Protein AF-0000000071088207 (afdb_homodimer)

InterPro domains:
  IPR022894 Oligoribonuclease [PTHR11046] (243-1006)

Nearest PDB structures (foldseek):
  3urg-assembly1_A  TM=5.800E-01  e=2.072E-01  Nostoc sp. PCC 7120 = FACHB-418
  7ogt-assembly1_B  TM=7.908E-02  e=3.214E+00  Saccharomyces cerevisiae S288C
  7zr1-assembly1_D  TM=7.537E-02  e=1.266E+00  Thermochaetoides thermophila
  7ogt-assembly1_B  TM=9.532E-02  e=8.567E+00  Saccharomyces cerevisiae S288C

Secondary structure (DSSP, 8-state):
-----------HHHHHHT--GGGGTS---S-BSS-BHHHHHHHHHHSSS--HHHHHHHHHHHB-TTTSSTTS-HHHHHHHHHHHHHHHHHHHHH-GGGHHHHHTSB----------------HHHHHHHHHHHHHHHHHHTTTTTTS-SSSGGGHHHHHHHHHHHHHHHHHHHHHHHHHHHHHHHHHHHHHHHHHHHHHHHHHHHHHHHHHHHHHHHHHHHHHHHHHHHHHHHHHHHHHHHHHHHHHHHHHHHHHHHHHHHHHHHHHHHHHHHHHHHHHHHHHHHHHHHHHHHHHHHHHHHHHHHHHHHHHHHHHHHHHHHHHHHHHHHHHHHHS-SEE--EETTEE-HHHHHHHHHHHTTS---GGGHHHHHHHHIIIIIS-EES----HHHHHHHHHHHHHHHHHHHHHHHHHH--TTSS--EEEEEEEEEETTEEEEEEEEE-TTS-EEEEEEEEES--SHHHHHHHHHHHHHHHHHHHS-S-HHHHHHHHHHHHHTEEEEEE---THHHHHHHHHHHHHHHHHHHHSTTGGGS-HHHHHHHH--EEEE-THHHHHHHHHHHHHHHHHHHHHHEEE---TT--SSS-HHHHHHHHHHHHHSTTS-TTT--HHHHHHHHHHTT---------TTSTTHHHHHHHHHHHTHHHHHHHHHHSSS--HHHHHHHHHHT-HHHHHHHHHHHHHIIIIIHHHHHHHHH-SSGGGGHHHHHHHHHHHHHHHH--HHHHTT--S-TTS-----HHHHHHTSPPS-HHHHHHHHHHHHHHHHHHHHHHHHHTGGGSTTSTTTS--HHHHHHTTT--S--HHHHHHHHHHHHHHHH-TT--HHHHHHHHHHHHH-HHHHHHTS-HHHHHHHHHHHHHTHHHHHHHHHHHHHHHHHHHHHHHHHHHHHHHHHHHHHHHHHHHHHHHHHTTTSPPPTTTHHHHHHHS-HHHHHHHHHHHHHHHHHTS---S-GGGG-SEETTEEPPHHHHHHHHHHHHHHH---GGGGGGGSS-SSPEEPPHHHHHHHHHHHHHHHHHHHHHHHHHHHHHHGGGGHHHHHH-GGGGTT-EEEEEEE-TTS-EEEEEEEEEEEEE--SSGGG-EEEEEETTEEEEEEEE-HHHHHHHT-EEE-/-----------HHHHHHT--HHHHHS---S-BSS-BHHHHHHHHHHSSS--HHHHHHHHHHHB-TTSGGGGS-HHHHHHHHHHHHHHHHHHHHH-GGGHHHHHHSB----------------HHHHHHHHHHHHHHHHHHHHHHHHHSSSSSHHHHHHHHHHHHHHHHHHHHHHHHHHHHHHHHHHHHHHHHHHHHHHHHHHHHHHHHHHHHHHHHHHHHHHHHHHHHHHHHHHHHHHHHHHHHHHHHHHHHHHHHHHHHHHHHHHHHHHHHHHHHHHHHHHHHHHHHHHHHHHHHHHHHHHHHHHHHHHHHHHHHHHHHHHHHHHHHHHHHHHSSSEE--EETTEE-HHHHHHHHHHHTTT---GGGHHHHHHHHIIIIIS-EES----HHHHHHHHHHHHHHHHHHHHHHHHHH--TTSS--EEEEEEEEEETTEEEEEEEEE-TTS-EEEEEEEEES--SHHHHHHHHHHHHHHHHHHHS-S-HHHHHHHHHHHHHTEEEEEE---THHHHHHHHHHHHHHHHHHHHSTTGGGS-HHHHHHHH--EEEE-THHHHHHHHHHHHHHHHHHHHHHEEE---TT--SSS-HHHHHHHHHHHHHSTTS-TTT--HHHHHHHHHHTT---------TT-TTHHHHHHHHHHHTHHHHHHHHHHSSS--HHHHHHHHHHT-HHHHHHHHHHHHHIIIIIHHHHHHHHH-SSGGGGHHHHHHHHHHHHHHHH--HHHHTT--S-TTS-----HHHHHHTSPPS-HHHHHHHHHHHHHHHHHHHHHHHHHTGGGSTTSTTTS--HHHHHHTTT--S--HHHHHHHHHHHHHHHH-TT--HHHHHHHHHHHHH-HHHHHHTS-HHHHHHHHHHHHHHHHHHHHHHHHHHHHHHHHHHHHHHHHHHHHHHHHHHHHHHHHHHHHHHHHTTSPPPTTTHHHHHHHS-HHHHHHHHHHHHHHHHHTS---S-GGGG-SEETTEEPPHHHHHHHHHHHHHHS---GGGGGGGSS-SSPEEPPHHHHHHHHHHHHHHHHHHHHHHHHHHHHHHGGGGHHHHHH-GGGGTT-EEEEEEE-TTS-EEEEEEEEEEEEE--SSGGG-EEEEEETTEEEEEEEE-HHHHHHHT-EEE-

Radius of gyration: 50.56 Å; Cα contacts (8 Å, |Δi|>4): 2812; chains: 2; bounding box: 175×125×113 Å

Organism: Strongylocentrotus purpuratus (NCBI:txid7668)

pLDDT: mean 75.13, std 19.47, range [22.84, 97.69]

Sequence (2246 aa):
MSGDGGEISLGPFADAVGVTHGDLTNPVAGRLTTIKCGLVFEIIDNIPTHNAQETADLLLRLAHPDSIIHTSKPLSLRLKIAKAVRERAKLRKNKKAALPNFFNTEFVPPVAPPLQIPAKRTYEELHVENNEIKQKLAQLEEEQKKVETEYPDVVRESNRLQQELADVVIKHRNTLTTHAKDINKLMKEKAKLQSAYELKSNKLDEVNMKVDTLKGKSQAKSEKINSLKKQVKRDSECKGKKVKKIHDLEQNKKEMEQQVAQKDECIERTKELMEEAKSERRAALKDLSQIKRRAKESQCNLIATNEAKIKELKNTIEQNDVHVRELEQLNVLLEGDVIHTFEGGRFINEMRETIMVLLTECNVSMPKVGNVITTVCKNLLGKLPDKLPSHGTLHRILNEAKFVAQTQIMEYMEEGGDPSNLQGNTLHSDATTKFHRHYQGFQVTLPDKEQISIGLVEVGAGDAETYLDAFKRAISDIAEAVCSDQSTEQEKKIAALVTSVKNTMGDQGPTNPQFNKYVQSFREELLPHVVSNWDSLSTAAQKEIGDMGNYFCKMHLFVNFATEADKVLKINEADVIAAGKNQFAFGTESGAARLIRTSAKALTQRGCDMSGMAANWMTYLEEQNIKNHLISYRANRFNVLFYSAAATYYHRRHIFDFISTLPDPNNLLKAVQYDVQQTIYLAQIRALGIIDKVITGPFWRLVERTDNILQLNNPLAIMQNKLKSWANDASPILNKEVLFENIEIHKDVMYEALFAESEDTDFTTYTQVALEMVLTGMLLILERQAKDQLEGGKFFAPSANLLKSAQNVPTTNNVSERDFAVLDVLVRLKPAASCHSFETYILWLHNKPSAWLDQMTKEEKNKLLDMARCRYTSIRQQYLRKKDKLKQQHRQALHAKQEKKEKQEQRSRVTKVAATEGVFAYGGVWTLDSYEDKISELQPAKRKAAIYAQLKYHKRVLDSKGNPQLFQKSTHGTEHSEGTLTDNLKTLLELNNITAADVEGARDQTNLQYHTNEKITTNVRSSKSERMKKISEQRNQIKAKQQQTLLPELLLDPASLVGKKCKQKCREEDGSVEWFTGSVTAISRFKQNVISTEFDMVYDDFPEDTWTFPLLMDLKKGDLIILMSGDGGEISLGPFADAVGVTHGDLTNPVAGRLTTIKCGLVFEIIDNIPTHNAQETADLLLRLAHPDSIIHTSKPLSLRLKIAKAVRERAKLRKNKKAALPNFFNTEFVPPVAPPLQIPAKRTYEELHVENNEIKQKLAQLEEEQKKVETEYPDVVRESNRLQQELADVVIKHRNTLTTHAKDINKLMKEKAKLQSAYELKSNKLDEVNMKVDTLKGKSQAKSEKINSLKKQVKRDSECKGKKVKKIHDLEQNKKEMEQQVAQKDECIERTKELMEEAKSERRAALKDLSQIKRRAKESQCNLIATNEAKIKELKNTIEQNDVHVRELEQLNVLLEGDVIHTFEGGRFINEMRETIMVLLTECNVSMPKVGNVITTVCKNLLGKLPDKLPSHGTLHRILNEAKFVAQTQIMEYMEEGGDPSNLQGNTLHSDATTKFHRHYQGFQVTLPDKEQISIGLVEVGAGDAETYLDAFKRAISDIAEAVCSDQSTEQEKKIAALVTSVKNTMGDQGPTNPQFNKYVQSFREELLPHVVSNWDSLSTAAQKEIGDMGNYFCKMHLFVNFATEADKVLKINEADVIAAGKNQFAFGTESGAARLIRTSAKALTQRGCDMSGMAANWMTYLEEQNIKNHLISYRANRFNVLFYSAAATYYHRRHIFDFISTLPDPNNLLKAVQYDVQQTIYLAQIRALGIIDKVITGPFWRLVERTDNILQLNNPLAIMQNKLKSWANDASPILNKEVLFENIEIHKDVMYEALFAESEDTDFTTYTQVALEMVLTGMLLILERQAKDQLEGGKFFAPSANLLKSAQNVPTTNNVSERDFAVLDVLVRLKPAASCHSFETYILWLHNKPSAWLDQMTKEEKNKLLDMARCRYTSIRQQYLRKKDKLKQQHRQALHAKQEKKEKQEQRSRVTKVAATEGVFAYGGVWTLDSYEDKISELQPAKRKAAIYAQLKYHKRVLDSKGNPQLFQKSTHGTEHSEGTLTDNLKTLLELNNITAADVEGARDQTNLQYHTNEKITTNVRSSKSERMKKISEQRNQIKAKQQQTLLPELLLDPASLVGKKCKQKCREEDGSVEWFTGSVTAISRFKQNVISTEFDMVYDDFPEDTWTFPLLMDLKKGDLIIL

Solvent-accessible surface area (backbone atoms only — not comparable to full-atom values): 118031 Å² total; per-residue (Å²): 134,82,78,73,76,67,81,62,76,55,40,74,49,24,59,72,72,68,50,50,64,68,41,77,79,57,69,62,64,57,79,42,90,73,48,33,41,35,36,57,48,31,48,43,73,67,38,92,71,74,48,49,60,63,46,37,54,48,48,57,34,37,31,34,78,86,66,50,55,80,56,27,51,69,65,53,42,24,46,50,48,49,49,50,52,48,48,49,52,50,29,61,72,77,39,56,84,55,42,64,61,49,29,66,35,72,55,74,56,60,66,52,68,85,72,84,66,84,75,82,75,52,71,64,61,52,46,54,49,50,49,50,51,49,50,48,57,49,54,54,48,27,65,27,55,54,43,17,82,89,85,26,42,48,61,41,61,56,60,62,56,53,62,57,45,56,57,50,48,53,52,36,46,50,46,45,50,49,42,46,51,51,43,49,50,46,45,51,47,36,47,50,43,45,53,44,35,50,51,46,45,53,46,32,53,52,45,48,54,49,34,53,56,48,49,55,55,29,53,58,44,47,56,52,28,54,56,49,49,56,53,36,52,56,50,51,61,55,50,52,56,51,52,52,49,40,51,52,49,51,51,47,44,52,50,45,51,49,47,46,53,48,47,47,50,47,48,53,47,47,49,54,49,46,55,51,49,50,57,50,50,59,58,53,52,64,51,53,62,60,50,58,60,59,50,56,66,50,51,62,58,44,57,62,48,44,56,55,46,47,51,52,46,50,49,47,42,50,51,44,47,52,45,38,49,48,44,47,49,45,38,53,65,71,52,40,59,45,42,85,35,63,56,94,94,34,67,37,67,42,50,52,53,36,52,40,43,37,46,31,66,41,53,34,51,77,87,34,47,55,56,50,54,41,43,48,33,34,48,72,65,64,23,37,62,69,56,73,78,50,75,70,53,51,56,52,46,48,54,23,42,36,47,53,43,34,49,52,47,52,53,57,49,55,75,33,16,52,53,86,45,67,46,26,22,27,37,33,49,47,71,50,71,57,66,67,39,38,36,41,40,36,31,36,25,31,56,89,56,49,64,37,58,71,42,52,42,81,46,71,62,87,46,34,69,50,50,50,51,50,50,52,46,46,46,45,53,36,25,53,69,64,40,70,94,52,68,68,60,30,53,52,46,38,33,43,54,51,36,10,46,36,30,37,36,26,58,85,50,84,42,42,64,54,31,52,51,50,51,46,54,52,30,56,70,32,41,63,77,64,43,83,65,51,88,75,48,53,70,68,55,50,46,62,58,54,54,63,50,81,45,62,31,52,59,56,52,44,41,50,39,52,57,40,35,41,55,44,45,38,53,50,44,60,40,38,44,64,46,56,48,70,79,54,59,82,82,88,66,21,68,39,59,42,38,40,46,47,42,16,32,31,51,19,59,79,25,43,68,86,76,30,45,19,51,62,46,52,51,58,32,52,75,70,73,44,83,85,69,69,52,63,75,47,86,84,43,50,60,45,66,28,48,38,17,26,31,47,52,58,37,40,65,58,52,46,53,53,57,70,45,46,54,82,65,53,56,65,50,47,31,36,49,49,41,66,70,34,64,69,33,48,18,39,22,38,30,38,17,48,40,22,54,42,44,56,47,43,51,49,55,48,54,71,68,42,67,28,44,70,72,45,25,60,60,50,44,51,48,52,53,48,32,56,51,29,30,75,47,36,64,53,53,71,70,68,51,72,74,54,91,89,51,82,64,80,81,47,74,44,48,52,54,64,63,48,88,67,90,50,62,66,52,52,50,47,18,40,53,44,36,16,49,32,32,44,42,38,44,44,51,46,54,65,74,41,36,45,37,24,90,72,18,83,50,41,77,60,49,74,65,52,50,52,38,38,51,42,35,56,36,53,55,58,68,56,52,51,51,48,54,51,46,54,52,43,48,71,76,40,67,86,60,52,66,69,57,50,32,34,37,51,32,34,55,63,53,38,50,67,66,59,54,66,75,45,52,72,65,58,44,51,49,52,54,50,50,22,61,66,43,36,64,59,54,52,51,52,51,55,52,51,53,52,50,45,51,49,42,44,51,50,51,51,48,50,42,36,48,49,27,54,50,47,51,50,48,48,48,50,48,37,52,50,28,51,52,46,20,50,75,63,76,40,87,73,48,86,84,44,41,64,60,54,51,68,71,42,59,80,86,50,38,51,58,46,51,48,24,46,33,44,26,33,54,68,66,64,59,53,64,65,65,73,72,54,53,49,63,44,58,85,84,30,65,57,51,63,65,54,50,48,49,29,46,48,49,41,44,53,56,57,55,58,62,83,69,75,74,64,75,50,56,84,52,86,61,72,36,64,46,54,70,66,54,26,52,50,39,46,49,51,52,49,51,52,48,50,49,49,40,54,50,48,48,51,42,48,51,5,54,44,51,40,75,48,47,69,60,40,61,77,42,58,70,70,53,46,72,36,38,31,35,35,61,41,70,45,94,85,27,50,77,45,74,43,51,26,34,27,71,39,76,70,43,87,40,94,56,55,50,62,21,25,29,28,34,33,32,71,91,42,70,92,47,79,43,79,44,38,54,54,44,29,26,73,73,33,36,29,34,82,101,136,82,80,75,78,69,80,64,75,53,42,74,50,25,59,73,72,69,49,49,62,66,41,75,78,51,78,56,72,49,76,42,90,73,48,33,40,36,36,56,48,34,48,38,74,68,38,93,72,70,46,49,62,61,44,40,52,48,47,57,45,35,33,32,75,89,50,61,55,74,65,27,49,71,63,55,44,26,49,50,49,48,50,49,52,49,48,49,53,49,28,62,72,77,39,57,82,54,43,65,60,50,27,66,36,74,58,77,54,63,71,62,73,83,72,80,59,78,75,74,66,43,72,61,52,45,44,44,46,49,44,44,52,48,43,49,51,50,49,52,55,56,56,43,38,64,69,32,48,110,42,76,63,60,17,48,52,58,49,47,53,52,46,48,45,47,46,49,51,47,48,38,48,45,47,51,47,48,44,49,46,43,44,43,45,49,44,43,45,38,42,46,46,40,44,46,34,40,47,48,42,42,44,30,45,48,47,44,43,47,30,47,48,41,45,45,48,31,49,49,30,45,50,47,36,52,50,39,49,54,48,39,54,52,49,51,62,51,48,56,59,50,51,56,52,42,53,56,52,49,55,53,46,55,56,50,48,53,52,49,50,54,54,46,50,55,53,48,52,56,48,50,57,51,48,51,57,51,50,55,55,52,51,56,53,50,55,58,52,54,59,60,49,57,67,47,52,65,62,38,53,63,53,39,53,53,44,44,49,48,47,47,46,46,45,47,40,46,49,45,43,47,46,36,44,43,48,44,38,37,44,44,46,66,60,32,53,49,44,87,35,64,55,96,95,36,68,36,65,44,50,52,52,37,52,40,42,38,48,31,65,44,52,33,52,78,88,36,48,54,54,50,55,40,43,50,35,33,48,72,66,59,19,34,61,71,57,74,77,50,74,69,52,51,54,51,45,49,55,22,42,36,47,53,43,34,47,51,48,51,52,55,48,55,73,32,16,53,53,87,46,68,47,24,22,27,38,33,50,47,72,50,72,57,66,66,40,38,36,40,39,37,30,35,24,33,57,88,56,49,63,37,57,71,43,53,43,80,46,72,62,88,46,35,68,51,49,49,52,50,50,53,46,47,48,44,51,37,27,53,71,64,39,69,96,52,71,67,62,32,52,52,46,38,33,42,55,51,36,9,45,37,30,37,37,27,57,84,50,84,39,42,62,54,30,51,50,50,52,46,54,53,31,54,70,33,39,63,78,66,44,81,65,53,87,76,47,52,71,67,55,52,47,62,58,53,55,62,49,80,46,63,31,53,60,54,53,44,40,50,39,50,56,41,34,40,56,44,46,39,53,51,45,60,40,38,45,64,44,54,50,69,80,54,60,82,83,90,66,22,68,40,57,42,40,42,46,45,41,16,30,30,49,19,61,79,26,41,68,87,74,30,46,20,52,62,47,51,52,57,32,52,76,70,73,45,82,85,68,71,52,63,75,48,85,83,43,51,60,45,68,29,49,37,18,26,30,46,54,58,39,39,64,56,52,46,54,53,58,69,44,46,52,81,65,52,56,65,50,46,32,35,50,49,42,66,68,33,63,68,32,48,18,40,23,40,30,37,17,48,40,22,56,43,45,57,47,42,50,51,55,50,51,70,69,44,68,28,43,71,73,45,24,61,61,51,45,52,48,52,53,49,31,56,52,29,31,74,48,35,63,53,55,71,69,69,52,71,74,54,91,89,50,81,66,80,80,48,73,45,47,54,55,64,64,48,87,68,90,50,61,66,53,52,51,48,19,42,52,42,36,17,50,32,32,43,45,40,44,44,50,46,52,66,74,41,38,44,36,23,92,74,18,83,52,40,78,60,49,74,67,52,51,53,39,39,51,42,34,57,36,54,55,58,69,56,53,51,51,48,54,51,46,54,53,44,48,70,76,40,68,85,59,53,66,69,56,51,31,36,39,49,36,33,54,63,53,39,49,68,65,59,53,69,75,46,53,73,65,59,44,50,51,52,54,51,49,22,62,67,44,35,64,58,52,52,51,51,50,55,53,50,52,52,51,45,52,49,43,44,52,50,50,51,50,50,43,36,49,46,27,53,49,47,52,48,49,48,48,51,48,39,50,50,27,50,52,44,20,50,76,62,76,42,88,74,47,84,85,46,41,65,60,54,50,67,71,40,58,79,87,49,36,50,60,45,51,50,24,46,34,45,28,34,56,67,66,63,58,55,62,64,66,71,73,53,52,51,61,44,57,87,86,28,65,58,52,61,64,56,50,49,50,28,46,49,51,41,42,53,56,60,53,62,62,82,69,76,75,62,74,47,58,84,52,87,59,73,37,64,48,54,71,67,54,27,52,50,40,46,50,50,52,49,50,53,48,50,48,48,39,52,51,48,48,51,40,47,52,6,54,43,50,40,75,48,47,69,62,39,63,77,42,58,72,69,53,46,71,37,38,31,36,36,60,41,70,46,96,86,27,50,77,45,75,46,51,26,34,26,72,38,76,69,43,87,40,93,56,56,53,63,23,26,28,29,32,31,32,72,91,42,70,90,47,82,42,77,43,39,54,55,44,29,28,72,73,32,36,29,34,82,101

Foldseek 3Di:
DPPPPPQDALDDQCVVQVNTLVCLVVPAAADDAWAFLLVLVSSLVSDPPNQLLSSLVNVVRNYHPPDAPPQAPSVQSSVLNVVSVVVLVVCVPPPVPCNVVRRGHTSRRDRPDPPPPPDPDDPVNVVVVVVVVVVVVVVLCPCCVPQVPVDYNPVSVVVVVVVVVVVVVVNVVVVVVVVCVVVVVVVVVVVVVVVVVVVVVVVVVVVVVVVVVVVVVVVVVVVVCVVVVVVVVVVVVVVVVVVCVVVVVVVVVVVVVVVVVVVVVVVVVVVVVVVVVVVVVVVVVVVVVVCVVVVVVCPVVVVVVVVVVVVVVVVVVVVVVVVCVVVVVVCVVVVVLEDEQDDPNGGALVNLLLLQCCVFQVVHDLVCSQVVVQVCCCPVVVHGYPDDDDSVVSVLSLLLLLLLLLQVVLVQQLVQFDLLDLAFKEKEWDWDADPNWIKIWIKIQGSVLAIFTQWIDTFQDDALVRNLVVVLVSLLLSLDSVDPDDPVSSLLSSLSNLSRHAEYEEAPPPRVVVNVVVSLVVNLVSCPSHDPPLVVDDPVSSCSSSHHHYYYAPLVLLQQLLVLLFVLLQLLCVLWFDFFDLQLDDDDTHLLQRLLQLCLQAADPPHDPVQHDNVLLCVLCVVVPHDQQADHDDSPPSNNSLSSLLRCLLCLVVLLVSLVPDDPHDSSSLSNNLSSPALLSSLLSLLSNLCCQAPVVQVVVVQVPDQFQLVCLVLLQLLLVVLVVCLVPVVVSLVVDHSDPPTDGDCDSSVCSSNPDDPDPVSVVSNSLSNSSSSLSSSLSSCVRCVQSYPLHVSVDDDPSRCSHRRSPGNRSVLVVVLVVQVVVCCVVPVPDDSSSSGSSSNCNRVVSVVVLVPDDPVVNSVSSVSSSVCSVVSVVVVVVSVVVSVVSNVVVVVVVVVVVVVVVVVLVVLLVVLQVLQVVQPGADALVCLVVSLVVDDPVCSLSNLLSNLSNCVRPVVQDDDPVLNDQDDLPAGDDSVSSVVSSNVSNVRRVDDPPPVPPRNDDSYTHTDDPVSSVVSSVVSSVVSVVVSVVSSLLSSLVSCLVCLVVCLVPVCVQAFFKKWFFDQDNNRDTDTFIWHFHAFPACDPRNQQGWTWIATPVHNPDIDIGSVSVCSNVSGMHTD/DPPPPPQDALDDQCVVQVNGLVCLVVPDAAGDAWAFLLVLVSSLVSDPPSQLLSSLVSVVRHHHPPDQPVQAPSVQSSVLNVVSVVVLVVCVPPPVPCNVVRRGDTSGGDHPPPPVPVCPQDPVNVVVVVVVVVVVVVVVLVVVLPPPPCHRPVSVVSVVVVVVVVVVVVVVVVCVVVVVVVCVVCVVVCVVVVVVCCVVVVVVVVVVVVVVVVVCVVVVVVVVVVVVVVVVVVVVVVVVVVVVVVVVVVVVVVVVVVVVVVVVVVVVVVVVVVVVVVVVVVVVVVVVVVVVVPVCPPVCPPCVVVVVVVVVVVVVVVVVVCVVCCVVCCVCVLVPQEDEQQDPNGGALVNLLLLQCCVFQVVHDLVCSQVVVQVCCCVVRVHGYPDDDDSVVSVLSLLLLLLLLLQVVLVQQLVQFDLLDLAFKEKEWDWDADPNWIKIWIKIQGSVLAIFTQWIDTFQDDALVRNLVVVLVSLLLSLDSVDPDDPVSSLLSSLSNLSRHAEYEEAPPPRVVVNVVVSLVVNLVSVPSHDPPLVVDDPVSSCSSSHHHYYYAPLVLLQQLLVLLFVLLQLLCVLWFDFFDLQLDDDDTHLLQRLLQLCLQAADPPHDPVQHDNVLLCVLCVVVPHDQQADHDDSPPSNNSLSSLLRCLLCLVVLLVSLVPDDPHDSSSLSNNLSSPALLSSLLSLLSNLCCQAPVVQVVVVQVPDQFQLVCLVLLQLLLVVLVVCLVPVVVSLVVDHSDPPTDGDCDSSVCSSNPDDPDPVSVVSNSLSNSSSSLSSSLSSCVRCVQSYPLHVSVDDDPSVCSHRRSPGNRSVLVVVLVVQVVVCCVVPVPDDSSSSGSSSNCNRVVSVVVLVVDDPVVNSVSSVSSSVCSVVSVVVVVVSVVVSVVSNVVVVVVVVVVVVVVVVVLVVLLVVLQVLQVVQPGAAALVCLVVSLVPDDPVCSLSNLLSNLSNCVRPVVQDDDPVLNDQADLPAGADSVSSVVSSNVSNVRRVDDPPPVPPRPDDSYGHTDDPVSSVVSSVVSSVVSVVVSVVSSLLSSLVSCLVCLVVCLVPVCVQAFFKKWFWDQDNNRDTDTFIWHFHAFPACDPRNQFGWTWIATPVHNPDIDIGSVSVCSNVSGMHTD

Structure (mmCIF, N/CA/C/O backbone):
data_AF-0000000071088207-model_v1
#
loop_
_entity.id
_entity.type
_entity.pdbx_description
1 polymer 'Uncharacterized protein'
#
loop_
_atom_site.group_PDB
_atom_site.id
_atom_site.type_symbol
_atom_site.label_atom_id
_atom_site.label_alt_id
_atom_site.label_comp_id
_atom_site.label_asym_id
_atom_site.label_entity_id
_atom_site.label_seq_id
_atom_site.pdbx_PDB_ins_code
_atom_site.Cartn_x
_atom_site.Cartn_y
_atom_site.Cartn_z
_atom_site.occupancy
_atom_site.B_iso_or_equiv
_atom_site.auth_seq_id
_atom_site.auth_comp_id
_atom_site.auth_asym_id
_atom_site.auth_atom_id
_atom_site.pdbx_PDB_model_num
ATOM 1 N N . MET A 1 1 ? -75.875 59.375 32.75 1 23.14 1 MET A N 1
ATOM 2 C CA . MET A 1 1 ? -74.938 59.719 31.703 1 23.14 1 MET A CA 1
ATOM 3 C C . MET A 1 1 ? -74.312 58.5 31.047 1 23.14 1 MET A C 1
ATOM 5 O O . MET A 1 1 ? -73.688 57.688 31.703 1 23.14 1 MET A O 1
ATOM 9 N N . SER A 1 2 ? -75.062 57.812 30.188 1 23.55 2 SER A N 1
ATOM 10 C CA . SER A 1 2 ? -75.188 56.5 29.578 1 23.55 2 SER A CA 1
ATOM 11 C C . SER A 1 2 ? -74.062 56.188 28.609 1 23.55 2 SER A C 1
ATOM 13 O O . SER A 1 2 ? -73.812 56.938 27.656 1 23.55 2 SER A O 1
ATOM 15 N N . GLY A 1 3 ? -72.938 55.875 29.094 1 25.69 3 GLY A N 1
ATOM 16 C CA . GLY A 1 3 ? -71.625 55.844 28.547 1 25.69 3 GLY A CA 1
ATOM 17 C C . GLY A 1 3 ? -71.5 54.969 27.312 1 25.69 3 GLY A C 1
ATOM 18 O O . GLY A 1 3 ? -71.75 53.75 27.391 1 25.69 3 GLY A O 1
ATOM 19 N N . ASP A 1 4 ? -72.062 55.406 26.172 1 27.88 4 ASP A N 1
ATOM 20 C CA . ASP A 1 4 ? -72.188 54.844 24.828 1 27.88 4 ASP A CA 1
ATOM 21 C C . ASP A 1 4 ? -70.938 54.188 24.359 1 27.88 4 ASP A C 1
ATOM 23 O O . ASP A 1 4 ? -69.875 54.844 24.297 1 27.88 4 ASP A O 1
ATOM 27 N N . GLY A 1 5 ? -70.625 53.094 24.812 1 31.81 5 GLY A N 1
ATOM 28 C CA . GLY A 1 5 ? -69.438 52.25 24.625 1 31.81 5 GLY A CA 1
ATOM 29 C C . GLY A 1 5 ? -69.062 52.062 23.172 1 31.81 5 GLY A C 1
ATOM 30 O O . GLY A 1 5 ? -69.75 51.375 22.422 1 31.81 5 GLY A O 1
ATOM 31 N N . GLY A 1 6 ? -68.812 53.156 22.484 1 33.78 6 GLY A N 1
ATOM 32 C CA . GLY A 1 6 ? -68.5 53.344 21.078 1 33.78 6 GLY A CA 1
ATOM 33 C C . GLY A 1 6 ? -67.688 52.219 20.516 1 33.78 6 GLY A C 1
ATOM 34 O O . GLY A 1 6 ? -66.812 51.688 21.188 1 33.78 6 GLY A O 1
ATOM 35 N N . GLU A 1 7 ? -68.312 51.438 19.703 1 42.81 7 GLU A N 1
ATOM 36 C CA . GLU A 1 7 ? -67.75 50.312 18.969 1 42.81 7 GLU A CA 1
ATOM 37 C C . GLU A 1 7 ? -66.438 50.656 18.312 1 42.81 7 GLU A C 1
ATOM 39 O O . GLU A 1 7 ? -66.312 51.625 17.547 1 42.81 7 GLU A O 1
ATOM 44 N N . ILE A 1 8 ? -65.438 50.625 18.922 1 50.41 8 ILE A N 1
ATOM 45 C CA . ILE A 1 8 ? -64.062 51.031 18.594 1 50.41 8 ILE A CA 1
ATOM 46 C C . ILE A 1 8 ? -63.656 50.469 17.234 1 50.41 8 ILE A C 1
ATOM 48 O O . ILE A 1 8 ? -63.75 49.281 17 1 50.41 8 ILE A O 1
ATOM 52 N N . SER A 1 9 ? -63.625 51.188 16.172 1 57 9 SER A N 1
ATOM 53 C CA . SER A 1 9 ? -63.312 50.969 14.766 1 57 9 SER A CA 1
ATOM 54 C C . SER A 1 9 ? -61.938 50.344 14.594 1 57 9 SER A C 1
ATOM 56 O O . SER A 1 9 ? -60.969 50.75 15.273 1 57 9 SER A O 1
ATOM 58 N N . LEU A 1 10 ? -61.719 49.25 13.984 1 68.38 10 LEU A N 1
ATOM 59 C CA . LEU A 1 10 ? -60.469 48.594 13.781 1 68.38 10 LEU A CA 1
ATOM 60 C C . LEU A 1 10 ? -59.562 49.375 12.812 1 68.38 10 LEU A C 1
ATOM 62 O O . LEU A 1 10 ? -58.344 49.312 12.898 1 68.38 10 LEU A O 1
ATOM 66 N N . GLY A 1 11 ? -60.188 50.094 11.898 1 71.75 11 GLY A N 1
ATOM 67 C CA . GLY A 1 11 ? -59.562 50.906 10.859 1 71.75 11 GLY A CA 1
ATOM 68 C C . GLY A 1 11 ? -60.469 51.125 9.656 1 71.75 11 GLY A C 1
ATOM 69 O O . GLY A 1 11 ? -61.594 50.625 9.617 1 71.75 11 GLY A O 1
ATOM 70 N N . PRO A 1 12 ? -60.125 51.812 8.766 1 78.38 12 PRO A N 1
ATOM 71 C CA . PRO A 1 12 ? -61 52.188 7.656 1 78.38 12 PRO A CA 1
ATOM 72 C C . PRO A 1 12 ? -61.375 51 6.773 1 78.38 12 PRO A C 1
ATOM 74 O O . PRO A 1 12 ? -62.469 50.938 6.223 1 78.38 12 PRO A O 1
ATOM 77 N N . PHE A 1 13 ? -60.562 50.031 6.629 1 77.31 13 PHE A N 1
ATOM 78 C CA . PHE A 1 13 ? -60.844 48.875 5.758 1 77.31 13 PHE A CA 1
ATOM 79 C C . PHE A 1 13 ? -61.812 47.906 6.426 1 77.31 13 PHE A C 1
ATOM 81 O O . PHE A 1 13 ? -62.688 47.344 5.766 1 77.31 13 PHE A O 1
ATOM 88 N N . ALA A 1 14 ? -61.656 47.781 7.664 1 73 14 ALA A N 1
ATOM 89 C CA . ALA A 1 14 ? -62.594 46.938 8.43 1 73 14 ALA A CA 1
ATOM 90 C C . ALA A 1 14 ? -63.969 47.531 8.469 1 73 14 ALA A C 1
ATOM 92 O O . ALA A 1 14 ? -65 46.844 8.336 1 73 14 ALA A O 1
ATOM 93 N N . ASP A 1 15 ? -63.938 48.812 8.602 1 74.25 15 ASP A N 1
ATOM 94 C CA . ASP A 1 15 ? -65.188 49.531 8.617 1 74.25 15 ASP A CA 1
ATOM 95 C C . ASP A 1 15 ? -65.938 49.375 7.281 1 74.25 15 ASP A C 1
ATOM 97 O O . ASP A 1 15 ? -67.125 49.25 7.25 1 74.25 15 ASP A O 1
ATOM 101 N N . ALA A 1 16 ? -65.062 49.219 6.152 1 74.44 16 ALA A N 1
ATOM 102 C CA . ALA A 1 16 ? -65.625 49.125 4.816 1 74.44 16 ALA A CA 1
ATOM 103 C C . ALA A 1 16 ? -66.312 47.781 4.586 1 74.44 16 ALA A C 1
ATOM 105 O O . ALA A 1 16 ? -67.25 47.656 3.826 1 74.44 16 ALA A O 1
ATOM 106 N N . VAL A 1 17 ? -65.75 46.812 5.305 1 71.19 17 VAL A N 1
ATOM 107 C CA . VAL A 1 17 ? -66.312 45.469 5.062 1 71.19 17 VAL A CA 1
ATOM 108 C C . VAL A 1 17 ? -67.188 45.031 6.266 1 71.19 17 VAL A C 1
ATOM 110 O O . VAL A 1 17 ? -67.75 43.969 6.254 1 71.19 17 VAL A O 1
ATOM 113 N N . GLY A 1 18 ? -67.312 45.906 7.273 1 67.44 18 GLY A N 1
ATOM 114 C CA . GLY A 1 18 ? -68.188 45.719 8.422 1 67.44 18 GLY A CA 1
ATOM 115 C C . GLY A 1 18 ? -67.625 44.781 9.469 1 67.44 18 GLY A C 1
ATOM 116 O O . GLY A 1 18 ? -68.375 44.094 10.172 1 67.44 18 GLY A O 1
ATOM 117 N N . VAL A 1 19 ? -66.25 44.625 9.516 1 66.88 19 VAL A N 1
ATOM 118 C CA . VAL A 1 19 ? -65.562 43.812 10.539 1 66.88 19 VAL A CA 1
ATOM 119 C C . VAL A 1 19 ? -65.312 44.656 11.773 1 66.88 19 VAL A C 1
ATOM 121 O O . VAL A 1 19 ? -64.625 45.688 11.68 1 66.88 19 VAL A O 1
ATOM 124 N N . THR A 1 20 ? -65.875 44.312 12.922 1 67.25 20 THR A N 1
ATOM 125 C CA . THR A 1 20 ? -65.75 45.094 14.148 1 67.25 20 THR A CA 1
ATOM 126 C C . THR A 1 20 ? -64.812 44.406 15.148 1 67.25 20 THR A C 1
ATOM 128 O O . THR A 1 20 ? -64.438 43.25 14.938 1 67.25 20 THR A O 1
ATOM 131 N N . HIS A 1 21 ? -64.25 44.938 16.297 1 65.31 21 HIS A N 1
ATOM 132 C CA . HIS A 1 21 ? -63.438 44.375 17.359 1 65.31 21 HIS A CA 1
ATOM 133 C C . HIS A 1 21 ? -64.125 43.156 17.969 1 65.31 21 HIS A C 1
ATOM 135 O O . HIS A 1 21 ? -63.438 42.219 18.391 1 65.31 21 HIS A O 1
ATOM 141 N N . GLY A 1 22 ? -65.375 43.062 18.125 1 60.81 22 GLY A N 1
ATOM 142 C CA . GLY A 1 22 ? -66.188 41.938 18.641 1 60.81 22 GLY A CA 1
ATOM 143 C C . GLY A 1 22 ? -66.062 40.688 17.766 1 60.81 22 GLY A C 1
ATOM 144 O O . GLY A 1 22 ? -66.062 39.562 18.266 1 60.81 22 GLY A O 1
ATOM 145 N N . ASP A 1 23 ? -65.812 40.906 16.484 1 57.41 23 ASP A N 1
ATOM 146 C CA . ASP A 1 23 ? -65.75 39.781 15.547 1 57.41 23 ASP A CA 1
ATOM 147 C C . ASP A 1 23 ? -64.438 39.062 15.648 1 57.41 23 ASP A C 1
ATOM 149 O O . ASP A 1 23 ? -64.312 37.906 15.188 1 57.41 23 ASP A O 1
ATOM 153 N N . LEU A 1 24 ? -63.469 39.688 16.125 1 57.31 24 LEU A N 1
ATOM 154 C CA . LEU A 1 24 ? -62.156 39.094 16.312 1 57.31 24 LEU A CA 1
ATOM 155 C C . LEU A 1 24 ? -62.188 38.031 17.406 1 57.31 24 LEU A C 1
ATOM 157 O O . LEU A 1 24 ? -61.375 37.125 17.406 1 57.31 24 LEU A O 1
ATOM 161 N N . THR A 1 25 ? -63 38.125 18.453 1 55.81 25 THR A N 1
ATOM 162 C CA . THR A 1 25 ? -63.125 37.219 19.594 1 55.81 25 THR A CA 1
ATOM 163 C C . THR A 1 25 ? -64.188 36.156 19.328 1 55.81 25 THR A C 1
ATOM 165 O O . THR A 1 25 ? -64.125 35.031 19.812 1 55.81 25 THR A O 1
ATOM 168 N N . ASN A 1 26 ? -65.438 36.438 18.719 1 44.91 26 ASN A N 1
ATOM 169 C CA . ASN A 1 26 ? -66.5 35.531 18.406 1 44.91 26 ASN A CA 1
ATOM 170 C C . ASN A 1 26 ? -66.812 35.469 16.906 1 44.91 26 ASN A C 1
ATOM 172 O O . ASN A 1 26 ? -67.438 36.344 16.344 1 44.91 26 ASN A O 1
ATOM 176 N N . PRO A 1 27 ? -66 34.594 16.062 1 43.34 27 PRO A N 1
ATOM 177 C CA . PRO A 1 27 ? -65.812 34.656 14.609 1 43.34 27 PRO A CA 1
ATOM 178 C C . PRO A 1 27 ? -67.062 34.375 13.836 1 43.34 27 PRO A C 1
ATOM 180 O O . PRO A 1 27 ? -67.75 33.375 14.102 1 43.34 27 PRO A O 1
ATOM 183 N N . VAL A 1 28 ? -67.812 35.312 13.438 1 39.84 28 VAL A N 1
ATOM 184 C CA . VAL A 1 28 ? -69.062 35.156 12.625 1 39.84 28 VAL A CA 1
ATOM 185 C C . VAL A 1 28 ? -68.625 34.562 11.266 1 39.84 28 VAL A C 1
ATOM 187 O O . VAL A 1 28 ? -67.562 34.844 10.734 1 39.84 28 VAL A O 1
ATOM 190 N N . ALA A 1 29 ? -69.312 33.594 10.672 1 40.22 29 ALA A N 1
ATOM 191 C CA . ALA A 1 29 ? -69.188 32.656 9.586 1 40.22 29 ALA A CA 1
ATOM 192 C C . ALA A 1 29 ? -68.75 33.312 8.297 1 40.22 29 ALA A C 1
ATOM 194 O O . ALA A 1 29 ? -67.812 32.875 7.656 1 40.22 29 ALA A O 1
ATOM 195 N N . GLY A 1 30 ? -69.562 33.969 7.348 1 41.41 30 GLY A N 1
ATOM 196 C CA . GLY A 1 30 ? -69.812 33.938 5.91 1 41.41 30 GLY A CA 1
ATOM 197 C C . GLY A 1 30 ? -68.875 34.844 5.133 1 41.41 30 GLY A C 1
ATOM 198 O O . GLY A 1 30 ? -68.438 34.531 4.016 1 41.41 30 GLY A O 1
ATOM 199 N N . ARG A 1 31 ? -68.562 36.219 5.105 1 51.69 31 ARG A N 1
ATOM 200 C CA . ARG A 1 31 ? -69.188 37.281 4.301 1 51.69 31 ARG A CA 1
ATOM 201 C C . ARG A 1 31 ? -68.188 37.844 3.293 1 51.69 31 ARG A C 1
ATOM 203 O O . ARG A 1 31 ? -68.562 38.719 2.488 1 51.69 31 ARG A O 1
ATOM 210 N N . LEU A 1 32 ? -66.875 37.625 3.588 1 54.97 32 LEU A N 1
ATOM 211 C CA . LEU A 1 32 ? -66.125 38.594 2.795 1 54.97 32 LEU A CA 1
ATOM 212 C C . LEU A 1 32 ? -65.625 38 1.48 1 54.97 32 LEU A C 1
ATOM 214 O O . LEU A 1 32 ? -65.062 36.906 1.47 1 54.97 32 LEU A O 1
ATOM 218 N N . THR A 1 33 ? -66.062 38.281 0.249 1 59.06 33 THR A N 1
ATOM 219 C CA . THR A 1 33 ? -65.75 37.812 -1.095 1 59.06 33 THR A CA 1
ATOM 220 C C . THR A 1 33 ? -64.375 38.281 -1.552 1 59.06 33 THR A C 1
ATOM 222 O O . THR A 1 33 ? -63.719 37.594 -2.303 1 59.06 33 THR A O 1
ATOM 225 N N . THR A 1 34 ? -64.125 39.5 -1.169 1 64.69 34 THR A N 1
ATOM 226 C CA . THR A 1 34 ? -62.844 40.094 -1.547 1 64.69 34 THR A CA 1
ATOM 227 C C . THR A 1 34 ? -62.125 40.656 -0.322 1 64.69 34 THR A C 1
ATOM 229 O O . THR A 1 34 ? -62.719 41.344 0.504 1 64.69 34 THR A O 1
ATOM 232 N N . ILE A 1 35 ? -60.906 40.219 0.013 1 67.25 35 ILE A N 1
ATOM 233 C CA . ILE A 1 35 ? -60.094 40.688 1.151 1 67.25 35 ILE A CA 1
ATOM 234 C C . ILE A 1 35 ? -58.969 41.594 0.662 1 67.25 35 ILE A C 1
ATOM 236 O O . ILE A 1 35 ? -58.188 41.219 -0.213 1 67.25 35 ILE A O 1
ATOM 240 N N . LYS A 1 36 ? -58.938 42.719 1.047 1 73.12 36 LYS A N 1
ATOM 241 C CA . LYS A 1 36 ? -57.875 43.656 0.694 1 73.12 36 LYS A CA 1
ATOM 242 C C . LYS A 1 36 ? -56.719 43.562 1.692 1 73.12 36 LYS A C 1
ATOM 244 O O . LYS A 1 36 ? -56.906 43.219 2.859 1 73.12 36 LYS A O 1
ATOM 249 N N . CYS A 1 37 ? -55.531 43.875 1.324 1 75.69 37 CYS A N 1
ATOM 250 C CA . CYS A 1 37 ? -54.375 43.812 2.186 1 75.69 37 CYS A CA 1
ATOM 251 C C . CYS A 1 37 ? -54.531 44.719 3.391 1 75.69 37 CYS A C 1
ATOM 253 O O . CYS A 1 37 ? -54.062 44.406 4.492 1 75.69 37 CYS A O 1
ATOM 255 N N . GLY A 1 38 ? -55.188 45.812 3.215 1 76.88 38 GLY A N 1
ATOM 256 C CA . GLY A 1 38 ? -55.438 46.781 4.285 1 76.88 38 GLY A CA 1
ATOM 257 C C . GLY A 1 38 ? -56.219 46.188 5.453 1 76.88 38 GLY A C 1
ATOM 258 O O . GLY A 1 38 ? -55.906 46.469 6.609 1 76.88 38 GLY A O 1
ATOM 259 N N . LEU A 1 39 ? -57.188 45.344 5.117 1 76 39 LEU A N 1
ATOM 260 C CA . LEU A 1 39 ? -58 44.688 6.152 1 76 39 LEU A CA 1
ATOM 261 C C . LEU A 1 39 ? -57.125 43.719 6.957 1 76 39 LEU A C 1
ATOM 263 O O . LEU A 1 39 ? -57.25 43.656 8.188 1 76 39 LEU A O 1
ATOM 267 N N . VAL A 1 40 ? -56.281 43.031 6.332 1 74.88 40 VAL A N 1
ATOM 268 C CA . VAL A 1 40 ? -55.375 42.062 6.965 1 74.88 40 VAL A CA 1
ATOM 269 C C . VAL A 1 40 ? -54.5 42.781 8 1 74.88 40 VAL A C 1
ATOM 271 O O . VAL A 1 40 ? -54.344 42.281 9.117 1 74.88 40 VAL A O 1
ATOM 274 N N . PHE A 1 41 ? -54.094 43.969 7.617 1 75.69 41 PHE A N 1
ATOM 275 C CA . PHE A 1 41 ? -53.188 44.688 8.508 1 75.69 41 PHE A CA 1
ATOM 276 C C . PHE A 1 41 ? -53.969 45.312 9.656 1 75.69 41 PHE A C 1
ATOM 278 O O . PHE A 1 41 ? -53.469 45.406 10.773 1 75.69 41 PHE A O 1
ATOM 285 N N . GLU A 1 42 ? -55.219 45.719 9.375 1 75.94 42 GLU A N 1
ATOM 286 C CA . GLU A 1 42 ? -56.031 46.281 10.438 1 75.94 42 GLU A CA 1
ATOM 287 C C . GLU A 1 42 ? -56.375 45.219 11.477 1 75.94 42 GLU A C 1
ATOM 289 O O . GLU A 1 42 ? -56.469 45.5 12.672 1 75.94 42 GLU A O 1
ATOM 294 N N . ILE A 1 43 ? -56.438 44.031 10.992 1 72.75 43 ILE A N 1
ATOM 295 C CA . ILE A 1 43 ? -56.688 42.906 11.898 1 72.75 43 ILE A CA 1
ATOM 296 C C . ILE A 1 43 ? -55.406 42.625 12.727 1 72.75 43 ILE A C 1
ATOM 298 O O . ILE A 1 43 ? -55.5 42.469 13.945 1 72.75 43 ILE A O 1
ATOM 302 N N . ILE A 1 44 ? -54.25 42.594 12.078 1 71.31 44 ILE A N 1
ATOM 303 C CA . ILE A 1 44 ? -53 42.312 12.742 1 71.31 44 ILE A CA 1
ATOM 304 C C . ILE A 1 44 ? -52.719 43.375 13.797 1 71.31 44 ILE A C 1
ATOM 306 O O . ILE A 1 44 ? -52.25 43.062 14.898 1 71.31 44 ILE A O 1
ATOM 310 N N . ASP A 1 45 ? -52.969 44.562 13.523 1 70.25 45 ASP A N 1
ATOM 311 C CA . ASP A 1 45 ? -52.625 45.688 14.391 1 70.25 45 ASP A CA 1
ATOM 312 C C . ASP A 1 45 ? -53.562 45.75 15.594 1 70.25 45 ASP A C 1
ATOM 314 O O . ASP A 1 45 ? -53.219 46.344 16.625 1 70.25 45 ASP A O 1
ATOM 318 N N . ASN A 1 46 ? -54.75 45.156 15.531 1 65.56 46 ASN A N 1
ATOM 319 C CA . ASN A 1 46 ? -55.719 45.312 16.609 1 65.56 46 ASN A CA 1
ATOM 320 C C . ASN A 1 46 ? -55.906 44 17.359 1 65.56 46 ASN A C 1
ATOM 322 O O . ASN A 1 46 ? -56.719 43.938 18.281 1 65.56 46 ASN A O 1
ATOM 326 N N . ILE A 1 47 ? -55.219 42.906 16.828 1 62.22 47 ILE A N 1
ATOM 327 C CA . ILE A 1 47 ? -55.25 41.656 17.609 1 62.22 47 ILE A CA 1
ATOM 328 C C . ILE A 1 47 ? -54.156 41.688 18.656 1 62.22 47 ILE A C 1
ATOM 330 O O . ILE A 1 47 ? -53.031 42.125 18.391 1 62.22 47 ILE A O 1
ATOM 334 N N . PRO A 1 48 ? -54.344 41.594 19.906 1 57.06 48 PRO A N 1
ATOM 335 C CA . PRO A 1 48 ? -53.344 41.688 20.969 1 57.06 48 PRO A CA 1
ATOM 336 C C . PRO A 1 48 ? -52.062 40.938 20.641 1 57.06 48 PRO A C 1
ATOM 338 O O . PRO A 1 48 ? -50.969 41.344 21 1 57.06 48 PRO A O 1
ATOM 341 N N . THR A 1 49 ? -52.156 39.562 20.109 1 55.16 49 THR A N 1
ATOM 342 C CA . THR A 1 49 ? -50.969 38.781 19.812 1 55.16 49 THR A CA 1
ATOM 343 C C . THR A 1 49 ? -50.625 38.906 18.344 1 55.16 49 THR A C 1
ATOM 345 O O . THR A 1 49 ? -51.438 38.688 17.469 1 55.16 49 THR A O 1
ATOM 348 N N . HIS A 1 50 ? -49.844 39.688 17.766 1 54.44 50 HIS A N 1
ATOM 349 C CA . HIS A 1 50 ? -49.406 40.031 16.422 1 54.44 50 HIS A CA 1
ATOM 350 C C . HIS A 1 50 ? -48.875 38.812 15.688 1 54.44 50 HIS A C 1
ATOM 352 O O . HIS A 1 50 ? -47.906 38.875 14.938 1 54.44 50 HIS A O 1
ATOM 358 N N . ASN A 1 51 ? -49.375 37.625 15.898 1 57.69 51 ASN A N 1
ATOM 359 C CA . ASN A 1 51 ? -48.906 36.375 15.336 1 57.69 51 ASN A CA 1
ATOM 360 C C . ASN A 1 51 ? -49.656 36.031 14.047 1 57.69 51 ASN A C 1
ATOM 362 O O . ASN A 1 51 ? -50.875 36.25 13.945 1 57.69 51 ASN A O 1
ATOM 366 N N . ALA A 1 52 ? -49.031 35.781 12.945 1 63.97 52 ALA A N 1
ATOM 367 C CA . ALA A 1 52 ? -49.531 35.469 11.602 1 63.97 52 ALA A CA 1
ATOM 368 C C . ALA A 1 52 ? -50.531 34.312 11.633 1 63.97 52 ALA A C 1
ATOM 370 O O . ALA A 1 52 ? -51.469 34.281 10.82 1 63.97 52 ALA A O 1
ATOM 371 N N . GLN A 1 53 ? -50.406 33.469 12.531 1 65.31 53 GLN A N 1
ATOM 372 C CA . GLN A 1 53 ? -51.281 32.312 12.633 1 65.31 53 GLN A CA 1
ATOM 373 C C . GLN A 1 53 ? -52.688 32.75 13.039 1 65.31 53 GLN A C 1
ATOM 375 O O . GLN A 1 53 ? -53.688 32.344 12.43 1 65.31 53 GLN A O 1
ATOM 380 N N . GLU A 1 54 ? -52.688 33.5 14.023 1 67.5 54 GLU A N 1
ATOM 381 C CA . GLU A 1 54 ? -53.969 33.938 14.539 1 67.5 54 GLU A CA 1
ATOM 382 C C . GLU A 1 54 ? -54.719 34.812 13.539 1 67.5 54 GLU A C 1
ATOM 384 O O . GLU A 1 54 ? -55.938 34.688 13.383 1 67.5 54 GLU A O 1
ATOM 389 N N . THR A 1 55 ? -53.938 35.5 12.828 1 70.25 55 THR A N 1
ATOM 390 C CA . THR A 1 55 ? -54.531 36.344 11.789 1 70.25 55 THR A CA 1
ATOM 391 C C . THR A 1 55 ? -55.094 35.5 10.656 1 70.25 55 THR A C 1
ATOM 393 O O . THR A 1 55 ? -56.188 35.781 10.156 1 70.25 55 THR A O 1
ATOM 396 N N . ALA A 1 56 ? -54.344 34.531 10.344 1 65.25 56 ALA A N 1
ATOM 397 C CA . ALA A 1 56 ? -54.781 33.594 9.305 1 65.25 56 ALA A CA 1
ATOM 398 C C . ALA A 1 56 ? -56.094 32.906 9.719 1 65.25 56 ALA A C 1
ATOM 400 O O . ALA A 1 56 ? -57 32.781 8.914 1 65.25 56 ALA A O 1
ATOM 401 N N . ASP A 1 57 ? -56.062 32.531 10.875 1 65.12 57 ASP A N 1
ATOM 402 C CA . ASP A 1 57 ? -57.25 31.828 11.383 1 65.12 57 ASP A CA 1
ATOM 403 C C . ASP A 1 57 ? -58.469 32.719 11.352 1 65.12 57 ASP A C 1
ATOM 405 O O . ASP A 1 57 ? -59.562 32.281 10.992 1 65.12 57 ASP A O 1
ATOM 409 N N . LEU A 1 58 ? -58.156 33.875 11.68 1 64.31 58 LEU A N 1
ATOM 410 C CA . LEU A 1 58 ? -59.281 34.812 11.734 1 64.31 58 LEU A CA 1
ATOM 411 C C . LEU A 1 58 ? -59.75 35.188 10.328 1 64.31 58 LEU A C 1
ATOM 413 O O . LEU A 1 58 ? -60.969 35.281 10.086 1 64.31 58 LEU A O 1
ATOM 417 N N . LEU A 1 59 ? -58.812 35.344 9.469 1 67.12 59 LEU A N 1
ATOM 418 C CA . LEU A 1 59 ? -59.156 35.656 8.086 1 67.12 59 LEU A CA 1
ATOM 419 C C . LEU A 1 59 ? -59.969 34.531 7.457 1 67.12 59 LEU A C 1
ATOM 421 O O . LEU A 1 59 ? -60.906 34.781 6.707 1 67.12 59 LEU A O 1
ATOM 425 N N . LEU A 1 60 ? -59.531 33.312 7.766 1 61.94 60 LEU A N 1
ATOM 426 C CA . LEU A 1 60 ? -60.25 32.125 7.266 1 61.94 60 LEU A CA 1
ATOM 427 C C . LEU A 1 60 ? -61.656 32.094 7.789 1 61.94 60 LEU A C 1
ATOM 429 O O . LEU A 1 60 ? -62.594 31.656 7.082 1 61.94 60 LEU A O 1
ATOM 433 N N . ARG A 1 61 ? -61.719 32.562 8.867 1 62.78 61 ARG A N 1
ATOM 434 C CA . ARG A 1 61 ? -63.062 32.562 9.484 1 62.78 61 ARG A CA 1
ATOM 435 C C . ARG A 1 61 ? -63.938 33.656 8.867 1 62.78 61 ARG A C 1
ATOM 437 O O . ARG A 1 61 ? -65.125 33.5 8.781 1 62.78 61 ARG A O 1
ATOM 444 N N . LEU A 1 62 ? -63.219 34.594 8.531 1 61.31 62 LEU A N 1
ATOM 445 C CA . LEU A 1 62 ? -63.969 35.75 7.988 1 61.31 62 LEU A CA 1
ATOM 446 C C . LEU A 1 62 ? -64.312 35.5 6.52 1 61.31 62 LEU A C 1
ATOM 448 O O . LEU A 1 62 ? -65.25 36.094 6.004 1 61.31 62 LEU A O 1
ATOM 452 N N . ALA A 1 63 ? -63.438 34.625 5.789 1 57.47 63 ALA A N 1
ATOM 453 C CA . ALA A 1 63 ? -63.594 34.438 4.348 1 57.47 63 ALA A CA 1
ATOM 454 C C . ALA A 1 63 ? -64.75 33.469 4.039 1 57.47 63 ALA A C 1
ATOM 456 O O . ALA A 1 63 ? -65 32.562 4.809 1 57.47 63 ALA A O 1
ATOM 457 N N . HIS A 1 64 ? -65.438 33.594 2.945 1 49.22 64 HIS A N 1
ATOM 458 C CA . HIS A 1 64 ? -66.562 32.812 2.529 1 49.22 64 HIS A CA 1
ATOM 459 C C . HIS A 1 64 ? -66.125 31.375 2.174 1 49.22 64 HIS A C 1
ATOM 461 O O . HIS A 1 64 ? -65.125 31.172 1.575 1 49.22 64 HIS A O 1
ATOM 467 N N . PRO A 1 65 ? -66.812 30.234 2.582 1 44.41 65 PRO A N 1
ATOM 468 C CA . PRO A 1 65 ? -66.5 28.797 2.438 1 44.41 65 PRO A CA 1
ATOM 469 C C . PRO A 1 65 ? -66.062 28.438 1.018 1 44.41 65 PRO A C 1
ATOM 471 O O . PRO A 1 65 ? -65.188 27.562 0.833 1 44.41 65 PRO A O 1
ATOM 474 N N . ASP A 1 66 ? -66.75 28.672 -0.062 1 40.69 66 ASP A N 1
ATOM 475 C CA . ASP A 1 66 ? -66.562 28.234 -1.442 1 40.69 66 ASP A CA 1
ATOM 476 C C . ASP A 1 66 ? -65.312 28.781 -2.061 1 40.69 66 ASP A C 1
ATOM 478 O O . ASP A 1 66 ? -64.812 28.297 -3.1 1 40.69 66 ASP A O 1
ATOM 482 N N . SER A 1 67 ? -64.875 29.859 -1.774 1 36.78 67 SER A N 1
ATOM 483 C CA . SER A 1 67 ? -63.938 30.578 -2.604 1 36.78 67 SER A CA 1
ATOM 484 C C . SER A 1 67 ? -62.5 30.141 -2.309 1 36.78 67 SER A C 1
ATOM 486 O O . SER A 1 67 ? -61.75 29.766 -3.219 1 36.78 67 SER A O 1
ATOM 488 N N . ILE A 1 68 ? -61.75 31.031 -1.772 1 38.84 68 ILE A N 1
ATOM 489 C CA . ILE A 1 68 ? -60.312 31.172 -1.814 1 38.84 68 ILE A CA 1
ATOM 490 C C . ILE A 1 68 ? -59.656 30.047 -1.012 1 38.84 68 ILE A C 1
ATOM 492 O O . ILE A 1 68 ? -58.625 29.484 -1.439 1 38.84 68 ILE A O 1
ATOM 496 N N . ILE A 1 69 ? -59.969 29.781 0.169 1 40.06 69 ILE A N 1
ATOM 497 C CA . ILE A 1 69 ? -59.219 29.359 1.332 1 40.06 69 ILE A CA 1
ATOM 498 C C . ILE A 1 69 ? -59.25 27.844 1.45 1 40.06 69 ILE A C 1
ATOM 500 O O . ILE A 1 69 ? -58.469 27.25 2.191 1 40.06 69 ILE A O 1
ATOM 504 N N . HIS A 1 70 ? -60.406 27.141 1.104 1 38.75 70 HIS A N 1
ATOM 505 C CA . HIS A 1 70 ? -60.531 25.719 1.36 1 38.75 70 HIS A CA 1
ATOM 506 C C . HIS A 1 70 ? -59.344 24.938 0.815 1 38.75 70 HIS A C 1
ATOM 508 O O . HIS A 1 70 ? -59.125 23.781 1.197 1 38.75 70 HIS A O 1
ATOM 514 N N . THR A 1 71 ? -58.969 25.453 -0.203 1 42.69 71 THR A N 1
ATOM 515 C CA . THR A 1 71 ? -57.875 24.781 -0.9 1 42.69 71 THR A CA 1
ATOM 516 C C . THR A 1 71 ? -56.531 25.266 -0.382 1 42.69 71 THR A C 1
ATOM 518 O O . THR A 1 71 ? -55.469 24.75 -0.799 1 42.69 71 THR A O 1
ATOM 521 N N . SER A 1 72 ? -56.5 26.344 0.412 1 43 72 SER A N 1
ATOM 522 C CA . SER A 1 72 ? -55.219 26.906 0.758 1 43 72 SER A CA 1
ATOM 523 C C . SER A 1 72 ? -54.719 26.375 2.096 1 43 72 SER A C 1
ATOM 525 O O . SER A 1 72 ? -55.469 26.328 3.07 1 43 72 SER A O 1
ATOM 527 N N . LYS A 1 73 ? -53.75 25.703 2.227 1 49.25 73 LYS A N 1
ATOM 528 C CA . LYS A 1 73 ? -53.156 25.203 3.455 1 49.25 73 LYS A CA 1
ATOM 529 C C . LYS A 1 73 ? -52.875 26.328 4.445 1 49.25 73 LYS A C 1
ATOM 531 O O . LYS A 1 73 ? -52.438 27.406 4.055 1 49.25 73 LYS A O 1
ATOM 536 N N . PRO A 1 74 ? -53.5 26.234 5.539 1 56.44 74 PRO A N 1
ATOM 537 C CA . PRO A 1 74 ? -53.281 27.266 6.566 1 56.44 74 PRO A CA 1
ATOM 538 C C . PRO A 1 74 ? -51.844 27.781 6.555 1 56.44 74 PRO A C 1
ATOM 540 O O . PRO A 1 74 ? -51.625 28.984 6.75 1 56.44 74 PRO A O 1
ATOM 543 N N . LEU A 1 75 ? -51.062 26.891 6.176 1 61.56 75 LEU A N 1
ATOM 544 C CA . LEU A 1 75 ? -49.656 27.297 6.16 1 61.56 75 LEU A CA 1
ATOM 545 C C . LEU A 1 75 ? -49.375 28.281 5.02 1 61.56 75 LEU A C 1
ATOM 547 O O . LEU A 1 75 ? -48.688 29.266 5.207 1 61.56 75 LEU A O 1
ATOM 551 N N . SER A 1 76 ? -50.094 27.953 3.963 1 62.09 76 SER A N 1
ATOM 552 C CA . SER A 1 76 ? -49.875 28.812 2.799 1 62.09 76 SER A CA 1
ATOM 553 C C . SER A 1 76 ? -50.469 30.203 3.027 1 62.09 76 SER A C 1
ATOM 555 O O . SER A 1 76 ? -49.906 31.203 2.592 1 62.09 76 SER A O 1
ATOM 557 N N . LEU A 1 77 ? -51.469 30.234 3.711 1 64.88 77 LEU A N 1
ATOM 558 C CA . LEU A 1 77 ? -52.094 31.516 4.035 1 64.88 77 LEU A CA 1
ATOM 559 C C . LEU A 1 77 ? -51.25 32.312 5.027 1 64.88 77 LEU A C 1
ATOM 561 O O . LEU A 1 77 ? -51.062 33.5 4.871 1 64.88 77 LEU A O 1
ATOM 565 N N . ARG A 1 78 ? -50.719 31.672 5.93 1 69.31 78 ARG A N 1
ATOM 566 C CA . ARG A 1 78 ? -49.844 32.312 6.914 1 69.31 78 ARG A CA 1
ATOM 567 C C . ARG A 1 78 ? -48.594 32.906 6.25 1 69.31 78 ARG A C 1
ATOM 569 O O . ARG A 1 78 ? -48.188 34 6.594 1 69.31 78 ARG A O 1
ATOM 576 N N . LEU A 1 79 ? -48.281 32.156 5.266 1 69.19 79 LEU A N 1
ATOM 577 C CA . LEU A 1 79 ? -47.094 32.625 4.551 1 69.19 79 LEU A CA 1
ATOM 578 C C . LEU A 1 79 ? -47.406 33.844 3.701 1 69.19 79 LEU A C 1
ATOM 580 O O . LEU A 1 79 ? -46.594 34.781 3.621 1 69.19 79 LEU A O 1
ATOM 584 N N . LYS A 1 80 ? -48.438 33.75 3.242 1 71.94 80 LYS A N 1
ATOM 585 C CA . LYS A 1 80 ? -48.844 34.875 2.42 1 71.94 80 LYS A CA 1
ATOM 586 C C . LYS A 1 80 ? -49.094 36.125 3.281 1 71.94 80 LYS A C 1
ATOM 588 O O . LYS A 1 80 ? -48.719 37.219 2.895 1 71.94 80 LYS A O 1
ATOM 593 N N . ILE A 1 81 ? -49.594 35.875 4.371 1 73.12 81 ILE A N 1
ATOM 594 C CA . ILE A 1 81 ? -49.812 36.969 5.316 1 73.12 81 ILE A CA 1
ATOM 595 C C . ILE A 1 81 ? -48.438 37.5 5.777 1 73.12 81 ILE A C 1
ATOM 597 O O . ILE A 1 81 ? -48.25 38.719 5.816 1 73.12 81 ILE A O 1
ATOM 601 N N . ALA A 1 82 ? -47.562 36.594 6.047 1 71.81 82 ALA A N 1
ATOM 602 C CA . ALA A 1 82 ? -46.219 37 6.473 1 71.81 82 ALA A CA 1
ATOM 603 C C . ALA A 1 82 ? -45.5 37.781 5.371 1 71.81 82 ALA A C 1
ATOM 605 O O . ALA A 1 82 ? -44.812 38.75 5.641 1 71.81 82 ALA A O 1
ATOM 606 N N . LYS A 1 83 ? -45.75 37.344 4.184 1 73.81 83 LYS A N 1
ATOM 607 C CA . LYS A 1 83 ? -45.188 38.062 3.043 1 73.81 83 LYS A CA 1
ATOM 608 C C . LYS A 1 83 ? -45.781 39.469 2.918 1 73.81 83 LYS A C 1
ATOM 610 O O . LYS A 1 83 ? -45.094 40.438 2.648 1 73.81 83 LYS A O 1
ATOM 615 N N . ALA A 1 84 ? -47 39.5 3.121 1 73.94 84 ALA A N 1
ATOM 616 C CA . ALA A 1 84 ? -47.688 40.781 3.039 1 73.94 84 ALA A CA 1
ATOM 617 C C . ALA A 1 84 ? -47.219 41.719 4.16 1 73.94 84 ALA A C 1
ATOM 619 O O . ALA A 1 84 ? -47.031 42.906 3.941 1 73.94 84 ALA A O 1
ATOM 620 N N . VAL A 1 85 ? -46.969 41.188 5.273 1 73.06 85 VAL A N 1
ATOM 621 C CA . VAL A 1 85 ? -46.469 41.969 6.41 1 73.06 85 VAL A CA 1
ATOM 622 C C . VAL A 1 85 ? -45.062 42.469 6.113 1 73.06 85 VAL A C 1
ATOM 624 O O . VAL A 1 85 ? -44.75 43.625 6.387 1 73.06 85 VAL A O 1
ATOM 627 N N . ARG A 1 86 ? -44.312 41.719 5.453 1 72.56 86 ARG A N 1
ATOM 628 C CA . ARG A 1 86 ? -42.969 42.125 5.047 1 72.56 86 ARG A CA 1
ATOM 629 C C . ARG A 1 86 ? -43.031 43.219 3.971 1 72.56 86 ARG A C 1
ATOM 631 O O . ARG A 1 86 ? -42.25 44.188 4.008 1 72.56 86 ARG A O 1
ATOM 638 N N . GLU A 1 87 ? -43.875 42.938 3.24 1 74.56 87 GLU A N 1
ATOM 639 C CA . GLU A 1 87 ? -44 43.938 2.184 1 74.56 87 GLU A CA 1
ATOM 640 C C . GLU A 1 87 ? -44.5 45.281 2.742 1 74.56 87 GLU A C 1
ATOM 642 O O . GLU A 1 87 ? -44.031 46.344 2.332 1 74.56 87 GLU A O 1
ATOM 647 N N . ARG A 1 88 ? -45.375 45.188 3.654 1 74.5 88 ARG A N 1
ATOM 648 C CA . ARG A 1 88 ? -45.781 46.406 4.348 1 74.5 88 ARG A CA 1
ATOM 649 C C . ARG A 1 88 ? -44.625 47.094 5.043 1 74.5 88 ARG A C 1
ATOM 651 O O . ARG A 1 88 ? -44.469 48.312 4.961 1 74.5 88 ARG A O 1
ATOM 658 N N . ALA A 1 89 ? -43.781 46.344 5.648 1 71.06 89 ALA A N 1
ATOM 659 C CA . ALA A 1 89 ? -42.625 46.906 6.359 1 71.06 89 ALA A CA 1
ATOM 660 C C . ALA A 1 89 ? -41.625 47.531 5.391 1 71.06 89 ALA A C 1
ATOM 662 O O . ALA A 1 89 ? -41.094 48.594 5.656 1 71.06 89 ALA A O 1
ATOM 663 N N . LYS A 1 90 ? -41.469 46.906 4.297 1 68.19 90 LYS A N 1
ATOM 664 C CA . LYS A 1 90 ? -40.562 47.406 3.26 1 68.19 90 LYS A CA 1
ATOM 665 C C . LYS A 1 90 ? -41.125 48.719 2.678 1 68.19 90 LYS A C 1
ATOM 667 O O . LYS A 1 90 ? -40.375 49.688 2.494 1 68.19 90 LYS A O 1
ATOM 672 N N . LEU A 1 91 ? -42.312 48.656 2.496 1 69.75 91 LEU A N 1
ATOM 673 C CA . LEU A 1 91 ? -42.906 49.844 1.894 1 69.75 91 LEU A CA 1
ATOM 674 C C . LEU A 1 91 ? -42.969 50.969 2.906 1 69.75 91 LEU A C 1
ATOM 676 O O . LEU A 1 91 ? -42.812 52.156 2.543 1 69.75 91 LEU A O 1
ATOM 680 N N . ARG A 1 92 ? -43.125 50.625 4.059 1 66.44 92 ARG A N 1
ATOM 681 C CA . ARG A 1 92 ? -43.125 51.656 5.098 1 66.44 92 ARG A CA 1
ATOM 682 C C . ARG A 1 92 ? -41.781 52.344 5.176 1 66.44 92 ARG A C 1
ATOM 684 O O . ARG A 1 92 ? -41.688 53.562 5.418 1 66.44 92 ARG A O 1
ATOM 691 N N . LYS A 1 93 ? -40.75 51.625 4.941 1 59 93 LYS A N 1
ATOM 692 C CA . LYS A 1 93 ? -39.406 52.188 5.043 1 59 93 LYS A CA 1
ATOM 693 C C . LYS A 1 93 ? -39.031 52.969 3.785 1 59 93 LYS A C 1
ATOM 695 O O . LYS A 1 93 ? -38.469 54.062 3.867 1 59 93 LYS A O 1
ATOM 700 N N . ASN A 1 94 ? -39.219 52.344 2.605 1 58.19 94 ASN A N 1
ATOM 701 C CA . ASN A 1 94 ? -38.656 52.938 1.41 1 58.19 94 ASN A CA 1
ATOM 702 C C . ASN A 1 94 ? -39.688 53.75 0.629 1 58.19 94 ASN A C 1
ATOM 704 O O . ASN A 1 94 ? -39.312 54.625 -0.152 1 58.19 94 ASN A O 1
ATOM 708 N N . LYS A 1 95 ? -41.062 53.438 0.575 1 57.69 95 LYS A N 1
ATOM 709 C CA . LYS A 1 95 ? -42 54.125 -0.314 1 57.69 95 LYS A CA 1
ATOM 710 C C . LYS A 1 95 ? -43.344 54.312 0.351 1 57.69 95 LYS A C 1
ATOM 712 O O . LYS A 1 95 ? -44.312 53.625 0.004 1 57.69 95 LYS A O 1
ATOM 717 N N . LYS A 1 96 ? -43.438 55.062 1.107 1 61.03 96 LYS A N 1
ATOM 718 C CA . LYS A 1 96 ? -44.594 55.344 1.94 1 61.03 96 LYS A CA 1
ATOM 719 C C . LYS A 1 96 ? -45.812 55.719 1.086 1 61.03 96 LYS A C 1
ATOM 721 O O . LYS A 1 96 ? -46.938 55.375 1.444 1 61.03 96 LYS A O 1
ATOM 726 N N . ALA A 1 97 ? -45.406 56.438 -0.062 1 63.91 97 ALA A N 1
ATOM 727 C CA . ALA A 1 97 ? -46.5 56.938 -0.907 1 63.91 97 ALA A CA 1
ATOM 728 C C . ALA A 1 97 ? -47.281 55.812 -1.536 1 63.91 97 ALA A C 1
ATOM 730 O O . ALA A 1 97 ? -48.469 55.969 -1.83 1 63.91 97 ALA A O 1
ATOM 731 N N . ALA A 1 98 ? -46.719 54.625 -1.716 1 66.31 98 ALA A N 1
ATOM 732 C CA . ALA A 1 98 ? -47.375 53.531 -2.408 1 66.31 98 ALA A CA 1
ATOM 733 C C . ALA A 1 98 ? -48.188 52.688 -1.433 1 66.31 98 ALA A C 1
ATOM 735 O O . ALA A 1 98 ? -48.875 51.719 -1.841 1 66.31 98 ALA A O 1
ATOM 736 N N . LEU A 1 99 ? -48.156 52.938 -0.26 1 69.44 99 LEU A N 1
ATOM 737 C CA . LEU A 1 99 ? -48.781 52.125 0.809 1 69.44 99 LEU A CA 1
ATOM 738 C C . LEU A 1 99 ? -50.281 52.125 0.681 1 69.44 99 LEU A C 1
ATOM 740 O O . LEU A 1 99 ? -50.906 51.062 0.799 1 69.44 99 LEU A O 1
ATOM 744 N N . PRO A 1 100 ? -50.781 53.25 0.396 1 73.56 100 PRO A N 1
ATOM 745 C CA . PRO A 1 100 ? -52.25 53.25 0.287 1 73.56 100 PRO A CA 1
ATOM 746 C C . PRO A 1 100 ? -52.75 52.375 -0.856 1 73.56 100 PRO A C 1
ATOM 748 O O . PRO A 1 100 ? -53.781 51.688 -0.718 1 73.56 100 PRO A O 1
ATOM 751 N N . ASN A 1 101 ? -52.062 52.438 -1.911 1 73.25 101 ASN A N 1
ATOM 752 C CA . ASN A 1 101 ? -52.406 51.562 -3.045 1 73.25 101 ASN A CA 1
ATOM 753 C C . ASN A 1 101 ? -52.25 50.094 -2.705 1 73.25 101 ASN A C 1
ATOM 755 O O . ASN A 1 101 ? -53.062 49.281 -3.129 1 73.25 101 ASN A O 1
ATOM 759 N N . PHE A 1 102 ? -51.344 49.719 -1.946 1 76.06 102 PHE A N 1
ATOM 760 C CA . PHE A 1 102 ? -51.125 48.375 -1.506 1 76.06 102 PHE A CA 1
ATOM 761 C C . PHE A 1 102 ? -52.219 47.906 -0.561 1 76.06 102 PHE A C 1
ATOM 763 O O . PHE A 1 102 ? -52.688 46.781 -0.651 1 76.06 102 PHE A O 1
ATOM 770 N N . PHE A 1 103 ? -52.531 48.781 0.193 1 76.75 103 PHE A N 1
ATOM 771 C CA . PHE A 1 103 ? -53.625 48.438 1.123 1 76.75 103 PHE A CA 1
ATOM 772 C C . PHE A 1 103 ? -54.906 48.125 0.373 1 76.75 103 PHE A C 1
ATOM 774 O O . PHE A 1 103 ? -55.688 47.281 0.821 1 76.75 103 PHE A O 1
ATOM 781 N N . ASN A 1 104 ? -55.031 48.656 -0.792 1 75.06 104 ASN A N 1
ATOM 782 C CA . ASN A 1 104 ? -56.219 48.5 -1.583 1 75.06 104 ASN A CA 1
ATOM 783 C C . ASN A 1 104 ? -56.125 47.344 -2.553 1 75.06 104 ASN A C 1
ATOM 785 O O . ASN A 1 104 ? -57.094 47 -3.236 1 75.06 104 ASN A O 1
ATOM 789 N N . THR A 1 105 ? -55 46.781 -2.627 1 74.56 105 THR A N 1
ATOM 790 C CA . THR A 1 105 ? -54.812 45.594 -3.484 1 74.56 105 THR A CA 1
ATOM 791 C C . THR A 1 105 ? -55.5 44.375 -2.889 1 74.56 105 THR A C 1
ATOM 793 O O . THR A 1 105 ? -55.562 44.219 -1.667 1 74.56 105 THR A O 1
ATOM 796 N N . GLU A 1 106 ? -55.969 43.5 -3.699 1 72.31 106 GLU A N 1
ATOM 797 C CA . GLU A 1 106 ? -56.719 42.312 -3.289 1 72.31 106 GLU A CA 1
ATOM 798 C C . GLU A 1 106 ? -55.781 41.25 -2.715 1 72.31 106 GLU A C 1
ATOM 800 O O . GLU A 1 106 ? -54.719 40.969 -3.281 1 72.31 106 GLU A O 1
ATOM 805 N N . PHE A 1 107 ? -55.969 40.844 -1.59 1 64.88 107 PHE A N 1
ATOM 806 C CA . PHE A 1 107 ? -55.25 39.719 -0.979 1 64.88 107 PHE A CA 1
ATOM 807 C C . PHE A 1 107 ? -55.844 38.406 -1.451 1 64.88 107 PHE A C 1
ATOM 809 O O . PHE A 1 107 ? -56.938 38 -1.046 1 64.88 107 PHE A O 1
ATOM 816 N N . VAL A 1 108 ? -55.188 37.75 -2.641 1 64 108 VAL A N 1
ATOM 817 C CA . VAL A 1 108 ? -55.656 36.531 -3.232 1 64 108 VAL A CA 1
ATOM 818 C C . VAL A 1 108 ? -55.094 35.312 -2.479 1 64 108 VAL A C 1
ATOM 820 O O . VAL A 1 108 ? -53.875 35.125 -2.451 1 64 108 V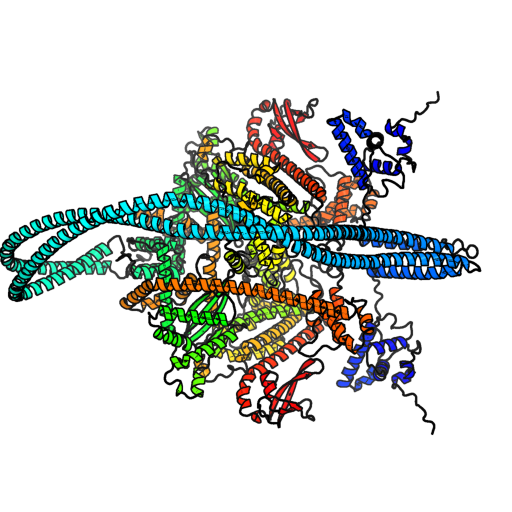AL A O 1
ATOM 823 N N . PRO A 1 109 ? -55.594 34.656 -1.787 1 54.62 109 PRO A N 1
ATOM 824 C CA . PRO A 1 109 ? -55.062 33.5 -1.076 1 54.62 109 PRO A CA 1
ATOM 825 C C . PRO A 1 109 ? -54.531 32.438 -2.02 1 54.62 109 PRO A C 1
ATOM 827 O O . PRO A 1 109 ? -54.969 32.312 -3.16 1 54.62 109 PRO A O 1
ATOM 830 N N . PRO A 1 110 ? -53.25 31.797 -1.896 1 48.06 110 PRO A N 1
ATOM 831 C CA . PRO A 1 110 ? -52.688 30.828 -2.84 1 48.06 110 PRO A CA 1
ATOM 832 C C . PRO A 1 110 ? -53.656 29.688 -3.146 1 48.06 110 PRO A C 1
ATOM 834 O O . PRO A 1 110 ? -54.312 29.156 -2.238 1 48.06 110 PRO A O 1
ATOM 837 N N . VAL A 1 111 ? -54.062 29.453 -4.359 1 41.84 111 VAL A N 1
ATOM 838 C CA . VAL A 1 111 ? -54.938 28.375 -4.828 1 41.84 111 VAL A CA 1
ATOM 839 C C . VAL A 1 111 ? -54.094 27.109 -5.02 1 41.84 111 VAL A C 1
ATOM 841 O O . VAL A 1 111 ? -53.094 27.109 -5.707 1 41.84 111 VAL A O 1
ATOM 844 N N . ALA A 1 112 ? -53.938 26.234 -4.121 1 35.72 112 ALA A N 1
ATOM 845 C CA . ALA A 1 112 ? -53.281 24.953 -4.328 1 35.72 112 ALA A CA 1
ATOM 846 C C . ALA A 1 112 ? -53.781 24.266 -5.594 1 35.72 112 ALA A C 1
ATOM 848 O O . ALA A 1 112 ? -55 24.219 -5.828 1 35.72 112 ALA A O 1
ATOM 849 N N . PRO A 1 113 ? -53 24.25 -6.785 1 32.88 113 PRO A N 1
ATOM 850 C CA . PRO A 1 113 ? -53.719 23.344 -7.703 1 32.88 113 PRO A CA 1
ATOM 851 C C . PRO A 1 113 ? -54.156 22.047 -7.027 1 32.88 113 PRO A C 1
ATOM 853 O O . PRO A 1 113 ? -53.625 21.656 -6 1 32.88 113 PRO A O 1
ATOM 856 N N . PRO A 1 114 ? -55.156 21.344 -7.398 1 27.64 114 PRO A N 1
ATOM 857 C CA . PRO A 1 114 ? -55.531 20.094 -6.746 1 27.64 114 PRO A CA 1
ATOM 858 C C . PRO A 1 114 ? -54.375 19.094 -6.637 1 27.64 114 PRO A C 1
ATOM 860 O O . PRO A 1 114 ? -53.812 18.703 -7.652 1 27.64 114 PRO A O 1
ATOM 863 N N . LEU A 1 115 ? -53.469 19.312 -5.789 1 25.73 115 LEU A N 1
ATOM 864 C CA . LEU A 1 115 ? -52.375 18.344 -5.594 1 25.73 115 LEU A CA 1
ATOM 865 C C . LEU A 1 115 ? -52.938 16.922 -5.52 1 25.73 115 LEU A C 1
ATOM 867 O O . LEU A 1 115 ? -53.719 16.609 -4.637 1 25.73 115 LEU A O 1
ATOM 871 N N . GLN A 1 116 ? -53.031 16.188 -6.617 1 26.5 116 GLN A N 1
ATOM 872 C CA . GLN A 1 116 ? -53.375 14.766 -6.516 1 26.5 116 GLN A CA 1
ATOM 873 C C . GLN A 1 116 ? -52.281 14 -5.762 1 26.5 116 GLN A C 1
ATOM 875 O O . GLN A 1 116 ? -51.281 13.594 -6.352 1 26.5 116 GLN A O 1
ATOM 880 N N . ILE A 1 117 ? -51.719 14.445 -4.648 1 24.09 117 ILE A N 1
ATOM 881 C CA . ILE A 1 117 ? -50.688 13.82 -3.814 1 24.09 117 ILE A CA 1
ATOM 882 C C . ILE A 1 117 ? -51.219 12.523 -3.219 1 24.09 117 ILE A C 1
ATOM 884 O O . ILE A 1 117 ? -52.219 12.539 -2.467 1 24.09 117 ILE A O 1
ATOM 888 N N . PRO A 1 118 ? -51 11.289 -3.805 1 26.17 118 PRO A N 1
ATOM 889 C CA . PRO A 1 118 ? -51.406 10.094 -3.076 1 26.17 118 PRO A CA 1
ATOM 890 C C . PRO A 1 118 ? -50.719 9.938 -1.731 1 26.17 118 PRO A C 1
ATOM 892 O O . PRO A 1 118 ? -49.469 10.008 -1.662 1 26.17 118 PRO A O 1
ATOM 895 N N . ALA A 1 119 ? -51.188 10.336 -0.677 1 26.33 119 ALA A N 1
ATOM 896 C CA . ALA A 1 119 ? -50.75 10.539 0.701 1 26.33 119 ALA A CA 1
ATOM 897 C C . ALA A 1 119 ? -50.188 9.242 1.302 1 26.33 119 ALA A C 1
ATOM 899 O O . ALA A 1 119 ? -50.906 8.234 1.354 1 26.33 119 ALA A O 1
ATOM 900 N N . LYS A 1 120 ? -48.969 8.93 1.263 1 31.17 120 LYS A N 1
ATOM 901 C CA . LYS A 1 120 ? -48.281 7.746 1.78 1 31.17 120 LYS A CA 1
ATOM 902 C C . LYS A 1 120 ? -48.531 7.574 3.275 1 31.17 120 LYS A C 1
ATOM 904 O O . LYS A 1 120 ? -48.156 8.438 4.078 1 31.17 120 LYS A O 1
ATOM 909 N N . ARG A 1 121 ? -49.688 6.941 3.768 1 31.27 121 ARG A N 1
ATOM 910 C CA . ARG A 1 121 ? -50.156 6.77 5.133 1 31.27 121 ARG A CA 1
ATOM 911 C C . ARG A 1 121 ? -49.062 6.16 6.023 1 31.27 121 ARG A C 1
ATOM 913 O O . ARG A 1 121 ? -48.406 5.195 5.633 1 31.27 121 ARG A O 1
ATOM 920 N N . THR A 1 122 ? -48.625 6.879 6.852 1 28.48 122 THR A N 1
ATOM 921 C CA . THR A 1 122 ? -47.656 6.352 7.801 1 28.48 122 THR A CA 1
ATOM 922 C C . THR A 1 122 ? -48.281 5.336 8.734 1 28.48 122 THR A C 1
ATOM 924 O O . THR A 1 122 ? -49.531 5.301 8.867 1 28.48 122 THR A O 1
ATOM 927 N N . TYR A 1 123 ? -47.812 4.359 9.25 1 29.08 123 TYR A N 1
ATOM 928 C CA . TYR A 1 123 ? -48.281 3.24 10.047 1 29.08 123 TYR A CA 1
ATOM 929 C C . TYR A 1 123 ? -49.125 3.727 11.227 1 29.08 123 TYR A C 1
ATOM 931 O O . TYR A 1 123 ? -50.219 3.201 11.484 1 29.08 123 TYR A O 1
ATOM 939 N N . GLU A 1 124 ? -48.688 4.684 11.836 1 31.8 124 GLU A N 1
ATOM 940 C CA . GLU A 1 124 ? -49.312 5.141 13.078 1 31.8 124 GLU A CA 1
ATOM 941 C C . GLU A 1 124 ? -50.656 5.785 12.82 1 31.8 124 GLU A C 1
ATOM 943 O O . GLU A 1 124 ? -51.625 5.516 13.539 1 31.8 124 GLU A O 1
ATOM 948 N N . GLU A 1 125 ? -50.625 6.516 11.75 1 33.25 125 GLU A N 1
ATOM 949 C CA . GLU A 1 125 ? -51.844 7.277 11.484 1 33.25 125 GLU A CA 1
ATOM 950 C C . GLU A 1 125 ? -52.969 6.367 10.984 1 33.25 125 GLU A C 1
ATOM 952 O O . GLU A 1 125 ? -54.125 6.543 11.359 1 33.25 125 GLU A O 1
ATOM 957 N N . LEU A 1 126 ? -52.469 5.27 10.242 1 32.25 126 LEU A N 1
ATOM 958 C CA . LEU A 1 126 ? -53.406 4.246 9.836 1 32.25 126 LEU A CA 1
ATOM 959 C C . LEU A 1 126 ? -53.938 3.49 11.047 1 32.25 126 LEU A C 1
ATOM 961 O O . LEU A 1 126 ? -55.125 3.16 11.102 1 32.25 126 LEU A O 1
ATOM 965 N N . HIS A 1 127 ? -53.188 3.52 12.031 1 37.97 127 HIS A N 1
ATOM 966 C CA . HIS A 1 127 ? -53.5 2.84 13.281 1 37.97 127 HIS A CA 1
ATOM 967 C C . HIS A 1 127 ? -54.562 3.609 14.07 1 37.97 127 HIS A C 1
ATOM 969 O O . HIS A 1 127 ? -55.5 3.02 14.578 1 37.97 127 HIS A O 1
ATOM 975 N N . VAL A 1 128 ? -54.25 4.805 14.312 1 39.94 128 VAL A N 1
ATOM 976 C CA . VAL A 1 128 ? -55.188 5.625 15.07 1 39.94 128 VAL A CA 1
ATOM 977 C C . VAL A 1 128 ? -56.531 5.711 14.328 1 39.94 128 VAL A C 1
ATOM 979 O O . VAL A 1 128 ? -57.594 5.566 14.93 1 39.94 128 VAL A O 1
ATOM 982 N N . GLU A 1 129 ? -56.344 5.828 12.945 1 36.53 129 GLU A N 1
ATOM 983 C CA . GLU A 1 129 ? -57.562 5.867 12.125 1 36.53 129 GLU A CA 1
ATOM 984 C C . GLU A 1 129 ? -58.344 4.562 12.227 1 36.53 129 GLU A C 1
ATOM 986 O O . GLU A 1 129 ? -59.562 4.574 12.352 1 36.53 129 GLU A O 1
ATOM 991 N N . ASN A 1 130 ? -57.562 3.557 12.32 1 36.91 130 ASN A N 1
ATOM 992 C CA . ASN A 1 130 ? -58.188 2.246 12.516 1 36.91 130 ASN A CA 1
ATOM 993 C C . ASN A 1 130 ? -58.906 2.16 13.859 1 36.91 130 ASN A C 1
ATOM 995 O O . ASN A 1 130 ? -60 1.621 13.93 1 36.91 130 ASN A O 1
ATOM 999 N N . ASN A 1 131 ? -58.375 2.756 14.844 1 42.06 131 ASN A N 1
ATOM 1000 C CA . ASN A 1 131 ? -58.969 2.773 16.172 1 42.06 131 ASN A CA 1
ATOM 1001 C C . ASN A 1 131 ? -60.281 3.561 16.172 1 42.06 131 ASN A C 1
ATOM 1003 O O . ASN A 1 131 ? -61.281 3.131 16.781 1 42.06 131 ASN A O 1
ATOM 1007 N N . GLU A 1 132 ? -60.156 4.641 15.586 1 41.69 132 GLU A N 1
ATOM 1008 C CA . GLU A 1 132 ? -61.312 5.531 15.625 1 41.69 132 GLU A CA 1
ATOM 1009 C C . GLU A 1 132 ? -62.469 4.984 14.773 1 41.69 132 GLU A C 1
ATOM 1011 O O . GLU A 1 132 ? -63.625 5.043 15.18 1 41.69 132 GLU A O 1
ATOM 1016 N N . ILE A 1 133 ? -62.031 4.363 13.656 1 39.22 133 ILE A N 1
ATOM 1017 C CA . ILE A 1 133 ? -63.031 3.711 12.828 1 39.22 133 ILE A CA 1
ATOM 1018 C C . ILE A 1 133 ? -63.719 2.598 13.617 1 39.22 133 ILE A C 1
ATOM 1020 O O . ILE A 1 133 ? -64.938 2.438 13.555 1 39.22 133 ILE A O 1
ATOM 1024 N N . LYS A 1 134 ? -63.031 2.117 14.5 1 44.62 134 LYS A N 1
ATOM 1025 C CA . LYS A 1 134 ? -63.562 1.112 15.414 1 44.62 134 LYS A CA 1
ATOM 1026 C C . LYS A 1 134 ? -64.562 1.724 16.375 1 44.62 134 LYS A C 1
ATOM 1028 O O . LYS A 1 134 ? -65.625 1.126 16.625 1 44.62 134 LYS A O 1
ATOM 1033 N N . GLN A 1 135 ? -64.188 2.799 16.875 1 45.97 135 GLN A N 1
ATOM 1034 C CA . GLN A 1 135 ? -65.062 3.4 17.859 1 45.97 135 GLN A CA 1
ATOM 1035 C C . GLN A 1 135 ? -66.375 3.852 17.219 1 45.97 135 GLN A C 1
ATOM 1037 O O . GLN A 1 135 ? -67.5 3.629 17.766 1 45.97 135 GLN A O 1
ATOM 1042 N N . LYS A 1 136 ? -66.125 4.414 16 1 41.53 136 LYS A N 1
ATOM 1043 C CA . LYS A 1 136 ? -67.312 4.906 15.305 1 41.53 136 LYS A CA 1
ATOM 1044 C C . LYS A 1 136 ? -68.188 3.754 14.836 1 41.53 136 LYS A C 1
ATOM 1046 O O . LYS A 1 136 ? -69.438 3.842 14.898 1 41.53 136 LYS A O 1
ATOM 1051 N N . LEU A 1 137 ? -67.5 2.691 14.492 1 37.12 137 LEU A N 1
ATOM 1052 C CA . LEU A 1 137 ? -68.25 1.458 14.219 1 37.12 137 LEU A CA 1
ATOM 1053 C C . LEU A 1 137 ? -69.062 1.04 15.438 1 37.12 137 LEU A C 1
ATOM 1055 O O . LEU A 1 137 ? -70.25 0.644 15.297 1 37.12 137 LEU A O 1
ATOM 1059 N N . ALA A 1 138 ? -68.562 1.421 16.484 1 45.28 138 ALA A N 1
ATOM 1060 C CA . ALA A 1 138 ? -69.312 1.137 17.719 1 45.28 138 ALA A CA 1
ATOM 1061 C C . ALA A 1 138 ? -70.5 2.047 17.875 1 45.28 138 ALA A C 1
ATOM 1063 O O . ALA A 1 138 ? -71.625 1.591 18.266 1 45.28 138 ALA A O 1
ATOM 1064 N N . GLN A 1 139 ? -70.25 3.236 17.672 1 41.72 139 GLN A N 1
ATOM 1065 C CA . GLN A 1 139 ? -71.312 4.172 17.969 1 41.72 139 GLN A CA 1
ATOM 1066 C C . GLN A 1 139 ? -72.438 4.078 16.922 1 41.72 139 GLN A C 1
ATOM 1068 O O . GLN A 1 139 ? -73.625 4.211 17.25 1 41.72 139 GLN A O 1
ATOM 1073 N N . LEU A 1 140 ? -71.812 3.865 15.703 1 38.16 140 LEU A N 1
ATOM 1074 C CA . LEU A 1 140 ? -72.875 3.764 14.703 1 38.16 140 LEU A CA 1
ATOM 1075 C C . LEU A 1 140 ? -73.875 2.676 15.086 1 38.16 140 LEU A C 1
ATOM 1077 O O . LEU A 1 140 ? -75.062 2.789 14.781 1 38.16 140 LEU A O 1
ATOM 1081 N N . GLU A 1 141 ? -73.188 1.916 15.812 1 38.03 141 GLU A N 1
ATOM 1082 C CA . GLU A 1 141 ? -74 0.933 16.469 1 38.03 141 GLU A CA 1
ATOM 1083 C C . GLU A 1 141 ? -75.062 1.611 17.359 1 38.03 141 GLU A C 1
ATOM 1085 O O . GLU A 1 141 ? -74.688 2.434 18.203 1 38.03 141 GLU A O 1
ATOM 1090 N N . GLU A 1 142 ? -75.875 2.365 16.578 1 35.66 142 GLU A N 1
ATOM 1091 C CA . GLU A 1 142 ? -77.25 2.613 16.844 1 35.66 142 GLU A CA 1
ATOM 1092 C C . GLU A 1 142 ? -77.562 2.555 18.344 1 35.66 142 GLU A C 1
ATOM 1094 O O . GLU A 1 142 ? -77.312 1.54 19 1 35.66 142 GLU A O 1
ATOM 1099 N N . GLU A 1 143 ? -77.5 3.506 18.875 1 34.41 143 GLU A N 1
ATOM 1100 C CA . GLU A 1 143 ? -78.688 4.324 18.672 1 34.41 143 GLU A CA 1
ATOM 1101 C C . GLU A 1 143 ? -79.562 3.729 17.594 1 34.41 143 GLU A C 1
ATOM 1103 O O . GLU A 1 143 ? -80.812 3.986 17.562 1 34.41 143 GLU A O 1
ATOM 1108 N N . GLN A 1 144 ? -78.875 3.068 16.484 1 30.97 144 GLN A N 1
ATOM 1109 C CA . GLN A 1 144 ? -79.5 2.055 15.664 1 30.97 144 GLN A CA 1
ATOM 1110 C C . GLN A 1 144 ? -80.375 1.14 16.516 1 30.97 144 GLN A C 1
ATOM 1112 O O . GLN A 1 144 ? -81.25 0.429 16 1 30.97 144 GLN A O 1
ATOM 1117 N N . LYS A 1 145 ? -80.125 1.181 17.734 1 36.31 145 LYS A N 1
ATOM 1118 C CA . LYS A 1 145 ? -81 0.941 18.875 1 36.31 145 LYS A CA 1
ATOM 1119 C C . LYS A 1 145 ? -82.188 1.942 18.891 1 36.31 145 LYS A C 1
ATOM 1121 O O . LYS A 1 145 ? -83.25 1.669 19.469 1 36.31 145 LYS A O 1
ATOM 1126 N N . LYS A 1 146 ? -81.75 3.191 18.797 1 31.31 146 LYS A N 1
ATOM 1127 C CA . LYS A 1 146 ? -83 3.842 19.188 1 31.31 146 LYS A CA 1
ATOM 1128 C C . LYS A 1 146 ? -84.188 3.051 18.703 1 31.31 146 LYS A C 1
ATOM 1130 O O . LYS A 1 146 ? -85.125 2.771 19.484 1 31.31 146 LYS A O 1
ATOM 1135 N N . VAL A 1 147 ? -84.688 3.596 17.547 1 28.38 147 VAL A N 1
ATOM 1136 C CA . VAL A 1 147 ? -85.688 3.836 16.531 1 28.38 147 VAL A CA 1
ATOM 1137 C C . VAL A 1 147 ? -86 2.531 15.812 1 28.38 147 VAL A C 1
ATOM 1139 O O . VAL A 1 147 ? -86.875 2.496 14.945 1 28.38 147 VAL A O 1
ATOM 1142 N N . GLU A 1 148 ? -85.688 1.344 16.016 1 30.7 148 GLU A N 1
ATOM 1143 C CA . GLU A 1 148 ? -87 0.647 16.031 1 30.7 148 GLU A CA 1
ATOM 1144 C C . GLU A 1 148 ? -87.938 1.283 17.016 1 30.7 148 GLU A C 1
ATOM 1146 O O . GLU A 1 148 ? -87.688 1.369 18.219 1 30.7 148 GLU A O 1
ATOM 1151 N N . THR A 1 149 ? -88.062 2.469 17.656 1 32.41 149 THR A N 1
ATOM 1152 C CA . THR A 1 149 ? -88.938 2.092 18.766 1 32.41 149 THR A CA 1
ATOM 1153 C C . THR A 1 149 ? -89.625 0.761 18.484 1 32.41 149 THR A C 1
ATOM 1155 O O . THR A 1 149 ? -89.688 -0.104 19.359 1 32.41 149 THR A O 1
ATOM 1158 N N . GLU A 1 150 ? -90.625 0.876 17.438 1 33.31 150 GLU A N 1
ATOM 1159 C CA . GLU A 1 150 ? -91.562 -0.095 16.844 1 33.31 150 GLU A CA 1
ATOM 1160 C C . GLU A 1 150 ? -90.812 -0.985 15.836 1 33.31 150 GLU A C 1
ATOM 1162 O O . GLU A 1 150 ? -91.062 -2.195 15.789 1 33.31 150 GLU A O 1
ATOM 1167 N N . TYR A 1 151 ? -90.375 -0.646 14.242 1 27.98 151 TYR A N 1
ATOM 1168 C CA . TYR A 1 151 ? -89.312 -1.478 13.625 1 27.98 151 TYR A CA 1
ATOM 1169 C C . TYR A 1 151 ? -88 -0.755 13.594 1 27.98 151 TYR A C 1
ATOM 1171 O O . TYR A 1 151 ? -87.312 -0.709 12.555 1 27.98 151 TYR A O 1
ATOM 1179 N N . PRO A 1 152 ? -87.625 0.409 14.406 1 31.06 152 PRO A N 1
ATOM 1180 C CA . PRO A 1 152 ? -86.812 1.603 14.414 1 31.06 152 PRO A CA 1
ATOM 1181 C C . PRO A 1 152 ? -85.375 1.316 13.945 1 31.06 152 PRO A C 1
ATOM 1183 O O . PRO A 1 152 ? -84.562 2.248 13.695 1 31.06 152 PRO A O 1
ATOM 1186 N N . ASP A 1 153 ? -84.938 0.211 13.992 1 30.34 153 ASP A N 1
ATOM 1187 C CA . ASP A 1 153 ? -83.5 -0.212 14.016 1 30.34 153 ASP A CA 1
ATOM 1188 C C . ASP A 1 153 ? -82.875 -0.004 12.664 1 30.34 153 ASP A C 1
ATOM 1190 O O . ASP A 1 153 ? -81.625 -0.028 12.555 1 30.34 153 ASP A O 1
ATOM 1194 N N . VAL A 1 154 ? -83.625 0.276 11.469 1 32.78 154 VAL A N 1
ATOM 1195 C CA . VAL A 1 154 ? -83.125 0.241 10.086 1 32.78 154 VAL A CA 1
ATOM 1196 C C . VAL A 1 154 ? -82.375 1.524 9.766 1 32.78 154 VAL A C 1
ATOM 1198 O O . VAL A 1 154 ? -81.438 1.515 8.953 1 32.78 154 VAL A O 1
ATOM 1201 N N . VAL A 1 155 ? -82.688 2.637 10.328 1 32.34 155 VAL A N 1
ATOM 1202 C CA . VAL A 1 155 ? -82.188 3.951 9.93 1 32.34 155 VAL A CA 1
ATOM 1203 C C . VAL A 1 155 ? -80.688 4.027 10.156 1 32.34 155 VAL A C 1
ATOM 1205 O O . VAL A 1 155 ? -80 4.605 9.344 1 32.34 155 VAL A O 1
ATOM 1208 N N . ARG A 1 156 ? -80.312 3.48 11.219 1 36.16 156 ARG A N 1
ATOM 1209 C CA . ARG A 1 156 ? -78.938 3.766 11.625 1 36.16 156 ARG A CA 1
ATOM 1210 C C . ARG A 1 156 ? -77.938 3.242 10.594 1 36.16 156 ARG A C 1
ATOM 1212 O O . ARG A 1 156 ? -76.875 3.826 10.398 1 36.16 156 ARG A O 1
ATOM 1219 N N . GLU A 1 157 ? -78.438 2.209 9.828 1 33.72 157 GLU A N 1
ATOM 1220 C CA . GLU A 1 157 ? -77.562 1.54 8.852 1 33.72 157 GLU A CA 1
ATOM 1221 C C . GLU A 1 157 ? -77.312 2.428 7.633 1 33.72 157 GLU A C 1
ATOM 1223 O O . GLU A 1 157 ? -76.25 2.459 7.09 1 33.72 157 GLU A O 1
ATOM 1228 N N . SER A 1 158 ? -78.25 3.342 7.25 1 33.12 158 SER A N 1
ATOM 1229 C CA . SER A 1 158 ? -78.188 4.094 6.004 1 33.12 158 SER A CA 1
ATOM 1230 C C . SER A 1 158 ? -77.125 5.172 6.094 1 33.12 158 SER A C 1
ATOM 1232 O O . SER A 1 158 ? -76.375 5.387 5.145 1 33.12 158 SER A O 1
ATOM 1234 N N . ASN A 1 159 ? -77.062 5.781 7.215 1 34.22 159 ASN A N 1
ATOM 1235 C CA . ASN A 1 159 ? -76.188 6.938 7.301 1 34.22 159 ASN A CA 1
ATOM 1236 C C . ASN A 1 159 ? -74.688 6.539 7.172 1 34.22 159 ASN A C 1
ATOM 1238 O O . ASN A 1 159 ? -73.875 7.25 6.543 1 34.22 159 ASN A O 1
ATOM 1242 N N . ARG A 1 160 ? -74.375 5.395 7.637 1 40.56 160 ARG A N 1
ATOM 1243 C CA . ARG A 1 160 ? -73 4.941 7.609 1 40.56 160 ARG A CA 1
ATOM 1244 C C . ARG A 1 160 ? -72.5 4.711 6.18 1 40.56 160 ARG A C 1
ATOM 1246 O O . ARG A 1 160 ? -71.375 5.105 5.816 1 40.56 160 ARG A O 1
ATOM 1253 N N . LEU A 1 161 ? -73.438 4.289 5.188 1 39 161 LEU A N 1
ATOM 1254 C CA . LEU A 1 161 ? -73.125 4.023 3.785 1 39 161 LEU A CA 1
ATOM 1255 C C . LEU A 1 161 ? -72.938 5.32 3.02 1 39 161 LEU A C 1
ATOM 1257 O O . LEU A 1 161 ? -72.062 5.391 2.131 1 39 161 LEU A O 1
ATOM 1261 N N . GLN A 1 162 ? -73.438 6.375 3.42 1 40.56 162 GLN A N 1
ATOM 1262 C CA . GLN A 1 162 ? -73.312 7.645 2.719 1 40.56 162 GLN A CA 1
ATOM 1263 C C . GLN A 1 162 ? -71.938 8.234 2.896 1 40.56 162 GLN A C 1
ATOM 1265 O O . GLN A 1 162 ? -71.375 8.805 1.961 1 40.56 162 GLN A O 1
ATOM 1270 N N . GLN A 1 163 ? -71.375 8.031 4.051 1 43.72 163 GLN A N 1
ATOM 1271 C CA . GLN A 1 163 ? -70.062 8.602 4.281 1 43.72 163 GLN A CA 1
ATOM 1272 C C . GLN A 1 163 ? -69 7.832 3.52 1 43.72 163 GLN A C 1
ATOM 1274 O O . GLN A 1 163 ? -68 8.422 3.057 1 43.72 163 GLN A O 1
ATOM 1279 N N . GLU A 1 164 ? -69.188 6.551 3.066 1 43.81 164 GLU A N 1
ATOM 1280 C CA . GLU A 1 164 ? -68.375 5.734 2.176 1 43.81 164 GLU A CA 1
ATOM 1281 C C . GLU A 1 164 ? -68.25 6.379 0.799 1 43.81 164 GLU A C 1
ATOM 1283 O O . GLU A 1 164 ? -67.125 6.41 0.223 1 43.81 164 GLU A O 1
ATOM 1288 N N . LEU A 1 165 ? -69.375 6.812 0.266 1 39.94 165 LEU A N 1
ATOM 1289 C CA . LEU A 1 165 ? -69.562 7.281 -1.102 1 39.94 165 LEU A CA 1
ATOM 1290 C C . LEU A 1 165 ? -68.812 8.609 -1.328 1 39.94 165 LEU A C 1
ATOM 1292 O O . LEU A 1 165 ? -68.188 8.789 -2.354 1 39.94 165 LEU A O 1
ATOM 1296 N N . ALA A 1 166 ? -68.938 9.484 -0.414 1 41.19 166 ALA A N 1
ATOM 1297 C CA . ALA A 1 166 ? -68.312 10.789 -0.628 1 41.19 166 ALA A CA 1
ATOM 1298 C C . ALA A 1 166 ? -66.812 10.641 -0.776 1 41.19 166 ALA A C 1
ATOM 1300 O O . ALA A 1 166 ? -66.188 11.266 -1.65 1 41.19 166 ALA A O 1
ATOM 1301 N N . ASP A 1 167 ? -66.375 9.75 -0.053 1 42.91 167 ASP A N 1
ATOM 1302 C CA . ASP A 1 167 ? -64.875 9.648 -0.045 1 42.91 167 ASP A CA 1
ATOM 1303 C C . ASP A 1 167 ? -64.375 8.953 -1.305 1 42.91 167 ASP A C 1
ATOM 1305 O O . ASP A 1 167 ? -63.375 9.375 -1.896 1 42.91 167 ASP A O 1
ATOM 1309 N N . VAL A 1 168 ? -65.125 8.07 -1.951 1 41.84 168 VAL A N 1
ATOM 1310 C CA . VAL A 1 168 ? -64.812 7.402 -3.205 1 41.84 168 VAL A CA 1
ATOM 1311 C C . VAL A 1 168 ? -65.062 8.352 -4.379 1 41.84 168 VAL A C 1
ATOM 1313 O O . VAL A 1 168 ? -64.25 8.375 -5.328 1 41.84 168 VAL A O 1
ATOM 1316 N N . VAL A 1 169 ? -66 9.148 -4.289 1 43.09 169 VAL A N 1
ATOM 1317 C CA . VAL A 1 169 ? -66.312 10.078 -5.371 1 43.09 169 VAL A CA 1
ATOM 1318 C C . VAL A 1 169 ? -65.188 11.133 -5.473 1 43.09 169 VAL A C 1
ATOM 1320 O O . VAL A 1 169 ? -64.75 11.469 -6.57 1 43.09 169 VAL A O 1
ATOM 1323 N N . ILE A 1 170 ? -64.75 11.57 -4.332 1 43.22 170 ILE A N 1
ATOM 1324 C CA . ILE A 1 170 ? -63.719 12.594 -4.379 1 43.22 170 ILE A CA 1
ATOM 1325 C C . ILE A 1 170 ? -62.438 11.992 -4.914 1 43.22 170 ILE A C 1
ATOM 1327 O O . ILE A 1 170 ? -61.75 12.586 -5.758 1 43.22 170 ILE A O 1
ATOM 1331 N N . LYS A 1 171 ? -62.188 10.797 -4.641 1 44.78 171 LYS A N 1
ATOM 1332 C CA . LYS A 1 171 ? -61 10.117 -5.18 1 44.78 171 LYS A CA 1
ATOM 1333 C C . LYS A 1 171 ? -61.188 9.812 -6.664 1 44.78 171 LYS A C 1
ATOM 1335 O O . LYS A 1 171 ? -60.25 9.969 -7.453 1 44.78 171 LYS A O 1
ATOM 1340 N N . HIS A 1 172 ? -62.312 9.438 -7.082 1 42.66 172 HIS A N 1
ATOM 1341 C CA . HIS A 1 172 ? -62.656 9.211 -8.492 1 42.66 172 HIS A CA 1
ATOM 1342 C C . HIS A 1 172 ? -62.625 10.523 -9.273 1 42.66 172 HIS A C 1
ATOM 1344 O O . HIS A 1 172 ? -62.094 10.586 -10.375 1 42.66 172 HIS A O 1
ATOM 1350 N N . ARG A 1 173 ? -63.156 11.516 -8.688 1 40.5 173 ARG A N 1
ATOM 1351 C CA . ARG A 1 173 ? -63.156 12.812 -9.352 1 40.5 173 ARG A CA 1
ATOM 1352 C C . ARG A 1 173 ? -61.719 13.32 -9.508 1 40.5 173 ARG A C 1
ATOM 1354 O O . ARG A 1 173 ? -61.375 13.906 -10.539 1 40.5 173 ARG A O 1
ATOM 1361 N N . ASN A 1 174 ? -61 12.961 -8.398 1 43.34 174 ASN A N 1
ATOM 1362 C CA . ASN A 1 174 ? -59.625 13.406 -8.516 1 43.34 174 ASN A CA 1
ATOM 1363 C C . ASN A 1 174 ? -58.844 12.594 -9.562 1 43.34 174 ASN A C 1
ATOM 1365 O O . ASN A 1 174 ? -58.031 13.141 -10.312 1 43.34 174 ASN A O 1
ATOM 1369 N N . THR A 1 175 ? -59.188 11.328 -9.766 1 43.69 175 THR A N 1
ATOM 1370 C CA . THR A 1 175 ? -58.688 10.484 -10.844 1 43.69 175 THR A CA 1
ATOM 1371 C C . THR A 1 175 ? -59.219 10.953 -12.188 1 43.69 175 THR A C 1
ATOM 1373 O O . THR A 1 175 ? -58.5 11.023 -13.172 1 43.69 175 THR A O 1
ATOM 1376 N N . LEU A 1 176 ? -60.438 11.195 -12.18 1 42.53 176 LEU A N 1
ATOM 1377 C CA . LEU A 1 176 ? -61.031 11.656 -13.422 1 42.53 176 LEU A CA 1
ATOM 1378 C C . LEU A 1 176 ? -60.469 13.016 -13.828 1 42.53 176 LEU A C 1
ATOM 1380 O O . LEU A 1 176 ? -60.219 13.25 -15.016 1 42.53 176 LEU A O 1
ATOM 1384 N N . THR A 1 177 ? -60.344 13.82 -12.859 1 41.88 177 THR A N 1
ATOM 1385 C CA . THR A 1 177 ? -59.75 15.117 -13.172 1 41.88 177 THR A CA 1
ATOM 1386 C C . THR A 1 177 ? -58.281 14.961 -13.586 1 41.88 177 THR A C 1
ATOM 1388 O O . THR A 1 177 ? -57.812 15.602 -14.531 1 41.88 177 THR A O 1
ATOM 1391 N N . THR A 1 178 ? -57.625 14.016 -12.898 1 44.75 178 THR A N 1
ATOM 1392 C CA . THR A 1 178 ? -56.281 13.789 -13.367 1 44.75 178 THR A CA 1
ATOM 1393 C C . THR A 1 178 ? -56.281 13.094 -14.719 1 44.75 178 THR A C 1
ATOM 1395 O O . THR A 1 178 ? -55.5 13.422 -15.602 1 44.75 178 THR A O 1
ATOM 1398 N N . HIS A 1 179 ? -57.156 12.297 -14.883 1 42.44 179 HIS A N 1
ATOM 1399 C CA . HIS A 1 179 ? -57.344 11.602 -16.156 1 42.44 179 HIS A CA 1
ATOM 1400 C C . HIS A 1 179 ? -57.781 12.562 -17.25 1 42.44 179 HIS A C 1
ATOM 1402 O O . HIS A 1 179 ? -57.25 12.516 -18.375 1 42.44 179 HIS A O 1
ATOM 1408 N N . ALA A 1 180 ? -58.75 13.211 -17.016 1 44.5 180 ALA A N 1
ATOM 1409 C CA . ALA A 1 180 ? -59.219 14.18 -18 1 44.5 180 ALA A CA 1
ATOM 1410 C C . ALA A 1 180 ? -58.125 15.195 -18.328 1 44.5 180 ALA A C 1
ATOM 1412 O O . ALA A 1 180 ? -57.969 15.586 -19.484 1 44.5 180 ALA A O 1
ATOM 1413 N N . LYS A 1 181 ? -57.469 15.531 -17.266 1 45.53 181 LYS A N 1
ATOM 1414 C CA . LYS A 1 181 ? -56.344 16.453 -17.5 1 45.53 181 LYS A CA 1
ATOM 1415 C C . LYS A 1 181 ? -55.25 15.789 -18.312 1 45.53 181 LYS A C 1
ATOM 1417 O O . LYS A 1 181 ? -54.688 16.422 -19.219 1 45.53 181 LYS A O 1
ATOM 1422 N N . ASP A 1 182 ? -55.062 14.461 -18.156 1 45.56 182 ASP A N 1
ATOM 1423 C CA . ASP A 1 182 ? -54.094 13.742 -18.969 1 45.56 182 ASP A CA 1
ATOM 1424 C C . ASP A 1 182 ? -54.656 13.508 -20.375 1 45.56 182 ASP A C 1
ATOM 1426 O O . ASP A 1 182 ? -53.938 13.695 -21.375 1 45.56 182 ASP A O 1
ATOM 1430 N N . ILE A 1 183 ? -55.844 13.18 -20.516 1 46.53 183 ILE A N 1
ATOM 1431 C CA . ILE A 1 183 ? -56.469 12.953 -21.812 1 46.53 183 ILE A CA 1
ATOM 1432 C C . ILE A 1 183 ? -56.594 14.273 -22.562 1 46.53 183 ILE A C 1
ATOM 1434 O O . ILE A 1 183 ? -56.312 14.359 -23.766 1 46.53 183 ILE A O 1
ATOM 1438 N N . ASN A 1 184 ? -57.125 15.227 -21.875 1 45.91 184 ASN A N 1
ATOM 1439 C CA . ASN A 1 184 ? -57.25 16.531 -22.516 1 45.91 184 ASN A CA 1
ATOM 1440 C C . ASN A 1 184 ? -55.875 17.062 -22.969 1 45.91 184 ASN A C 1
ATOM 1442 O O . ASN A 1 184 ? -55.781 17.625 -24.062 1 45.91 184 ASN A O 1
ATOM 1446 N N . LYS A 1 185 ? -54.906 16.781 -22.125 1 49.41 185 LYS A N 1
ATOM 1447 C CA . LYS A 1 185 ? -53.562 17.172 -22.547 1 49.41 185 LYS A CA 1
ATOM 1448 C C . LYS A 1 185 ? -53.125 16.375 -23.766 1 49.41 185 LYS A C 1
ATOM 1450 O O . LYS A 1 185 ? -52.594 16.938 -24.719 1 49.41 185 LYS A O 1
ATOM 1455 N N . LEU A 1 186 ? -53.438 15.164 -23.828 1 49.41 186 LEU A N 1
ATOM 1456 C CA . LEU A 1 186 ? -53.094 14.312 -24.953 1 49.41 186 LEU A CA 1
ATOM 1457 C C . LEU A 1 186 ? -53.969 14.609 -26.156 1 49.41 186 LEU A C 1
ATOM 1459 O O . LEU A 1 186 ? -53.5 14.609 -27.297 1 49.41 186 LEU A O 1
ATOM 1463 N N . MET A 1 187 ? -55.094 14.828 -25.938 1 51.97 187 MET A N 1
ATOM 1464 C CA . MET A 1 187 ? -55.969 15.195 -27.031 1 51.97 187 MET A CA 1
ATOM 1465 C C . MET A 1 187 ? -55.594 16.562 -27.609 1 51.97 187 MET A C 1
ATOM 1467 O O . MET A 1 187 ? -55.656 16.766 -28.812 1 51.97 187 MET A O 1
ATOM 1471 N N . LYS A 1 188 ? -55.438 17.531 -26.641 1 50.53 188 LYS A N 1
ATOM 1472 C CA . LYS A 1 188 ? -54.938 18.812 -27.125 1 50.53 188 LYS A CA 1
ATOM 1473 C C . LYS A 1 188 ? -53.625 18.625 -27.859 1 50.53 188 LYS A C 1
ATOM 1475 O O . LYS A 1 188 ? -53.375 19.25 -28.891 1 50.53 188 LYS A O 1
ATOM 1480 N N . GLU A 1 189 ? -52.812 17.672 -27.375 1 51.66 189 GLU A N 1
ATOM 1481 C CA . GLU A 1 189 ? -51.562 17.375 -28.078 1 51.66 189 GLU A CA 1
ATOM 1482 C C . GLU A 1 189 ? -51.844 16.641 -29.391 1 51.66 189 GLU A C 1
ATOM 1484 O O . GLU A 1 189 ? -51.188 16.922 -30.406 1 51.66 189 GLU A O 1
ATOM 1489 N N . LYS A 1 190 ? -52.688 15.773 -29.359 1 50 190 LYS A N 1
ATOM 1490 C CA . LYS A 1 190 ? -53.094 15.117 -30.578 1 50 190 LYS A CA 1
ATOM 1491 C C . LYS A 1 190 ? -53.75 16.109 -31.562 1 50 190 LYS A C 1
ATOM 1493 O O . LYS A 1 190 ? -53.438 16.078 -32.75 1 50 190 LYS A O 1
ATOM 1498 N N . ALA A 1 191 ? -54.656 16.859 -31.047 1 54.69 191 ALA A N 1
ATOM 1499 C CA . ALA A 1 191 ? -55.25 17.859 -31.906 1 54.69 191 ALA A CA 1
ATOM 1500 C C . ALA A 1 191 ? -54.219 18.844 -32.438 1 54.69 191 ALA A C 1
ATOM 1502 O O . ALA A 1 191 ? -54.25 19.234 -33.594 1 54.69 191 ALA A O 1
ATOM 1503 N N . LYS A 1 192 ? -53.344 19.281 -31.438 1 53.34 192 LYS A N 1
ATOM 1504 C CA . LYS A 1 192 ? -52.25 20.125 -31.906 1 53.34 192 LYS A CA 1
ATOM 1505 C C . LYS A 1 192 ? -51.375 19.406 -32.938 1 53.34 192 LYS A C 1
ATOM 1507 O O . LYS A 1 192 ? -50.969 19.984 -33.938 1 53.34 192 LYS A O 1
ATOM 1512 N N . LEU A 1 193 ? -51.219 18.109 -32.75 1 51.59 193 LEU A N 1
ATOM 1513 C CA . LEU A 1 193 ? -50.469 17.297 -33.719 1 51.59 193 LEU A CA 1
ATOM 1514 C C . LEU A 1 193 ? -51.281 17.078 -34.969 1 51.59 193 LEU A C 1
ATOM 1516 O O . LEU A 1 193 ? -50.719 17.078 -36.062 1 51.59 193 LEU A O 1
ATOM 1520 N N . GLN A 1 194 ? -52.438 16.891 -34.781 1 55.31 194 GLN A N 1
ATOM 1521 C CA . GLN A 1 194 ? -53.312 16.75 -35.969 1 55.31 194 GLN A CA 1
ATOM 1522 C C . GLN A 1 194 ? -53.375 18.031 -36.75 1 55.31 194 GLN A C 1
ATOM 1524 O O . GLN A 1 194 ? -53.281 18.016 -38 1 55.31 194 GLN A O 1
ATOM 1529 N N . SER A 1 195 ? -53.75 19.125 -36 1 55.94 195 SER A N 1
ATOM 1530 C CA . SER A 1 195 ? -53.656 20.406 -36.688 1 55.94 195 SER A CA 1
ATOM 1531 C C . SER A 1 195 ? -52.281 20.641 -37.281 1 55.94 195 SER A C 1
ATOM 1533 O O . SER A 1 195 ? -52.125 21.141 -38.375 1 55.94 195 SER A O 1
ATOM 1535 N N . ALA A 1 196 ? -51.25 20.188 -36.438 1 52.25 196 ALA A N 1
ATOM 1536 C CA . ALA A 1 196 ? -49.875 20.328 -36.969 1 52.25 196 ALA A CA 1
ATOM 1537 C C . ALA A 1 196 ? -49.656 19.391 -38.156 1 52.25 196 ALA A C 1
ATOM 1539 O O . ALA A 1 196 ? -48.969 19.75 -39.125 1 52.25 196 ALA A O 1
ATOM 1540 N N . TYR A 1 197 ? -50.188 18.234 -38.094 1 50.62 197 TYR A N 1
ATOM 1541 C CA . TYR A 1 197 ? -50.156 17.281 -39.188 1 50.62 197 TYR A CA 1
ATOM 1542 C C . TYR A 1 197 ? -50.844 17.844 -40.438 1 50.62 197 TYR A C 1
ATOM 1544 O O . TYR A 1 197 ? -50.312 17.75 -41.531 1 50.62 197 TYR A O 1
ATOM 1552 N N . GLU A 1 198 ? -52.062 18.312 -40.188 1 58.16 198 GLU A N 1
ATOM 1553 C CA . GLU A 1 198 ? -52.781 18.875 -41.344 1 58.16 198 GLU A CA 1
ATOM 1554 C C . GLU A 1 198 ? -52.062 20.109 -41.906 1 58.16 198 GLU A C 1
ATOM 1556 O O . GLU A 1 198 ? -51.969 20.266 -43.125 1 58.16 198 GLU A O 1
ATOM 1561 N N . LEU A 1 199 ? -51.594 21 -40.875 1 53.66 199 LEU A N 1
ATOM 1562 C CA . LEU A 1 199 ? -50.812 22.156 -41.344 1 53.66 199 LEU A CA 1
ATOM 1563 C C . LEU A 1 199 ? -49.562 21.703 -42.062 1 53.66 199 LEU A C 1
ATOM 1565 O O . LEU A 1 199 ? -49.219 22.25 -43.094 1 53.66 199 LEU A O 1
ATOM 1569 N N . LYS A 1 200 ? -48.875 20.578 -41.562 1 49.16 200 LYS A N 1
ATOM 1570 C CA . LYS A 1 200 ? -47.656 20.078 -42.25 1 49.16 200 LYS A CA 1
ATOM 1571 C C . LYS A 1 200 ? -48.031 19.328 -43.531 1 49.16 200 LYS A C 1
ATOM 1573 O O . LYS A 1 200 ? -47.312 19.422 -44.531 1 49.16 200 LYS A O 1
ATOM 1578 N N . SER A 1 201 ? -49.188 18.719 -43.531 1 55.81 201 SER A N 1
ATOM 1579 C CA . SER A 1 201 ? -49.625 18.078 -44.781 1 55.81 201 SER A CA 1
ATOM 1580 C C . SER A 1 201 ? -49.938 19.109 -45.844 1 55.81 201 SER A C 1
ATOM 1582 O O . SER A 1 201 ? -49.562 18.922 -47 1 55.81 201 SER A O 1
ATOM 1584 N N . ASN A 1 202 ? -50.75 20.109 -45.406 1 57.5 202 ASN A N 1
ATOM 1585 C CA . ASN A 1 202 ? -51 21.203 -46.344 1 57.5 202 ASN A CA 1
ATOM 1586 C C . ASN A 1 202 ? -49.688 21.875 -46.75 1 57.5 202 ASN A C 1
ATOM 1588 O O . ASN A 1 202 ? -49.5 22.188 -47.938 1 57.5 202 ASN A O 1
ATOM 1592 N N . LYS A 1 203 ? -48.75 22.047 -45.656 1 54.72 203 LYS A N 1
ATOM 1593 C CA . LYS A 1 203 ? -47.469 22.656 -46 1 54.72 203 LYS A CA 1
ATOM 1594 C C . LYS A 1 203 ? -46.625 21.719 -46.875 1 54.72 203 LYS A C 1
ATOM 1596 O O . LYS A 1 203 ? -45.875 22.172 -47.75 1 54.72 203 LYS A O 1
ATOM 1601 N N . LEU A 1 204 ? -46.781 20.406 -46.719 1 50.53 204 LEU A N 1
ATOM 1602 C CA . LEU A 1 204 ? -46.156 19.422 -47.594 1 50.53 204 LEU A CA 1
ATOM 1603 C C . LEU A 1 204 ? -46.656 19.562 -49.031 1 50.53 204 LEU A C 1
ATOM 1605 O O . LEU A 1 204 ? -45.875 19.5 -49.969 1 50.53 204 LEU A O 1
ATOM 1609 N N . ASP A 1 205 ? -48 19.688 -49.156 1 58.88 205 ASP A N 1
ATOM 1610 C CA . ASP A 1 205 ? -48.531 19.891 -50.5 1 58.88 205 ASP A CA 1
ATOM 1611 C C . ASP A 1 205 ? -48 21.188 -51.125 1 58.88 205 ASP A C 1
ATOM 1613 O O . ASP A 1 205 ? -47.625 21.219 -52.312 1 58.88 205 ASP A O 1
ATOM 1617 N N . GLU A 1 206 ? -47.969 22.266 -50.219 1 55.09 206 GLU A N 1
ATOM 1618 C CA . GLU A 1 206 ? -47.438 23.531 -50.688 1 55.09 206 GLU A CA 1
ATOM 1619 C C . GLU A 1 206 ? -45.938 23.406 -51.031 1 55.09 206 GLU A C 1
ATOM 1621 O O . GLU A 1 206 ? -45.5 23.922 -52.062 1 55.09 206 GLU A O 1
ATOM 1626 N N . VAL A 1 207 ? -45.188 22.562 -50.094 1 54.22 207 VAL A N 1
ATOM 1627 C CA . VAL A 1 207 ? -43.75 22.469 -50.344 1 54.22 207 VAL A CA 1
ATOM 1628 C C . VAL A 1 207 ? -43.5 21.5 -51.5 1 54.22 207 VAL A C 1
ATOM 1630 O O . VAL A 1 207 ? -42.594 21.719 -52.312 1 54.22 207 VAL A O 1
ATOM 1633 N N . ASN A 1 208 ? -44.344 20.625 -51.75 1 57.53 208 ASN A N 1
ATOM 1634 C CA . ASN A 1 208 ? -44.25 19.766 -52.938 1 57.53 208 ASN A CA 1
ATOM 1635 C C . ASN A 1 208 ? -44.406 20.562 -54.219 1 57.53 208 ASN A C 1
ATOM 1637 O O . ASN A 1 208 ? -43.719 20.312 -55.188 1 57.53 208 ASN A O 1
ATOM 1641 N N . MET A 1 209 ? -45.438 21.531 -54.188 1 58.06 209 MET A N 1
ATOM 1642 C CA . MET A 1 209 ? -45.594 22.406 -55.344 1 58.06 209 MET A CA 1
ATOM 1643 C C . MET A 1 209 ? -44.344 23.25 -55.562 1 58.06 209 MET A C 1
ATOM 1645 O O . MET A 1 209 ? -43.906 23.469 -56.688 1 58.06 209 MET A O 1
ATOM 1649 N N . LYS A 1 210 ? -43.781 23.797 -54.344 1 54.5 210 LYS A N 1
ATOM 1650 C CA . LYS A 1 210 ? -42.562 24.609 -54.406 1 54.5 210 LYS A CA 1
ATOM 1651 C C . LYS A 1 210 ? -41.375 23.75 -54.812 1 54.5 210 LYS A C 1
ATOM 1653 O O . LYS A 1 210 ? -40.469 24.219 -55.5 1 54.5 210 LYS A O 1
ATOM 1658 N N . VAL A 1 211 ? -41.312 22.406 -54.5 1 50.22 211 VAL A N 1
ATOM 1659 C CA . VAL A 1 211 ? -40.281 21.469 -54.938 1 50.22 211 VAL A CA 1
ATOM 1660 C C . VAL A 1 211 ? -40.344 21.328 -56.438 1 50.22 211 VAL A C 1
ATOM 1662 O O . VAL A 1 211 ? -39.281 21.344 -57.125 1 50.22 211 VAL A O 1
ATOM 1665 N N . ASP A 1 212 ? -41.625 21.312 -56.969 1 58.28 212 ASP A N 1
ATOM 1666 C CA . ASP A 1 212 ? -41.75 21.172 -58.438 1 58.28 212 ASP A CA 1
ATOM 1667 C C . ASP A 1 212 ? -41.219 22.406 -59.156 1 58.28 212 ASP A C 1
ATOM 1669 O O . ASP A 1 212 ? -40.531 22.297 -60.156 1 58.28 212 ASP A O 1
ATOM 1673 N N . THR A 1 213 ? -41.594 23.625 -58.562 1 55.78 213 THR A N 1
ATOM 1674 C CA . THR A 1 213 ? -41.125 24.859 -59.188 1 55.78 213 THR A CA 1
ATOM 1675 C C . THR A 1 213 ? -39.625 24.984 -59.031 1 55.78 213 THR A C 1
ATOM 1677 O O . THR A 1 213 ? -38.938 25.391 -59.969 1 55.78 213 THR A O 1
ATOM 1680 N N . LEU A 1 214 ? -39.031 24.562 -57.75 1 50.41 214 LEU A N 1
ATOM 1681 C CA . LEU A 1 214 ? -37.594 24.734 -57.531 1 50.41 214 LEU A CA 1
ATOM 1682 C C . LEU A 1 214 ? -36.812 23.672 -58.281 1 50.41 214 LEU A C 1
ATOM 1684 O O . LEU A 1 214 ? -35.688 23.922 -58.75 1 50.41 214 LEU A O 1
ATOM 1688 N N . LYS A 1 215 ? -37.375 22.484 -58.656 1 52.59 215 LYS A N 1
ATOM 1689 C CA . LYS A 1 215 ? -36.812 21.484 -59.562 1 52.59 215 LYS A CA 1
ATOM 1690 C C . LYS A 1 215 ? -36.562 22.078 -60.938 1 52.59 215 LYS A C 1
ATOM 1692 O O . LYS A 1 215 ? -35.531 21.828 -61.562 1 52.59 215 LYS A O 1
ATOM 1697 N N . GLY A 1 216 ? -37.594 22.859 -61.406 1 53.41 216 GLY A N 1
ATOM 1698 C CA . GLY A 1 216 ? -37.438 23.484 -62.688 1 53.41 216 GLY A CA 1
ATOM 1699 C C . GLY A 1 216 ? -36.281 24.453 -62.75 1 53.41 216 GLY A C 1
ATOM 1700 O O . GLY A 1 216 ? -35.469 24.438 -63.688 1 53.41 216 GLY A O 1
ATOM 1701 N N . LYS A 1 217 ? -36.188 25.359 -61.656 1 52.91 217 LYS A N 1
ATOM 1702 C CA . LYS A 1 217 ? -35.125 26.375 -61.656 1 52.91 217 LYS A CA 1
ATOM 1703 C C . LYS A 1 217 ? -33.75 25.734 -61.406 1 52.91 217 LYS A C 1
ATOM 1705 O O . LYS A 1 217 ? -32.75 26.172 -61.969 1 52.91 217 LYS A O 1
ATOM 1710 N N . SER A 1 218 ? -33.625 24.609 -60.594 1 46.69 218 SER A N 1
ATOM 1711 C CA . SER A 1 218 ? -32.375 23.906 -60.375 1 46.69 218 SER A CA 1
ATOM 1712 C C . SER A 1 218 ? -31.891 23.188 -61.625 1 46.69 218 SER A C 1
ATOM 1714 O O . SER A 1 218 ? -30.688 23.078 -61.844 1 46.69 218 SER A O 1
ATOM 1716 N N . GLN A 1 219 ? -32.844 22.703 -62.5 1 56.66 219 GLN A N 1
ATOM 1717 C CA . GLN A 1 219 ? -32.438 22.109 -63.781 1 56.66 219 GLN A CA 1
ATOM 1718 C C . GLN A 1 219 ? -31.766 23.141 -64.688 1 56.66 219 GLN A C 1
ATOM 1720 O O . GLN A 1 219 ? -30.766 22.844 -65.312 1 56.66 219 GLN A O 1
ATOM 1725 N N . ALA A 1 220 ? -32.344 24.391 -64.688 1 57.19 220 ALA A N 1
ATOM 1726 C CA . ALA A 1 220 ? -31.766 25.422 -65.562 1 57.19 220 ALA A CA 1
ATOM 1727 C C . ALA A 1 220 ? -30.391 25.859 -65.062 1 57.19 220 ALA A C 1
ATOM 1729 O O . ALA A 1 220 ? -29.469 26.062 -65.875 1 57.19 220 ALA A O 1
ATOM 1730 N N . LYS A 1 221 ? -30.172 25.984 -63.656 1 51.94 221 LYS A N 1
ATOM 1731 C CA . LYS A 1 221 ? -28.891 26.453 -63.125 1 51.94 221 LYS A CA 1
ATOM 1732 C C . LYS A 1 221 ? -27.844 25.359 -63.156 1 51.94 221 LYS A C 1
ATOM 1734 O O . LYS A 1 221 ? -26.641 25.625 -63.312 1 51.94 221 LYS A O 1
ATOM 1739 N N . SER A 1 222 ? -28.219 24.016 -63.25 1 53.62 222 SER A N 1
ATOM 1740 C CA . SER A 1 222 ? -27.328 22.875 -63.469 1 53.62 222 SER A CA 1
ATOM 1741 C C . SER A 1 222 ? -26.688 22.938 -64.875 1 53.62 222 SER A C 1
ATOM 1743 O O . SER A 1 222 ? -25.516 22.594 -65 1 53.62 222 SER A O 1
ATOM 1745 N N . GLU A 1 223 ? -27.562 23.297 -65.812 1 58.81 223 GLU A N 1
ATOM 1746 C CA . GLU A 1 223 ? -27.031 23.406 -67.188 1 58.81 223 GLU A CA 1
ATOM 1747 C C . GLU A 1 223 ? -25.969 24.484 -67.25 1 58.81 223 GLU A C 1
ATOM 1749 O O . GLU A 1 223 ? -24.938 24.281 -67.938 1 58.81 223 GLU A O 1
ATOM 1754 N N . LYS A 1 224 ? -26.156 25.578 -66.5 1 51.53 224 LYS A N 1
ATOM 1755 C CA . LYS A 1 224 ? -25.203 26.688 -66.562 1 51.53 224 LYS A CA 1
ATOM 1756 C C . LYS A 1 224 ? -23.953 26.359 -65.75 1 51.53 224 LYS A C 1
ATOM 1758 O O . LYS A 1 224 ? -22.844 26.734 -66.125 1 51.53 224 LYS A O 1
ATOM 1763 N N . ILE A 1 225 ? -24.094 25.625 -64.625 1 48.78 225 ILE A N 1
ATOM 1764 C CA . ILE A 1 225 ? -22.938 25.172 -63.844 1 48.78 225 ILE A CA 1
ATOM 1765 C C . ILE A 1 225 ? -22.125 24.188 -64.688 1 48.78 225 ILE A C 1
ATOM 1767 O O . ILE A 1 225 ? -20.891 24.25 -64.75 1 48.78 225 ILE A O 1
ATOM 1771 N N . ASN A 1 226 ? -22.859 23.234 -65.5 1 53.62 226 ASN A N 1
ATOM 1772 C CA . ASN A 1 226 ? -22.141 22.312 -66.375 1 53.62 226 ASN A CA 1
ATOM 1773 C C . ASN A 1 226 ? -21.219 23.047 -67.312 1 53.62 226 ASN A C 1
ATOM 1775 O O . ASN A 1 226 ? -20.094 22.625 -67.562 1 53.62 226 ASN A O 1
ATOM 1779 N N . SER A 1 227 ? -21.797 24.125 -67.938 1 56.5 227 SER A N 1
ATOM 1780 C CA . SER A 1 227 ? -21.031 24.844 -68.938 1 56.5 227 SER A CA 1
ATOM 1781 C C . SER A 1 227 ? -19.859 25.578 -68.312 1 56.5 227 SER A C 1
ATOM 1783 O O . SER A 1 227 ? -18.75 25.578 -68.875 1 56.5 227 SER A O 1
ATOM 1785 N N . LEU A 1 228 ? -20.031 26.25 -67.062 1 49.66 228 LEU A N 1
ATOM 1786 C CA . LEU A 1 228 ? -18.969 27.062 -66.438 1 49.66 228 LEU A CA 1
ATOM 1787 C C . LEU A 1 228 ? -17.922 26.172 -65.812 1 49.66 228 LEU A C 1
ATOM 1789 O O . LEU A 1 228 ? -16.734 26.516 -65.812 1 49.66 228 LEU A O 1
ATOM 1793 N N . LYS A 1 229 ? -18.219 24.922 -65.312 1 48.69 229 LYS A N 1
ATOM 1794 C CA . LYS A 1 229 ? -17.281 23.906 -64.812 1 48.69 229 LYS A CA 1
ATOM 1795 C C . LYS A 1 229 ? -16.344 23.453 -65.938 1 48.69 229 LYS A C 1
ATOM 1797 O O . LYS A 1 229 ? -15.164 23.203 -65.75 1 48.69 229 LYS A O 1
ATOM 1802 N N . LYS A 1 230 ? -16.953 23.219 -67.188 1 55.44 230 LYS A N 1
ATOM 1803 C CA . LYS A 1 230 ? -16.078 22.875 -68.312 1 55.44 230 LYS A CA 1
ATOM 1804 C C . LYS A 1 230 ? -14.992 23.922 -68.5 1 55.44 230 LYS A C 1
ATOM 1806 O O . LYS A 1 230 ? -13.836 23.578 -68.75 1 55.44 230 LYS A O 1
ATOM 1811 N N . GLN A 1 231 ? -15.422 25.25 -68.312 1 54.22 231 GLN A N 1
ATOM 1812 C CA . GLN A 1 231 ? -14.484 26.328 -68.625 1 54.22 231 GLN A CA 1
ATOM 1813 C C . GLN A 1 231 ? -13.461 26.484 -67.5 1 54.22 231 GLN A C 1
ATOM 1815 O O . GLN A 1 231 ? -12.273 26.703 -67.75 1 54.22 231 GLN A O 1
ATOM 1820 N N . VAL A 1 232 ? -13.859 26.391 -66.188 1 48.06 232 VAL A N 1
ATOM 1821 C CA . VAL A 1 232 ? -12.93 26.594 -65.062 1 48.06 232 VAL A CA 1
ATOM 1822 C C . VAL A 1 232 ? -11.977 25.406 -64.938 1 48.06 232 VAL A C 1
ATOM 1824 O O . VAL A 1 232 ? -10.789 25.578 -64.688 1 48.06 232 VAL A O 1
ATOM 1827 N N . LYS A 1 233 ? -12.367 24.062 -65.25 1 51.12 233 LYS A N 1
ATOM 1828 C CA . LYS A 1 233 ? -11.516 22.875 -65.312 1 51.12 233 LYS A CA 1
ATOM 1829 C C . LYS A 1 233 ? -10.367 23.109 -66.312 1 51.12 233 LYS A C 1
ATOM 1831 O O . LYS A 1 233 ? -9.227 22.734 -66 1 51.12 233 LYS A O 1
ATOM 1836 N N . ARG A 1 234 ? -10.75 23.609 -67.5 1 53.5 234 ARG A N 1
ATOM 1837 C CA . ARG A 1 234 ? -9.727 23.859 -68.5 1 53.5 234 ARG A CA 1
ATOM 1838 C C . ARG A 1 234 ? -8.703 24.875 -68 1 53.5 234 ARG A C 1
ATOM 1840 O O . ARG A 1 234 ? -7.5 24.703 -68.25 1 53.5 234 ARG A O 1
ATOM 1847 N N . ASP A 1 235 ? -9.211 25.922 -67.312 1 48.53 235 ASP A N 1
ATOM 1848 C CA . ASP A 1 235 ? -8.312 27.016 -66.938 1 48.53 235 ASP A CA 1
ATOM 1849 C C . ASP A 1 235 ? -7.418 26.625 -65.812 1 48.53 235 ASP A C 1
ATOM 1851 O O . ASP A 1 235 ? -6.25 27.016 -65.75 1 48.53 235 ASP A O 1
ATOM 1855 N N . SER A 1 236 ? -7.949 25.859 -64.812 1 44.25 236 SER A N 1
ATOM 1856 C CA . SER A 1 236 ? -7.176 25.484 -63.625 1 44.25 236 SER A CA 1
ATOM 1857 C C . SER A 1 236 ? -6.137 24.422 -63.969 1 44.25 236 SER A C 1
ATOM 1859 O O . SER A 1 236 ? -5.074 24.344 -63.344 1 44.25 236 SER A O 1
ATOM 1861 N N . GLU A 1 237 ? -6.445 23.375 -64.875 1 50.75 237 GLU A N 1
ATOM 1862 C CA . GLU A 1 237 ? -5.457 22.422 -65.375 1 50.75 237 GLU A CA 1
ATOM 1863 C C . GLU A 1 237 ? -4.254 23.141 -66 1 50.75 237 GLU A C 1
ATOM 1865 O O . GLU A 1 237 ? -3.109 22.719 -65.812 1 50.75 237 GLU A O 1
ATOM 1870 N N . CYS A 1 238 ? -4.504 24.281 -66.75 1 46.06 238 CYS A N 1
ATOM 1871 C CA . CYS A 1 238 ? -3.449 25.047 -67.438 1 46.06 238 CYS A CA 1
ATOM 1872 C C . CYS A 1 238 ? -2.623 25.812 -66.375 1 46.06 238 CYS A C 1
ATOM 1874 O O . CYS A 1 238 ? -1.403 25.938 -66.562 1 46.06 238 CYS A O 1
ATOM 1876 N N . LYS A 1 239 ? -3.271 26.391 -65.25 1 46.62 239 LYS A N 1
ATOM 1877 C CA . LYS A 1 239 ? -2.588 27.188 -64.25 1 46.62 239 LYS A CA 1
ATOM 1878 C C . LYS A 1 239 ? -1.646 26.328 -63.406 1 46.62 239 LYS A C 1
ATOM 1880 O O . LYS A 1 239 ? -0.569 26.781 -63 1 46.62 239 LYS A O 1
ATOM 1885 N N . GLY A 1 240 ? -2.055 25.062 -63.062 1 44.06 240 GLY A N 1
ATOM 1886 C CA . GLY A 1 240 ? -1.199 24.109 -62.375 1 44.06 240 GLY A CA 1
ATOM 1887 C C . GLY A 1 240 ? 0.115 23.859 -63.094 1 44.06 240 GLY A C 1
ATOM 1888 O O . GLY A 1 240 ? 1.167 23.766 -62.469 1 44.06 240 GLY A O 1
ATOM 1889 N N . LYS A 1 241 ? 0.031 23.625 -64.375 1 50.97 241 LYS A N 1
ATOM 1890 C CA . LYS A 1 241 ? 1.221 23.312 -65.188 1 50.97 241 LYS A CA 1
ATOM 1891 C C . LYS A 1 241 ? 2.199 24.484 -65.188 1 50.97 241 LYS A C 1
ATOM 1893 O O . LYS A 1 241 ? 3.412 24.297 -65.062 1 50.97 241 LYS A O 1
ATOM 1898 N N . LYS A 1 242 ? 1.655 25.703 -65.25 1 49.53 242 LYS A N 1
ATOM 1899 C CA . LYS A 1 242 ? 2.527 26.859 -65.438 1 49.53 242 LYS A CA 1
ATOM 1900 C C . LYS A 1 242 ? 3.191 27.281 -64.125 1 49.53 242 LYS A C 1
ATOM 1902 O O . LYS A 1 242 ? 4.344 27.703 -64.125 1 49.53 242 LYS A O 1
ATOM 1907 N N . VAL A 1 243 ? 2.414 27.25 -62.938 1 49.34 243 VAL A N 1
ATOM 1908 C CA . VAL A 1 243 ? 3.004 27.594 -61.625 1 49.34 243 VAL A CA 1
ATOM 1909 C C . VAL A 1 243 ? 4.07 26.562 -61.25 1 49.34 243 VAL A C 1
ATOM 1911 O O . VAL A 1 243 ? 5.137 26.922 -60.75 1 49.34 243 VAL A O 1
ATOM 1914 N N . LYS A 1 244 ? 3.787 25.188 -61.531 1 48.62 244 LYS A N 1
ATOM 1915 C CA . LYS A 1 244 ? 4.797 24.156 -61.312 1 48.62 244 LYS A CA 1
ATOM 1916 C C . LYS A 1 244 ? 6.051 24.422 -62.125 1 48.62 244 LYS A C 1
ATOM 1918 O O . LYS A 1 244 ? 7.168 24.266 -61.656 1 48.62 244 LYS A O 1
ATOM 1923 N N . LYS A 1 245 ? 5.848 24.859 -63.344 1 54.19 245 LYS A N 1
ATOM 1924 C CA . LYS A 1 245 ? 6.973 25.188 -64.25 1 54.19 245 LYS A CA 1
ATOM 1925 C C . LYS A 1 245 ? 7.73 26.406 -63.719 1 54.19 245 LYS A C 1
ATOM 1927 O O . LYS A 1 245 ? 8.961 26.453 -63.781 1 54.19 245 LYS A O 1
ATOM 1932 N N . ILE A 1 246 ? 6.961 27.438 -63.156 1 52.19 246 ILE A N 1
ATOM 1933 C CA . ILE A 1 246 ? 7.586 28.625 -62.594 1 52.19 246 ILE A CA 1
ATOM 1934 C C . ILE A 1 246 ? 8.398 28.25 -61.375 1 52.19 246 ILE A C 1
ATOM 1936 O O . ILE A 1 246 ? 9.539 28.688 -61.188 1 52.19 246 ILE A O 1
ATOM 1940 N N . HIS A 1 247 ? 7.672 27.391 -60.438 1 49.94 247 HIS A N 1
ATOM 1941 C CA . HIS A 1 247 ? 8.375 26.969 -59.219 1 49.94 247 HIS A CA 1
ATOM 1942 C C . HIS A 1 247 ? 9.617 26.156 -59.562 1 49.94 247 HIS A C 1
ATOM 1944 O O . HIS A 1 247 ? 10.672 26.328 -58.969 1 49.94 247 HIS A O 1
ATOM 1950 N N . ASP A 1 248 ? 9.422 25.188 -60.594 1 53.44 248 ASP A N 1
ATOM 1951 C CA . ASP A 1 248 ? 10.547 24.375 -61.062 1 53.44 248 ASP A CA 1
ATOM 1952 C C . ASP A 1 248 ? 11.68 25.25 -61.594 1 53.44 248 ASP A C 1
ATOM 1954 O O . ASP A 1 248 ? 12.852 25.016 -61.281 1 53.44 248 ASP A O 1
ATOM 1958 N N . LEU A 1 249 ? 11.297 26.297 -62.312 1 54.72 249 LEU A N 1
ATOM 1959 C CA . LEU A 1 249 ? 12.297 27.141 -62.969 1 54.72 249 LEU A CA 1
ATOM 1960 C C . LEU A 1 249 ? 12.961 28.062 -61.969 1 54.72 249 LEU A C 1
ATOM 1962 O O . LEU A 1 249 ? 14.156 28.344 -62.062 1 54.72 249 LEU A O 1
ATOM 1966 N N . GLU A 1 250 ? 12.195 28.547 -60.938 1 56.75 250 GLU A N 1
ATOM 1967 C CA . GLU A 1 250 ? 12.75 29.406 -59.875 1 56.75 250 GLU A CA 1
ATOM 1968 C C . GLU A 1 250 ? 13.688 28.625 -58.969 1 56.75 250 GLU A C 1
ATOM 1970 O O . GLU A 1 250 ? 14.734 29.141 -58.562 1 56.75 250 GLU A O 1
ATOM 1975 N N . GLN A 1 251 ? 13.219 27.344 -58.594 1 51.72 251 GLN A N 1
ATOM 1976 C CA . GLN A 1 251 ? 14.094 26.484 -57.812 1 51.72 251 GLN A CA 1
ATOM 1977 C C . GLN A 1 251 ? 15.359 26.141 -58.594 1 51.72 251 GLN A C 1
ATOM 1979 O O . GLN A 1 251 ? 16.453 26.094 -58 1 51.72 251 GLN A O 1
ATOM 1984 N N . ASN A 1 252 ? 15.172 25.875 -59.844 1 55.47 252 ASN A N 1
ATOM 1985 C CA . ASN A 1 252 ? 16.312 25.594 -60.719 1 55.47 252 ASN A CA 1
ATOM 1986 C C . ASN A 1 252 ? 17.266 26.797 -60.781 1 55.47 252 ASN A C 1
ATOM 1988 O O . ASN A 1 252 ? 18.484 26.609 -60.812 1 55.47 252 ASN A O 1
ATOM 1992 N N . LYS A 1 253 ? 16.703 28.016 -60.844 1 54.75 253 LYS A N 1
ATOM 1993 C CA . LYS A 1 253 ? 17.5 29.234 -60.875 1 54.75 253 LYS A CA 1
ATOM 1994 C C . LYS A 1 253 ? 18.328 29.391 -59.594 1 54.75 253 LYS A C 1
ATOM 1996 O O . LYS A 1 253 ? 19.516 29.719 -59.656 1 54.75 253 LYS A O 1
ATOM 2001 N N . LYS A 1 254 ? 17.547 29.234 -58.438 1 54 254 LYS A N 1
ATOM 2002 C CA . LYS A 1 254 ? 18.234 29.359 -57.156 1 54 254 LYS A CA 1
ATOM 2003 C C . LYS A 1 254 ? 19.344 28.312 -57 1 54 254 LYS A C 1
ATOM 2005 O O . LYS A 1 254 ? 20.422 28.609 -56.5 1 54 254 LYS A O 1
ATOM 2010 N N . GLU A 1 255 ? 18.984 27.062 -57.469 1 52.34 255 GLU A N 1
ATOM 2011 C CA . GLU A 1 255 ? 19.938 25.969 -57.406 1 52.34 255 GLU A CA 1
ATOM 2012 C C . GLU A 1 255 ? 21.141 26.234 -58.312 1 52.34 255 GLU A C 1
ATOM 2014 O O . GLU A 1 255 ? 22.281 25.953 -57.938 1 52.34 255 GLU A O 1
ATOM 2019 N N . MET A 1 256 ? 20.828 26.781 -59.438 1 54.31 256 MET A N 1
ATOM 2020 C CA . MET A 1 256 ? 21.891 27.062 -60.375 1 54.31 256 MET A CA 1
ATOM 2021 C C . MET A 1 256 ? 22.766 28.219 -59.906 1 54.31 256 MET A C 1
ATOM 2023 O O . MET A 1 256 ? 23.984 28.219 -60.094 1 54.31 256 MET A O 1
ATOM 2027 N N . GLU A 1 257 ? 22.094 29.234 -59.344 1 59.75 257 GLU A N 1
ATOM 2028 C CA . GLU A 1 257 ? 22.812 30.359 -58.719 1 59.75 257 GLU A CA 1
ATOM 2029 C C . GLU A 1 257 ? 23.719 29.875 -57.594 1 59.75 257 GLU A C 1
ATOM 2031 O O . GLU A 1 257 ? 24.844 30.344 -57.469 1 59.75 257 GLU A O 1
ATOM 2036 N N . GLN A 1 258 ? 23.047 28.953 -56.781 1 52.41 258 GLN A N 1
ATOM 2037 C CA . GLN A 1 258 ? 23.859 28.375 -55.719 1 52.41 258 GLN A CA 1
ATOM 2038 C C . GLN A 1 258 ? 25 27.547 -56.281 1 52.41 258 GLN A C 1
ATOM 2040 O O . GLN A 1 258 ? 26.109 27.547 -55.719 1 52.41 258 GLN A O 1
ATOM 2045 N N . GLN A 1 259 ? 24.734 26.828 -57.375 1 55.56 259 GLN A N 1
ATOM 2046 C CA . GLN A 1 259 ? 25.766 26.062 -58.062 1 55.56 259 GLN A CA 1
ATOM 2047 C C . GLN A 1 259 ? 26.875 26.953 -58.594 1 55.56 259 GLN A C 1
ATOM 2049 O O . GLN A 1 259 ? 28.047 26.609 -58.5 1 55.56 259 GLN A O 1
ATOM 2054 N N . VAL A 1 260 ? 26.5 28.094 -59.156 1 56.41 260 VAL A N 1
ATOM 2055 C CA . VAL A 1 260 ? 27.453 29.062 -59.688 1 56.41 260 VAL A CA 1
ATOM 2056 C C . VAL A 1 260 ? 28.328 29.578 -58.562 1 56.41 260 VAL A C 1
ATOM 2058 O O . VAL A 1 260 ? 29.562 29.656 -58.688 1 56.41 260 VAL A O 1
ATOM 2061 N N . ALA A 1 261 ? 27.594 30.031 -57.438 1 54.28 261 ALA A N 1
ATOM 2062 C CA . ALA A 1 261 ? 28.328 30.562 -56.281 1 54.28 261 ALA A CA 1
ATOM 2063 C C . ALA A 1 261 ? 29.266 29.5 -55.719 1 54.28 261 ALA A C 1
ATOM 2065 O O . ALA A 1 261 ? 30.391 29.797 -55.312 1 54.28 261 ALA A O 1
ATOM 2066 N N . GLN A 1 262 ? 28.703 28.203 -55.688 1 50.84 262 GLN A N 1
ATOM 2067 C CA . GLN A 1 262 ? 29.5 27.094 -55.188 1 50.84 262 GLN A CA 1
ATOM 2068 C C . GLN A 1 262 ? 30.688 26.812 -56.094 1 50.84 262 GLN A C 1
ATOM 2070 O O . GLN A 1 262 ? 31.797 26.531 -55.625 1 50.84 262 GLN A O 1
ATOM 2075 N N . LYS A 1 263 ? 30.453 26.891 -57.312 1 52.97 263 LYS A N 1
ATOM 2076 C CA . LYS A 1 263 ? 31.516 26.594 -58.281 1 52.97 263 LYS A CA 1
ATOM 2077 C C . LYS A 1 263 ? 32.562 27.719 -58.312 1 52.97 263 LYS A C 1
ATOM 2079 O O . LYS A 1 263 ? 33.75 27.469 -58.531 1 52.97 263 LYS A O 1
ATOM 2084 N N . ASP A 1 264 ? 32.031 28.938 -58.125 1 56.75 264 ASP A N 1
ATOM 2085 C CA . ASP A 1 264 ? 32.938 30.062 -57.969 1 56.75 264 ASP A CA 1
ATOM 2086 C C . ASP A 1 264 ? 33.812 29.906 -56.75 1 56.75 264 ASP A C 1
ATOM 2088 O O . ASP A 1 264 ? 35.031 30.188 -56.812 1 56.75 264 ASP A O 1
ATOM 2092 N N . GLU A 1 265 ? 33.062 29.547 -55.625 1 49.12 265 GLU A N 1
ATOM 2093 C CA . GLU A 1 265 ? 33.812 29.281 -54.406 1 49.12 265 GLU A CA 1
ATOM 2094 C C . GLU A 1 265 ? 34.781 28.094 -54.594 1 49.12 265 GLU A C 1
ATOM 2096 O O . GLU A 1 265 ? 35.906 28.109 -54.094 1 49.12 265 GLU A O 1
ATOM 2101 N N . CYS A 1 266 ? 34.312 27.094 -55.406 1 48 266 CYS A N 1
ATOM 2102 C CA . CYS A 1 266 ? 35.156 25.953 -55.781 1 48 266 CYS A CA 1
ATOM 2103 C C . CYS A 1 266 ? 36.344 26.391 -56.594 1 48 266 CYS A C 1
ATOM 2105 O O . CYS A 1 266 ? 37.469 25.891 -56.406 1 48 266 CYS A O 1
ATOM 2107 N N . ILE A 1 267 ? 36.094 27.328 -57.5 1 51.97 267 ILE A N 1
ATOM 2108 C CA . ILE A 1 267 ? 37.156 27.844 -58.344 1 51.97 267 ILE A CA 1
ATOM 2109 C C . ILE A 1 267 ? 38.156 28.594 -57.5 1 51.97 267 ILE A C 1
ATOM 2111 O O . ILE A 1 267 ? 39.375 28.406 -57.656 1 51.97 267 ILE A O 1
ATOM 2115 N N . GLU A 1 268 ? 37.625 29.547 -56.625 1 52.12 268 GLU A N 1
ATOM 2116 C CA . GLU A 1 268 ? 38.531 30.328 -55.75 1 52.12 268 GLU A CA 1
ATOM 2117 C C . GLU A 1 268 ? 39.281 29.406 -54.812 1 52.12 268 GLU A C 1
ATOM 2119 O O . GLU A 1 268 ? 40.5 29.609 -54.594 1 52.12 268 GLU A O 1
ATOM 2124 N N . ARG A 1 269 ? 38.594 28.422 -54.312 1 45.22 269 ARG A N 1
ATOM 2125 C CA . ARG A 1 269 ? 39.25 27.484 -53.438 1 45.22 269 ARG A CA 1
ATOM 2126 C C . ARG A 1 269 ? 40.25 26.625 -54.188 1 45.22 269 ARG A C 1
ATOM 2128 O O . ARG A 1 269 ? 41.344 26.344 -53.688 1 45.22 269 ARG A O 1
ATOM 2135 N N . THR A 1 270 ? 39.906 26.281 -55.375 1 45.72 270 THR A N 1
ATOM 2136 C CA . THR A 1 270 ? 40.812 25.5 -56.188 1 45.72 270 THR A CA 1
ATOM 2137 C C . THR A 1 270 ? 42.062 26.312 -56.531 1 45.72 270 THR A C 1
ATOM 2139 O O . THR A 1 270 ? 43.188 25.781 -56.531 1 45.72 270 THR A O 1
ATOM 2142 N N . LYS A 1 271 ? 41.844 27.609 -56.75 1 51.88 271 LYS A N 1
ATOM 2143 C CA . LYS A 1 271 ? 42.969 28.516 -56.969 1 51.88 271 LYS A CA 1
ATOM 2144 C C . LYS A 1 271 ? 43.906 28.578 -55.75 1 51.88 271 LYS A C 1
ATOM 2146 O O . LYS A 1 271 ? 45.125 28.594 -55.875 1 51.88 271 LYS A O 1
ATOM 2151 N N . GLU A 1 272 ? 43.219 28.797 -54.562 1 46.72 272 GLU A N 1
ATOM 2152 C CA . GLU A 1 272 ? 43.969 28.844 -53.312 1 46.72 272 GLU A CA 1
ATOM 2153 C C . GLU A 1 272 ? 44.688 27.516 -53.062 1 46.72 272 GLU A C 1
ATOM 2155 O O . GLU A 1 272 ? 45.812 27.5 -52.594 1 46.72 272 GLU A O 1
ATOM 2160 N N . LEU A 1 273 ? 44 26.359 -53.531 1 47.53 273 LEU A N 1
ATOM 2161 C CA . LEU A 1 273 ? 44.594 25.031 -53.438 1 47.53 273 LEU A CA 1
ATOM 2162 C C . LEU A 1 273 ? 45.812 24.922 -54.375 1 47.53 273 LEU A C 1
ATOM 2164 O O . LEU A 1 273 ? 46.781 24.281 -54 1 47.53 273 LEU A O 1
ATOM 2168 N N . MET A 1 274 ? 45.719 25.562 -55.469 1 47.41 274 MET A N 1
ATOM 2169 C CA . MET A 1 274 ? 46.781 25.562 -56.438 1 47.41 274 MET A CA 1
ATOM 2170 C C . MET A 1 274 ? 48 26.312 -55.906 1 47.41 274 MET A C 1
ATOM 2172 O O . MET A 1 274 ? 49.125 25.859 -56.094 1 47.41 274 MET A O 1
ATOM 2176 N N . GLU A 1 275 ? 47.719 27.562 -55.375 1 49.62 275 GLU A N 1
ATOM 2177 C CA . GLU A 1 275 ? 48.812 28.375 -54.844 1 49.62 275 GLU A CA 1
ATOM 2178 C C . GLU A 1 275 ? 49.5 27.672 -53.688 1 49.62 275 GLU A C 1
ATOM 2180 O O . GLU A 1 275 ? 50.719 27.75 -53.562 1 49.62 275 GLU A O 1
ATOM 2185 N N . GLU A 1 276 ? 48.625 26.984 -52.906 1 45.12 276 GLU A N 1
ATOM 2186 C CA . GLU A 1 276 ? 49.219 26.219 -51.812 1 45.12 276 GLU A CA 1
ATOM 2187 C C . GLU A 1 276 ? 50 25 -52.312 1 45.12 276 GLU A C 1
ATOM 2189 O O . GLU A 1 276 ? 51.062 24.688 -51.781 1 45.12 276 GLU A O 1
ATOM 2194 N N . ALA A 1 277 ? 49.562 24.422 -53.438 1 42.53 277 ALA A N 1
ATOM 2195 C CA . ALA A 1 277 ? 50.219 23.266 -54.062 1 42.53 277 ALA A CA 1
ATOM 2196 C C . ALA A 1 277 ? 51.594 23.656 -54.625 1 42.53 277 ALA A C 1
ATOM 2198 O O . ALA A 1 277 ? 52.531 22.875 -54.5 1 42.53 277 ALA A O 1
ATOM 2199 N N . LYS A 1 278 ? 51.656 24.859 -55.125 1 51.44 278 LYS A N 1
ATOM 2200 C CA . LYS A 1 278 ? 52.906 25.375 -55.688 1 51.44 278 LYS A CA 1
ATOM 2201 C C . LYS A 1 278 ? 53.938 25.609 -54.594 1 51.44 278 LYS A C 1
ATOM 2203 O O . LYS A 1 278 ? 55.125 25.281 -54.75 1 51.44 278 LYS A O 1
ATOM 2208 N N . SER A 1 279 ? 53.531 26.266 -53.469 1 44.81 279 SER A N 1
ATOM 2209 C CA . SER A 1 279 ? 54.406 26.562 -52.344 1 44.81 279 SER A CA 1
ATOM 2210 C C . SER A 1 279 ? 54.906 25.297 -51.688 1 44.81 279 SER A C 1
ATOM 2212 O O . SER A 1 279 ? 56.062 25.219 -51.25 1 44.81 279 SER A O 1
ATOM 2214 N N . GLU A 1 280 ? 54.062 24.219 -51.844 1 44.97 280 GLU A N 1
ATOM 2215 C CA . GLU A 1 280 ? 54.531 22.922 -51.312 1 44.97 280 GLU A CA 1
ATOM 2216 C C . GLU A 1 280 ? 55.562 22.281 -52.25 1 44.97 280 GLU A C 1
ATOM 2218 O O . GLU A 1 280 ? 56.469 21.609 -51.781 1 44.97 280 GLU A O 1
ATOM 2223 N N . ARG A 1 281 ? 55.5 22.547 -53.438 1 43.47 281 ARG A N 1
ATOM 2224 C CA . ARG A 1 281 ? 56.438 21.984 -54.375 1 43.47 281 ARG A CA 1
ATOM 2225 C C . ARG A 1 281 ? 57.844 22.531 -54.156 1 43.47 281 ARG A C 1
ATOM 2227 O O . ARG A 1 281 ? 58.812 21.766 -54.156 1 43.47 281 ARG A O 1
ATOM 2234 N N . ARG A 1 282 ? 57.906 23.922 -53.969 1 46.19 282 ARG A N 1
ATOM 2235 C CA . ARG A 1 282 ? 59.188 24.594 -53.75 1 46.19 282 ARG A CA 1
ATOM 2236 C C . ARG A 1 282 ? 59.844 24.078 -52.469 1 46.19 282 ARG A C 1
ATOM 2238 O O . ARG A 1 282 ? 61.062 23.844 -52.469 1 46.19 282 ARG A O 1
ATOM 2245 N N . ALA A 1 283 ? 59.094 23.875 -51.406 1 42.56 283 ALA A N 1
ATOM 2246 C CA . ALA A 1 283 ? 59.688 23.469 -50.156 1 42.56 283 ALA A CA 1
ATOM 2247 C C . ALA A 1 283 ? 60.125 22 -50.188 1 42.56 283 ALA A C 1
ATOM 2249 O O . ALA A 1 283 ? 61.094 21.625 -49.562 1 42.56 283 ALA A O 1
ATOM 2250 N N . ALA A 1 284 ? 59.594 21.172 -51.125 1 40.69 284 ALA A N 1
ATOM 2251 C CA . ALA A 1 284 ? 59.875 19.766 -51.375 1 40.69 284 ALA A CA 1
ATOM 2252 C C . ALA A 1 284 ? 61.281 19.594 -51.969 1 40.69 284 ALA A C 1
ATOM 2254 O O . ALA A 1 284 ? 62 18.641 -51.625 1 40.69 284 ALA A O 1
ATOM 2255 N N . LEU A 1 285 ? 61.625 20.516 -52.844 1 47.31 285 LEU A N 1
ATOM 2256 C CA . LEU A 1 285 ? 62.875 20.406 -53.562 1 47.31 285 LEU A CA 1
ATOM 2257 C C . LEU A 1 285 ? 64.062 20.734 -52.656 1 47.31 285 LEU A C 1
ATOM 2259 O O . LEU A 1 285 ? 65.125 20.062 -52.75 1 47.31 285 LEU A O 1
ATOM 2263 N N . LYS A 1 286 ? 64 21.828 -51.844 1 43.62 286 LYS A N 1
ATOM 2264 C CA . LYS A 1 286 ? 65.062 22.25 -50.906 1 43.62 286 LYS A CA 1
ATOM 2265 C C . LYS A 1 286 ? 65.312 21.172 -49.875 1 43.62 286 LYS A C 1
ATOM 2267 O O . LYS A 1 286 ? 66.5 20.938 -49.531 1 43.62 286 LYS A O 1
ATOM 2272 N N . ASP A 1 287 ? 64.312 20.359 -49.562 1 40.41 287 ASP A N 1
ATOM 2273 C CA . ASP A 1 287 ? 64.625 19.25 -48.656 1 40.41 287 ASP A CA 1
ATOM 2274 C C . ASP A 1 287 ? 65.375 18.156 -49.406 1 40.41 287 ASP A C 1
ATOM 2276 O O . ASP A 1 287 ? 66.25 17.5 -48.844 1 40.41 287 ASP A O 1
ATOM 2280 N N . LEU A 1 288 ? 65.312 18.047 -50.656 1 38.84 288 LEU A N 1
ATOM 2281 C CA . LEU A 1 288 ? 65.938 16.969 -51.406 1 38.84 288 LEU A CA 1
ATOM 2282 C C . LEU A 1 288 ? 67.5 17.078 -51.344 1 38.84 288 LEU A C 1
ATOM 2284 O O . LEU A 1 288 ? 68.188 16.078 -51.156 1 38.84 288 LEU A O 1
ATOM 2288 N N . SER A 1 289 ? 68.062 18.328 -51.562 1 45.25 289 SER A N 1
ATOM 2289 C CA . SER A 1 289 ? 69.5 18.516 -51.594 1 45.25 289 SER A CA 1
ATOM 2290 C C . SER A 1 289 ? 70.125 18.219 -50.219 1 45.25 289 SER A C 1
ATOM 2292 O O . SER A 1 289 ? 71.188 17.578 -50.156 1 45.25 289 SER A O 1
ATOM 2294 N N . GLN A 1 290 ? 69.562 18.766 -49.156 1 40.69 290 GLN A N 1
ATOM 2295 C CA . GLN A 1 290 ? 70.188 18.703 -47.812 1 40.69 290 GLN A CA 1
ATOM 2296 C C . GLN A 1 290 ? 70.125 17.281 -47.25 1 40.69 290 GLN A C 1
ATOM 2298 O O . GLN A 1 290 ? 70.938 16.906 -46.406 1 40.69 290 GLN A O 1
ATOM 2303 N N . ILE A 1 291 ? 69.25 16.406 -47.875 1 39.81 291 ILE A N 1
ATOM 2304 C CA . ILE A 1 291 ? 69.125 15 -47.531 1 39.81 291 ILE A CA 1
ATOM 2305 C C . ILE A 1 291 ? 70.312 14.234 -48.031 1 39.81 291 ILE A C 1
ATOM 2307 O O . ILE A 1 291 ? 70.875 13.359 -47.344 1 39.81 291 ILE A O 1
ATOM 2311 N N . LYS A 1 292 ? 70.938 14.594 -49.062 1 44.78 292 LYS A N 1
ATOM 2312 C CA . LYS A 1 292 ? 72.062 13.859 -49.688 1 44.78 292 LYS A CA 1
ATOM 2313 C C . LYS A 1 292 ? 73.312 13.953 -48.844 1 44.78 292 LYS A C 1
ATOM 2315 O O . LYS A 1 292 ? 74 12.945 -48.625 1 44.78 292 LYS A O 1
ATOM 2320 N N . ARG A 1 293 ? 73.688 15.25 -48.438 1 45.72 293 ARG A N 1
ATOM 2321 C CA . ARG A 1 293 ? 74.875 15.477 -47.719 1 45.72 293 ARG A CA 1
ATOM 2322 C C . ARG A 1 293 ? 74.812 14.836 -46.312 1 45.72 293 ARG A C 1
ATOM 2324 O O . ARG A 1 293 ? 75.812 14.172 -45.906 1 45.72 293 ARG A O 1
ATOM 2331 N N . ARG A 1 294 ? 73.75 15.219 -45.688 1 40.44 294 ARG A N 1
ATOM 2332 C CA . ARG A 1 294 ? 73.75 14.766 -44.312 1 40.44 294 ARG A CA 1
ATOM 2333 C C . ARG A 1 294 ? 73.625 13.242 -44.219 1 40.44 294 ARG A C 1
ATOM 2335 O O . ARG A 1 294 ? 73.938 12.648 -43.188 1 40.44 294 ARG A O 1
ATOM 2342 N N . ALA A 1 295 ? 73.375 12.578 -45.281 1 39.88 295 ALA A N 1
ATOM 2343 C CA . ALA A 1 295 ? 73.188 11.148 -45.531 1 39.88 295 ALA A CA 1
ATOM 2344 C C . ALA A 1 295 ? 74.562 10.414 -45.375 1 39.88 295 ALA A C 1
ATOM 2346 O O . ALA A 1 295 ? 74.562 9.328 -44.781 1 39.88 295 ALA A O 1
ATOM 2347 N N . LYS A 1 296 ? 75.688 10.984 -45.938 1 48.19 296 LYS A N 1
ATOM 2348 C CA . LYS A 1 296 ? 77 10.359 -45.969 1 48.19 296 LYS A CA 1
ATOM 2349 C C . LYS A 1 296 ? 77.625 10.328 -44.594 1 48.19 296 LYS A C 1
ATOM 2351 O O . LYS A 1 296 ? 78.188 9.305 -44.188 1 48.19 296 LYS A O 1
ATOM 2356 N N . GLU A 1 297 ? 77.875 11.539 -44.031 1 43.72 297 GLU A N 1
ATOM 2357 C CA . GLU A 1 297 ? 78.562 11.711 -42.781 1 43.72 297 GLU A CA 1
ATOM 2358 C C . GLU A 1 297 ? 77.812 11.008 -41.625 1 43.72 297 GLU A C 1
ATOM 2360 O O . GLU A 1 297 ? 78.438 10.453 -40.719 1 43.72 297 GLU A O 1
ATOM 2365 N N . SER A 1 298 ? 76.438 10.898 -41.938 1 38.5 298 SER A N 1
ATOM 2366 C CA . SER A 1 298 ? 75.625 10.18 -40.938 1 38.5 298 SER A CA 1
ATOM 2367 C C . SER A 1 298 ? 75.875 8.68 -41 1 38.5 298 SER A C 1
ATOM 2369 O O . SER A 1 298 ? 75.688 7.977 -40 1 38.5 298 SER A O 1
ATOM 2371 N N . GLN A 1 299 ? 76.5 8.203 -41.938 1 42.12 299 GLN A N 1
ATOM 2372 C CA . GLN A 1 299 ? 76.688 6.77 -42.156 1 42.12 299 GLN A CA 1
ATOM 2373 C C . GLN A 1 299 ? 77.812 6.219 -41.281 1 42.12 299 GLN A C 1
ATOM 2375 O O . GLN A 1 299 ? 77.688 5.16 -40.656 1 42.12 299 GLN A O 1
ATOM 2380 N N . CYS A 1 300 ? 79.062 6.82 -41.438 1 45.38 300 CYS A N 1
ATOM 2381 C CA . CYS A 1 300 ? 80.312 6.422 -40.75 1 45.38 300 CYS A CA 1
ATOM 2382 C C . CYS A 1 300 ? 80.125 6.52 -39.219 1 45.38 300 CYS A C 1
ATOM 2384 O O . CYS A 1 300 ? 80.5 5.617 -38.5 1 45.38 300 CYS A O 1
ATOM 2386 N N . ASN A 1 301 ? 79.812 7.707 -38.906 1 41.97 301 ASN A N 1
ATOM 2387 C CA . ASN A 1 301 ? 79.812 7.988 -37.469 1 41.97 301 ASN A CA 1
ATOM 2388 C C . ASN A 1 301 ? 78.688 7.203 -36.75 1 41.97 301 ASN A C 1
ATOM 2390 O O . ASN A 1 301 ? 78.688 7.039 -35.531 1 41.97 301 ASN A O 1
ATOM 2394 N N . LEU A 1 302 ? 77.688 6.527 -37.5 1 41.41 302 LEU A N 1
ATOM 2395 C CA . LEU A 1 302 ? 76.562 5.719 -37.125 1 41.41 302 LEU A CA 1
ATOM 2396 C C . LEU A 1 302 ? 77 4.336 -36.656 1 41.41 302 LEU A C 1
ATOM 2398 O O . LEU A 1 302 ? 76.438 3.807 -35.688 1 41.41 302 LEU A O 1
ATOM 2402 N N . ILE A 1 303 ? 77.875 3.758 -37.25 1 46.78 303 ILE A N 1
ATOM 2403 C CA . ILE A 1 303 ? 78.438 2.441 -36.906 1 46.78 303 ILE A CA 1
ATOM 2404 C C . ILE A 1 303 ? 79.188 2.518 -35.594 1 46.78 303 ILE A C 1
ATOM 2406 O O . ILE A 1 303 ? 79 1.674 -34.719 1 46.78 303 ILE A O 1
ATOM 2410 N N . ALA A 1 304 ? 80.25 3.5 -35.5 1 51.72 304 ALA A N 1
ATOM 2411 C CA . ALA A 1 304 ? 81.062 3.65 -34.312 1 51.72 304 ALA A CA 1
ATOM 2412 C C . ALA A 1 304 ? 80.188 4.031 -33.094 1 51.72 304 ALA A C 1
ATOM 2414 O O . ALA A 1 304 ? 80.375 3.525 -32 1 51.72 304 ALA A O 1
ATOM 2415 N N . THR A 1 305 ? 79.25 5 -33.312 1 47.41 305 THR A N 1
ATOM 2416 C CA . THR A 1 305 ? 78.438 5.469 -32.219 1 47.41 305 THR A CA 1
ATOM 2417 C C . THR A 1 305 ? 77.375 4.426 -31.875 1 47.41 305 THR A C 1
ATOM 2419 O O . THR A 1 305 ? 76.938 4.32 -30.719 1 47.41 305 THR A O 1
ATOM 2422 N N . ASN A 1 306 ? 76.938 3.518 -32.656 1 49.12 306 ASN A N 1
ATOM 2423 C CA . ASN A 1 306 ? 76 2.395 -32.406 1 49.12 306 ASN A CA 1
ATOM 2424 C C . ASN A 1 306 ? 76.625 1.363 -31.484 1 49.12 306 ASN A C 1
ATOM 2426 O O . ASN A 1 306 ? 75.938 0.827 -30.609 1 49.12 306 ASN A O 1
ATOM 2430 N N . GLU A 1 307 ? 77.812 1.071 -31.734 1 56.88 307 GLU A N 1
ATOM 2431 C CA . GLU A 1 307 ? 78.562 0.137 -30.875 1 56.88 307 GLU A CA 1
ATOM 2432 C C . GLU A 1 307 ? 78.75 0.706 -29.469 1 56.88 307 GLU A C 1
ATOM 2434 O O . GLU A 1 307 ? 78.625 -0.015 -28.484 1 56.88 307 GLU A O 1
ATOM 2439 N N . ALA A 1 308 ? 79.188 1.995 -29.469 1 55.69 308 ALA A N 1
ATOM 2440 C CA . ALA A 1 308 ? 79.312 2.619 -28.141 1 55.69 308 ALA A CA 1
ATOM 2441 C C . ALA A 1 308 ? 77.938 2.766 -27.516 1 55.69 308 ALA A C 1
ATOM 2443 O O . ALA A 1 308 ? 77.75 2.582 -26.312 1 55.69 308 ALA A O 1
ATOM 2444 N N . LYS A 1 309 ? 76.75 3.074 -28.297 1 51.28 309 LYS A N 1
ATOM 2445 C CA . LYS A 1 309 ? 75.375 3.199 -27.828 1 51.28 309 LYS A CA 1
ATOM 2446 C C . LYS A 1 309 ? 74.812 1.836 -27.484 1 51.28 309 LYS A C 1
ATOM 2448 O O . LYS A 1 309 ? 74.062 1.708 -26.516 1 51.28 309 LYS A O 1
ATOM 2453 N N . ILE A 1 310 ? 75.125 0.766 -28.062 1 53.75 310 ILE A N 1
ATOM 2454 C CA . ILE A 1 310 ? 74.75 -0.59 -27.688 1 53.75 310 ILE A CA 1
ATOM 2455 C C . ILE A 1 310 ? 75.375 -0.927 -26.328 1 53.75 310 ILE A C 1
ATOM 2457 O O . ILE A 1 310 ? 74.688 -1.494 -25.469 1 53.75 310 ILE A O 1
ATOM 2461 N N . LYS A 1 311 ? 76.688 -0.525 -26.156 1 61.53 311 LYS A N 1
ATOM 2462 C CA . LYS A 1 311 ? 77.25 -0.743 -24.828 1 61.53 311 LYS A CA 1
ATOM 2463 C C . LYS A 1 311 ? 76.625 0.126 -23.781 1 61.53 311 LYS A C 1
ATOM 2465 O O . LYS A 1 311 ? 76.312 -0.337 -22.672 1 61.53 311 LYS A O 1
ATOM 2470 N N . GLU A 1 312 ? 76.438 1.387 -24.078 1 56.38 312 GLU A N 1
ATOM 2471 C CA . GLU A 1 312 ? 75.688 2.256 -23.156 1 56.38 312 GLU A CA 1
ATOM 2472 C C . GLU A 1 312 ? 74.25 1.813 -23 1 56.38 312 GLU A C 1
ATOM 2474 O O . GLU A 1 312 ? 73.688 1.833 -21.891 1 56.38 312 GLU A O 1
ATOM 2479 N N . LEU A 1 313 ? 73.5 1.299 -24.047 1 54.5 313 LEU A N 1
ATOM 2480 C CA . LEU A 1 313 ? 72.125 0.795 -23.953 1 54.5 313 LEU A CA 1
ATOM 2481 C C . LEU A 1 313 ? 72.125 -0.539 -23.203 1 54.5 313 LEU A C 1
ATOM 2483 O O . LEU A 1 313 ? 71.188 -0.788 -22.406 1 54.5 313 LEU A O 1
ATOM 2487 N N . LYS A 1 314 ? 73.062 -1.313 -23.344 1 61.28 314 LYS A N 1
ATOM 2488 C CA . LYS A 1 314 ? 73.125 -2.531 -22.547 1 61.28 314 LYS A CA 1
ATOM 2489 C C . LYS A 1 314 ? 73.375 -2.205 -21.078 1 61.28 314 LYS A C 1
ATOM 2491 O O . LYS A 1 314 ? 72.812 -2.842 -20.188 1 61.28 314 LYS A O 1
ATOM 2496 N N . ASN A 1 315 ? 74.312 -1.196 -20.859 1 57.94 315 ASN A N 1
ATOM 2497 C CA . ASN A 1 315 ? 74.438 -0.763 -19.484 1 57.94 315 ASN A CA 1
ATOM 2498 C C . ASN A 1 315 ? 73.125 -0.125 -18.969 1 57.94 315 ASN A C 1
ATOM 2500 O O . ASN A 1 315 ? 72.75 -0.351 -17.828 1 57.94 315 ASN A O 1
ATOM 2504 N N . THR A 1 316 ? 72.438 0.719 -19.719 1 53.53 316 THR A N 1
ATOM 2505 C CA . THR A 1 316 ? 71.188 1.29 -19.297 1 53.53 316 THR A CA 1
ATOM 2506 C C . THR A 1 316 ? 70.062 0.208 -19.219 1 53.53 316 THR A C 1
ATOM 2508 O O . THR A 1 316 ? 69.25 0.236 -18.312 1 53.53 316 THR A O 1
ATOM 2511 N N . ILE A 1 317 ? 70.062 -0.798 -20.062 1 54.41 317 ILE A N 1
ATOM 2512 C CA . ILE A 1 317 ? 69.188 -1.936 -19.906 1 54.41 317 ILE A CA 1
ATOM 2513 C C . ILE A 1 317 ? 69.5 -2.67 -18.609 1 54.41 317 ILE A C 1
ATOM 2515 O O . ILE A 1 317 ? 68.625 -3.045 -17.844 1 54.41 317 ILE A O 1
ATOM 2519 N N . GLU A 1 318 ? 70.812 -2.844 -18.281 1 60.12 318 GLU A N 1
ATOM 2520 C CA . GLU A 1 318 ? 71.125 -3.467 -17.016 1 60.12 318 GLU A CA 1
ATOM 2521 C C . GLU A 1 318 ? 70.75 -2.572 -15.836 1 60.12 318 GLU A C 1
ATOM 2523 O O . GLU A 1 318 ? 70.25 -3.053 -14.82 1 60.12 318 GLU A O 1
ATOM 2528 N N . GLN A 1 319 ? 71 -1.264 -15.906 1 55.34 319 GLN A N 1
ATOM 2529 C CA . GLN A 1 319 ? 70.5 -0.396 -14.836 1 55.34 319 GLN A CA 1
ATOM 2530 C C . GLN A 1 319 ? 69 -0.304 -14.836 1 55.34 319 GLN A C 1
ATOM 2532 O O . GLN A 1 319 ? 68.375 -0.294 -13.773 1 55.34 319 GLN A O 1
ATOM 2537 N N . ASN A 1 320 ? 68.312 -0.187 -15.977 1 51.38 320 ASN A N 1
ATOM 2538 C CA . ASN A 1 320 ? 66.812 -0.228 -16 1 51.38 320 ASN A CA 1
ATOM 2539 C C . ASN A 1 320 ? 66.312 -1.606 -15.617 1 51.38 320 ASN A C 1
ATOM 2541 O O . ASN A 1 320 ? 65.25 -1.717 -14.945 1 51.38 320 ASN A O 1
ATOM 2545 N N . ASP A 1 321 ? 66.938 -2.621 -15.891 1 53.81 321 ASP A N 1
ATOM 2546 C CA . ASP A 1 321 ? 66.562 -3.938 -15.391 1 53.81 321 ASP A CA 1
ATOM 2547 C C . ASP A 1 321 ? 66.75 -4.016 -13.875 1 53.81 321 ASP A C 1
ATOM 2549 O O . ASP A 1 321 ? 65.875 -4.578 -13.18 1 53.81 321 ASP A O 1
ATOM 2553 N N . VAL A 1 322 ? 67.875 -3.48 -13.297 1 54.34 322 VAL A N 1
ATOM 2554 C CA . VAL A 1 322 ? 67.938 -3.391 -11.844 1 54.34 322 VAL A CA 1
ATOM 2555 C C . VAL A 1 322 ? 66.812 -2.422 -11.359 1 54.34 322 VAL A C 1
ATOM 2557 O O . VAL A 1 322 ? 66.125 -2.703 -10.391 1 54.34 322 VAL A O 1
ATOM 2560 N N . HIS A 1 323 ? 66.625 -1.271 -12.047 1 52.41 323 HIS A N 1
ATOM 2561 C CA . HIS A 1 323 ? 65.5 -0.376 -11.648 1 52.41 323 HIS A CA 1
ATOM 2562 C C . HIS A 1 323 ? 64.188 -0.976 -11.984 1 52.41 323 HIS A C 1
ATOM 2564 O O . HIS A 1 323 ? 63.219 -0.874 -11.195 1 52.41 323 HIS A O 1
ATOM 2570 N N . VAL A 1 324 ? 63.844 -1.627 -13.07 1 48.22 324 VAL A N 1
ATOM 2571 C CA . VAL A 1 324 ? 62.656 -2.412 -13.289 1 48.22 324 VAL A CA 1
ATOM 2572 C C . VAL A 1 324 ? 62.562 -3.533 -12.258 1 48.22 324 VAL A C 1
ATOM 2574 O O . VAL A 1 324 ? 61.5 -3.777 -11.688 1 48.22 324 VAL A O 1
ATOM 2577 N N . ARG A 1 325 ? 63.531 -4.27 -11.938 1 51.09 325 ARG A N 1
ATOM 2578 C CA . ARG A 1 325 ? 63.469 -5.227 -10.836 1 51.09 325 ARG A CA 1
ATOM 2579 C C . ARG A 1 325 ? 63.281 -4.52 -9.5 1 51.09 325 ARG A C 1
ATOM 2581 O O . ARG A 1 325 ? 62.5 -4.977 -8.664 1 51.09 325 ARG A O 1
ATOM 2588 N N . GLU A 1 326 ? 63.938 -3.402 -9.211 1 46.22 326 GLU A N 1
ATOM 2589 C CA . GLU A 1 326 ? 63.594 -2.674 -7.992 1 46.22 326 GLU A CA 1
ATOM 2590 C C . GLU A 1 326 ? 62.219 -2.066 -8.07 1 46.22 326 GLU A C 1
ATOM 2592 O O . GLU A 1 326 ? 61.438 -2.123 -7.102 1 46.22 326 GLU A O 1
ATOM 2597 N N . LEU A 1 327 ? 61.719 -1.419 -9.172 1 45.69 327 LEU A N 1
ATOM 2598 C CA . LEU A 1 327 ? 60.344 -0.944 -9.281 1 45.69 327 LEU A CA 1
ATOM 2599 C C . LEU A 1 327 ? 59.406 -2.107 -9.492 1 45.69 327 LEU A C 1
ATOM 2601 O O . LEU A 1 327 ? 58.281 -2.098 -8.969 1 45.69 327 LEU A O 1
ATOM 2605 N N . GLU A 1 328 ? 59.594 -3.129 -10.141 1 46.56 328 GLU A N 1
ATOM 2606 C CA . GLU A 1 328 ? 58.844 -4.391 -10.078 1 46.56 328 GLU A CA 1
ATOM 2607 C C . GLU A 1 328 ? 58.906 -4.992 -8.68 1 46.56 328 GLU A C 1
ATOM 2609 O O . GLU A 1 328 ? 57.906 -5.512 -8.188 1 46.56 328 GLU A O 1
ATOM 2614 N N . GLN A 1 329 ? 59.969 -4.953 -7.957 1 45 329 GLN A N 1
ATOM 2615 C CA . GLN A 1 329 ? 59.938 -5.301 -6.539 1 45 329 GLN A CA 1
ATOM 2616 C C . GLN A 1 329 ? 59.188 -4.246 -5.73 1 45 329 GLN A C 1
ATOM 2618 O O . GLN A 1 329 ? 58.438 -4.578 -4.805 1 45 329 GLN A O 1
ATOM 2623 N N . LEU A 1 330 ? 59.375 -2.879 -5.918 1 41.75 330 LEU A N 1
ATOM 2624 C CA . LEU A 1 330 ? 58.469 -1.929 -5.297 1 41.75 330 LEU A CA 1
ATOM 2625 C C . LEU A 1 330 ? 57.062 -2.057 -5.895 1 41.75 330 LEU A C 1
ATOM 2627 O O . LEU A 1 330 ? 56.062 -1.966 -5.176 1 41.75 330 LEU A O 1
ATOM 2631 N N . ASN A 1 331 ? 56.688 -2.104 -7.16 1 41.44 331 ASN A N 1
ATOM 2632 C CA . ASN A 1 331 ? 55.406 -2.451 -7.777 1 41.44 331 ASN A CA 1
ATOM 2633 C C . ASN A 1 331 ? 54.938 -3.834 -7.344 1 41.44 331 ASN A C 1
ATOM 2635 O O . ASN A 1 331 ? 53.719 -4.043 -7.125 1 41.44 331 ASN A O 1
ATOM 2639 N N . VAL A 1 332 ? 55.594 -4.863 -7.375 1 44.72 332 VAL A N 1
ATOM 2640 C CA . VAL A 1 332 ? 55.25 -6.082 -6.641 1 44.72 332 VAL A CA 1
ATOM 2641 C C . VAL A 1 332 ? 55 -5.746 -5.172 1 44.72 332 VAL A C 1
ATOM 2643 O O . VAL A 1 332 ? 54.094 -6.297 -4.555 1 44.72 332 VAL A O 1
ATOM 2646 N N . LEU A 1 333 ? 55.75 -4.91 -4.465 1 38.81 333 LEU A N 1
ATOM 2647 C CA . LEU A 1 333 ? 55.469 -4.438 -3.115 1 38.81 333 LEU A CA 1
ATOM 2648 C C . LEU A 1 333 ? 54.281 -3.479 -3.113 1 38.81 333 LEU A C 1
ATOM 2650 O O . LEU A 1 333 ? 53.469 -3.471 -2.174 1 38.81 333 LEU A O 1
ATOM 2654 N N . LEU A 1 334 ? 54.094 -2.422 -4.012 1 42.44 334 LEU A N 1
ATOM 2655 C CA . LEU A 1 334 ? 52.906 -1.623 -4.211 1 42.44 334 LEU A CA 1
ATOM 2656 C C . LEU A 1 334 ? 51.844 -2.416 -4.965 1 42.44 334 LEU A C 1
ATOM 2658 O O . LEU A 1 334 ? 50.656 -2.064 -4.934 1 42.44 334 LEU A O 1
ATOM 2662 N N . GLU A 1 335 ? 51.906 -3.209 -5.941 1 45.91 335 GLU A N 1
ATOM 2663 C CA . GLU A 1 335 ? 51.125 -4.215 -6.648 1 45.91 335 GLU A CA 1
ATOM 2664 C C . GLU A 1 335 ? 50.594 -5.277 -5.684 1 45.91 335 GLU A C 1
ATOM 2666 O O . GLU A 1 335 ? 50.062 -6.305 -6.113 1 45.91 335 GLU A O 1
ATOM 2671 N N . GLY A 1 336 ? 50.969 -5.344 -4.684 1 48.53 336 GLY A N 1
ATOM 2672 C CA . GLY A 1 336 ? 50.406 -6.34 -3.781 1 48.53 336 GLY A CA 1
ATOM 2673 C C . GLY A 1 336 ? 48.906 -6.539 -3.965 1 48.53 336 GLY A C 1
ATOM 2674 O O . GLY A 1 336 ? 48.188 -5.586 -4.242 1 48.53 336 GLY A O 1
ATOM 2675 N N . ASP A 1 337 ? 48.562 -7.664 -4.602 1 61.38 337 ASP A N 1
ATOM 2676 C CA . ASP A 1 337 ? 47.281 -8.18 -5.012 1 61.38 337 ASP A CA 1
ATOM 2677 C C . ASP A 1 337 ? 46.219 -7.957 -3.92 1 61.38 337 ASP A C 1
ATOM 2679 O O . ASP A 1 337 ? 45.062 -8.305 -4.094 1 61.38 337 ASP A O 1
ATOM 2683 N N . VAL A 1 338 ? 46.812 -7.363 -2.93 1 79.06 338 VAL A N 1
ATOM 2684 C CA . VAL A 1 338 ? 45.844 -7.281 -1.823 1 79.06 338 VAL A CA 1
ATOM 2685 C C . VAL A 1 338 ? 45.812 -5.855 -1.286 1 79.06 338 VAL A C 1
ATOM 2687 O O . VAL A 1 338 ? 46.844 -5.188 -1.191 1 79.06 338 VAL A O 1
ATOM 2690 N N . ILE A 1 339 ? 44.844 -5.047 -1.295 1 83.56 339 ILE A N 1
ATOM 2691 C CA . ILE A 1 339 ? 44.594 -3.775 -0.623 1 83.56 339 ILE A CA 1
ATOM 2692 C C . ILE A 1 339 ? 44.531 -3.998 0.886 1 83.56 339 ILE A C 1
ATOM 2694 O O . ILE A 1 339 ? 43.75 -4.828 1.354 1 83.56 339 ILE A O 1
ATOM 2698 N N . HIS A 1 340 ? 45.406 -3.268 1.547 1 84.19 340 HIS A N 1
ATOM 2699 C CA . HIS A 1 340 ? 45.406 -3.414 2.998 1 84.19 340 HIS A CA 1
ATOM 2700 C C . HIS A 1 340 ? 44.281 -2.637 3.633 1 84.19 340 HIS A C 1
ATOM 2702 O O . HIS A 1 340 ? 44.25 -1.404 3.576 1 84.19 340 HIS A O 1
ATOM 2708 N N . THR A 1 341 ? 43.344 -3.322 4.164 1 90.12 341 THR A N 1
ATOM 2709 C CA . THR A 1 341 ? 42.188 -2.701 4.766 1 90.12 341 THR A CA 1
ATOM 2710 C C . THR A 1 341 ? 42.188 -2.873 6.281 1 90.12 341 THR A C 1
ATOM 2712 O O . THR A 1 341 ? 41.438 -2.217 6.992 1 90.12 341 THR A O 1
ATOM 2715 N N . PHE A 1 342 ? 43.062 -3.775 6.855 1 87.69 342 PHE A N 1
ATOM 2716 C CA . PHE A 1 342 ? 43.094 -4.129 8.266 1 87.69 342 PHE A CA 1
ATOM 2717 C C . PHE A 1 342 ? 44.531 -4.07 8.805 1 87.69 342 PHE A C 1
ATOM 2719 O O . PHE A 1 342 ? 45.406 -4.738 8.281 1 87.69 342 PHE A O 1
ATOM 2726 N N . GLU A 1 343 ? 44.75 -3.135 9.734 1 81.94 343 GLU A N 1
ATOM 2727 C CA . GLU A 1 343 ? 46.062 -2.963 10.328 1 81.94 343 GLU A CA 1
ATOM 2728 C C . GLU A 1 343 ? 45.969 -2.838 11.852 1 81.94 343 GLU A C 1
ATOM 2730 O O . GLU A 1 343 ? 45.125 -2.123 12.367 1 81.94 343 GLU A O 1
ATOM 2735 N N . GLY A 1 344 ? 46.812 -3.488 12.625 1 77.88 344 GLY A N 1
ATOM 2736 C CA . GLY A 1 344 ? 46.875 -3.357 14.07 1 77.88 344 GLY A CA 1
ATOM 2737 C C . GLY A 1 344 ? 45.656 -3.885 14.773 1 77.88 344 GLY A C 1
ATOM 2738 O O . GLY A 1 344 ? 45.188 -3.312 15.766 1 77.88 344 GLY A O 1
ATOM 2739 N N . GLY A 1 345 ? 44.906 -4.812 14.203 1 79.06 345 GLY A N 1
ATOM 2740 C CA . GLY A 1 345 ? 43.719 -5.422 14.82 1 79.06 345 GLY A CA 1
ATOM 2741 C C . GLY A 1 345 ? 42.438 -4.66 14.547 1 79.06 345 GLY A C 1
ATOM 2742 O O . GLY A 1 345 ? 41.406 -4.93 15.164 1 79.06 345 GLY A O 1
ATOM 2743 N N . ARG A 1 346 ? 42.656 -3.668 13.797 1 87 346 ARG A N 1
ATOM 2744 C CA . ARG A 1 346 ? 41.469 -2.889 13.461 1 87 346 ARG A CA 1
ATOM 2745 C C . ARG A 1 346 ? 41.469 -2.5 11.984 1 87 346 ARG A C 1
ATOM 2747 O O . ARG A 1 346 ? 42.531 -2.506 11.336 1 87 346 ARG A O 1
ATOM 2754 N N . PHE A 1 347 ? 40.312 -2.186 11.508 1 92.94 347 PHE A N 1
ATOM 2755 C CA . PHE A 1 347 ? 40.219 -1.684 10.141 1 92.94 347 PHE A CA 1
ATOM 2756 C C . PHE A 1 347 ? 40.75 -0.261 10.039 1 92.94 347 PHE A C 1
ATOM 2758 O O . PHE A 1 347 ? 40.531 0.55 10.945 1 92.94 347 PHE A O 1
ATOM 2765 N N . ILE A 1 348 ? 41.375 0.084 8.984 1 90.56 348 ILE A N 1
ATOM 2766 C CA . ILE A 1 348 ? 41.969 1.402 8.789 1 90.56 348 ILE A CA 1
ATOM 2767 C C . ILE A 1 348 ? 40.875 2.447 8.633 1 90.56 348 ILE A C 1
ATOM 2769 O O . ILE A 1 348 ? 39.719 2.109 8.328 1 90.56 348 ILE A O 1
ATOM 2773 N N . ASN A 1 349 ? 41.188 3.721 8.867 1 93.06 349 ASN A N 1
ATOM 2774 C CA . ASN A 1 349 ? 40.219 4.805 8.875 1 93.06 349 ASN A CA 1
ATOM 2775 C C . ASN A 1 349 ? 39.625 5.043 7.488 1 93.06 349 ASN A C 1
ATOM 2777 O O . ASN A 1 349 ? 38.469 5.414 7.355 1 93.06 349 ASN A O 1
ATOM 2781 N N . GLU A 1 350 ? 40.406 4.734 6.445 1 92.5 350 GLU A N 1
ATOM 2782 C CA . GLU A 1 350 ? 39.906 4.879 5.082 1 92.5 350 GLU A CA 1
ATOM 2783 C C . GLU A 1 350 ? 38.781 3.879 4.797 1 92.5 350 GLU A C 1
ATOM 2785 O O . GLU A 1 350 ? 37.812 4.203 4.109 1 92.5 350 GLU A O 1
ATOM 2790 N N . MET A 1 351 ? 38.969 2.713 5.348 1 94.06 351 MET A N 1
ATOM 2791 C CA . MET A 1 351 ? 37.938 1.689 5.203 1 94.06 351 MET A CA 1
ATOM 2792 C C . MET A 1 351 ? 36.688 2.064 5.988 1 94.06 351 MET A C 1
ATOM 2794 O O . MET A 1 351 ? 35.562 1.886 5.504 1 94.06 351 MET A O 1
ATOM 2798 N N . ARG A 1 352 ? 36.844 2.629 7.172 1 94.81 352 ARG A N 1
ATOM 2799 C CA . ARG A 1 352 ? 35.719 3.043 8 1 94.81 352 ARG A CA 1
ATOM 2800 C C . ARG A 1 352 ? 34.938 4.148 7.324 1 94.81 352 ARG A C 1
ATOM 2802 O O . ARG A 1 352 ? 33.688 4.086 7.27 1 94.81 352 ARG A O 1
ATOM 2809 N N . GLU A 1 353 ? 35.656 5.098 6.832 1 95.5 353 GLU A N 1
ATOM 2810 C CA . GLU A 1 353 ? 35 6.188 6.117 1 95.5 353 GLU A CA 1
ATOM 2811 C C . GLU A 1 353 ? 34.219 5.672 4.902 1 95.5 353 GLU A C 1
ATOM 2813 O O . GLU A 1 353 ? 33.094 6.102 4.637 1 95.5 353 GLU A O 1
ATOM 2818 N N . THR A 1 354 ? 34.875 4.715 4.184 1 95.94 354 THR A N 1
ATOM 2819 C CA . THR A 1 354 ? 34.219 4.125 3.008 1 95.94 354 THR A CA 1
ATOM 2820 C C . THR A 1 354 ? 32.906 3.443 3.387 1 95.94 354 THR A C 1
ATOM 2822 O O . THR A 1 354 ? 31.891 3.631 2.721 1 95.94 354 THR A O 1
ATOM 2825 N N . ILE A 1 355 ? 32.938 2.695 4.445 1 96.44 355 ILE A N 1
ATOM 2826 C CA . ILE A 1 355 ? 31.766 1.948 4.891 1 96.44 355 ILE A CA 1
ATOM 2827 C C . ILE A 1 355 ? 30.656 2.918 5.316 1 96.44 355 ILE A C 1
ATOM 2829 O O . ILE A 1 355 ? 29.484 2.713 5.004 1 96.44 355 ILE A O 1
ATOM 2833 N N . MET A 1 356 ? 31.016 4.047 5.996 1 96.75 356 MET A N 1
ATOM 2834 C CA . MET A 1 356 ? 30.031 5.039 6.438 1 96.75 356 MET A CA 1
ATOM 2835 C C . MET A 1 356 ? 29.297 5.645 5.246 1 96.75 356 MET A C 1
ATOM 2837 O O . MET A 1 356 ? 28.078 5.754 5.258 1 96.75 356 MET A O 1
ATOM 2841 N N . VAL A 1 357 ? 30.031 5.938 4.27 1 96.88 357 VAL A N 1
ATOM 2842 C CA . VAL A 1 357 ? 29.469 6.594 3.096 1 96.88 357 VAL A CA 1
ATOM 2843 C C . VAL A 1 357 ? 28.609 5.598 2.305 1 96.88 357 VAL A C 1
ATOM 2845 O O . VAL A 1 357 ? 27.516 5.934 1.846 1 96.88 357 VAL A O 1
ATOM 2848 N N . LEU A 1 358 ? 29.078 4.363 2.143 1 96.31 358 LEU A N 1
ATOM 2849 C CA . LEU A 1 358 ? 28.359 3.348 1.378 1 96.31 358 LEU A CA 1
ATOM 2850 C C . LEU A 1 358 ? 27.031 3.027 2.027 1 96.31 358 LEU A C 1
ATOM 2852 O O . LEU A 1 358 ? 26 2.945 1.344 1 96.31 358 LEU A O 1
ATOM 2856 N N . LEU A 1 359 ? 26.953 2.898 3.297 1 94.94 359 LEU A N 1
ATOM 2857 C CA . LEU A 1 359 ? 25.75 2.518 4.012 1 94.94 359 LEU A CA 1
ATOM 2858 C C . LEU A 1 359 ? 24.719 3.65 3.996 1 94.94 359 LEU A C 1
ATOM 2860 O O . LEU A 1 359 ? 23.516 3.404 3.9 1 94.94 359 LEU A O 1
ATOM 2864 N N . THR A 1 360 ? 25.141 4.852 4.102 1 95.25 360 THR A N 1
ATOM 2865 C CA . THR A 1 360 ? 24.234 5.949 4.375 1 95.25 360 THR A CA 1
ATOM 2866 C C . THR A 1 360 ? 23.969 6.762 3.109 1 95.25 360 THR A C 1
ATOM 2868 O O . THR A 1 360 ? 22.938 6.582 2.453 1 95.25 360 THR A O 1
ATOM 2871 N N . GLU A 1 361 ? 24.953 7.457 2.588 1 94.06 361 GLU A N 1
ATOM 2872 C CA . GLU A 1 361 ? 24.766 8.359 1.456 1 94.06 361 GLU A CA 1
ATOM 2873 C C . GLU A 1 361 ? 24.531 7.586 0.164 1 94.06 361 GLU A C 1
ATOM 2875 O O . GLU A 1 361 ? 23.797 8.047 -0.716 1 94.06 361 GLU A O 1
ATOM 2880 N N . CYS A 1 362 ? 25.156 6.391 0.059 1 93.75 362 CYS A N 1
ATOM 2881 C CA . CYS A 1 362 ? 24.969 5.59 -1.146 1 93.75 362 CYS A CA 1
ATOM 2882 C C . CYS A 1 362 ? 23.844 4.574 -0.962 1 93.75 362 CYS A C 1
ATOM 2884 O O . CYS A 1 362 ? 23.406 3.943 -1.927 1 93.75 362 CYS A O 1
ATOM 2886 N N . ASN A 1 363 ? 23.375 4.395 0.18 1 89.44 363 ASN A N 1
ATOM 2887 C CA . ASN A 1 363 ? 22.25 3.531 0.515 1 89.44 363 ASN A CA 1
ATOM 2888 C C . ASN A 1 363 ? 22.516 2.082 0.111 1 89.44 363 ASN A C 1
ATOM 2890 O O . ASN A 1 363 ? 21.656 1.434 -0.486 1 89.44 363 ASN A O 1
ATOM 2894 N N . VAL A 1 364 ? 23.719 1.567 0.323 1 93.56 364 VAL A N 1
ATOM 2895 C CA . VAL A 1 364 ? 24.047 0.165 0.095 1 93.56 364 VAL A CA 1
ATOM 2896 C C . VAL A 1 364 ? 23.625 -0.67 1.299 1 93.56 364 VAL A C 1
ATOM 2898 O O . VAL A 1 364 ? 23.828 -0.27 2.447 1 93.56 364 VAL A O 1
ATOM 2901 N N . SER A 1 365 ? 22.984 -1.8 0.997 1 90.25 365 SER A N 1
ATOM 2902 C CA . SER A 1 365 ? 22.562 -2.672 2.088 1 90.25 365 SER A CA 1
ATOM 2903 C C . SER A 1 365 ? 23.766 -3.26 2.82 1 90.25 365 SER A C 1
ATOM 2905 O O . SER A 1 365 ? 24.812 -3.512 2.211 1 90.25 365 SER A O 1
ATOM 2907 N N . MET A 1 366 ? 23.656 -3.574 4.109 1 91.38 366 MET A N 1
ATOM 2908 C CA . MET A 1 366 ? 24.75 -4 4.973 1 91.38 366 MET A CA 1
ATOM 2909 C C . MET A 1 366 ? 25.375 -5.297 4.465 1 91.38 366 MET A C 1
ATOM 2911 O O . MET A 1 366 ? 26.594 -5.402 4.348 1 91.38 366 MET A O 1
ATOM 2915 N N . PRO A 1 367 ? 24.531 -6.23 4.055 1 89.5 367 PRO A N 1
ATOM 2916 C CA . PRO A 1 367 ? 25.156 -7.48 3.613 1 89.5 367 PRO A CA 1
ATOM 2917 C C . PRO A 1 367 ? 25.875 -7.344 2.277 1 89.5 367 PRO A C 1
ATOM 2919 O O . PRO A 1 367 ? 26.719 -8.188 1.934 1 89.5 367 PRO A O 1
ATOM 2922 N N . LYS A 1 368 ? 25.656 -6.281 1.533 1 93.31 368 LYS A N 1
ATOM 2923 C CA . LYS A 1 368 ? 26.219 -6.148 0.188 1 93.31 368 LYS A CA 1
ATOM 2924 C C . LYS A 1 368 ? 27.453 -5.25 0.187 1 93.31 368 LYS A C 1
ATOM 2926 O O . LYS A 1 368 ? 28.125 -5.121 -0.834 1 93.31 368 LYS A O 1
ATOM 2931 N N . VAL A 1 369 ? 27.75 -4.656 1.312 1 95.12 369 VAL A N 1
ATOM 2932 C CA . VAL A 1 369 ? 28.875 -3.721 1.385 1 95.12 369 VAL A CA 1
ATOM 2933 C C . VAL A 1 369 ? 30.172 -4.426 0.975 1 95.12 369 VAL A C 1
ATOM 2935 O O . VAL A 1 369 ? 30.938 -3.896 0.178 1 95.12 369 VAL A O 1
ATOM 2938 N N . GLY A 1 370 ? 30.375 -5.652 1.537 1 92.62 370 GLY A N 1
ATOM 2939 C CA . GLY A 1 370 ? 31.562 -6.41 1.171 1 92.62 370 GLY A CA 1
ATOM 2940 C C . GLY A 1 370 ? 31.641 -6.715 -0.313 1 92.62 370 GLY A C 1
ATOM 2941 O O . GLY A 1 370 ? 32.719 -6.59 -0.921 1 92.62 370 GLY A O 1
ATOM 2942 N N . ASN A 1 371 ? 30.531 -7.016 -0.926 1 93.19 371 ASN A N 1
ATOM 2943 C CA . ASN A 1 371 ? 30.469 -7.332 -2.35 1 93.19 371 ASN A CA 1
ATOM 2944 C C . ASN A 1 371 ? 30.766 -6.105 -3.209 1 93.19 371 ASN A C 1
ATOM 2946 O O . ASN A 1 371 ? 31.406 -6.215 -4.254 1 93.19 371 ASN A O 1
ATOM 2950 N N . VAL A 1 372 ? 30.297 -4.98 -2.764 1 95.69 372 VAL A N 1
ATOM 2951 C CA . VAL A 1 372 ? 30.5 -3.74 -3.502 1 95.69 372 VAL A CA 1
ATOM 2952 C C . VAL A 1 372 ? 32 -3.393 -3.527 1 95.69 372 VAL A C 1
ATOM 2954 O O . VAL A 1 372 ? 32.562 -3.105 -4.59 1 95.69 372 VAL A O 1
ATOM 2957 N N . ILE A 1 373 ? 32.625 -3.465 -2.383 1 94.12 373 ILE A N 1
ATOM 2958 C CA . ILE A 1 373 ? 34.031 -3.113 -2.264 1 94.12 373 ILE A CA 1
ATOM 2959 C C . ILE A 1 373 ? 34.875 -4.094 -3.078 1 94.12 373 ILE A C 1
ATOM 2961 O O . ILE A 1 373 ? 35.75 -3.68 -3.83 1 94.12 373 ILE A O 1
ATOM 2965 N N . THR A 1 374 ? 34.531 -5.383 -2.98 1 92.38 374 THR A N 1
ATOM 2966 C CA . THR A 1 374 ? 35.281 -6.414 -3.697 1 92.38 374 THR A CA 1
ATOM 2967 C C . THR A 1 374 ? 35.125 -6.234 -5.207 1 92.38 374 THR A C 1
ATOM 2969 O O . THR A 1 374 ? 36.094 -6.348 -5.949 1 92.38 374 THR A O 1
ATOM 2972 N N . THR A 1 375 ? 33.938 -5.93 -5.664 1 93.25 375 THR A N 1
ATOM 2973 C CA . THR A 1 375 ? 33.656 -5.801 -7.09 1 93.25 375 THR A CA 1
ATOM 2974 C C . THR A 1 375 ? 34.406 -4.617 -7.684 1 93.25 375 THR A C 1
ATOM 2976 O O . THR A 1 375 ? 35.031 -4.734 -8.75 1 93.25 375 THR A O 1
ATOM 2979 N N . VAL A 1 376 ? 34.375 -3.51 -7.008 1 92.38 376 VAL A N 1
ATOM 2980 C CA . VAL A 1 376 ? 35.031 -2.309 -7.523 1 92.38 376 VAL A CA 1
ATOM 2981 C C . VAL A 1 376 ? 36.531 -2.498 -7.512 1 92.38 376 VAL A C 1
ATOM 2983 O O . VAL A 1 376 ? 37.219 -2.193 -8.492 1 92.38 376 VAL A O 1
ATOM 2986 N N . CYS A 1 377 ? 37.094 -3.041 -6.434 1 90.19 377 CYS A N 1
ATOM 2987 C CA . CYS A 1 377 ? 38.531 -3.227 -6.309 1 90.19 377 CYS A CA 1
ATOM 2988 C C . CYS A 1 377 ? 39.031 -4.293 -7.277 1 90.19 377 CYS A C 1
ATOM 2990 O O . CYS A 1 377 ? 40.062 -4.105 -7.938 1 90.19 377 CYS A O 1
ATOM 2992 N N . LYS A 1 378 ? 38.281 -5.348 -7.379 1 87.31 378 LYS A N 1
ATOM 2993 C CA . LYS A 1 378 ? 38.688 -6.457 -8.242 1 87.31 378 LYS A CA 1
ATOM 2994 C C . LYS A 1 378 ? 38.625 -6.047 -9.711 1 87.31 378 LYS A C 1
ATOM 2996 O O . LYS A 1 378 ? 39.594 -6.254 -10.445 1 87.31 378 LYS A O 1
ATOM 3001 N N . ASN A 1 379 ? 37.562 -5.465 -10.148 1 87.81 379 ASN A N 1
ATOM 3002 C CA . ASN A 1 379 ? 37.344 -5.203 -11.57 1 87.81 379 ASN A CA 1
ATOM 3003 C C . ASN A 1 379 ? 38.156 -3.986 -12.039 1 87.81 379 ASN A C 1
ATOM 3005 O O . ASN A 1 379 ? 38.719 -3.99 -13.133 1 87.81 379 ASN A O 1
ATOM 3009 N N . LEU A 1 380 ? 38.156 -2.959 -11.234 1 85.88 380 LEU A N 1
ATOM 3010 C CA . LEU A 1 380 ? 38.75 -1.714 -11.711 1 85.88 380 LEU A CA 1
ATOM 3011 C C . LEU A 1 380 ? 40.219 -1.639 -11.359 1 85.88 380 LEU A C 1
ATOM 3013 O O . LEU A 1 380 ? 41 -1.006 -12.07 1 85.88 380 LEU A O 1
ATOM 3017 N N . LEU A 1 381 ? 40.594 -2.348 -10.234 1 80.75 381 LEU A N 1
ATOM 3018 C CA . LEU A 1 381 ? 42 -2.229 -9.797 1 80.75 381 LEU A CA 1
ATOM 3019 C C . LEU A 1 381 ? 42.719 -3.568 -9.906 1 80.75 381 LEU A C 1
ATOM 3021 O O . LEU A 1 381 ? 43.938 -3.617 -9.883 1 80.75 381 LEU A O 1
ATOM 3025 N N . GLY A 1 382 ? 41.969 -4.633 -10.148 1 79.62 382 GLY A N 1
ATOM 3026 C CA . GLY A 1 382 ? 42.594 -5.953 -10.203 1 79.62 382 GLY A CA 1
ATOM 3027 C C . GLY A 1 382 ? 43.125 -6.418 -8.867 1 79.62 382 GLY A C 1
ATOM 3028 O O . GLY A 1 382 ? 44.062 -7.23 -8.82 1 79.62 382 GLY A O 1
ATOM 3029 N N . LYS A 1 383 ? 42.688 -5.688 -7.727 1 84.56 383 LYS A N 1
ATOM 3030 C CA . LYS A 1 383 ? 43.156 -6.012 -6.375 1 84.56 383 LYS A CA 1
ATOM 3031 C C . LYS A 1 383 ? 42 -6.461 -5.496 1 84.56 383 LYS A C 1
ATOM 3033 O O . LYS A 1 383 ? 40.844 -6.121 -5.766 1 84.56 383 LYS A O 1
ATOM 3038 N N . LEU A 1 384 ? 42.312 -7.34 -4.594 1 87.62 384 LEU A N 1
ATOM 3039 C CA . LEU A 1 384 ? 41.312 -7.797 -3.629 1 87.62 384 LEU A CA 1
ATOM 3040 C C . LEU A 1 384 ? 41.656 -7.297 -2.227 1 87.62 384 LEU A C 1
ATOM 3042 O O . LEU A 1 384 ? 42.844 -7.207 -1.856 1 87.62 384 LEU A O 1
ATOM 3046 N N . PRO A 1 385 ? 40.656 -6.891 -1.513 1 88.12 385 PRO A N 1
ATOM 3047 C CA . PRO A 1 385 ? 40.906 -6.508 -0.121 1 88.12 385 PRO A CA 1
ATOM 3048 C C . PRO A 1 385 ? 41.344 -7.684 0.742 1 88.12 385 PRO A C 1
ATOM 3050 O O . PRO A 1 385 ? 40.938 -8.82 0.513 1 88.12 385 PRO A O 1
ATOM 3053 N N . ASP A 1 386 ? 42.188 -7.461 1.64 1 85.06 386 ASP A N 1
ATOM 3054 C CA . ASP A 1 386 ? 42.719 -8.516 2.494 1 85.06 386 ASP A CA 1
ATOM 3055 C C . ASP A 1 386 ? 41.656 -9.055 3.438 1 85.06 386 ASP A C 1
ATOM 3057 O O . ASP A 1 386 ? 41.531 -10.266 3.639 1 85.06 386 ASP A O 1
ATOM 3061 N N . LYS A 1 387 ? 40.969 -8.07 4.02 1 89.38 387 LYS A N 1
ATOM 3062 C CA . LYS A 1 387 ? 39.875 -8.453 4.938 1 89.38 387 LYS A CA 1
ATOM 3063 C C . LYS A 1 387 ? 38.656 -7.582 4.73 1 89.38 387 LYS A C 1
ATOM 3065 O O . LYS A 1 387 ? 38.781 -6.383 4.465 1 89.38 387 LYS A O 1
ATOM 3070 N N . LEU A 1 388 ? 37.531 -8.25 4.777 1 92.19 388 LEU A N 1
ATOM 3071 C CA . LEU A 1 388 ? 36.25 -7.555 4.684 1 92.19 388 LEU A CA 1
ATOM 3072 C C . LEU A 1 388 ? 35.531 -7.547 6.031 1 92.19 388 LEU A C 1
ATOM 3074 O O . LEU A 1 388 ? 35.719 -8.461 6.84 1 92.19 388 LEU A O 1
ATOM 3078 N N . PRO A 1 389 ? 34.812 -6.473 6.312 1 91.38 389 PRO A N 1
ATOM 3079 C CA . PRO A 1 389 ? 34.125 -6.379 7.605 1 91.38 389 PRO A CA 1
ATOM 3080 C C . PRO A 1 389 ? 32.969 -7.359 7.734 1 91.38 389 PRO A C 1
ATOM 3082 O O . PRO A 1 389 ? 32.312 -7.664 6.742 1 91.38 389 PRO A O 1
ATOM 3085 N N . SER A 1 390 ? 32.781 -7.855 8.961 1 90.19 390 SER A N 1
ATOM 3086 C CA . SER A 1 390 ? 31.625 -8.703 9.273 1 90.19 390 SER A CA 1
ATOM 3087 C C . SER A 1 390 ? 30.359 -7.875 9.492 1 90.19 390 SER A C 1
ATOM 3089 O O . SER A 1 390 ? 30.422 -6.648 9.562 1 90.19 390 SER A O 1
ATOM 3091 N N . HIS A 1 391 ? 29.297 -8.578 9.578 1 91.25 391 HIS A N 1
ATOM 3092 C CA . HIS A 1 391 ? 28.016 -7.91 9.805 1 91.25 391 HIS A CA 1
ATOM 3093 C C . HIS A 1 391 ? 28.016 -7.145 11.117 1 91.25 391 HIS A C 1
ATOM 3095 O O . HIS A 1 391 ? 27.5 -6.027 11.195 1 91.25 391 HIS A O 1
ATOM 3101 N N . GLY A 1 392 ? 28.578 -7.684 12.117 1 88.5 392 GLY A N 1
ATOM 3102 C CA . GLY A 1 392 ? 28.672 -7.023 13.406 1 88.5 392 GLY A CA 1
ATOM 3103 C C . GLY A 1 392 ? 29.516 -5.77 13.375 1 88.5 392 GLY A C 1
ATOM 3104 O O . GLY A 1 392 ? 29.172 -4.758 13.992 1 88.5 392 GLY A O 1
ATOM 3105 N N . THR A 1 393 ? 30.594 -5.824 12.625 1 91.44 393 THR A N 1
ATOM 3106 C CA . THR A 1 393 ? 31.484 -4.68 12.508 1 91.44 393 THR A CA 1
ATOM 3107 C C . THR A 1 393 ? 30.812 -3.547 11.734 1 91.44 393 THR A C 1
ATOM 3109 O O . THR A 1 393 ? 31.016 -2.373 12.047 1 91.44 393 THR A O 1
ATOM 3112 N N . LEU A 1 394 ? 30.062 -3.924 10.742 1 94.75 394 LEU A N 1
ATOM 3113 C CA . LEU A 1 394 ? 29.344 -2.924 9.961 1 94.75 394 LEU A CA 1
ATOM 3114 C C . LEU A 1 394 ? 28.359 -2.154 10.828 1 94.75 394 LEU A C 1
ATOM 3116 O O . LEU A 1 394 ? 28.219 -0.939 10.68 1 94.75 394 LEU A O 1
ATOM 3120 N N . HIS A 1 395 ? 27.734 -2.854 11.75 1 91.38 395 HIS A N 1
ATOM 3121 C CA . HIS A 1 395 ? 26.812 -2.217 12.68 1 91.38 395 HIS A CA 1
ATOM 3122 C C . HIS A 1 395 ? 27.547 -1.245 13.602 1 91.38 395 HIS A C 1
ATOM 3124 O O . HIS A 1 395 ? 27.031 -0.168 13.906 1 91.38 395 HIS A O 1
ATOM 3130 N N . ARG A 1 396 ? 28.641 -1.635 14 1 91 396 ARG A N 1
ATOM 3131 C CA . ARG A 1 396 ? 29.453 -0.784 14.867 1 91 396 ARG A CA 1
ATOM 3132 C C . ARG A 1 396 ? 29.875 0.491 14.141 1 91 396 ARG A C 1
ATOM 3134 O O . ARG A 1 396 ? 29.781 1.586 14.703 1 91 396 ARG A O 1
ATOM 3141 N N . ILE A 1 397 ? 30.266 0.333 12.945 1 94.62 397 ILE A N 1
ATOM 3142 C CA . ILE A 1 397 ? 30.75 1.476 12.172 1 94.62 397 ILE A CA 1
ATOM 3143 C C . ILE A 1 397 ? 29.594 2.432 11.898 1 94.62 397 ILE A C 1
ATOM 3145 O O . ILE A 1 397 ? 29.781 3.652 11.883 1 94.62 397 ILE A O 1
ATOM 3149 N N . LEU A 1 398 ? 28.422 1.914 11.75 1 94.31 398 LEU A N 1
ATOM 3150 C CA . LEU A 1 398 ? 27.266 2.771 11.578 1 94.31 398 LEU A CA 1
ATOM 3151 C C . LEU A 1 398 ? 27.031 3.643 12.805 1 94.31 398 LEU A C 1
ATOM 3153 O O . LEU A 1 398 ? 26.641 4.805 12.688 1 94.31 398 LEU A O 1
ATOM 3157 N N . ASN A 1 399 ? 27.297 3.115 13.93 1 91.12 399 ASN A N 1
ATOM 3158 C CA . ASN A 1 399 ? 27.188 3.889 15.164 1 91.12 399 ASN A CA 1
ATOM 3159 C C . ASN A 1 399 ? 28.297 4.941 15.258 1 91.12 399 ASN A C 1
ATOM 3161 O O . ASN A 1 399 ? 28.062 6.027 15.797 1 91.12 399 ASN A O 1
ATOM 3165 N N . GLU A 1 400 ? 29.453 4.547 14.75 1 94 400 GLU A N 1
ATOM 3166 C CA . GLU A 1 400 ? 30.531 5.52 14.672 1 94 400 GLU A CA 1
ATOM 3167 C C . GLU A 1 400 ? 30.156 6.688 13.766 1 94 400 GLU A C 1
ATOM 3169 O O . GLU A 1 400 ? 30.547 7.832 14.023 1 94 400 GLU A O 1
ATOM 3174 N N . ALA A 1 401 ? 29.406 6.332 12.727 1 95.69 401 ALA A N 1
ATOM 3175 C CA . ALA A 1 401 ? 28.969 7.348 11.773 1 95.69 401 ALA A CA 1
ATOM 3176 C C . ALA A 1 401 ? 28.078 8.383 12.445 1 95.69 401 ALA A C 1
ATOM 3178 O O . ALA A 1 401 ? 28.047 9.547 12.047 1 95.69 401 ALA A O 1
ATOM 3179 N N . LYS A 1 402 ? 27.359 8.008 13.422 1 93.38 402 LYS A N 1
ATOM 3180 C CA . LYS A 1 402 ? 26.5 8.945 14.148 1 93.38 402 LYS A CA 1
ATOM 3181 C C . LYS A 1 402 ? 27.328 10.023 14.844 1 93.38 402 LYS A C 1
ATOM 3183 O O . LYS A 1 402 ? 26.969 11.203 14.82 1 93.38 402 LYS A O 1
ATOM 3188 N N . PHE A 1 403 ? 28.406 9.586 15.422 1 93.25 403 PHE A N 1
ATOM 3189 C CA . PHE A 1 403 ? 29.312 10.516 16.094 1 93.25 403 PHE A CA 1
ATOM 3190 C C . PHE A 1 403 ? 29.828 11.562 15.117 1 93.25 403 PHE A C 1
ATOM 3192 O O . PHE A 1 403 ? 29.891 12.75 15.438 1 93.25 403 PHE A O 1
ATOM 3199 N N . VAL A 1 404 ? 30.172 11.086 13.961 1 95 404 VAL A N 1
ATOM 3200 C CA . VAL A 1 404 ? 30.703 11.992 12.945 1 95 404 VAL A CA 1
ATOM 3201 C C . VAL A 1 404 ? 29.641 13.023 12.578 1 95 404 VAL A C 1
ATOM 3203 O O . VAL A 1 404 ? 29.938 14.219 12.477 1 95 404 VAL A O 1
ATOM 3206 N N . ALA A 1 405 ? 28.469 12.594 12.383 1 95.88 405 ALA A N 1
ATOM 3207 C CA . ALA A 1 405 ? 27.375 13.492 12.023 1 95.88 405 ALA A CA 1
ATOM 3208 C C . ALA A 1 405 ? 27.094 14.492 13.148 1 95.88 405 ALA A C 1
ATOM 3210 O O . ALA A 1 405 ? 26.828 15.672 12.883 1 95.88 405 ALA A O 1
ATOM 3211 N N . GLN A 1 406 ? 27.125 14.055 14.352 1 93.75 406 GLN A N 1
ATOM 3212 C CA . GLN A 1 406 ? 26.875 14.914 15.5 1 93.75 406 GLN A CA 1
ATOM 3213 C C . GLN A 1 406 ? 27.938 16 15.633 1 93.75 406 GLN A C 1
ATOM 3215 O O . GLN A 1 406 ? 27.625 17.141 15.992 1 93.75 406 GLN A O 1
ATOM 3220 N N . THR A 1 407 ? 29.188 15.641 15.383 1 93.5 407 THR A N 1
ATOM 3221 C CA . THR A 1 407 ? 30.266 16.625 15.43 1 93.5 407 THR A CA 1
ATOM 3222 C C . THR A 1 407 ? 30.078 17.688 14.359 1 93.5 407 THR A C 1
ATOM 3224 O O . THR A 1 407 ? 30.328 18.875 14.609 1 93.5 407 THR A O 1
ATOM 3227 N N . GLN A 1 408 ? 29.672 17.25 13.195 1 94.75 408 GLN A N 1
ATOM 3228 C CA . GLN A 1 408 ? 29.359 18.188 12.125 1 94.75 408 GLN A CA 1
ATOM 3229 C C . GLN A 1 408 ? 28.25 19.156 12.539 1 94.75 408 GLN A C 1
ATOM 3231 O O . GLN A 1 408 ? 28.359 20.359 12.289 1 94.75 408 GLN A O 1
ATOM 3236 N N . ILE A 1 409 ? 27.188 18.672 13.148 1 95.75 409 ILE A N 1
ATOM 3237 C CA . ILE A 1 409 ? 26.031 19.469 13.57 1 95.75 409 ILE A CA 1
ATOM 3238 C C . ILE A 1 409 ? 26.469 20.516 14.586 1 95.75 409 ILE A C 1
ATOM 3240 O O . ILE A 1 409 ? 26.047 21.672 14.516 1 95.75 409 ILE A O 1
ATOM 3244 N N . MET A 1 410 ? 27.281 20.109 15.484 1 93.5 410 MET A N 1
ATOM 3245 C CA . MET A 1 410 ? 27.766 21.031 16.5 1 93.5 410 MET A CA 1
ATOM 3246 C C . MET A 1 410 ? 28.531 22.188 15.875 1 93.5 410 MET A C 1
ATOM 3248 O O . MET A 1 410 ? 28.297 23.344 16.219 1 93.5 410 MET A O 1
ATOM 3252 N N . GLU A 1 411 ? 29.344 21.844 14.969 1 91.5 411 GLU A N 1
ATOM 3253 C CA . GLU A 1 411 ? 30.141 22.875 14.305 1 91.5 411 GLU A CA 1
ATOM 3254 C C . GLU A 1 411 ? 29.234 23.828 13.508 1 91.5 411 GLU A C 1
ATOM 3256 O O . GLU A 1 411 ? 29.406 25.047 13.578 1 91.5 411 GLU A O 1
ATOM 3261 N N . TYR A 1 412 ? 28.312 23.328 12.781 1 93.25 412 TYR A N 1
ATOM 3262 C CA . TYR A 1 412 ? 27.422 24.125 11.945 1 93.25 412 TYR A CA 1
ATOM 3263 C C . TYR A 1 412 ? 26.531 25.031 12.797 1 93.25 412 TYR A C 1
ATOM 3265 O O . TYR A 1 412 ? 26.312 26.188 12.453 1 93.25 412 TYR A O 1
ATOM 3273 N N . MET A 1 413 ? 26.016 24.547 13.883 1 92.5 413 MET A N 1
ATOM 3274 C CA . MET A 1 413 ? 25.109 25.312 14.734 1 92.5 413 MET A CA 1
ATOM 3275 C C . MET A 1 413 ? 25.875 26.406 15.484 1 92.5 413 MET A C 1
ATOM 3277 O O . MET A 1 413 ? 25.344 27.5 15.703 1 92.5 413 MET A O 1
ATOM 3281 N N . GLU A 1 414 ? 27.078 26.094 15.844 1 87.31 414 GLU A N 1
ATOM 3282 C CA . GLU A 1 414 ? 27.891 27.078 16.562 1 87.31 414 GLU A CA 1
ATOM 3283 C C . GLU A 1 414 ? 28.312 28.219 15.641 1 87.31 414 GLU A C 1
ATOM 3285 O O . GLU A 1 414 ? 28.391 29.375 16.078 1 87.31 414 GLU A O 1
ATOM 3290 N N . GLU A 1 415 ? 28.625 27.875 14.492 1 81.56 415 GLU A N 1
ATOM 3291 C CA . GLU A 1 415 ? 29 28.906 13.531 1 81.56 415 GLU A CA 1
ATOM 3292 C C . GLU A 1 415 ? 27.844 29.844 13.242 1 81.56 415 GLU A C 1
ATOM 3294 O O . GLU A 1 415 ? 28.047 31.031 12.961 1 81.56 415 GLU A O 1
ATOM 3299 N N . GLY A 1 416 ? 26.734 29.438 13.266 1 66.31 416 GLY A N 1
ATOM 3300 C CA . GLY A 1 416 ? 25.547 30.188 12.914 1 66.31 416 GLY A CA 1
ATOM 3301 C C . GLY A 1 416 ? 25.016 31.031 14.062 1 66.31 416 GLY A C 1
ATOM 3302 O O . GLY A 1 416 ? 24.172 31.906 13.859 1 66.31 416 GLY A O 1
ATOM 3303 N N . GLY A 1 417 ? 25.594 30.766 15.398 1 70.06 417 GLY A N 1
ATOM 3304 C CA . GLY A 1 417 ? 24.641 31.469 16.234 1 70.06 417 GLY A CA 1
ATOM 3305 C C . GLY A 1 417 ? 25.266 32.125 17.453 1 70.06 417 GLY A C 1
ATOM 3306 O O . GLY A 1 417 ? 25.625 31.422 18.406 1 70.06 417 GLY A O 1
ATOM 3307 N N . ASP A 1 418 ? 25.828 33.219 17.266 1 77.5 418 ASP A N 1
ATOM 3308 C CA . ASP A 1 418 ? 26 34.125 18.422 1 77.5 418 ASP A CA 1
ATOM 3309 C C . ASP A 1 418 ? 24.656 34.719 18.859 1 77.5 418 ASP A C 1
ATOM 3311 O O . ASP A 1 418 ? 23.984 35.375 18.062 1 77.5 418 ASP A O 1
ATOM 3315 N N . PRO A 1 419 ? 24.281 34.375 20.109 1 81.62 419 PRO A N 1
ATOM 3316 C CA . PRO A 1 419 ? 22.953 34.812 20.562 1 81.62 419 PRO A CA 1
ATOM 3317 C C . PRO A 1 419 ? 22.812 36.344 20.516 1 81.62 419 PRO A C 1
ATOM 3319 O O . PRO A 1 419 ? 21.703 36.844 20.5 1 81.62 419 PRO A O 1
ATOM 3322 N N . SER A 1 420 ? 23.938 37.031 20.453 1 78.81 420 SER A N 1
ATOM 3323 C CA . SER A 1 420 ? 23.891 38.5 20.438 1 78.81 420 SER A CA 1
ATOM 3324 C C . SER A 1 420 ? 23.578 39 19.047 1 78.81 420 SER A C 1
ATOM 3326 O O . SER A 1 420 ? 23.141 40.156 18.891 1 78.81 420 SER A O 1
ATOM 3328 N N . ASN A 1 421 ? 23.766 38.188 18.078 1 82.69 421 ASN A N 1
ATOM 3329 C CA . ASN A 1 421 ? 23.422 38.562 16.719 1 82.69 421 ASN A CA 1
ATOM 3330 C C . ASN A 1 421 ? 21.922 38.469 16.469 1 82.69 421 ASN A C 1
ATOM 3332 O O . ASN A 1 421 ? 21.219 37.688 17.141 1 82.69 421 ASN A O 1
ATOM 3336 N N . LEU A 1 422 ? 21.469 39.281 15.648 1 82.69 422 LEU A N 1
ATOM 3337 C CA . LEU A 1 422 ? 20.047 39.312 15.328 1 82.69 422 LEU A CA 1
ATOM 3338 C C . LEU A 1 422 ? 19.641 38.031 14.562 1 82.69 422 LEU A C 1
ATOM 3340 O O . LEU A 1 422 ? 18.547 37.531 14.742 1 82.69 422 LEU A O 1
ATOM 3344 N N . GLN A 1 423 ? 20.625 37.656 13.75 1 87 423 GLN A N 1
ATOM 3345 C CA . GLN A 1 423 ? 20.344 36.438 12.969 1 87 423 GLN A CA 1
ATOM 3346 C C . GLN A 1 423 ? 20.797 35.188 13.703 1 87 423 GLN A C 1
ATOM 3348 O O . GLN A 1 423 ? 21.875 35.188 14.32 1 87 423 GLN A O 1
ATOM 3353 N N . GLY A 1 424 ? 19.922 34.188 13.789 1 90.94 424 GLY A N 1
ATOM 3354 C CA . GLY A 1 424 ? 20.266 32.906 14.422 1 90.94 424 GLY A CA 1
ATOM 3355 C C . GLY A 1 424 ? 19.641 31.719 13.719 1 90.94 424 GLY A C 1
ATOM 3356 O O . GLY A 1 424 ? 19.219 31.828 12.57 1 90.94 424 GLY A O 1
ATOM 3357 N N . ASN A 1 425 ? 19.734 30.609 14.391 1 94.44 425 ASN A N 1
ATOM 3358 C CA . ASN A 1 425 ? 19.203 29.375 13.82 1 94.44 425 ASN A CA 1
ATOM 3359 C C . ASN A 1 425 ? 17.688 29.297 13.984 1 94.44 425 ASN A C 1
ATOM 3361 O O . ASN A 1 425 ? 17.125 29.859 14.922 1 94.44 425 ASN A O 1
ATOM 3365 N N . THR A 1 426 ? 17.062 28.672 13.008 1 95.5 426 THR A N 1
ATOM 3366 C CA . THR A 1 426 ? 15.625 28.391 13.094 1 95.5 426 THR A CA 1
ATOM 3367 C C . THR A 1 426 ? 15.391 26.906 13.391 1 95.5 426 THR A C 1
ATOM 3369 O O . THR A 1 426 ? 15.773 26.047 12.602 1 95.5 426 THR A O 1
ATOM 3372 N N . LEU A 1 427 ? 14.711 26.625 14.453 1 96.38 427 LEU A N 1
ATOM 3373 C CA . LEU A 1 427 ? 14.445 25.25 14.875 1 96.38 427 LEU A CA 1
ATOM 3374 C C . LEU A 1 427 ? 13.148 24.734 14.25 1 96.38 427 LEU A C 1
ATOM 3376 O O . LEU A 1 427 ? 12.102 25.375 14.375 1 96.38 427 LEU A O 1
ATOM 3380 N N . HIS A 1 428 ? 13.289 23.656 13.57 1 96.69 428 HIS A N 1
ATOM 3381 C CA . HIS A 1 428 ? 12.133 22.969 13.023 1 96.69 428 HIS A CA 1
ATOM 3382 C C . HIS A 1 428 ? 11.758 21.766 13.883 1 96.69 428 HIS A C 1
ATOM 3384 O O . HIS A 1 428 ? 12.633 21.062 14.398 1 96.69 428 HIS A O 1
ATOM 3390 N N . SER A 1 429 ? 10.469 21.516 14.07 1 93.75 429 SER A N 1
ATOM 3391 C CA . SER A 1 429 ? 10.016 20.359 14.836 1 93.75 429 SER A CA 1
ATOM 3392 C C . SER A 1 429 ? 8.727 19.797 14.266 1 93.75 429 SER A C 1
ATOM 3394 O O . SER A 1 429 ? 7.871 20.547 13.781 1 93.75 429 SER A O 1
ATOM 3396 N N . ASP A 1 430 ? 8.688 18.562 14.195 1 92.56 430 ASP A N 1
ATOM 3397 C CA . ASP A 1 430 ? 7.48 17.844 13.789 1 92.56 430 ASP A CA 1
ATOM 3398 C C . ASP A 1 430 ? 7.492 16.406 14.32 1 92.56 430 ASP A C 1
ATOM 3400 O O . ASP A 1 430 ? 8.547 15.891 14.711 1 92.56 430 ASP A O 1
ATOM 3404 N N . ALA A 1 431 ? 6.289 15.898 14.516 1 91.94 431 ALA A N 1
ATOM 3405 C CA . ALA A 1 431 ? 6.18 14.539 15.039 1 91.94 431 ALA A CA 1
ATOM 3406 C C . ALA A 1 431 ? 5.293 13.672 14.148 1 91.94 431 ALA A C 1
ATOM 3408 O O . ALA A 1 431 ? 4.461 14.195 13.398 1 91.94 431 ALA A O 1
ATOM 3409 N N . THR A 1 432 ? 5.598 12.422 14.125 1 88.06 432 THR A N 1
ATOM 3410 C CA . THR A 1 432 ? 4.785 11.477 13.359 1 88.06 432 THR A CA 1
ATOM 3411 C C . THR A 1 432 ? 4.723 10.125 14.062 1 88.06 432 THR A C 1
ATOM 3413 O O . THR A 1 432 ? 5.543 9.836 14.938 1 88.06 432 THR A O 1
ATOM 3416 N N . THR A 1 433 ? 3.684 9.453 13.852 1 86.44 433 THR A N 1
ATOM 3417 C CA . THR A 1 433 ? 3.539 8.086 14.344 1 86.44 433 THR A CA 1
ATOM 3418 C C . THR A 1 433 ? 3.537 7.094 13.188 1 86.44 433 THR A C 1
ATOM 3420 O O . THR A 1 433 ? 2.736 7.215 12.258 1 86.44 433 THR A O 1
ATOM 3423 N N . LYS A 1 434 ? 4.488 6.223 13.188 1 84.88 434 LYS A N 1
ATOM 3424 C CA . LYS A 1 434 ? 4.59 5.188 12.164 1 84.88 434 LYS A CA 1
ATOM 3425 C C . LYS A 1 434 ? 4.719 3.801 12.789 1 84.88 434 LYS A C 1
ATOM 3427 O O . LYS A 1 434 ? 5.512 3.604 13.711 1 84.88 434 LYS A O 1
ATOM 3432 N N . PHE A 1 435 ? 3.932 2.809 12.352 1 82.19 435 PHE A N 1
ATOM 3433 C CA . PHE A 1 435 ? 3.953 1.429 12.82 1 82.19 435 PHE A CA 1
ATOM 3434 C C . PHE A 1 435 ? 3.854 1.37 14.344 1 82.19 435 PHE A C 1
ATOM 3436 O O . PHE A 1 435 ? 4.617 0.655 14.992 1 82.19 435 PHE A O 1
ATOM 3443 N N . HIS A 1 436 ? 3.076 2.303 14.898 1 84 436 HIS A N 1
ATOM 3444 C CA . HIS A 1 436 ? 2.682 2.342 16.297 1 84 436 HIS A CA 1
ATOM 3445 C C . HIS A 1 436 ? 3.809 2.879 17.172 1 84 436 HIS A C 1
ATOM 3447 O O . HIS A 1 436 ? 3.812 2.668 18.391 1 84 436 HIS A O 1
ATOM 3453 N N . ARG A 1 437 ? 4.805 3.496 16.562 1 84.5 437 ARG A N 1
ATOM 3454 C CA . ARG A 1 437 ? 5.867 4.203 17.281 1 84.5 437 ARG A CA 1
ATOM 3455 C C . ARG A 1 437 ? 5.824 5.695 16.984 1 84.5 437 ARG A C 1
ATOM 3457 O O . ARG A 1 437 ? 5.566 6.105 15.844 1 84.5 437 ARG A O 1
ATOM 3464 N N . HIS A 1 438 ? 5.953 6.414 17.969 1 89.56 438 HIS A N 1
ATOM 3465 C CA . HIS A 1 438 ? 5.895 7.863 17.844 1 89.56 438 HIS A CA 1
ATOM 3466 C C . HIS A 1 438 ? 7.289 8.469 17.75 1 89.56 438 HIS A C 1
ATOM 3468 O O . HIS A 1 438 ? 8.141 8.203 18.609 1 89.56 438 HIS A O 1
ATOM 3474 N N . TYR A 1 439 ? 7.539 9.219 16.656 1 92.81 439 TYR A N 1
ATOM 3475 C CA . TYR A 1 439 ? 8.852 9.812 16.406 1 92.81 439 TYR A CA 1
ATOM 3476 C C . TYR A 1 439 ? 8.773 11.336 16.422 1 92.81 439 TYR A C 1
ATOM 3478 O O . TYR A 1 439 ? 7.809 11.914 15.914 1 92.81 439 TYR A O 1
ATOM 3486 N N . GLN A 1 440 ? 9.727 11.953 17.047 1 94.12 440 GLN A N 1
ATOM 3487 C CA . GLN A 1 440 ? 9.898 13.398 17 1 94.12 440 GLN A CA 1
ATOM 3488 C C . GLN A 1 440 ? 11.195 13.773 16.297 1 94.12 440 GLN A C 1
ATOM 3490 O O . GLN A 1 440 ? 12.266 13.25 16.625 1 94.12 440 GLN A O 1
ATOM 3495 N N . GLY A 1 441 ? 11.039 14.562 15.234 1 94.19 441 GLY A N 1
ATOM 3496 C CA . GLY A 1 441 ? 12.203 15.023 14.5 1 94.19 441 GLY A CA 1
ATOM 3497 C C . GLY A 1 441 ? 12.531 16.484 14.75 1 94.19 441 GLY A C 1
ATOM 3498 O O . GLY A 1 441 ? 11.633 17.297 14.953 1 94.19 441 GLY A O 1
ATOM 3499 N N . PHE A 1 442 ? 13.859 16.797 14.742 1 96.81 442 PHE A N 1
ATOM 3500 C CA . PHE A 1 442 ? 14.344 18.156 14.883 1 96.81 442 PHE A CA 1
ATOM 3501 C C . PHE A 1 442 ? 15.312 18.516 13.758 1 96.81 442 PHE A C 1
ATOM 3503 O O . PHE A 1 442 ? 16.188 17.703 13.406 1 96.81 442 PHE A O 1
ATOM 3510 N N . GLN A 1 443 ? 15.133 19.641 13.172 1 97.12 443 GLN A N 1
ATOM 3511 C CA . GLN A 1 443 ? 16 20.188 12.141 1 97.12 443 GLN A CA 1
ATOM 3512 C C . GLN A 1 443 ? 16.312 21.656 12.398 1 97.12 443 GLN A C 1
ATOM 3514 O O . GLN A 1 443 ? 15.656 22.297 13.219 1 97.12 443 GLN A O 1
ATOM 3519 N N . VAL A 1 444 ? 17.297 22.156 11.734 1 96.19 444 VAL A N 1
ATOM 3520 C CA . VAL A 1 444 ? 17.672 23.562 11.898 1 96.19 444 VAL A CA 1
ATOM 3521 C C . VAL A 1 444 ? 18 24.172 10.531 1 96.19 444 VAL A C 1
ATOM 3523 O O . VAL A 1 444 ? 18.578 23.516 9.68 1 96.19 444 VAL A O 1
ATOM 3526 N N . THR A 1 445 ? 17.484 25.312 10.328 1 95.81 445 THR A N 1
ATOM 3527 C CA . THR A 1 445 ? 17.938 26.156 9.227 1 95.81 445 THR A CA 1
ATOM 3528 C C . THR A 1 445 ? 19 27.141 9.695 1 95.81 445 THR A C 1
ATOM 3530 O O . THR A 1 445 ? 18.75 27.938 10.602 1 95.81 445 THR A O 1
ATOM 3533 N N . LEU A 1 446 ? 20.141 27.094 9.102 1 94.69 446 LEU A N 1
ATOM 3534 C CA . LEU A 1 446 ? 21.266 27.938 9.469 1 94.69 446 LEU A CA 1
ATOM 3535 C C . LEU A 1 446 ? 21.125 29.344 8.883 1 94.69 446 LEU A C 1
ATOM 3537 O O . LEU A 1 446 ? 20.25 29.578 8.039 1 94.69 446 LEU A O 1
ATOM 3541 N N . PRO A 1 447 ? 21.922 30.297 9.359 1 91.88 447 PRO A N 1
ATOM 3542 C CA . PRO A 1 447 ? 21.828 31.672 8.867 1 91.88 447 PRO A CA 1
ATOM 3543 C C . PRO A 1 447 ? 22.094 31.766 7.363 1 91.88 447 PRO A C 1
ATOM 3545 O O . PRO A 1 447 ? 21.578 32.688 6.703 1 91.88 447 PRO A O 1
ATOM 3548 N N . ASP A 1 448 ? 22.828 30.828 6.738 1 88.81 448 ASP A N 1
ATOM 3549 C CA . ASP A 1 448 ? 23.094 30.812 5.301 1 88.81 448 ASP A CA 1
ATOM 3550 C C . ASP A 1 448 ? 21.969 30.109 4.543 1 88.81 448 ASP A C 1
ATOM 3552 O O . ASP A 1 448 ? 22.078 29.891 3.334 1 88.81 448 ASP A O 1
ATOM 3556 N N . LYS A 1 449 ? 20.922 29.672 5.246 1 91 449 LYS A N 1
ATOM 3557 C CA . LYS A 1 449 ? 19.703 29.109 4.699 1 91 449 LYS A CA 1
ATOM 3558 C C . LYS A 1 449 ? 19.859 27.625 4.402 1 91 449 LYS A C 1
ATOM 3560 O O . LYS A 1 449 ? 18.953 26.984 3.846 1 91 449 LYS A O 1
ATOM 3565 N N . GLU A 1 450 ? 20.969 27.094 4.785 1 92.12 450 GLU A N 1
ATOM 3566 C CA . GLU A 1 450 ? 21.141 25.641 4.676 1 92.12 450 GLU A CA 1
ATOM 3567 C C . GLU A 1 450 ? 20.375 24.922 5.766 1 92.12 450 GLU A C 1
ATOM 3569 O O . GLU A 1 450 ? 20.328 25.359 6.914 1 92.12 450 GLU A O 1
ATOM 3574 N N . GLN A 1 451 ? 19.781 23.922 5.375 1 95 451 GLN A N 1
ATOM 3575 C CA . GLN A 1 451 ? 18.984 23.141 6.316 1 95 451 GLN A CA 1
ATOM 3576 C C . GLN A 1 451 ? 19.672 21.844 6.695 1 95 451 GLN A C 1
ATOM 3578 O O . GLN A 1 451 ? 20.188 21.125 5.832 1 95 451 GLN A O 1
ATOM 3583 N N . ILE A 1 452 ? 19.703 21.531 7.965 1 95.75 452 ILE A N 1
ATOM 3584 C CA . ILE A 1 452 ? 20.328 20.297 8.43 1 95.75 452 ILE A CA 1
ATOM 3585 C C . ILE A 1 452 ? 19.422 19.594 9.438 1 95.75 452 ILE A C 1
ATOM 3587 O O . ILE A 1 452 ? 18.578 20.234 10.086 1 95.75 452 ILE A O 1
ATOM 3591 N N . SER A 1 453 ? 19.562 18.312 9.539 1 96.69 453 SER A N 1
ATOM 3592 C CA . SER A 1 453 ? 18.844 17.516 10.523 1 96.69 453 SER A CA 1
ATOM 3593 C C . SER A 1 453 ? 19.656 17.344 11.805 1 96.69 453 SER A C 1
ATOM 3595 O O . SER A 1 453 ? 20.875 17.156 11.75 1 96.69 453 SER A O 1
ATOM 3597 N N . ILE A 1 454 ? 19.031 17.453 12.93 1 94.94 454 ILE A N 1
ATOM 3598 C CA . ILE A 1 454 ? 19.734 17.406 14.203 1 94.94 454 ILE A CA 1
ATOM 3599 C C . ILE A 1 454 ? 19.469 16.062 14.875 1 94.94 454 ILE A C 1
ATOM 3601 O O . ILE A 1 454 ? 20.328 15.539 15.602 1 94.94 454 ILE A O 1
ATOM 3605 N N . GLY A 1 455 ? 18.172 15.617 14.656 1 91.88 455 GLY A N 1
ATOM 3606 C CA . GLY A 1 455 ? 17.938 14.344 15.32 1 91.88 455 GLY A CA 1
ATOM 3607 C C . GLY A 1 455 ? 16.531 13.812 15.094 1 91.88 455 GLY A C 1
ATOM 3608 O O . GLY A 1 455 ? 15.641 14.555 14.688 1 91.88 455 GLY A O 1
ATOM 3609 N N . LEU A 1 456 ? 16.406 12.555 15.281 1 93.31 456 LEU A N 1
ATOM 3610 C CA . LEU A 1 456 ? 15.156 11.805 15.297 1 93.31 456 LEU A CA 1
ATOM 3611 C C . LEU A 1 456 ? 15.047 10.953 16.562 1 93.31 456 LEU A C 1
ATOM 3613 O O . LEU A 1 456 ? 15.898 10.094 16.797 1 93.31 456 LEU A O 1
ATOM 3617 N N . VAL A 1 457 ? 14.016 11.211 17.344 1 91.62 457 VAL A N 1
ATOM 3618 C CA . VAL A 1 457 ? 13.906 10.547 18.641 1 91.62 457 VAL A CA 1
ATOM 3619 C C . VAL A 1 457 ? 12.555 9.852 18.75 1 91.62 457 VAL A C 1
ATOM 3621 O O . VAL A 1 457 ? 11.523 10.406 18.344 1 91.62 457 VAL A O 1
ATOM 3624 N N . GLU A 1 458 ? 12.594 8.641 19.203 1 91.25 458 GLU A N 1
ATOM 3625 C CA . GLU A 1 458 ? 11.344 7.961 19.547 1 91.25 458 GLU A CA 1
ATOM 3626 C C . GLU A 1 458 ? 10.82 8.414 20.906 1 91.25 458 GLU A C 1
ATOM 3628 O O . GLU A 1 458 ? 11.57 8.5 21.875 1 91.25 458 GLU A O 1
ATOM 3633 N N . VAL A 1 459 ? 9.555 8.812 20.906 1 90.5 459 VAL A N 1
ATOM 3634 C CA . VAL A 1 459 ? 8.992 9.352 22.156 1 90.5 459 VAL A CA 1
ATOM 3635 C C . VAL A 1 459 ? 7.785 8.523 22.578 1 90.5 459 VAL A C 1
ATOM 3637 O O . VAL A 1 459 ? 7.188 7.82 21.75 1 90.5 459 VAL A O 1
ATOM 3640 N N . GLY A 1 460 ? 7.488 8.586 23.844 1 80.88 460 GLY A N 1
ATOM 3641 C CA . GLY A 1 460 ? 6.402 7.801 24.406 1 80.88 460 GLY A CA 1
ATOM 3642 C C . GLY A 1 460 ? 5.055 8.492 24.312 1 80.88 460 GLY A C 1
ATOM 3643 O O . GLY A 1 460 ? 4.008 7.836 24.375 1 80.88 460 GLY A O 1
ATOM 3644 N N . ALA A 1 461 ? 5.117 9.852 24.266 1 81.19 461 ALA A N 1
ATOM 3645 C CA . ALA A 1 461 ? 3.861 10.594 24.203 1 81.19 461 ALA A CA 1
ATOM 3646 C C . ALA A 1 461 ? 3.975 11.797 23.281 1 81.19 461 ALA A C 1
ATOM 3648 O O . ALA A 1 461 ? 5.078 12.18 22.875 1 81.19 461 ALA A O 1
ATOM 3649 N N . GLY A 1 462 ? 2.803 12.375 22.969 1 82.06 462 GLY A N 1
ATOM 3650 C CA . GLY A 1 462 ? 2.793 13.508 22.062 1 82.06 462 GLY A CA 1
ATOM 3651 C C . GLY A 1 462 ? 2.512 14.828 22.75 1 82.06 462 GLY A C 1
ATOM 3652 O O . GLY A 1 462 ? 1.89 15.719 22.156 1 82.06 462 GLY A O 1
ATOM 3653 N N . ASP A 1 463 ? 2.963 14.969 24 1 85.94 463 ASP A N 1
ATOM 3654 C CA . ASP A 1 463 ? 2.723 16.219 24.719 1 85.94 463 ASP A CA 1
ATOM 3655 C C . ASP A 1 463 ? 3.932 17.156 24.609 1 85.94 463 ASP A C 1
ATOM 3657 O O . ASP A 1 463 ? 5.016 16.719 24.219 1 85.94 463 ASP A O 1
ATOM 3661 N N . ALA A 1 464 ? 3.68 18.422 24.953 1 91.94 464 ALA A N 1
ATOM 3662 C CA . ALA A 1 464 ? 4.703 19.453 24.797 1 91.94 464 ALA A CA 1
ATOM 3663 C C . ALA A 1 464 ? 5.895 19.172 25.719 1 91.94 464 ALA A C 1
ATOM 3665 O O . ALA A 1 464 ? 7.043 19.453 25.344 1 91.94 464 ALA A O 1
ATOM 3666 N N . GLU A 1 465 ? 5.652 18.656 26.906 1 90.06 465 GLU A N 1
ATOM 3667 C CA . GLU A 1 465 ? 6.738 18.391 27.844 1 90.06 465 GLU A CA 1
ATOM 3668 C C . GLU A 1 465 ? 7.648 17.281 27.328 1 90.06 465 GLU A C 1
ATOM 3670 O O . GLU A 1 465 ? 8.875 17.359 27.469 1 90.06 465 GLU A O 1
ATOM 3675 N N . THR A 1 466 ? 7.027 16.312 26.719 1 90.31 466 THR A N 1
ATOM 3676 C CA . THR A 1 466 ? 7.793 15.211 26.141 1 90.31 466 THR A CA 1
ATOM 3677 C C . THR A 1 466 ? 8.648 15.703 24.969 1 90.31 466 THR A C 1
ATOM 3679 O O . THR A 1 466 ? 9.781 15.258 24.797 1 90.31 466 THR A O 1
ATOM 3682 N N . TYR A 1 467 ? 8.102 16.625 24.234 1 93.31 467 TYR A N 1
ATOM 3683 C CA . TYR A 1 467 ? 8.844 17.156 23.094 1 93.31 467 TYR A CA 1
ATOM 3684 C C . TYR A 1 467 ? 10.031 17.984 23.562 1 93.31 467 TYR A C 1
ATOM 3686 O O . TYR A 1 467 ? 11.102 17.969 22.953 1 93.31 467 TYR A O 1
ATOM 3694 N N . LEU A 1 468 ? 9.797 18.719 24.625 1 94.62 468 LEU A N 1
ATOM 3695 C CA . LEU A 1 468 ? 10.906 19.5 25.172 1 94.62 468 LEU A CA 1
ATOM 3696 C C . LEU A 1 468 ? 12.008 18.578 25.688 1 94.62 468 LEU A C 1
ATOM 3698 O O . LEU A 1 468 ? 13.195 18.828 25.453 1 94.62 468 LEU A O 1
ATOM 3702 N N . ASP A 1 469 ? 11.57 17.562 26.328 1 91.19 469 ASP A N 1
ATOM 3703 C CA . ASP A 1 469 ? 12.547 16.594 26.828 1 91.19 469 ASP A CA 1
ATOM 3704 C C . ASP A 1 469 ? 13.32 15.953 25.672 1 91.19 469 ASP A C 1
ATOM 3706 O O . ASP A 1 469 ? 14.516 15.68 25.797 1 91.19 469 ASP A O 1
ATOM 3710 N N . ALA A 1 470 ? 12.602 15.648 24.688 1 92.56 470 ALA A N 1
ATOM 3711 C CA . ALA A 1 470 ? 13.242 15.078 23.516 1 92.56 470 ALA A CA 1
ATOM 3712 C C . ALA A 1 470 ? 14.25 16.047 22.906 1 92.56 470 ALA A C 1
ATOM 3714 O O . ALA A 1 470 ? 15.32 15.641 22.453 1 92.56 470 ALA A O 1
ATOM 3715 N N . PHE A 1 471 ? 13.938 17.375 22.844 1 94.75 471 PHE A N 1
ATOM 3716 C CA . PHE A 1 471 ? 14.836 18.391 22.328 1 94.75 471 PHE A CA 1
ATOM 3717 C C . PHE A 1 471 ? 16.078 18.5 23.203 1 94.75 471 PHE A C 1
ATOM 3719 O O . PHE A 1 471 ? 17.203 18.531 22.688 1 94.75 471 PHE A O 1
ATOM 3726 N N . LYS A 1 472 ? 15.859 18.531 24.484 1 93.12 472 LYS A N 1
ATOM 3727 C CA . LYS A 1 472 ? 16.969 18.578 25.422 1 93.12 472 LYS A CA 1
ATOM 3728 C C . LYS A 1 472 ? 17.906 17.391 25.25 1 93.12 472 LYS A C 1
ATOM 3730 O O . LYS A 1 472 ? 19.125 17.531 25.25 1 93.12 472 LYS A O 1
ATOM 3735 N N . ARG A 1 473 ? 17.312 16.297 25.031 1 89.62 473 ARG A N 1
ATOM 3736 C CA . ARG A 1 473 ? 18.078 15.07 24.859 1 89.62 473 ARG A CA 1
ATOM 3737 C C . ARG A 1 473 ? 18.891 15.109 23.562 1 89.62 473 ARG A C 1
ATOM 3739 O O . ARG A 1 473 ? 20.047 14.688 23.531 1 89.62 473 ARG A O 1
ATOM 3746 N N . ALA A 1 474 ? 18.234 15.555 22.516 1 91.44 474 ALA A N 1
ATOM 3747 C CA . ALA A 1 474 ? 18.906 15.625 21.234 1 91.44 474 ALA A CA 1
ATOM 3748 C C . ALA A 1 474 ? 20.141 16.531 21.312 1 91.44 474 ALA A C 1
ATOM 3750 O O . ALA A 1 474 ? 21.203 16.188 20.812 1 91.44 474 ALA A O 1
ATOM 3751 N N . ILE A 1 475 ? 19.953 17.625 21.969 1 93.62 475 ILE A N 1
ATOM 3752 C CA . ILE A 1 475 ? 21.047 18.594 22.094 1 93.62 475 ILE A CA 1
ATOM 3753 C C . ILE A 1 475 ? 22.109 18.047 23.047 1 93.62 475 ILE A C 1
ATOM 3755 O O . ILE A 1 475 ? 23.312 18.172 22.781 1 93.62 475 ILE A O 1
ATOM 3759 N N . SER A 1 476 ? 21.688 17.453 24.125 1 89.25 476 SER A N 1
ATOM 3760 C CA . SER A 1 476 ? 22.625 16.875 25.078 1 89.25 476 SER A CA 1
ATOM 3761 C C . SER A 1 476 ? 23.438 15.75 24.453 1 89.25 476 SER A C 1
ATOM 3763 O O . SER A 1 476 ? 24.625 15.578 24.766 1 89.25 476 SER A O 1
ATOM 3765 N N . ASP A 1 477 ? 22.797 14.969 23.609 1 87.31 477 ASP A N 1
ATOM 3766 C CA . ASP A 1 477 ? 23.484 13.891 22.922 1 87.31 477 ASP A CA 1
ATOM 3767 C C . ASP A 1 477 ? 24.609 14.43 22.047 1 87.31 477 ASP A C 1
ATOM 3769 O O . ASP A 1 477 ? 25.688 13.828 21.969 1 87.31 477 ASP A O 1
ATOM 3773 N N . ILE A 1 478 ? 24.359 15.516 21.422 1 89.62 478 ILE A N 1
ATOM 3774 C CA . ILE A 1 478 ? 25.344 16.125 20.531 1 89.62 478 ILE A CA 1
ATOM 3775 C C . ILE A 1 478 ? 26.5 16.672 21.359 1 89.62 478 ILE A C 1
ATOM 3777 O O . ILE A 1 478 ? 27.672 16.453 21.031 1 89.62 478 ILE A O 1
ATOM 3781 N N . ALA A 1 479 ? 26.156 17.328 22.453 1 88.06 479 ALA A N 1
ATOM 3782 C CA . ALA A 1 479 ? 27.172 17.922 23.297 1 88.06 479 ALA A CA 1
ATOM 3783 C C . ALA A 1 479 ? 28.016 16.859 23.984 1 88.06 479 ALA A C 1
ATOM 3785 O O . ALA A 1 479 ? 29.234 16.984 24.094 1 88.06 479 ALA A O 1
ATOM 3786 N N . GLU A 1 480 ? 27.391 15.812 24.406 1 82.88 480 GLU A N 1
ATOM 3787 C CA . GLU A 1 480 ? 28.094 14.734 25.109 1 82.88 480 GLU A CA 1
ATOM 3788 C C . GLU A 1 480 ? 29.016 13.969 24.172 1 82.88 480 GLU A C 1
ATOM 3790 O O . GLU A 1 480 ? 30.062 13.469 24.578 1 82.88 480 GLU A O 1
ATOM 3795 N N . ALA A 1 481 ? 28.562 13.836 22.984 1 80.69 481 ALA A N 1
ATOM 3796 C CA . ALA A 1 481 ? 29.375 13.086 22.016 1 80.69 481 ALA A CA 1
ATOM 3797 C C . ALA A 1 481 ? 30.672 13.812 21.703 1 80.69 481 ALA A C 1
ATOM 3799 O O . ALA A 1 481 ? 31.734 13.188 21.594 1 80.69 481 ALA A O 1
ATOM 3800 N N . VAL A 1 482 ? 30.625 15.125 21.656 1 78.06 482 VAL A N 1
ATOM 3801 C CA . VAL A 1 482 ? 31.781 15.883 21.172 1 78.06 482 VAL A CA 1
ATOM 3802 C C . VAL A 1 482 ? 32.688 16.25 22.344 1 78.06 482 VAL A C 1
ATOM 3804 O O . VAL A 1 482 ? 33.906 16.234 22.219 1 78.06 482 VAL A O 1
ATOM 3807 N N . CYS A 1 483 ? 31.984 16.625 23.453 1 77.19 483 CYS A N 1
ATOM 3808 C CA . CYS A 1 483 ? 32.781 17.125 24.562 1 77.19 483 CYS A CA 1
ATOM 3809 C C . CYS A 1 483 ? 33.125 16.016 25.547 1 77.19 483 CYS A C 1
ATOM 3811 O O . CYS A 1 483 ? 32.281 15.172 25.844 1 77.19 483 CYS A O 1
ATOM 3813 N N . SER A 1 484 ? 34.375 15.617 25.531 1 63.72 484 SER A N 1
ATOM 3814 C CA . SER A 1 484 ? 34.875 14.586 26.438 1 63.72 484 SER A CA 1
ATOM 3815 C C . SER A 1 484 ? 34.344 14.781 27.844 1 63.72 484 SER A C 1
ATOM 3817 O O . SER A 1 484 ? 33.625 15.734 28.109 1 63.72 484 SER A O 1
ATOM 3819 N N . ASP A 1 485 ? 35.125 14.367 28.969 1 58.66 485 ASP A N 1
ATOM 3820 C CA . ASP A 1 485 ? 34.969 13.961 30.359 1 58.66 485 ASP A CA 1
ATOM 3821 C C . ASP A 1 485 ? 34.469 15.133 31.219 1 58.66 485 ASP A C 1
ATOM 3823 O O . ASP A 1 485 ? 34.094 14.938 32.375 1 58.66 485 ASP A O 1
ATOM 3827 N N . GLN A 1 486 ? 34.625 16.484 30.766 1 63.25 486 GLN A N 1
ATOM 3828 C CA . GLN A 1 486 ? 34.406 17.453 31.844 1 63.25 486 GLN A CA 1
ATOM 3829 C C . GLN A 1 486 ? 33 18.031 31.797 1 63.25 486 GLN A C 1
ATOM 3831 O O . GLN A 1 486 ? 32.562 18.5 30.75 1 63.25 486 GLN A O 1
ATOM 3836 N N . SER A 1 487 ? 32.125 17.844 32.656 1 71.62 487 SER A N 1
ATOM 3837 C CA . SER A 1 487 ? 30.734 18.234 32.906 1 71.62 487 SER A CA 1
ATOM 3838 C C . SER A 1 487 ? 30.516 19.719 32.625 1 71.62 487 SER A C 1
ATOM 3840 O O . SER A 1 487 ? 29.516 20.109 32.031 1 71.62 487 SER A O 1
ATOM 3842 N N . THR A 1 488 ? 31.547 20.562 32.906 1 78.81 488 THR A N 1
ATOM 3843 C CA . THR A 1 488 ? 31.375 22 32.75 1 78.81 488 THR A CA 1
ATOM 3844 C C . THR A 1 488 ? 31.391 22.422 31.297 1 78.81 488 THR A C 1
ATOM 3846 O O . THR A 1 488 ? 30.641 23.297 30.891 1 78.81 488 THR A O 1
ATOM 3849 N N . GLU A 1 489 ? 32.156 21.797 30.516 1 81.19 489 GLU A N 1
ATOM 3850 C CA . GLU A 1 489 ? 32.25 22.125 29.094 1 81.19 489 GLU A CA 1
ATOM 3851 C C . GLU A 1 489 ? 31 21.672 28.359 1 81.19 489 GLU A C 1
ATOM 3853 O O . GLU A 1 489 ? 30.531 22.344 27.422 1 81.19 489 GLU A O 1
ATOM 3858 N N . GLN A 1 490 ? 30.453 20.609 28.797 1 86.06 490 GLN A N 1
ATOM 3859 C CA . GLN A 1 490 ? 29.234 20.094 28.188 1 86.06 490 GLN A CA 1
ATOM 3860 C C . GLN A 1 490 ? 28.062 21.047 28.391 1 86.06 490 GLN A C 1
ATOM 3862 O O . GLN A 1 490 ? 27.281 21.297 27.469 1 86.06 490 GLN A O 1
ATOM 3867 N N . GLU A 1 491 ? 28 21.609 29.547 1 86.75 491 GLU A N 1
ATOM 3868 C CA . GLU A 1 491 ? 26.922 22.531 29.875 1 86.75 491 GLU A CA 1
ATOM 3869 C C . GLU A 1 491 ? 27.031 23.828 29.078 1 86.75 491 GLU A C 1
ATOM 3871 O O . GLU A 1 491 ? 26.031 24.391 28.641 1 86.75 491 GLU A O 1
ATOM 3876 N N . LYS A 1 492 ? 28.219 24.219 28.891 1 86.5 492 LYS A N 1
ATOM 3877 C CA . LYS A 1 492 ? 28.453 25.438 28.109 1 86.5 492 LYS A CA 1
ATOM 3878 C C . LYS A 1 492 ? 28.062 25.219 26.641 1 86.5 492 LYS A C 1
ATOM 3880 O O . LYS A 1 492 ? 27.5 26.109 26.016 1 86.5 492 LYS A O 1
ATOM 3885 N N . LYS A 1 493 ? 28.375 24.047 26.156 1 89.12 493 LYS A N 1
ATOM 3886 C CA . LYS A 1 493 ? 28.047 23.75 24.766 1 89.12 493 LYS A CA 1
ATOM 3887 C C . LYS A 1 493 ? 26.547 23.594 24.578 1 89.12 493 LYS A C 1
ATOM 3889 O O . LYS A 1 493 ? 26 23.984 23.547 1 89.12 493 LYS A O 1
ATOM 3894 N N . ILE A 1 494 ? 25.953 22.969 25.547 1 92 494 ILE A N 1
ATOM 3895 C CA . ILE A 1 494 ? 24.5 22.844 25.5 1 92 494 ILE A CA 1
ATOM 3896 C C . ILE A 1 494 ? 23.859 24.219 25.469 1 92 494 ILE A C 1
ATOM 3898 O O . ILE A 1 494 ? 22.969 24.484 24.656 1 92 494 ILE A O 1
ATOM 3902 N N . ALA A 1 495 ? 24.359 25.094 26.312 1 91.62 495 ALA A N 1
ATOM 3903 C CA . ALA A 1 495 ? 23.828 26.453 26.391 1 91.62 495 ALA A CA 1
ATOM 3904 C C . ALA A 1 495 ? 24.062 27.203 25.078 1 91.62 495 ALA A C 1
ATOM 3906 O O . ALA A 1 495 ? 23.188 27.922 24.609 1 91.62 495 ALA A O 1
ATOM 3907 N N . ALA A 1 496 ? 25.156 26.969 24.5 1 91.19 496 ALA A N 1
ATOM 3908 C CA . ALA A 1 496 ? 25.5 27.641 23.25 1 91.19 496 ALA A CA 1
ATOM 3909 C C . ALA A 1 496 ? 24.578 27.188 22.125 1 91.19 496 ALA A C 1
ATOM 3911 O O . ALA A 1 496 ? 24.156 27.984 21.297 1 91.19 496 ALA A O 1
ATOM 3912 N N . LEU A 1 497 ? 24.312 25.906 22.078 1 92.94 497 LEU A N 1
ATOM 3913 C CA . LEU A 1 497 ? 23.484 25.344 21.031 1 92.94 497 LEU A CA 1
ATOM 3914 C C . LEU A 1 497 ? 22.047 25.797 21.156 1 92.94 497 LEU A C 1
ATOM 3916 O O . LEU A 1 497 ? 21.422 26.203 20.172 1 92.94 497 LEU A O 1
ATOM 3920 N N . VAL A 1 498 ? 21.547 25.781 22.344 1 94 498 VAL A N 1
ATOM 3921 C CA . VAL A 1 498 ? 20.156 26.141 22.578 1 94 498 VAL A CA 1
ATOM 3922 C C . VAL A 1 498 ? 19.953 27.641 22.328 1 94 498 VAL A C 1
ATOM 3924 O O . VAL A 1 498 ? 18.953 28.047 21.719 1 94 498 VAL A O 1
ATOM 3927 N N . THR A 1 499 ? 20.906 28.469 22.766 1 92.81 499 THR A N 1
ATOM 3928 C CA . THR A 1 499 ? 20.766 29.922 22.656 1 92.81 499 THR A CA 1
ATOM 3929 C C . THR A 1 499 ? 21 30.375 21.219 1 92.81 499 THR A C 1
ATOM 3931 O O . THR A 1 499 ? 20.641 31.5 20.859 1 92.81 499 THR A O 1
ATOM 3934 N N . SER A 1 500 ? 21.531 29.5 20.422 1 92.69 500 SER A N 1
ATOM 3935 C CA . SER A 1 500 ? 21.703 29.844 19.016 1 92.69 500 SER A CA 1
ATOM 3936 C C . SER A 1 500 ? 20.375 29.859 18.266 1 92.69 500 SER A C 1
ATOM 3938 O O . SER A 1 500 ? 20.266 30.438 17.188 1 92.69 500 SER A O 1
ATOM 3940 N N . VAL A 1 501 ? 19.375 29.281 18.844 1 93.44 501 VAL A N 1
ATOM 3941 C CA . VAL A 1 501 ? 18.047 29.219 18.234 1 93.44 501 VAL A CA 1
ATOM 3942 C C . VAL A 1 501 ? 17.297 30.516 18.5 1 93.44 501 VAL A C 1
ATOM 3944 O O . VAL A 1 501 ? 17.094 30.891 19.641 1 93.44 501 VAL A O 1
ATOM 3947 N N . LYS A 1 502 ? 16.891 31.156 17.422 1 93.5 502 LYS A N 1
ATOM 3948 C CA . LYS A 1 502 ? 16.203 32.438 17.578 1 93.5 502 LYS A CA 1
ATOM 3949 C C . LYS A 1 502 ? 14.781 32.375 17.047 1 93.5 502 LYS A C 1
ATOM 3951 O O . LYS A 1 502 ? 13.945 33.219 17.375 1 93.5 502 LYS A O 1
ATOM 3956 N N . ASN A 1 503 ? 14.555 31.406 16.203 1 94.56 503 ASN A N 1
ATOM 3957 C CA . ASN A 1 503 ? 13.234 31.234 15.617 1 94.56 503 ASN A CA 1
ATOM 3958 C C . ASN A 1 503 ? 12.797 29.766 15.641 1 94.56 503 ASN A C 1
ATOM 3960 O O . ASN A 1 503 ? 13.625 28.875 15.773 1 94.56 503 ASN A O 1
ATOM 3964 N N . THR A 1 504 ? 11.5 29.562 15.57 1 95.44 504 THR A N 1
ATOM 3965 C CA . THR A 1 504 ? 10.961 28.203 15.469 1 95.44 504 THR A CA 1
ATOM 3966 C C . THR A 1 504 ? 9.992 28.109 14.289 1 95.44 504 THR A C 1
ATOM 3968 O O . THR A 1 504 ? 9.406 29.109 13.867 1 95.44 504 THR A O 1
ATOM 3971 N N . MET A 1 505 ? 9.93 26.984 13.703 1 95.12 505 MET A N 1
ATOM 3972 C CA . MET A 1 505 ? 9.016 26.688 12.609 1 95.12 505 MET A CA 1
ATOM 3973 C C . MET A 1 505 ? 8.359 25.328 12.82 1 95.12 505 MET A C 1
ATOM 3975 O O . MET A 1 505 ? 9.047 24.312 13 1 95.12 505 MET A O 1
ATOM 3979 N N . GLY A 1 506 ? 7.051 25.234 12.945 1 91.25 506 GLY A N 1
ATOM 3980 C CA . GLY A 1 506 ? 6.293 24 13.109 1 91.25 506 GLY A CA 1
ATOM 3981 C C . GLY A 1 506 ? 4.863 24.109 12.617 1 91.25 506 GLY A C 1
ATOM 3982 O O . GLY A 1 506 ? 4.535 25.016 11.844 1 91.25 506 GLY A O 1
ATOM 3983 N N . ASP A 1 507 ? 4.137 23.188 12.938 1 88.19 507 ASP A N 1
ATOM 3984 C CA . ASP A 1 507 ? 2.719 23.25 12.602 1 88.19 507 ASP A CA 1
ATOM 3985 C C . ASP A 1 507 ? 1.914 23.906 13.719 1 88.19 507 ASP A C 1
ATOM 3987 O O . ASP A 1 507 ? 2.451 24.203 14.789 1 88.19 507 ASP A O 1
ATOM 3991 N N . GLN A 1 508 ? 0.721 24.234 13.469 1 86.12 508 GLN A N 1
ATOM 3992 C CA . GLN A 1 508 ? -0.093 24.938 14.453 1 86.12 508 GLN A CA 1
ATOM 3993 C C . GLN A 1 508 ? -0.926 23.969 15.281 1 86.12 508 GLN A C 1
ATOM 3995 O O . GLN A 1 508 ? -2.004 24.312 15.766 1 86.12 508 GLN A O 1
ATOM 4000 N N . GLY A 1 509 ? -0.43 22.766 15.336 1 82 509 GLY A N 1
ATOM 4001 C CA . GLY A 1 509 ? -1.113 21.844 16.234 1 82 509 GLY A CA 1
ATOM 4002 C C . GLY A 1 509 ? -1.121 22.297 17.672 1 82 509 GLY A C 1
ATOM 4003 O O . GLY A 1 509 ? -0.272 23.094 18.078 1 82 509 GLY A O 1
ATOM 4004 N N . PRO A 1 510 ? -1.989 21.875 18.453 1 82.06 510 PRO A N 1
ATOM 4005 C CA . PRO A 1 510 ? -2.158 22.375 19.812 1 82.06 510 PRO A CA 1
ATOM 4006 C C . PRO A 1 510 ? -0.908 22.188 20.672 1 82.06 510 PRO A C 1
ATOM 4008 O O . PRO A 1 510 ? -0.65 22.969 21.578 1 82.06 510 PRO A O 1
ATOM 4011 N N . THR A 1 511 ? -0.102 21.281 20.328 1 89.06 511 THR A N 1
ATOM 4012 C CA . THR A 1 511 ? 1.066 20.969 21.141 1 89.06 511 THR A CA 1
ATOM 4013 C C . THR A 1 511 ? 2.236 21.891 20.797 1 89.06 511 THR A C 1
ATOM 4015 O O . THR A 1 511 ? 3.072 22.188 21.641 1 89.06 511 THR A O 1
ATOM 4018 N N . ASN A 1 512 ? 2.268 22.406 19.641 1 90.12 512 ASN A N 1
ATOM 4019 C CA . ASN A 1 512 ? 3.449 23.094 19.141 1 90.12 512 ASN A CA 1
ATOM 4020 C C . ASN A 1 512 ? 3.576 24.5 19.75 1 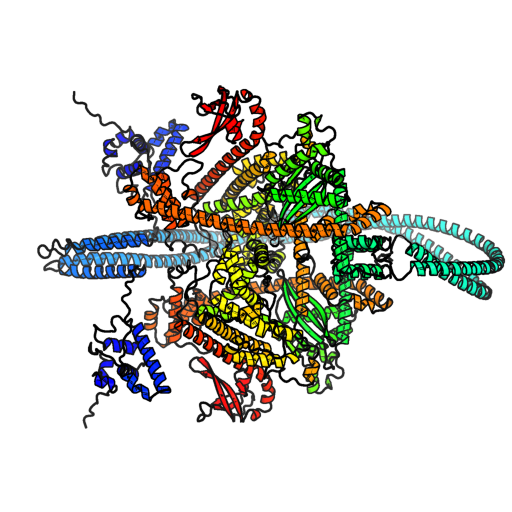90.12 512 ASN A C 1
ATOM 4022 O O . ASN A 1 512 ? 4.672 24.922 20.109 1 90.12 512 ASN A O 1
ATOM 4026 N N . PRO A 1 513 ? 2.449 25.25 19.906 1 87.88 513 PRO A N 1
ATOM 4027 C CA . PRO A 1 513 ? 2.592 26.562 20.562 1 87.88 513 PRO A CA 1
ATOM 4028 C C . PRO A 1 513 ? 3.105 26.453 21.984 1 87.88 513 PRO A C 1
ATOM 4030 O O . PRO A 1 513 ? 3.914 27.281 22.422 1 87.88 513 PRO A O 1
ATOM 4033 N N . GLN A 1 514 ? 2.648 25.438 22.656 1 91.06 514 GLN A N 1
ATOM 4034 C CA . GLN A 1 514 ? 3.133 25.219 24.016 1 91.06 514 GLN A CA 1
ATOM 4035 C C . GLN A 1 514 ? 4.594 24.781 24.016 1 91.06 514 GLN A C 1
ATOM 4037 O O . GLN A 1 514 ? 5.375 25.203 24.875 1 91.06 514 GLN A O 1
ATOM 4042 N N . PHE A 1 515 ? 4.902 24.016 23.141 1 94.44 515 PHE A N 1
ATOM 4043 C CA . PHE A 1 515 ? 6.289 23.594 22.984 1 94.44 515 PHE A CA 1
ATOM 4044 C C . PHE A 1 515 ? 7.195 24.797 22.734 1 94.44 515 PHE A C 1
ATOM 4046 O O . PHE A 1 515 ? 8.266 24.906 23.328 1 94.44 515 PHE A O 1
ATOM 4053 N N . ASN A 1 516 ? 6.777 25.688 21.891 1 93.62 516 ASN A N 1
ATOM 4054 C CA . ASN A 1 516 ? 7.566 26.875 21.578 1 93.62 516 ASN A CA 1
ATOM 4055 C C . ASN A 1 516 ? 7.77 27.75 22.812 1 93.62 516 ASN A C 1
ATOM 4057 O O . ASN A 1 516 ? 8.844 28.312 23 1 93.62 516 ASN A O 1
ATOM 4061 N N . LYS A 1 517 ? 6.758 27.781 23.656 1 91.19 517 LYS A N 1
ATOM 4062 C CA . LYS A 1 517 ? 6.883 28.547 24.891 1 91.19 517 LYS A CA 1
ATOM 4063 C C . LYS A 1 517 ? 7.91 27.922 25.828 1 91.19 517 LYS A C 1
ATOM 4065 O O . LYS A 1 517 ? 8.688 28.625 26.469 1 91.19 517 LYS A O 1
ATOM 4070 N N . TYR A 1 518 ? 7.891 26.656 25.812 1 94 518 TYR A N 1
ATOM 4071 C CA . TYR A 1 518 ? 8.844 25.938 26.656 1 94 518 TYR A CA 1
ATOM 4072 C C . TYR A 1 518 ? 10.266 26.125 26.156 1 94 518 TYR A C 1
ATOM 4074 O O . TYR A 1 518 ? 11.195 26.281 26.938 1 94 518 TYR A O 1
ATOM 4082 N N . VAL A 1 519 ? 10.438 26.094 24.891 1 94.94 519 VAL A N 1
ATOM 4083 C CA . VAL A 1 519 ? 11.758 26.266 24.312 1 94.94 519 VAL A CA 1
ATOM 4084 C C . VAL A 1 519 ? 12.273 27.688 24.609 1 94.94 519 VAL A C 1
ATOM 4086 O O . VAL A 1 519 ? 13.453 27.875 24.906 1 94.94 519 VAL A O 1
ATOM 4089 N N . GLN A 1 520 ? 11.336 28.609 24.484 1 93 520 GLN A N 1
ATOM 4090 C CA . GLN A 1 520 ? 11.695 29.984 24.766 1 93 520 GLN A CA 1
ATOM 4091 C C . GLN A 1 520 ? 12.109 30.156 26.234 1 93 520 GLN A C 1
ATOM 4093 O O . GLN A 1 520 ? 13.109 30.797 26.531 1 93 520 GLN A O 1
ATOM 4098 N N . SER A 1 521 ? 11.352 29.562 27.109 1 92.25 521 SER A N 1
ATOM 4099 C CA . SER A 1 521 ? 11.688 29.625 28.531 1 92.25 521 SER A CA 1
ATOM 4100 C C . SER A 1 521 ? 13.023 28.953 28.828 1 92.25 521 SER A C 1
ATOM 4102 O O . SER A 1 521 ? 13.797 29.438 29.656 1 92.25 521 SER A O 1
ATOM 4104 N N . PHE A 1 522 ? 13.227 27.906 28.188 1 93.38 522 PHE A N 1
ATOM 4105 C CA . PHE A 1 522 ? 14.469 27.172 28.359 1 93.38 522 PHE A CA 1
ATOM 4106 C C . PHE A 1 522 ? 15.656 27.969 27.844 1 93.38 522 PHE A C 1
ATOM 4108 O O . PHE A 1 522 ? 16.719 28.016 28.484 1 93.38 522 PHE A O 1
ATOM 4115 N N . ARG A 1 523 ? 15.477 28.531 26.734 1 93.81 523 ARG A N 1
ATOM 4116 C CA . ARG A 1 523 ? 16.516 29.375 26.156 1 93.81 523 ARG A CA 1
ATOM 4117 C C . ARG A 1 523 ? 16.828 30.547 27.078 1 93.81 523 ARG A C 1
ATOM 4119 O O . ARG A 1 523 ? 18 30.875 27.281 1 93.81 523 ARG A O 1
ATOM 4126 N N . GLU A 1 524 ? 15.859 31.219 27.656 1 90.81 524 GLU A N 1
ATOM 4127 C CA . GLU A 1 524 ? 16.031 32.375 28.547 1 90.81 524 GLU A CA 1
ATOM 4128 C C . GLU A 1 524 ? 16.812 32 29.797 1 90.81 524 GLU A C 1
ATOM 4130 O O . GLU A 1 524 ? 17.609 32.781 30.312 1 90.81 524 GLU A O 1
ATOM 4135 N N . GLU A 1 525 ? 16.594 30.797 30.203 1 90.94 525 GLU A N 1
ATOM 4136 C CA . GLU A 1 525 ? 17.297 30.312 31.391 1 90.94 525 GLU A CA 1
ATOM 4137 C C . GLU A 1 525 ? 18.781 30.125 31.109 1 90.94 525 GLU A C 1
ATOM 4139 O O . GLU A 1 525 ? 19.609 30.203 32.031 1 90.94 525 GLU A O 1
ATOM 4144 N N . LEU A 1 526 ? 19.125 29.922 29.891 1 92.38 526 LEU A N 1
ATOM 4145 C CA . LEU A 1 526 ? 20.5 29.562 29.562 1 92.38 526 LEU A CA 1
ATOM 4146 C C . LEU A 1 526 ? 21.25 30.766 29.016 1 92.38 526 LEU A C 1
ATOM 4148 O O . LEU A 1 526 ? 22.484 30.734 28.922 1 92.38 526 LEU A O 1
ATOM 4152 N N . LEU A 1 527 ? 20.625 31.891 28.703 1 91.5 527 LEU A N 1
ATOM 4153 C CA . LEU A 1 527 ? 21.234 33.062 28.047 1 91.5 527 LEU A CA 1
ATOM 4154 C C . LEU A 1 527 ? 22.312 33.656 28.938 1 91.5 527 LEU A C 1
ATOM 4156 O O . LEU A 1 527 ? 23.375 34.062 28.453 1 91.5 527 LEU A O 1
ATOM 4160 N N . PRO A 1 528 ? 22.125 33.656 30.312 1 88.31 528 PRO A N 1
ATOM 4161 C CA . PRO A 1 528 ? 23.156 34.25 31.156 1 88.31 528 PRO A CA 1
ATOM 4162 C C . PRO A 1 528 ? 24.469 33.469 31.141 1 88.31 528 PRO A C 1
ATOM 4164 O O . PRO A 1 528 ? 25.531 34.031 31.438 1 88.31 528 PRO A O 1
ATOM 4167 N N . HIS A 1 529 ? 24.406 32.25 30.703 1 86.88 529 HIS A N 1
ATOM 4168 C CA . HIS A 1 529 ? 25.594 31.406 30.719 1 86.88 529 HIS A CA 1
ATOM 4169 C C . HIS A 1 529 ? 26.422 31.625 29.469 1 86.88 529 HIS A C 1
ATOM 4171 O O . HIS A 1 529 ? 27.609 31.266 29.438 1 86.88 529 HIS A O 1
ATOM 4177 N N . VAL A 1 530 ? 25.891 32.188 28.453 1 87.12 530 VAL A N 1
ATOM 4178 C CA . VAL A 1 530 ? 26.594 32.281 27.172 1 87.12 530 VAL A CA 1
ATOM 4179 C C . VAL A 1 530 ? 26.938 33.75 26.891 1 87.12 530 VAL A C 1
ATOM 4181 O O . VAL A 1 530 ? 28.016 34.031 26.375 1 87.12 530 VAL A O 1
ATOM 4184 N N . VAL A 1 531 ? 26.016 34.656 27.188 1 86.31 531 VAL A N 1
ATOM 4185 C CA . VAL A 1 531 ? 26.234 36.062 26.906 1 86.31 531 VAL A CA 1
ATOM 4186 C C . VAL A 1 531 ? 27.031 36.719 28.047 1 86.31 531 VAL A C 1
ATOM 4188 O O . VAL A 1 531 ? 26.656 36.625 29.219 1 86.31 531 VAL A O 1
ATOM 4191 N N . SER A 1 532 ? 28.156 37.312 27.625 1 80.25 532 SER A N 1
ATOM 4192 C CA . SER A 1 532 ? 29.016 37.969 28.594 1 80.25 532 SER A CA 1
ATOM 4193 C C . SER A 1 532 ? 28.328 39.219 29.172 1 80.25 532 SER A C 1
ATOM 4195 O O . SER A 1 532 ? 27.672 39.969 28.453 1 80.25 532 SER A O 1
ATOM 4197 N N . ASN A 1 533 ? 28.375 39.531 30.438 1 81.38 533 ASN A N 1
ATOM 4198 C CA . ASN A 1 533 ? 27.859 40.719 31.109 1 81.38 533 ASN A CA 1
ATOM 4199 C C . ASN A 1 533 ? 26.344 40.812 31.016 1 81.38 533 ASN A C 1
ATOM 4201 O O . ASN A 1 533 ? 25.797 41.875 30.734 1 81.38 533 ASN A O 1
ATOM 4205 N N . TRP A 1 534 ? 25.641 39.625 31.047 1 86.31 534 TRP A N 1
ATOM 4206 C CA . TRP A 1 534 ? 24.188 39.562 30.938 1 86.31 534 TRP A CA 1
ATOM 4207 C C . TRP A 1 534 ? 23.516 40.438 31.969 1 86.31 534 TRP A C 1
ATOM 4209 O O . TRP A 1 534 ? 22.562 41.156 31.656 1 86.31 534 TRP A O 1
ATOM 4219 N N . ASP A 1 535 ? 24.078 40.531 33.219 1 82.56 535 ASP A N 1
ATOM 4220 C CA . ASP A 1 535 ? 23.469 41.281 34.344 1 82.56 535 ASP A CA 1
ATOM 4221 C C . ASP A 1 535 ? 23.609 42.781 34.156 1 82.56 535 ASP A C 1
ATOM 4223 O O . ASP A 1 535 ? 22.828 43.562 34.719 1 82.56 535 ASP A O 1
ATOM 4227 N N . SER A 1 536 ? 24.609 43.188 33.344 1 85.56 536 SER A N 1
ATOM 4228 C CA . SER A 1 536 ? 24.828 44.594 33.156 1 85.56 536 SER A CA 1
ATOM 4229 C C . SER A 1 536 ? 24 45.156 31.984 1 85.56 536 SER A C 1
ATOM 4231 O O . SER A 1 536 ? 23.922 46.344 31.797 1 85.56 536 SER A O 1
ATOM 4233 N N . LEU A 1 537 ? 23.391 44.281 31.234 1 86.56 537 LEU A N 1
ATOM 4234 C CA . LEU A 1 537 ? 22.594 44.719 30.094 1 86.56 537 LEU A CA 1
ATOM 4235 C C . LEU A 1 537 ? 21.266 45.344 30.562 1 86.56 537 LEU A C 1
ATOM 4237 O O . LEU A 1 537 ? 20.75 44.969 31.609 1 86.56 537 LEU A O 1
ATOM 4241 N N . SER A 1 538 ? 20.781 46.3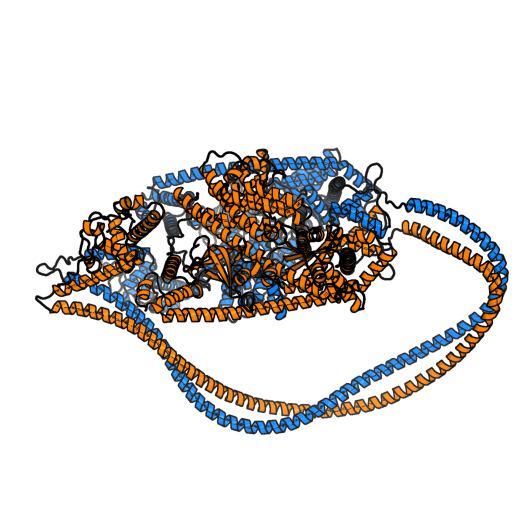44 29.875 1 84.69 538 SER A N 1
ATOM 4242 C CA . SER A 1 538 ? 19.484 46.969 30.172 1 84.69 538 SER A CA 1
ATOM 4243 C C . SER A 1 538 ? 18.359 45.938 30 1 84.69 538 SER A C 1
ATOM 4245 O O . SER A 1 538 ? 18.516 44.938 29.281 1 84.69 538 SER A O 1
ATOM 4247 N N . THR A 1 539 ? 17.375 46.062 30.688 1 83.94 539 THR A N 1
ATOM 4248 C CA . THR A 1 539 ? 16.203 45.188 30.625 1 83.94 539 THR A CA 1
ATOM 4249 C C . THR A 1 539 ? 15.664 45.125 29.203 1 83.94 539 THR A C 1
ATOM 4251 O O . THR A 1 539 ? 15.203 44.062 28.766 1 83.94 539 THR A O 1
ATOM 4254 N N . ALA A 1 540 ? 15.734 46.219 28.531 1 81.19 540 ALA A N 1
ATOM 4255 C CA . ALA A 1 540 ? 15.258 46.25 27.156 1 81.19 540 ALA A CA 1
ATOM 4256 C C . ALA A 1 540 ? 16.156 45.406 26.234 1 81.19 540 ALA A C 1
ATOM 4258 O O . ALA A 1 540 ? 15.664 44.719 25.344 1 81.19 540 ALA A O 1
ATOM 4259 N N . ALA A 1 541 ? 17.312 45.469 26.547 1 82.75 541 ALA A N 1
ATOM 4260 C CA . ALA A 1 541 ? 18.281 44.719 25.75 1 82.75 541 ALA A CA 1
ATOM 4261 C C . ALA A 1 541 ? 18.156 43.219 26.016 1 82.75 541 ALA A C 1
ATOM 4263 O O . ALA A 1 541 ? 18.281 42.406 25.109 1 82.75 541 ALA A O 1
ATOM 4264 N N . GLN A 1 542 ? 17.922 42.875 27.266 1 86.94 542 GLN A N 1
ATOM 4265 C CA . GLN A 1 542 ? 17.734 41.5 27.625 1 86.94 542 GLN A CA 1
ATOM 4266 C C . GLN A 1 542 ? 16.5 40.906 26.953 1 86.94 542 GLN A C 1
ATOM 4268 O O . GLN A 1 542 ? 16.516 39.75 26.5 1 86.94 542 GLN A O 1
ATOM 4273 N N . LYS A 1 543 ? 15.562 41.688 26.875 1 83.62 543 LYS A N 1
ATOM 4274 C CA . LYS A 1 543 ? 14.32 41.25 26.266 1 83.62 543 LYS A CA 1
ATOM 4275 C C . LYS A 1 543 ? 14.477 41.062 24.766 1 83.62 543 LYS A C 1
ATOM 4277 O O . LYS A 1 543 ? 13.938 40.125 24.172 1 83.62 543 LYS A O 1
ATOM 4282 N N . GLU A 1 544 ? 15.164 41.906 24.219 1 82.12 544 GLU A N 1
ATOM 4283 C CA . GLU A 1 544 ? 15.391 41.812 22.766 1 82.12 544 GLU A CA 1
ATOM 4284 C C . GLU A 1 544 ? 16.188 40.562 22.406 1 82.12 544 GLU A C 1
ATOM 4286 O O . GLU A 1 544 ? 15.898 39.906 21.422 1 82.12 544 GLU A O 1
ATOM 4291 N N . ILE A 1 545 ? 17.078 40.25 23.234 1 85.06 545 ILE A N 1
ATOM 4292 C CA . ILE A 1 545 ? 17.906 39.062 22.984 1 85.06 545 ILE A CA 1
ATOM 4293 C C . ILE A 1 545 ? 17.109 37.781 23.312 1 85.06 545 ILE A C 1
ATOM 4295 O O . ILE A 1 545 ? 17.281 36.75 22.656 1 85.06 545 ILE A O 1
ATOM 4299 N N . GLY A 1 546 ? 16.281 37.906 24.203 1 84.5 546 GLY A N 1
ATOM 4300 C CA . GLY A 1 546 ? 15.516 36.781 24.672 1 84.5 546 GLY A CA 1
ATOM 4301 C C . GLY A 1 546 ? 14.305 36.469 23.797 1 84.5 546 GLY A C 1
ATOM 4302 O O . GLY A 1 546 ? 13.82 35.344 23.781 1 84.5 546 GLY A O 1
ATOM 4303 N N . ASP A 1 547 ? 13.883 37.406 23.047 1 85.62 547 ASP A N 1
ATOM 4304 C CA . ASP A 1 547 ? 12.68 37.219 22.234 1 85.62 547 ASP A CA 1
ATOM 4305 C C . ASP A 1 547 ? 12.938 36.25 21.094 1 85.62 547 ASP A C 1
ATOM 4307 O O . ASP A 1 547 ? 14.008 36.281 20.484 1 85.62 547 ASP A O 1
ATOM 4311 N N . MET A 1 548 ? 11.977 35.312 20.891 1 90.06 548 MET A N 1
ATOM 4312 C CA . MET A 1 548 ? 12.047 34.312 19.828 1 90.06 548 MET A CA 1
ATOM 4313 C C . MET A 1 548 ? 10.867 34.469 18.875 1 90.06 548 MET A C 1
ATOM 4315 O O . MET A 1 548 ? 9.742 34.688 19.297 1 90.06 548 MET A O 1
ATOM 4319 N N . GLY A 1 549 ? 11.164 34.375 17.578 1 90.69 549 GLY A N 1
ATOM 4320 C CA . GLY A 1 549 ? 10.102 34.375 16.594 1 90.69 549 GLY A CA 1
ATOM 4321 C C . GLY A 1 549 ? 9.484 33 16.391 1 90.69 549 GLY A C 1
ATOM 4322 O O . GLY A 1 549 ? 10.188 32.062 16.062 1 90.69 549 GLY A O 1
ATOM 4323 N N . ASN A 1 550 ? 8.211 32.906 16.688 1 92.56 550 ASN A N 1
ATOM 4324 C CA . ASN A 1 550 ? 7.488 31.656 16.484 1 92.56 550 ASN A CA 1
ATOM 4325 C C . ASN A 1 550 ? 6.656 31.688 15.203 1 92.56 550 ASN A C 1
ATOM 4327 O O . ASN A 1 550 ? 5.625 32.375 15.148 1 92.56 550 ASN A O 1
ATOM 4331 N N . TYR A 1 551 ? 7.098 30.938 14.234 1 94.5 551 TYR A N 1
ATOM 4332 C CA . TYR A 1 551 ? 6.43 30.938 12.938 1 94.5 551 TYR A CA 1
ATOM 4333 C C . TYR A 1 551 ? 5.805 29.562 12.656 1 94.5 551 TYR A C 1
ATOM 4335 O O . TYR A 1 551 ? 6.172 28.578 13.289 1 94.5 551 TYR A O 1
ATOM 4343 N N . PHE A 1 552 ? 4.84 29.578 11.773 1 93.88 552 PHE A N 1
ATOM 4344 C CA . PHE A 1 552 ? 4.141 28.328 11.461 1 93.88 552 PHE A CA 1
ATOM 4345 C C . PHE A 1 552 ? 4.125 28.078 9.953 1 93.88 552 PHE A C 1
ATOM 4347 O O . PHE A 1 552 ? 3.988 29.016 9.164 1 93.88 552 PHE A O 1
ATOM 4354 N N . CYS A 1 553 ? 4.18 26.844 9.617 1 93.62 553 CYS A N 1
ATOM 4355 C CA . CYS A 1 553 ? 4.324 26.359 8.242 1 93.62 553 CYS A CA 1
ATOM 4356 C C . CYS A 1 553 ? 3.102 26.719 7.41 1 93.62 553 CYS A C 1
ATOM 4358 O O . CYS A 1 553 ? 1.968 26.469 7.816 1 93.62 553 CYS A O 1
ATOM 4360 N N . LYS A 1 554 ? 3.354 27.219 6.242 1 93.19 554 LYS A N 1
ATOM 4361 C CA . LYS A 1 554 ? 2.262 27.656 5.379 1 93.19 554 LYS A CA 1
ATOM 4362 C C . LYS A 1 554 ? 1.741 26.5 4.523 1 93.19 554 LYS A C 1
ATOM 4364 O O . LYS A 1 554 ? 0.664 26.594 3.932 1 93.19 554 LYS A O 1
ATOM 4369 N N . MET A 1 555 ? 2.365 25.422 4.469 1 90.25 555 MET A N 1
ATOM 4370 C CA . MET A 1 555 ? 1.859 24.234 3.787 1 90.25 555 MET A CA 1
ATOM 4371 C C . MET A 1 555 ? 0.597 23.719 4.465 1 90.25 555 MET A C 1
ATOM 4373 O O . MET A 1 555 ? -0.287 23.172 3.803 1 90.25 555 MET A O 1
ATOM 4377 N N . HIS A 1 556 ? 0.487 23.859 5.715 1 90 556 HIS A N 1
ATOM 4378 C CA . HIS A 1 556 ? -0.643 23.359 6.484 1 90 556 HIS A CA 1
ATOM 4379 C C . HIS A 1 556 ? -1.911 24.141 6.191 1 90 556 HIS A C 1
ATOM 4381 O O . HIS A 1 556 ? -3.021 23.656 6.422 1 90 556 HIS A O 1
ATOM 4387 N N . LEU A 1 557 ? -1.723 25.297 5.684 1 91.88 557 LEU A N 1
ATOM 4388 C CA . LEU A 1 557 ? -2.889 26.047 5.227 1 91.88 557 LEU A CA 1
ATOM 4389 C C . LEU A 1 557 ? -3.621 25.297 4.125 1 91.88 557 LEU A C 1
ATOM 4391 O O . LEU A 1 557 ? -4.855 25.234 4.121 1 91.88 557 LEU A O 1
ATOM 4395 N N . PHE A 1 558 ? -2.91 24.703 3.252 1 90.69 558 PHE A N 1
ATOM 4396 C CA . PHE A 1 558 ? -3.492 23.969 2.127 1 90.69 558 PHE A CA 1
ATOM 4397 C C . PHE A 1 558 ? -4.254 22.75 2.611 1 90.69 558 PHE A C 1
ATOM 4399 O O . PHE A 1 558 ? -5.359 22.469 2.146 1 90.69 558 PHE A O 1
ATOM 4406 N N . VAL A 1 559 ? -3.672 22.047 3.523 1 89.12 559 VAL A N 1
ATOM 4407 C CA . VAL A 1 559 ? -4.281 20.844 4.055 1 89.12 559 VAL A CA 1
ATOM 4408 C C . VAL A 1 559 ? -5.59 21.188 4.766 1 89.12 559 VAL A C 1
ATOM 4410 O O . VAL A 1 559 ? -6.594 20.5 4.598 1 89.12 559 VAL A O 1
ATOM 4413 N N . ASN A 1 560 ? -5.535 22.266 5.488 1 91.06 560 ASN A N 1
ATOM 4414 C CA . ASN A 1 560 ? -6.723 22.672 6.238 1 91.06 560 ASN A CA 1
ATOM 4415 C C . ASN A 1 560 ? -7.789 23.266 5.32 1 91.06 560 ASN A C 1
ATOM 4417 O O . ASN A 1 560 ? -8.984 23.141 5.598 1 91.06 560 ASN A O 1
ATOM 4421 N N . PHE A 1 561 ? -7.332 23.875 4.242 1 94.5 561 PHE A N 1
ATOM 4422 C CA . PHE A 1 561 ? -8.281 24.328 3.23 1 94.5 561 PHE A CA 1
ATOM 4423 C C . PHE A 1 561 ? -9.086 23.141 2.689 1 94.5 561 PHE A C 1
ATOM 4425 O O . PHE A 1 561 ? -10.305 23.234 2.549 1 94.5 561 PHE A O 1
ATOM 4432 N N . ALA A 1 562 ? -8.422 22.078 2.404 1 92.88 562 ALA A N 1
ATOM 4433 C CA . ALA A 1 562 ? -9.062 20.906 1.821 1 92.88 562 ALA A CA 1
ATOM 4434 C C . ALA A 1 562 ? -10.047 20.266 2.799 1 92.88 562 ALA A C 1
ATOM 4436 O O . ALA A 1 562 ? -11.156 19.875 2.414 1 92.88 562 ALA A O 1
ATOM 4437 N N . THR A 1 563 ? -9.664 20.125 4.035 1 90.94 563 THR A N 1
ATOM 4438 C CA . THR A 1 563 ? -10.531 19.531 5.051 1 90.94 563 THR A CA 1
ATOM 4439 C C . THR A 1 563 ? -11.781 20.391 5.258 1 90.94 563 THR A C 1
ATOM 4441 O O . THR A 1 563 ? -12.883 19.859 5.367 1 90.94 563 THR A O 1
ATOM 4444 N N . GLU A 1 564 ? -11.562 21.688 5.312 1 92.19 564 GLU A N 1
ATOM 4445 C CA . GLU A 1 564 ? -12.695 22.594 5.492 1 92.19 564 GLU A CA 1
ATOM 4446 C C . GLU A 1 564 ? -13.602 22.578 4.27 1 92.19 564 GLU A C 1
ATOM 4448 O O . GLU A 1 564 ? -14.828 22.656 4.398 1 92.19 564 GLU A O 1
ATOM 4453 N N . ALA A 1 565 ? -13.008 22.516 3.145 1 94.44 565 ALA A N 1
ATOM 4454 C CA . ALA A 1 565 ? -13.805 22.453 1.92 1 94.44 565 ALA A CA 1
ATOM 4455 C C . ALA A 1 565 ? -14.711 21.234 1.914 1 94.44 565 ALA A C 1
ATOM 4457 O O . ALA A 1 565 ? -15.883 21.328 1.523 1 94.44 565 ALA A O 1
ATOM 4458 N N . ASP A 1 566 ? -14.258 20.141 2.295 1 93.19 566 ASP A N 1
ATOM 4459 C CA . ASP A 1 566 ? -15.047 18.906 2.342 1 93.19 566 ASP A CA 1
ATOM 4460 C C . ASP A 1 566 ? -16.219 19.047 3.312 1 93.19 566 ASP A C 1
ATOM 4462 O O . ASP A 1 566 ? -17.344 18.625 3.008 1 93.19 566 ASP A O 1
ATOM 4466 N N . LYS A 1 567 ? -15.992 19.641 4.465 1 89.88 567 LYS A N 1
ATOM 4467 C CA . LYS A 1 567 ? -17.047 19.859 5.457 1 89.88 567 LYS A CA 1
ATOM 4468 C C . LYS A 1 567 ? -18.141 20.766 4.914 1 89.88 567 LYS A C 1
ATOM 4470 O O . LYS A 1 567 ? -19.328 20.484 5.09 1 89.88 567 LYS A O 1
ATOM 4475 N N . VAL A 1 568 ? -17.688 21.828 4.297 1 92.88 568 VAL A N 1
ATOM 4476 C CA . VAL A 1 568 ? -18.609 22.812 3.773 1 92.88 568 VAL A CA 1
ATOM 4477 C C . VAL A 1 568 ? -19.438 22.203 2.641 1 92.88 568 VAL A C 1
ATOM 4479 O O . VAL A 1 568 ? -20.625 22.484 2.51 1 92.88 568 VAL A O 1
ATOM 4482 N N . LEU A 1 569 ? -18.828 21.406 1.851 1 94.69 569 LEU A N 1
ATOM 4483 C CA . LEU A 1 569 ? -19.531 20.781 0.737 1 94.69 569 LEU A CA 1
ATOM 4484 C C . LEU A 1 569 ? -20.578 19.781 1.242 1 94.69 569 LEU A C 1
ATOM 4486 O O . LEU A 1 569 ? -21.625 19.609 0.625 1 94.69 569 LEU A O 1
ATOM 4490 N N . LYS A 1 570 ? -20.281 19.141 2.295 1 90.19 570 LYS A N 1
ATOM 4491 C CA . LYS A 1 570 ? -21.266 18.25 2.898 1 90.19 570 LYS A CA 1
ATOM 4492 C C . LYS A 1 570 ? -22.531 19.031 3.307 1 90.19 570 LYS A C 1
ATOM 4494 O O . LYS A 1 570 ? -23.641 18.547 3.113 1 90.19 570 LYS A O 1
ATOM 4499 N N . ILE A 1 571 ? -22.297 20.172 3.826 1 87.56 571 ILE A N 1
ATOM 4500 C CA . ILE A 1 571 ? -23.406 21.031 4.219 1 87.56 571 ILE A CA 1
ATOM 4501 C C . ILE A 1 571 ? -24.172 21.5 2.975 1 87.56 571 ILE A C 1
ATOM 4503 O O . ILE A 1 571 ? -25.391 21.484 2.959 1 87.56 571 ILE A O 1
ATOM 4507 N N . ASN A 1 572 ? -23.422 21.875 1.986 1 90.81 572 ASN A N 1
ATOM 4508 C CA . ASN A 1 572 ? -24.016 22.297 0.728 1 90.81 572 ASN A CA 1
ATOM 4509 C C . ASN A 1 572 ? -24.875 21.188 0.117 1 90.81 572 ASN A C 1
ATOM 4511 O O . ASN A 1 572 ? -25.922 21.453 -0.471 1 90.81 572 ASN A O 1
ATOM 4515 N N . GLU A 1 573 ? -24.375 20.016 0.192 1 90.88 573 GLU A N 1
ATOM 4516 C CA . GLU A 1 573 ? -25.125 18.875 -0.337 1 90.88 573 GLU A CA 1
ATOM 4517 C C . GLU A 1 573 ? -26.438 18.672 0.414 1 90.88 573 GLU A C 1
ATOM 4519 O O . GLU A 1 573 ? -27.469 18.359 -0.194 1 90.88 573 GLU A O 1
ATOM 4524 N N . ALA A 1 574 ? -26.359 18.828 1.696 1 83.31 574 ALA A N 1
ATOM 4525 C CA . ALA A 1 574 ? -27.562 18.688 2.508 1 83.31 574 ALA A CA 1
ATOM 4526 C C . ALA A 1 574 ? -28.594 19.766 2.158 1 83.31 574 ALA A C 1
ATOM 4528 O O . ALA A 1 574 ? -29.797 19.531 2.254 1 83.31 574 ALA A O 1
ATOM 4529 N N . ASP A 1 575 ? -28.125 20.938 1.696 1 84.81 575 ASP A N 1
ATOM 4530 C CA . ASP A 1 575 ? -28.984 22.062 1.325 1 84.81 575 ASP A CA 1
ATOM 4531 C C . ASP A 1 575 ? -29.656 21.812 -0.027 1 84.81 575 ASP A C 1
ATOM 4533 O O . ASP A 1 575 ? -30.75 22.312 -0.281 1 84.81 575 ASP A O 1
ATOM 4537 N N . VAL A 1 576 ? -29.016 21.047 -0.85 1 86.94 576 VAL A N 1
ATOM 4538 C CA . VAL A 1 576 ? -29.469 20.922 -2.23 1 86.94 576 VAL A CA 1
ATOM 4539 C C . VAL A 1 576 ? -30.172 19.578 -2.426 1 86.94 576 VAL A C 1
ATOM 4541 O O . VAL A 1 576 ? -31.172 19.5 -3.148 1 86.94 576 VAL A O 1
ATOM 4544 N N . ILE A 1 577 ? -29.641 18.547 -1.795 1 86.19 577 ILE A N 1
ATOM 4545 C CA . ILE A 1 577 ? -30.141 17.203 -2.01 1 86.19 577 ILE A CA 1
ATOM 4546 C C . ILE A 1 577 ? -31.312 16.938 -1.064 1 86.19 577 ILE A C 1
ATOM 4548 O O . ILE A 1 577 ? -31.188 17.109 0.149 1 86.19 577 ILE A O 1
ATOM 4552 N N . ALA A 1 578 ? -32.375 16.469 -1.619 1 72.81 578 ALA A N 1
ATOM 4553 C CA . ALA A 1 578 ? -33.594 16.141 -0.831 1 72.81 578 ALA A CA 1
ATOM 4554 C C . ALA A 1 578 ? -33.562 14.68 -0.402 1 72.81 578 ALA A C 1
ATOM 4556 O O . ALA A 1 578 ? -33.875 14.367 0.752 1 72.81 578 ALA A O 1
ATOM 4557 N N . ALA A 1 579 ? -33.312 13.82 -1.365 1 74.5 579 ALA A N 1
ATOM 4558 C CA . ALA A 1 579 ? -33.312 12.391 -1.068 1 74.5 579 ALA A CA 1
ATOM 4559 C C . ALA A 1 579 ? -32.406 11.625 -2.023 1 74.5 579 ALA A C 1
ATOM 4561 O O . ALA A 1 579 ? -32.094 12.109 -3.115 1 74.5 579 ALA A O 1
ATOM 4562 N N . GLY A 1 580 ? -31.875 10.602 -1.581 1 75.31 580 GLY A N 1
ATOM 4563 C CA . GLY A 1 580 ? -31.047 9.742 -2.414 1 75.31 580 GLY A CA 1
ATOM 4564 C C . GLY A 1 580 ? -29.609 9.625 -1.924 1 75.31 580 GLY A C 1
ATOM 4565 O O . GLY A 1 580 ? -29.094 10.547 -1.29 1 75.31 580 GLY A O 1
ATOM 4566 N N . LYS A 1 581 ? -29.094 8.43 -2.018 1 78.31 581 LYS A N 1
ATOM 4567 C CA . LYS A 1 581 ? -27.688 8.211 -1.668 1 78.31 581 LYS A CA 1
ATOM 4568 C C . LYS A 1 581 ? -27.047 7.164 -2.578 1 78.31 581 LYS A C 1
ATOM 4570 O O . LYS A 1 581 ? -27.75 6.328 -3.156 1 78.31 581 LYS A O 1
ATOM 4575 N N . ASN A 1 582 ? -25.844 7.402 -2.873 1 82.75 582 ASN A N 1
ATOM 4576 C CA . ASN A 1 582 ? -25.094 6.383 -3.594 1 82.75 582 ASN A CA 1
ATOM 4577 C C . ASN A 1 582 ? -25.031 5.074 -2.809 1 82.75 582 ASN A C 1
ATOM 4579 O O . ASN A 1 582 ? -24.328 4.988 -1.796 1 82.75 582 ASN A O 1
ATOM 4583 N N . GLN A 1 583 ? -25.672 4.043 -3.281 1 74.75 583 GLN A N 1
ATOM 4584 C CA . GLN A 1 583 ? -25.797 2.773 -2.57 1 74.75 583 GLN A CA 1
ATOM 4585 C C . GLN A 1 583 ? -24.469 2.016 -2.566 1 74.75 583 GLN A C 1
ATOM 4587 O O . GLN A 1 583 ? -24.266 1.136 -1.73 1 74.75 583 GLN A O 1
ATOM 4592 N N . PHE A 1 584 ? -23.641 2.42 -3.467 1 78.56 584 PHE A N 1
ATOM 4593 C CA . PHE A 1 584 ? -22.391 1.687 -3.604 1 78.56 584 PHE A CA 1
ATOM 4594 C C . PHE A 1 584 ? -21.266 2.385 -2.844 1 78.56 584 PHE A C 1
ATOM 4596 O O . PHE A 1 584 ? -20.141 1.9 -2.816 1 78.56 584 PHE A O 1
ATOM 4603 N N . ALA A 1 585 ? -21.672 3.504 -2.277 1 75.94 585 ALA A N 1
ATOM 4604 C CA . ALA A 1 585 ? -20.641 4.367 -1.721 1 75.94 585 ALA A CA 1
ATOM 4605 C C . ALA A 1 585 ? -20.266 3.932 -0.308 1 75.94 585 ALA A C 1
ATOM 4607 O O . ALA A 1 585 ? -21.094 3.393 0.426 1 75.94 585 ALA A O 1
ATOM 4608 N N . PHE A 1 586 ? -18.875 3.98 -0.132 1 71.69 586 PHE A N 1
ATOM 4609 C CA . PHE A 1 586 ? -18.312 3.785 1.203 1 71.69 586 PHE A CA 1
ATOM 4610 C C . PHE A 1 586 ? -17.609 5.043 1.686 1 71.69 586 PHE A C 1
ATOM 4612 O O . PHE A 1 586 ? -17.109 5.828 0.878 1 71.69 586 PHE A O 1
ATOM 4619 N N . GLY A 1 587 ? -17.891 5.574 2.887 1 69.94 587 GLY A N 1
ATOM 4620 C CA . GLY A 1 587 ? -17.156 6.688 3.48 1 69.94 587 GLY A CA 1
ATOM 4621 C C . GLY A 1 587 ? -18.078 7.781 4.008 1 69.94 587 GLY A C 1
ATOM 4622 O O . GLY A 1 587 ? -19.266 7.797 3.707 1 69.94 587 GLY A O 1
ATOM 4623 N N . THR A 1 588 ? -17.453 8.664 4.77 1 78.56 588 THR A N 1
ATOM 4624 C CA . THR A 1 588 ? -18.203 9.734 5.41 1 78.56 588 THR A CA 1
ATOM 4625 C C . THR A 1 588 ? -17.875 11.078 4.762 1 78.56 588 THR A C 1
ATOM 4627 O O . THR A 1 588 ? -18.344 12.125 5.219 1 78.56 588 THR A O 1
ATOM 4630 N N . GLU A 1 589 ? -17.219 11.164 3.666 1 89.31 589 GLU A N 1
ATOM 4631 C CA . GLU A 1 589 ? -16.859 12.391 2.969 1 89.31 589 GLU A CA 1
ATOM 4632 C C . GLU A 1 589 ? -18 12.898 2.094 1 89.31 589 GLU A C 1
ATOM 4634 O O . GLU A 1 589 ? -19.031 12.242 1.978 1 89.31 589 GLU A O 1
ATOM 4639 N N . SER A 1 590 ? -17.859 14.125 1.622 1 92.19 590 SER A N 1
ATOM 4640 C CA . SER A 1 590 ? -18.844 14.672 0.698 1 92.19 590 SER A CA 1
ATOM 4641 C C . SER A 1 590 ? -18.891 13.875 -0.604 1 92.19 590 SER A C 1
ATOM 4643 O O . SER A 1 590 ? -17.922 13.172 -0.938 1 92.19 590 SER A O 1
ATOM 4645 N N . GLY A 1 591 ? -20.016 13.914 -1.257 1 92.81 591 GLY A N 1
ATOM 4646 C CA . GLY A 1 591 ? -20.141 13.219 -2.529 1 92.81 591 GLY A CA 1
ATOM 4647 C C . GLY A 1 591 ? -19.109 13.641 -3.545 1 92.81 591 GLY A C 1
ATOM 4648 O O . GLY A 1 591 ? -18.609 12.82 -4.32 1 92.81 591 GLY A O 1
ATOM 4649 N N . ALA A 1 592 ? -18.766 14.938 -3.496 1 94.94 592 ALA A N 1
ATOM 4650 C CA . ALA A 1 592 ? -17.734 15.453 -4.402 1 94.94 592 ALA A CA 1
ATOM 4651 C C . ALA A 1 592 ? -16.375 14.867 -4.074 1 94.94 592 ALA A C 1
ATOM 4653 O O . ALA A 1 592 ? -15.656 14.414 -4.973 1 94.94 592 ALA A O 1
ATOM 4654 N N . ALA A 1 593 ? -16 14.906 -2.83 1 94.06 593 ALA A N 1
ATOM 4655 C CA . ALA A 1 593 ? -14.719 14.359 -2.4 1 94.06 593 ALA A CA 1
ATOM 4656 C C . ALA A 1 593 ? -14.656 12.852 -2.643 1 94.06 593 ALA A C 1
ATOM 4658 O O . ALA A 1 593 ? -13.602 12.312 -2.992 1 94.06 593 ALA A O 1
ATOM 4659 N N . ARG A 1 594 ? -15.75 12.211 -2.443 1 93.69 594 ARG A N 1
ATOM 4660 C CA . ARG A 1 594 ? -15.82 10.773 -2.689 1 93.69 594 ARG A CA 1
ATOM 4661 C C . ARG A 1 594 ? -15.594 10.461 -4.164 1 93.69 594 ARG A C 1
ATOM 4663 O O . ARG A 1 594 ? -14.859 9.523 -4.496 1 93.69 594 ARG A O 1
ATOM 4670 N N . LEU A 1 595 ? -16.297 11.242 -5 1 95.44 595 LEU A N 1
ATOM 4671 C CA . LEU A 1 595 ? -16.125 11.031 -6.434 1 95.44 595 LEU A CA 1
ATOM 4672 C C . LEU A 1 595 ? -14.656 11.164 -6.836 1 95.44 595 LEU A C 1
ATOM 4674 O O . LEU A 1 595 ? -14.156 10.359 -7.629 1 95.44 595 LEU A O 1
ATOM 4678 N N . ILE A 1 596 ? -13.992 12.094 -6.277 1 95.25 596 ILE A N 1
ATOM 4679 C CA . ILE A 1 596 ? -12.586 12.336 -6.578 1 95.25 596 ILE A CA 1
ATOM 4680 C C . ILE A 1 596 ? -11.742 11.156 -6.102 1 95.25 596 ILE A C 1
ATOM 4682 O O . ILE A 1 596 ? -10.922 10.625 -6.855 1 95.25 596 ILE A O 1
ATOM 4686 N N . ARG A 1 597 ? -11.891 10.789 -4.914 1 92.81 597 ARG A N 1
ATOM 4687 C CA . ARG A 1 597 ? -11.109 9.719 -4.301 1 92.81 597 ARG A CA 1
ATOM 4688 C C . ARG A 1 597 ? -11.359 8.383 -4.996 1 92.81 597 ARG A C 1
ATOM 4690 O O . ARG A 1 597 ? -10.422 7.645 -5.293 1 92.81 597 ARG A O 1
ATOM 4697 N N . THR A 1 598 ? -12.672 8.062 -5.258 1 94.06 598 THR A N 1
ATOM 4698 C CA . THR A 1 598 ? -13.016 6.77 -5.844 1 94.06 598 THR A CA 1
ATOM 4699 C C . THR A 1 598 ? -12.594 6.711 -7.309 1 94.06 598 THR A C 1
ATOM 4701 O O . THR A 1 598 ? -12.227 5.648 -7.812 1 94.06 598 THR A O 1
ATOM 4704 N N . SER A 1 599 ?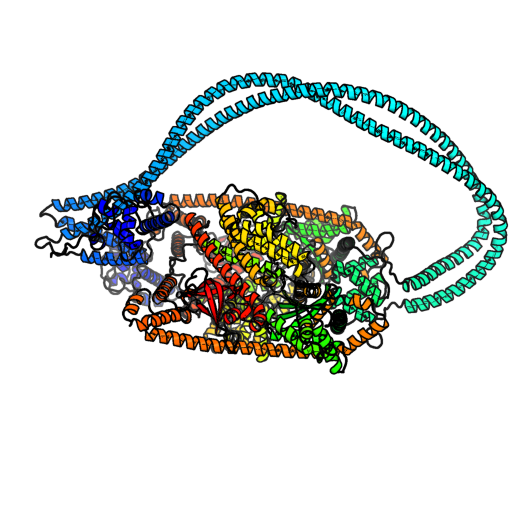 -12.648 7.84 -7.957 1 94.88 599 SER A N 1
ATOM 4705 C CA . SER A 1 599 ? -12.164 7.867 -9.328 1 94.88 599 SER A CA 1
ATOM 4706 C C . SER A 1 599 ? -10.664 7.582 -9.391 1 94.88 599 SER A C 1
ATOM 4708 O O . SER A 1 599 ? -10.203 6.844 -10.266 1 94.88 599 SER A O 1
ATOM 4710 N N . ALA A 1 600 ? -10 8.227 -8.492 1 93.44 600 ALA A N 1
ATOM 4711 C CA . ALA A 1 600 ? -8.555 7.98 -8.438 1 93.44 600 ALA A CA 1
ATOM 4712 C C . ALA A 1 600 ? -8.258 6.531 -8.07 1 93.44 600 ALA A C 1
ATOM 4714 O O . ALA A 1 600 ? -7.324 5.926 -8.602 1 93.44 600 ALA A O 1
ATOM 4715 N N . LYS A 1 601 ? -9.023 5.996 -7.18 1 91.81 601 LYS A N 1
ATOM 4716 C CA . LYS A 1 601 ? -8.859 4.613 -6.742 1 91.81 601 LYS A CA 1
ATOM 4717 C C . LYS A 1 601 ? -9.156 3.639 -7.879 1 91.81 601 LYS A C 1
ATOM 4719 O O . LYS A 1 601 ? -8.508 2.596 -7.992 1 91.81 601 LYS A O 1
ATOM 4724 N N . ALA A 1 602 ? -10.047 3.957 -8.766 1 93.94 602 ALA A N 1
ATOM 4725 C CA . ALA A 1 602 ? -10.523 3.061 -9.812 1 93.94 602 ALA A CA 1
ATOM 4726 C C . ALA A 1 602 ? -9.656 3.17 -11.062 1 93.94 602 ALA A C 1
ATOM 4728 O O . ALA A 1 602 ? -9.477 2.189 -11.789 1 93.94 602 ALA A O 1
ATOM 4729 N N . LEU A 1 603 ? -9.078 4.367 -11.273 1 94.62 603 LEU A N 1
ATOM 4730 C CA . LEU A 1 603 ? -8.633 4.602 -12.641 1 94.62 603 LEU A CA 1
ATOM 4731 C C . LEU A 1 603 ? -7.164 5.016 -12.672 1 94.62 603 LEU A C 1
ATOM 4733 O O . LEU A 1 603 ? -6.668 5.488 -13.695 1 94.62 603 LEU A O 1
ATOM 4737 N N . THR A 1 604 ? -6.535 4.891 -11.594 1 91.19 604 THR A N 1
ATOM 4738 C CA . THR A 1 604 ? -5.109 5.199 -11.578 1 91.19 604 THR A CA 1
ATOM 4739 C C . THR A 1 604 ? -4.289 3.947 -11.289 1 91.19 604 THR A C 1
ATOM 4741 O O . THR A 1 604 ? -4.812 2.961 -10.773 1 91.19 604 THR A O 1
ATOM 4744 N N . GLN A 1 605 ? -3.025 3.988 -11.625 1 82.56 605 GLN A N 1
ATOM 4745 C CA . GLN A 1 605 ? -2.154 2.818 -11.547 1 82.56 605 GLN A CA 1
ATOM 4746 C C . GLN A 1 605 ? -1.899 2.418 -10.102 1 82.56 605 GLN A C 1
ATOM 4748 O O . GLN A 1 605 ? -1.7 1.238 -9.805 1 82.56 605 GLN A O 1
ATOM 4753 N N . ARG A 1 606 ? -1.939 3.32 -9.203 1 78.44 606 ARG A N 1
ATOM 4754 C CA . ARG A 1 606 ? -1.699 2.994 -7.801 1 78.44 606 ARG A CA 1
ATOM 4755 C C . ARG A 1 606 ? -3.012 2.895 -7.031 1 78.44 606 ARG A C 1
ATOM 4757 O O . ARG A 1 606 ? -3.021 2.961 -5.801 1 78.44 606 ARG A O 1
ATOM 4764 N N . GLY A 1 607 ? -4.008 2.82 -7.848 1 79.69 607 GLY A N 1
ATOM 4765 C CA . GLY A 1 607 ? -5.309 2.617 -7.23 1 79.69 607 GLY A CA 1
ATOM 4766 C C . GLY A 1 607 ? -5.535 1.188 -6.777 1 79.69 607 GLY A C 1
ATOM 4767 O O . GLY A 1 607 ? -4.578 0.441 -6.559 1 79.69 607 GLY A O 1
ATOM 4768 N N . CYS A 1 608 ? -6.719 0.773 -6.566 1 81.62 608 CYS A N 1
ATOM 4769 C CA . CYS A 1 608 ? -7.074 -0.546 -6.059 1 81.62 608 CYS A CA 1
ATOM 4770 C C . CYS A 1 608 ? -6.805 -1.624 -7.102 1 81.62 608 CYS A C 1
ATOM 4772 O O . CYS A 1 608 ? -7.375 -1.593 -8.195 1 81.62 608 CYS A O 1
ATOM 4774 N N . ASP A 1 609 ? -5.984 -2.525 -6.766 1 75.88 609 ASP A N 1
ATOM 4775 C CA . ASP A 1 609 ? -5.605 -3.586 -7.691 1 75.88 609 ASP A CA 1
ATOM 4776 C C . ASP A 1 609 ? -6.766 -4.551 -7.926 1 75.88 609 ASP A C 1
ATOM 4778 O O . ASP A 1 609 ? -6.879 -5.145 -9 1 75.88 609 ASP A O 1
ATOM 4782 N N . MET A 1 610 ? -7.598 -4.645 -6.941 1 76.88 610 MET A N 1
ATOM 4783 C CA . MET A 1 610 ? -8.648 -5.66 -6.988 1 76.88 610 MET A CA 1
ATOM 4784 C C . MET A 1 610 ? -9.836 -5.176 -7.812 1 76.88 610 MET A C 1
ATOM 4786 O O . MET A 1 610 ? -10.391 -5.93 -8.609 1 76.88 610 MET A O 1
ATOM 4790 N N . SER A 1 611 ? -10.125 -3.885 -7.625 1 84 611 SER A N 1
ATOM 4791 C CA . SER A 1 611 ? -11.367 -3.398 -8.227 1 84 611 SER A CA 1
ATOM 4792 C C . SER A 1 611 ? -11.086 -2.33 -9.281 1 84 611 SER A C 1
ATOM 4794 O O . SER A 1 611 ? -11.992 -1.934 -10.023 1 84 611 SER A O 1
ATOM 4796 N N . GLY A 1 612 ? -9.836 -1.904 -9.367 1 88.19 612 GLY A N 1
ATOM 4797 C CA . GLY A 1 612 ? -9.523 -0.828 -10.289 1 88.19 612 GLY A CA 1
ATOM 4798 C C . GLY A 1 612 ? -9.281 -1.312 -11.711 1 88.19 612 GLY A C 1
ATOM 4799 O O . GLY A 1 612 ? -9.109 -2.51 -11.938 1 88.19 612 GLY A O 1
ATOM 4800 N N . MET A 1 613 ? -9.398 -0.362 -12.695 1 90.19 613 MET A N 1
ATOM 4801 C CA . MET A 1 613 ? -9.203 -0.665 -14.109 1 90.19 613 MET A CA 1
ATOM 4802 C C . MET A 1 613 ? -8.312 0.378 -14.773 1 90.19 613 MET A C 1
ATOM 4804 O O . MET A 1 613 ? -8.648 0.911 -15.828 1 90.19 613 MET A O 1
ATOM 4808 N N . ALA A 1 614 ? -7.188 0.643 -14.125 1 89.56 614 ALA A N 1
ATOM 4809 C CA . ALA A 1 614 ? -6.301 1.708 -14.594 1 89.56 614 ALA A CA 1
ATOM 4810 C C . ALA A 1 614 ? -5.723 1.384 -15.969 1 89.56 614 ALA A C 1
ATOM 4812 O O . ALA A 1 614 ? -5.625 2.262 -16.828 1 89.56 614 ALA A O 1
ATOM 4813 N N . ALA A 1 615 ? -5.367 0.149 -16.188 1 85.56 615 ALA A N 1
ATOM 4814 C CA . ALA A 1 615 ? -4.758 -0.233 -17.453 1 85.56 615 ALA A CA 1
ATOM 4815 C C . ALA A 1 615 ? -5.75 -0.088 -18.609 1 85.56 615 ALA A C 1
ATOM 4817 O O . ALA A 1 615 ? -5.402 0.419 -19.672 1 85.56 615 ALA A O 1
ATOM 4818 N N . ASN A 1 616 ? -6.941 -0.557 -18.438 1 87.25 616 ASN A N 1
ATOM 4819 C CA . ASN A 1 616 ? -7.988 -0.423 -19.453 1 87.25 616 ASN A CA 1
ATOM 4820 C C . ASN A 1 616 ? -8.336 1.04 -19.703 1 87.25 616 ASN A C 1
ATOM 4822 O O . ASN A 1 616 ? -8.594 1.435 -20.844 1 87.25 616 ASN A O 1
ATOM 4826 N N . TRP A 1 617 ? -8.312 1.808 -18.609 1 92.56 617 TRP A N 1
ATOM 4827 C CA . TRP A 1 617 ? -8.609 3.234 -18.703 1 92.56 617 TRP A CA 1
ATOM 4828 C C . TRP A 1 617 ? -7.555 3.955 -19.547 1 92.56 617 TRP A C 1
ATOM 4830 O O . TRP A 1 617 ? -7.891 4.746 -20.422 1 92.56 617 TRP A O 1
ATOM 4840 N N . MET A 1 618 ? -6.328 3.639 -19.359 1 91 618 MET A N 1
ATOM 4841 C CA . MET A 1 618 ? -5.238 4.266 -20.109 1 91 618 MET A CA 1
ATOM 4842 C C . MET A 1 618 ? -5.309 3.9 -21.594 1 91 618 MET A C 1
ATOM 4844 O O . MET A 1 618 ? -5.078 4.746 -22.453 1 91 618 MET A O 1
ATOM 4848 N N . THR A 1 619 ? -5.645 2.672 -21.828 1 88.19 619 THR A N 1
ATOM 4849 C CA . THR A 1 619 ? -5.797 2.225 -23.219 1 88.19 619 THR A CA 1
ATOM 4850 C C . THR A 1 619 ? -6.953 2.953 -23.891 1 88.19 619 THR A C 1
ATOM 4852 O O . THR A 1 619 ? -6.84 3.361 -25.047 1 88.19 619 THR A O 1
ATOM 4855 N N . TYR A 1 620 ? -8.078 3.117 -23.25 1 91.25 620 TYR A N 1
ATOM 4856 C CA . TYR A 1 620 ? -9.258 3.814 -23.75 1 91.25 620 TYR A CA 1
ATOM 4857 C C . TYR A 1 620 ? -8.93 5.262 -24.094 1 91.25 620 TYR A C 1
ATOM 4859 O O . TYR A 1 620 ? -9.336 5.758 -25.156 1 91.25 620 TYR A O 1
ATOM 4867 N N . LEU A 1 621 ? -8.148 5.914 -23.203 1 94.12 621 LEU A N 1
ATOM 4868 C CA . LEU A 1 621 ? -7.801 7.312 -23.438 1 94.12 621 LEU A CA 1
ATOM 4869 C C . LEU A 1 621 ? -6.805 7.445 -24.578 1 94.12 621 LEU A C 1
ATOM 4871 O O . LEU A 1 621 ? -6.887 8.383 -25.375 1 94.12 621 LEU A O 1
ATOM 4875 N N . GLU A 1 622 ? -5.852 6.531 -24.641 1 89.75 622 GLU A N 1
ATOM 4876 C CA . GLU A 1 622 ? -4.844 6.562 -25.688 1 89.75 622 GLU A CA 1
ATOM 4877 C C . GLU A 1 622 ? -5.48 6.418 -27.062 1 89.75 622 GLU A C 1
ATOM 4879 O O . GLU A 1 622 ? -5.016 7.016 -28.031 1 89.75 622 GLU A O 1
ATOM 4884 N N . GLU A 1 623 ? -6.484 5.645 -27.188 1 87.88 623 GLU A N 1
ATOM 4885 C CA . GLU A 1 623 ? -7.203 5.465 -28.453 1 87.88 623 GLU A CA 1
ATOM 4886 C C . GLU A 1 623 ? -7.848 6.77 -28.906 1 87.88 623 GLU A C 1
ATOM 4888 O O . GLU A 1 623 ? -7.988 7.008 -30.109 1 87.88 623 GLU A O 1
ATOM 4893 N N . GLN A 1 624 ? -8.219 7.609 -27.969 1 90.44 624 GLN A N 1
ATOM 4894 C CA . GLN A 1 624 ? -8.836 8.898 -28.281 1 90.44 624 GLN A CA 1
ATOM 4895 C C . GLN A 1 624 ? -7.797 10.016 -28.297 1 90.44 624 GLN A C 1
ATOM 4897 O O . GLN A 1 624 ? -8.141 11.188 -28.469 1 90.44 624 GLN A O 1
ATOM 4902 N N . ASN A 1 625 ? -6.535 9.695 -28.062 1 90.31 625 ASN A N 1
ATOM 4903 C CA . ASN A 1 625 ? -5.43 10.648 -28.031 1 90.31 625 ASN A CA 1
ATOM 4904 C C . ASN A 1 625 ? -5.613 11.688 -26.922 1 90.31 625 ASN A C 1
ATOM 4906 O O . ASN A 1 625 ? -5.461 12.883 -27.172 1 90.31 625 ASN A O 1
ATOM 4910 N N . ILE A 1 626 ? -6.109 11.227 -25.859 1 93.88 626 ILE A N 1
ATOM 4911 C CA . ILE A 1 626 ? -6.285 12.086 -24.688 1 93.88 626 ILE A CA 1
ATOM 4912 C C . ILE A 1 626 ? -5.297 11.68 -23.609 1 93.88 626 ILE A C 1
ATOM 4914 O O . ILE A 1 626 ? -5.098 10.492 -23.344 1 93.88 626 ILE A O 1
ATOM 4918 N N . LYS A 1 627 ? -4.688 12.578 -23 1 93.25 627 LYS A N 1
ATOM 4919 C CA . LYS A 1 627 ? -3.738 12.32 -21.922 1 93.25 627 LYS A CA 1
ATOM 4920 C C . LYS A 1 627 ? -4.461 12.141 -20.578 1 93.25 627 LYS A C 1
ATOM 4922 O O . LYS A 1 627 ? -5.434 12.844 -20.297 1 93.25 627 LYS A O 1
ATOM 4927 N N . ASN A 1 628 ? -4.008 11.148 -19.797 1 93.25 628 ASN A N 1
ATOM 4928 C CA . ASN A 1 628 ? -4.578 10.93 -18.469 1 93.25 628 ASN A CA 1
ATOM 4929 C C . ASN A 1 628 ? -4.055 11.945 -17.453 1 93.25 628 ASN A C 1
ATOM 4931 O O . ASN A 1 628 ? -2.848 12.023 -17.219 1 93.25 628 ASN A O 1
ATOM 4935 N N . HIS A 1 629 ? -4.938 12.695 -16.859 1 94.5 629 HIS A N 1
ATOM 4936 C CA . HIS A 1 629 ? -4.523 13.719 -15.906 1 94.5 629 HIS A CA 1
ATOM 4937 C C . HIS A 1 629 ? -4.832 13.305 -14.477 1 94.5 629 HIS A C 1
ATOM 4939 O O . HIS A 1 629 ? -4.496 14.023 -13.531 1 94.5 629 HIS A O 1
ATOM 4945 N N . LEU A 1 630 ? -5.488 12.148 -14.297 1 94.06 630 LEU A N 1
ATOM 4946 C CA . LEU A 1 630 ? -5.801 11.672 -12.953 1 94.06 630 LEU A CA 1
ATOM 4947 C C . LEU A 1 630 ? -4.539 11.219 -12.227 1 94.06 630 LEU A C 1
ATOM 4949 O O . LEU A 1 630 ? -3.645 10.633 -12.836 1 94.06 630 LEU A O 1
ATOM 4953 N N . ILE A 1 631 ? -4.441 11.555 -10.961 1 89.75 631 ILE A N 1
ATOM 4954 C CA . ILE A 1 631 ? -3.305 11.141 -10.148 1 89.75 631 ILE A CA 1
ATOM 4955 C C . ILE A 1 631 ? -3.795 10.305 -8.969 1 89.75 631 ILE A C 1
ATOM 4957 O O . ILE A 1 631 ? -4.977 10.352 -8.609 1 89.75 631 ILE A O 1
ATOM 4961 N N . SER A 1 632 ? -2.92 9.547 -8.445 1 87.38 632 SER A N 1
ATOM 4962 C CA . SER A 1 632 ? -3.271 8.75 -7.277 1 87.38 632 SER A CA 1
ATOM 4963 C C . SER A 1 632 ? -3.588 9.633 -6.078 1 87.38 632 SER A C 1
ATOM 4965 O O . SER A 1 632 ? -2.906 10.633 -5.84 1 87.38 632 SER A O 1
ATOM 4967 N N . TYR A 1 633 ? -4.641 9.242 -5.414 1 84.81 633 TYR A N 1
ATOM 4968 C CA . TYR A 1 633 ? -5.09 10.047 -4.285 1 84.81 633 TYR A CA 1
ATOM 4969 C C . TYR A 1 633 ? -4.379 9.641 -3.002 1 84.81 633 TYR A C 1
ATOM 4971 O O . TYR A 1 633 ? -4.734 8.633 -2.385 1 84.81 633 TYR A O 1
ATOM 4979 N N . ARG A 1 634 ? -3.367 10.289 -2.719 1 70.81 634 ARG A N 1
ATOM 4980 C CA . ARG A 1 634 ? -2.646 10.086 -1.467 1 70.81 634 ARG A CA 1
ATOM 4981 C C . ARG A 1 634 ? -2.877 11.25 -0.507 1 70.81 634 ARG A C 1
ATOM 4983 O O . ARG A 1 634 ? -2.514 12.391 -0.807 1 70.81 634 ARG A O 1
ATOM 4990 N N . ALA A 1 635 ? -3.439 10.945 0.489 1 55.06 635 ALA A N 1
ATOM 4991 C CA . ALA A 1 635 ? -3.9 11.953 1.438 1 55.06 635 ALA A CA 1
ATOM 4992 C C . ALA A 1 635 ? -2.748 12.844 1.891 1 55.06 635 ALA A C 1
ATOM 4994 O O . ALA A 1 635 ? -2.967 13.984 2.309 1 55.06 635 ALA A O 1
ATOM 4995 N N . ASN A 1 636 ? -1.588 12.344 1.717 1 51.41 636 ASN A N 1
ATOM 4996 C CA . ASN A 1 636 ? -0.483 13.109 2.279 1 51.41 636 ASN A CA 1
ATOM 4997 C C . ASN A 1 636 ? -0.1 14.281 1.378 1 51.41 636 ASN A C 1
ATOM 4999 O O . ASN A 1 636 ? 0.624 15.188 1.801 1 51.41 636 ASN A O 1
ATOM 5003 N N . ARG A 1 637 ? -0.751 14.273 0.305 1 61.12 637 ARG A N 1
ATOM 5004 C CA . ARG A 1 637 ? -0.391 15.383 -0.579 1 61.12 637 ARG A CA 1
ATOM 5005 C C . ARG A 1 637 ? -1.291 16.594 -0.342 1 61.12 637 ARG A C 1
ATOM 5007 O O . ARG A 1 637 ? -2.514 16.484 -0.467 1 61.12 637 ARG A O 1
ATOM 5014 N N . PHE A 1 638 ? -0.826 17.609 0.011 1 67.75 638 PHE A N 1
ATOM 5015 C CA . PHE A 1 638 ? -1.527 18.781 0.534 1 67.75 638 PHE A CA 1
ATOM 5016 C C . PHE A 1 638 ? -2.5 19.328 -0.5 1 67.75 638 PHE A C 1
ATOM 5018 O O . PHE A 1 638 ? -3.545 19.875 -0.145 1 67.75 638 PHE A O 1
ATOM 5025 N N . ASN A 1 639 ? -2.232 19.234 -1.715 1 76.88 639 ASN A N 1
ATOM 5026 C CA . ASN A 1 639 ? -3.105 19.859 -2.699 1 76.88 639 ASN A CA 1
ATOM 5027 C C . ASN A 1 639 ? -3.775 18.828 -3.6 1 76.88 639 ASN A C 1
ATOM 5029 O O . ASN A 1 639 ? -4.223 19.156 -4.699 1 76.88 639 ASN A O 1
ATOM 5033 N N . VAL A 1 640 ? -3.973 17.719 -3.143 1 87.56 640 VAL A N 1
ATOM 5034 C CA . VAL A 1 640 ? -4.41 16.625 -4.004 1 87.56 640 VAL A CA 1
ATOM 5035 C C . VAL A 1 640 ? -5.906 16.75 -4.277 1 87.56 640 VAL A C 1
ATOM 5037 O O . VAL A 1 640 ? -6.371 16.453 -5.379 1 87.56 640 VAL A O 1
ATOM 5040 N N . LEU A 1 641 ? -6.59 17.266 -3.338 1 92.25 641 LEU A N 1
ATOM 5041 C CA . LEU A 1 641 ? -8.039 17.359 -3.504 1 92.25 641 LEU A CA 1
ATOM 5042 C C . LEU A 1 641 ? -8.391 18.312 -4.637 1 92.25 641 LEU A C 1
ATOM 5044 O O . LEU A 1 641 ? -9.203 17.984 -5.504 1 92.25 641 LEU A O 1
ATOM 5048 N N . PHE A 1 642 ? -7.781 19.484 -4.688 1 95.75 642 PHE A N 1
ATOM 5049 C CA . PHE A 1 642 ? -8.133 20.531 -5.637 1 95.75 642 PHE A CA 1
ATOM 5050 C C . PHE A 1 642 ? -7.645 20.172 -7.039 1 95.75 642 PHE A C 1
ATOM 5052 O O . PHE A 1 642 ? -8.383 20.312 -8.016 1 95.75 642 PHE A O 1
ATOM 5059 N N . TYR A 1 643 ? -6.473 19.703 -7.086 1 94.44 643 TYR A N 1
ATOM 5060 C CA . TYR A 1 643 ? -5.965 19.297 -8.391 1 94.44 643 TYR A CA 1
ATOM 5061 C C . TYR A 1 643 ? -6.793 18.141 -8.961 1 94.44 643 TYR A C 1
ATOM 5063 O O . TYR A 1 643 ? -7.16 18.156 -10.141 1 94.44 643 TYR A O 1
ATOM 5071 N N . SER A 1 644 ? -7 17.141 -8.133 1 95.5 644 SER A N 1
ATOM 5072 C CA . SER A 1 644 ? -7.742 15.977 -8.586 1 95.5 644 SER A CA 1
ATOM 5073 C C . SER A 1 644 ? -9.164 16.344 -8.984 1 95.5 644 SER A C 1
ATOM 5075 O O . SER A 1 644 ? -9.773 15.68 -9.828 1 95.5 644 SER A O 1
ATOM 5077 N N . ALA A 1 645 ? -9.656 17.375 -8.336 1 97.25 645 ALA A N 1
ATOM 5078 C CA . ALA A 1 645 ? -10.984 17.844 -8.719 1 97.25 645 ALA A CA 1
ATOM 5079 C C . ALA A 1 645 ? -10.984 18.375 -10.148 1 97.25 645 ALA A C 1
ATOM 5081 O O . ALA A 1 645 ? -11.891 18.062 -10.93 1 97.25 645 ALA A O 1
ATOM 5082 N N . ALA A 1 646 ? -10 19.141 -10.484 1 96.88 646 ALA A N 1
ATOM 5083 C CA . ALA A 1 646 ? -9.875 19.656 -11.844 1 96.88 646 ALA A CA 1
ATOM 5084 C C . ALA A 1 646 ? -9.719 18.531 -12.859 1 96.88 646 ALA A C 1
ATOM 5086 O O . ALA A 1 646 ? -10.344 18.547 -13.914 1 96.88 646 ALA A O 1
ATOM 5087 N N . ALA A 1 647 ? -8.945 17.594 -12.523 1 96.88 647 ALA A N 1
ATOM 5088 C CA . ALA A 1 647 ? -8.695 16.453 -13.414 1 96.88 647 ALA A CA 1
ATOM 5089 C C . ALA A 1 647 ? -9.961 15.625 -13.602 1 96.88 647 ALA A C 1
ATOM 5091 O O . ALA A 1 647 ? -10.281 15.227 -14.727 1 96.88 647 ALA A O 1
ATOM 5092 N N . THR A 1 648 ? -10.602 15.32 -12.508 1 97.5 648 THR A N 1
ATOM 5093 C CA . THR A 1 648 ? -11.82 14.516 -12.578 1 97.5 648 THR A CA 1
ATOM 5094 C C . THR A 1 648 ? -12.891 15.234 -13.391 1 97.5 648 THR A C 1
ATOM 5096 O O . THR A 1 648 ? -13.633 14.602 -14.148 1 97.5 648 THR A O 1
ATOM 5099 N N . TYR A 1 649 ? -13.008 16.531 -13.188 1 97.44 649 TYR A N 1
ATOM 5100 C CA . TYR A 1 649 ? -13.984 17.297 -13.953 1 97.44 649 TYR A CA 1
ATOM 5101 C C . TYR A 1 649 ? -13.68 17.234 -15.445 1 97.44 649 TYR A C 1
ATOM 5103 O O . TYR A 1 649 ? -14.594 17.078 -16.266 1 97.44 649 TYR A O 1
ATOM 5111 N N . TYR A 1 650 ? -12.469 17.406 -15.789 1 97.06 650 TYR A N 1
ATOM 5112 C CA . TYR A 1 650 ? -12.062 17.328 -17.188 1 97.06 650 TYR A CA 1
ATOM 5113 C C . TYR A 1 650 ? -12.438 15.984 -17.781 1 97.06 650 TYR A C 1
ATOM 5115 O O . TYR A 1 650 ? -12.906 15.914 -18.922 1 97.06 650 TYR A O 1
ATOM 5123 N N . HIS A 1 651 ? -12.266 14.922 -17.016 1 97.31 651 HIS A N 1
ATOM 5124 C CA . HIS A 1 651 ? -12.469 13.57 -17.531 1 97.31 651 HIS A CA 1
ATOM 5125 C C . HIS A 1 651 ? -13.883 13.078 -17.25 1 97.31 651 HIS A C 1
ATOM 5127 O O . HIS A 1 651 ? -14.18 11.891 -17.422 1 97.31 651 HIS A O 1
ATOM 5133 N N . ARG A 1 652 ? -14.789 13.898 -16.797 1 95.75 652 ARG A N 1
ATOM 5134 C CA . ARG A 1 652 ? -16.109 13.477 -16.328 1 95.75 652 ARG A CA 1
ATOM 5135 C C . ARG A 1 652 ? -16.844 12.68 -17.391 1 95.75 652 ARG A C 1
ATOM 5137 O O . ARG A 1 652 ? -17.438 11.641 -17.109 1 95.75 652 ARG A O 1
ATOM 5144 N N . ARG A 1 653 ? -16.797 13.125 -18.625 1 92.06 653 ARG A N 1
ATOM 5145 C CA . ARG A 1 653 ? -17.5 12.445 -19.703 1 92.06 653 ARG A CA 1
ATOM 5146 C C . ARG A 1 653 ? -16.781 11.164 -20.109 1 92.06 653 ARG A C 1
ATOM 5148 O O . ARG A 1 653 ? -17.422 10.156 -20.406 1 92.06 653 ARG A O 1
ATOM 5155 N N . HIS A 1 654 ? -15.484 11.297 -20.094 1 95.44 654 HIS A N 1
ATOM 5156 C CA . HIS A 1 654 ? -14.68 10.125 -20.438 1 95.44 654 HIS A CA 1
ATOM 5157 C C . HIS A 1 654 ? -14.93 8.984 -19.453 1 95.44 654 HIS A C 1
ATOM 5159 O O . HIS A 1 654 ? -15 7.82 -19.859 1 95.44 654 HIS A O 1
ATOM 5165 N N . ILE A 1 655 ? -15.008 9.328 -18.156 1 96.69 655 ILE A N 1
ATOM 5166 C CA . ILE A 1 655 ? -15.203 8.336 -17.094 1 96.69 655 ILE A CA 1
ATOM 5167 C C . ILE A 1 655 ? -16.562 7.66 -17.266 1 96.69 655 ILE A C 1
ATOM 5169 O O . ILE A 1 655 ? -16.656 6.434 -17.203 1 96.69 655 ILE A O 1
ATOM 5173 N N . PHE A 1 656 ? -17.562 8.477 -17.5 1 92.62 656 PHE A N 1
ATOM 5174 C CA . PHE A 1 656 ? -18.906 7.934 -17.656 1 92.62 656 PHE A CA 1
ATOM 5175 C C . PHE A 1 656 ? -18.969 7.004 -18.859 1 92.62 656 PHE A C 1
ATOM 5177 O O . PHE A 1 656 ? -19.484 5.891 -18.766 1 92.62 656 PHE A O 1
ATOM 5184 N N . ASP A 1 657 ? -18.391 7.391 -19.969 1 90.25 657 ASP A N 1
ATOM 5185 C CA . ASP A 1 657 ? -18.422 6.605 -21.188 1 90.25 657 ASP A CA 1
ATOM 5186 C C . ASP A 1 657 ? -17.625 5.312 -21.047 1 90.25 657 ASP A C 1
ATOM 5188 O O . ASP A 1 657 ? -18.062 4.25 -21.5 1 90.25 657 ASP A O 1
ATOM 5192 N N . PHE A 1 658 ? -16.547 5.414 -20.406 1 91.94 658 PHE A N 1
ATOM 5193 C CA . PHE A 1 658 ? -15.68 4.254 -20.234 1 91.94 658 PHE A CA 1
ATOM 5194 C C . PHE A 1 658 ? -16.375 3.186 -19.391 1 91.94 658 PHE A C 1
ATOM 5196 O O . PHE A 1 658 ? -16.406 2.016 -19.781 1 91.94 658 PHE A O 1
ATOM 5203 N N . ILE A 1 659 ? -16.906 3.572 -18.25 1 92 659 ILE A N 1
ATOM 5204 C CA . ILE A 1 659 ? -17.516 2.609 -17.328 1 92 659 ILE A CA 1
ATOM 5205 C C . ILE A 1 659 ? -18.766 2.012 -17.969 1 92 659 ILE A C 1
ATOM 5207 O O . ILE A 1 659 ? -19.062 0.829 -17.781 1 92 659 ILE A O 1
ATOM 5211 N N . SER A 1 660 ? -19.438 2.824 -18.766 1 84.5 660 SER A N 1
ATOM 5212 C CA . SER A 1 660 ? -20.656 2.361 -19.422 1 84.5 660 SER A CA 1
ATOM 5213 C C . SER A 1 660 ? -20.344 1.301 -20.469 1 84.5 660 SER A C 1
ATOM 5215 O O . SER A 1 660 ? -21.219 0.52 -20.844 1 84.5 660 SER A O 1
ATOM 5217 N N . THR A 1 661 ? -19.141 1.269 -20.938 1 82.06 661 THR A N 1
ATOM 5218 C CA . THR A 1 661 ? -18.734 0.32 -21.969 1 82.06 661 THR A CA 1
ATOM 5219 C C . THR A 1 661 ? -18.297 -1.004 -21.359 1 82.06 661 THR A C 1
ATOM 5221 O O . THR A 1 661 ? -18.203 -2.016 -22.062 1 82.06 661 THR A O 1
ATOM 5224 N N . LEU A 1 662 ? -18.109 -1.061 -20.047 1 85.5 662 LEU A N 1
ATOM 5225 C CA . LEU A 1 662 ? -17.578 -2.254 -19.406 1 85.5 662 LEU A CA 1
ATOM 5226 C C . LEU A 1 662 ? -18.719 -3.215 -19.047 1 85.5 662 LEU A C 1
ATOM 5228 O O . LEU A 1 662 ? -19.797 -2.785 -18.625 1 85.5 662 LEU A O 1
ATOM 5232 N N . PRO A 1 663 ? -18.375 -4.453 -19.234 1 79.25 663 PRO A N 1
ATOM 5233 C CA . PRO A 1 663 ? -19.375 -5.438 -18.812 1 79.25 663 PRO A CA 1
ATOM 5234 C C . PRO A 1 663 ? -19.391 -5.645 -17.297 1 79.25 663 PRO A C 1
ATOM 5236 O O . PRO A 1 663 ? -18.344 -5.75 -16.672 1 79.25 663 PRO A O 1
ATOM 5239 N N . ASP A 1 664 ? -20.422 -5.645 -16.625 1 76.75 664 ASP A N 1
ATOM 5240 C CA . ASP A 1 664 ? -20.656 -5.973 -15.227 1 76.75 664 ASP A CA 1
ATOM 5241 C C . ASP A 1 664 ? -19.672 -5.23 -14.32 1 76.75 664 ASP A C 1
ATOM 5243 O O . ASP A 1 664 ? -18.859 -5.855 -13.641 1 76.75 664 ASP A O 1
ATOM 5247 N N . PRO A 1 665 ? -19.672 -3.967 -14.32 1 85 665 PRO A N 1
ATOM 5248 C CA . PRO A 1 665 ? -18.75 -3.217 -13.453 1 85 665 PRO A CA 1
ATOM 5249 C C . PRO A 1 665 ? -18.891 -3.594 -11.977 1 85 665 PRO A C 1
ATOM 5251 O O . PRO A 1 665 ? -19.984 -3.951 -11.531 1 85 665 PRO A O 1
ATOM 5254 N N . ASN A 1 666 ? -17.766 -3.596 -11.266 1 87.12 666 ASN A N 1
ATOM 5255 C CA . ASN A 1 666 ? -17.797 -3.881 -9.836 1 87.12 666 ASN A CA 1
ATOM 5256 C C . ASN A 1 666 ? -18.391 -2.727 -9.039 1 87.12 666 ASN A C 1
ATOM 5258 O O . ASN A 1 666 ? -18.797 -1.711 -9.617 1 87.12 666 ASN A O 1
ATOM 5262 N N . ASN A 1 667 ? -18.516 -2.811 -7.77 1 85.69 667 ASN A N 1
ATOM 5263 C CA . ASN A 1 667 ? -19.172 -1.825 -6.926 1 85.69 667 ASN A CA 1
ATOM 5264 C C . ASN A 1 667 ? -18.438 -0.49 -6.93 1 85.69 667 ASN A C 1
ATOM 5266 O O . ASN A 1 667 ? -19.062 0.571 -6.871 1 85.69 667 ASN A O 1
ATOM 5270 N N . LEU A 1 668 ? -17.109 -0.543 -7.023 1 91.19 668 LEU A N 1
ATOM 5271 C CA . LEU A 1 668 ? -16.328 0.691 -7.066 1 91.19 668 LEU A CA 1
ATOM 5272 C C . LEU A 1 668 ? -16.641 1.481 -8.336 1 91.19 668 LEU A C 1
ATOM 5274 O O . LEU A 1 668 ? -16.859 2.691 -8.273 1 91.19 668 LEU A O 1
ATOM 5278 N N . LEU A 1 669 ? -16.703 0.756 -9.43 1 93 669 LEU A N 1
ATOM 5279 C CA . LEU A 1 669 ? -16.969 1.408 -10.703 1 93 669 LEU A CA 1
ATOM 5280 C C . LEU A 1 669 ? -18.406 1.906 -10.773 1 93 669 LEU A C 1
ATOM 5282 O O . LEU A 1 669 ? -18.672 2.979 -11.32 1 93 669 LEU A O 1
ATOM 5286 N N . LYS A 1 670 ? -19.281 1.153 -10.141 1 89.75 670 LYS A N 1
ATOM 5287 C CA . LYS A 1 670 ? -20.672 1.591 -10.094 1 89.75 670 LYS A CA 1
ATOM 5288 C C . LYS A 1 670 ? -20.828 2.854 -9.25 1 89.75 670 LYS A C 1
ATOM 5290 O O . LYS A 1 670 ? -21.609 3.738 -9.586 1 89.75 670 LYS A O 1
ATOM 5295 N N . ALA A 1 671 ? -20.078 2.879 -8.18 1 91.31 671 ALA A N 1
ATOM 5296 C CA . ALA A 1 671 ? -20.094 4.055 -7.316 1 91.31 671 ALA A CA 1
ATOM 5297 C C . ALA A 1 671 ? -19.609 5.297 -8.062 1 91.31 671 ALA A C 1
ATOM 5299 O O . ALA A 1 671 ? -20.203 6.371 -7.941 1 91.31 671 ALA A O 1
ATOM 5300 N N . VAL A 1 672 ? -18.531 5.125 -8.844 1 94.69 672 VAL A N 1
ATOM 5301 C CA . VAL A 1 672 ? -17.984 6.234 -9.617 1 94.69 672 VAL A CA 1
ATOM 5302 C C . VAL A 1 672 ? -18.984 6.648 -10.703 1 94.69 672 VAL A C 1
ATOM 5304 O O . VAL A 1 672 ? -19.203 7.84 -10.922 1 94.69 672 VAL A O 1
ATOM 5307 N N . GLN A 1 673 ? -19.562 5.652 -11.328 1 91.69 673 GLN A N 1
ATOM 5308 C CA . GLN A 1 673 ? -20.516 5.926 -12.398 1 91.69 673 GLN A CA 1
ATOM 5309 C C . GLN A 1 673 ? -21.734 6.68 -11.867 1 91.69 673 GLN A C 1
ATOM 5311 O O . GLN A 1 673 ? -22.234 7.605 -12.523 1 91.69 673 GLN A O 1
ATOM 5316 N N . TYR A 1 674 ? -22.141 6.309 -10.703 1 91.75 674 TYR A N 1
ATOM 5317 C CA . TYR A 1 674 ? -23.281 6.977 -10.086 1 91.75 674 TYR A CA 1
ATOM 5318 C C . TYR A 1 674 ? -22.938 8.422 -9.75 1 91.75 674 TYR A C 1
ATOM 5320 O O . TYR A 1 674 ? -23.703 9.336 -10.07 1 91.75 674 TYR A O 1
ATOM 5328 N N . ASP A 1 675 ? -21.875 8.648 -9.164 1 93.75 675 ASP A N 1
ATOM 5329 C CA . ASP A 1 675 ? -21.516 9.977 -8.672 1 93.75 675 ASP A CA 1
ATOM 5330 C C . ASP A 1 675 ? -21.219 10.93 -9.828 1 93.75 675 ASP A C 1
ATOM 5332 O O . ASP A 1 675 ? -21.531 12.117 -9.75 1 93.75 675 ASP A O 1
ATOM 5336 N N . VAL A 1 676 ? -20.641 10.453 -10.867 1 94.12 676 VAL A N 1
ATOM 5337 C CA . VAL A 1 676 ? -20.203 11.305 -11.969 1 94.12 676 VAL A CA 1
ATOM 5338 C C . VAL A 1 676 ? -21.422 11.805 -12.75 1 94.12 676 VAL A C 1
ATOM 5340 O O . VAL A 1 676 ? -21.344 12.812 -13.453 1 94.12 676 VAL A O 1
ATOM 5343 N N . GLN A 1 677 ? -22.531 11.219 -12.516 1 90.81 677 GLN A N 1
ATOM 5344 C CA . GLN A 1 677 ? -23.75 11.602 -13.234 1 90.81 677 GLN A CA 1
ATOM 5345 C C . GLN A 1 677 ? -24.547 12.641 -12.453 1 90.81 677 GLN A C 1
ATOM 5347 O O . GLN A 1 677 ? -25.469 13.258 -13 1 90.81 677 GLN A O 1
ATOM 5352 N N . GLN A 1 678 ? -24.109 12.898 -11.258 1 90.5 678 GLN A N 1
ATOM 5353 C CA . GLN A 1 678 ? -24.859 13.828 -10.414 1 90.5 678 GLN A CA 1
ATOM 5354 C C . GLN A 1 678 ? -24.422 15.266 -10.664 1 90.5 678 GLN A C 1
ATOM 5356 O O . GLN A 1 678 ? -23.234 15.586 -10.547 1 90.5 678 GLN A O 1
ATOM 5361 N N . THR A 1 679 ? -25.328 16.141 -10.914 1 89.5 679 THR A N 1
ATOM 5362 C CA . THR A 1 679 ? -25.047 17.516 -11.281 1 89.5 679 THR A CA 1
ATOM 5363 C C . THR A 1 679 ? -24.422 18.266 -10.109 1 89.5 679 THR A C 1
ATOM 5365 O O . THR A 1 679 ? -23.5 19.078 -10.297 1 89.5 679 THR A O 1
ATOM 5368 N N . ILE A 1 680 ? -24.922 18.016 -8.922 1 92.06 680 ILE A N 1
ATOM 5369 C CA . ILE A 1 680 ? -24.422 18.75 -7.762 1 92.06 680 ILE A CA 1
ATOM 5370 C C . ILE A 1 680 ? -22.953 18.391 -7.516 1 92.06 680 ILE A C 1
ATOM 5372 O O . ILE A 1 680 ? -22.156 19.25 -7.18 1 92.06 680 ILE A O 1
ATOM 5376 N N . TYR A 1 681 ? -22.656 17.109 -7.652 1 95.81 681 TYR A N 1
ATOM 5377 C CA . TYR A 1 681 ? -21.266 16.703 -7.43 1 95.81 681 TYR A CA 1
ATOM 5378 C C . TYR A 1 681 ? -20.344 17.281 -8.484 1 95.81 681 TYR A C 1
ATOM 5380 O O . TYR A 1 681 ? -19.219 17.688 -8.18 1 95.81 681 TYR A O 1
ATOM 5388 N N . LEU A 1 682 ? -20.844 17.391 -9.656 1 95.88 682 LEU A N 1
ATOM 5389 C CA . LEU A 1 682 ? -20.047 17.953 -10.734 1 95.88 682 LEU A CA 1
ATOM 5390 C C . LEU A 1 682 ? -19.828 19.453 -10.539 1 95.88 682 LEU A C 1
ATOM 5392 O O . LEU A 1 682 ? -18.75 19.969 -10.82 1 95.88 682 LEU A O 1
ATOM 5396 N N . ALA A 1 683 ? -20.859 20.078 -10.086 1 95.12 683 ALA A N 1
ATOM 5397 C CA . ALA A 1 683 ? -20.734 21.516 -9.805 1 95.12 683 ALA A CA 1
ATOM 5398 C C . ALA A 1 683 ? -19.719 21.766 -8.703 1 95.12 683 ALA A C 1
ATOM 5400 O O . ALA A 1 683 ? -18.922 22.719 -8.781 1 95.12 683 ALA A O 1
ATOM 5401 N N . GLN A 1 684 ? -19.812 20.922 -7.758 1 97.31 684 GLN A N 1
ATOM 5402 C CA . GLN A 1 684 ? -18.891 21.062 -6.633 1 97.31 684 GLN A CA 1
ATOM 5403 C C . GLN A 1 684 ? -17.469 20.766 -7.051 1 97.31 684 GLN A C 1
ATOM 5405 O O . GLN A 1 684 ? -16.531 21.453 -6.621 1 97.31 684 GLN A O 1
ATOM 5410 N N . ILE A 1 685 ? -17.266 19.797 -7.859 1 97.69 685 ILE A N 1
ATOM 5411 C CA . ILE A 1 685 ? -15.938 19.453 -8.359 1 97.69 685 ILE A CA 1
ATOM 5412 C C . ILE A 1 685 ? -15.414 20.562 -9.258 1 97.69 685 ILE A C 1
ATOM 5414 O O . ILE A 1 685 ? -14.219 20.859 -9.266 1 97.69 685 ILE A O 1
ATOM 5418 N N . ARG A 1 686 ? -16.281 21.125 -10.008 1 97.31 686 ARG A N 1
ATOM 5419 C CA . ARG A 1 686 ? -15.891 22.266 -10.82 1 97.31 686 ARG A CA 1
ATOM 5420 C C . ARG A 1 686 ? -15.406 23.422 -9.953 1 97.31 686 ARG A C 1
ATOM 5422 O O . ARG A 1 686 ? -14.391 24.047 -10.258 1 97.31 686 ARG A O 1
ATOM 5429 N N . ALA A 1 687 ? -16.125 23.641 -8.914 1 97.38 687 ALA A N 1
ATOM 5430 C CA . ALA A 1 687 ? -15.742 24.703 -7.98 1 97.38 687 ALA A CA 1
ATOM 5431 C C . ALA A 1 687 ? -14.359 24.438 -7.395 1 97.38 687 ALA A C 1
ATOM 5433 O O . ALA A 1 687 ? -13.516 25.344 -7.359 1 97.38 687 ALA A O 1
ATOM 5434 N N . LEU A 1 688 ? -14.125 23.219 -6.957 1 97.69 688 LEU A N 1
ATOM 5435 C CA . LEU A 1 688 ? -12.836 22.844 -6.383 1 97.69 688 LEU A CA 1
ATOM 5436 C C . LEU A 1 688 ? -11.727 22.969 -7.422 1 97.69 688 LEU A C 1
ATOM 5438 O O . LEU A 1 688 ? -10.609 23.391 -7.098 1 97.69 688 LEU A O 1
ATOM 5442 N N . GLY A 1 689 ? -12.055 22.594 -8.617 1 97.06 689 GLY A N 1
ATOM 5443 C CA . GLY A 1 689 ? -11.078 22.719 -9.695 1 97.06 689 GLY A CA 1
ATOM 5444 C C . GLY A 1 689 ? -10.695 24.156 -9.984 1 97.06 689 GLY A C 1
ATOM 5445 O O . GLY A 1 689 ? -9.531 24.453 -10.242 1 97.06 689 GLY A O 1
ATOM 5446 N N . ILE A 1 690 ? -11.648 25.016 -9.969 1 96.88 690 ILE A N 1
ATOM 5447 C CA . ILE A 1 690 ? -11.398 26.422 -10.188 1 96.88 690 ILE A CA 1
ATOM 5448 C C . ILE A 1 690 ? -10.5 26.969 -9.086 1 96.88 690 ILE A C 1
ATOM 5450 O O . ILE A 1 690 ? -9.586 27.766 -9.352 1 96.88 690 ILE A O 1
ATOM 5454 N N . ILE A 1 691 ? -10.742 26.5 -7.898 1 96.81 691 ILE A N 1
ATOM 5455 C CA . ILE A 1 691 ? -9.945 26.922 -6.758 1 96.81 691 ILE A CA 1
ATOM 5456 C C . ILE A 1 691 ? -8.492 26.469 -6.949 1 96.81 691 ILE A C 1
ATOM 5458 O O . ILE A 1 691 ? -7.562 27.188 -6.582 1 96.81 691 ILE A O 1
ATOM 5462 N N . ASP A 1 692 ? -8.242 25.328 -7.496 1 95.75 692 ASP A N 1
ATOM 5463 C CA . ASP A 1 692 ? -6.895 24.844 -7.781 1 95.75 692 ASP A CA 1
ATOM 5464 C C . ASP A 1 692 ? -6.16 25.812 -8.719 1 95.75 692 ASP A C 1
ATOM 5466 O O . ASP A 1 692 ? -5 26.156 -8.477 1 95.75 692 ASP A O 1
ATOM 5470 N N . LYS A 1 693 ? -6.852 26.281 -9.711 1 95.38 693 LYS A N 1
ATOM 5471 C CA . LYS A 1 693 ? -6.215 27.062 -10.766 1 95.38 693 LYS A CA 1
ATOM 5472 C C . LYS A 1 693 ? -6.055 28.516 -10.352 1 95.38 693 LYS A C 1
ATOM 5474 O O . LYS A 1 693 ? -5.098 29.188 -10.758 1 95.38 693 LYS A O 1
ATOM 5479 N N . VAL A 1 694 ? -6.922 28.969 -9.5 1 95.44 694 VAL A N 1
ATOM 5480 C CA . VAL A 1 694 ? -6.961 30.406 -9.25 1 95.44 694 VAL A CA 1
ATOM 5481 C C . VAL A 1 694 ? -6.352 30.703 -7.883 1 95.44 694 VAL A C 1
ATOM 5483 O O . VAL A 1 694 ? -5.758 31.766 -7.684 1 95.44 694 VAL A O 1
ATOM 5486 N N . ILE A 1 695 ? -6.457 29.797 -6.98 1 95.69 695 ILE A N 1
ATOM 5487 C CA . ILE A 1 695 ? -6.082 30.156 -5.617 1 95.69 695 ILE A CA 1
ATOM 5488 C C . ILE A 1 695 ? -4.934 29.266 -5.148 1 95.69 695 ILE A C 1
ATOM 5490 O O . ILE A 1 695 ? -3.791 29.703 -5.047 1 95.69 695 ILE A O 1
ATOM 5494 N N . THR A 1 696 ? -5.168 27.906 -4.992 1 94.38 696 THR A N 1
ATOM 5495 C CA . THR A 1 696 ? -4.203 27.047 -4.332 1 94.38 696 THR A CA 1
ATOM 5496 C C . THR A 1 696 ? -2.977 26.828 -5.211 1 94.38 696 THR A C 1
ATOM 5498 O O . THR A 1 696 ? -1.848 26.797 -4.715 1 94.38 696 THR A O 1
ATOM 5501 N N . GLY A 1 697 ? -3.143 26.703 -6.531 1 92.94 697 GLY A N 1
ATOM 5502 C CA . GLY A 1 697 ? -2.012 26.562 -7.43 1 92.94 697 GLY A CA 1
ATOM 5503 C C . GLY A 1 697 ? -1.069 27.75 -7.41 1 92.94 697 GLY A C 1
ATOM 5504 O O . GLY A 1 697 ? 0.111 27.609 -7.086 1 92.94 697 GLY A O 1
ATOM 5505 N N . PRO A 1 698 ? -1.592 28.891 -7.68 1 93.5 698 PRO A N 1
ATOM 5506 C CA . PRO A 1 698 ? -0.763 30.094 -7.664 1 93.5 698 PRO A CA 1
ATOM 5507 C C . PRO A 1 698 ? -0.171 30.391 -6.289 1 93.5 698 PRO A C 1
ATOM 5509 O O . PRO A 1 698 ? 0.982 30.812 -6.188 1 93.5 698 PRO A O 1
ATOM 5512 N N . PHE A 1 699 ? -0.887 30.219 -5.238 1 93.62 699 PHE A N 1
ATOM 5513 C CA . PHE A 1 699 ? -0.387 30.484 -3.893 1 93.62 699 PHE A CA 1
ATOM 5514 C C . PHE A 1 699 ? 0.761 29.531 -3.553 1 93.62 699 PHE A C 1
ATOM 5516 O O . PHE A 1 699 ? 1.747 29.953 -2.938 1 93.62 699 PHE A O 1
ATOM 5523 N N . TRP A 1 700 ? 0.627 28.297 -3.973 1 92.69 700 TRP A N 1
ATOM 5524 C CA . TRP A 1 700 ? 1.704 27.344 -3.727 1 92.69 700 TRP A CA 1
ATOM 5525 C C . TRP A 1 700 ? 2.98 27.766 -4.449 1 92.69 700 TRP A C 1
ATOM 5527 O O . TRP A 1 700 ? 4.078 27.656 -3.895 1 92.69 700 TRP A O 1
ATOM 5537 N N . ARG A 1 701 ? 2.918 28.25 -5.656 1 92.12 701 ARG A N 1
ATOM 5538 C CA . ARG A 1 701 ? 4.082 28.734 -6.398 1 92.12 701 ARG A CA 1
ATOM 5539 C C . ARG A 1 701 ? 4.719 29.938 -5.711 1 92.12 701 ARG A C 1
ATOM 5541 O O . ARG A 1 701 ? 5.941 30.078 -5.707 1 92.12 701 ARG A O 1
ATOM 5548 N N . LEU A 1 702 ? 3.861 30.703 -5.129 1 93.38 702 LEU A N 1
ATOM 5549 C CA . LEU A 1 702 ? 4.355 31.859 -4.391 1 93.38 702 LEU A CA 1
ATOM 5550 C C . LEU A 1 702 ? 5.098 31.422 -3.129 1 93.38 702 LEU A C 1
ATOM 5552 O O . LEU A 1 702 ? 6.156 31.969 -2.807 1 93.38 702 LEU A O 1
ATOM 5556 N N . VAL A 1 703 ? 4.562 30.469 -2.432 1 93.19 703 VAL A N 1
ATOM 5557 C CA . VAL A 1 703 ? 5.168 29.953 -1.204 1 93.19 703 VAL A CA 1
ATOM 5558 C C . VAL A 1 703 ? 6.523 29.328 -1.517 1 93.19 703 VAL A C 1
ATOM 5560 O O . VAL A 1 703 ? 7.477 29.484 -0.746 1 93.19 703 VAL A O 1
ATOM 5563 N N . GLU A 1 704 ? 6.641 28.688 -2.648 1 89.5 704 GLU A N 1
ATOM 5564 C CA . GLU A 1 704 ? 7.879 28.016 -3.037 1 89.5 704 GLU A CA 1
ATOM 5565 C C . GLU A 1 704 ? 8.93 29.016 -3.494 1 89.5 704 GLU A C 1
ATOM 5567 O O . GLU A 1 704 ? 10.133 28.797 -3.293 1 89.5 704 GLU A O 1
ATOM 5572 N N . ARG A 1 705 ? 8.531 30.109 -4.027 1 89.31 705 ARG A N 1
ATOM 5573 C CA . ARG A 1 705 ? 9.453 31.078 -4.617 1 89.31 705 ARG A CA 1
ATOM 5574 C C . ARG A 1 705 ? 9.93 32.094 -3.576 1 89.31 705 ARG A C 1
ATOM 5576 O O . ARG A 1 705 ? 11 32.688 -3.723 1 89.31 705 ARG A O 1
ATOM 5583 N N . THR A 1 706 ? 9.172 32.219 -2.582 1 91.44 706 THR A N 1
ATOM 5584 C CA . THR A 1 706 ? 9.484 33.219 -1.582 1 91.44 706 THR A CA 1
ATOM 5585 C C . THR A 1 706 ? 10.586 32.719 -0.644 1 91.44 706 THR A C 1
ATOM 5587 O O . THR A 1 706 ? 10.578 31.578 -0.229 1 91.44 706 THR A O 1
ATOM 5590 N N . ASP A 1 707 ? 11.5 33.625 -0.38 1 86.19 707 ASP A N 1
ATOM 5591 C CA . ASP A 1 707 ? 12.711 33.25 0.35 1 86.19 707 ASP A CA 1
ATOM 5592 C C . ASP A 1 707 ? 12.469 33.281 1.858 1 86.19 707 ASP A C 1
ATOM 5594 O O . ASP A 1 707 ? 13.18 32.594 2.615 1 86.19 707 ASP A O 1
ATOM 5598 N N . ASN A 1 708 ? 11.625 34.25 2.287 1 91.31 708 ASN A N 1
ATOM 5599 C CA . ASN A 1 708 ? 11.398 34.438 3.717 1 91.31 708 ASN A CA 1
ATOM 5600 C C . ASN A 1 708 ? 9.914 34.438 4.051 1 91.31 708 ASN A C 1
ATOM 5602 O O . ASN A 1 708 ? 9.094 34.906 3.248 1 91.31 708 ASN A O 1
ATOM 5606 N N . ILE A 1 709 ? 9.562 34 5.211 1 95 709 ILE A N 1
ATOM 5607 C CA . ILE A 1 709 ? 8.172 33.781 5.609 1 95 709 ILE A CA 1
ATOM 5608 C C . ILE A 1 709 ? 7.457 35.125 5.727 1 95 709 ILE A C 1
ATOM 5610 O O . ILE A 1 709 ? 6.254 35.219 5.484 1 95 709 ILE A O 1
ATOM 5614 N N . LEU A 1 710 ? 8.156 36.219 6.109 1 94.88 710 LEU A N 1
ATOM 5615 C CA . LEU A 1 710 ? 7.516 37.5 6.344 1 94.88 710 LEU A CA 1
ATOM 5616 C C . LEU A 1 710 ? 7.23 38.219 5.027 1 94.88 710 LEU A C 1
ATOM 5618 O O . LEU A 1 710 ? 6.426 39.156 4.98 1 94.88 710 LEU A O 1
ATOM 5622 N N . GLN A 1 711 ? 7.844 37.781 3.98 1 93.12 711 GLN A N 1
ATOM 5623 C CA . GLN A 1 711 ? 7.566 38.344 2.658 1 93.12 711 GLN A CA 1
ATOM 5624 C C . GLN A 1 711 ? 6.191 37.906 2.158 1 93.12 711 GLN A C 1
ATOM 5626 O O . GLN A 1 711 ? 5.656 38.469 1.211 1 93.12 711 GLN A O 1
ATOM 5631 N N . LEU A 1 712 ? 5.605 36.938 2.809 1 94.62 712 LEU A N 1
ATOM 5632 C CA . LEU A 1 712 ? 4.297 36.438 2.408 1 94.62 712 LEU A CA 1
ATOM 5633 C C . LEU A 1 712 ? 3.18 37.281 3.014 1 94.62 712 LEU A C 1
ATOM 5635 O O . LEU A 1 712 ? 2.002 37.062 2.717 1 94.62 712 LEU A O 1
ATOM 5639 N N . ASN A 1 713 ? 3.504 38.25 3.854 1 94.12 713 ASN A N 1
ATOM 5640 C CA . ASN A 1 713 ? 2.482 39.031 4.527 1 94.12 713 ASN A CA 1
ATOM 5641 C C . ASN A 1 713 ? 1.577 39.75 3.529 1 94.12 713 ASN A C 1
ATOM 5643 O O . ASN A 1 713 ? 0.352 39.719 3.662 1 94.12 713 ASN A O 1
ATOM 5647 N N . ASN A 1 714 ? 2.164 40.281 2.531 1 91.94 714 ASN A N 1
ATOM 5648 C CA . ASN A 1 714 ? 1.373 41 1.533 1 91.94 714 ASN A CA 1
ATOM 5649 C C . ASN A 1 714 ? 0.5 40.062 0.723 1 91.94 714 ASN A C 1
ATOM 5651 O O . ASN A 1 714 ? -0.703 40.281 0.578 1 91.94 714 ASN A O 1
ATOM 5655 N N . PRO A 1 715 ? 1.061 39 0.205 1 94.25 715 PRO A N 1
ATOM 5656 C CA . PRO A 1 715 ? 0.209 38.031 -0.502 1 94.25 715 PRO A CA 1
ATOM 5657 C C . PRO A 1 715 ? -0.924 37.5 0.37 1 94.25 715 PRO A C 1
ATOM 5659 O O . PRO A 1 715 ? -2.029 37.281 -0.124 1 94.25 715 PRO A O 1
ATOM 5662 N N . LEU A 1 716 ? -0.678 37.312 1.607 1 96.06 716 LEU A N 1
ATOM 5663 C CA . LEU A 1 716 ? -1.711 36.812 2.51 1 96.06 716 LEU A CA 1
ATOM 5664 C C . LEU A 1 716 ? -2.809 37.844 2.703 1 96.06 716 LEU A C 1
ATOM 5666 O O . LEU A 1 716 ? -3.992 37.5 2.766 1 96.06 716 LEU A O 1
ATOM 5670 N N . ALA A 1 717 ? -2.443 39.062 2.764 1 94.06 717 ALA A N 1
ATOM 5671 C CA . ALA A 1 717 ? -3.416 40.156 2.891 1 94.06 717 ALA A CA 1
ATOM 5672 C C . ALA A 1 717 ? -4.262 40.281 1.628 1 94.06 717 ALA A C 1
ATOM 5674 O O . ALA A 1 717 ? -5.473 40.5 1.704 1 94.06 717 ALA A O 1
ATOM 5675 N N . ILE A 1 718 ? -3.623 40.156 0.516 1 94.75 718 ILE A N 1
ATOM 5676 C CA . ILE A 1 718 ? -4.344 40.188 -0.753 1 94.75 718 ILE A CA 1
ATOM 5677 C C . ILE A 1 718 ? -5.344 39.031 -0.817 1 94.75 718 ILE A C 1
ATOM 5679 O O . ILE A 1 718 ? -6.488 39.219 -1.235 1 94.75 718 ILE A O 1
ATOM 5683 N N . MET A 1 719 ? -4.891 37.875 -0.423 1 96.12 719 MET A N 1
ATOM 5684 C CA . MET A 1 719 ? -5.762 36.719 -0.423 1 96.12 719 MET A CA 1
ATOM 5685 C C . MET A 1 719 ? -6.945 36.906 0.515 1 96.12 719 MET A C 1
ATOM 5687 O O . MET A 1 719 ? -8.078 36.562 0.176 1 96.12 719 MET A O 1
ATOM 5691 N N . GLN A 1 720 ? -6.672 37.469 1.683 1 93.31 720 GLN A N 1
ATOM 5692 C CA . GLN A 1 720 ? -7.738 37.75 2.637 1 93.31 720 GLN A CA 1
ATOM 5693 C C . GLN A 1 720 ? -8.805 38.656 2.027 1 93.31 720 GLN A C 1
ATOM 5695 O O . GLN A 1 720 ? -10 38.344 2.119 1 93.31 720 GLN A O 1
ATOM 5700 N N . ASN A 1 721 ? -8.375 39.656 1.374 1 93.12 721 ASN A N 1
ATOM 5701 C CA . ASN A 1 721 ? -9.297 40.625 0.792 1 93.12 721 ASN A CA 1
ATOM 5702 C C . ASN A 1 721 ? -10.07 40.031 -0.381 1 93.12 721 ASN A C 1
ATOM 5704 O O . ASN A 1 721 ? -11.273 40.25 -0.51 1 93.12 721 ASN A O 1
ATOM 5708 N N . LYS A 1 722 ? -9.445 39.312 -1.15 1 94.81 722 LYS A N 1
ATOM 5709 C CA . LYS A 1 722 ? -10.102 38.719 -2.305 1 94.81 722 LYS A CA 1
ATOM 5710 C C . LYS A 1 722 ? -11.078 37.625 -1.872 1 94.81 722 LYS A C 1
ATOM 5712 O O . LYS A 1 722 ? -12.164 37.469 -2.439 1 94.81 722 LYS A O 1
ATOM 5717 N N . LEU A 1 723 ? -10.633 36.812 -0.914 1 95.19 723 LEU A N 1
ATOM 5718 C CA . LEU A 1 723 ? -11.523 35.75 -0.42 1 95.19 723 LEU A CA 1
ATOM 5719 C C . LEU A 1 723 ? -12.773 36.375 0.206 1 95.19 723 LEU A C 1
ATOM 5721 O O . LEU A 1 723 ? -13.867 35.812 0.069 1 95.19 723 LEU A O 1
ATOM 5725 N N . LYS A 1 724 ? -12.609 37.5 0.859 1 90 724 LYS A N 1
ATOM 5726 C CA . LYS A 1 724 ? -13.75 38.188 1.446 1 90 724 LYS A CA 1
ATOM 5727 C C . LYS A 1 724 ? -14.727 38.656 0.368 1 90 724 LYS A C 1
ATOM 5729 O O . LYS A 1 724 ? -15.938 38.5 0.5 1 90 724 LYS A O 1
ATOM 5734 N N . SER A 1 725 ? -14.156 39.188 -0.632 1 92.31 725 SER A N 1
ATOM 5735 C CA . SER A 1 725 ? -14.984 39.688 -1.734 1 92.31 725 SER A CA 1
ATOM 5736 C C . SER A 1 725 ? -15.648 38.531 -2.477 1 92.31 725 SER A C 1
ATOM 5738 O O . SER A 1 725 ? -16.844 38.562 -2.768 1 92.31 725 SER A O 1
ATOM 5740 N N . TRP A 1 726 ? -14.93 37.469 -2.717 1 94.38 726 TRP A N 1
ATOM 5741 C CA . TRP A 1 726 ? -15.414 36.344 -3.504 1 94.38 726 TRP A CA 1
ATOM 5742 C C . TRP A 1 726 ? -16.391 35.5 -2.695 1 94.38 726 TRP A C 1
ATOM 5744 O O . TRP A 1 726 ? -17.266 34.844 -3.262 1 94.38 726 TRP A O 1
ATOM 5754 N N . ALA A 1 727 ? -16.203 35.438 -1.339 1 91.25 727 ALA A N 1
ATOM 5755 C CA . ALA A 1 727 ? -17.141 34.719 -0.478 1 91.25 727 ALA A CA 1
ATOM 5756 C C . ALA A 1 727 ? -18.531 35.312 -0.555 1 91.25 727 ALA A C 1
ATOM 5758 O O . ALA A 1 727 ? -19.531 34.594 -0.439 1 91.25 727 ALA A O 1
ATOM 5759 N N . ASN A 1 728 ? -18.562 36.625 -0.835 1 86.19 728 ASN A N 1
ATOM 5760 C CA . ASN A 1 728 ? -19.844 37.312 -0.979 1 86.19 728 ASN A CA 1
ATOM 5761 C C . ASN A 1 728 ? -20.422 37.125 -2.381 1 86.19 728 ASN A C 1
ATOM 5763 O O . ASN A 1 728 ? -21.625 36.938 -2.543 1 86.19 728 ASN A O 1
ATOM 5767 N N . ASP A 1 729 ? -19.594 37.25 -3.359 1 89.56 729 ASP A N 1
ATOM 5768 C CA . ASP A 1 729 ? -19.969 37.094 -4.758 1 89.56 729 ASP A CA 1
ATOM 5769 C C . ASP A 1 729 ? -18.844 36.469 -5.57 1 89.56 729 ASP A C 1
ATOM 5771 O O . ASP A 1 729 ? -17.828 37.125 -5.82 1 89.56 729 ASP A O 1
ATOM 5775 N N . ALA A 1 730 ? -19.141 35.312 -6.008 1 92.94 730 ALA A N 1
ATOM 5776 C CA . ALA A 1 730 ? -18.078 34.562 -6.691 1 92.94 730 ALA A CA 1
ATOM 5777 C C . ALA A 1 730 ? -18.156 34.781 -8.203 1 92.94 730 ALA A C 1
ATOM 5779 O O . ALA A 1 730 ? -17.391 34.156 -8.961 1 92.94 730 ALA A O 1
ATOM 5780 N N . SER A 1 731 ? -18.953 35.562 -8.742 1 90 731 SER A N 1
ATOM 5781 C CA . SER A 1 731 ? -19.156 35.781 -10.18 1 90 731 SER A CA 1
ATOM 5782 C C . SER A 1 731 ? -17.859 36.25 -10.844 1 90 731 SER A C 1
ATOM 5784 O O . SER A 1 731 ? -17.547 35.844 -11.969 1 90 731 SER A O 1
ATOM 5786 N N . PRO A 1 732 ? -17.109 37.062 -10.133 1 92.62 732 PRO A N 1
ATOM 5787 C CA . PRO A 1 732 ? -15.867 37.5 -10.773 1 92.62 732 PRO A CA 1
ATOM 5788 C C . PRO A 1 732 ? -14.883 36.375 -11.031 1 92.62 732 PRO A C 1
ATOM 5790 O O . PRO A 1 732 ? -14.164 36.375 -12.031 1 92.62 732 PRO A O 1
ATOM 5793 N N . ILE A 1 733 ? -14.844 35.438 -10.164 1 94 733 ILE A N 1
ATOM 5794 C CA . ILE A 1 733 ? -13.938 34.312 -10.328 1 94 733 ILE A CA 1
ATOM 5795 C C . ILE A 1 733 ? -14.352 33.469 -11.555 1 94 733 ILE A C 1
ATOM 5797 O O . ILE A 1 733 ? -13.5 33 -12.297 1 94 733 ILE A O 1
ATOM 5801 N N . LEU A 1 734 ? -15.617 33.344 -11.688 1 91.69 734 LEU A N 1
ATOM 5802 C CA . LEU A 1 734 ? -16.156 32.594 -12.82 1 91.69 734 LEU A CA 1
ATOM 5803 C C . LEU A 1 734 ? -15.859 33.312 -14.133 1 91.69 734 LEU A C 1
ATOM 5805 O O . LEU A 1 734 ? -15.766 32.688 -15.188 1 91.69 734 LEU A O 1
ATOM 5809 N N . ASN A 1 735 ? -15.727 34.688 -13.969 1 88.69 735 ASN A N 1
ATOM 5810 C CA . ASN A 1 735 ? -15.375 35.469 -15.133 1 88.69 735 ASN A CA 1
ATOM 5811 C C . ASN A 1 735 ? -13.867 35.625 -15.281 1 88.69 735 ASN A C 1
ATOM 5813 O O . ASN A 1 735 ? -13.383 36.656 -15.789 1 88.69 735 ASN A O 1
ATOM 5817 N N . LYS A 1 736 ? -13.047 34.812 -14.648 1 90.38 736 LYS A N 1
ATOM 5818 C CA . LYS A 1 736 ? -11.617 34.625 -14.852 1 90.38 736 LYS A CA 1
ATOM 5819 C C . LYS A 1 736 ? -10.805 35.688 -14.141 1 90.38 736 LYS A C 1
ATOM 5821 O O . LYS A 1 736 ? -9.758 36.125 -14.633 1 90.38 736 LYS A O 1
ATOM 5826 N N . GLU A 1 737 ? -11.367 36.156 -13.055 1 91.19 737 GLU A N 1
ATOM 5827 C CA . GLU A 1 737 ? -10.562 37.031 -12.203 1 91.19 737 GLU A CA 1
ATOM 5828 C C . GLU A 1 737 ? -9.445 36.25 -11.523 1 91.19 737 GLU A C 1
ATOM 5830 O O . GLU A 1 737 ? -9.633 35.094 -11.133 1 91.19 737 GLU A O 1
ATOM 5835 N N . VAL A 1 738 ? -8.32 36.906 -11.375 1 91.69 738 VAL A N 1
ATOM 5836 C CA . VAL A 1 738 ? -7.168 36.219 -10.812 1 91.69 738 VAL A CA 1
ATOM 5837 C C . VAL A 1 738 ? -6.898 36.719 -9.398 1 91.69 738 VAL A C 1
ATOM 5839 O O . VAL A 1 738 ? -7.297 37.812 -9.039 1 91.69 738 VAL A O 1
ATOM 5842 N N . LEU A 1 739 ? -6.297 35.875 -8.586 1 93.69 739 LEU A N 1
ATOM 5843 C CA . LEU A 1 739 ? -5.98 36.219 -7.199 1 93.69 739 LEU A CA 1
ATOM 5844 C C . LEU A 1 739 ? -4.738 37.094 -7.121 1 93.69 739 LEU A C 1
ATOM 5846 O O . LEU A 1 739 ? -4.758 38.156 -6.488 1 93.69 739 LEU A O 1
ATOM 5850 N N . PHE A 1 740 ? -3.615 36.562 -7.711 1 93 740 PHE A N 1
ATOM 5851 C CA . PHE A 1 740 ? -2.355 37.312 -7.73 1 93 740 PHE A CA 1
ATOM 5852 C C . PHE A 1 740 ? -2.027 37.781 -9.141 1 93 740 PHE A C 1
ATOM 5854 O O . PHE A 1 740 ? -1.886 36.969 -10.055 1 93 740 PHE A O 1
ATOM 5861 N N . GLU A 1 741 ? -1.83 39 -9.359 1 85.44 741 GLU A N 1
ATOM 5862 C CA . GLU A 1 741 ? -1.576 39.562 -10.68 1 85.44 741 GLU A CA 1
ATOM 5863 C C . GLU A 1 741 ? -0.194 39.188 -11.188 1 85.44 741 GLU A C 1
ATOM 5865 O O . GLU A 1 741 ? -0.001 39 -12.398 1 85.44 741 GLU A O 1
ATOM 5870 N N . ASN A 1 742 ? 0.705 38.906 -10.344 1 84.06 742 ASN A N 1
ATOM 5871 C CA . ASN A 1 742 ? 2.094 38.688 -10.734 1 84.06 742 ASN A CA 1
ATOM 5872 C C . ASN A 1 742 ? 2.412 37.188 -10.867 1 84.06 742 ASN A C 1
ATOM 5874 O O . ASN A 1 742 ? 3.561 36.844 -11.117 1 84.06 742 ASN A O 1
ATOM 5878 N N . ILE A 1 743 ? 1.447 36.375 -10.656 1 89.25 743 ILE A N 1
ATOM 5879 C CA . ILE A 1 743 ? 1.71 34.969 -10.734 1 89.25 743 ILE A CA 1
ATOM 5880 C C . ILE A 1 743 ? 0.957 34.344 -11.922 1 89.25 743 ILE A C 1
ATOM 5882 O O . ILE A 1 743 ? -0.24 34.594 -12.094 1 89.25 743 ILE A O 1
ATOM 5886 N N . GLU A 1 744 ? 1.678 33.594 -12.719 1 84 744 GLU A N 1
ATOM 5887 C CA . GLU A 1 744 ? 1.123 33.031 -13.938 1 84 744 GLU A CA 1
ATOM 5888 C C . GLU A 1 744 ? 0.206 31.844 -13.617 1 84 744 GLU A C 1
ATOM 5890 O O . GLU A 1 744 ? 0.532 31 -12.766 1 84 744 GLU A O 1
ATOM 5895 N N . ILE A 1 745 ? -0.987 31.922 -14.141 1 88.5 745 ILE A N 1
ATOM 5896 C CA . ILE A 1 745 ? -1.934 30.812 -14.055 1 88.5 745 ILE A CA 1
ATOM 5897 C C . ILE A 1 745 ? -1.689 29.844 -15.211 1 88.5 745 ILE A C 1
ATOM 5899 O O . ILE A 1 745 ? -1.524 30.25 -16.359 1 88.5 745 ILE A O 1
ATOM 5903 N N . HIS A 1 746 ? -1.574 28.578 -14.922 1 87.69 746 HIS A N 1
ATOM 5904 C CA . HIS A 1 746 ? -1.387 27.547 -15.93 1 87.69 746 HIS A CA 1
ATOM 5905 C C . HIS A 1 746 ? -2.678 27.281 -16.703 1 87.69 746 HIS A C 1
ATOM 5907 O O . HIS A 1 746 ? -3.592 26.641 -16.188 1 87.69 746 HIS A O 1
ATOM 5913 N N . LYS A 1 747 ? -2.723 27.734 -17.859 1 90.19 747 LYS A N 1
ATOM 5914 C CA . LYS A 1 747 ? -3.908 27.547 -18.688 1 90.19 747 LYS A CA 1
ATOM 5915 C C . LYS A 1 747 ? -3.793 26.281 -19.531 1 90.19 747 LYS A C 1
ATOM 5917 O O . LYS A 1 747 ? -3.594 26.344 -20.75 1 90.19 747 LYS A O 1
ATOM 5922 N N . ASP A 1 748 ? -4.027 25.172 -18.938 1 92.56 748 ASP A N 1
ATOM 5923 C CA . ASP A 1 748 ? -3.98 23.875 -19.625 1 92.56 748 ASP A CA 1
ATOM 5924 C C . ASP A 1 748 ? -5.375 23.438 -20.047 1 92.56 748 ASP A C 1
ATOM 5926 O O . ASP A 1 748 ? -6.32 24.219 -20.031 1 92.56 748 ASP A O 1
ATOM 5930 N N . VAL A 1 749 ? -5.527 22.234 -20.453 1 93.5 749 VAL A N 1
ATOM 5931 C CA . VAL A 1 749 ? -6.781 21.688 -20.969 1 93.5 749 VAL A CA 1
ATOM 5932 C C . VAL A 1 749 ? -7.824 21.656 -19.859 1 93.5 749 VAL A C 1
ATOM 5934 O O . VAL A 1 749 ? -9.023 21.734 -20.125 1 93.5 749 VAL A O 1
ATOM 5937 N N . MET A 1 750 ? -7.387 21.469 -18.672 1 95.38 750 MET A N 1
ATOM 5938 C CA . MET A 1 750 ? -8.305 21.438 -17.531 1 95.38 750 MET A CA 1
ATOM 5939 C C . MET A 1 750 ? -8.875 22.828 -17.25 1 95.38 750 MET A C 1
ATOM 5941 O O . MET A 1 750 ? -10.062 22.953 -16.938 1 95.38 750 MET A O 1
ATOM 5945 N N . TYR A 1 751 ? -7.961 23.828 -17.375 1 95.88 751 TYR A N 1
ATOM 5946 C CA . TYR A 1 751 ? -8.398 25.203 -17.188 1 95.88 751 TYR A CA 1
ATOM 5947 C C . TYR A 1 751 ? -9.492 25.562 -18.188 1 95.88 751 TYR A C 1
ATOM 5949 O O . TYR A 1 751 ? -10.508 26.172 -17.812 1 95.88 751 TYR A O 1
ATOM 5957 N N . GLU A 1 752 ? -9.305 25.125 -19.406 1 93.62 752 GLU A N 1
ATOM 5958 C CA . GLU A 1 752 ? -10.273 25.422 -20.453 1 93.62 752 GLU A CA 1
ATOM 5959 C C . GLU A 1 752 ? -11.609 24.734 -20.172 1 93.62 752 GLU A C 1
ATOM 5961 O O . GLU A 1 752 ? -12.672 25.328 -20.406 1 93.62 752 GLU A O 1
ATOM 5966 N N . ALA A 1 753 ? -11.539 23.594 -19.641 1 95 753 ALA A N 1
ATOM 5967 C CA . ALA A 1 753 ? -12.758 22.844 -19.344 1 95 753 ALA A CA 1
ATOM 5968 C C . ALA A 1 753 ? -13.508 23.484 -18.172 1 95 753 ALA A C 1
ATOM 5970 O O . ALA A 1 753 ? -14.742 23.531 -18.172 1 95 753 ALA A O 1
ATOM 5971 N N . LEU A 1 754 ? -12.875 23.938 -17.188 1 96.12 754 LEU A N 1
ATOM 5972 C CA . LEU A 1 754 ? -13.461 24.5 -15.977 1 96.12 754 LEU A CA 1
ATOM 5973 C C . LEU A 1 754 ? -14.18 25.812 -16.266 1 96.12 754 LEU A C 1
ATOM 5975 O O . LEU A 1 754 ? -15.203 26.109 -15.656 1 96.12 754 LEU A O 1
ATOM 5979 N N . PHE A 1 755 ? -13.625 26.562 -17.203 1 94.25 755 PHE A N 1
ATOM 5980 C CA . PHE A 1 755 ? -14.148 27.906 -17.453 1 94.25 755 PHE A CA 1
ATOM 5981 C C . PHE A 1 755 ? -14.961 27.938 -18.734 1 94.25 755 PHE A C 1
ATOM 5983 O O . PHE A 1 755 ? -15.352 29.016 -19.188 1 94.25 755 PHE A O 1
ATOM 5990 N N . ALA A 1 756 ? -15.211 26.781 -19.234 1 91.31 756 ALA A N 1
ATOM 5991 C CA . ALA A 1 756 ? -16.062 26.703 -20.422 1 91.31 756 ALA A CA 1
ATOM 5992 C C . ALA A 1 756 ? -17.5 27.141 -20.094 1 91.31 756 ALA A C 1
ATOM 5994 O O . ALA A 1 756 ? -18.016 26.828 -19.016 1 91.31 756 ALA A O 1
ATOM 5995 N N . GLU A 1 757 ? -18.109 27.844 -20.969 1 83.12 757 GLU A N 1
ATOM 5996 C CA . GLU A 1 757 ? -19.469 28.328 -20.766 1 83.12 757 GLU A CA 1
ATOM 5997 C C . GLU A 1 757 ? -20.484 27.172 -20.844 1 83.12 757 GLU A C 1
ATOM 5999 O O . GLU A 1 757 ? -20.344 26.281 -21.672 1 83.12 757 GLU A O 1
ATOM 6004 N N . SER A 1 758 ? -21.172 27.062 -19.766 1 80.12 758 SER A N 1
ATOM 6005 C CA . SER A 1 758 ? -22.203 26.031 -19.75 1 80.12 758 SER A CA 1
ATOM 6006 C C . SER A 1 758 ? -23.578 26.625 -20.062 1 80.12 758 SER A C 1
ATOM 6008 O O . SER A 1 758 ? -23.891 27.734 -19.641 1 80.12 758 SER A O 1
ATOM 6010 N N . GLU A 1 759 ? -24.312 25.984 -20.906 1 71.38 759 GLU A N 1
ATOM 6011 C CA . GLU A 1 759 ? -25.656 26.406 -21.25 1 71.38 759 GLU A CA 1
ATOM 6012 C C . GLU A 1 759 ? -26.641 26.125 -20.109 1 71.38 759 GLU A C 1
ATOM 6014 O O . GLU A 1 759 ? -27.703 26.734 -20.031 1 71.38 759 GLU A O 1
ATOM 6019 N N . ASP A 1 760 ? -26.203 25.281 -19.172 1 80.25 760 ASP A N 1
ATOM 6020 C CA . ASP A 1 760 ? -27.047 24.922 -18.047 1 80.25 760 ASP A CA 1
ATOM 6021 C C . ASP A 1 760 ? -26.938 25.953 -16.922 1 80.25 760 ASP A C 1
ATOM 6023 O O . ASP A 1 760 ? -25.969 25.938 -16.156 1 80.25 760 ASP A O 1
ATOM 6027 N N . THR A 1 761 ? -27.859 26.812 -16.781 1 79.12 761 THR A N 1
ATOM 6028 C CA . THR A 1 761 ? -27.844 27.906 -15.805 1 79.12 761 THR A CA 1
ATOM 6029 C C . THR A 1 761 ? -27.859 27.359 -14.383 1 79.12 761 THR A C 1
ATOM 6031 O O . THR A 1 761 ? -27.25 27.922 -13.484 1 79.12 761 THR A O 1
ATOM 6034 N N . ASP A 1 762 ? -28.578 26.234 -14.148 1 80.12 762 ASP A N 1
ATOM 6035 C CA . ASP A 1 762 ? -28.609 25.625 -12.82 1 80.12 762 ASP A CA 1
ATOM 6036 C C . ASP A 1 762 ? -27.234 25.109 -12.414 1 80.12 762 ASP A C 1
ATOM 6038 O O . ASP A 1 762 ? -26.812 25.281 -11.266 1 80.12 762 ASP A O 1
ATOM 6042 N N . PHE A 1 763 ? -26.625 24.625 -13.383 1 89.62 763 PHE A N 1
ATOM 6043 C CA . PHE A 1 763 ? -25.281 24.094 -13.141 1 89.62 763 PHE A CA 1
ATOM 6044 C C . PHE A 1 763 ? -24.312 25.203 -12.758 1 89.62 763 PHE A C 1
ATOM 6046 O O . PHE A 1 763 ? -23.531 25.062 -11.82 1 89.62 763 PHE A O 1
ATOM 6053 N N . THR A 1 764 ? -24.438 26.297 -13.367 1 89.12 764 THR A N 1
ATOM 6054 C CA . THR A 1 764 ? -23.578 27.438 -13.094 1 89.12 764 THR A CA 1
ATOM 6055 C C . THR A 1 764 ? -23.922 28.047 -11.734 1 89.12 764 THR A C 1
ATOM 6057 O O . THR A 1 764 ? -23.016 28.469 -11 1 89.12 764 THR A O 1
ATOM 6060 N N . THR A 1 765 ? -25.156 28.031 -11.469 1 84.81 765 THR A N 1
ATOM 6061 C CA . THR A 1 765 ? -25.578 28.578 -10.18 1 84.81 765 THR A CA 1
ATOM 6062 C C . THR A 1 765 ? -25.094 27.688 -9.039 1 84.81 765 THR A C 1
ATOM 6064 O O . THR A 1 765 ? -24.625 28.188 -8.016 1 84.81 765 THR A O 1
ATOM 6067 N N . TYR A 1 766 ? -25.219 26.375 -9.234 1 90.06 766 TYR A N 1
ATOM 6068 C CA . TYR A 1 766 ? -24.734 25.453 -8.211 1 90.06 766 TYR A CA 1
ATOM 6069 C C . TYR A 1 766 ? -23.219 25.625 -8.008 1 90.06 766 TYR A C 1
ATOM 6071 O O . TYR A 1 766 ? -22.734 25.516 -6.883 1 90.06 766 TYR A O 1
ATOM 6079 N N . THR A 1 767 ? -22.5 25.859 -9.055 1 94.38 767 THR A N 1
ATOM 6080 C CA . THR A 1 767 ? -21.047 26.047 -8.977 1 94.38 767 THR A CA 1
ATOM 6081 C C . THR A 1 767 ? -20.719 27.328 -8.211 1 94.38 767 THR A C 1
ATOM 6083 O O . THR A 1 767 ? -19.812 27.328 -7.371 1 94.38 767 THR A O 1
ATOM 6086 N N . GLN A 1 768 ? -21.453 28.344 -8.516 1 91.69 768 GLN A N 1
ATOM 6087 C CA . GLN A 1 768 ? -21.219 29.625 -7.855 1 91.69 768 GLN A CA 1
ATOM 6088 C C . GLN A 1 768 ? -21.484 29.516 -6.355 1 91.69 768 GLN A C 1
ATOM 6090 O O . GLN A 1 768 ? -20.703 30.031 -5.547 1 91.69 768 GLN A O 1
ATOM 6095 N N . VAL A 1 769 ? -22.562 28.891 -6.039 1 89.38 769 VAL A N 1
ATOM 6096 C CA . VAL A 1 769 ? -22.922 28.734 -4.633 1 89.38 769 VAL A CA 1
ATOM 6097 C C . VAL A 1 769 ? -21.859 27.906 -3.918 1 89.38 769 VAL A C 1
ATOM 6099 O O . VAL A 1 769 ? -21.453 28.234 -2.803 1 89.38 769 VAL A O 1
ATOM 6102 N N . ALA A 1 770 ? -21.469 26.828 -4.535 1 94.5 770 ALA A N 1
ATOM 6103 C CA . ALA A 1 770 ? -20.422 25.984 -3.955 1 94.5 770 ALA A CA 1
ATOM 6104 C C . ALA A 1 770 ? -19.125 26.766 -3.752 1 94.5 770 ALA A C 1
ATOM 6106 O O . ALA A 1 770 ? -18.469 26.625 -2.723 1 94.5 770 ALA A O 1
ATOM 6107 N N . LEU A 1 771 ? -18.797 27.562 -4.684 1 95.44 771 LEU A N 1
ATOM 6108 C CA . LEU A 1 771 ? -17.609 28.406 -4.602 1 95.44 771 LEU A CA 1
ATOM 6109 C C . LEU A 1 771 ? -17.703 29.359 -3.424 1 95.44 771 LEU A C 1
ATOM 6111 O O . LEU A 1 771 ? -16.766 29.484 -2.631 1 95.44 771 LEU A O 1
ATOM 6115 N N . GLU A 1 772 ? -18.766 30.016 -3.363 1 92.44 772 GLU A N 1
ATOM 6116 C CA . GLU A 1 772 ? -18.953 31 -2.303 1 92.44 772 GLU A CA 1
ATOM 6117 C C . GLU A 1 772 ? -18.875 30.359 -0.925 1 92.44 772 GLU A C 1
ATOM 6119 O O . GLU A 1 772 ? -18.25 30.891 -0.012 1 92.44 772 GLU A O 1
ATOM 6124 N N . MET A 1 773 ? -19.422 29.219 -0.822 1 91.38 773 MET A N 1
ATOM 6125 C CA . MET A 1 773 ? -19.422 28.516 0.462 1 91.38 773 MET A CA 1
ATOM 6126 C C . MET A 1 773 ? -18.031 28.031 0.822 1 91.38 773 MET A C 1
ATOM 6128 O O . MET A 1 773 ? -17.578 28.203 1.962 1 91.38 773 MET A O 1
ATOM 6132 N N . VAL A 1 774 ? -17.344 27.438 -0.115 1 95.5 774 VAL A N 1
ATOM 6133 C CA . VAL A 1 774 ? -16 26.938 0.136 1 95.5 774 VAL A CA 1
ATOM 6134 C C . VAL A 1 774 ? -15.055 28.094 0.437 1 95.5 774 VAL A C 1
ATOM 6136 O O . VAL A 1 774 ? -14.211 28 1.327 1 95.5 774 VAL A O 1
ATOM 6139 N N . LEU A 1 775 ? -15.227 29.188 -0.298 1 95.5 775 LEU A N 1
ATOM 6140 C CA . LEU A 1 775 ? -14.375 30.344 -0.092 1 95.5 775 LEU A CA 1
ATOM 6141 C C . LEU A 1 775 ? -14.602 30.953 1.287 1 95.5 775 LEU A C 1
ATOM 6143 O O . LEU A 1 775 ? -13.672 31.484 1.904 1 95.5 775 LEU A O 1
ATOM 6147 N N . THR A 1 776 ? -15.805 30.891 1.725 1 91 776 THR A N 1
ATOM 6148 C CA . THR A 1 776 ? -16.094 31.344 3.082 1 91 776 THR A CA 1
ATOM 6149 C C . THR A 1 776 ? -15.359 30.484 4.105 1 91 776 THR A C 1
ATOM 6151 O O . THR A 1 776 ? -14.797 31 5.07 1 91 776 THR A O 1
ATOM 6154 N N . GLY A 1 777 ? -15.406 29.172 3.867 1 90.62 777 GLY A N 1
ATOM 6155 C CA . GLY A 1 777 ? -14.656 28.297 4.738 1 90.62 777 GLY A CA 1
ATOM 6156 C C . GLY A 1 777 ? -13.164 28.547 4.699 1 90.62 777 GLY A C 1
ATOM 6157 O O . GLY A 1 777 ? -12.492 28.5 5.73 1 90.62 777 GLY A O 1
ATOM 6158 N N . MET A 1 778 ? -12.617 28.797 3.547 1 94.62 778 MET A N 1
ATOM 6159 C CA . MET A 1 778 ? -11.195 29.062 3.367 1 94.62 778 MET A CA 1
ATOM 6160 C C . MET A 1 778 ? -10.781 30.359 4.066 1 94.62 778 MET A C 1
ATOM 6162 O O . MET A 1 778 ? -9.695 30.438 4.641 1 94.62 778 MET A O 1
ATOM 6166 N N . LEU A 1 779 ? -11.641 31.344 3.949 1 92.19 779 LEU A N 1
ATOM 6167 C CA . LEU A 1 779 ? -11.375 32.625 4.609 1 92.19 779 LEU A CA 1
ATOM 6168 C C . LEU A 1 779 ? -11.25 32.438 6.117 1 92.19 779 LEU A C 1
ATOM 6170 O O . LEU A 1 779 ? -10.352 33 6.746 1 92.19 779 LEU A O 1
ATOM 6174 N N . LEU A 1 780 ? -12.078 31.609 6.648 1 87.25 780 LEU A N 1
ATOM 6175 C CA . LEU A 1 780 ? -12.031 31.328 8.078 1 87.25 780 LEU A CA 1
ATOM 6176 C C . LEU A 1 780 ? -10.703 30.688 8.461 1 87.25 780 LEU A C 1
ATOM 6178 O O . LEU A 1 780 ? -10.086 31.078 9.461 1 87.25 780 LEU A O 1
ATOM 6182 N N . ILE A 1 781 ? -10.273 29.75 7.699 1 91.25 781 ILE A N 1
ATOM 6183 C CA . ILE A 1 781 ? -9.023 29.047 7.984 1 91.25 781 ILE A CA 1
ATOM 6184 C C . ILE A 1 781 ? -7.848 30.016 7.844 1 91.25 781 ILE A C 1
ATOM 6186 O O . ILE A 1 781 ? -6.922 29.984 8.656 1 91.25 781 ILE A O 1
ATOM 6190 N N . LEU A 1 782 ? -7.91 30.828 6.82 1 93.56 782 LEU A N 1
ATOM 6191 C CA . LEU A 1 782 ? -6.828 31.781 6.59 1 93.56 782 LEU A CA 1
ATOM 6192 C C . LEU A 1 782 ? -6.688 32.75 7.77 1 93.56 782 LEU A C 1
ATOM 6194 O O . LEU A 1 782 ? -5.586 32.969 8.273 1 93.56 782 LEU A O 1
ATOM 6198 N N . GLU A 1 783 ? -7.715 33.281 8.234 1 88.62 783 GLU A N 1
ATOM 6199 C CA . GLU A 1 783 ? -7.699 34.281 9.305 1 88.62 783 GLU A CA 1
ATOM 6200 C C . GLU A 1 783 ? -7.297 33.625 10.633 1 88.62 783 GLU A C 1
ATOM 6202 O O . GLU A 1 783 ? -6.691 34.281 11.484 1 88.62 783 GLU A O 1
ATOM 6207 N N . ARG A 1 784 ? -7.605 32.375 10.758 1 86.12 784 ARG A N 1
ATOM 6208 C CA . ARG A 1 784 ? -7.246 31.688 11.992 1 86.12 784 ARG A CA 1
ATOM 6209 C C . ARG A 1 784 ? -5.773 31.281 11.984 1 86.12 784 ARG A C 1
ATOM 6211 O O . ARG A 1 784 ? -5.078 31.453 12.992 1 86.12 784 ARG A O 1
ATOM 6218 N N . GLN A 1 785 ? -5.34 30.844 10.898 1 90.31 785 GLN A N 1
ATOM 6219 C CA . GLN A 1 785 ? -4.02 30.234 10.859 1 90.31 785 GLN A CA 1
ATOM 6220 C C . GLN A 1 785 ? -2.947 31.266 10.492 1 90.31 785 GLN A C 1
ATOM 6222 O O . GLN A 1 785 ? -1.769 31.062 10.805 1 90.31 785 GLN A O 1
ATOM 6227 N N . ALA A 1 786 ? -3.316 32.312 9.805 1 91.81 786 ALA A N 1
ATOM 6228 C CA . ALA A 1 786 ? -2.359 33.375 9.461 1 91.81 786 ALA A CA 1
ATOM 6229 C C . ALA A 1 786 ? -2.654 34.656 10.242 1 91.81 786 ALA A C 1
ATOM 6231 O O . ALA A 1 786 ? -2.355 35.75 9.766 1 91.81 786 ALA A O 1
ATOM 6232 N N . LYS A 1 787 ? -3.17 34.531 11.391 1 87.25 787 LYS A N 1
ATOM 6233 C CA . LYS A 1 787 ? -3.602 35.656 12.18 1 87.25 787 LYS A CA 1
ATOM 6234 C C . LYS A 1 787 ? -2.43 36.594 12.477 1 87.25 787 LYS A C 1
ATOM 6236 O O . LYS A 1 787 ? -2.588 37.812 12.469 1 87.25 787 LYS A O 1
ATOM 6241 N N . ASP A 1 788 ? -1.237 36.062 12.695 1 88.62 788 ASP A N 1
ATOM 6242 C CA . ASP A 1 788 ? -0.077 36.844 13.102 1 88.62 788 ASP A CA 1
ATOM 6243 C C . ASP A 1 788 ? 0.505 37.625 11.922 1 88.62 788 ASP A C 1
ATOM 6245 O O . ASP A 1 788 ? 1.167 38.656 12.117 1 88.62 788 ASP A O 1
ATOM 6249 N N . GLN A 1 789 ? 0.223 37.219 10.719 1 92 789 GLN A N 1
ATOM 6250 C CA . GLN A 1 789 ? 0.817 37.844 9.539 1 92 789 GLN A CA 1
ATOM 6251 C C . GLN A 1 789 ? -0.203 38.688 8.789 1 92 789 GLN A C 1
ATOM 6253 O O . GLN A 1 789 ? 0.098 39.219 7.723 1 92 789 GLN A O 1
ATOM 6258 N N . LEU A 1 790 ? -1.358 38.719 9.328 1 90.75 790 LEU A N 1
ATOM 6259 C CA . LEU A 1 790 ? -2.4 39.562 8.758 1 90.75 790 LEU A CA 1
ATOM 6260 C C . LEU A 1 790 ? -2.531 40.875 9.539 1 90.75 790 LEU A C 1
ATOM 6262 O O . LEU A 1 790 ? -1.867 41.062 10.562 1 90.75 790 LEU A O 1
ATOM 6266 N N . GLU A 1 791 ? -3.344 41.75 9.008 1 82.69 791 GLU A N 1
ATOM 6267 C CA . GLU A 1 791 ? -3.488 43.062 9.617 1 82.69 791 GLU A CA 1
ATOM 6268 C C . GLU A 1 791 ? -3.869 42.969 11.094 1 82.69 791 GLU A C 1
ATOM 6270 O O . GLU A 1 791 ? -4.789 42.219 11.445 1 82.69 791 GLU A O 1
ATOM 6275 N N . GLY A 1 792 ? -3.068 43.594 11.906 1 74.31 792 GLY A N 1
ATOM 6276 C CA . GLY A 1 792 ? -3.314 43.562 13.336 1 74.31 792 GLY A CA 1
ATOM 6277 C C . GLY A 1 792 ? -2.473 42.531 14.055 1 74.31 792 GLY A C 1
ATOM 6278 O O . GLY A 1 792 ? -2.416 42.5 15.289 1 74.31 792 GLY A O 1
ATOM 6279 N N . GLY A 1 793 ? -1.815 41.688 13.273 1 82.38 793 GLY A N 1
ATOM 6280 C CA . GLY A 1 793 ? -1.002 40.656 13.867 1 82.38 793 GLY A CA 1
ATOM 6281 C C . GLY A 1 793 ? 0.388 41.125 14.25 1 82.38 793 GLY A C 1
ATOM 6282 O O . GLY A 1 793 ? 0.824 42.188 13.844 1 82.38 793 GLY A O 1
ATOM 6283 N N . LYS A 1 794 ? 1.044 40.25 14.992 1 81.44 794 LYS A N 1
ATOM 6284 C CA . LYS A 1 794 ? 2.357 40.562 15.547 1 81.44 794 LYS A CA 1
ATOM 6285 C C . LYS A 1 794 ? 3.398 40.719 14.445 1 81.44 794 LYS A C 1
ATOM 6287 O O . LYS A 1 794 ? 4.363 41.469 14.594 1 81.44 794 LYS A O 1
ATOM 6292 N N . PHE A 1 795 ? 3.211 40.062 13.312 1 90.19 795 PHE A N 1
ATOM 6293 C CA . PHE A 1 795 ? 4.25 40.031 12.289 1 90.19 795 PHE A CA 1
ATOM 6294 C C . PHE A 1 795 ? 3.814 40.781 11.047 1 90.19 795 PHE A C 1
ATOM 6296 O O . PHE A 1 795 ? 4.496 40.75 10.023 1 90.19 795 PHE A O 1
ATOM 6303 N N . PHE A 1 796 ? 2.682 41.406 11.047 1 87.69 796 PHE A N 1
ATOM 6304 C CA . PHE A 1 796 ? 2.137 42.031 9.844 1 87.69 796 PHE A CA 1
ATOM 6305 C C . PHE A 1 796 ? 2.992 43.25 9.422 1 87.69 796 PHE A C 1
ATOM 6307 O O . PHE A 1 796 ? 3.328 43.375 8.242 1 87.69 796 PHE A O 1
ATOM 6314 N N . ALA A 1 797 ? 3.365 44.156 10.32 1 84.62 797 ALA A N 1
ATOM 6315 C CA . ALA A 1 797 ? 4.258 45.281 10.078 1 84.62 797 ALA A CA 1
ATOM 6316 C C . ALA A 1 797 ? 5.555 45.125 10.867 1 84.62 797 ALA A C 1
ATOM 6318 O O . ALA A 1 797 ? 5.758 45.844 11.867 1 84.62 797 ALA A O 1
ATOM 6319 N N . PRO A 1 798 ? 6.359 44.312 10.25 1 87.38 798 PRO A N 1
ATOM 6320 C CA . PRO A 1 798 ? 7.559 44 11.023 1 87.38 798 PRO A CA 1
ATOM 6321 C C . PRO A 1 798 ? 8.562 45.156 11.07 1 87.38 798 PRO A C 1
ATOM 6323 O O . PRO A 1 798 ? 8.719 45.875 10.086 1 87.38 798 PRO A O 1
ATOM 6326 N N . SER A 1 799 ? 9.172 45.281 12.219 1 84 799 SER A N 1
ATOM 6327 C CA . SER A 1 799 ? 10.273 46.219 12.367 1 84 799 SER A CA 1
ATOM 6328 C C . SER A 1 799 ? 11.5 45.75 11.594 1 84 799 SER A C 1
ATOM 6330 O O . SER A 1 799 ? 11.562 44.625 11.141 1 84 799 SER A O 1
ATOM 6332 N N . ALA A 1 800 ? 12.438 46.656 11.391 1 86.44 800 ALA A N 1
ATOM 6333 C CA . ALA A 1 800 ? 13.656 46.344 10.664 1 86.44 800 ALA A CA 1
ATOM 6334 C C . ALA A 1 800 ? 14.43 45.219 11.367 1 86.44 800 ALA A C 1
ATOM 6336 O O . ALA A 1 800 ? 15.016 44.344 10.711 1 86.44 800 ALA A O 1
ATOM 6337 N N . ASN A 1 801 ? 14.328 45.25 12.648 1 84.62 801 ASN A N 1
ATOM 6338 C CA . ASN A 1 801 ? 15.023 44.219 13.422 1 84.62 801 ASN A CA 1
ATOM 6339 C C . ASN A 1 801 ? 14.359 42.844 13.266 1 84.62 801 ASN A C 1
ATOM 6341 O O . ASN A 1 801 ? 15.039 41.844 13.18 1 84.62 801 ASN A O 1
ATOM 6345 N N . LEU A 1 802 ? 13.109 42.906 13.203 1 88.69 802 LEU A N 1
ATOM 6346 C CA . LEU A 1 802 ? 12.367 41.656 13.055 1 88.69 802 LEU A CA 1
ATOM 6347 C C . LEU A 1 802 ? 12.586 41.062 11.664 1 88.69 802 LEU A C 1
ATOM 6349 O O . LEU A 1 802 ? 12.672 39.844 11.516 1 88.69 802 LEU A O 1
ATOM 6353 N N . LEU A 1 803 ? 12.68 41.906 10.703 1 90.31 803 LEU A N 1
ATOM 6354 C CA . LEU A 1 803 ? 12.914 41.438 9.336 1 90.31 803 LEU A CA 1
ATOM 6355 C C . LEU A 1 803 ? 14.281 40.812 9.203 1 90.31 803 LEU A C 1
ATOM 6357 O O . LEU A 1 803 ? 14.43 39.781 8.508 1 90.31 803 LEU A O 1
ATOM 6361 N N . LYS A 1 804 ? 15.195 41.344 9.906 1 88.38 804 LYS A N 1
ATOM 6362 C CA . LYS A 1 804 ? 16.547 40.781 9.867 1 88.38 804 LYS A CA 1
ATOM 6363 C C . LYS A 1 804 ? 16.609 39.469 10.625 1 88.38 804 LYS A C 1
ATOM 6365 O O . LYS A 1 804 ? 17.281 38.531 10.188 1 88.38 804 LYS A O 1
ATOM 6370 N N . SER A 1 805 ? 15.922 39.438 11.68 1 89.75 805 SER A N 1
ATOM 6371 C CA . SER A 1 805 ? 15.93 38.219 12.492 1 89.75 805 SER A CA 1
ATOM 6372 C C . SER A 1 805 ? 15.227 37.062 11.766 1 89.75 805 SER A C 1
ATOM 6374 O O . SER A 1 805 ? 15.555 35.906 11.977 1 89.75 805 SER A O 1
ATOM 6376 N N . ALA A 1 806 ? 14.297 37.375 10.891 1 92.31 806 ALA A N 1
ATOM 6377 C CA . ALA A 1 806 ? 13.492 36.375 10.227 1 92.31 806 ALA A CA 1
ATOM 6378 C C . ALA A 1 806 ? 13.984 36.094 8.812 1 92.31 806 ALA A C 1
ATOM 6380 O O . ALA A 1 806 ? 13.328 35.406 8.031 1 92.31 806 ALA A O 1
ATOM 6381 N N . GLN A 1 807 ? 15.109 36.531 8.484 1 90.81 807 GLN A N 1
ATOM 6382 C CA . GLN A 1 807 ? 15.609 36.469 7.109 1 90.81 807 GLN A CA 1
ATOM 6383 C C . GLN A 1 807 ? 15.836 35.031 6.672 1 90.81 807 GLN A C 1
ATOM 6385 O O . GLN A 1 807 ? 15.633 34.688 5.504 1 90.81 807 GLN A O 1
ATOM 6390 N N . ASN A 1 808 ? 16.234 34.188 7.586 1 91.75 808 ASN A N 1
ATOM 6391 C CA . ASN A 1 808 ? 16.547 32.812 7.211 1 91.75 808 ASN A CA 1
ATOM 6392 C C . ASN A 1 808 ? 15.398 31.875 7.574 1 91.75 808 ASN A C 1
ATOM 6394 O O . ASN A 1 808 ? 15.57 30.641 7.539 1 91.75 808 ASN A O 1
ATOM 6398 N N . VAL A 1 809 ? 14.242 32.406 7.941 1 95.44 809 VAL A N 1
ATOM 6399 C CA . VAL A 1 809 ? 13.094 31.562 8.25 1 95.44 809 VAL A CA 1
ATOM 6400 C C . VAL A 1 809 ? 12.383 31.172 6.957 1 95.44 809 VAL A C 1
ATOM 6402 O O . VAL A 1 809 ? 11.867 32.031 6.234 1 95.44 809 VAL A O 1
ATOM 6405 N N . PRO A 1 810 ? 12.359 29.859 6.695 1 95.31 810 PRO A N 1
ATOM 6406 C CA . PRO A 1 810 ? 11.688 29.438 5.465 1 95.31 810 PRO A CA 1
ATOM 6407 C C . PRO A 1 810 ? 10.172 29.594 5.539 1 95.31 810 PRO A C 1
ATOM 6409 O O . PRO A 1 810 ? 9.633 29.891 6.605 1 95.31 810 PRO A O 1
ATOM 6412 N N . THR A 1 811 ? 9.562 29.328 4.441 1 94.75 811 THR A N 1
ATOM 6413 C CA . THR A 1 811 ? 8.117 29.5 4.355 1 94.75 811 THR A CA 1
ATOM 6414 C C . THR A 1 811 ? 7.391 28.234 4.785 1 94.75 811 THR A C 1
ATOM 6416 O O . THR A 1 811 ? 6.211 28.281 5.148 1 94.75 811 THR A O 1
ATOM 6419 N N . THR A 1 812 ? 8.164 27.141 4.684 1 92.75 812 THR A N 1
ATOM 6420 C CA . THR A 1 812 ? 7.535 25.859 4.984 1 92.75 812 THR A CA 1
ATOM 6421 C C . THR A 1 812 ? 8.422 25.016 5.898 1 92.75 812 THR A C 1
ATOM 6423 O O . THR A 1 812 ? 9.602 25.328 6.09 1 92.75 812 THR A O 1
ATOM 6426 N N . ASN A 1 813 ? 7.805 24 6.508 1 92.81 813 ASN A N 1
ATOM 6427 C CA . ASN A 1 813 ? 8.508 23 7.305 1 92.81 813 ASN A CA 1
ATOM 6428 C C . ASN A 1 813 ? 8.766 21.719 6.508 1 92.81 813 ASN A C 1
ATOM 6430 O O . ASN A 1 813 ? 8.594 20.625 7.023 1 92.81 813 ASN A O 1
ATOM 6434 N N . ASN A 1 814 ? 9.133 21.859 5.266 1 89.25 814 ASN A N 1
ATOM 6435 C CA . ASN A 1 814 ? 9.32 20.75 4.344 1 89.25 814 ASN A CA 1
ATOM 6436 C C . ASN A 1 814 ? 10.5 19.875 4.758 1 89.25 814 ASN A C 1
ATOM 6438 O O . ASN A 1 814 ? 10.547 18.688 4.426 1 89.25 814 ASN A O 1
ATOM 6442 N N . VAL A 1 815 ? 11.43 20.453 5.512 1 92.88 815 VAL A N 1
ATOM 6443 C CA . VAL A 1 815 ? 12.625 19.719 5.91 1 92.88 815 VAL A CA 1
ATOM 6444 C C . VAL A 1 815 ? 12.227 18.547 6.812 1 92.88 815 VAL A C 1
ATOM 6446 O O . VAL A 1 815 ? 12.758 17.438 6.684 1 92.88 815 VAL A O 1
ATOM 6449 N N . SER A 1 816 ? 11.297 18.781 7.699 1 92.31 816 SER A N 1
ATOM 6450 C CA . SER A 1 816 ? 10.828 17.719 8.578 1 92.31 816 SER A CA 1
ATOM 6451 C C . SER A 1 816 ? 10.062 16.656 7.797 1 92.31 816 SER A C 1
ATOM 6453 O O . SER A 1 816 ? 10.18 15.469 8.078 1 92.31 816 SER A O 1
ATOM 6455 N N . GLU A 1 817 ? 9.32 17.094 6.883 1 88.31 817 GLU A N 1
ATOM 6456 C CA . GLU A 1 817 ? 8.562 16.172 6.059 1 88.31 817 GLU A CA 1
ATOM 6457 C C . GLU A 1 817 ? 9.484 15.289 5.223 1 88.31 817 GLU A C 1
ATOM 6459 O O . GLU A 1 817 ? 9.18 14.117 4.973 1 88.31 817 GLU A O 1
ATOM 6464 N N . ARG A 1 818 ? 10.523 15.852 4.766 1 90.19 818 ARG A N 1
ATOM 6465 C CA . ARG A 1 818 ? 11.516 15.094 4.012 1 90.19 818 ARG A CA 1
ATOM 6466 C C . ARG A 1 818 ? 12.125 13.984 4.863 1 90.19 818 ARG A C 1
ATOM 6468 O O . ARG A 1 818 ? 12.297 12.859 4.395 1 90.19 818 ARG A O 1
ATOM 6475 N N . ASP A 1 819 ? 12.43 14.336 6.059 1 94.12 819 ASP A N 1
ATOM 6476 C CA . ASP A 1 819 ? 12.992 13.344 6.961 1 94.12 819 ASP A CA 1
ATOM 6477 C C . ASP A 1 819 ? 11.992 12.219 7.23 1 94.12 819 ASP A C 1
ATOM 6479 O O . ASP A 1 819 ? 12.375 11.047 7.312 1 94.12 819 ASP A O 1
ATOM 6483 N N . PHE A 1 820 ? 10.773 12.555 7.344 1 91.81 820 PHE A N 1
ATOM 6484 C CA . PHE A 1 820 ? 9.766 11.539 7.609 1 91.81 820 PHE A CA 1
ATOM 6485 C C . PHE A 1 820 ? 9.531 10.664 6.379 1 91.81 820 PHE A C 1
ATOM 6487 O O . PHE A 1 820 ? 9.227 9.477 6.5 1 91.81 820 PHE A O 1
ATOM 6494 N N . ALA A 1 821 ? 9.648 11.32 5.242 1 89.31 821 ALA A N 1
ATOM 6495 C CA . ALA A 1 821 ? 9.547 10.523 4.02 1 89.31 821 ALA A CA 1
ATOM 6496 C C . ALA A 1 821 ? 10.648 9.461 3.963 1 89.31 821 ALA A C 1
ATOM 6498 O O . ALA A 1 821 ? 10.398 8.32 3.568 1 89.31 821 ALA A O 1
ATOM 6499 N N . VAL A 1 822 ? 11.844 9.859 4.34 1 92.75 822 VAL A N 1
ATOM 6500 C CA . VAL A 1 822 ? 12.953 8.914 4.379 1 92.75 822 VAL A CA 1
ATOM 6501 C C . VAL A 1 822 ? 12.695 7.848 5.441 1 92.75 822 VAL A C 1
ATOM 6503 O O . VAL A 1 822 ? 12.961 6.664 5.219 1 92.75 822 VAL A O 1
ATOM 6506 N N . LEU A 1 823 ? 12.195 8.312 6.574 1 93.69 823 LEU A N 1
ATOM 6507 C CA . LEU A 1 823 ? 11.875 7.375 7.648 1 93.69 823 LEU A CA 1
ATOM 6508 C C . LEU A 1 823 ? 10.875 6.328 7.176 1 93.69 823 LEU A C 1
ATOM 6510 O O . LEU A 1 823 ? 11.016 5.141 7.488 1 93.69 823 LEU A O 1
ATOM 6514 N N . ASP A 1 824 ? 9.938 6.738 6.426 1 88.75 824 ASP A N 1
ATOM 6515 C CA . ASP A 1 824 ? 8.922 5.824 5.918 1 88.75 824 ASP A CA 1
ATOM 6516 C C . ASP A 1 824 ? 9.547 4.734 5.051 1 88.75 824 ASP A C 1
ATOM 6518 O O . ASP A 1 824 ? 9.18 3.561 5.156 1 88.75 824 ASP A O 1
ATOM 6522 N N . VAL A 1 825 ? 10.422 5.094 4.238 1 87.75 825 VAL A N 1
ATOM 6523 C CA . VAL A 1 825 ? 11.094 4.148 3.355 1 87.75 825 VAL A CA 1
ATOM 6524 C C . VAL A 1 825 ? 11.977 3.205 4.176 1 87.75 825 VAL A C 1
ATOM 6526 O O . VAL A 1 825 ? 11.984 1.994 3.943 1 87.75 825 VAL A O 1
ATOM 6529 N N . LEU A 1 826 ? 12.641 3.777 5.152 1 91.06 826 LEU A N 1
ATOM 6530 C CA . LEU A 1 826 ? 13.57 2.992 5.957 1 91.06 826 LEU A CA 1
ATOM 6531 C C . LEU A 1 826 ? 12.82 1.964 6.801 1 91.06 826 LEU A C 1
ATOM 6533 O O . LEU A 1 826 ? 13.242 0.808 6.895 1 91.06 826 LEU A O 1
ATOM 6537 N N . VAL A 1 827 ? 11.75 2.381 7.402 1 88.5 827 VAL A N 1
ATOM 6538 C CA . VAL A 1 827 ? 10.992 1.485 8.266 1 88.5 827 VAL A CA 1
ATOM 6539 C C . VAL A 1 827 ? 10.414 0.335 7.445 1 88.5 827 VAL A C 1
ATOM 6541 O O . VAL A 1 827 ? 10.32 -0.795 7.93 1 88.5 827 VAL A O 1
ATOM 6544 N N . ARG A 1 828 ? 10.078 0.541 6.242 1 82.44 828 ARG A N 1
ATOM 6545 C CA . ARG A 1 828 ? 9.516 -0.486 5.375 1 82.44 828 ARG A CA 1
ATOM 6546 C C . ARG A 1 828 ? 10.594 -1.448 4.887 1 82.44 828 ARG A C 1
ATOM 6548 O O . ARG A 1 828 ? 10.359 -2.656 4.797 1 82.44 828 ARG A O 1
ATOM 6555 N N . LEU A 1 829 ? 11.742 -0.912 4.574 1 82.25 829 LEU A N 1
ATOM 6556 C CA . LEU A 1 829 ? 12.812 -1.716 4 1 82.25 829 LEU A CA 1
ATOM 6557 C C . LEU A 1 829 ? 13.578 -2.461 5.094 1 82.25 829 LEU A C 1
ATOM 6559 O O . LEU A 1 829 ? 14.062 -3.57 4.867 1 82.25 829 LEU A O 1
ATOM 6563 N N . LYS A 1 830 ? 13.688 -1.728 6.238 1 86.44 830 LYS A N 1
ATOM 6564 C CA . LYS A 1 830 ? 14.445 -2.291 7.355 1 86.44 830 LYS A CA 1
ATOM 6565 C C . LYS A 1 830 ? 13.609 -2.293 8.633 1 86.44 830 LYS A C 1
ATOM 6567 O O . LYS A 1 830 ? 13.961 -1.63 9.609 1 86.44 830 LYS A O 1
ATOM 6572 N N . PRO A 1 831 ? 12.703 -3.141 8.719 1 79.81 831 PRO A N 1
ATOM 6573 C CA . PRO A 1 831 ? 11.773 -3.1 9.859 1 79.81 831 PRO A CA 1
ATOM 6574 C C . PRO A 1 831 ? 12.445 -3.484 11.172 1 79.81 831 PRO A C 1
ATOM 6576 O O . PRO A 1 831 ? 11.977 -3.09 12.25 1 79.81 831 PRO A O 1
ATOM 6579 N N . ALA A 1 832 ? 13.562 -4.203 11.133 1 81.44 832 ALA A N 1
ATOM 6580 C CA . ALA A 1 832 ? 14.211 -4.684 12.352 1 81.44 832 ALA A CA 1
ATOM 6581 C C . ALA A 1 832 ? 15.25 -3.688 12.844 1 81.44 832 ALA A C 1
ATOM 6583 O O . ALA A 1 832 ? 15.812 -3.855 13.938 1 81.44 832 ALA A O 1
ATOM 6584 N N . ALA A 1 833 ? 15.414 -2.645 12.086 1 87.38 833 ALA A N 1
ATOM 6585 C CA . ALA A 1 833 ? 16.438 -1.666 12.469 1 87.38 833 ALA A CA 1
ATOM 6586 C C . ALA A 1 833 ? 15.945 -0.799 13.625 1 87.38 833 ALA A C 1
ATOM 6588 O O . ALA A 1 833 ? 14.742 -0.613 13.805 1 87.38 833 ALA A O 1
ATOM 6589 N N . SER A 1 834 ? 16.891 -0.334 14.422 1 88 834 SER A N 1
ATOM 6590 C CA . SER A 1 834 ? 16.578 0.514 15.57 1 88 834 SER A CA 1
ATOM 6591 C C . SER A 1 834 ? 16.391 1.967 15.148 1 88 834 SER A C 1
ATOM 6593 O O . SER A 1 834 ? 16.828 2.365 14.062 1 88 834 SER A O 1
ATOM 6595 N N . CYS A 1 835 ? 15.758 2.742 16.047 1 89.25 835 CYS A N 1
ATOM 6596 C CA . CYS A 1 835 ? 15.578 4.172 15.805 1 89.25 835 CYS A CA 1
ATOM 6597 C C . CYS A 1 835 ? 16.922 4.879 15.703 1 89.25 835 CYS A C 1
ATOM 6599 O O . CYS A 1 835 ? 17.078 5.832 14.93 1 89.25 835 CYS A O 1
ATOM 6601 N N . HIS A 1 836 ? 17.875 4.309 16.438 1 89.75 836 HIS A N 1
ATOM 6602 C CA . HIS A 1 836 ? 19.234 4.855 16.406 1 89.75 836 HIS A CA 1
ATOM 6603 C C . HIS A 1 836 ? 19.844 4.742 15.023 1 89.75 836 HIS A C 1
ATOM 6605 O O . HIS A 1 836 ? 20.484 5.68 14.539 1 89.75 836 HIS A O 1
ATOM 6611 N N . SER A 1 837 ? 19.609 3.633 14.391 1 92.44 837 SER A N 1
ATOM 6612 C CA . SER A 1 837 ? 20.109 3.428 13.031 1 92.44 837 SER A CA 1
ATOM 6613 C C . SER A 1 837 ? 19.391 4.344 12.039 1 92.44 837 SER A C 1
ATOM 6615 O O . SER A 1 837 ? 20.016 4.93 11.164 1 92.44 837 SER A O 1
ATOM 6617 N N . PHE A 1 838 ? 18.094 4.535 12.227 1 94.44 838 PHE A N 1
ATOM 6618 C CA . PHE A 1 838 ? 17.328 5.406 11.336 1 94.44 838 PHE A CA 1
ATOM 6619 C C . PHE A 1 838 ? 17.812 6.844 11.438 1 94.44 838 PHE A C 1
ATOM 6621 O O . PHE A 1 838 ? 17.938 7.531 10.422 1 94.44 838 PHE A O 1
ATOM 6628 N N . GLU A 1 839 ? 18.016 7.223 12.641 1 94.62 839 GLU A N 1
ATOM 6629 C CA . GLU A 1 839 ? 18.516 8.57 12.867 1 94.62 839 GLU A CA 1
ATOM 6630 C C . GLU A 1 839 ? 19.844 8.805 12.133 1 94.62 839 GLU A C 1
ATOM 6632 O O . GLU A 1 839 ? 20.016 9.836 11.477 1 94.62 839 GLU A O 1
ATOM 6637 N N . THR A 1 840 ? 20.75 7.828 12.242 1 95.25 840 THR A N 1
ATOM 6638 C CA . THR A 1 840 ? 22.047 7.949 11.602 1 95.25 840 THR A CA 1
ATOM 6639 C C . THR A 1 840 ? 21.906 8.047 10.086 1 95.25 840 THR A C 1
ATOM 6641 O O . THR A 1 840 ? 22.562 8.875 9.445 1 95.25 840 THR A O 1
ATOM 6644 N N . TYR A 1 841 ? 21.031 7.223 9.5 1 96.12 841 TYR A N 1
ATOM 6645 C CA . TYR A 1 841 ? 20.781 7.262 8.062 1 96.12 841 TYR A CA 1
ATOM 6646 C C . TYR A 1 841 ? 20.281 8.633 7.641 1 96.12 841 TYR A C 1
ATOM 6648 O O . TYR A 1 841 ? 20.75 9.195 6.648 1 96.12 841 TYR A O 1
ATOM 6656 N N . ILE A 1 842 ? 19.422 9.188 8.383 1 96.38 842 ILE A N 1
ATOM 6657 C CA . ILE A 1 842 ? 18.797 10.453 8.031 1 96.38 842 ILE A CA 1
ATOM 6658 C C . ILE A 1 842 ? 19.812 11.594 8.148 1 96.38 842 ILE A C 1
ATOM 6660 O O . ILE A 1 842 ? 19.891 12.445 7.262 1 96.38 842 ILE A O 1
ATOM 6664 N N . LEU A 1 843 ? 20.609 11.586 9.195 1 97.25 843 LEU A N 1
ATOM 6665 C CA . LEU A 1 843 ? 21.609 12.625 9.398 1 97.25 843 LEU A CA 1
ATOM 6666 C C . LEU A 1 843 ? 22.609 12.641 8.25 1 97.25 843 LEU A C 1
ATOM 6668 O O . LEU A 1 843 ? 22.953 13.703 7.734 1 97.25 843 LEU A O 1
ATOM 6672 N N . TRP A 1 844 ? 23.047 11.477 7.871 1 97.31 844 TRP A N 1
ATOM 6673 C CA . TRP A 1 844 ? 24.062 11.383 6.836 1 97.31 844 TRP A CA 1
ATOM 6674 C C . TRP A 1 844 ? 23.484 11.68 5.461 1 97.31 844 TRP A C 1
ATOM 6676 O O . TRP A 1 844 ? 24.141 12.281 4.613 1 97.31 844 TRP A O 1
ATOM 6686 N N . LEU A 1 845 ? 22.297 11.289 5.223 1 94.75 845 LEU A N 1
ATOM 6687 C CA . LEU A 1 845 ? 21.656 11.508 3.926 1 94.75 845 LEU A CA 1
ATOM 6688 C C . LEU A 1 845 ? 21.391 12.984 3.697 1 94.75 845 LEU A C 1
ATOM 6690 O O . LEU A 1 845 ? 21.562 13.492 2.588 1 94.75 845 LEU A O 1
ATOM 6694 N N . HIS A 1 846 ? 21.031 13.633 4.711 1 94.62 846 HIS A N 1
ATOM 6695 C CA . HIS A 1 846 ? 20.594 15.016 4.543 1 94.62 846 HIS A CA 1
ATOM 6696 C C . HIS A 1 846 ? 21.75 15.984 4.742 1 94.62 846 HIS A C 1
ATOM 6698 O O . HIS A 1 846 ? 21.859 16.984 4.023 1 94.62 846 HIS A O 1
ATOM 6704 N N . ASN A 1 847 ? 22.594 15.734 5.828 1 96.06 847 ASN A N 1
ATOM 6705 C CA . ASN A 1 847 ? 23.656 16.672 6.168 1 96.06 847 ASN A CA 1
ATOM 6706 C C . ASN A 1 847 ? 24.891 16.453 5.32 1 96.06 847 ASN A C 1
ATOM 6708 O O . ASN A 1 847 ? 25.766 17.312 5.25 1 96.06 847 ASN A O 1
ATOM 6712 N N . LYS A 1 848 ? 25.125 15.297 4.746 1 94.38 848 LYS A N 1
ATOM 6713 C CA . LYS A 1 848 ? 26.25 14.93 3.883 1 94.38 848 LYS A CA 1
ATOM 6714 C C . LYS A 1 848 ? 27.578 15.164 4.586 1 94.38 848 LYS A C 1
ATOM 6716 O O . LYS A 1 848 ? 28.422 15.906 4.09 1 94.38 848 LYS A O 1
ATOM 6721 N N . PRO A 1 849 ? 27.781 14.438 5.664 1 96.06 849 PRO A N 1
ATOM 6722 C CA . PRO A 1 849 ? 29.047 14.586 6.406 1 96.06 849 PRO A CA 1
ATOM 6723 C C . PRO A 1 849 ? 30.266 14.219 5.57 1 96.06 849 PRO A C 1
ATOM 6725 O O . PRO A 1 849 ? 31.375 14.672 5.855 1 96.06 849 PRO A O 1
ATOM 6728 N N . SER A 1 850 ? 30.125 13.414 4.512 1 94.38 850 SER A N 1
ATOM 6729 C CA . SER A 1 850 ? 31.25 13.039 3.664 1 94.38 850 SER A CA 1
ATOM 6730 C C . SER A 1 850 ? 31.891 14.266 3.023 1 94.38 850 SER A C 1
ATOM 6732 O O . SER A 1 850 ? 33.125 14.367 2.949 1 94.38 850 SER A O 1
ATOM 6734 N N . ALA A 1 851 ? 31.125 15.188 2.541 1 92.31 851 ALA A N 1
ATOM 6735 C CA . ALA A 1 851 ? 31.625 16.422 1.95 1 92.31 851 ALA A CA 1
ATOM 6736 C C . ALA A 1 851 ? 32.344 17.281 2.994 1 92.31 851 ALA A C 1
ATOM 6738 O O . ALA A 1 851 ? 33.344 17.938 2.689 1 92.31 851 ALA A O 1
ATOM 6739 N N . TRP A 1 852 ? 31.797 17.297 4.195 1 94.31 852 TRP A N 1
ATOM 6740 C CA . TRP A 1 852 ? 32.375 18.016 5.32 1 94.31 852 TRP A CA 1
ATOM 6741 C C . TRP A 1 852 ? 33.719 17.406 5.699 1 94.31 852 TRP A C 1
ATOM 6743 O O . TRP A 1 852 ? 34.688 18.125 5.961 1 94.31 852 TRP A O 1
ATOM 6753 N N . LEU A 1 853 ? 33.875 16.062 5.715 1 94.44 853 LEU A N 1
ATOM 6754 C CA . LEU A 1 853 ? 35.125 15.367 6.02 1 94.44 853 LEU A CA 1
ATOM 6755 C C . LEU A 1 853 ? 36.188 15.656 4.965 1 94.44 853 LEU A C 1
ATOM 6757 O O . LEU A 1 853 ? 37.375 15.719 5.277 1 94.44 853 LEU A O 1
ATOM 6761 N N . ASP A 1 854 ? 35.781 15.859 3.717 1 90.5 854 ASP A N 1
ATOM 6762 C CA . ASP A 1 854 ? 36.688 16.078 2.6 1 90.5 854 ASP A CA 1
ATOM 6763 C C . ASP A 1 854 ? 37.375 17.438 2.719 1 90.5 854 ASP A C 1
ATOM 6765 O O . ASP A 1 854 ? 38.438 17.656 2.145 1 90.5 854 ASP A O 1
ATOM 6769 N N . GLN A 1 855 ? 36.781 18.328 3.504 1 90.5 855 GLN A N 1
ATOM 6770 C CA . GLN A 1 855 ? 37.344 19.672 3.682 1 90.5 855 GLN A CA 1
ATOM 6771 C C . GLN A 1 855 ? 38.438 19.672 4.773 1 90.5 855 GLN A C 1
ATOM 6773 O O . GLN A 1 855 ? 39.219 20.609 4.867 1 90.5 855 GLN A O 1
ATOM 6778 N N . MET A 1 856 ? 38.5 18.609 5.488 1 91.94 856 MET A N 1
ATOM 6779 C CA . MET A 1 856 ? 39.469 18.5 6.59 1 91.94 856 MET A CA 1
ATOM 6780 C C . MET A 1 856 ? 40.781 17.953 6.105 1 91.94 856 MET A C 1
ATOM 6782 O O . MET A 1 856 ? 40.875 17.312 5.059 1 91.94 856 MET A O 1
ATOM 6786 N N . THR A 1 857 ? 41.812 18.219 6.93 1 89.38 857 THR A N 1
ATOM 6787 C CA . THR A 1 857 ? 43.125 17.641 6.66 1 89.38 857 THR A CA 1
ATOM 6788 C C . THR A 1 857 ? 43.156 16.172 7.047 1 89.38 857 THR A C 1
ATOM 6790 O O . THR A 1 857 ? 42.281 15.703 7.809 1 89.38 857 THR A O 1
ATOM 6793 N N . LYS A 1 858 ? 44.062 15.414 6.484 1 89.12 858 LYS A N 1
ATOM 6794 C CA . LYS A 1 858 ? 44.156 13.977 6.742 1 89.12 858 LYS A CA 1
ATOM 6795 C C . LYS A 1 858 ? 44.375 13.703 8.227 1 89.12 858 LYS A C 1
ATOM 6797 O O . LYS A 1 858 ? 43.812 12.75 8.773 1 89.12 858 LYS A O 1
ATOM 6802 N N . GLU A 1 859 ? 45.062 14.531 8.867 1 87.75 859 GLU A N 1
ATOM 6803 C CA . GLU A 1 859 ? 45.344 14.352 10.281 1 87.75 859 GLU A CA 1
ATOM 6804 C C . GLU A 1 859 ? 44.125 14.609 11.133 1 87.75 859 GLU A C 1
ATOM 6806 O O . GLU A 1 859 ? 43.812 13.844 12.047 1 87.75 859 GLU A O 1
ATOM 6811 N N . GLU A 1 860 ? 43.438 15.688 10.766 1 91.56 860 GLU A N 1
ATOM 6812 C CA . GLU A 1 860 ? 42.219 16.016 11.5 1 91.56 860 GLU A CA 1
ATOM 6813 C C . GLU A 1 860 ? 41.156 14.938 11.312 1 91.56 860 GLU A C 1
ATOM 6815 O O . GLU A 1 860 ? 40.438 14.594 12.25 1 91.56 860 GLU A O 1
ATOM 6820 N N . LYS A 1 861 ? 41.125 14.5 10.156 1 92.12 861 LYS A N 1
ATOM 6821 C CA . LYS A 1 861 ? 40.188 13.453 9.82 1 92.12 861 LYS A CA 1
ATOM 6822 C C . LYS A 1 861 ? 40.469 12.172 10.594 1 92.12 861 LYS A C 1
ATOM 6824 O O . LYS A 1 861 ? 39.531 11.547 11.125 1 92.12 861 LYS A O 1
ATOM 6829 N N . ASN A 1 862 ? 41.656 11.758 10.625 1 91.88 862 ASN A N 1
ATOM 6830 C CA . ASN A 1 862 ? 42.062 10.547 11.336 1 91.88 862 ASN A CA 1
ATOM 6831 C C . ASN A 1 862 ? 41.781 10.672 12.836 1 91.88 862 ASN A C 1
ATOM 6833 O O . ASN A 1 862 ? 41.375 9.719 13.484 1 91.88 862 ASN A O 1
ATOM 6837 N N . LYS A 1 863 ? 42 11.875 13.273 1 91.44 863 LYS A N 1
ATOM 6838 C CA . LYS A 1 863 ? 41.75 12.109 14.695 1 91.44 863 LYS A CA 1
ATOM 6839 C C . LYS A 1 863 ? 40.25 11.977 15 1 91.44 863 LYS A C 1
ATOM 6841 O O . LYS A 1 863 ? 39.875 11.375 16.016 1 91.44 863 LYS A O 1
ATOM 6846 N N . LEU A 1 864 ? 39.5 12.539 14.164 1 93.31 864 LEU A N 1
ATOM 6847 C CA . LEU A 1 864 ? 38.031 12.5 14.344 1 93.31 864 LEU A CA 1
ATOM 6848 C C . LEU A 1 864 ? 37.531 11.07 14.266 1 93.31 864 LEU A C 1
ATOM 6850 O O . LEU A 1 864 ? 36.719 10.656 15.086 1 93.31 864 LEU A O 1
ATOM 6854 N N . LEU A 1 865 ? 38 10.242 13.32 1 94.25 865 LEU A N 1
ATOM 6855 C CA . LEU A 1 865 ? 37.531 8.875 13.125 1 94.25 865 LEU A CA 1
ATOM 6856 C C . LEU A 1 865 ? 38.031 7.969 14.25 1 94.25 865 LEU A C 1
ATOM 6858 O O . LEU A 1 865 ? 37.312 7.027 14.641 1 94.25 865 LEU A O 1
ATOM 6862 N N . ASP A 1 866 ? 39.188 8.32 14.727 1 90.56 866 ASP A N 1
ATOM 6863 C CA . ASP A 1 866 ? 39.656 7.574 15.891 1 90.56 866 ASP A CA 1
ATOM 6864 C C . ASP A 1 866 ? 38.812 7.867 17.125 1 90.56 866 ASP A C 1
ATOM 6866 O O . ASP A 1 866 ? 38.531 6.965 17.906 1 90.56 866 ASP A O 1
ATOM 6870 N N . MET A 1 867 ? 38.469 9.125 17.25 1 90 867 MET A N 1
ATOM 6871 C CA . MET A 1 867 ? 37.594 9.492 18.359 1 90 867 MET A CA 1
ATOM 6872 C C . MET A 1 867 ? 36.219 8.797 18.234 1 90 867 MET A C 1
ATOM 6874 O O . MET A 1 867 ? 35.656 8.383 19.25 1 90 867 MET A O 1
ATOM 6878 N N . ALA A 1 868 ? 35.719 8.711 17.031 1 92.44 868 ALA A N 1
ATOM 6879 C CA . ALA A 1 868 ? 34.438 8.047 16.797 1 92.44 868 ALA A CA 1
ATOM 6880 C C . ALA A 1 868 ? 34.5 6.578 17.203 1 92.44 868 ALA A C 1
ATOM 6882 O O . ALA A 1 868 ? 33.562 6.051 17.781 1 92.44 868 ALA A O 1
ATOM 6883 N N . ARG A 1 869 ? 35.562 5.914 16.922 1 89.94 869 ARG A N 1
ATOM 6884 C CA . ARG A 1 869 ? 35.75 4.512 17.281 1 89.94 869 ARG A CA 1
ATOM 6885 C C . ARG A 1 869 ? 35.812 4.332 18.797 1 89.94 869 ARG A C 1
ATOM 6887 O O . ARG A 1 869 ? 35.219 3.406 19.328 1 89.94 869 ARG A O 1
ATOM 6894 N N . CYS A 1 870 ? 36.438 5.258 19.422 1 86.5 870 CYS A N 1
ATOM 6895 C CA . CYS A 1 870 ? 36.625 5.145 20.859 1 86.5 870 CYS A CA 1
ATOM 6896 C C . CYS A 1 870 ? 35.344 5.453 21.609 1 86.5 870 CYS A C 1
ATOM 6898 O O . CYS A 1 870 ? 35.062 4.867 22.656 1 86.5 870 CYS A O 1
ATOM 6900 N N . ARG A 1 871 ? 34.531 6.273 21.094 1 86.75 871 ARG A N 1
ATOM 6901 C CA . ARG A 1 871 ? 33.344 6.742 21.766 1 86.75 871 ARG A CA 1
ATOM 6902 C C . ARG A 1 871 ? 32.156 5.816 21.5 1 86.75 871 ARG A C 1
ATOM 6904 O O . ARG A 1 871 ? 31.078 6.004 22.062 1 86.75 871 ARG A O 1
ATOM 6911 N N . TYR A 1 872 ? 32.375 4.832 20.734 1 85 872 TYR A N 1
ATOM 6912 C CA . TYR A 1 872 ? 31.281 3.928 20.344 1 85 872 TYR A CA 1
ATOM 6913 C C . TYR A 1 872 ? 30.641 3.299 21.578 1 85 872 TYR A C 1
ATOM 6915 O O . TYR A 1 872 ? 29.422 3.23 21.688 1 85 872 TYR A O 1
ATOM 6923 N N . THR A 1 873 ? 31.375 2.842 22.469 1 82 873 THR A N 1
ATOM 6924 C CA . THR A 1 873 ? 30.859 2.139 23.641 1 82 873 THR A CA 1
ATOM 6925 C C . THR A 1 873 ? 29.969 3.062 24.484 1 82 873 THR A C 1
ATOM 6927 O O . THR A 1 873 ? 28.938 2.643 24.984 1 82 873 THR A O 1
ATOM 6930 N N . SER A 1 874 ? 30.422 4.285 24.547 1 79.94 874 SER A N 1
ATOM 6931 C CA . SER A 1 874 ? 29.625 5.254 25.297 1 79.94 874 SER A CA 1
ATOM 6932 C C . SER A 1 874 ? 28.312 5.555 24.609 1 79.94 874 SER A C 1
ATOM 6934 O O . SER A 1 874 ? 27.266 5.676 25.25 1 79.94 874 SER A O 1
ATOM 6936 N N . ILE A 1 875 ? 28.344 5.625 23.344 1 79.88 875 ILE A N 1
ATOM 6937 C CA . ILE A 1 875 ? 27.156 5.926 22.562 1 79.88 875 ILE A CA 1
ATOM 6938 C C . ILE A 1 875 ? 26.172 4.766 22.656 1 79.88 875 ILE A C 1
ATOM 6940 O O . ILE A 1 875 ? 24.953 4.98 22.781 1 79.88 875 ILE A O 1
ATOM 6944 N N . ARG A 1 876 ? 26.656 3.578 22.625 1 82.81 876 ARG A N 1
ATOM 6945 C CA . ARG A 1 876 ? 25.797 2.395 22.703 1 82.81 876 ARG A CA 1
ATOM 6946 C C . ARG A 1 876 ? 25.141 2.291 24.078 1 82.81 876 ARG A C 1
ATOM 6948 O O . ARG A 1 876 ? 23.953 1.958 24.172 1 82.81 876 ARG A O 1
ATOM 6955 N N . GLN A 1 877 ? 25.875 2.584 25.078 1 83.31 877 GLN A N 1
ATOM 6956 C CA . GLN A 1 877 ? 25.312 2.525 26.422 1 83.31 877 GLN A CA 1
ATOM 6957 C C . GLN A 1 877 ? 24.234 3.578 26.625 1 83.31 877 GLN A C 1
ATOM 6959 O O . GLN A 1 877 ? 23.219 3.316 27.266 1 83.31 877 GLN A O 1
ATOM 6964 N N . GLN A 1 878 ? 24.484 4.684 26.078 1 82.31 878 GLN A N 1
ATOM 6965 C CA . GLN A 1 878 ? 23.484 5.738 26.156 1 82.31 878 GLN A CA 1
ATOM 6966 C C . GLN A 1 878 ? 22.203 5.328 25.438 1 82.31 878 GLN A C 1
ATOM 6968 O O . GLN A 1 878 ? 21.094 5.613 25.922 1 82.31 878 GLN A O 1
ATOM 6973 N N . TYR A 1 879 ? 22.359 4.688 24.359 1 83.75 879 TYR A N 1
ATOM 6974 C CA . TYR A 1 879 ? 21.188 4.23 23.594 1 83.75 879 TYR A CA 1
ATOM 6975 C C . TYR A 1 879 ? 20.391 3.209 24.391 1 83.75 879 TYR A C 1
ATOM 6977 O O . TYR A 1 879 ? 19.156 3.258 24.422 1 83.75 879 TYR A O 1
ATOM 6985 N N . LEU A 1 880 ? 21.047 2.291 25.047 1 86.31 880 LEU A N 1
ATOM 6986 C CA . LEU A 1 880 ? 20.375 1.251 25.812 1 86.31 880 LEU A CA 1
ATOM 6987 C C . LEU A 1 880 ? 19.625 1.851 27 1 86.31 880 LEU A C 1
ATOM 6989 O O . LEU A 1 880 ? 18.516 1.415 27.328 1 86.31 880 LEU A O 1
ATOM 6993 N N . ARG A 1 881 ? 20.203 2.889 27.562 1 85.31 881 ARG A N 1
ATOM 6994 C CA . ARG A 1 881 ? 19.531 3.572 28.672 1 85.31 881 ARG A CA 1
ATOM 6995 C C . ARG A 1 881 ? 18.281 4.277 28.188 1 85.31 881 ARG A C 1
ATOM 6997 O O . ARG A 1 881 ? 17.25 4.254 28.875 1 85.31 881 ARG A O 1
ATOM 7004 N N . LYS A 1 882 ? 18.375 4.852 27.078 1 85.69 882 LYS A N 1
ATOM 7005 C CA . LYS A 1 882 ? 17.219 5.551 26.516 1 85.69 882 LYS A CA 1
ATOM 7006 C C . LYS A 1 882 ? 16.109 4.574 26.141 1 85.69 882 LYS A C 1
ATOM 7008 O O . LYS A 1 882 ? 14.93 4.895 26.281 1 85.69 882 LYS A O 1
ATOM 7013 N N . LYS A 1 883 ? 16.516 3.457 25.672 1 85.5 883 LYS A N 1
ATOM 7014 C CA . LYS A 1 883 ? 15.539 2.432 25.328 1 85.5 883 LYS A CA 1
ATOM 7015 C C . LYS A 1 883 ? 14.789 1.948 26.562 1 85.5 883 LYS A C 1
ATOM 7017 O O . LYS A 1 883 ? 13.578 1.724 26.5 1 85.5 883 LYS A O 1
ATOM 7022 N N . ASP A 1 884 ? 15.453 1.865 27.625 1 87.12 884 ASP A N 1
ATOM 7023 C CA . ASP A 1 884 ? 14.828 1.423 28.875 1 87.12 884 ASP A CA 1
ATOM 7024 C C . ASP A 1 884 ? 13.883 2.486 29.422 1 87.12 884 ASP A C 1
ATOM 7026 O O . ASP A 1 884 ? 12.812 2.162 29.938 1 87.12 884 ASP A O 1
ATOM 7030 N N . LYS A 1 885 ? 14.328 3.703 29.281 1 86.06 885 LYS A N 1
ATOM 7031 C CA . LYS A 1 885 ? 13.461 4.793 29.719 1 86.06 885 LYS A CA 1
ATOM 7032 C C . LYS A 1 885 ? 12.188 4.848 28.875 1 86.06 885 LYS A C 1
ATOM 7034 O O . LYS A 1 885 ? 11.109 5.141 29.391 1 86.06 885 LYS A O 1
ATOM 7039 N N . LEU A 1 886 ? 12.297 4.625 27.656 1 87.31 886 LEU A N 1
ATOM 7040 C CA . LEU A 1 886 ? 11.148 4.613 26.75 1 87.31 886 LEU A CA 1
ATOM 7041 C C . LEU A 1 886 ? 10.18 3.504 27.141 1 87.31 886 LEU A C 1
ATOM 7043 O O . LEU A 1 886 ? 8.961 3.703 27.109 1 87.31 886 LEU A O 1
ATOM 7047 N N . LYS A 1 887 ? 10.727 2.375 27.516 1 85.56 887 LYS A N 1
ATOM 7048 C CA . LYS A 1 887 ? 9.883 1.268 27.953 1 85.56 887 LYS A CA 1
ATOM 7049 C C . LYS A 1 887 ? 9.102 1.637 29.203 1 85.56 887 LYS A C 1
ATOM 7051 O O . LYS A 1 887 ? 7.922 1.295 29.344 1 85.56 887 LYS A O 1
ATOM 7056 N N . GLN A 1 888 ? 9.773 2.344 30 1 85.38 888 GLN A N 1
ATOM 7057 C CA . GLN A 1 888 ? 9.125 2.771 31.234 1 85.38 888 GLN A CA 1
ATOM 7058 C C . GLN A 1 888 ? 8.031 3.797 30.953 1 85.38 888 GLN A C 1
ATOM 7060 O O . GLN A 1 888 ? 6.965 3.766 31.562 1 85.38 888 GLN A O 1
ATOM 7065 N N . GLN A 1 889 ? 8.305 4.621 30.031 1 84.75 889 GLN A N 1
ATOM 7066 C CA . GLN A 1 889 ? 7.305 5.617 29.656 1 84.75 889 GLN A CA 1
ATOM 7067 C C . GLN A 1 889 ? 6.07 4.957 29.047 1 84.75 889 GLN A C 1
ATOM 7069 O O . GLN A 1 889 ? 4.941 5.383 29.312 1 84.75 889 GLN A O 1
ATOM 7074 N N . HIS A 1 890 ? 6.293 3.961 28.328 1 84.88 890 HIS A N 1
ATOM 7075 C CA . HIS A 1 890 ? 5.176 3.23 27.734 1 84.88 890 HIS A CA 1
ATOM 7076 C C . HIS A 1 890 ? 4.344 2.537 28.812 1 84.88 890 HIS A C 1
ATOM 7078 O O . HIS A 1 890 ? 3.115 2.504 28.734 1 84.88 890 HIS A O 1
ATOM 7084 N N . ARG A 1 891 ? 5.023 2.057 29.797 1 85.06 891 ARG A N 1
ATOM 7085 C CA . ARG A 1 891 ? 4.344 1.393 30.906 1 85.06 891 ARG A CA 1
ATOM 7086 C C . ARG A 1 891 ? 3.502 2.383 31.703 1 85.06 891 ARG A C 1
ATOM 7088 O O . ARG A 1 891 ? 2.352 2.096 32.031 1 85.06 891 ARG A O 1
ATOM 7095 N N . GLN A 1 892 ? 4.105 3.5 31.875 1 83.88 892 GLN A N 1
ATOM 7096 C CA . GLN A 1 892 ? 3.396 4.531 32.625 1 83.88 892 GLN A CA 1
ATOM 7097 C C . GLN A 1 892 ? 2.201 5.062 31.844 1 83.88 892 GLN A C 1
ATOM 7099 O O . GLN A 1 892 ? 1.135 5.305 32.406 1 83.88 892 GLN A O 1
ATOM 7104 N N . ALA A 1 893 ? 2.352 5.219 30.594 1 82.31 893 ALA A N 1
ATOM 7105 C CA . ALA A 1 893 ? 1.264 5.699 29.734 1 82.31 893 ALA A CA 1
ATOM 7106 C C . ALA A 1 893 ? 0.118 4.691 29.703 1 82.31 893 ALA A C 1
ATOM 7108 O O . ALA A 1 893 ? -1.054 5.078 29.688 1 82.31 893 ALA A O 1
ATOM 7109 N N . LEU A 1 894 ? 0.506 3.453 29.672 1 82.56 894 LEU A N 1
ATOM 7110 C CA . LEU A 1 894 ? -0.513 2.41 29.672 1 82.56 894 LEU A CA 1
ATOM 7111 C C . LEU A 1 894 ? -1.273 2.391 30.984 1 82.56 894 LEU A C 1
ATOM 7113 O O . LEU A 1 894 ? -2.5 2.27 31 1 82.56 894 LEU A O 1
ATOM 7117 N N . HIS A 1 895 ? -0.576 2.576 32.031 1 83.62 895 HIS A N 1
ATOM 7118 C CA . HIS A 1 895 ? -1.215 2.609 33.344 1 83.62 895 HIS A CA 1
ATOM 7119 C C . HIS A 1 895 ? -2.113 3.834 33.5 1 83.62 895 HIS A C 1
ATOM 7121 O O . HIS A 1 895 ? -3.193 3.75 34.094 1 83.62 895 HIS A O 1
ATOM 7127 N N . ALA A 1 896 ? -1.639 4.902 32.938 1 81.5 896 ALA A N 1
ATOM 7128 C CA . ALA A 1 896 ? -2.439 6.125 33 1 81.5 896 ALA A CA 1
ATOM 7129 C C . ALA A 1 896 ? -3.738 5.957 32.219 1 81.5 896 ALA A C 1
ATOM 7131 O O . ALA A 1 896 ? -4.789 6.457 32.625 1 81.5 896 ALA A O 1
ATOM 7132 N N . LYS A 1 897 ? -3.635 5.273 31.141 1 80.31 897 LYS A N 1
ATOM 7133 C CA . LYS A 1 897 ? -4.828 5.008 30.344 1 80.31 897 LYS A CA 1
ATOM 7134 C C . LYS A 1 897 ? -5.797 4.098 31.078 1 80.31 897 LYS A C 1
ATOM 7136 O O . LYS A 1 897 ? -7.016 4.285 31.016 1 80.31 897 LYS A O 1
ATOM 7141 N N . GLN A 1 898 ? -5.266 3.133 31.797 1 80.19 898 GLN A N 1
ATOM 7142 C CA . GLN A 1 898 ? -6.09 2.205 32.562 1 80.19 898 GLN A CA 1
ATOM 7143 C C . GLN A 1 898 ? -6.754 2.908 33.75 1 80.19 898 GLN A C 1
ATOM 7145 O O . GLN A 1 898 ? -7.926 2.662 34.031 1 80.19 898 GLN A O 1
ATOM 7150 N N . GLU A 1 899 ? -6.004 3.791 34.25 1 76.38 899 GLU A N 1
ATOM 7151 C CA . GLU A 1 899 ? -6.555 4.57 35.375 1 76.38 899 GLU A CA 1
ATOM 7152 C C . GLU A 1 899 ? -7.633 5.535 34.875 1 76.38 899 GLU A C 1
ATOM 7154 O O . GLU A 1 899 ? -8.656 5.723 35.531 1 76.38 899 GLU A O 1
ATOM 7159 N N . LYS A 1 900 ? -7.375 6.125 33.812 1 78.69 900 LYS A N 1
ATOM 7160 C CA . LYS A 1 900 ? -8.367 7.027 33.219 1 78.69 900 LYS A CA 1
ATOM 7161 C C . LYS A 1 900 ? -9.664 6.289 32.906 1 78.69 900 LYS A C 1
ATOM 7163 O O . LYS A 1 900 ? -10.75 6.824 33.125 1 78.69 900 LYS A O 1
ATOM 7168 N N . LYS A 1 901 ? -9.547 5.125 32.438 1 78.44 901 LYS A N 1
ATOM 7169 C CA . LYS A 1 901 ? -10.734 4.316 32.156 1 78.44 901 LYS A CA 1
ATOM 7170 C C . LYS A 1 901 ? -11.523 4.043 33.438 1 78.44 901 LYS A C 1
ATOM 7172 O O . LYS A 1 901 ? -12.75 4.176 33.469 1 78.44 901 LYS A O 1
ATOM 7177 N N . GLU A 1 902 ? -10.797 3.637 34.406 1 72.75 902 GLU A N 1
ATOM 7178 C CA . GLU A 1 902 ? -11.445 3.344 35.688 1 72.75 902 GLU A CA 1
ATOM 7179 C C . GLU A 1 902 ? -12.156 4.578 36.219 1 72.75 902 GLU A C 1
ATOM 7181 O O . GLU A 1 902 ? -13.289 4.48 36.719 1 72.75 902 GLU A O 1
ATOM 7186 N N . LYS A 1 903 ? -11.516 5.715 36.062 1 75.38 903 LYS A N 1
ATOM 7187 C CA . LYS A 1 903 ? -12.117 6.961 36.531 1 75.38 903 LYS A CA 1
ATOM 7188 C C . LYS A 1 903 ? -13.312 7.352 35.688 1 75.38 903 LYS A C 1
ATOM 7190 O O . LYS A 1 903 ? -14.336 7.812 36.188 1 75.38 903 LYS A O 1
ATOM 7195 N N . GLN A 1 904 ? -13.172 7.168 34.438 1 75.5 904 GLN A N 1
ATOM 7196 C CA . GLN A 1 904 ? -14.266 7.488 33.531 1 75.5 904 GLN A CA 1
ATOM 7197 C C . GLN A 1 904 ? -15.461 6.574 33.75 1 75.5 904 GLN A C 1
ATOM 7199 O O . GLN A 1 904 ? -16.609 7.02 33.719 1 75.5 904 GLN A O 1
ATOM 7204 N N . GLU A 1 905 ? -15.164 5.324 33.906 1 71.62 905 GLU A N 1
ATOM 7205 C CA . GLU A 1 905 ? -16.234 4.379 34.188 1 71.62 905 GLU A CA 1
ATOM 7206 C C . GLU A 1 905 ? -16.938 4.715 35.531 1 71.62 905 GLU A C 1
ATOM 7208 O O . GLU A 1 905 ? -18.156 4.648 35.625 1 71.62 905 GLU A O 1
ATOM 7213 N N . GLN A 1 906 ? -16.094 5.082 36.469 1 69 906 GLN A N 1
ATOM 7214 C CA . GLN A 1 906 ? -16.656 5.469 37.75 1 69 906 GLN A CA 1
ATOM 7215 C C . GLN A 1 906 ? -17.484 6.75 37.625 1 69 906 GLN A C 1
ATOM 7217 O O . GLN A 1 906 ? -18.578 6.848 38.156 1 69 906 GLN A O 1
ATOM 7222 N N . ARG A 1 907 ? -16.953 7.703 36.875 1 72.06 907 ARG A N 1
ATOM 7223 C CA . ARG A 1 907 ? -17.672 8.953 36.625 1 72.06 907 ARG A CA 1
ATOM 7224 C C . ARG A 1 907 ? -18.938 8.719 35.844 1 72.06 907 ARG A C 1
ATOM 7226 O O . ARG A 1 907 ? -19.984 9.32 36.125 1 72.06 907 ARG A O 1
ATOM 7233 N N . SER A 1 908 ? -18.734 7.938 34.844 1 73.31 908 SER A N 1
ATOM 7234 C CA . SER A 1 908 ? -19.922 7.621 34.031 1 73.31 908 SER A CA 1
ATOM 7235 C C . SER A 1 908 ? -20.984 6.91 34.844 1 73.31 908 SER A C 1
ATOM 7237 O O . SER A 1 908 ? -22.172 7.203 34.719 1 73.31 908 SER A O 1
ATOM 7239 N N . ARG A 1 909 ? -20.516 5.98 35.656 1 64.75 909 ARG A N 1
ATOM 7240 C CA . ARG A 1 909 ? -21.453 5.273 36.531 1 64.75 909 ARG A CA 1
ATOM 7241 C C . ARG A 1 909 ? -22.141 6.238 37.5 1 64.75 909 ARG A C 1
ATOM 7243 O O . ARG A 1 909 ? -23.359 6.18 37.688 1 64.75 909 ARG A O 1
ATOM 7250 N N . VAL A 1 910 ? -21.297 7.121 38.094 1 68.19 910 VAL A N 1
ATOM 7251 C CA . VAL A 1 910 ? -21.844 8.094 39.031 1 68.19 910 VAL A CA 1
ATOM 7252 C C . VAL A 1 910 ? -22.812 9.023 38.312 1 68.19 910 VAL A C 1
ATOM 7254 O O . VAL A 1 910 ? -23.891 9.336 38.812 1 68.19 910 VAL A O 1
ATOM 7257 N N . THR A 1 911 ? -22.438 9.398 37.125 1 75.94 911 THR A N 1
ATOM 7258 C CA . THR A 1 911 ? -23.297 10.297 36.344 1 75.94 911 THR A CA 1
ATOM 7259 C C . THR A 1 911 ? -24.562 9.586 35.906 1 75.94 911 THR A C 1
ATOM 7261 O O . THR A 1 911 ? -25.641 10.18 35.875 1 75.94 911 THR A O 1
ATOM 7264 N N . LYS A 1 912 ? -24.438 8.352 35.531 1 72.88 912 LYS A N 1
ATOM 7265 C CA . LYS A 1 912 ? -25.625 7.59 35.125 1 72.88 912 LYS A CA 1
ATOM 7266 C C . LYS A 1 912 ? -26.562 7.34 36.281 1 72.88 912 LYS A C 1
ATOM 7268 O O . LYS A 1 912 ? -27.781 7.441 36.156 1 72.88 912 LYS A O 1
ATOM 7273 N N . VAL A 1 913 ? -25.953 6.988 37.438 1 68.69 913 VAL A N 1
ATOM 7274 C CA . VAL A 1 913 ? -26.75 6.789 38.656 1 68.69 913 VAL A CA 1
ATOM 7275 C C . VAL A 1 913 ? -27.453 8.094 39.031 1 68.69 913 VAL A C 1
ATOM 7277 O O . VAL A 1 913 ? -28.641 8.102 39.344 1 68.69 913 VAL A O 1
ATOM 7280 N N . ALA A 1 914 ? -26.688 9.164 38.906 1 73.38 914 ALA A N 1
ATOM 7281 C CA . ALA A 1 914 ? -27.25 10.469 39.219 1 73.38 914 ALA A CA 1
ATOM 7282 C C . ALA A 1 914 ? -28.359 10.844 38.25 1 73.38 914 ALA A C 1
ATOM 7284 O O . ALA A 1 914 ? -29.391 11.391 38.656 1 73.38 914 ALA A O 1
ATOM 7285 N N . ALA A 1 915 ? -28.109 10.555 37 1 77.94 915 ALA A N 1
ATOM 7286 C CA . ALA A 1 915 ? -29.125 10.852 36 1 77.94 915 ALA A CA 1
ATOM 7287 C C . ALA A 1 915 ? -30.359 9.977 36.188 1 77.94 915 ALA A C 1
ATOM 7289 O O . ALA A 1 915 ? -31.484 10.445 36.031 1 77.94 915 ALA A O 1
ATOM 7290 N N . THR A 1 916 ? -30.141 8.734 36.531 1 73.69 916 THR A N 1
ATOM 7291 C CA . THR A 1 916 ? -31.266 7.824 36.75 1 73.69 916 THR A CA 1
ATOM 7292 C C . THR A 1 916 ? -32.062 8.25 38 1 73.69 916 THR A C 1
ATOM 7294 O O . THR A 1 916 ? -33.281 8.227 37.969 1 73.69 916 THR A O 1
ATOM 7297 N N . GLU A 1 917 ? -31.297 8.594 39.031 1 71.38 917 GLU A N 1
ATOM 7298 C CA . GLU A 1 917 ? -31.953 9.086 40.25 1 71.38 917 GLU A CA 1
ATOM 7299 C C . GLU A 1 917 ? -32.75 10.367 39.938 1 71.38 917 GLU A C 1
ATOM 7301 O O . GLU A 1 917 ? -33.844 10.562 40.469 1 71.38 917 GLU A O 1
ATOM 7306 N N . GLY A 1 918 ? -32.156 11.164 39.094 1 75.5 918 GLY A N 1
ATOM 7307 C CA . GLY A 1 918 ? -32.812 12.406 38.75 1 75.5 918 GLY A CA 1
ATOM 7308 C C . GLY A 1 918 ? -34.125 12.195 38.031 1 75.5 918 GLY A C 1
ATOM 7309 O O . GLY A 1 918 ? -35.094 12.898 38.312 1 75.5 918 GLY A O 1
ATOM 7310 N N . VAL A 1 919 ? -34.156 11.227 37.156 1 80.19 919 VAL A N 1
ATOM 7311 C CA . VAL A 1 919 ? -35.375 10.969 36.406 1 80.19 919 VAL A CA 1
ATOM 7312 C C . VAL A 1 919 ? -36.406 10.281 37.312 1 80.19 919 VAL A C 1
ATOM 7314 O O . VAL A 1 919 ? -37.625 10.555 37.219 1 80.19 919 VAL A O 1
ATOM 7317 N N . PHE A 1 920 ? -35.938 9.461 38.219 1 73.81 920 PHE A N 1
ATOM 7318 C CA . PHE A 1 920 ? -36.875 8.766 39.125 1 73.81 920 PHE A CA 1
ATOM 7319 C C . PHE A 1 920 ? -37.531 9.734 40.094 1 73.81 920 PHE A C 1
ATOM 7321 O O . PHE A 1 920 ? -38.656 9.531 40.5 1 73.81 920 PHE A O 1
ATOM 7328 N N . ALA A 1 921 ? -36.812 10.773 40.406 1 74.19 921 ALA A N 1
ATOM 7329 C CA . ALA A 1 921 ? -37.375 11.797 41.312 1 74.19 921 ALA A CA 1
ATOM 7330 C C . ALA A 1 921 ? -38.594 12.461 40.656 1 74.19 921 ALA A C 1
ATOM 7332 O O . ALA A 1 921 ? -39.469 12.984 41.375 1 74.19 921 ALA A O 1
ATOM 7333 N N . TYR A 1 922 ? -38.625 12.312 39.344 1 78.94 922 TYR A N 1
ATOM 7334 C CA . TYR A 1 922 ? -39.688 13 38.625 1 78.94 922 TYR A CA 1
ATOM 7335 C C . TYR A 1 922 ? -40.625 12.008 37.938 1 78.94 922 TYR A C 1
ATOM 7337 O O . TYR A 1 922 ? -41.219 12.32 36.906 1 78.94 922 TYR A O 1
ATOM 7345 N N . GLY A 1 923 ? -40.75 10.836 38.375 1 69.06 923 GLY A N 1
ATOM 7346 C CA . GLY A 1 923 ? -41.719 9.875 37.906 1 69.06 923 GLY A CA 1
ATOM 7347 C C . GLY A 1 923 ? -41.188 8.961 36.812 1 69.06 923 GLY A C 1
ATOM 7348 O O . GLY A 1 923 ? -41.969 8.406 36.031 1 69.06 923 GLY A O 1
ATOM 7349 N N . GLY A 1 924 ? -39.938 8.852 36.594 1 74.94 924 GLY A N 1
ATOM 7350 C CA . GLY A 1 924 ? -39.344 7.926 35.625 1 74.94 924 GLY A CA 1
ATOM 7351 C C . GLY A 1 924 ? -39.062 8.562 34.281 1 74.94 924 GLY A C 1
ATOM 7352 O O . GLY A 1 924 ? -39 9.789 34.156 1 74.94 924 GLY A O 1
ATOM 7353 N N . VAL A 1 925 ? -38.781 7.652 33.219 1 78.44 925 VAL A N 1
ATOM 7354 C CA . VAL A 1 925 ? -38.469 8.125 31.875 1 78.44 925 VAL A CA 1
ATOM 7355 C C . VAL A 1 925 ? -39.75 8.469 31.125 1 78.44 925 VAL A C 1
ATOM 7357 O O . VAL A 1 925 ? -40.688 7.676 31.109 1 78.44 925 VAL A O 1
ATOM 7360 N N . TRP A 1 926 ? -39.719 9.711 30.688 1 80.06 926 TRP A N 1
ATOM 7361 C CA . TRP A 1 926 ? -40.906 10.219 30.016 1 80.06 926 TRP A CA 1
ATOM 7362 C C . TRP A 1 926 ? -40.969 9.75 28.562 1 80.06 926 TRP A C 1
ATOM 7364 O O . TRP A 1 926 ? -39.938 9.641 27.906 1 80.06 926 TRP A O 1
ATOM 7374 N N . THR A 1 927 ? -42.062 9.305 28.047 1 74.88 927 THR A N 1
ATOM 7375 C CA . THR A 1 927 ? -42.281 8.938 26.656 1 74.88 927 THR A CA 1
ATOM 7376 C C . THR A 1 927 ? -42.969 10.07 25.906 1 74.88 927 THR A C 1
ATOM 7378 O O . THR A 1 927 ? -43.406 11.047 26.516 1 74.88 927 THR A O 1
ATOM 7381 N N . LEU A 1 928 ? -42.969 10 24.5 1 74.69 928 LEU A N 1
ATOM 7382 C CA . LEU A 1 928 ? -43.562 11.039 23.672 1 74.69 928 LEU A CA 1
ATOM 7383 C C . LEU A 1 928 ? -45.031 11.273 24.062 1 74.69 928 LEU A C 1
ATOM 7385 O O . LEU A 1 928 ? -45.5 12.406 24.016 1 74.69 928 LEU A O 1
ATOM 7389 N N . ASP A 1 929 ? -45.75 10.281 24.609 1 68 929 ASP A N 1
ATOM 7390 C CA . ASP A 1 929 ? -47.156 10.359 24.938 1 68 929 ASP A CA 1
ATOM 7391 C C . ASP A 1 929 ? -47.344 10.906 26.359 1 68 929 ASP A C 1
ATOM 7393 O O . ASP A 1 929 ? -48.375 11.547 26.641 1 68 929 ASP A O 1
ATOM 7397 N N . SER A 1 930 ? -46.438 10.797 27.172 1 77.19 930 SER A N 1
ATOM 7398 C CA . SER A 1 930 ? -46.688 11.062 28.594 1 77.19 930 SER A CA 1
ATOM 7399 C C . SER A 1 930 ? -46 12.344 29.031 1 77.19 930 SER A C 1
ATOM 7401 O O . SER A 1 930 ? -46.25 12.836 30.141 1 77.19 930 SER A O 1
ATOM 7403 N N . TYR A 1 931 ? -45.156 12.922 28.156 1 80.38 931 TYR A N 1
ATOM 7404 C CA . TYR A 1 931 ? -44.281 13.984 28.672 1 80.38 931 TYR A CA 1
ATOM 7405 C C . TYR A 1 931 ? -45.125 15.227 29.016 1 80.38 931 TYR A C 1
ATOM 7407 O O . TYR A 1 931 ? -44.844 15.898 30.016 1 80.38 931 TYR A O 1
ATOM 7415 N N . GLU A 1 932 ? -46.219 15.445 28.266 1 79.5 932 GLU A N 1
ATOM 7416 C CA . GLU A 1 932 ? -47.031 16.625 28.5 1 79.5 932 GLU A CA 1
ATOM 7417 C C . GLU A 1 932 ? -47.781 16.516 29.828 1 79.5 932 GLU A C 1
ATOM 7419 O O . GLU A 1 932 ? -47.875 17.484 30.578 1 79.5 932 GLU A O 1
ATOM 7424 N N . ASP A 1 933 ? -48.312 15.375 30.078 1 78.44 933 ASP A N 1
ATOM 7425 C CA . ASP A 1 933 ? -49.062 15.148 31.328 1 78.44 933 ASP A CA 1
ATOM 7426 C C . ASP A 1 933 ? -48.125 15.258 32.531 1 78.44 933 ASP A C 1
ATOM 7428 O O . ASP A 1 933 ? -48.5 15.852 33.562 1 78.44 933 ASP A O 1
ATOM 7432 N N . LYS A 1 934 ? -47 14.789 32.281 1 81.31 934 LYS A N 1
ATOM 7433 C CA . LYS A 1 934 ? -46.062 14.781 33.406 1 81.31 934 LYS A CA 1
ATOM 7434 C C . LYS A 1 934 ? -45.562 16.188 33.719 1 81.31 934 LYS A C 1
ATOM 7436 O O . LYS A 1 934 ? -45.344 16.547 34.875 1 81.31 934 LYS A O 1
ATOM 7441 N N . ILE A 1 935 ? -45.406 16.922 32.656 1 83.94 935 ILE A N 1
ATOM 7442 C CA . ILE A 1 935 ? -44.969 18.297 32.844 1 83.94 935 ILE A CA 1
ATOM 7443 C C . ILE A 1 935 ? -46.062 19.109 33.531 1 83.94 935 ILE A C 1
ATOM 7445 O O . ILE A 1 935 ? -45.781 19.922 34.406 1 83.94 935 ILE A O 1
ATOM 7449 N N . SER A 1 936 ? -47.344 18.781 33.219 1 79.81 936 SER A N 1
ATOM 7450 C CA . SER A 1 936 ? -48.469 19.516 33.781 1 79.81 936 SER A CA 1
ATOM 7451 C C . SER A 1 936 ? -48.688 19.172 35.25 1 79.81 936 SER A C 1
ATOM 7453 O O . SER A 1 936 ? -49.156 20 36.031 1 79.81 936 SER A O 1
ATOM 7455 N N . GLU A 1 937 ? -48.25 18.078 35.594 1 78.5 937 GLU A N 1
ATOM 7456 C CA . GLU A 1 937 ? -48.438 17.625 36.969 1 78.5 937 GLU A CA 1
ATOM 7457 C C . GLU A 1 937 ? -47.375 18.219 37.906 1 78.5 937 GLU A C 1
ATOM 7459 O O . GLU A 1 937 ? -47.562 18.281 39.125 1 78.5 937 GLU A O 1
ATOM 7464 N N . LEU A 1 938 ? -46.375 18.719 37.312 1 80.5 938 LEU A N 1
ATOM 7465 C CA . LEU A 1 938 ? -45.25 19.188 38.125 1 80.5 938 LEU A CA 1
ATOM 7466 C C . LEU A 1 938 ? -45.406 20.672 38.469 1 80.5 938 LEU A C 1
ATOM 7468 O O . LEU A 1 938 ? -46.062 21.422 37.719 1 80.5 938 LEU A O 1
ATOM 7472 N N . GLN A 1 939 ? -45 21.078 39.75 1 76.44 939 GLN A N 1
ATOM 7473 C CA . GLN A 1 939 ? -44.969 22.484 40.156 1 76.44 939 GLN A CA 1
ATOM 7474 C C . GLN A 1 939 ? -44.094 23.312 39.25 1 76.44 939 GLN A C 1
ATOM 7476 O O . GLN A 1 939 ? -43.062 22.828 38.75 1 76.44 939 GLN A O 1
ATOM 7481 N N . PRO A 1 940 ? -44.469 24.484 38.812 1 74.69 940 PRO A N 1
ATOM 7482 C CA . PRO A 1 940 ? -43.75 25.328 37.844 1 74.69 940 PRO A CA 1
ATOM 7483 C C . PRO A 1 940 ? -42.281 25.5 38.219 1 74.69 940 PRO A C 1
ATOM 7485 O O . PRO A 1 940 ? -41.438 25.547 37.312 1 74.69 940 PRO A O 1
ATOM 7488 N N . ALA A 1 941 ? -41.938 25.484 39.469 1 73.62 941 ALA A N 1
ATOM 7489 C CA . ALA A 1 941 ? -40.562 25.719 39.906 1 73.62 941 ALA A CA 1
ATOM 7490 C C . ALA A 1 941 ? -39.688 24.5 39.625 1 73.62 941 ALA A C 1
ATOM 7492 O O . ALA A 1 941 ? -38.469 24.625 39.438 1 73.62 941 ALA A O 1
ATOM 7493 N N . LYS A 1 942 ? -40.25 23.344 39.469 1 79.06 942 LYS A N 1
ATOM 7494 C CA . LYS A 1 942 ? -39.531 22.094 39.312 1 79.06 942 LYS A CA 1
ATOM 7495 C C . LYS A 1 942 ? -39.562 21.594 37.875 1 79.06 942 LYS A C 1
ATOM 7497 O O . LYS A 1 942 ? -38.875 20.625 37.531 1 79.06 942 LYS A O 1
ATOM 7502 N N . ARG A 1 943 ? -40.25 22.234 37.094 1 85.25 943 ARG A N 1
ATOM 7503 C CA . ARG A 1 943 ? -40.438 21.766 35.719 1 85.25 943 ARG A CA 1
ATOM 7504 C C . ARG A 1 943 ? -39.125 21.812 34.938 1 85.25 943 ARG A C 1
ATOM 7506 O O . ARG A 1 943 ? -38.781 20.844 34.281 1 85.25 943 ARG A O 1
ATOM 7513 N N . LYS A 1 944 ? -38.469 22.875 35.062 1 85.88 944 LYS A N 1
ATOM 7514 C CA . LYS A 1 944 ? -37.25 23.047 34.344 1 85.88 944 LYS A CA 1
ATOM 7515 C C . LYS A 1 944 ? -36.219 22 34.719 1 85.88 944 LYS A C 1
ATOM 7517 O O . LYS A 1 944 ? -35.531 21.422 33.844 1 85.88 944 LYS A O 1
ATOM 7522 N N . ALA A 1 945 ? -36.156 21.797 36 1 83.44 945 ALA A N 1
ATOM 7523 C CA . ALA A 1 945 ? -35.219 20.812 36.5 1 83.44 945 ALA A CA 1
ATOM 7524 C C . ALA A 1 945 ? -35.594 19.406 36.062 1 83.44 945 ALA A C 1
ATOM 7526 O O . ALA A 1 945 ? -34.719 18.594 35.719 1 83.44 945 ALA A O 1
ATOM 7527 N N . ALA A 1 946 ? -36.781 19.156 36 1 84.56 946 ALA A N 1
ATOM 7528 C CA . ALA A 1 946 ? -37.25 17.844 35.594 1 84.56 946 ALA A CA 1
ATOM 7529 C C . ALA A 1 946 ? -36.969 17.609 34.094 1 84.56 946 ALA A C 1
ATOM 7531 O O . ALA A 1 946 ? -36.531 16.516 33.719 1 84.56 946 ALA A O 1
ATOM 7532 N N . ILE A 1 947 ? -37.188 18.609 33.344 1 87.38 947 ILE A N 1
ATOM 7533 C CA . ILE A 1 947 ? -36.969 18.484 31.906 1 87.38 947 ILE A CA 1
ATOM 7534 C C . ILE A 1 947 ? -35.469 18.281 31.625 1 87.38 947 ILE A C 1
ATOM 7536 O O . ILE A 1 947 ? -35.094 17.438 30.812 1 87.38 947 ILE A O 1
ATOM 7540 N N . TYR A 1 948 ? -34.781 19 32.312 1 87.56 948 TYR A N 1
ATOM 7541 C CA . TYR A 1 948 ? -33.344 18.859 32.125 1 87.56 948 TYR A CA 1
ATOM 7542 C C . TYR A 1 948 ? -32.875 17.484 32.562 1 87.56 948 TYR A C 1
ATOM 7544 O O . TYR A 1 948 ? -31.953 16.906 31.984 1 87.56 948 TYR A O 1
ATOM 7552 N N . ALA A 1 949 ? -33.469 17.031 33.625 1 83.69 949 ALA A N 1
ATOM 7553 C CA . ALA A 1 949 ? -33.156 15.688 34.062 1 83.69 949 ALA A CA 1
ATOM 7554 C C . ALA A 1 949 ? -33.438 14.648 33 1 83.69 949 ALA A C 1
ATOM 7556 O O . ALA A 1 949 ? -32.688 13.695 32.812 1 83.69 949 ALA A O 1
ATOM 7557 N N . GLN A 1 950 ? -34.438 14.867 32.344 1 84.12 950 GLN A N 1
ATOM 7558 C CA . GLN A 1 950 ? -34.781 13.977 31.234 1 84.12 950 GLN A CA 1
ATOM 7559 C C . GLN A 1 950 ? -33.75 14.055 30.109 1 84.12 950 GLN A C 1
ATOM 7561 O O . GLN A 1 950 ? -33.344 13.031 29.578 1 84.12 950 GLN A O 1
ATOM 7566 N N . LEU A 1 951 ? -33.375 15.203 29.75 1 86.19 951 LEU A N 1
ATOM 7567 C CA . LEU A 1 951 ? -32.406 15.414 28.688 1 86.19 951 LEU A CA 1
ATOM 7568 C C . LEU A 1 951 ? -31.062 14.805 29.047 1 86.19 951 LEU A C 1
ATOM 7570 O O . LEU A 1 951 ? -30.406 14.188 28.203 1 86.19 951 LEU A O 1
ATOM 7574 N N . LYS A 1 952 ? -30.766 15.023 30.25 1 81.88 952 LYS A N 1
ATOM 7575 C CA . LYS A 1 952 ? -29.516 14.445 30.734 1 81.88 952 LYS A CA 1
ATOM 7576 C C . LYS A 1 952 ? -29.547 12.922 30.688 1 81.88 952 LYS A C 1
ATOM 7578 O O . LYS A 1 952 ? -28.562 12.281 30.328 1 81.88 952 LYS A O 1
ATOM 7583 N N . TYR A 1 953 ? -30.625 12.422 31 1 80.94 953 TYR A N 1
ATOM 7584 C CA . TYR A 1 953 ? -30.812 10.969 30.938 1 80.94 953 TYR A CA 1
ATOM 7585 C C . TYR A 1 953 ? -30.734 10.461 29.516 1 80.94 953 TYR A C 1
ATOM 7587 O O . TYR A 1 953 ? -30.078 9.445 29.25 1 80.94 953 TYR A O 1
ATOM 7595 N N . HIS A 1 954 ? -31.25 11.109 28.625 1 80.5 954 HIS A N 1
ATOM 7596 C CA . HIS A 1 954 ? -31.219 10.727 27.219 1 80.5 954 HIS A CA 1
ATOM 7597 C C . HIS A 1 954 ? -29.812 10.828 26.656 1 80.5 954 HIS A C 1
ATOM 7599 O O . HIS A 1 954 ? -29.422 10.023 25.797 1 80.5 954 HIS A O 1
ATOM 7605 N N . LYS A 1 955 ? -29.156 11.711 27.062 1 79.5 955 LYS A N 1
ATOM 7606 C CA . LYS A 1 955 ? -27.797 11.922 26.562 1 79.5 955 LYS A CA 1
ATOM 7607 C C . LYS A 1 955 ? -26.828 10.906 27.172 1 79.5 955 LYS A C 1
ATOM 7609 O O . LYS A 1 955 ? -26.031 10.305 26.438 1 79.5 955 LYS A O 1
ATOM 7614 N N . ARG A 1 956 ? -26.984 10.703 28.453 1 75.88 956 ARG A N 1
ATOM 7615 C CA . ARG A 1 956 ? -25.922 10 29.172 1 75.88 956 ARG A CA 1
ATOM 7616 C C . ARG A 1 956 ? -26.266 8.523 29.328 1 75.88 956 ARG A C 1
ATOM 7618 O O . ARG A 1 956 ? -25.375 7.68 29.438 1 75.88 956 ARG A O 1
ATOM 7625 N N . VAL A 1 957 ? -27.547 8.219 29.406 1 70.75 957 VAL A N 1
ATOM 7626 C CA . VAL A 1 957 ? -27.922 6.84 29.703 1 70.75 957 VAL A CA 1
ATOM 7627 C C . VAL A 1 957 ? -28.43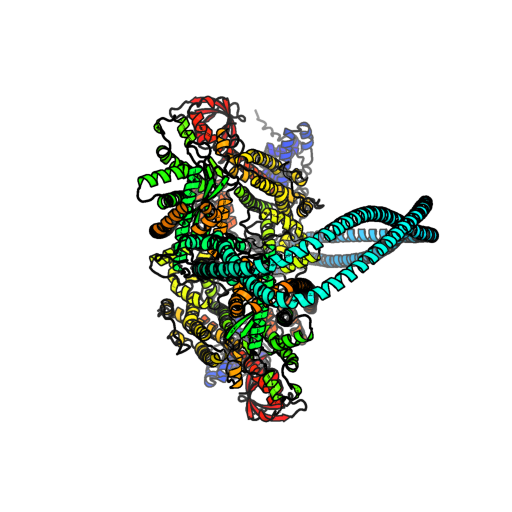8 6.164 28.438 1 70.75 957 VAL A C 1
ATOM 7629 O O . VAL A 1 957 ? -27.969 5.086 28.062 1 70.75 957 VAL A O 1
ATOM 7632 N N . LEU A 1 958 ? -29.297 6.855 27.688 1 65.56 958 LEU A N 1
ATOM 7633 C CA . LEU A 1 958 ? -29.938 6.223 26.531 1 65.56 958 LEU A CA 1
ATOM 7634 C C . LEU A 1 958 ? -29.125 6.445 25.266 1 65.56 958 LEU A C 1
ATOM 7636 O O . LEU A 1 958 ? -29.328 5.762 24.266 1 65.56 958 LEU A O 1
ATOM 7640 N N . ASP A 1 959 ? -28.031 7.203 25.391 1 64.75 959 ASP A N 1
ATOM 7641 C CA . ASP A 1 959 ? -27.25 7.59 24.219 1 64.75 959 ASP A CA 1
ATOM 7642 C C . ASP A 1 959 ? -28.156 7.867 23.031 1 64.75 959 ASP A C 1
ATOM 7644 O O . ASP A 1 959 ? -27.953 7.328 21.938 1 64.75 959 ASP A O 1
ATOM 7648 N N . SER A 1 960 ? -29.188 8.688 23.219 1 64.81 960 SER A N 1
ATOM 7649 C CA . SER A 1 960 ? -30.172 9.039 22.203 1 64.81 960 SER A CA 1
ATOM 7650 C C . SER A 1 960 ? -29.531 9.789 21.047 1 64.81 960 SER A C 1
ATOM 7652 O O . SER A 1 960 ? -28.578 10.547 21.234 1 64.81 960 SER A O 1
ATOM 7654 N N . LYS A 1 961 ? -29.891 9.406 19.812 1 65.56 961 LYS A N 1
ATOM 7655 C CA . LYS A 1 961 ? -29.391 10.07 18.609 1 65.56 961 LYS A CA 1
ATOM 7656 C C . LYS A 1 961 ? -29.953 11.484 18.484 1 65.56 961 LYS A C 1
ATOM 7658 O O . LYS A 1 961 ? -31.125 11.719 18.781 1 65.56 961 LYS A O 1
ATOM 7663 N N . GLY A 1 962 ? -29.141 12.523 18.422 1 61.78 962 GLY A N 1
ATOM 7664 C CA . GLY A 1 962 ? -29.531 13.906 18.219 1 61.78 962 GLY A CA 1
ATOM 7665 C C . GLY A 1 962 ? -28.359 14.867 18.219 1 61.78 962 GLY A C 1
ATOM 7666 O O . GLY A 1 962 ? -27.234 14.484 18.547 1 61.78 962 GLY A O 1
ATOM 7667 N N . ASN A 1 963 ? -28.625 15.945 17.531 1 68.31 963 ASN A N 1
ATOM 7668 C CA . ASN A 1 963 ? -27.625 17.016 17.562 1 68.31 963 ASN A CA 1
ATOM 7669 C C . ASN A 1 963 ? -27.188 17.328 18.984 1 68.31 963 ASN A C 1
ATOM 7671 O O . ASN A 1 963 ? -28.016 17.453 19.875 1 68.31 963 ASN A O 1
ATOM 7675 N N . PRO A 1 964 ? -26 17.234 19.234 1 76.12 964 PRO A N 1
ATOM 7676 C CA . PRO A 1 964 ? -25.5 17.469 20.594 1 76.12 964 PRO A CA 1
ATOM 7677 C C . PRO A 1 964 ? -26.062 18.734 21.234 1 76.12 964 PRO A C 1
ATOM 7679 O O . PRO A 1 964 ? -26.141 18.828 22.453 1 76.12 964 PRO A O 1
ATOM 7682 N N . GLN A 1 965 ? -26.531 19.672 20.469 1 75.25 965 GLN A N 1
ATOM 7683 C CA . GLN A 1 965 ? -27.047 20.922 20.984 1 75.25 965 GLN A CA 1
ATOM 7684 C C . GLN A 1 965 ? -28.391 20.719 21.672 1 75.25 965 GLN A C 1
ATOM 7686 O O . GLN A 1 965 ? -28.781 21.5 22.547 1 75.25 965 GLN A O 1
ATOM 7691 N N . LEU A 1 966 ? -29 19.656 21.375 1 78.69 966 LEU A N 1
ATOM 7692 C CA . LEU A 1 966 ? -30.312 19.391 21.938 1 78.69 966 LEU A CA 1
ATOM 7693 C C . LEU A 1 966 ? -30.219 18.984 23.391 1 78.69 966 LEU A C 1
ATOM 7695 O O . LEU A 1 966 ? -31.188 19.125 24.156 1 78.69 966 LEU A O 1
ATOM 7699 N N . PHE A 1 967 ? -29.062 18.531 23.734 1 81.19 967 PHE A N 1
ATOM 7700 C CA . PHE A 1 967 ? -28.922 17.984 25.078 1 81.19 967 PHE A CA 1
ATOM 7701 C C . PHE A 1 967 ? -28.406 19.047 26.047 1 81.19 967 PHE A C 1
ATOM 7703 O O . PHE A 1 967 ? -28.281 18.797 27.234 1 81.19 967 PHE A O 1
ATOM 7710 N N . GLN A 1 968 ? -28.109 20.172 25.484 1 78.81 968 GLN A N 1
ATOM 7711 C CA . GLN A 1 968 ? -27.406 21.188 26.281 1 78.81 968 GLN A CA 1
ATOM 7712 C C . GLN A 1 968 ? -28.375 21.984 27.141 1 78.81 968 GLN A C 1
ATOM 7714 O O . GLN A 1 968 ? -29.516 22.25 26.719 1 78.81 968 GLN A O 1
ATOM 7719 N N . LYS A 1 969 ? -27.969 22.141 28.453 1 78.19 969 LYS A N 1
ATOM 7720 C CA . LYS A 1 969 ? -28.734 22.969 29.375 1 78.19 969 LYS A CA 1
ATOM 7721 C C . LYS A 1 969 ? -28.609 24.453 29.016 1 78.19 969 LYS A C 1
ATOM 7723 O O . LYS A 1 969 ? -29.531 25.234 29.25 1 78.19 969 LYS A O 1
ATOM 7728 N N . SER A 1 970 ? -27.281 24.734 28.688 1 71.62 970 SER A N 1
ATOM 7729 C CA . SER A 1 970 ? -26.969 26.125 28.391 1 71.62 970 SER A CA 1
ATOM 7730 C C . SER A 1 970 ? -26.125 26.234 27.109 1 71.62 970 SER A C 1
ATOM 7732 O O . SER A 1 970 ? -25.469 25.281 26.719 1 71.62 970 SER A O 1
ATOM 7734 N N . THR A 1 971 ? -26.438 26.984 26.266 1 65.25 971 THR A N 1
ATOM 7735 C CA . THR A 1 971 ? -25.594 27.281 25.109 1 65.25 971 THR A CA 1
ATOM 7736 C C . THR A 1 971 ? -24.891 28.625 25.297 1 65.25 971 THR A C 1
ATOM 7738 O O . THR A 1 971 ? -25.547 29.641 25.516 1 65.25 971 THR A O 1
ATOM 7741 N N . HIS A 1 972 ? -23.547 28.688 25.344 1 54.66 972 HIS A N 1
ATOM 7742 C CA . HIS A 1 972 ? -22.703 29.859 25.516 1 54.66 972 HIS A CA 1
ATOM 7743 C C . HIS A 1 972 ? -22.984 30.547 26.859 1 54.66 972 HIS A C 1
ATOM 7745 O O . HIS A 1 972 ? -23.094 31.781 26.922 1 54.66 972 HIS A O 1
ATOM 7751 N N . GLY A 1 973 ? -23.281 29.797 28.047 1 59.19 973 GLY A N 1
ATOM 7752 C CA . GLY A 1 973 ? -23.422 30.297 29.406 1 59.19 973 GLY A CA 1
ATOM 7753 C C . GLY A 1 973 ? -24.859 30.594 29.797 1 59.19 973 GLY A C 1
ATOM 7754 O O . GLY A 1 973 ? -25.156 30.875 30.953 1 59.19 973 GLY A O 1
ATOM 7755 N N . THR A 1 974 ? -25.734 30.859 28.859 1 60.31 974 THR A N 1
ATOM 7756 C CA . THR A 1 974 ? -27.125 31.156 29.172 1 60.31 974 THR A CA 1
ATOM 7757 C C . THR A 1 974 ? -27.953 29.891 29.219 1 60.31 974 THR A C 1
ATOM 7759 O O . THR A 1 974 ? -27.938 29.094 28.281 1 60.31 974 THR A O 1
ATOM 7762 N N . GLU A 1 975 ? -28.609 29.703 30.25 1 75.88 975 GLU A N 1
ATOM 7763 C CA . GLU A 1 975 ? -29.453 28.516 30.469 1 75.88 975 GLU A CA 1
ATOM 7764 C C . GLU A 1 975 ? -30.672 28.531 29.562 1 75.88 975 GLU A C 1
ATOM 7766 O O . GLU A 1 975 ? -31.297 29.578 29.375 1 75.88 975 GLU A O 1
ATOM 7771 N N . HIS A 1 976 ? -30.984 27.625 28.891 1 79.75 976 HIS A N 1
ATOM 7772 C CA . HIS A 1 976 ? -32.156 27.5 28.016 1 79.75 976 HIS A CA 1
ATOM 7773 C C . HIS A 1 976 ? -33.438 27.641 28.812 1 79.75 976 HIS A C 1
ATOM 7775 O O . HIS A 1 976 ? -33.5 27.312 30 1 79.75 976 HIS A O 1
ATOM 7781 N N . SER A 1 977 ? -34.406 28.469 28.25 1 78.12 977 SER A N 1
ATOM 7782 C CA . SER A 1 977 ? -35.719 28.609 28.875 1 78.12 977 SER A CA 1
ATOM 7783 C C . SER A 1 977 ? -36.438 27.266 28.953 1 78.12 977 SER A C 1
ATOM 7785 O O . SER A 1 977 ? -36.062 26.297 28.297 1 78.12 977 SER A O 1
ATOM 7787 N N . GLU A 1 978 ? -37.438 27.188 29.891 1 81.5 978 GLU A N 1
ATOM 7788 C CA . GLU A 1 978 ? -38.25 25.984 30.031 1 81.5 978 GLU A CA 1
ATOM 7789 C C . GLU A 1 978 ? -38.875 25.578 28.688 1 81.5 978 GLU A C 1
ATOM 7791 O O . GLU A 1 978 ? -38.938 24.391 28.359 1 81.5 978 GLU A O 1
ATOM 7796 N N . GLY A 1 979 ? -39.188 26.578 27.953 1 77.94 979 GLY A N 1
ATOM 7797 C CA . GLY A 1 979 ? -39.812 26.297 26.656 1 77.94 979 GLY A CA 1
ATOM 7798 C C . GLY A 1 979 ? -38.844 25.656 25.672 1 77.94 979 GLY A C 1
ATOM 7799 O O . GLY A 1 979 ? -39.156 24.672 25.016 1 77.94 979 GLY A O 1
ATOM 7800 N N . THR A 1 980 ? -37.719 26.188 25.625 1 81.38 980 THR A N 1
ATOM 7801 C CA . THR A 1 980 ? -36.719 25.672 24.719 1 81.38 980 THR A CA 1
ATOM 7802 C C . THR A 1 980 ? -36.312 24.25 25.094 1 81.38 980 THR A C 1
ATOM 7804 O O . THR A 1 980 ? -36.156 23.391 24.219 1 81.38 980 THR A O 1
ATOM 7807 N N . LEU A 1 981 ? -36.156 24.094 26.344 1 87.31 981 LEU A N 1
ATOM 7808 C CA . LEU A 1 981 ? -35.781 22.766 26.812 1 87.31 981 LEU A CA 1
ATOM 7809 C C . LEU A 1 981 ? -36.906 21.75 26.531 1 87.31 981 LEU A C 1
ATOM 7811 O O . LEU A 1 981 ? -36.625 20.594 26.203 1 87.31 981 LEU A O 1
ATOM 7815 N N . THR A 1 982 ? -38.062 22.25 26.672 1 82.69 982 THR A N 1
ATOM 7816 C CA . THR A 1 982 ? -39.188 21.375 26.359 1 82.69 982 THR A CA 1
ATOM 7817 C C . THR A 1 982 ? -39.219 21.031 24.875 1 82.69 982 THR A C 1
ATOM 7819 O O . THR A 1 982 ? -39.469 19.875 24.5 1 82.69 982 THR A O 1
ATOM 7822 N N . ASP A 1 983 ? -38.906 21.938 24.078 1 82.31 983 ASP A N 1
ATOM 7823 C CA . ASP A 1 983 ? -38.844 21.703 22.641 1 82.31 983 ASP A CA 1
ATOM 7824 C C . ASP A 1 983 ? -37.719 20.75 22.281 1 82.31 983 ASP A C 1
ATOM 7826 O O . ASP A 1 983 ? -37.875 19.875 21.422 1 82.31 983 ASP A O 1
ATOM 7830 N N . ASN A 1 984 ? -36.688 20.922 22.922 1 83.75 984 ASN A N 1
ATOM 7831 C CA . ASN A 1 984 ? -35.562 20.016 22.703 1 83.75 984 ASN A CA 1
ATOM 7832 C C . ASN A 1 984 ? -35.906 18.578 23.094 1 83.75 984 ASN A C 1
ATOM 7834 O O . ASN A 1 984 ? -35.562 17.641 22.391 1 83.75 984 ASN A O 1
ATOM 7838 N N . LEU A 1 985 ? -36.5 18.531 24.188 1 85.38 985 LEU A N 1
ATOM 7839 C CA . LEU A 1 985 ? -36.906 17.203 24.656 1 85.38 985 LEU A CA 1
ATOM 7840 C C . LEU A 1 985 ? -37.906 16.578 23.703 1 85.38 985 LEU A C 1
ATOM 7842 O O . LEU A 1 985 ? -37.812 15.398 23.375 1 85.38 985 LEU A O 1
ATOM 7846 N N . LYS A 1 986 ? -38.75 17.391 23.25 1 81.25 986 LYS A N 1
ATOM 7847 C CA . LYS A 1 986 ? -39.719 16.906 22.297 1 81.25 986 LYS A CA 1
ATOM 7848 C C . LYS A 1 986 ? -39.062 16.438 21 1 81.25 986 LYS A C 1
ATOM 7850 O O . LYS A 1 986 ? -39.375 15.352 20.5 1 81.25 986 LYS A O 1
ATOM 7855 N N . THR A 1 987 ? -38.219 17.188 20.547 1 80.19 987 THR A N 1
ATOM 7856 C CA . THR A 1 987 ? -37.469 16.859 19.328 1 80.19 987 THR A CA 1
ATOM 7857 C C . THR A 1 987 ? -36.656 15.578 19.516 1 80.19 987 THR A C 1
ATOM 7859 O O . THR A 1 987 ? -36.625 14.742 18.609 1 80.19 987 THR A O 1
ATOM 7862 N N . LEU A 1 988 ? -36.062 15.5 20.594 1 79 988 LEU A N 1
ATOM 7863 C CA . LEU A 1 988 ? -35.25 14.328 20.891 1 79 988 LEU A CA 1
ATOM 7864 C C . LEU A 1 988 ? -36.094 13.07 20.984 1 79 988 LEU A C 1
ATOM 7866 O O . LEU A 1 988 ? -35.719 12.008 20.484 1 79 988 LEU A O 1
ATOM 7870 N N . LEU A 1 989 ? -37.188 13.211 21.625 1 76.38 989 LEU A N 1
ATOM 7871 C CA . LEU A 1 989 ? -38.094 12.078 21.766 1 76.38 989 LEU A CA 1
ATOM 7872 C C . LEU A 1 989 ? -38.688 11.672 20.422 1 76.38 989 LEU A C 1
ATOM 7874 O O . LEU A 1 989 ? -38.844 10.477 20.156 1 76.38 989 LEU A O 1
ATOM 7878 N N . GLU A 1 990 ? -38.781 12.641 19.609 1 68.44 990 GLU A N 1
ATOM 7879 C CA . GLU A 1 990 ? -39.312 12.367 18.281 1 68.44 990 GLU A CA 1
ATOM 7880 C C . GLU A 1 990 ? -38.25 11.656 17.422 1 68.44 990 GLU A C 1
ATOM 7882 O O . GLU A 1 990 ? -38.594 10.727 16.672 1 68.44 990 GLU A O 1
ATOM 7887 N N . LEU A 1 991 ? -37.062 12.18 17.578 1 62.94 991 LEU A N 1
ATOM 7888 C CA . LEU A 1 991 ? -35.969 11.625 16.797 1 62.94 991 LEU A CA 1
ATOM 7889 C C . LEU A 1 991 ? -35.688 10.18 17.203 1 62.94 991 LEU A C 1
ATOM 7891 O O . LEU A 1 991 ? -35.312 9.359 16.359 1 62.94 991 LEU A O 1
ATOM 7895 N N . ASN A 1 992 ? -35.719 10.008 18.375 1 55.78 992 ASN A N 1
ATOM 7896 C CA . ASN A 1 992 ? -35.344 8.688 18.859 1 55.78 992 ASN A CA 1
ATOM 7897 C C . ASN A 1 992 ? -36.531 7.75 18.969 1 55.78 992 ASN A C 1
ATOM 7899 O O . ASN A 1 992 ? -36.406 6.582 19.328 1 55.78 992 ASN A O 1
ATOM 7903 N N . ASN A 1 993 ? -37.562 8.328 18.734 1 47.31 993 ASN A N 1
ATOM 7904 C CA . ASN A 1 993 ? -38.75 7.484 18.625 1 47.31 993 ASN A CA 1
ATOM 7905 C C . ASN A 1 993 ? -38.875 6.891 17.234 1 47.31 993 ASN A C 1
ATOM 7907 O O . ASN A 1 993 ? -39.938 6.98 16.609 1 47.31 993 ASN A O 1
ATOM 7911 N N . ILE A 1 994 ? -37.812 7.062 16.469 1 38.09 994 ILE A N 1
ATOM 7912 C CA . ILE A 1 994 ? -37.875 6.609 15.086 1 38.09 994 ILE A CA 1
ATOM 7913 C C . ILE A 1 994 ? -38.188 5.117 15.047 1 38.09 994 ILE A C 1
ATOM 7915 O O . ILE A 1 994 ? -37.406 4.301 15.555 1 38.09 994 ILE A O 1
ATOM 7919 N N . THR A 1 995 ? -39.312 4.82 14.992 1 32.66 995 THR A N 1
ATOM 7920 C CA . THR A 1 995 ? -39.75 3.51 14.508 1 32.66 995 THR A CA 1
ATOM 7921 C C . THR A 1 995 ? -39 3.145 13.234 1 32.66 995 THR A C 1
ATOM 7923 O O . THR A 1 995 ? -38.562 4.023 12.477 1 32.66 995 THR A O 1
ATOM 7926 N N . ALA A 1 996 ? -38.438 1.958 13.031 1 33.19 996 ALA A N 1
ATOM 7927 C CA . ALA A 1 996 ? -37.719 1.256 11.969 1 33.19 996 ALA A CA 1
ATOM 7928 C C . ALA A 1 996 ? -38.156 1.748 10.594 1 33.19 996 ALA A C 1
ATOM 7930 O O . ALA A 1 996 ? -37.5 1.436 9.586 1 33.19 996 ALA A O 1
ATOM 7931 N N . ALA A 1 997 ? -39.219 2.287 10.375 1 30.95 997 ALA A N 1
ATOM 7932 C CA . ALA A 1 997 ? -39.844 2.422 9.07 1 30.95 997 ALA A CA 1
ATOM 7933 C C . ALA A 1 997 ? -39.125 3.445 8.203 1 30.95 997 ALA A C 1
ATOM 7935 O O . ALA A 1 997 ? -39.125 3.359 6.973 1 30.95 997 ALA A O 1
ATOM 7936 N N . ASP A 1 998 ? -38.625 4.539 8.68 1 32.03 998 ASP A N 1
ATOM 7937 C CA . ASP A 1 998 ? -38.281 5.641 7.801 1 32.03 998 ASP A CA 1
ATOM 7938 C C . ASP A 1 998 ? -36.938 5.383 7.117 1 32.03 998 ASP A C 1
ATOM 7940 O O . ASP A 1 998 ? -36.469 6.203 6.32 1 32.03 998 ASP A O 1
ATOM 7944 N N . VAL A 1 999 ? -36.094 4.652 7.59 1 32.38 999 VAL A N 1
ATOM 7945 C CA . VAL A 1 999 ? -34.781 4.531 6.992 1 32.38 999 VAL A CA 1
ATOM 7946 C C . VAL A 1 999 ? -34.875 3.748 5.684 1 32.38 999 VAL A C 1
ATOM 7948 O O . VAL A 1 999 ? -33.875 3.57 4.988 1 32.38 999 VAL A O 1
ATOM 7951 N N . GLU A 1 1000 ? -35.875 2.988 5.406 1 31.66 1000 GLU A N 1
ATOM 7952 C CA . GLU A 1 1000 ? -35.875 1.982 4.348 1 31.66 1000 GLU A CA 1
ATOM 7953 C C . GLU A 1 1000 ? -35.875 2.633 2.969 1 31.66 1000 GLU A C 1
ATOM 7955 O O . GLU A 1 1000 ? -35.562 1.975 1.971 1 31.66 1000 GLU A O 1
ATOM 7960 N N . GLY A 1 1001 ? -36.531 3.812 2.846 1 33.12 1001 GLY A N 1
ATOM 7961 C CA . GLY A 1 1001 ? -36.875 4.188 1.487 1 33.12 1001 GLY A CA 1
ATOM 7962 C C . GLY A 1 1001 ? -35.656 4.48 0.614 1 33.12 1001 GLY A C 1
ATOM 7963 O O . GLY A 1 1001 ? -35.812 4.879 -0.543 1 33.12 1001 GLY A O 1
ATOM 7964 N N . ALA A 1 1002 ? -34.562 4.848 1.059 1 34.12 1002 ALA A N 1
ATOM 7965 C CA . ALA A 1 1002 ? -33.594 5.531 0.2 1 34.12 1002 ALA A CA 1
ATOM 7966 C C . ALA A 1 1002 ? -32.844 4.535 -0.67 1 34.12 1002 ALA A C 1
ATOM 7968 O O . ALA A 1 1002 ? -31.766 4.855 -1.206 1 34.12 1002 ALA A O 1
ATOM 7969 N N . ARG A 1 1003 ? -33.156 3.354 -0.651 1 36.94 1003 ARG A N 1
ATOM 7970 C CA . ARG A 1 1003 ? -32.219 2.465 -1.333 1 36.94 1003 ARG A CA 1
ATOM 7971 C C . ARG A 1 1003 ? -32.125 2.811 -2.814 1 36.94 1003 ARG A C 1
ATOM 7973 O O . ARG A 1 1003 ? -31.016 2.889 -3.363 1 36.94 1003 ARG A O 1
ATOM 7980 N N . ASP A 1 1004 ? -33.156 2.439 -3.645 1 38.41 1004 ASP A N 1
ATOM 7981 C CA . ASP A 1 1004 ? -32.969 2.043 -5.035 1 38.41 1004 ASP A CA 1
ATOM 7982 C C . ASP A 1 1004 ? -32.906 3.264 -5.953 1 38.41 1004 ASP A C 1
ATOM 7984 O O . ASP A 1 1004 ? -33.156 3.16 -7.152 1 38.41 1004 ASP A O 1
ATOM 7988 N N . GLN A 1 1005 ? -32.875 4.492 -5.387 1 42.81 1005 GLN A N 1
ATOM 7989 C CA . GLN A 1 1005 ? -33.031 5.504 -6.426 1 42.81 1005 GLN A CA 1
ATOM 7990 C C . GLN A 1 1005 ? -31.719 5.734 -7.172 1 42.81 1005 GLN A C 1
ATOM 7992 O O . GLN A 1 1005 ? -30.672 5.91 -6.551 1 42.81 1005 GLN A O 1
ATOM 7997 N N . THR A 1 1006 ? -31.641 5.434 -8.461 1 56.5 1006 THR A N 1
ATOM 7998 C CA . THR A 1 1006 ? -30.562 5.578 -9.438 1 56.5 1006 THR A CA 1
ATOM 7999 C C . THR A 1 1006 ? -30.047 7.016 -9.461 1 56.5 1006 THR A C 1
ATOM 8001 O O . THR A 1 1006 ? -28.875 7.254 -9.742 1 56.5 1006 THR A O 1
ATOM 8004 N N . ASN A 1 1007 ? -30.953 8.117 -9.234 1 68.5 1007 ASN A N 1
ATOM 8005 C CA . ASN A 1 1007 ? -30.516 9.508 -9.305 1 68.5 1007 ASN A CA 1
ATOM 8006 C C . ASN A 1 1007 ? -30.875 10.273 -8.039 1 68.5 1007 ASN A C 1
ATOM 8008 O O . ASN A 1 1007 ? -31.859 9.961 -7.371 1 68.5 1007 ASN A O 1
ATOM 8012 N N . LEU A 1 1008 ? -30.094 11.18 -7.562 1 78 1008 LEU A N 1
ATOM 8013 C CA . LEU A 1 1008 ? -30.344 12.062 -6.43 1 78 1008 LEU A CA 1
ATOM 8014 C C . LEU A 1 1008 ? -31.562 12.938 -6.688 1 78 1008 LEU A C 1
ATOM 8016 O O . LEU A 1 1008 ? -31.797 13.367 -7.82 1 78 1008 LEU A O 1
ATOM 8020 N N . GLN A 1 1009 ? -32.344 13.078 -5.754 1 74.44 1009 GLN A N 1
ATOM 8021 C CA . GLN A 1 1009 ? -33.469 14.031 -5.812 1 74.44 1009 GLN A CA 1
ATOM 8022 C C . GLN A 1 1009 ? -33.062 15.367 -5.184 1 74.44 1009 GLN A C 1
ATOM 8024 O O . GLN A 1 1009 ? -32.438 15.398 -4.129 1 74.44 1009 GLN A O 1
ATOM 8029 N N . TYR A 1 1010 ? -33.344 16.469 -5.953 1 82.38 1010 TYR A N 1
ATOM 8030 C CA . TYR A 1 1010 ? -32.969 17.797 -5.508 1 82.38 1010 TYR A CA 1
ATOM 8031 C C . TYR A 1 1010 ? -34.156 18.531 -4.895 1 82.38 1010 TYR A C 1
ATOM 8033 O O . TYR A 1 1010 ? -35.281 18.266 -5.25 1 82.38 1010 TYR A O 1
ATOM 8041 N N . HIS A 1 1011 ? -33.906 19.359 -3.908 1 79.25 1011 HIS A N 1
ATOM 8042 C CA . HIS A 1 1011 ? -34.938 20.266 -3.4 1 79.25 1011 HIS A CA 1
ATOM 8043 C C . HIS A 1 1011 ? -35.406 21.219 -4.488 1 79.25 1011 HIS A C 1
ATOM 8045 O O . HIS A 1 1011 ? -34.781 21.328 -5.547 1 79.25 1011 HIS A O 1
ATOM 8051 N N . THR A 1 1012 ? -36.5 21.906 -4.227 1 73.5 1012 THR A N 1
ATOM 8052 C CA . THR A 1 1012 ? -36.969 22.922 -5.152 1 73.5 1012 THR A CA 1
ATOM 8053 C C . THR A 1 1012 ? -36.031 24.109 -5.176 1 73.5 1012 THR A C 1
ATOM 8055 O O . THR A 1 1012 ? -35.312 24.359 -4.203 1 73.5 1012 THR A O 1
ATOM 8058 N N . ASN A 1 1013 ? -35.938 24.828 -6.238 1 75 1013 ASN A N 1
ATOM 8059 C CA . ASN A 1 1013 ? -35 25.953 -6.41 1 75 1013 ASN A CA 1
ATOM 8060 C C . ASN A 1 1013 ? -35.188 27 -5.32 1 75 1013 ASN A C 1
ATOM 8062 O O . ASN A 1 1013 ? -34.219 27.594 -4.855 1 75 1013 ASN A O 1
ATOM 8066 N N . GLU A 1 1014 ? -36.438 27.156 -4.938 1 72.69 1014 GLU A N 1
ATOM 8067 C CA . GLU A 1 1014 ? -36.688 28.141 -3.887 1 72.69 1014 GLU A CA 1
ATOM 8068 C C . GLU A 1 1014 ? -36.125 27.672 -2.545 1 72.69 1014 GLU A C 1
ATOM 8070 O O . GLU A 1 1014 ? -35.531 28.453 -1.821 1 72.69 1014 GLU A O 1
ATOM 8075 N N . LYS A 1 1015 ? -36.406 26.469 -2.314 1 78.62 1015 LYS A N 1
ATOM 8076 C CA . LYS A 1 1015 ? -35.906 25.922 -1.062 1 78.62 1015 LYS A CA 1
ATOM 8077 C C . LYS A 1 1015 ? -34.375 25.875 -1.048 1 78.62 1015 LYS A C 1
ATOM 8079 O O . LYS A 1 1015 ? -33.75 26.094 -0.007 1 78.62 1015 LYS A O 1
ATOM 8084 N N . ILE A 1 1016 ? -33.844 25.609 -2.215 1 83.38 1016 ILE A N 1
ATOM 8085 C CA . ILE A 1 1016 ? -32.375 25.578 -2.328 1 83.38 1016 ILE A CA 1
ATOM 8086 C C . ILE A 1 1016 ? -31.828 26.969 -2.045 1 83.38 1016 ILE A C 1
ATOM 8088 O O . ILE A 1 1016 ? -30.859 27.109 -1.287 1 83.38 1016 ILE A O 1
ATOM 8092 N N . THR A 1 1017 ? -32.406 27.953 -2.541 1 78.62 1017 THR A N 1
ATOM 8093 C CA . THR A 1 1017 ? -31.953 29.328 -2.346 1 78.62 1017 THR A CA 1
ATOM 8094 C C . THR A 1 1017 ? -32.062 29.734 -0.881 1 78.62 1017 THR A C 1
ATOM 8096 O O . THR A 1 1017 ? -31.172 30.359 -0.327 1 78.62 1017 THR A O 1
ATOM 8099 N N . THR A 1 1018 ? -33.156 29.312 -0.322 1 80.5 1018 THR A N 1
ATOM 8100 C CA . THR A 1 1018 ? -33.344 29.641 1.083 1 80.5 1018 THR A CA 1
ATOM 8101 C C . THR A 1 1018 ? -32.344 28.906 1.966 1 80.5 1018 THR A C 1
ATOM 8103 O O . THR A 1 1018 ? -31.766 29.484 2.883 1 80.5 1018 THR A O 1
ATOM 8106 N N . ASN A 1 1019 ? -32.25 27.641 1.662 1 82.31 1019 ASN A N 1
ATOM 8107 C CA . ASN A 1 1019 ? -31.312 26.828 2.438 1 82.31 1019 ASN A CA 1
ATOM 8108 C C . ASN A 1 1019 ? -29.875 27.359 2.301 1 82.31 1019 ASN A C 1
ATOM 8110 O O . ASN A 1 1019 ? -29.156 27.453 3.293 1 82.31 1019 ASN A O 1
ATOM 8114 N N . VAL A 1 1020 ? -29.516 27.719 1.148 1 80.56 1020 VAL A N 1
ATOM 8115 C CA . VAL A 1 1020 ? -28.172 28.188 0.857 1 80.56 1020 VAL A CA 1
ATOM 8116 C C . VAL A 1 1020 ? -27.938 29.547 1.508 1 80.56 1020 VAL A C 1
ATOM 8118 O O . VAL A 1 1020 ? -26.859 29.797 2.068 1 80.56 1020 VAL A O 1
ATOM 8121 N N . ARG A 1 1021 ? -28.891 30.359 1.47 1 78.19 1021 ARG A N 1
ATOM 8122 C CA . ARG A 1 1021 ? -28.781 31.672 2.092 1 78.19 1021 ARG A CA 1
ATOM 8123 C C . ARG A 1 1021 ? -28.641 31.547 3.607 1 78.19 1021 ARG A C 1
ATOM 8125 O O . ARG A 1 1021 ? -27.844 32.25 4.227 1 78.19 1021 ARG A O 1
ATOM 8132 N N . SER A 1 1022 ? -29.422 30.672 4.105 1 79.69 1022 SER A N 1
ATOM 8133 C CA . SER A 1 1022 ? -29.359 30.453 5.547 1 79.69 1022 SER A CA 1
ATOM 8134 C C . SER A 1 1022 ? -28 29.891 5.961 1 79.69 1022 SER A C 1
ATOM 8136 O O . SER A 1 1022 ? -27.406 30.344 6.938 1 79.69 1022 SER A O 1
ATOM 8138 N N . SER A 1 1023 ? -27.609 28.953 5.215 1 80.69 1023 SER A N 1
ATOM 8139 C CA . SER A 1 1023 ? -26.312 28.344 5.523 1 80.69 1023 SER A CA 1
ATOM 8140 C C . SER A 1 1023 ? -25.172 29.328 5.332 1 80.69 1023 SER A C 1
ATOM 8142 O O . SER A 1 1023 ? -24.234 29.359 6.129 1 80.69 1023 SER A O 1
ATOM 8144 N N . LYS A 1 1024 ? -25.25 30.047 4.355 1 79.31 1024 LYS A N 1
ATOM 8145 C CA . LYS A 1 1024 ? -24.234 31.062 4.09 1 79.31 1024 LYS A CA 1
ATOM 8146 C C . LYS A 1 1024 ? -24.234 32.125 5.18 1 79.31 1024 LYS A C 1
ATOM 8148 O O . LYS A 1 1024 ? -23.172 32.562 5.645 1 79.31 1024 LYS A O 1
ATOM 8153 N N . SER A 1 1025 ? -25.375 32.531 5.535 1 78.25 1025 SER A N 1
ATOM 8154 C CA . SER A 1 1025 ? -25.484 33.562 6.57 1 78.25 1025 SER A CA 1
ATOM 8155 C C . SER A 1 1025 ? -24.953 33.062 7.906 1 78.25 1025 SER A C 1
ATOM 8157 O O . SER A 1 1025 ? -24.281 33.781 8.625 1 78.25 1025 SER A O 1
ATOM 8159 N N . GLU A 1 1026 ? -25.266 31.875 8.172 1 77.81 1026 GLU A N 1
ATOM 8160 C CA . GLU A 1 1026 ? -24.781 31.281 9.414 1 77.81 1026 GLU A CA 1
ATOM 8161 C C . GLU A 1 1026 ? -23.25 31.188 9.414 1 77.81 1026 GLU A C 1
ATOM 8163 O O . GLU A 1 1026 ? -22.609 31.453 10.43 1 77.81 1026 GLU A O 1
ATOM 8168 N N . ARG A 1 1027 ? -22.734 30.906 8.352 1 79.5 1027 ARG A N 1
ATOM 8169 C CA . ARG A 1 1027 ? -21.281 30.766 8.258 1 79.5 1027 ARG A CA 1
ATOM 8170 C C . ARG A 1 1027 ? -20.594 32.125 8.281 1 79.5 1027 ARG A C 1
ATOM 8172 O O . ARG A 1 1027 ? -19.531 32.281 8.891 1 79.5 1027 ARG A O 1
ATOM 8179 N N . MET A 1 1028 ? -21.266 33 7.629 1 78.25 1028 MET A N 1
ATOM 8180 C CA . MET A 1 1028 ? -20.719 34.344 7.637 1 78.25 1028 MET A CA 1
ATOM 8181 C C . MET A 1 1028 ? -20.75 34.938 9.039 1 78.25 1028 MET A C 1
ATOM 8183 O O . MET A 1 1028 ? -19.828 35.656 9.438 1 78.25 1028 MET A O 1
ATOM 8187 N N . LYS A 1 1029 ? -21.75 34.562 9.672 1 75.75 1029 LYS A N 1
ATOM 8188 C CA . LYS A 1 1029 ? -21.828 35.031 11.062 1 75.75 1029 LYS A CA 1
ATOM 8189 C C . LYS A 1 1029 ? -20.75 34.375 11.914 1 75.75 1029 LYS A C 1
ATOM 8191 O O . LYS A 1 1029 ? -20.125 35.031 12.75 1 75.75 1029 LYS A O 1
ATOM 8196 N N . LYS A 1 1030 ? -20.516 33.188 11.648 1 75.12 1030 LYS A N 1
ATOM 8197 C CA . LYS A 1 1030 ? -19.469 32.5 12.367 1 75.12 1030 LYS A CA 1
ATOM 8198 C C . LYS A 1 1030 ? -18.094 33.062 12.047 1 75.12 1030 LYS A C 1
ATOM 8200 O O . LYS A 1 1030 ? -17.25 33.219 12.938 1 75.12 1030 LYS A O 1
ATOM 8205 N N . ILE A 1 1031 ? -17.922 33.438 10.875 1 76.44 1031 ILE A N 1
ATOM 8206 C CA . ILE A 1 1031 ? -16.656 34 10.445 1 76.44 1031 ILE A CA 1
ATOM 8207 C C . ILE A 1 1031 ? -16.453 35.375 11.102 1 76.44 1031 ILE A C 1
ATOM 8209 O O . ILE A 1 1031 ? -15.367 35.688 11.578 1 76.44 1031 ILE A O 1
ATOM 8213 N N . SER A 1 1032 ? -17.562 36.062 11.062 1 76.81 1032 SER A N 1
ATOM 8214 C CA . SER A 1 1032 ? -17.484 37.406 11.68 1 76.81 1032 SER A CA 1
ATOM 8215 C C . SER A 1 1032 ? -17.172 37.281 13.164 1 76.81 1032 SER A C 1
ATOM 8217 O O . SER A 1 1032 ? -16.344 38.062 13.688 1 76.81 1032 SER A O 1
ATOM 8219 N N . GLU A 1 1033 ? -17.781 36.312 13.711 1 76.75 1033 GLU A N 1
ATOM 8220 C CA . GLU A 1 1033 ? -17.531 36.094 15.125 1 76.75 1033 GLU A CA 1
ATOM 8221 C C . GLU A 1 1033 ? -16.094 35.656 15.359 1 76.75 1033 GLU A C 1
ATOM 8223 O O . GLU A 1 1033 ? -15.422 36.156 16.281 1 76.75 1033 GLU A O 1
ATOM 8228 N N . GLN A 1 1034 ? -15.68 34.812 14.57 1 78.06 1034 GLN A N 1
ATOM 8229 C CA . GLN A 1 1034 ? -14.32 34.312 14.727 1 78.06 1034 GLN A CA 1
ATOM 8230 C C . GLN A 1 1034 ? -13.289 35.375 14.406 1 78.06 1034 GLN A C 1
ATOM 8232 O O . GLN A 1 1034 ? -12.242 35.469 15.047 1 78.06 1034 GLN A O 1
ATOM 8237 N N . ARG A 1 1035 ? -13.594 36.125 13.445 1 77.94 1035 ARG A N 1
ATOM 8238 C CA . ARG A 1 1035 ? -12.719 37.219 13.086 1 77.94 1035 ARG A CA 1
ATOM 8239 C C . ARG A 1 1035 ? -12.562 38.188 14.258 1 77.94 1035 ARG A C 1
ATOM 8241 O O . ARG A 1 1035 ? -11.461 38.656 14.547 1 77.94 1035 ARG A O 1
ATOM 8248 N N . ASN A 1 1036 ? -13.664 38.469 14.82 1 77.81 1036 ASN A N 1
ATOM 8249 C CA . ASN A 1 1036 ? -13.617 39.344 15.984 1 77.81 1036 ASN A CA 1
ATOM 8250 C C . ASN A 1 1036 ? -12.805 38.719 17.125 1 77.81 1036 ASN A C 1
ATOM 8252 O O . ASN A 1 1036 ? -12.039 39.438 17.797 1 77.81 1036 ASN A O 1
ATOM 8256 N N . GLN A 1 1037 ? -12.977 37.469 17.188 1 78.19 1037 GLN A N 1
ATOM 8257 C CA . GLN A 1 1037 ? -12.219 36.781 18.234 1 78.19 1037 GLN A CA 1
ATOM 8258 C C . GLN A 1 1037 ? -10.727 36.812 17.938 1 78.19 1037 GLN A C 1
ATOM 8260 O O . GLN A 1 1037 ? -9.906 36.969 18.844 1 78.19 1037 GLN A O 1
ATOM 8265 N N . ILE A 1 1038 ? -10.414 36.688 16.766 1 77.62 1038 ILE A N 1
ATOM 8266 C CA . ILE A 1 1038 ? -9.016 36.688 16.359 1 77.62 1038 ILE A CA 1
ATOM 8267 C C . ILE A 1 1038 ? -8.43 38.094 16.578 1 77.62 1038 ILE A C 1
ATOM 8269 O O . ILE A 1 1038 ? -7.32 38.219 17.109 1 77.62 1038 ILE A O 1
ATOM 8273 N N . LYS A 1 1039 ? -9.148 39.031 16.172 1 77.31 1039 LYS A N 1
ATOM 8274 C CA . LYS A 1 1039 ? -8.703 40.406 16.359 1 77.31 1039 LYS A CA 1
ATOM 8275 C C . LYS A 1 1039 ? -8.523 40.719 17.844 1 77.31 1039 LYS A C 1
ATOM 8277 O O . LYS A 1 1039 ? -7.562 41.375 18.219 1 77.31 1039 LYS A O 1
ATOM 8282 N N . ALA A 1 1040 ? -9.438 40.188 18.547 1 78.12 1040 ALA A N 1
ATOM 8283 C CA . ALA A 1 1040 ? -9.352 40.406 19.984 1 78.12 1040 ALA A CA 1
ATOM 8284 C C . ALA A 1 1040 ? -8.094 39.75 20.562 1 78.12 1040 ALA A C 1
ATOM 8286 O O . ALA A 1 1040 ? -7.398 40.375 21.375 1 78.12 1040 ALA A O 1
ATOM 8287 N N . LYS A 1 1041 ? -7.793 38.594 20.094 1 75.5 1041 LYS A N 1
ATOM 8288 C CA . LYS A 1 1041 ? -6.621 37.875 20.578 1 75.5 1041 LYS A CA 1
ATOM 8289 C C . LYS A 1 1041 ? -5.332 38.562 20.125 1 75.5 1041 LYS A C 1
ATOM 8291 O O . LYS A 1 1041 ? -4.344 38.594 20.859 1 75.5 1041 LYS A O 1
ATOM 8296 N N . GLN A 1 1042 ? -5.402 39.062 18.969 1 73.75 1042 GLN A N 1
ATOM 8297 C CA . GLN A 1 1042 ? -4.242 39.781 18.438 1 73.75 1042 GLN A CA 1
ATOM 8298 C C . GLN A 1 1042 ? -3.924 41 19.281 1 73.75 1042 GLN A C 1
ATOM 8300 O O . GLN A 1 1042 ? -2.756 41.344 19.484 1 73.75 1042 GLN A O 1
ATOM 8305 N N . GLN A 1 1043 ? -4.93 41.656 19.797 1 75.44 1043 GLN A N 1
ATOM 8306 C CA . GLN A 1 1043 ? -4.758 42.938 20.484 1 75.44 1043 GLN A CA 1
ATOM 8307 C C . GLN A 1 1043 ? -4.445 42.719 21.953 1 75.44 1043 GLN A C 1
ATOM 8309 O O . GLN A 1 1043 ? -4.137 43.688 22.672 1 75.44 1043 GLN A O 1
ATOM 8314 N N . GLN A 1 1044 ? -4.445 41.469 22.281 1 76 1044 GLN A N 1
ATOM 8315 C CA . GLN A 1 1044 ? -4.055 41.188 23.656 1 76 1044 GLN A CA 1
ATOM 8316 C C . GLN A 1 1044 ? -2.613 41.625 23.906 1 76 1044 GLN A C 1
ATOM 8318 O O . GLN A 1 1044 ? -2.23 41.875 25.062 1 76 1044 GLN A O 1
ATOM 8323 N N . THR A 1 1045 ? -1.894 41.719 22.891 1 70.31 1045 THR A N 1
ATOM 8324 C CA . THR A 1 1045 ? -0.496 42.125 23.016 1 70.31 1045 THR A CA 1
ATOM 8325 C C . THR A 1 1045 ? -0.385 43.562 23.484 1 70.31 1045 THR A C 1
ATOM 8327 O O . THR A 1 1045 ? 0.646 43.969 24.016 1 70.31 1045 THR A O 1
ATOM 8330 N N . LEU A 1 1046 ? -1.508 44.344 23.375 1 76.5 1046 LEU A N 1
ATOM 8331 C CA . LEU A 1 1046 ? -1.505 45.75 23.75 1 76.5 1046 LEU A CA 1
ATOM 8332 C C . LEU A 1 1046 ? -1.78 45.906 25.25 1 76.5 1046 LEU A C 1
ATOM 8334 O O . LEU A 1 1046 ? -1.618 47 25.797 1 76.5 1046 LEU A O 1
ATOM 8338 N N . LEU A 1 1047 ? -2.131 44.875 25.891 1 81 1047 LEU A N 1
ATOM 8339 C CA . LEU A 1 1047 ? -2.605 44.938 27.281 1 81 1047 LEU A CA 1
ATOM 8340 C C . LEU A 1 1047 ? -1.522 45.469 28.203 1 81 1047 LEU A C 1
ATOM 8342 O O . LEU A 1 1047 ? -1.787 46.375 29.016 1 81 1047 LEU A O 1
ATOM 8346 N N . PRO A 1 1048 ? -0.209 45.062 28.062 1 76.38 1048 PRO A N 1
ATOM 8347 C CA . PRO A 1 1048 ? 0.802 45.594 28.984 1 76.38 1048 PRO A CA 1
ATOM 8348 C C . PRO A 1 1048 ? 0.969 47.094 28.844 1 76.38 1048 PRO A C 1
ATOM 8350 O O . PRO A 1 1048 ? 1.15 47.781 29.859 1 76.38 1048 PRO A O 1
ATOM 8353 N N . GLU A 1 1049 ? 0.853 47.594 27.656 1 78.38 1049 GLU A N 1
ATOM 8354 C CA . GLU A 1 1049 ? 0.981 49.031 27.438 1 78.38 1049 GLU A CA 1
ATOM 8355 C C . GLU A 1 1049 ? -0.205 49.781 28.031 1 78.38 1049 GLU A C 1
ATOM 8357 O O . GLU A 1 1049 ? -0.037 50.844 28.609 1 78.38 1049 GLU A O 1
ATOM 8362 N N . LEU A 1 1050 ? -1.348 49.219 27.953 1 84.88 1050 LEU A N 1
ATOM 8363 C CA . LEU A 1 1050 ? -2.557 49.875 28.422 1 84.88 1050 LEU A CA 1
ATOM 8364 C C . LEU A 1 1050 ? -2.654 49.812 29.953 1 84.88 1050 LEU A C 1
ATOM 8366 O O . LEU A 1 1050 ? -3.338 50.625 30.562 1 84.88 1050 LEU A O 1
ATOM 8370 N N . LEU A 1 1051 ? -1.987 48.812 30.484 1 84.56 1051 LEU A N 1
ATOM 8371 C CA . LEU A 1 1051 ? -1.959 48.688 31.938 1 84.56 1051 LEU A CA 1
ATOM 8372 C C . LEU A 1 1051 ? -1.087 49.781 32.562 1 84.56 1051 LEU A C 1
ATOM 8374 O O . LEU A 1 1051 ? -1.331 50.219 33.688 1 84.56 1051 LEU A O 1
ATOM 8378 N N . LEU A 1 1052 ? -0.034 50.219 31.781 1 79.06 1052 LEU A N 1
ATOM 8379 C CA . LEU A 1 1052 ? 0.844 51.281 32.25 1 79.06 1052 LEU A CA 1
ATOM 8380 C C . LEU A 1 1052 ? 0.15 52.625 32.125 1 79.06 1052 LEU A C 1
ATOM 8382 O O . LEU A 1 1052 ? 0.327 53.5 33 1 79.06 1052 LEU A O 1
ATOM 8386 N N . ASP A 1 1053 ? -0.64 52.844 31.031 1 82.88 1053 ASP A N 1
ATOM 8387 C CA . ASP A 1 1053 ? -1.372 54.094 30.828 1 82.88 1053 ASP A CA 1
ATOM 8388 C C . ASP A 1 1053 ? -2.818 53.812 30.422 1 82.88 1053 ASP A C 1
ATOM 8390 O O . ASP A 1 1053 ? -3.166 53.906 29.25 1 82.88 1053 ASP A O 1
ATOM 8394 N N . PRO A 1 1054 ? -3.607 53.531 31.422 1 87.44 1054 PRO A N 1
ATOM 8395 C CA . PRO A 1 1054 ? -5 53.219 31.109 1 87.44 1054 PRO A CA 1
ATOM 8396 C C . PRO A 1 1054 ? -5.742 54.375 30.453 1 87.44 1054 PRO A C 1
ATOM 8398 O O . PRO A 1 1054 ? -6.719 54.156 29.734 1 87.44 1054 PRO A O 1
ATOM 8401 N N . ALA A 1 1055 ? -5.285 55.594 30.672 1 83.94 1055 ALA A N 1
ATOM 8402 C CA . ALA A 1 1055 ? -5.957 56.781 30.141 1 83.94 1055 ALA A CA 1
ATOM 8403 C C . ALA A 1 1055 ? -5.883 56.812 28.609 1 83.94 1055 ALA A C 1
ATOM 8405 O O . ALA A 1 1055 ? -6.684 57.5 27.969 1 83.94 1055 ALA A O 1
ATOM 8406 N N . SER A 1 1056 ? -4.996 56.031 28.094 1 86.06 1056 SER A N 1
ATOM 8407 C CA . SER A 1 1056 ? -4.824 56.031 26.641 1 86.06 1056 SER A CA 1
ATOM 8408 C C . SER A 1 1056 ? -6.016 55.375 25.938 1 86.06 1056 SER A C 1
ATOM 8410 O O . SER A 1 1056 ? -6.211 55.531 24.734 1 86.06 1056 SER A O 1
ATOM 8412 N N . LEU A 1 1057 ? -6.707 54.656 26.672 1 89.44 1057 LEU A N 1
ATOM 8413 C CA . LEU A 1 1057 ? -7.879 54 26.109 1 89.44 1057 LEU A CA 1
ATOM 8414 C C . LEU A 1 1057 ? -9.031 54.969 25.953 1 89.44 1057 LEU A C 1
ATOM 8416 O O . LEU A 1 1057 ? -9.938 54.75 25.141 1 89.44 1057 LEU A O 1
ATOM 8420 N N . VAL A 1 1058 ? -8.945 56.094 26.719 1 84.81 1058 VAL A N 1
ATOM 8421 C CA . VAL A 1 1058 ? -10.016 57.094 26.688 1 84.81 1058 VAL A CA 1
ATOM 8422 C C . VAL A 1 1058 ? -10.016 57.812 25.344 1 84.81 1058 VAL A C 1
ATOM 8424 O O . VAL A 1 1058 ? -8.969 58.25 24.859 1 84.81 1058 VAL A O 1
ATOM 8427 N N . GLY A 1 1059 ? -11.164 57.906 24.688 1 83.5 1059 GLY A N 1
ATOM 8428 C CA . GLY A 1 1059 ? -11.305 58.562 23.391 1 83.5 1059 GLY A CA 1
ATOM 8429 C C . GLY A 1 1059 ? -11.273 57.562 22.234 1 83.5 1059 GLY A C 1
ATOM 8430 O O . GLY A 1 1059 ? -11.523 57.969 21.078 1 83.5 1059 GLY A O 1
ATOM 8431 N N . LYS A 1 1060 ? -10.906 56.344 22.484 1 87.81 1060 LYS A N 1
ATOM 8432 C CA . LYS A 1 1060 ? -10.805 55.375 21.406 1 87.81 1060 LYS A CA 1
ATOM 8433 C C . LYS A 1 1060 ? -12.133 54.656 21.172 1 87.81 1060 LYS A C 1
ATOM 8435 O O . LYS A 1 1060 ? -12.945 54.531 22.094 1 87.81 1060 LYS A O 1
ATOM 8440 N N . LYS A 1 1061 ? -12.328 54.25 19.906 1 88.12 1061 LYS A N 1
ATOM 8441 C CA . LYS A 1 1061 ? -13.484 53.438 19.531 1 88.12 1061 LYS A CA 1
ATOM 8442 C C . LYS A 1 1061 ? -13.18 51.969 19.719 1 88.12 1061 LYS A C 1
ATOM 8444 O O . LYS A 1 1061 ? -12.078 51.5 19.406 1 88.12 1061 LYS A O 1
ATOM 8449 N N . CYS A 1 1062 ? -14.086 51.312 20.422 1 89.5 1062 CYS A N 1
ATOM 8450 C CA . CYS A 1 1062 ? -13.891 49.875 20.688 1 89.5 1062 CYS A CA 1
ATOM 8451 C C . CYS A 1 1062 ? -15.125 49.062 20.297 1 89.5 1062 CYS A C 1
ATOM 8453 O O . CYS A 1 1062 ? -16.203 49.625 20.109 1 89.5 1062 CYS A O 1
ATOM 8455 N N . LYS A 1 1063 ? -14.953 47.875 19.922 1 87.88 1063 LYS A N 1
ATOM 8456 C CA . LYS A 1 1063 ? -16 46.875 19.781 1 87.88 1063 LYS A CA 1
ATOM 8457 C C . LYS A 1 1063 ? -16.016 45.906 20.969 1 87.88 1063 LYS A C 1
ATOM 8459 O O . LYS A 1 1063 ? -14.992 45.281 21.266 1 87.88 1063 LYS A O 1
ATOM 8464 N N . GLN A 1 1064 ? -17.125 45.906 21.719 1 87.75 1064 GLN A N 1
ATOM 8465 C CA . GLN A 1 1064 ? -17.219 45.062 22.922 1 87.75 1064 GLN A CA 1
ATOM 8466 C C . GLN A 1 1064 ? -18.203 43.938 22.719 1 87.75 1064 GLN A C 1
ATOM 8468 O O . GLN A 1 1064 ? -19.266 44.125 22.125 1 87.75 1064 GLN A O 1
ATOM 8473 N N . LYS A 1 1065 ? -17.703 42.719 23.141 1 85.12 1065 LYS A N 1
ATOM 8474 C CA . LYS A 1 1065 ? -18.547 41.531 23.078 1 85.12 1065 LYS A CA 1
ATOM 8475 C C . LYS A 1 1065 ? -19.547 41.5 24.25 1 85.12 1065 LYS A C 1
ATOM 8477 O O . LYS A 1 1065 ? -19.141 41.531 25.406 1 85.12 1065 LYS A O 1
ATOM 8482 N N . CYS A 1 1066 ? -20.781 41.688 23.922 1 75.25 1066 CYS A N 1
ATOM 8483 C CA . CYS A 1 1066 ? -21.797 41.688 24.953 1 75.25 1066 CYS A CA 1
ATOM 8484 C C . CYS A 1 1066 ? -22.734 40.5 24.797 1 75.25 1066 CYS A C 1
ATOM 8486 O O . CYS A 1 1066 ? -22.984 40.031 23.688 1 75.25 1066 CYS A O 1
ATOM 8488 N N . ARG A 1 1067 ? -22.984 39.875 25.719 1 63.84 1067 ARG A N 1
ATOM 8489 C CA . ARG A 1 1067 ? -23.922 38.75 25.719 1 63.84 1067 ARG A CA 1
ATOM 8490 C C . ARG A 1 1067 ? -25.344 39.219 26.016 1 63.84 1067 ARG A C 1
ATOM 8492 O O . ARG A 1 1067 ? -25.578 39.906 27.016 1 63.84 1067 ARG A O 1
ATOM 8499 N N . GLU A 1 1068 ? -26.203 39.062 25.094 1 56.41 1068 GLU A N 1
ATOM 8500 C CA . GLU A 1 1068 ? -27.609 39.438 25.266 1 56.41 1068 GLU A CA 1
ATOM 8501 C C . GLU A 1 1068 ? -28.328 38.469 26.188 1 56.41 1068 GLU A C 1
ATOM 8503 O O . GLU A 1 1068 ? -27.797 37.438 26.547 1 56.41 1068 GLU A O 1
ATOM 8508 N N . GLU A 1 1069 ? -29.484 38.875 26.734 1 50.53 1069 GLU A N 1
ATOM 8509 C CA . GLU A 1 1069 ? -30.297 38.094 27.656 1 50.53 1069 GLU A CA 1
ATOM 8510 C C . GLU A 1 1069 ? -30.625 36.75 27.062 1 50.53 1069 GLU A C 1
ATOM 8512 O O . GLU A 1 1069 ? -30.75 35.75 27.781 1 50.53 1069 GLU A O 1
ATOM 8517 N N . ASP A 1 1070 ? -30.672 36.688 25.812 1 45.84 1070 ASP A N 1
ATOM 8518 C CA . ASP A 1 1070 ? -31.062 35.469 25.156 1 45.84 1070 ASP A CA 1
ATOM 8519 C C . ASP A 1 1070 ? -29.859 34.531 24.953 1 45.84 1070 ASP A C 1
ATOM 8521 O O . ASP A 1 1070 ? -29.984 33.438 24.422 1 45.84 1070 ASP A O 1
ATOM 8525 N N . GLY A 1 1071 ? -28.75 34.969 25.391 1 55.34 1071 GLY A N 1
ATOM 8526 C CA . GLY A 1 1071 ? -27.547 34.125 25.297 1 55.34 1071 GLY A CA 1
ATOM 8527 C C . GLY A 1 1071 ? -26.734 34.406 24.047 1 55.34 1071 GLY A C 1
ATOM 8528 O O . GLY A 1 1071 ? -25.641 33.875 23.875 1 55.34 1071 GLY A O 1
ATOM 8529 N N . SER A 1 1072 ? -27.281 35.125 23.141 1 62.19 1072 SER A N 1
ATOM 8530 C CA . SER A 1 1072 ? -26.578 35.438 21.891 1 62.19 1072 SER A CA 1
ATOM 8531 C C . SER A 1 1072 ? -25.438 36.438 22.125 1 62.19 1072 SER A C 1
ATOM 8533 O O . SER A 1 1072 ? -25.531 37.281 23.016 1 62.19 1072 SER A O 1
ATOM 8535 N N . VAL A 1 1073 ? -24.312 36.094 21.562 1 69.19 1073 VAL A N 1
ATOM 8536 C CA . VAL A 1 1073 ? -23.156 36.969 21.688 1 69.19 1073 VAL A CA 1
ATOM 8537 C C . VAL A 1 1073 ? -23.094 37.938 20.5 1 69.19 1073 VAL A C 1
ATOM 8539 O O . VAL A 1 1073 ? -23.219 37.531 19.344 1 69.19 1073 VAL A O 1
ATOM 8542 N N . GLU A 1 1074 ? -23.312 39.219 20.812 1 74.12 1074 GLU A N 1
ATOM 8543 C CA . GLU A 1 1074 ? -23.203 40.25 19.766 1 74.12 1074 GLU A CA 1
ATOM 8544 C C . GLU A 1 1074 ? -22.109 41.25 20.094 1 74.12 1074 GLU A C 1
ATOM 8546 O O . GLU A 1 1074 ? -21.797 41.5 21.266 1 74.12 1074 GLU A O 1
ATOM 8551 N N . TRP A 1 1075 ? -21.453 41.719 19.094 1 82.25 1075 TRP A N 1
ATOM 8552 C CA . TRP A 1 1075 ? -20.422 42.75 19.25 1 82.25 1075 TRP A CA 1
ATOM 8553 C C . TRP A 1 1075 ? -21 44.156 19.031 1 82.25 1075 TRP A C 1
ATOM 8555 O O . TRP A 1 1075 ? -21.688 44.406 18.031 1 82.25 1075 TRP A O 1
ATOM 8565 N N . PHE A 1 1076 ? -20.875 45.031 20.047 1 81.5 1076 PHE A N 1
ATOM 8566 C CA . PHE A 1 1076 ? -21.359 46.406 19.969 1 81.5 1076 PHE A CA 1
ATOM 8567 C C . PHE A 1 1076 ? -20.203 47.406 19.859 1 81.5 1076 PHE A C 1
ATOM 8569 O O . PHE A 1 1076 ? -19.188 47.25 20.547 1 81.5 1076 PHE A O 1
ATOM 8576 N N . THR A 1 1077 ? -20.406 48.281 18.859 1 88.31 1077 THR A N 1
ATOM 8577 C CA . THR A 1 1077 ? -19.391 49.312 18.703 1 88.31 1077 THR A CA 1
ATOM 8578 C C . THR A 1 1077 ? -19.719 50.531 19.578 1 88.31 1077 THR A C 1
ATOM 8580 O O . THR A 1 1077 ? -20.875 50.938 19.703 1 88.31 1077 THR A O 1
ATOM 8583 N N . GLY A 1 1078 ? -18.703 51.062 20.312 1 87 1078 GLY A N 1
ATOM 8584 C CA . GLY A 1 1078 ? -18.859 52.219 21.172 1 87 1078 GLY A CA 1
ATOM 8585 C C . GLY A 1 1078 ? -17.578 53 21.391 1 87 1078 GLY A C 1
ATOM 8586 O O . GLY A 1 1078 ? -16.547 52.656 20.797 1 87 1078 GLY A O 1
ATOM 8587 N N . SER A 1 1079 ? -17.641 54.094 22.016 1 90.69 1079 SER A N 1
ATOM 8588 C CA . SER A 1 1079 ? -16.484 54.938 22.328 1 90.69 1079 SER A CA 1
ATOM 8589 C C . SER A 1 1079 ? -16.266 55.031 23.828 1 90.69 1079 SER A C 1
ATOM 8591 O O . SER A 1 1079 ? -17.219 55.125 24.609 1 90.69 1079 SER A O 1
ATOM 8593 N N . VAL A 1 1080 ? -14.984 54.938 24.141 1 92.75 1080 VAL A N 1
ATOM 8594 C CA . VAL A 1 1080 ? -14.625 55.125 25.547 1 92.75 1080 VAL A CA 1
ATOM 8595 C C . VAL A 1 1080 ? -14.562 56.625 25.875 1 92.75 1080 VAL A C 1
ATOM 8597 O O . VAL A 1 1080 ? -13.781 57.344 25.281 1 92.75 1080 VAL A O 1
ATOM 8600 N N . THR A 1 1081 ? -15.305 57.062 26.859 1 89.06 1081 THR A N 1
ATOM 8601 C CA . THR A 1 1081 ? -15.445 58.5 27.109 1 89.06 1081 THR A CA 1
ATOM 8602 C C . THR A 1 1081 ? -14.609 58.938 28.328 1 89.06 1081 THR A C 1
ATOM 8604 O O . THR A 1 1081 ? -14.047 60.031 28.344 1 89.06 1081 THR A O 1
ATOM 8607 N N . ALA A 1 1082 ? -14.648 58.156 29.344 1 84.06 1082 ALA A N 1
ATOM 8608 C CA . ALA A 1 1082 ? -13.922 58.562 30.547 1 84.06 1082 ALA A CA 1
ATOM 8609 C C . ALA A 1 1082 ? -13.602 57.344 31.422 1 84.06 1082 ALA A C 1
ATOM 8611 O O . ALA A 1 1082 ? -14.086 56.219 31.172 1 84.06 1082 ALA A O 1
ATOM 8612 N N . ILE A 1 1083 ? -12.625 57.594 32.219 1 90.56 1083 ILE A N 1
ATOM 8613 C CA . ILE A 1 1083 ? -12.391 56.625 33.281 1 90.56 1083 ILE A CA 1
ATOM 8614 C C . ILE A 1 1083 ? -13.367 56.844 34.406 1 90.56 1083 ILE A C 1
ATOM 8616 O O . ILE A 1 1083 ? -13.398 57.938 35 1 90.56 1083 ILE A O 1
ATOM 8620 N N . SER A 1 1084 ? -14.25 55.938 34.656 1 85.38 1084 SER A N 1
ATOM 8621 C CA . SER A 1 1084 ? -15.25 56.062 35.719 1 85.38 1084 SER A CA 1
ATOM 8622 C C . SER A 1 1084 ? -14.617 55.938 37.094 1 85.38 1084 SER A C 1
ATOM 8624 O O . SER A 1 1084 ? -14.891 56.719 37.969 1 85.38 1084 SER A O 1
ATOM 8626 N N . ARG A 1 1085 ? -13.961 54.719 37.219 1 84.75 1085 ARG A N 1
ATOM 8627 C CA . ARG A 1 1085 ? -13.32 54.406 38.5 1 84.75 1085 ARG A CA 1
ATOM 8628 C C . ARG A 1 1085 ? -11.969 53.75 38.281 1 84.75 1085 ARG A C 1
ATOM 8630 O O . ARG A 1 1085 ? -11.898 52.656 37.719 1 84.75 1085 ARG A O 1
ATOM 8637 N N . PHE A 1 1086 ? -10.891 54.531 38.75 1 85.5 1086 PHE A N 1
ATOM 8638 C CA . PHE A 1 1086 ? -9.547 53.969 38.719 1 85.5 1086 PHE A CA 1
ATOM 8639 C C . PHE A 1 1086 ? -9.328 53 39.875 1 85.5 1086 PHE A C 1
ATOM 8641 O O . PHE A 1 1086 ? -9.469 53.375 41.031 1 85.5 1086 PHE A O 1
ATOM 8648 N N . LYS A 1 1087 ? -9.188 51.812 39.625 1 80.06 1087 LYS A N 1
ATOM 8649 C CA . LYS A 1 1087 ? -9.023 50.812 40.688 1 80.06 1087 LYS A CA 1
ATOM 8650 C C . LYS A 1 1087 ? -7.551 50.5 40.938 1 80.06 1087 LYS A C 1
ATOM 8652 O O . LYS A 1 1087 ? -6.703 50.781 40.094 1 80.06 1087 LYS A O 1
ATOM 8657 N N . GLN A 1 1088 ? -7.27 50 42.25 1 74.75 1088 GLN A N 1
ATOM 8658 C CA . GLN A 1 1088 ? -5.91 49.625 42.594 1 74.75 1088 GLN A CA 1
ATOM 8659 C C . GLN A 1 1088 ? -5.352 48.562 41.656 1 74.75 1088 GLN A C 1
ATOM 8661 O O . GLN A 1 1088 ? -4.195 48.656 41.219 1 74.75 1088 GLN A O 1
ATOM 8666 N N . ASN A 1 1089 ? -6.191 47.594 41.375 1 78.81 1089 ASN A N 1
ATOM 8667 C CA . ASN A 1 1089 ? -5.855 46.688 40.281 1 78.81 1089 ASN A CA 1
ATOM 8668 C C . ASN A 1 1089 ? -6.219 47.25 38.938 1 78.81 1089 ASN A C 1
ATOM 8670 O O . ASN A 1 1089 ? -7.383 47.25 38.531 1 78.81 1089 ASN A O 1
ATOM 8674 N N . VAL A 1 1090 ? -5.242 47.781 38.25 1 85.69 1090 VAL A N 1
ATOM 8675 C CA . VAL A 1 1090 ? -5.434 48.594 37.062 1 85.69 1090 VAL A CA 1
ATOM 8676 C C . VAL A 1 1090 ? -6.301 47.844 36.062 1 85.69 1090 VAL A C 1
ATOM 8678 O O . VAL A 1 1090 ? -7.062 48.438 35.312 1 85.69 1090 VAL A O 1
ATOM 8681 N N . ILE A 1 1091 ? -6.211 46.469 36 1 87.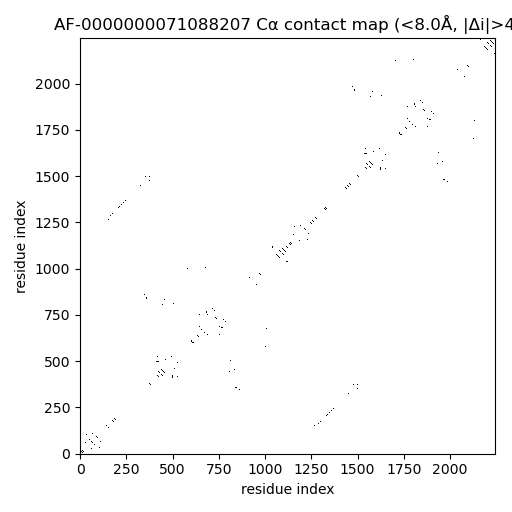19 1091 ILE A N 1
ATOM 8682 C CA . ILE A 1 1091 ? -6.93 45.688 35.031 1 87.19 1091 ILE A CA 1
ATOM 8683 C C . ILE A 1 1091 ? -8.43 45.781 35.25 1 87.19 1091 ILE A C 1
ATOM 8685 O O . ILE A 1 1091 ? -9.234 45.625 34.344 1 87.19 1091 ILE A O 1
ATOM 8689 N N . SER A 1 1092 ? -8.82 46.094 36.562 1 85.5 1092 SER A N 1
ATOM 8690 C CA . SER A 1 1092 ? -10.227 46.188 36.938 1 85.5 1092 SER A CA 1
ATOM 8691 C C . SER A 1 1092 ? -10.75 47.625 36.844 1 85.5 1092 SER A C 1
ATOM 8693 O O . SER A 1 1092 ? -11.852 47.906 37.312 1 85.5 1092 SER A O 1
ATOM 8695 N N . THR A 1 1093 ? -9.922 48.531 36.281 1 88.69 1093 THR A N 1
ATOM 8696 C CA . THR A 1 1093 ? -10.336 49.906 36.094 1 88.69 1093 THR A CA 1
ATOM 8697 C C . THR A 1 1093 ? -11.609 50 35.25 1 88.69 1093 THR A C 1
ATOM 8699 O O . THR A 1 1093 ? -11.75 49.312 34.25 1 88.69 1093 THR A O 1
ATOM 8702 N N . GLU A 1 1094 ? -12.531 50.656 35.75 1 89.56 1094 GLU A N 1
ATOM 8703 C CA . GLU A 1 1094 ? -13.828 50.781 35.094 1 89.56 1094 GLU A CA 1
ATOM 8704 C C . GLU A 1 1094 ? -13.859 52 34.188 1 89.56 1094 GLU A C 1
ATOM 8706 O O . GLU A 1 1094 ? -13.453 53.094 34.562 1 89.56 1094 GLU A O 1
ATOM 8711 N N . PHE A 1 1095 ? -14.227 51.812 33 1 92.38 1095 PHE A N 1
ATOM 8712 C CA . PHE A 1 1095 ? -14.328 52.844 31.969 1 92.38 1095 PHE A CA 1
ATOM 8713 C C . PHE A 1 1095 ? -15.781 53.094 31.594 1 92.38 1095 PHE A C 1
ATOM 8715 O O . PHE A 1 1095 ? -16.609 52.188 31.656 1 92.38 1095 PHE A O 1
ATOM 8722 N N . ASP A 1 1096 ? -16.094 54.344 31.297 1 85 1096 ASP A N 1
ATOM 8723 C CA . ASP A 1 1096 ? -17.406 54.688 30.766 1 85 1096 ASP A CA 1
ATOM 8724 C C . ASP A 1 1096 ? -17.438 54.531 29.25 1 85 1096 ASP A C 1
ATOM 8726 O O . ASP A 1 1096 ? -16.547 55.031 28.547 1 85 1096 ASP A O 1
ATOM 8730 N N . MET A 1 1097 ? -18.375 53.75 28.781 1 89.12 1097 MET A N 1
ATOM 8731 C CA . MET A 1 1097 ? -18.531 53.469 27.344 1 89.12 1097 MET A CA 1
ATOM 8732 C C . MET A 1 1097 ? -19.906 53.906 26.859 1 89.12 1097 MET A C 1
ATOM 8734 O O . MET A 1 1097 ? -20.906 53.75 27.562 1 89.12 1097 MET A O 1
ATOM 8738 N N . VAL A 1 1098 ? -19.906 54.594 25.719 1 85.94 1098 VAL A N 1
ATOM 8739 C CA . VAL A 1 1098 ? -21.141 54.969 25.031 1 85.94 1098 VAL A CA 1
ATOM 8740 C C . VAL A 1 1098 ? -21.219 54.219 23.703 1 85.94 1098 VAL A C 1
ATOM 8742 O O . VAL A 1 1098 ? -20.359 54.375 22.828 1 85.94 1098 VAL A O 1
ATOM 8745 N N . TYR A 1 1099 ? -22.156 53.406 23.562 1 86.62 1099 TYR A N 1
ATOM 8746 C CA . TYR A 1 1099 ? -22.312 52.594 22.359 1 86.62 1099 TYR A CA 1
ATOM 8747 C C . TYR A 1 1099 ? -22.953 53.406 21.234 1 86.62 1099 TYR A C 1
ATOM 8749 O O . TYR A 1 1099 ? -23.797 54.25 21.484 1 86.62 1099 TYR A O 1
ATOM 8757 N N . ASP A 1 1100 ? -22.594 53.156 20.016 1 83.88 1100 ASP A N 1
ATOM 8758 C CA . ASP A 1 1100 ? -23.109 53.875 18.844 1 83.88 1100 ASP A CA 1
ATOM 8759 C C . ASP A 1 1100 ? -24.609 53.656 18.688 1 83.88 1100 ASP A C 1
ATOM 8761 O O . ASP A 1 1100 ? -25.328 54.594 18.297 1 83.88 1100 ASP A O 1
ATOM 8765 N N . ASP A 1 1101 ? -25.078 52.531 19.016 1 77.69 1101 ASP A N 1
ATOM 8766 C CA . ASP A 1 1101 ? -26.5 52.188 18.859 1 77.69 1101 ASP A CA 1
ATOM 8767 C C . ASP A 1 1101 ? -27.328 52.75 20 1 77.69 1101 ASP A C 1
ATOM 8769 O O . ASP A 1 1101 ? -28.547 52.875 19.875 1 77.69 1101 ASP A O 1
ATOM 8773 N N . PHE A 1 1102 ? -26.625 53.094 21.125 1 81.19 1102 PHE A N 1
ATOM 8774 C CA . PHE A 1 1102 ? -27.297 53.625 22.297 1 81.19 1102 PHE A CA 1
ATOM 8775 C C . PHE A 1 1102 ? -26.562 54.875 22.812 1 81.19 1102 PHE A C 1
ATOM 8777 O O . PHE A 1 1102 ? -26.031 54.875 23.938 1 81.19 1102 PHE A O 1
ATOM 8784 N N . PRO A 1 1103 ? -26.672 55.969 22.094 1 80.81 1103 PRO A N 1
ATOM 8785 C CA . PRO A 1 1103 ? -25.859 57.125 22.438 1 80.81 1103 PRO A CA 1
ATOM 8786 C C . PRO A 1 1103 ? -26.312 57.812 23.719 1 80.81 1103 PRO A C 1
ATOM 8788 O O . PRO A 1 1103 ? -25.547 58.562 24.359 1 80.81 1103 PRO A O 1
ATOM 8791 N N . GLU A 1 1104 ? -27.562 57.688 24.188 1 76.12 1104 GLU A N 1
ATOM 8792 C CA . GLU A 1 1104 ? -28.094 58.406 25.359 1 76.12 1104 GLU A CA 1
ATOM 8793 C C . GLU A 1 1104 ? -27.688 57.688 26.656 1 76.12 1104 GLU A C 1
ATOM 8795 O O . GLU A 1 1104 ? -27.719 58.312 27.734 1 76.12 1104 GLU A O 1
ATOM 8800 N N . ASP A 1 1105 ? -27.188 56.438 26.562 1 80.25 1105 ASP A N 1
ATOM 8801 C CA . ASP A 1 1105 ? -26.875 55.688 27.766 1 80.25 1105 ASP A CA 1
ATOM 8802 C C . ASP A 1 1105 ? -25.375 55.5 27.938 1 80.25 1105 ASP A C 1
ATOM 8804 O O . ASP A 1 1105 ? -24.656 55.281 26.953 1 80.25 1105 ASP A O 1
ATOM 8808 N N . THR A 1 1106 ? -24.906 55.844 29.109 1 83.06 1106 THR A N 1
ATOM 8809 C CA . THR A 1 1106 ? -23.516 55.562 29.453 1 83.06 1106 THR A CA 1
ATOM 8810 C C . THR A 1 1106 ? -23.391 54.281 30.25 1 83.06 1106 THR A C 1
ATOM 8812 O O . THR A 1 1106 ? -24.094 54.094 31.25 1 83.06 1106 THR A O 1
ATOM 8815 N N . TRP A 1 1107 ? -22.547 53.344 29.719 1 87.69 1107 TRP A N 1
ATOM 8816 C CA . TRP A 1 1107 ? -22.312 52.094 30.375 1 87.69 1107 TRP A CA 1
ATOM 8817 C C . TRP A 1 1107 ? -20.906 52 30.969 1 87.69 1107 TRP A C 1
ATOM 8819 O O . TRP A 1 1107 ? -19.984 52.625 30.438 1 87.69 1107 TRP A O 1
ATOM 8829 N N . THR A 1 1108 ? -20.781 51.375 32.125 1 86.06 1108 THR A N 1
ATOM 8830 C CA . THR A 1 1108 ? -19.484 51.281 32.781 1 86.06 1108 THR A CA 1
ATOM 8831 C C . THR A 1 1108 ? -19.031 49.812 32.812 1 86.06 1108 THR A C 1
ATOM 8833 O O . THR A 1 1108 ? -19.75 48.938 33.312 1 86.06 1108 THR A O 1
ATOM 8836 N N . PHE A 1 1109 ? -17.844 49.469 32.188 1 89.38 1109 PHE A N 1
ATOM 8837 C CA . PHE A 1 1109 ? -17.281 48.125 32.156 1 89.38 1109 PHE A CA 1
ATOM 8838 C C . PHE A 1 1109 ? -15.781 48.156 32.469 1 89.38 1109 PHE A C 1
ATOM 8840 O O . PHE A 1 1109 ? -15.117 49.188 32.25 1 89.38 1109 PHE A O 1
ATOM 8847 N N . PRO A 1 1110 ? -15.281 47.094 33.094 1 89.31 1110 PRO A N 1
ATOM 8848 C CA . PRO A 1 1110 ? -13.828 46.938 33.125 1 89.31 1110 PRO A CA 1
ATOM 8849 C C . PRO A 1 1110 ? -13.242 46.562 31.766 1 89.31 1110 PRO A C 1
ATOM 8851 O O . PRO A 1 1110 ? -12.945 45.375 31.547 1 89.31 1110 PRO A O 1
ATOM 8854 N N . LEU A 1 1111 ? -12.914 47.438 30.984 1 89.62 1111 LEU A N 1
ATOM 8855 C CA . LEU A 1 1111 ? -12.57 47.219 29.578 1 89.62 1111 LEU A CA 1
ATOM 8856 C C . LEU A 1 1111 ? -11.211 46.531 29.453 1 89.62 1111 LEU A C 1
ATOM 8858 O O . LEU A 1 1111 ? -10.953 45.812 28.484 1 89.62 1111 LEU A O 1
ATOM 8862 N N . LEU A 1 1112 ? -10.305 46.781 30.312 1 89.31 1112 LEU A N 1
ATOM 8863 C CA . LEU A 1 1112 ? -9 46.125 30.281 1 89.31 1112 LEU A CA 1
ATOM 8864 C C . LEU A 1 1112 ? -9.133 44.625 30.594 1 89.31 1112 LEU A C 1
ATOM 8866 O O . LEU A 1 1112 ? -8.422 43.812 30.016 1 89.31 1112 LEU A O 1
ATOM 8870 N N . MET A 1 1113 ? -10 44.344 31.5 1 86.31 1113 MET A N 1
ATOM 8871 C CA . MET A 1 1113 ? -10.312 42.938 31.766 1 86.31 1113 MET A CA 1
ATOM 8872 C C . MET A 1 1113 ? -10.93 42.281 30.531 1 86.31 1113 MET A C 1
ATOM 8874 O O . MET A 1 1113 ? -10.625 41.125 30.219 1 86.31 1113 MET A O 1
ATOM 8878 N N . ASP A 1 1114 ? -11.758 43 29.891 1 86.25 1114 ASP A N 1
ATOM 8879 C CA . ASP A 1 1114 ? -12.367 42.5 28.672 1 86.25 1114 ASP A CA 1
ATOM 8880 C C . ASP A 1 1114 ? -11.305 42.25 27.594 1 86.25 1114 ASP A C 1
ATOM 8882 O O . ASP A 1 1114 ? -11.398 41.312 26.812 1 86.25 1114 ASP A O 1
ATOM 8886 N N . LEU A 1 1115 ? -10.43 43.094 27.5 1 86.94 1115 LEU A N 1
ATOM 8887 C CA . LEU A 1 1115 ? -9.328 42.938 26.562 1 86.94 1115 LEU A CA 1
ATOM 8888 C C . LEU A 1 1115 ? -8.516 41.688 26.891 1 86.94 1115 LEU A C 1
ATOM 8890 O O . LEU A 1 1115 ? -8.117 40.969 25.984 1 86.94 1115 LEU A O 1
ATOM 8894 N N . LYS A 1 1116 ? -8.312 41.5 28.125 1 81.56 1116 LYS A N 1
ATOM 8895 C CA . LYS A 1 1116 ? -7.574 40.312 28.578 1 81.56 1116 LYS A CA 1
ATOM 8896 C C . LYS A 1 1116 ? -8.312 39.031 28.203 1 81.56 1116 LYS A C 1
ATOM 8898 O O . LYS A 1 1116 ? -7.699 38.062 27.797 1 81.56 1116 LYS A O 1
ATOM 8903 N N . LYS A 1 1117 ? -9.625 39.125 28.328 1 79.69 1117 LYS A N 1
ATOM 8904 C CA . LYS A 1 1117 ? -10.453 37.938 28.062 1 79.69 1117 LYS A CA 1
ATOM 8905 C C . LYS A 1 1117 ? -10.711 37.781 26.578 1 79.69 1117 LYS A C 1
ATOM 8907 O O . LYS A 1 1117 ? -11.273 36.75 26.156 1 79.69 1117 LYS A O 1
ATOM 8912 N N . GLY A 1 1118 ? -10.391 38.719 25.766 1 79.75 1118 GLY A N 1
ATOM 8913 C CA . GLY A 1 1118 ? -10.648 38.688 24.344 1 79.75 1118 GLY A CA 1
ATOM 8914 C C . GLY A 1 1118 ? -12.031 39.188 23.969 1 79.75 1118 GLY A C 1
ATOM 8915 O O . GLY A 1 1118 ? -12.57 38.812 22.922 1 79.75 1118 GLY A O 1
ATOM 8916 N N . ASP A 1 1119 ? -12.586 39.969 24.844 1 82.94 1119 ASP A N 1
ATOM 8917 C CA . ASP A 1 1119 ? -13.953 40.438 24.609 1 82.94 1119 ASP A CA 1
ATOM 8918 C C . ASP A 1 1119 ? -13.977 41.906 24.188 1 82.94 1119 ASP A C 1
ATOM 8920 O O . ASP A 1 1119 ? -15.031 42.531 24.219 1 82.94 1119 ASP A O 1
ATOM 8924 N N . LEU A 1 1120 ? -12.859 42.438 23.906 1 86.81 1120 LEU A N 1
ATOM 8925 C CA . LEU A 1 1120 ? -12.773 43.812 23.5 1 86.81 1120 LEU A CA 1
ATOM 8926 C C . LEU A 1 1120 ? -11.836 43.969 22.297 1 86.81 1120 LEU A C 1
ATOM 8928 O O . LEU A 1 1120 ? -10.789 43.344 22.234 1 86.81 1120 LEU A O 1
ATOM 8932 N N . ILE A 1 1121 ? -12.32 44.719 21.297 1 87.62 1121 ILE A N 1
ATOM 8933 C CA . ILE A 1 1121 ? -11.5 45.094 20.141 1 87.62 1121 ILE A CA 1
ATOM 8934 C C . ILE A 1 1121 ? -11.367 46.594 20.062 1 87.62 1121 ILE A C 1
ATOM 8936 O O . ILE A 1 1121 ? -12.375 47.312 20.016 1 87.62 1121 ILE A O 1
ATOM 8940 N N . ILE A 1 1122 ? -10.141 47.125 20.094 1 85.69 1122 ILE A N 1
ATOM 8941 C CA . ILE A 1 1122 ? -9.914 48.562 19.953 1 85.69 1122 ILE A CA 1
ATOM 8942 C C . ILE A 1 1122 ? -9.844 48.906 18.469 1 85.69 1122 ILE A C 1
ATOM 8944 O O . ILE A 1 1122 ? -9.086 48.312 17.703 1 85.69 1122 ILE A O 1
ATOM 8948 N N . LEU A 1 1123 ? -10.781 49.688 18.016 1 80 1123 LEU A N 1
ATOM 8949 C CA . LEU A 1 1123 ? -10.867 50.031 16.609 1 80 1123 LEU A CA 1
ATOM 8950 C C . LEU A 1 1123 ? -9.914 51.188 16.281 1 80 1123 LEU A C 1
ATOM 8952 O O . LEU A 1 1123 ? -9.766 52.125 17.078 1 80 1123 LEU A O 1
ATOM 8956 N N . MET B 1 1 ? -78.438 -65.188 -9.805 1 23.56 1 MET B N 1
ATOM 8957 C CA . MET B 1 1 ? -77.25 -65.188 -8.945 1 23.56 1 MET B CA 1
ATOM 8958 C C . MET B 1 1 ? -76.75 -63.75 -8.711 1 23.56 1 MET B C 1
ATOM 8960 O O . MET B 1 1 ? -76.375 -63.062 -9.664 1 23.56 1 MET B O 1
ATOM 8964 N N . SER B 1 2 ? -77.375 -62.969 -7.855 1 22.84 2 SER B N 1
ATOM 8965 C CA . SER B 1 2 ? -77.562 -61.562 -7.441 1 22.84 2 SER B CA 1
ATOM 8966 C C . SER B 1 2 ? -76.25 -61.031 -6.844 1 22.84 2 SER B C 1
ATOM 8968 O O . SER B 1 2 ? -75.688 -61.594 -5.918 1 22.84 2 SER B O 1
ATOM 8970 N N . GLY B 1 3 ? -75.375 -60.531 -7.602 1 26.33 3 GLY B N 1
ATOM 8971 C CA . GLY B 1 3 ? -73.938 -60.219 -7.48 1 26.33 3 GLY B CA 1
ATOM 8972 C C . GLY B 1 3 ? -73.688 -59.188 -6.391 1 26.33 3 GLY B C 1
ATOM 8973 O O . GLY B 1 3 ? -74.062 -58.031 -6.5 1 26.33 3 GLY B O 1
ATOM 8974 N N . ASP B 1 4 ? -73.938 -59.531 -5.055 1 27.44 4 ASP B N 1
ATOM 8975 C CA . ASP B 1 4 ? -73.875 -58.812 -3.787 1 27.44 4 ASP B CA 1
ATOM 8976 C C . ASP B 1 4 ? -72.562 -57.969 -3.709 1 27.44 4 ASP B C 1
ATOM 8978 O O . ASP B 1 4 ? -71.5 -58.5 -3.855 1 27.44 4 ASP B O 1
ATOM 8982 N N . GLY B 1 5 ? -72.562 -56.812 -4.207 1 32.5 5 GLY B N 1
ATOM 8983 C CA . GLY B 1 5 ? -71.562 -55.781 -4.355 1 32.5 5 GLY B CA 1
ATOM 8984 C C . GLY B 1 5 ? -70.875 -55.438 -3.049 1 32.5 5 GLY B C 1
ATOM 8985 O O . GLY B 1 5 ? -71.438 -54.719 -2.219 1 32.5 5 GLY B O 1
ATOM 8986 N N . GLY B 1 6 ? -70.375 -56.438 -2.279 1 34.22 6 GLY B N 1
ATOM 8987 C CA . GLY B 1 6 ? -69.812 -56.406 -0.953 1 34.22 6 GLY B CA 1
ATOM 8988 C C . GLY B 1 6 ? -69 -55.156 -0.703 1 34.22 6 GLY B C 1
ATOM 8989 O O . GLY B 1 6 ? -68.375 -54.625 -1.628 1 34.22 6 GLY B O 1
ATOM 8990 N N . GLU B 1 7 ? -69.5 -54.344 0.209 1 43.28 7 GLU B N 1
ATOM 8991 C CA . GLU B 1 7 ? -68.875 -53.125 0.731 1 43.28 7 GLU B CA 1
ATOM 8992 C C . GLU B 1 7 ? -67.375 -53.312 1.043 1 43.28 7 GLU B C 1
ATOM 8994 O O . GLU B 1 7 ? -67 -54.219 1.784 1 43.28 7 GLU B O 1
ATOM 8999 N N . ILE B 1 8 ? -66.625 -53.156 0.232 1 50.75 8 ILE B N 1
ATOM 9000 C CA . ILE B 1 8 ? -65.188 -53.438 0.218 1 50.75 8 ILE B CA 1
ATOM 9001 C C . ILE B 1 8 ? -64.5 -52.75 1.405 1 50.75 8 ILE B C 1
ATOM 9003 O O . ILE B 1 8 ? -64.625 -51.531 1.585 1 50.75 8 ILE B O 1
ATOM 9007 N N . SER B 1 9 ? -64.25 -53.375 2.525 1 57.41 9 SER B N 1
ATOM 9008 C CA . SER B 1 9 ? -63.562 -53.031 3.787 1 57.41 9 SER B CA 1
ATOM 9009 C C . SER B 1 9 ? -62.25 -52.312 3.551 1 57.41 9 SER B C 1
ATOM 9011 O O . SER B 1 9 ? -61.469 -52.688 2.664 1 57.41 9 SER B O 1
ATOM 9013 N N . LEU B 1 10 ? -62 -51.094 4.078 1 68.81 10 LEU B N 1
ATOM 9014 C CA . LEU B 1 10 ? -60.75 -50.344 3.902 1 68.81 10 LEU B CA 1
ATOM 9015 C C . LEU B 1 10 ? -59.594 -51 4.633 1 68.81 10 LEU B C 1
ATOM 9017 O O . LEU B 1 10 ? -58.438 -50.906 4.215 1 68.81 10 LEU B O 1
ATOM 9021 N N . GLY B 1 11 ? -59.938 -51.656 5.758 1 72 11 GLY B N 1
ATOM 9022 C CA . GLY B 1 11 ? -58.969 -52.375 6.621 1 72 11 GLY B CA 1
ATOM 9023 C C . GLY B 1 11 ? -59.5 -52.531 8.039 1 72 11 GLY B C 1
ATOM 9024 O O . GLY B 1 11 ? -60.594 -52.125 8.359 1 72 11 GLY B O 1
ATOM 9025 N N . PRO B 1 12 ? -58.875 -53.094 8.844 1 79 12 PRO B N 1
ATOM 9026 C CA . PRO B 1 12 ? -59.406 -53.438 10.172 1 79 12 PRO B CA 1
ATOM 9027 C C . PRO B 1 12 ? -59.594 -52.219 11.07 1 79 12 PRO B C 1
ATOM 9029 O O . PRO B 1 12 ? -60.5 -52.219 11.914 1 79 12 PRO B O 1
ATOM 9032 N N . PHE B 1 13 ? -58.844 -51.188 10.922 1 78.06 13 PHE B N 1
ATOM 9033 C CA . PHE B 1 13 ? -58.938 -50 11.789 1 78.06 13 PHE B CA 1
ATOM 9034 C C . PHE B 1 13 ? -60.125 -49.156 11.375 1 78.06 13 PHE B C 1
ATOM 9036 O O . PHE B 1 13 ? -60.812 -48.562 12.227 1 78.06 13 PHE B O 1
ATOM 9043 N N . ALA B 1 14 ? -60.406 -49.125 10.117 1 73.12 14 ALA B N 1
ATOM 9044 C CA . ALA B 1 14 ? -61.562 -48.406 9.602 1 73.12 14 ALA B CA 1
ATOM 9045 C C . ALA B 1 14 ? -62.875 -49.094 9.992 1 73.12 14 ALA B C 1
ATOM 9047 O O . ALA B 1 14 ? -63.844 -48.438 10.359 1 73.12 14 ALA B O 1
ATOM 9048 N N . ASP B 1 15 ? -62.75 -50.375 9.93 1 74.56 15 ASP B N 1
ATOM 9049 C CA . ASP B 1 15 ? -63.906 -51.156 10.305 1 74.56 15 ASP B CA 1
ATOM 9050 C C . ASP B 1 15 ? -64.25 -50.969 11.781 1 74.56 15 ASP B C 1
ATOM 9052 O O . ASP B 1 15 ? -65.438 -50.906 12.156 1 74.56 15 ASP B O 1
ATOM 9056 N N . ALA B 1 16 ? -63.094 -50.656 12.617 1 75.31 16 ALA B N 1
ATOM 9057 C CA . ALA B 1 16 ? -63.312 -50.531 14.055 1 75.31 16 ALA B CA 1
ATOM 9058 C C . ALA B 1 16 ? -63.969 -49.188 14.391 1 75.31 16 ALA B C 1
ATOM 9060 O O . ALA B 1 16 ? -64.688 -49.094 15.391 1 75.31 16 ALA B O 1
ATOM 9061 N N . VAL B 1 17 ? -63.719 -48.25 13.492 1 71.81 17 VAL B N 1
ATOM 9062 C CA . VAL B 1 17 ? -64.25 -46.938 13.812 1 71.81 17 VAL B CA 1
ATOM 9063 C C . VAL B 1 17 ? -65.438 -46.625 12.875 1 71.81 17 VAL B C 1
ATOM 9065 O O . VAL B 1 17 ? -66.062 -45.594 13.008 1 71.81 17 VAL B O 1
ATOM 9068 N N . GLY B 1 18 ? -65.812 -47.656 11.984 1 67.69 18 GLY B N 1
ATOM 9069 C CA . GLY B 1 18 ? -67 -47.594 11.125 1 67.69 18 GLY B CA 1
ATOM 9070 C C . GLY B 1 18 ? -66.812 -46.688 9.914 1 67.69 18 GLY B C 1
ATOM 9071 O O . GLY B 1 18 ? -67.75 -46.094 9.414 1 67.69 18 GLY B O 1
ATOM 9072 N N . VAL B 1 19 ? -65.5 -46.5 9.484 1 67.19 19 VAL B N 1
ATOM 9073 C CA . VAL B 1 19 ? -65.25 -45.719 8.289 1 67.19 19 VAL B CA 1
ATOM 9074 C C . VAL B 1 19 ? -65.188 -46.594 7.059 1 67.19 19 VAL B C 1
ATOM 9076 O O . VAL B 1 19 ? -64.5 -47.594 7.012 1 67.19 19 VAL B O 1
ATOM 9079 N N . THR B 1 20 ? -66.062 -46.438 6.059 1 68.12 20 THR B N 1
ATOM 9080 C CA . THR B 1 20 ? -66.188 -47.281 4.879 1 68.12 20 THR B CA 1
ATOM 9081 C C . THR B 1 20 ? -65.688 -46.562 3.637 1 68.12 20 THR B C 1
ATOM 9083 O O . THR B 1 20 ? -65.375 -45.375 3.689 1 68.12 20 THR B O 1
ATOM 9086 N N . HIS B 1 21 ? -65.438 -47.188 2.414 1 65.31 21 HIS B N 1
ATOM 9087 C CA . HIS B 1 21 ? -65 -46.625 1.146 1 65.31 21 HIS B CA 1
ATOM 9088 C C . HIS B 1 21 ? -65.938 -45.5 0.702 1 65.31 21 HIS B C 1
ATOM 9090 O O . HIS B 1 21 ? -65.438 -44.531 0.076 1 65.31 21 HIS B O 1
ATOM 9096 N N . GLY B 1 22 ? -67.188 -45.594 0.865 1 60.72 22 GLY B N 1
ATOM 9097 C CA . GLY B 1 22 ? -68.188 -44.562 0.56 1 60.72 22 GLY B CA 1
ATOM 9098 C C . GLY B 1 22 ? -67.938 -43.281 1.325 1 60.72 22 GLY B C 1
ATOM 9099 O O . GLY B 1 22 ? -68.25 -42.188 0.82 1 60.72 22 GLY B O 1
ATOM 9100 N N . ASP B 1 23 ? -67.312 -43.406 2.502 1 59.16 23 ASP B N 1
ATOM 9101 C CA . ASP B 1 23 ? -67.125 -42.25 3.34 1 59.16 23 ASP B CA 1
ATOM 9102 C C . ASP B 1 23 ? -65.938 -41.406 2.828 1 59.16 23 ASP B C 1
ATOM 9104 O O . ASP B 1 23 ? -65.812 -40.219 3.186 1 59.16 23 ASP B O 1
ATOM 9108 N N . LEU B 1 24 ? -65.125 -42.094 2.059 1 57.78 24 LEU B N 1
ATOM 9109 C CA . LEU B 1 24 ? -63.969 -41.406 1.463 1 57.78 24 LEU B CA 1
ATOM 9110 C C . LEU B 1 24 ? -64.438 -40.438 0.379 1 57.78 24 LEU B C 1
ATOM 9112 O O . LEU B 1 24 ? -63.781 -39.438 0.105 1 57.78 24 LEU B O 1
ATOM 9116 N N . THR B 1 25 ? -65.5 -40.781 -0.421 1 56.19 25 THR B N 1
ATOM 9117 C CA . THR B 1 25 ? -66.062 -40 -1.515 1 56.19 25 THR B CA 1
ATOM 9118 C C . THR B 1 25 ? -67.125 -39.031 -1.008 1 56.19 25 THR B C 1
ATOM 9120 O O . THR B 1 25 ? -67.312 -37.969 -1.562 1 56.19 25 THR B O 1
ATOM 9123 N N . ASN B 1 26 ? -68 -39.5 -0.09 1 44.75 26 ASN B N 1
ATOM 9124 C CA . ASN B 1 26 ? -69.125 -38.688 0.448 1 44.75 26 ASN B CA 1
ATOM 9125 C C . ASN B 1 26 ? -68.938 -38.438 1.938 1 44.75 26 ASN B C 1
ATOM 9127 O O . ASN B 1 26 ? -69 -39.344 2.752 1 44.75 26 ASN B O 1
ATOM 9131 N N . PRO B 1 27 ? -68.25 -37.312 2.338 1 44.06 27 PRO B N 1
ATOM 9132 C CA . PRO B 1 27 ? -67.688 -36.938 3.635 1 44.06 27 PRO B CA 1
ATOM 9133 C C . PRO B 1 27 ? -68.688 -37 4.766 1 44.06 27 PRO B C 1
ATOM 9135 O O . PRO B 1 27 ? -69.75 -36.375 4.668 1 44.06 27 PRO B O 1
ATOM 9138 N N . VAL B 1 28 ? -68.938 -38.156 5.375 1 39.94 28 VAL B N 1
ATOM 9139 C CA . VAL B 1 28 ? -69.875 -38.125 6.527 1 39.94 28 VAL B CA 1
ATOM 9140 C C . VAL B 1 28 ? -69.188 -37.312 7.66 1 39.94 28 VAL B C 1
ATOM 9142 O O . VAL B 1 28 ? -68 -37.312 7.809 1 39.94 28 VAL B O 1
ATOM 9145 N N . ALA B 1 29 ? -69.875 -36.625 8.484 1 41.72 29 ALA B N 1
ATOM 9146 C CA . ALA B 1 29 ? -69.688 -35.625 9.523 1 41.72 29 ALA B CA 1
ATOM 9147 C C . ALA B 1 29 ? -68.625 -36.094 10.547 1 41.72 29 ALA B C 1
ATOM 9149 O O . ALA B 1 29 ? -68.25 -37.25 10.547 1 41.72 29 ALA B O 1
ATOM 9150 N N . GLY B 1 30 ? -68.688 -35.812 11.969 1 45.19 30 GLY B N 1
ATOM 9151 C CA . GLY B 1 30 ? -68 -35.375 13.18 1 45.19 30 GLY B CA 1
ATOM 9152 C C . GLY B 1 30 ? -67.312 -36.5 13.938 1 45.19 30 GLY B C 1
ATOM 9153 O O . GLY B 1 30 ? -66.875 -36.312 15.07 1 45.19 30 GLY B O 1
ATOM 9154 N N . ARG B 1 31 ? -67.188 -37.875 13.836 1 53.41 31 ARG B N 1
ATOM 9155 C CA . ARG B 1 31 ? -67.5 -38.906 14.828 1 53.41 31 ARG B CA 1
ATOM 9156 C C . ARG B 1 31 ? -66.312 -39.344 15.586 1 53.41 31 ARG B C 1
ATOM 9158 O O . ARG B 1 31 ? -66.375 -40.156 16.531 1 53.41 31 ARG B O 1
ATOM 9165 N N . LEU B 1 32 ? -65 -39.094 14.969 1 56.94 32 LEU B N 1
ATOM 9166 C CA . LEU B 1 32 ? -64 -39.938 15.586 1 56.94 32 LEU B CA 1
ATOM 9167 C C . LEU B 1 32 ? -63.281 -39.156 16.688 1 56.94 32 LEU B C 1
ATOM 9169 O O . LEU B 1 32 ? -62.844 -38.031 16.484 1 56.94 32 LEU B O 1
ATOM 9173 N N . THR B 1 33 ? -63.344 -39.375 18.016 1 60.56 33 THR B N 1
ATOM 9174 C CA . THR B 1 33 ? -62.75 -38.75 19.188 1 60.56 33 THR B CA 1
ATOM 9175 C C . THR B 1 33 ? -61.25 -39.125 19.297 1 60.56 33 THR B C 1
ATOM 9177 O O . THR B 1 33 ? -60.469 -38.312 19.797 1 60.56 33 THR B O 1
ATOM 9180 N N . THR B 1 34 ? -60.969 -40.375 18.953 1 65.5 34 THR B N 1
ATOM 9181 C CA . THR B 1 34 ? -59.594 -40.844 19.016 1 65.5 34 THR B CA 1
ATOM 9182 C C . THR B 1 34 ? -59.188 -41.438 17.672 1 65.5 34 THR B C 1
ATOM 9184 O O . THR B 1 34 ? -59.938 -42.219 17.078 1 65.5 34 THR B O 1
ATOM 9187 N N . ILE B 1 35 ? -58.125 -41.031 17.016 1 67.25 35 ILE B N 1
ATOM 9188 C CA . ILE B 1 35 ? -57.656 -41.531 15.727 1 67.25 35 ILE B CA 1
ATOM 9189 C C . ILE B 1 35 ? -56.344 -42.312 15.938 1 67.25 35 ILE B C 1
ATOM 9191 O O . ILE B 1 35 ? -55.406 -41.812 16.531 1 67.25 35 ILE B O 1
ATOM 9195 N N . LYS B 1 36 ? -56.344 -43.438 15.609 1 73.5 36 LYS B N 1
ATOM 9196 C CA . LYS B 1 36 ? -55.156 -44.281 15.695 1 73.5 36 LYS B CA 1
ATOM 9197 C C . LYS B 1 36 ? -54.312 -44.188 14.43 1 73.5 36 LYS B C 1
ATOM 9199 O O . LYS B 1 36 ? -54.844 -43.906 13.352 1 73.5 36 LYS B O 1
ATOM 9204 N N . CYS B 1 37 ? -53.094 -44.406 14.453 1 75.69 37 CYS B N 1
ATOM 9205 C CA . CYS B 1 37 ? -52.188 -44.344 13.297 1 75.69 37 CYS B CA 1
ATOM 9206 C C . CYS B 1 37 ? -52.625 -45.312 12.211 1 75.69 37 CYS B C 1
ATOM 9208 O O . CYS B 1 37 ? -52.5 -45.031 11.023 1 75.69 37 CYS B O 1
ATOM 9210 N N . GLY B 1 38 ? -53.125 -46.5 12.586 1 77.19 38 GLY B N 1
ATOM 9211 C CA . GLY B 1 38 ? -53.594 -47.5 11.664 1 77.19 38 GLY B CA 1
ATOM 9212 C C . GLY B 1 38 ? -54.688 -47.031 10.742 1 77.19 38 GLY B C 1
ATOM 9213 O O . GLY B 1 38 ? -54.719 -47.375 9.555 1 77.19 38 GLY B O 1
ATOM 9214 N N . LEU B 1 39 ? -55.625 -46.188 11.32 1 75.81 39 LEU B N 1
ATOM 9215 C CA . LEU B 1 39 ? -56.719 -45.656 10.523 1 75.81 39 LEU B CA 1
ATOM 9216 C C . LEU B 1 39 ? -56.188 -44.688 9.477 1 75.81 39 LEU B C 1
ATOM 9218 O O . LEU B 1 39 ? -56.625 -44.688 8.328 1 75.81 39 LEU B O 1
ATOM 9222 N N . VAL B 1 40 ? -55.219 -43.938 9.852 1 74.62 40 VAL B N 1
ATOM 9223 C CA . VAL B 1 40 ? -54.594 -42.969 8.961 1 74.62 40 VAL B CA 1
ATOM 9224 C C . VAL B 1 40 ? -54 -43.688 7.75 1 74.62 40 VAL B C 1
ATOM 9226 O O . VAL B 1 40 ? -54.188 -43.25 6.609 1 74.62 40 VAL B O 1
ATOM 9229 N N . PHE B 1 41 ? -53.406 -44.844 8 1 75.62 41 PHE B N 1
ATOM 9230 C CA . PHE B 1 41 ? -52.719 -45.562 6.926 1 75.62 41 PHE B CA 1
ATOM 9231 C C . PHE B 1 41 ? -53.75 -46.312 6.062 1 75.62 41 PHE B C 1
ATOM 9233 O O . PHE B 1 41 ? -53.562 -46.406 4.848 1 75.62 41 PHE B O 1
ATOM 9240 N N . GLU B 1 42 ? -54.844 -46.812 6.695 1 76.06 42 GLU B N 1
ATOM 9241 C CA . GLU B 1 42 ? -55.906 -47.469 5.922 1 76.06 42 GLU B CA 1
ATOM 9242 C C . GLU B 1 42 ? -56.562 -46.469 4.98 1 76.06 42 GLU B C 1
ATOM 9244 O O . GLU B 1 42 ? -56.969 -46.844 3.863 1 76.06 42 GLU B O 1
ATOM 9249 N N . ILE B 1 43 ? -56.562 -45.25 5.457 1 72.88 43 ILE B N 1
ATOM 9250 C CA . ILE B 1 43 ? -57.125 -44.188 4.617 1 72.88 43 ILE B CA 1
ATOM 9251 C C . ILE B 1 43 ? -56.156 -43.906 3.463 1 72.88 43 ILE B C 1
ATOM 9253 O O . ILE B 1 43 ? -56.594 -43.812 2.307 1 72.88 43 ILE B O 1
ATOM 9257 N N . ILE B 1 44 ? -54.844 -43.781 3.721 1 71.69 44 ILE B N 1
ATOM 9258 C CA . ILE B 1 44 ? -53.844 -43.469 2.727 1 71.69 44 ILE B CA 1
ATOM 9259 C C . ILE B 1 44 ? -53.781 -44.562 1.667 1 71.69 44 ILE B C 1
ATOM 9261 O O . ILE B 1 44 ? -53.688 -44.281 0.472 1 71.69 44 ILE B O 1
ATOM 9265 N N . ASP B 1 45 ? -53.906 -45.781 2.023 1 70.75 45 ASP B N 1
ATOM 9266 C CA . ASP B 1 45 ? -53.719 -46.906 1.131 1 70.75 45 ASP B CA 1
ATOM 9267 C C . ASP B 1 45 ? -54.969 -47.125 0.25 1 70.75 45 ASP B C 1
ATOM 9269 O O . ASP B 1 45 ? -54.875 -47.719 -0.813 1 70.75 45 ASP B O 1
ATOM 9273 N N . ASN B 1 46 ? -56.125 -46.594 0.617 1 66.19 46 ASN B N 1
ATOM 9274 C CA . ASN B 1 46 ? -57.344 -46.844 -0.129 1 66.19 46 ASN B CA 1
ATOM 9275 C C . ASN B 1 46 ? -57.844 -45.594 -0.849 1 66.19 46 ASN B C 1
ATOM 9277 O O . ASN B 1 46 ? -58.875 -45.625 -1.501 1 66.19 46 ASN B O 1
ATOM 9281 N N . ILE B 1 47 ? -57 -44.438 -0.597 1 62.91 47 ILE B N 1
ATOM 9282 C CA . ILE B 1 47 ? -57.344 -43.25 -1.37 1 62.91 47 ILE B CA 1
ATOM 9283 C C . ILE B 1 47 ? -56.562 -43.25 -2.682 1 62.91 47 ILE B C 1
ATOM 9285 O O . ILE B 1 47 ? -55.406 -43.656 -2.719 1 62.91 47 ILE B O 1
ATOM 9289 N N . PRO B 1 48 ? -57.125 -43.188 -3.863 1 59.19 48 PRO B N 1
ATOM 9290 C CA . PRO B 1 48 ? -56.438 -43.312 -5.152 1 59.19 48 PRO B CA 1
ATOM 9291 C C . PRO B 1 48 ? -55.156 -42.469 -5.219 1 59.19 48 PRO B C 1
ATOM 9293 O O . PRO B 1 48 ? -54.188 -42.875 -5.855 1 59.19 48 PRO B O 1
ATOM 9296 N N . THR B 1 49 ? -55.156 -41.188 -4.707 1 58.72 49 THR B N 1
ATOM 9297 C CA . THR B 1 49 ? -54 -40.312 -4.848 1 58.72 49 THR B CA 1
ATOM 9298 C C . THR B 1 49 ? -53.188 -40.281 -3.555 1 58.72 49 THR B C 1
ATOM 9300 O O . THR B 1 49 ? -53.719 -39.969 -2.492 1 58.72 49 THR B O 1
ATOM 9303 N N . HIS B 1 50 ? -52.531 -41.188 -2.98 1 56.06 50 HIS B N 1
ATOM 9304 C CA . HIS B 1 50 ? -51.719 -41.438 -1.785 1 56.06 50 HIS B CA 1
ATOM 9305 C C . HIS B 1 50 ? -51.062 -40.156 -1.279 1 56.06 50 HIS B C 1
ATOM 9307 O O . HIS B 1 50 ? -49.938 -40.188 -0.774 1 56.06 50 HIS B O 1
ATOM 9313 N N . ASN B 1 51 ? -51.625 -39.031 -1.378 1 59.56 51 ASN B N 1
ATOM 9314 C CA . ASN B 1 51 ? -51.094 -37.719 -1.018 1 59.56 51 ASN B CA 1
ATOM 9315 C C . ASN B 1 51 ? -51.469 -37.312 0.397 1 59.56 51 ASN B C 1
ATOM 9317 O O . ASN B 1 51 ? -52.594 -37.594 0.826 1 59.56 51 ASN B O 1
ATOM 9321 N N . ALA B 1 52 ? -50.625 -36.906 1.24 1 65.12 52 ALA B N 1
ATOM 9322 C CA . ALA B 1 52 ? -50.75 -36.531 2.646 1 65.12 52 ALA B CA 1
ATOM 9323 C C . ALA B 1 52 ? -51.812 -35.438 2.836 1 65.12 52 ALA B C 1
ATOM 9325 O O . ALA B 1 52 ? -52.469 -35.375 3.865 1 65.12 52 ALA B O 1
ATOM 9326 N N . GLN B 1 53 ? -51.969 -34.625 1.931 1 66 53 GLN B N 1
ATOM 9327 C CA . GLN B 1 53 ? -52.938 -33.5 2.021 1 66 53 GLN B CA 1
ATOM 9328 C C . GLN B 1 53 ? -54.375 -34.031 2.039 1 66 53 GLN B C 1
ATOM 9330 O O . GLN B 1 53 ? -55.156 -33.625 2.885 1 66 53 GLN B O 1
ATOM 9335 N N . GLU B 1 54 ? -54.594 -34.906 1.11 1 68.25 54 GLU B N 1
ATOM 9336 C CA . GLU B 1 54 ? -55.938 -35.406 0.997 1 68.25 54 GLU B CA 1
ATOM 9337 C C . GLU B 1 54 ? -56.312 -36.25 2.215 1 68.25 54 GLU B C 1
ATOM 9339 O O . GLU B 1 54 ? -57.438 -36.188 2.695 1 68.25 54 GLU B O 1
ATOM 9344 N N . THR B 1 55 ? -55.312 -36.844 2.711 1 71.19 55 THR B N 1
ATOM 9345 C CA . THR B 1 55 ? -55.531 -37.656 3.9 1 71.19 55 THR B CA 1
ATOM 9346 C C . THR B 1 55 ? -55.844 -36.781 5.109 1 71.19 55 THR B C 1
ATOM 9348 O O . THR B 1 55 ? -56.719 -37.094 5.906 1 71.19 55 THR B O 1
ATOM 9351 N N . ALA B 1 56 ? -55.062 -35.688 5.164 1 65.69 56 ALA B N 1
ATOM 9352 C CA . ALA B 1 56 ? -55.281 -34.75 6.258 1 65.69 56 ALA B CA 1
ATOM 9353 C C . ALA B 1 56 ? -56.688 -34.156 6.191 1 65.69 56 ALA B C 1
ATOM 9355 O O . ALA B 1 56 ? -57.375 -34.031 7.211 1 65.69 56 ALA B O 1
ATOM 9356 N N . ASP B 1 57 ? -57.062 -33.875 5.043 1 65.12 57 ASP B N 1
ATOM 9357 C CA . ASP B 1 57 ? -58.375 -33.281 4.84 1 65.12 57 ASP B CA 1
ATOM 9358 C C . ASP B 1 57 ? -59.469 -34.25 5.246 1 65.12 57 ASP B C 1
ATOM 9360 O O . ASP B 1 57 ? -60.469 -33.875 5.871 1 65.12 57 ASP B O 1
ATOM 9364 N N . LEU B 1 58 ? -59.188 -35.406 4.848 1 65.69 58 LEU B N 1
ATOM 9365 C CA . LEU B 1 58 ? -60.188 -36.438 5.133 1 65.69 58 LEU B CA 1
ATOM 9366 C C . LEU B 1 58 ? -60.25 -36.719 6.629 1 65.69 58 LEU B C 1
ATOM 9368 O O . LEU B 1 58 ? -61.344 -36.875 7.188 1 65.69 58 LEU B O 1
ATOM 9372 N N . LEU B 1 59 ? -59.094 -36.719 7.223 1 67.62 59 LEU B N 1
ATOM 9373 C CA . LEU B 1 59 ? -59.031 -36.969 8.656 1 67.62 59 LEU B CA 1
ATOM 9374 C C . LEU B 1 59 ? -59.719 -35.844 9.438 1 67.62 59 LEU B C 1
ATOM 9376 O O . LEU B 1 59 ? -60.406 -36.125 10.43 1 67.62 59 LEU B O 1
ATOM 9380 N N . LEU B 1 60 ? -59.5 -34.625 8.93 1 62.91 60 LEU B N 1
ATOM 9381 C CA . LEU B 1 60 ? -60.125 -33.469 9.562 1 62.91 60 LEU B CA 1
ATOM 9382 C C . LEU B 1 60 ? -61.656 -33.562 9.445 1 62.91 60 LEU B C 1
ATOM 9384 O O . LEU B 1 60 ? -62.344 -33.125 10.359 1 62.91 60 LEU B O 1
ATOM 9388 N N . ARG B 1 61 ? -62 -34.094 8.352 1 63.81 61 ARG B N 1
ATOM 9389 C CA . ARG B 1 61 ? -63.438 -34.219 8.125 1 63.81 61 ARG B CA 1
ATOM 9390 C C . ARG B 1 61 ? -64.062 -35.312 9.008 1 63.81 61 ARG B C 1
ATOM 9392 O O . ARG B 1 61 ? -65.188 -35.219 9.414 1 63.81 61 ARG B O 1
ATOM 9399 N N . LEU B 1 62 ? -63.156 -36.219 9.211 1 62 62 LEU B N 1
ATOM 9400 C CA . LEU B 1 62 ? -63.656 -37.375 9.977 1 62 62 LEU B CA 1
ATOM 9401 C C . LEU B 1 62 ? -63.625 -37.094 11.477 1 62 62 LEU B C 1
ATOM 9403 O O . LEU B 1 62 ? -64.312 -37.719 12.25 1 62 62 LEU B O 1
ATOM 9407 N N . ALA B 1 63 ? -62.656 -36.031 11.867 1 58.12 63 ALA B N 1
ATOM 9408 C CA . ALA B 1 63 ? -62.438 -35.781 13.289 1 58.12 63 ALA B CA 1
ATOM 9409 C C . ALA B 1 63 ? -63.531 -34.875 13.859 1 58.12 63 ALA B C 1
ATOM 9411 O O . ALA B 1 63 ? -64.062 -34.031 13.156 1 58.12 63 ALA B O 1
ATOM 9412 N N . HIS B 1 64 ? -63.875 -35 15.094 1 50.25 64 HIS B N 1
ATOM 9413 C CA . HIS B 1 64 ? -64.938 -34.312 15.789 1 50.25 64 HIS B CA 1
ATOM 9414 C C . HIS B 1 64 ? -64.562 -32.844 15.992 1 50.25 64 HIS B C 1
ATOM 9416 O O . HIS B 1 64 ? -63.406 -32.5 16.25 1 50.25 64 HIS B O 1
ATOM 9422 N N . PRO B 1 65 ? -65.375 -31.781 15.75 1 45.22 65 PRO B N 1
ATOM 9423 C CA . PRO B 1 65 ? -65.188 -30.328 15.805 1 45.22 65 PRO B CA 1
ATOM 9424 C C . PRO B 1 65 ? -64.438 -29.859 17.047 1 45.22 65 PRO B C 1
ATOM 9426 O O . PRO B 1 65 ? -63.688 -28.891 16.969 1 45.22 65 PRO B O 1
ATOM 9429 N N . ASP B 1 66 ? -64.812 -30.094 18.25 1 41.88 66 ASP B N 1
ATOM 9430 C CA . ASP B 1 66 ? -64.25 -29.578 19.516 1 41.88 66 ASP B CA 1
ATOM 9431 C C . ASP B 1 66 ? -62.812 -30 19.734 1 41.88 66 ASP B C 1
ATOM 9433 O O . ASP B 1 66 ? -62.125 -29.453 20.594 1 41.88 66 ASP B O 1
ATOM 9437 N N . SER B 1 67 ? -62.438 -31.094 19.297 1 38.25 67 SER B N 1
ATOM 9438 C CA . SER B 1 67 ? -61.219 -31.719 19.812 1 38.25 67 SER B CA 1
ATOM 9439 C C . SER B 1 67 ? -60 -31.141 19.141 1 38.25 67 SER B C 1
ATOM 9441 O O . SER B 1 67 ? -60.094 -30.312 18.234 1 38.25 67 SER B O 1
ATOM 9443 N N . ILE B 1 68 ? -59 -31.953 18.875 1 39.03 68 ILE B N 1
ATOM 9444 C CA . ILE B 1 68 ? -57.562 -31.797 18.719 1 39.03 68 ILE B CA 1
ATOM 9445 C C . ILE B 1 68 ? -57.25 -30.891 17.516 1 39.03 68 ILE B C 1
ATOM 9447 O O . ILE B 1 68 ? -56.344 -30.062 17.562 1 39.03 68 ILE B O 1
ATOM 9451 N N . ILE B 1 69 ? -57.906 -30.953 16.453 1 40.97 69 ILE B N 1
ATOM 9452 C CA . ILE B 1 69 ? -57.438 -30.609 15.109 1 40.97 69 ILE B CA 1
ATOM 9453 C C . ILE B 1 69 ? -57.75 -29.156 14.812 1 40.97 69 ILE B C 1
ATOM 9455 O O . ILE B 1 69 ? -57.281 -28.594 13.82 1 40.97 69 ILE B O 1
ATOM 9459 N N . HIS B 1 70 ? -58.844 -28.531 15.43 1 39.31 70 HIS B N 1
ATOM 9460 C CA . HIS B 1 70 ? -59.25 -27.172 15.102 1 39.31 70 HIS B CA 1
ATOM 9461 C C . HIS B 1 70 ? -58.094 -26.203 15.203 1 39.31 70 HIS B C 1
ATOM 9463 O O . HIS B 1 70 ? -58.125 -25.125 14.617 1 39.31 70 HIS B O 1
ATOM 9469 N N . THR B 1 71 ? -57.438 -26.453 16.219 1 43.12 71 THR B N 1
ATOM 9470 C CA . THR B 1 71 ? -56.312 -25.547 16.516 1 43.12 71 THR B CA 1
ATOM 9471 C C . THR B 1 71 ? -55.094 -25.875 15.672 1 43.12 71 THR B C 1
ATOM 9473 O O . THR B 1 71 ? -54.094 -25.203 15.742 1 43.12 71 THR B O 1
ATOM 9476 N N . SER B 1 72 ? -55.156 -27.047 15.008 1 43.62 72 SER B N 1
ATOM 9477 C CA . SER B 1 72 ? -53.906 -27.484 14.367 1 43.62 72 SER B CA 1
ATOM 9478 C C . SER B 1 72 ? -53.844 -27 12.922 1 43.62 72 SER B C 1
ATOM 9480 O O . SER B 1 72 ? -54.844 -27.078 12.188 1 43.62 72 SER B O 1
ATOM 9482 N N . LYS B 1 73 ? -53 -26.266 12.539 1 49.59 73 LYS B N 1
ATOM 9483 C CA . LYS B 1 73 ? -52.812 -25.781 11.172 1 49.59 73 LYS B CA 1
ATOM 9484 C C . LYS B 1 73 ? -52.75 -26.953 10.188 1 49.59 73 LYS B C 1
ATOM 9486 O O . LYS B 1 73 ? -52.125 -27.969 10.484 1 49.59 73 LYS B O 1
ATOM 9491 N N . PRO B 1 74 ? -53.656 -26.969 9.258 1 57.38 74 PRO B N 1
ATOM 9492 C CA . PRO B 1 74 ? -53.625 -28.031 8.25 1 57.38 74 PRO B CA 1
ATOM 9493 C C . PRO B 1 74 ? -52.188 -28.438 7.867 1 57.38 74 PRO B C 1
ATOM 9495 O O . PRO B 1 74 ? -51.938 -29.625 7.668 1 57.38 74 PRO B O 1
ATOM 9498 N N . LEU B 1 75 ? -51.406 -27.484 7.977 1 60.91 75 LEU B N 1
ATOM 9499 C CA . LEU B 1 75 ? -50.031 -27.781 7.633 1 60.91 75 LEU B CA 1
ATOM 9500 C C . LEU B 1 75 ? -49.375 -28.656 8.695 1 60.91 75 LEU B C 1
ATOM 9502 O O . LEU B 1 75 ? -48.656 -29.594 8.375 1 60.91 75 LEU B O 1
ATOM 9506 N N . SER B 1 76 ? -49.75 -28.25 9.898 1 62.75 76 SER B N 1
ATOM 9507 C CA . SER B 1 76 ? -49.188 -29 11 1 62.75 76 SER B CA 1
ATOM 9508 C C . SER B 1 76 ? -49.688 -30.438 11.023 1 62.75 76 SER B C 1
ATOM 9510 O O . SER B 1 76 ? -48.938 -31.375 11.32 1 62.75 76 SER B O 1
ATOM 9512 N N . LEU B 1 77 ? -50.844 -30.672 10.594 1 65.31 77 LEU B N 1
ATOM 9513 C CA . LEU B 1 77 ? -51.438 -32 10.508 1 65.31 77 LEU B CA 1
ATOM 9514 C C . LEU B 1 77 ? -50.844 -32.812 9.359 1 65.31 77 LEU B C 1
ATOM 9516 O O . LEU B 1 77 ? -50.5 -33.969 9.508 1 65.31 77 LEU B O 1
ATOM 9520 N N . ARG B 1 78 ? -50.625 -32.219 8.32 1 69.19 78 ARG B N 1
ATOM 9521 C CA . ARG B 1 78 ? -50 -32.875 7.152 1 69.19 78 ARG B CA 1
ATOM 9522 C C . ARG B 1 78 ? -48.594 -33.312 7.465 1 69.19 78 ARG B C 1
ATOM 9524 O O . ARG B 1 78 ? -48.188 -34.406 7.066 1 69.19 78 ARG B O 1
ATOM 9531 N N . LEU B 1 79 ? -48.031 -32.469 8.266 1 68.62 79 LEU B N 1
ATOM 9532 C CA . LEU B 1 79 ? -46.656 -32.781 8.641 1 68.62 79 LEU B CA 1
ATOM 9533 C C . LEU B 1 79 ? -46.625 -33.969 9.594 1 68.62 79 LEU B C 1
ATOM 9535 O O . LEU B 1 79 ? -45.75 -34.844 9.484 1 68.62 79 LEU B O 1
ATOM 9539 N N . LYS B 1 80 ? -47.531 -33.938 10.336 1 71.81 80 LYS B N 1
ATOM 9540 C CA . LYS B 1 80 ? -47.562 -35.062 11.281 1 71.81 80 LYS B CA 1
ATOM 9541 C C . LYS B 1 80 ? -47.969 -36.344 10.586 1 71.81 80 LYS B C 1
ATOM 9543 O O . LYS B 1 80 ? -47.406 -37.406 10.898 1 71.81 80 LYS B O 1
ATOM 9548 N N . ILE B 1 81 ? -48.812 -36.25 9.625 1 73.31 81 ILE B N 1
ATOM 9549 C CA . ILE B 1 81 ? -49.188 -37.406 8.82 1 73.31 81 ILE B CA 1
ATOM 9550 C C . ILE B 1 81 ? -48 -37.906 8.008 1 73.31 81 ILE B C 1
ATOM 9552 O O . ILE B 1 81 ? -47.719 -39.094 7.961 1 73.31 81 ILE B O 1
ATOM 9556 N N . ALA B 1 82 ? -47.25 -36.938 7.426 1 71.94 82 ALA B N 1
ATOM 9557 C CA . ALA B 1 82 ? -46.062 -37.281 6.652 1 71.94 82 ALA B CA 1
ATOM 9558 C C . ALA B 1 82 ? -45 -37.938 7.543 1 71.94 82 ALA B C 1
ATOM 9560 O O . ALA B 1 82 ? -44.344 -38.906 7.133 1 71.94 82 ALA B O 1
ATOM 9561 N N . LYS B 1 83 ? -44.938 -37.438 8.719 1 73.69 83 LYS B N 1
ATOM 9562 C CA . LYS B 1 83 ? -44.031 -38.062 9.688 1 73.69 83 LYS B CA 1
ATOM 9563 C C . LYS B 1 83 ? -44.469 -39.469 10.047 1 73.69 83 LYS B C 1
ATOM 9565 O O . LYS B 1 83 ? -43.656 -40.375 10.148 1 73.69 83 LYS B O 1
ATOM 9570 N N . ALA B 1 84 ? -45.719 -39.625 10.164 1 73.56 84 ALA B N 1
ATOM 9571 C CA . ALA B 1 84 ? -46.25 -40.938 10.484 1 73.56 84 ALA B CA 1
ATOM 9572 C C . ALA B 1 84 ? -46.062 -41.906 9.32 1 73.56 84 ALA B C 1
ATOM 9574 O O . ALA B 1 84 ? -45.719 -43.062 9.531 1 73.56 84 ALA B O 1
ATOM 9575 N N . VAL B 1 85 ? -46.125 -41.469 8.141 1 72.69 85 VAL B N 1
ATOM 9576 C CA . VAL B 1 85 ? -45.938 -42.281 6.945 1 72.69 85 VAL B CA 1
ATOM 9577 C C . VAL B 1 85 ? -44.438 -42.656 6.848 1 72.69 85 VAL B C 1
ATOM 9579 O O . VAL B 1 85 ? -44.125 -43.812 6.547 1 72.69 85 VAL B O 1
ATOM 9582 N N . ARG B 1 86 ? -43.594 -41.812 7.23 1 72.06 86 ARG B N 1
ATOM 9583 C CA . ARG B 1 86 ? -42.156 -42.125 7.262 1 72.06 86 ARG B CA 1
ATOM 9584 C C . ARG B 1 86 ? -41.844 -43.156 8.367 1 72.06 86 ARG B C 1
ATOM 9586 O O . ARG B 1 86 ? -41.031 -44.062 8.164 1 72.06 86 ARG B O 1
ATOM 9593 N N . GLU B 1 87 ? -42.469 -42.875 9.297 1 74.31 87 GLU B N 1
ATOM 9594 C CA . GLU B 1 87 ? -42.219 -43.812 10.398 1 74.31 87 GLU B CA 1
ATOM 9595 C C . GLU B 1 87 ? -42.781 -45.188 10.07 1 74.31 87 GLU B C 1
ATOM 9597 O O . GLU B 1 87 ? -42.125 -46.219 10.383 1 74.31 87 GLU B O 1
ATOM 9602 N N . ARG B 1 88 ? -43.906 -45.25 9.383 1 74 88 ARG B N 1
ATOM 9603 C CA . ARG B 1 88 ? -44.406 -46.531 8.898 1 74 88 ARG B CA 1
ATOM 9604 C C . ARG B 1 88 ? -43.438 -47.188 7.93 1 74 88 ARG B C 1
ATOM 9606 O O . ARG B 1 88 ? -43.188 -48.375 8.016 1 74 88 ARG B O 1
ATOM 9613 N N . ALA B 1 89 ? -42.844 -46.438 7.074 1 70.88 89 ALA B N 1
ATOM 9614 C CA . ALA B 1 89 ? -41.906 -46.969 6.09 1 70.88 89 ALA B CA 1
ATOM 9615 C C . ALA B 1 89 ? -40.625 -47.438 6.762 1 70.88 89 ALA B C 1
ATOM 9617 O O . ALA B 1 89 ? -40.094 -48.5 6.406 1 70.88 89 ALA B O 1
ATOM 9618 N N . LYS B 1 90 ? -40.188 -46.75 7.727 1 67.81 90 LYS B N 1
ATOM 9619 C CA . LYS B 1 90 ? -39.031 -47.125 8.492 1 67.81 90 LYS B CA 1
ATOM 9620 C C . LYS B 1 90 ? -39.281 -48.406 9.273 1 67.81 90 LYS B C 1
ATOM 9622 O O . LYS B 1 90 ? -38.438 -49.344 9.289 1 67.81 90 LYS B O 1
ATOM 9627 N N . LEU B 1 91 ? -40.375 -48.438 9.797 1 70.06 91 LEU B N 1
ATOM 9628 C CA . LEU B 1 91 ? -40.688 -49.625 10.594 1 70.06 91 LEU B CA 1
ATOM 9629 C C . LEU B 1 91 ? -40.969 -50.812 9.695 1 70.06 91 LEU B C 1
ATOM 9631 O O . LEU B 1 91 ? -40.625 -51.969 10.047 1 70.06 91 LEU B O 1
ATOM 9635 N N . ARG B 1 92 ? -41.531 -50.594 8.562 1 66.44 92 ARG B N 1
ATOM 9636 C CA . ARG B 1 92 ? -41.75 -51.688 7.609 1 66.44 92 ARG B CA 1
ATOM 9637 C C . ARG B 1 92 ? -40.438 -52.312 7.18 1 66.44 92 ARG B C 1
ATOM 9639 O O . ARG B 1 92 ? -40.344 -53.531 6.988 1 66.44 92 ARG B O 1
ATOM 9646 N N . LYS B 1 93 ? -39.406 -51.5 7.098 1 59.16 93 LYS B N 1
ATOM 9647 C CA . LYS B 1 93 ? -38.094 -52 6.633 1 59.16 93 LYS B CA 1
ATOM 9648 C C . LYS B 1 93 ? -37.312 -52.656 7.77 1 59.16 93 LYS B C 1
ATOM 9650 O O . LYS B 1 93 ? -36.719 -53.688 7.578 1 59.16 93 LYS B O 1
ATOM 9655 N N . ASN B 1 94 ? -37.25 -51.969 8.953 1 58.84 94 ASN B N 1
ATOM 9656 C CA . ASN B 1 94 ? -36.312 -52.438 9.953 1 58.84 94 ASN B CA 1
ATOM 9657 C C . ASN B 1 94 ? -37 -53.25 11.055 1 58.84 94 ASN B C 1
ATOM 9659 O O . ASN B 1 94 ? -36.375 -54.062 11.727 1 58.84 94 ASN B O 1
ATOM 9663 N N . LYS B 1 95 ? -38.375 -53 11.469 1 59.09 95 LYS B N 1
ATOM 9664 C CA . LYS B 1 95 ? -38.938 -53.656 12.617 1 59.09 95 LYS B CA 1
ATOM 9665 C C . LYS B 1 95 ? -40.406 -53.969 12.383 1 59.09 95 LYS B C 1
ATOM 9667 O O . LYS B 1 95 ? -41.281 -53.344 12.961 1 59.09 95 LYS B O 1
ATOM 9672 N N . LYS B 1 96 ? -40.656 -54.781 11.641 1 61.81 96 LYS B N 1
ATOM 9673 C CA . LYS B 1 96 ? -42 -55.188 11.18 1 61.81 96 LYS B CA 1
ATOM 9674 C C . LYS B 1 96 ? -42.906 -55.562 12.359 1 61.81 96 LYS B C 1
ATOM 9676 O O . LYS B 1 96 ? -44.094 -55.312 12.32 1 61.81 96 LYS B O 1
ATOM 9681 N N . ALA B 1 97 ? -42.094 -56.125 13.398 1 66 97 ALA B N 1
ATOM 9682 C CA . ALA B 1 97 ? -42.844 -56.656 14.539 1 66 97 ALA B CA 1
ATOM 9683 C C . ALA B 1 97 ? -43.531 -55.531 15.32 1 66 97 ALA B C 1
ATOM 9685 O O . ALA B 1 97 ? -44.562 -55.719 15.953 1 66 97 ALA B O 1
ATOM 9686 N N . ALA B 1 98 ? -42.969 -54.281 15.25 1 67.5 98 ALA B N 1
ATOM 9687 C CA . ALA B 1 98 ? -43.469 -53.188 16.047 1 67.5 98 ALA B CA 1
ATOM 9688 C C . ALA B 1 98 ? -44.562 -52.438 15.312 1 67.5 98 ALA B C 1
ATOM 9690 O O . ALA B 1 98 ? -45.188 -51.5 15.859 1 67.5 98 ALA B O 1
ATOM 9691 N N . LEU B 1 99 ? -44.906 -52.812 14.18 1 69.62 99 LEU B N 1
ATOM 9692 C CA . LEU B 1 99 ? -45.844 -52.125 13.297 1 69.62 99 LEU B CA 1
ATOM 9693 C C . LEU B 1 99 ? -47.25 -52.188 13.852 1 69.62 99 LEU B C 1
ATOM 9695 O O . LEU B 1 99 ? -47.969 -51.156 13.867 1 69.62 99 LEU B O 1
ATOM 9699 N N . PRO B 1 100 ? -47.594 -53.312 14.32 1 74.31 100 PRO B N 1
ATOM 9700 C CA . PRO B 1 100 ? -48.969 -53.375 14.828 1 74.31 100 PRO B CA 1
ATOM 9701 C C . PRO B 1 100 ? -49.188 -52.469 16.031 1 74.31 100 PRO B C 1
ATOM 9703 O O . PRO B 1 100 ? -50.25 -51.875 16.141 1 74.31 100 PRO B O 1
ATOM 9706 N N . ASN B 1 101 ? -48.188 -52.406 16.906 1 74.62 101 ASN B N 1
ATOM 9707 C CA . ASN B 1 101 ? -48.281 -51.5 18.062 1 74.62 101 ASN B CA 1
ATOM 9708 C C . ASN B 1 101 ? -48.344 -50.031 17.625 1 74.62 101 ASN B C 1
ATOM 9710 O O . ASN B 1 101 ? -49.062 -49.219 18.219 1 74.62 101 ASN B O 1
ATOM 9714 N N . PHE B 1 102 ? -47.688 -49.719 16.594 1 76.56 102 PHE B N 1
ATOM 9715 C CA . PHE B 1 102 ? -47.688 -48.375 16.062 1 76.56 102 PHE B CA 1
ATOM 9716 C C . PHE B 1 102 ? -49.062 -48.031 15.453 1 76.56 102 PHE B C 1
ATOM 9718 O O . PHE B 1 102 ? -49.562 -46.906 15.633 1 76.56 102 PHE B O 1
ATOM 9725 N N . PHE B 1 103 ? -49.562 -48.938 14.844 1 77.25 103 PHE B N 1
ATOM 9726 C CA . PHE B 1 103 ? -50.875 -48.719 14.242 1 77.25 103 PHE B CA 1
ATOM 9727 C C . PHE B 1 103 ? -51.906 -48.406 15.305 1 77.25 103 PHE B C 1
ATOM 9729 O O . PHE B 1 103 ? -52.844 -47.656 15.07 1 77.25 103 PHE B O 1
ATOM 9736 N N . ASN B 1 104 ? -51.625 -48.875 16.547 1 76.12 104 ASN B N 1
ATOM 9737 C CA . ASN B 1 104 ? -52.594 -48.75 17.625 1 76.12 104 ASN B CA 1
ATOM 9738 C C . ASN B 1 104 ? -52.312 -47.5 18.484 1 76.12 104 ASN B C 1
ATOM 9740 O O . ASN B 1 104 ? -53.062 -47.156 19.391 1 76.12 104 ASN B O 1
ATOM 9744 N N . THR B 1 105 ? -51.188 -46.875 18.234 1 75.81 105 THR B N 1
ATOM 9745 C CA . THR B 1 105 ? -50.875 -45.656 18.969 1 75.81 105 THR B CA 1
ATOM 9746 C C . THR B 1 105 ? -51.781 -44.531 18.531 1 75.81 105 THR B C 1
ATOM 9748 O O . THR B 1 105 ? -52.188 -44.438 17.359 1 75.81 105 THR B O 1
ATOM 9751 N N . GLU B 1 106 ? -52.094 -43.625 19.422 1 73.12 106 GLU B N 1
ATOM 9752 C CA . GLU B 1 106 ? -53.031 -42.5 19.188 1 73.12 106 GLU B CA 1
ATOM 9753 C C . GLU B 1 106 ? -52.375 -41.406 18.344 1 73.12 106 GLU B C 1
ATOM 9755 O O . GLU B 1 106 ? -51.219 -41.031 18.594 1 73.12 106 GLU B O 1
ATOM 9760 N N . PHE B 1 107 ? -52.906 -41.062 17.312 1 66.06 107 PHE B N 1
ATOM 9761 C CA . PHE B 1 107 ? -52.469 -39.938 16.484 1 66.06 107 PHE B CA 1
ATOM 9762 C C . PHE B 1 107 ? -52.938 -38.625 17.062 1 66.06 107 PHE B C 1
ATOM 9764 O O . PHE B 1 107 ? -54.125 -38.281 17 1 66.06 107 PHE B O 1
ATOM 9771 N N . VAL B 1 108 ? -51.969 -37.844 18.016 1 64.81 108 VAL B N 1
ATOM 9772 C CA . VAL B 1 108 ? -52.344 -36.625 18.703 1 64.81 108 VAL B CA 1
ATOM 9773 C C . VAL B 1 108 ? -52.062 -35.406 17.797 1 64.81 108 VAL B C 1
ATOM 9775 O O . VAL B 1 108 ? -50.938 -35.156 17.422 1 64.81 108 VAL B O 1
ATOM 9778 N N . PRO B 1 109 ? -52.844 -34.75 17.344 1 53.16 109 PRO B N 1
ATOM 9779 C CA . PRO B 1 109 ? -52.625 -33.594 16.484 1 53.16 109 PRO B CA 1
ATOM 9780 C C . PRO B 1 109 ? -51.938 -32.438 17.203 1 53.16 109 PRO B C 1
ATOM 9782 O O . PRO B 1 109 ? -52.062 -32.281 18.422 1 53.16 109 PRO B O 1
ATOM 9785 N N . PRO B 1 110 ? -50.781 -31.672 16.75 1 47.19 110 PRO B N 1
ATOM 9786 C CA . PRO B 1 110 ? -50.031 -30.641 17.469 1 47.19 110 PRO B CA 1
ATOM 9787 C C . PRO B 1 110 ? -50.938 -29.516 17.984 1 47.19 110 PRO B C 1
ATOM 9789 O O . PRO B 1 110 ? -51.812 -29.062 17.266 1 47.19 110 PRO B O 1
ATOM 9792 N N . VAL B 1 111 ? -50.969 -29.188 19.281 1 42.41 111 VAL B N 1
ATOM 9793 C CA . VAL B 1 111 ? -51.781 -28.172 19.969 1 42.41 111 VAL B CA 1
ATOM 9794 C C . VAL B 1 111 ? -51.031 -26.844 19.953 1 42.41 111 VAL B C 1
ATOM 9796 O O . VAL B 1 111 ? -49.844 -26.781 20.359 1 42.41 111 VAL B O 1
ATOM 9799 N N . ALA B 1 112 ? -51.125 -25.891 19.125 1 35.91 112 ALA B N 1
ATOM 9800 C CA . ALA B 1 112 ? -50.531 -24.562 19.156 1 35.91 112 ALA B CA 1
ATOM 9801 C C . ALA B 1 112 ? -50.781 -23.875 20.484 1 35.91 112 ALA B C 1
ATOM 9803 O O . ALA B 1 112 ? -51.906 -23.891 20.984 1 35.91 112 ALA B O 1
ATOM 9804 N N . PRO B 1 113 ? -49.688 -23.781 21.422 1 33.38 113 PRO B N 1
ATOM 9805 C CA . PRO B 1 113 ? -50.062 -22.969 22.578 1 33.38 113 PRO B CA 1
ATOM 9806 C C . PRO B 1 113 ? -50.75 -21.656 22.203 1 33.38 113 PRO B C 1
ATOM 9808 O O . PRO B 1 113 ? -50.562 -21.156 21.094 1 33.38 113 PRO B O 1
ATOM 9811 N N . PRO B 1 114 ? -51.625 -21.125 22.984 1 27.58 114 PRO B N 1
ATOM 9812 C CA . PRO B 1 114 ? -52.344 -19.875 22.672 1 27.58 114 PRO B CA 1
ATOM 9813 C C . PRO B 1 114 ? -51.406 -18.688 22.516 1 27.58 114 PRO B C 1
ATOM 9815 O O . PRO B 1 114 ? -50.688 -18.328 23.438 1 27.58 114 PRO B O 1
ATOM 9818 N N . LEU B 1 115 ? -50.594 -18.609 21.516 1 25.2 115 LEU B N 1
ATOM 9819 C CA . LEU B 1 115 ? -49.781 -17.422 21.344 1 25.2 115 LEU B CA 1
ATOM 9820 C C . LEU B 1 115 ? -50.594 -16.156 21.578 1 25.2 115 LEU B C 1
ATOM 9822 O O . LEU B 1 115 ? -51.625 -15.961 20.938 1 25.2 115 LEU B O 1
ATOM 9826 N N . GLN B 1 116 ? -50.656 -15.688 22.781 1 25.27 116 GLN B N 1
ATOM 9827 C CA . GLN B 1 116 ? -51.219 -14.359 23 1 25.27 116 GLN B CA 1
ATOM 9828 C C . GLN B 1 116 ? -50.5 -13.312 22.156 1 25.27 116 GLN B C 1
ATOM 9830 O O . GLN B 1 116 ? -49.438 -12.828 22.531 1 25.27 116 GLN B O 1
ATOM 9835 N N . ILE B 1 117 ? -50.219 -13.562 20.969 1 23.53 117 ILE B N 1
ATOM 9836 C CA . ILE B 1 117 ? -49.562 -12.609 20.094 1 23.53 117 ILE B CA 1
ATOM 9837 C C . ILE B 1 117 ? -50.281 -11.273 20.125 1 23.53 117 ILE B C 1
ATOM 9839 O O . ILE B 1 117 ? -51.469 -11.203 19.844 1 23.53 117 ILE B O 1
ATOM 9843 N N . PRO B 1 118 ? -49.875 -10.32 20.969 1 24.59 118 PRO B N 1
ATOM 9844 C CA . PRO B 1 118 ? -50.656 -9.109 20.719 1 24.59 118 PRO B CA 1
ATOM 9845 C C . PRO B 1 118 ? -50.719 -8.727 19.25 1 24.59 118 PRO B C 1
ATOM 9847 O O . PRO B 1 118 ? -49.719 -8.867 18.531 1 24.59 118 PRO B O 1
ATOM 9850 N N . ALA B 1 119 ? -51.781 -8.875 18.641 1 25.62 119 ALA B N 1
ATOM 9851 C CA . ALA B 1 119 ? -52.25 -8.82 17.266 1 25.62 119 ALA B CA 1
ATOM 9852 C C . ALA B 1 119 ? -51.625 -7.633 16.531 1 25.62 119 ALA B C 1
ATOM 9854 O O . ALA B 1 119 ? -52.031 -6.484 16.734 1 25.62 119 ALA B O 1
ATOM 9855 N N . LYS B 1 120 ? -50.344 -7.367 16.656 1 30.31 120 LYS B N 1
ATOM 9856 C CA . LYS B 1 120 ? -49.781 -6.238 15.914 1 30.31 120 LYS B CA 1
ATOM 9857 C C . LYS B 1 120 ? -50.156 -6.34 14.43 1 30.31 120 LYS B C 1
ATOM 9859 O O . LYS B 1 120 ? -49.719 -7.273 13.75 1 30.31 120 LYS B O 1
ATOM 9864 N N . ARG B 1 121 ? -51.375 -5.812 14.125 1 31.44 121 ARG B N 1
ATOM 9865 C CA . ARG B 1 121 ? -52.188 -5.891 12.93 1 31.44 121 ARG B CA 1
ATOM 9866 C C . ARG B 1 121 ? -51.406 -5.465 11.688 1 31.44 121 ARG B C 1
ATOM 9868 O O . ARG B 1 121 ? -50.781 -4.41 11.688 1 31.44 121 ARG B O 1
ATOM 9875 N N . THR B 1 122 ? -50.969 -6.379 11.133 1 29.31 122 THR B N 1
ATOM 9876 C CA . THR B 1 122 ? -50.062 -6.16 10 1 29.31 122 THR B CA 1
ATOM 9877 C C . THR B 1 122 ? -50.781 -5.363 8.906 1 29.31 122 THR B C 1
ATOM 9879 O O . THR B 1 122 ? -52 -5.277 8.891 1 29.31 122 THR B O 1
ATOM 9882 N N . TYR B 1 123 ? -50.219 -4.594 8.148 1 27.84 123 TYR B N 1
ATOM 9883 C CA . TYR B 1 123 ? -50.875 -3.771 7.133 1 27.84 123 TYR B CA 1
ATOM 9884 C C . TYR B 1 123 ? -51.906 -4.574 6.348 1 27.84 123 TYR B C 1
ATOM 9886 O O . TYR B 1 123 ? -53.031 -4.121 6.145 1 27.84 123 TYR B O 1
ATOM 9894 N N . GLU B 1 124 ? -51.531 -5.723 6.082 1 29.42 124 GLU B N 1
ATOM 9895 C CA . GLU B 1 124 ? -52.406 -6.578 5.266 1 29.42 124 GLU B CA 1
ATOM 9896 C C . GLU B 1 124 ? -53.562 -7.117 6.074 1 29.42 124 GLU B C 1
ATOM 9898 O O . GLU B 1 124 ? -54.719 -7.141 5.594 1 29.42 124 GLU B O 1
ATOM 9903 N N . GLU B 1 125 ? -53.25 -7.402 7.312 1 33.5 125 GLU B N 1
ATOM 9904 C CA . GLU B 1 125 ? -54.281 -7.945 8.156 1 33.5 125 GLU B CA 1
ATOM 9905 C C . GLU B 1 125 ? -55.344 -6.883 8.492 1 33.5 125 GLU B C 1
ATOM 9907 O O . GLU B 1 125 ? -56.531 -7.164 8.508 1 33.5 125 GLU B O 1
ATOM 9912 N N . LEU B 1 126 ? -54.688 -5.688 8.703 1 32.72 126 LEU B N 1
ATOM 9913 C CA . LEU B 1 126 ? -55.531 -4.504 8.836 1 32.72 126 LEU B CA 1
ATOM 9914 C C . LEU B 1 126 ? -56.281 -4.238 7.543 1 32.72 126 LEU B C 1
ATOM 9916 O O . LEU B 1 126 ? -57.469 -3.863 7.574 1 32.72 126 LEU B O 1
ATOM 9920 N N . HIS B 1 127 ? -55.594 -4.566 6.52 1 33.94 127 HIS B N 1
ATOM 9921 C CA . HIS B 1 127 ? -56.219 -4.441 5.203 1 33.94 127 HIS B CA 1
ATOM 9922 C C . HIS B 1 127 ? -57.312 -5.473 5.008 1 33.94 127 HIS B C 1
ATOM 9924 O O . HIS B 1 127 ? -58.406 -5.145 4.512 1 33.94 127 HIS B O 1
ATOM 9930 N N . VAL B 1 128 ? -57.031 -6.629 5.41 1 38.97 128 VAL B N 1
ATOM 9931 C CA . VAL B 1 128 ? -58 -7.727 5.305 1 38.97 128 VAL B CA 1
ATOM 9932 C C . VAL B 1 128 ? -59.125 -7.516 6.289 1 38.97 128 VAL B C 1
ATOM 9934 O O . VAL B 1 128 ? -60.312 -7.684 5.938 1 38.97 128 VAL B O 1
ATOM 9937 N N . GLU B 1 129 ? -58.719 -7.102 7.574 1 37.5 129 GLU B N 1
ATOM 9938 C CA . GLU B 1 129 ? -59.781 -6.723 8.516 1 37.5 129 GLU B CA 1
ATOM 9939 C C . GLU B 1 129 ? -60.625 -5.59 7.965 1 37.5 129 GLU B C 1
ATOM 9941 O O . GLU B 1 129 ? -61.844 -5.629 8.07 1 37.5 129 GLU B O 1
ATOM 9946 N N . ASN B 1 130 ? -59.812 -4.738 7.387 1 34.84 130 ASN B N 1
ATOM 9947 C CA . ASN B 1 130 ? -60.5 -3.65 6.691 1 34.84 130 ASN B CA 1
ATOM 9948 C C . ASN B 1 130 ? -61.406 -4.176 5.578 1 34.84 130 ASN B C 1
ATOM 9950 O O . ASN B 1 130 ? -62.531 -3.707 5.418 1 34.84 130 ASN B O 1
ATOM 9954 N N . ASN B 1 131 ? -60.906 -5.246 5 1 38.75 131 ASN B N 1
ATOM 9955 C CA . ASN B 1 131 ? -61.688 -5.898 3.951 1 38.75 131 ASN B CA 1
ATOM 9956 C C . ASN B 1 131 ? -62.906 -6.641 4.527 1 38.75 131 ASN B C 1
ATOM 9958 O O . ASN B 1 131 ? -64 -6.578 3.971 1 38.75 131 ASN B O 1
ATOM 9962 N N . GLU B 1 132 ? -62.688 -7.203 5.586 1 41.72 132 GLU B N 1
ATOM 9963 C CA . GLU B 1 132 ? -63.719 -7.988 6.262 1 41.72 132 GLU B CA 1
ATOM 9964 C C . GLU B 1 132 ? -64.812 -7.094 6.824 1 41.72 132 GLU B C 1
ATOM 9966 O O . GLU B 1 132 ? -66 -7.406 6.707 1 41.72 132 GLU B O 1
ATOM 9971 N N . ILE B 1 133 ? -64.25 -6.055 7.496 1 41.31 133 ILE B N 1
ATOM 9972 C CA . ILE B 1 133 ? -65.188 -5.039 7.949 1 41.31 133 ILE B CA 1
ATOM 9973 C C . ILE B 1 133 ? -66 -4.496 6.762 1 41.31 133 ILE B C 1
ATOM 9975 O O . ILE B 1 133 ? -67.188 -4.301 6.848 1 41.31 133 ILE B O 1
ATOM 9979 N N . LYS B 1 134 ? -65.188 -4.523 5.707 1 39.38 134 LYS B N 1
ATOM 9980 C CA . LYS B 1 134 ? -65.812 -4.102 4.441 1 39.38 134 LYS B CA 1
ATOM 9981 C C . LYS B 1 134 ? -66.875 -5.086 3.982 1 39.38 134 LYS B C 1
ATOM 9983 O O . LYS B 1 134 ? -67.938 -4.68 3.52 1 39.38 134 LYS B O 1
ATOM 9988 N N . GLN B 1 135 ? -66.625 -6.258 4.266 1 43.19 135 GLN B N 1
ATOM 9989 C CA . GLN B 1 135 ? -67.5 -7.348 3.91 1 43.19 135 GLN B CA 1
ATOM 9990 C C . GLN B 1 135 ? -68.688 -7.379 4.836 1 43.19 135 GLN B C 1
ATOM 9992 O O . GLN B 1 135 ? -69.812 -7.547 4.383 1 43.19 135 GLN B O 1
ATOM 9997 N N . LYS B 1 136 ? -68.375 -7.285 6.09 1 42.5 136 LYS B N 1
ATOM 9998 C CA . LYS B 1 136 ? -69.5 -7.254 7.07 1 42.5 136 LYS B CA 1
ATOM 9999 C C . LYS B 1 136 ? -70.438 -6.066 6.824 1 42.5 136 LYS B C 1
ATOM 10001 O O . LYS B 1 136 ? -71.625 -6.195 6.938 1 42.5 136 LYS B O 1
ATOM 10006 N N . LEU B 1 137 ? -69.688 -5.066 6.531 1 34.97 137 LEU B N 1
ATOM 10007 C CA . LEU B 1 137 ? -70.375 -3.871 6.137 1 34.97 137 LEU B CA 1
ATOM 10008 C C . LEU B 1 137 ? -71.25 -4.148 4.914 1 34.97 137 LEU B C 1
ATOM 10010 O O . LEU B 1 137 ? -72.438 -3.734 4.863 1 34.97 137 LEU B O 1
ATOM 10014 N N . ALA B 1 138 ? -70.688 -5.016 4.137 1 41.44 138 ALA B N 1
ATOM 10015 C CA . ALA B 1 138 ? -71.375 -5.48 2.965 1 41.44 138 ALA B CA 1
ATOM 10016 C C . ALA B 1 138 ? -72.625 -6.305 3.377 1 41.44 138 ALA B C 1
ATOM 10018 O O . ALA B 1 138 ? -73.688 -6.152 2.807 1 41.44 138 ALA B O 1
ATOM 10019 N N . GLN B 1 139 ? -72.5 -7.062 4.34 1 40.28 139 GLN B N 1
ATOM 10020 C CA . GLN B 1 139 ? -73.5 -7.965 4.805 1 40.28 139 GLN B CA 1
ATOM 10021 C C . GLN B 1 139 ? -74.625 -7.203 5.543 1 40.28 139 GLN B C 1
ATOM 10023 O O . GLN B 1 139 ? -75.812 -7.484 5.363 1 40.28 139 GLN B O 1
ATOM 10028 N N . LEU B 1 140 ? -74.125 -6.348 6.426 1 39.25 140 LEU B N 1
ATOM 10029 C CA . LEU B 1 140 ? -75.188 -5.57 7.125 1 39.25 140 LEU B CA 1
ATOM 10030 C C . LEU B 1 140 ? -76 -4.766 6.141 1 39.25 140 LEU B C 1
ATOM 10032 O O . LEU B 1 140 ? -77.188 -4.625 6.324 1 39.25 140 LEU B O 1
ATOM 10036 N N . GLU B 1 141 ? -75.312 -4.465 5.148 1 37.53 141 GLU B N 1
ATOM 10037 C CA . GLU B 1 141 ? -76 -3.691 4.098 1 37.53 141 GLU B CA 1
ATOM 10038 C C . GLU B 1 141 ? -77.125 -4.496 3.441 1 37.53 141 GLU B C 1
ATOM 10040 O O . GLU B 1 141 ? -78.188 -3.959 3.16 1 37.53 141 GLU B O 1
ATOM 10045 N N . GLU B 1 142 ? -76.875 -5.719 3.498 1 37.56 142 GLU B N 1
ATOM 10046 C CA . GLU B 1 142 ? -77.875 -6.66 3.02 1 37.56 142 GLU B CA 1
ATOM 10047 C C . GLU B 1 142 ? -79 -6.793 4.016 1 37.56 142 GLU B C 1
ATOM 10049 O O . GLU B 1 142 ? -80.188 -6.902 3.623 1 37.56 142 GLU B O 1
ATOM 10054 N N . GLU B 1 143 ? -78.812 -6.738 5.277 1 37.81 143 GLU B N 1
ATOM 10055 C CA . GLU B 1 143 ? -79.875 -6.945 6.254 1 37.81 143 GLU B CA 1
ATOM 10056 C C . GLU B 1 143 ? -80.875 -5.766 6.262 1 37.81 143 GLU B C 1
ATOM 10058 O O . GLU B 1 143 ? -82.062 -5.953 6.422 1 37.81 143 GLU B O 1
ATOM 10063 N N . GLN B 1 144 ? -80.375 -4.453 6.043 1 34.38 144 GLN B N 1
ATOM 10064 C CA . GLN B 1 144 ? -81.25 -3.262 5.992 1 34.38 144 GLN B CA 1
ATOM 10065 C C . GLN B 1 144 ? -82.312 -3.398 4.93 1 34.38 144 GLN B C 1
ATOM 10067 O O . GLN B 1 144 ? -83.438 -3.018 5.16 1 34.38 144 GLN B O 1
ATOM 10072 N N . LYS B 1 145 ? -82 -3.863 3.959 1 32.91 145 LYS B N 1
ATOM 10073 C CA . LYS B 1 145 ? -83 -3.9 2.871 1 32.91 145 LYS B CA 1
ATOM 10074 C C . LYS B 1 145 ? -84.25 -4.68 3.279 1 32.91 145 LYS B C 1
ATOM 10076 O O . LYS B 1 145 ? -85.312 -4.395 2.799 1 32.91 145 LYS B O 1
ATOM 10081 N N . LYS B 1 146 ? -84.188 -5.605 4.238 1 31.03 146 LYS B N 1
ATOM 10082 C CA . LYS B 1 146 ? -85.375 -6.359 4.625 1 31.03 146 LYS B CA 1
ATOM 10083 C C . LYS B 1 146 ? -86.25 -5.535 5.535 1 31.03 146 LYS B C 1
ATOM 10085 O O . LYS B 1 146 ? -87.5 -5.668 5.488 1 31.03 146 LYS B O 1
ATOM 10090 N N . VAL B 1 147 ? -85.75 -4.754 6.547 1 31.28 147 VAL B N 1
ATOM 10091 C CA . VAL B 1 147 ? -86.688 -4.297 7.57 1 31.28 147 VAL B CA 1
ATOM 10092 C C . VAL B 1 147 ? -87.562 -3.156 7.02 1 31.28 147 VAL B C 1
ATOM 10094 O O . VAL B 1 147 ? -88.562 -2.814 7.598 1 31.28 147 VAL B O 1
ATOM 10097 N N . GLU B 1 148 ? -87.125 -2.309 6.273 1 29.88 148 GLU B N 1
ATOM 10098 C CA . GLU B 1 148 ? -87.938 -1.227 5.746 1 29.88 148 GLU B CA 1
ATOM 10099 C C . GLU B 1 148 ? -89.25 -1.752 5.238 1 29.88 148 GLU B C 1
ATOM 10101 O O . GLU B 1 148 ? -89.375 -2.916 4.848 1 29.88 148 GLU B O 1
ATOM 10106 N N . THR B 1 149 ? -90.25 -1.175 4.875 1 31.56 149 THR B N 1
ATOM 10107 C CA . THR B 1 149 ? -91.688 -1.312 4.656 1 31.56 149 THR B CA 1
ATOM 10108 C C . THR B 1 149 ? -92.062 -2.781 4.531 1 31.56 149 THR B C 1
ATOM 10110 O O . THR B 1 149 ? -91.25 -3.617 4.145 1 31.56 149 THR B O 1
ATOM 10113 N N . GLU B 1 150 ? -93.375 -3.025 4.926 1 29.33 150 GLU B N 1
ATOM 10114 C CA . GLU B 1 150 ? -94.25 -4.195 5.184 1 29.33 150 GLU B CA 1
ATOM 10115 C C . GLU B 1 150 ? -93.75 -5.406 4.395 1 29.33 150 GLU B C 1
ATOM 10117 O O . GLU B 1 150 ? -94.062 -6.543 4.719 1 29.33 150 GLU B O 1
ATOM 10122 N N . TYR B 1 151 ? -93.062 -4.68 3.389 1 25.8 151 TYR B N 1
ATOM 10123 C CA . TYR B 1 151 ? -93.125 -3.412 2.666 1 25.8 151 TYR B CA 1
ATOM 10124 C C . TYR B 1 151 ? -91.75 -3.143 1.979 1 25.8 151 TYR B C 1
ATOM 10126 O O . TYR B 1 151 ? -90.75 -2.908 2.643 1 25.8 151 TYR B O 1
ATOM 10134 N N . PRO B 1 152 ? -91.688 -3.314 0.553 1 30.41 152 PRO B N 1
ATOM 10135 C CA . PRO B 1 152 ? -90.875 -3.424 -0.642 1 30.41 152 PRO B CA 1
ATOM 10136 C C . PRO B 1 152 ? -89.938 -2.227 -0.818 1 30.41 152 PRO B C 1
ATOM 10138 O O . PRO B 1 152 ? -88.812 -2.381 -1.314 1 30.41 152 PRO B O 1
ATOM 10141 N N . ASP B 1 153 ? -90.188 -0.974 -0.513 1 28.06 153 ASP B N 1
ATOM 10142 C CA . ASP B 1 153 ? -89.875 0.331 -1.078 1 28.06 153 ASP B CA 1
ATOM 10143 C C . ASP B 1 153 ? -88.562 0.858 -0.51 1 28.06 153 ASP B C 1
ATOM 10145 O O . ASP B 1 153 ? -87.75 1.488 -1.225 1 28.06 153 ASP B O 1
ATOM 10149 N N . VAL B 1 154 ? -88.438 0.879 0.791 1 31.47 154 VAL B N 1
ATOM 10150 C CA . VAL B 1 154 ? -87.312 1.521 1.494 1 31.47 154 VAL B CA 1
ATOM 10151 C C . VAL B 1 154 ? -86 0.733 1.261 1 31.47 154 VAL B C 1
ATOM 10153 O O . VAL B 1 154 ? -84.938 1.259 1.449 1 31.47 154 VAL B O 1
ATOM 10156 N N . VAL B 1 155 ? -86.25 -0.607 0.988 1 31.17 155 VAL B N 1
ATOM 10157 C CA . VAL B 1 155 ? -85.25 -1.587 0.606 1 31.17 155 VAL B CA 1
ATOM 10158 C C . VAL B 1 155 ? -84.562 -1.177 -0.716 1 31.17 155 VAL B C 1
ATOM 10160 O O . VAL B 1 155 ? -83.375 -1.291 -0.882 1 31.17 155 VAL B O 1
ATOM 10163 N N . ARG B 1 156 ? -85.438 -0.715 -1.629 1 34.81 156 ARG B N 1
ATOM 10164 C CA . ARG B 1 156 ? -85.062 -0.386 -2.994 1 34.81 156 ARG B CA 1
ATOM 10165 C C . ARG B 1 156 ? -84 0.748 -3.014 1 34.81 156 ARG B C 1
ATOM 10167 O O . ARG B 1 156 ? -83.062 0.714 -3.785 1 34.81 156 ARG B O 1
ATOM 10174 N N . GLU B 1 157 ? -84.375 1.702 -2.285 1 32.72 157 GLU B N 1
ATOM 10175 C CA . GLU B 1 157 ? -83.562 2.928 -2.395 1 32.72 157 GLU B CA 1
ATOM 10176 C C . GLU B 1 157 ? -82.188 2.719 -1.879 1 32.72 157 GLU B C 1
ATOM 10178 O O . GLU B 1 157 ? -81.188 3.232 -2.459 1 32.72 157 GLU B O 1
ATOM 10183 N N . SER B 1 158 ? -82.125 1.915 -0.788 1 32.84 158 SER B N 1
ATOM 10184 C CA . SER B 1 158 ? -80.75 1.715 -0.219 1 32.84 158 SER B CA 1
ATOM 10185 C C . SER B 1 158 ? -79.875 0.913 -1.163 1 32.84 158 SER B C 1
ATOM 10187 O O . SER B 1 158 ? -78.688 1.139 -1.226 1 32.84 158 SER B O 1
ATOM 10189 N N . ASN B 1 159 ? -80.625 -0.045 -1.853 1 33.31 159 ASN B N 1
ATOM 10190 C CA . ASN B 1 159 ? -80 -0.783 -2.963 1 33.31 159 ASN B CA 1
ATOM 10191 C C . ASN B 1 159 ? -79.5 0.156 -4.055 1 33.31 159 ASN B C 1
ATOM 10193 O O . ASN B 1 159 ? -78.438 -0.063 -4.629 1 33.31 159 ASN B O 1
ATOM 10197 N N . ARG B 1 160 ? -80.312 1.097 -4.395 1 39.06 160 ARG B N 1
ATOM 10198 C CA . ARG B 1 160 ? -80 2.02 -5.484 1 39.06 160 ARG B CA 1
ATOM 10199 C C . ARG B 1 160 ? -78.75 2.791 -5.203 1 39.06 160 ARG B C 1
ATOM 10201 O O . ARG B 1 160 ? -77.875 2.947 -6.09 1 39.06 160 ARG B O 1
ATOM 10208 N N . LEU B 1 161 ? -78.562 3.229 -3.928 1 38.72 161 LEU B N 1
ATOM 10209 C CA . LEU B 1 161 ? -77.438 4.062 -3.607 1 38.72 161 LEU B CA 1
ATOM 10210 C C . LEU B 1 161 ? -76.125 3.236 -3.594 1 38.72 161 LEU B C 1
ATOM 10212 O O . LEU B 1 161 ? -75.062 3.713 -4.02 1 38.72 161 LEU B O 1
ATOM 10216 N N . GLN B 1 162 ? -76.312 1.958 -3.197 1 40.31 162 GLN B N 1
ATOM 10217 C CA . GLN B 1 162 ? -75.25 1.013 -3.273 1 40.31 162 GLN B CA 1
ATOM 10218 C C . GLN B 1 162 ? -74.812 0.743 -4.723 1 40.31 162 GLN B C 1
ATOM 10220 O O . GLN B 1 162 ? -73.625 0.641 -5.039 1 40.31 162 GLN B O 1
ATOM 10225 N N . GLN B 1 163 ? -75.938 0.567 -5.484 1 42.59 163 GLN B N 1
ATOM 10226 C CA . GLN B 1 163 ? -75.75 0.396 -6.918 1 42.59 163 GLN B CA 1
ATOM 10227 C C . GLN B 1 163 ? -75.062 1.618 -7.527 1 42.59 163 GLN B C 1
ATOM 10229 O O . GLN B 1 163 ? -74.125 1.483 -8.367 1 42.59 163 GLN B O 1
ATOM 10234 N N . GLU B 1 164 ? -75.5 2.744 -7.117 1 44.12 164 GLU B N 1
ATOM 10235 C CA . GLU B 1 164 ? -74.938 3.977 -7.66 1 44.12 164 GLU B CA 1
ATOM 10236 C C . GLU B 1 164 ? -73.438 4.148 -7.238 1 44.12 164 GLU B C 1
ATOM 10238 O O . GLU B 1 164 ? -72.625 4.598 -8.031 1 44.12 164 GLU B O 1
ATOM 10243 N N . LEU B 1 165 ? -73.25 3.74 -5.977 1 39.22 165 LEU B N 1
ATOM 10244 C CA . LEU B 1 165 ? -71.875 3.838 -5.496 1 39.22 165 LEU B CA 1
ATOM 10245 C C . LEU B 1 165 ? -70.938 2.854 -6.227 1 39.22 165 LEU B C 1
ATOM 10247 O O . LEU B 1 165 ? -69.875 3.207 -6.629 1 39.22 165 LEU B O 1
ATOM 10251 N N . ALA B 1 166 ? -71.5 1.63 -6.465 1 39.41 166 ALA B N 1
ATOM 10252 C CA . ALA B 1 166 ? -70.875 0.652 -7.328 1 39.41 166 ALA B CA 1
ATOM 10253 C C . ALA B 1 166 ? -70.625 1.214 -8.734 1 39.41 166 ALA B C 1
ATOM 10255 O O . ALA B 1 166 ? -69.562 1.032 -9.328 1 39.41 166 ALA B O 1
ATOM 10256 N N . ASP B 1 167 ? -71.688 1.761 -9.133 1 41.84 167 ASP B N 1
ATOM 10257 C CA . ASP B 1 167 ? -71.625 2.248 -10.508 1 41.84 167 ASP B CA 1
ATOM 10258 C C . ASP B 1 167 ? -70.625 3.354 -10.672 1 41.84 167 ASP B C 1
ATOM 10260 O O . ASP B 1 167 ? -69.875 3.387 -11.664 1 41.84 167 ASP B O 1
ATOM 10264 N N . VAL B 1 168 ? -70.438 4.188 -9.633 1 42.91 168 VAL B N 1
ATOM 10265 C CA . VAL B 1 168 ? -69.5 5.297 -9.75 1 42.91 168 VAL B CA 1
ATOM 10266 C C . VAL B 1 168 ? -68.062 4.789 -9.578 1 42.91 168 VAL B C 1
ATOM 10268 O O . VAL B 1 168 ? -67.188 5.238 -10.281 1 42.91 168 VAL B O 1
ATOM 10271 N N . VAL B 1 169 ? -68 3.746 -8.844 1 42.62 169 VAL B N 1
ATOM 10272 C CA . VAL B 1 169 ? -66.625 3.168 -8.656 1 42.62 169 VAL B CA 1
ATOM 10273 C C . VAL B 1 169 ? -66.25 2.393 -9.906 1 42.62 169 VAL B C 1
ATOM 10275 O O . VAL B 1 169 ? -65.125 2.512 -10.383 1 42.62 169 VAL B O 1
ATOM 10278 N N . ILE B 1 170 ? -67.125 1.646 -10.453 1 41.84 170 ILE B N 1
ATOM 10279 C CA . ILE B 1 170 ? -67 0.981 -11.742 1 41.84 170 ILE B CA 1
ATOM 10280 C C . ILE B 1 170 ? -66.75 2.023 -12.836 1 41.84 170 ILE B C 1
ATOM 10282 O O . ILE B 1 170 ? -65.875 1.868 -13.68 1 41.84 170 ILE B O 1
ATOM 10286 N N . LYS B 1 171 ? -67.562 2.977 -12.867 1 46.03 171 LYS B N 1
ATOM 10287 C CA . LYS B 1 171 ? -67.375 4.016 -13.891 1 46.03 171 LYS B CA 1
ATOM 10288 C C . LYS B 1 171 ? -66.062 4.723 -13.758 1 46.03 171 LYS B C 1
ATOM 10290 O O . LYS B 1 171 ? -65.375 5.031 -14.766 1 46.03 171 LYS B O 1
ATOM 10295 N N . HIS B 1 172 ? -65.562 4.852 -12.492 1 43.25 172 HIS B N 1
ATOM 10296 C CA . HIS B 1 172 ? -64.312 5.504 -12.273 1 43.25 172 HIS B CA 1
ATOM 10297 C C . HIS B 1 172 ? -63.125 4.594 -12.672 1 43.25 172 HIS B C 1
ATOM 10299 O O . HIS B 1 172 ? -62.188 5.035 -13.328 1 43.25 172 HIS B O 1
ATOM 10305 N N . ARG B 1 173 ? -63.312 3.373 -12.477 1 40.09 173 ARG B N 1
ATOM 10306 C CA . ARG B 1 173 ? -62.344 2.373 -12.914 1 40.09 173 ARG B CA 1
ATOM 10307 C C . ARG B 1 173 ? -62.406 2.184 -14.43 1 40.09 173 ARG B C 1
ATOM 10309 O O . ARG B 1 173 ? -61.375 2.031 -15.078 1 40.09 173 ARG B O 1
ATOM 10316 N N . ASN B 1 174 ? -63.562 2.059 -14.844 1 43.59 174 ASN B N 1
ATOM 10317 C CA . ASN B 1 174 ? -63.719 1.989 -16.297 1 43.59 174 ASN B CA 1
ATOM 10318 C C . ASN B 1 174 ? -63.188 3.252 -16.969 1 43.59 174 ASN B C 1
ATOM 10320 O O . ASN B 1 174 ? -62.594 3.18 -18.047 1 43.59 174 ASN B O 1
ATOM 10324 N N . THR B 1 175 ? -63.438 4.406 -16.328 1 44.25 175 THR B N 1
ATOM 10325 C CA . THR B 1 175 ? -62.875 5.652 -16.828 1 44.25 175 THR B CA 1
ATOM 10326 C C . THR B 1 175 ? -61.375 5.641 -16.734 1 44.25 175 THR B C 1
ATOM 10328 O O . THR B 1 175 ? -60.688 6.07 -17.672 1 44.25 175 THR B O 1
ATOM 10331 N N . LEU B 1 176 ? -60.938 4.996 -15.688 1 41.84 176 LEU B N 1
ATOM 10332 C CA . LEU B 1 176 ? -59.469 4.938 -15.586 1 41.84 176 LEU B CA 1
ATOM 10333 C C . LEU B 1 176 ? -58.906 3.945 -16.594 1 41.84 176 LEU B C 1
ATOM 10335 O O . LEU B 1 176 ? -57.875 4.223 -17.234 1 41.84 176 LEU B O 1
ATOM 10339 N N . THR B 1 177 ? -59.562 2.887 -16.891 1 41.81 177 THR B N 1
ATOM 10340 C CA . THR B 1 177 ? -59.219 1.903 -17.906 1 41.81 177 THR B CA 1
ATOM 10341 C C . THR B 1 177 ? -59.438 2.467 -19.312 1 41.81 177 THR B C 1
ATOM 10343 O O . THR B 1 177 ? -58.594 2.303 -20.203 1 41.81 177 THR B O 1
ATOM 10346 N N . THR B 1 178 ? -60.625 2.875 -19.516 1 46.38 178 THR B N 1
ATOM 10347 C CA . THR B 1 178 ? -60.906 3.455 -20.828 1 46.38 178 THR B CA 1
ATOM 10348 C C . THR B 1 178 ? -59.969 4.648 -21.094 1 46.38 178 THR B C 1
ATOM 10350 O O . THR B 1 178 ? -59.5 4.836 -22.219 1 46.38 178 THR B O 1
ATOM 10353 N N . HIS B 1 179 ? -59.719 5.328 -20.031 1 42.47 179 HIS B N 1
ATOM 10354 C CA . HIS B 1 179 ? -58.781 6.441 -20.094 1 42.47 179 HIS B CA 1
ATOM 10355 C C . HIS B 1 179 ? -57.375 5.953 -20.391 1 42.47 179 HIS B C 1
ATOM 10357 O O . HIS B 1 179 ? -56.688 6.523 -21.234 1 42.47 179 HIS B O 1
ATOM 10363 N N . ALA B 1 180 ? -57.062 4.938 -19.812 1 43.84 180 ALA B N 1
ATOM 10364 C CA . ALA B 1 180 ? -55.75 4.332 -20.141 1 43.84 180 ALA B CA 1
ATOM 10365 C C . ALA B 1 180 ? -55.812 3.709 -21.531 1 43.84 180 ALA B C 1
ATOM 10367 O O . ALA B 1 180 ? -54.844 3.826 -22.297 1 43.84 180 ALA B O 1
ATOM 10368 N N . LYS B 1 181 ? -56.812 3.082 -21.859 1 47.28 181 LYS B N 1
ATOM 10369 C CA . LYS B 1 181 ? -57 2.57 -23.219 1 47.28 181 LYS B CA 1
ATOM 10370 C C . LYS B 1 181 ? -57.094 3.711 -24.234 1 47.28 181 LYS B C 1
ATOM 10372 O O . LYS B 1 181 ? -56.5 3.648 -25.312 1 47.28 181 LYS B O 1
ATOM 10377 N N . ASP B 1 182 ? -57.938 4.633 -23.875 1 45.28 182 ASP B N 1
ATOM 10378 C CA . ASP B 1 182 ? -58.062 5.766 -24.781 1 45.28 182 ASP B CA 1
ATOM 10379 C C . ASP B 1 182 ? -56.781 6.57 -24.844 1 45.28 182 ASP B C 1
ATOM 10381 O O . ASP B 1 182 ? -56.344 6.996 -25.922 1 45.28 182 ASP B O 1
ATOM 10385 N N . ILE B 1 183 ? -56.125 6.676 -23.75 1 44.81 183 ILE B N 1
ATOM 10386 C CA . ILE B 1 183 ? -54.812 7.305 -23.766 1 44.81 183 ILE B CA 1
ATOM 10387 C C . ILE B 1 183 ? -53.844 6.434 -24.547 1 44.81 183 ILE B C 1
ATOM 10389 O O . ILE B 1 183 ? -53.062 6.938 -25.359 1 44.81 183 ILE B O 1
ATOM 10393 N N . ASN B 1 184 ? -54.031 5.191 -24.469 1 45.66 184 ASN B N 1
ATOM 10394 C CA . ASN B 1 184 ? -53.219 4.258 -25.25 1 45.66 184 ASN B CA 1
ATOM 10395 C C . ASN B 1 184 ? -53.625 4.273 -26.734 1 45.66 184 ASN B C 1
ATOM 10397 O O . ASN B 1 184 ? -52.75 4.25 -27.609 1 45.66 184 ASN B O 1
ATOM 10401 N N . LYS B 1 185 ? -54.812 4.211 -26.969 1 52.09 185 LYS B N 1
ATOM 10402 C CA . LYS B 1 185 ? -55.281 4.324 -28.344 1 52.09 185 LYS B CA 1
ATOM 10403 C C . LYS B 1 185 ? -54.906 5.684 -28.938 1 52.09 185 LYS B C 1
ATOM 10405 O O . LYS B 1 185 ? -54.406 5.77 -30.062 1 52.09 185 LYS B O 1
ATOM 10410 N N . LEU B 1 186 ? -55.281 6.738 -28.188 1 46.91 186 LEU B N 1
ATOM 10411 C CA . LEU B 1 186 ? -54.906 8.07 -28.641 1 46.91 186 LEU B CA 1
ATOM 10412 C C . LEU B 1 186 ? -53.375 8.227 -28.656 1 46.91 186 LEU B C 1
ATOM 10414 O O . LEU B 1 186 ? -52.812 8.859 -29.562 1 46.91 186 LEU B O 1
ATOM 10418 N N . MET B 1 187 ? -52.781 7.52 -27.781 1 49.03 187 MET B N 1
ATOM 10419 C CA . MET B 1 187 ? -51.312 7.488 -27.844 1 49.03 187 MET B CA 1
ATOM 10420 C C . MET B 1 187 ? -50.844 6.633 -29.016 1 49.03 187 MET B C 1
ATOM 10422 O O . MET B 1 187 ? -49.875 6.996 -29.703 1 49.03 187 MET B O 1
ATOM 10426 N N . LYS B 1 188 ? -51.5 5.566 -29.297 1 53.12 188 LYS B N 1
ATOM 10427 C CA . LYS B 1 188 ? -51.219 4.781 -30.5 1 53.12 188 LYS B CA 1
ATOM 10428 C C . LYS B 1 188 ? -51.625 5.555 -31.75 1 53.12 188 LYS B C 1
ATOM 10430 O O . LYS B 1 188 ? -50.875 5.539 -32.75 1 53.12 188 LYS B O 1
ATOM 10435 N N . GLU B 1 189 ? -52.75 6.043 -31.703 1 52.62 189 GLU B N 1
ATOM 10436 C CA . GLU B 1 189 ? -53.156 6.855 -32.844 1 52.62 189 GLU B CA 1
ATOM 10437 C C . GLU B 1 189 ? -52.312 8.109 -32.969 1 52.62 189 GLU B C 1
ATOM 10439 O O . GLU B 1 189 ? -51.938 8.523 -34.094 1 52.62 189 GLU B O 1
ATOM 10444 N N . LYS B 1 190 ? -52.094 8.75 -31.812 1 46.34 190 LYS B N 1
ATOM 10445 C CA . LYS B 1 190 ? -51.062 9.805 -31.781 1 46.34 190 LYS B CA 1
ATOM 10446 C C . LYS B 1 190 ? -49.719 9.273 -32.219 1 46.34 190 LYS B C 1
ATOM 10448 O O . LYS B 1 190 ? -49 9.93 -33 1 46.34 190 LYS B O 1
ATOM 10453 N N . ALA B 1 191 ? -49.438 8.023 -31.859 1 51.75 191 ALA B N 1
ATOM 10454 C CA . ALA B 1 191 ? -48.219 7.387 -32.375 1 51.75 191 ALA B CA 1
ATOM 10455 C C . ALA B 1 191 ? -48.344 7.047 -33.844 1 51.75 191 ALA B C 1
ATOM 10457 O O . ALA B 1 191 ? -47.406 7.23 -34.625 1 51.75 191 ALA B O 1
ATOM 10458 N N . LYS B 1 192 ? -49.406 6.504 -34.156 1 53.72 192 LYS B N 1
ATOM 10459 C CA . LYS B 1 192 ? -49.625 6.266 -35.594 1 53.72 192 LYS B CA 1
ATOM 10460 C C . LYS B 1 192 ? -49.688 7.578 -36.375 1 53.72 192 LYS B C 1
ATOM 10462 O O . LYS B 1 192 ? -49.094 7.691 -37.438 1 53.72 192 LYS B O 1
ATOM 10467 N N . LEU B 1 193 ? -50.5 8.406 -35.844 1 51.19 193 LEU B N 1
ATOM 10468 C CA . LEU B 1 193 ? -50.531 9.734 -36.438 1 51.19 193 LEU B CA 1
ATOM 10469 C C . LEU B 1 193 ? -49.188 10.438 -36.281 1 51.19 193 LEU B C 1
ATOM 10471 O O . LEU B 1 193 ? -48.719 11.156 -37.188 1 51.19 193 LEU B O 1
ATOM 10475 N N . GLN B 1 194 ? -48.594 10.172 -35.188 1 49.69 194 GLN B N 1
ATOM 10476 C CA . GLN B 1 194 ? -47.219 10.672 -35.031 1 49.69 194 GLN B CA 1
ATOM 10477 C C . GLN B 1 194 ? -46.25 9.953 -35.969 1 49.69 194 GLN B C 1
ATOM 10479 O O . GLN B 1 194 ? -45.406 10.594 -36.594 1 49.69 194 GLN B O 1
ATOM 10484 N N . SER B 1 195 ? -46.406 8.656 -36.031 1 54.62 195 SER B N 1
ATOM 10485 C CA . SER B 1 195 ? -45.688 7.922 -37.062 1 54.62 195 SER B CA 1
ATOM 10486 C C . SER B 1 195 ? -46.094 8.375 -38.469 1 54.62 195 SER B C 1
ATOM 10488 O O . SER B 1 195 ? -45.25 8.555 -39.344 1 54.62 195 SER B O 1
ATOM 10490 N N . ALA B 1 196 ? -47.281 8.461 -38.625 1 54.75 196 ALA B N 1
ATOM 10491 C CA . ALA B 1 196 ? -47.75 8.938 -39.906 1 54.75 196 ALA B CA 1
ATOM 10492 C C . ALA B 1 196 ? -47.375 10.406 -40.125 1 54.75 196 ALA B C 1
ATOM 10494 O O . ALA B 1 196 ? -47.031 10.805 -41.25 1 54.75 196 ALA B O 1
ATOM 10495 N N . TYR B 1 197 ? -47.625 11.203 -39.062 1 45.78 197 TYR B N 1
ATOM 10496 C CA . TYR B 1 197 ? -47.062 12.555 -39.031 1 45.78 197 TYR B CA 1
ATOM 10497 C C . TYR B 1 197 ? -45.562 12.547 -39.188 1 45.78 197 TYR B C 1
ATOM 10499 O O . TYR B 1 197 ? -45 13.328 -39.938 1 45.78 197 TYR B O 1
ATOM 10507 N N . GLU B 1 198 ? -44.969 11.609 -38.469 1 50.78 198 GLU B N 1
ATOM 10508 C CA . GLU B 1 198 ? -43.5 11.5 -38.625 1 50.78 198 GLU B CA 1
ATOM 10509 C C . GLU B 1 198 ? -43.156 10.953 -40 1 50.78 198 GLU B C 1
ATOM 10511 O O . GLU B 1 198 ? -42.219 11.43 -40.625 1 50.78 198 GLU B O 1
ATOM 10516 N N . LEU B 1 199 ? -43.906 10 -40.406 1 53.91 199 LEU B N 1
ATOM 10517 C CA . LEU B 1 199 ? -43.688 9.5 -41.75 1 53.91 199 LEU B CA 1
ATOM 10518 C C . LEU B 1 199 ? -44 10.578 -42.781 1 53.91 199 LEU B C 1
ATOM 10520 O O . LEU B 1 199 ? -43.25 10.758 -43.75 1 53.91 199 LEU B O 1
ATOM 10524 N N . LYS B 1 200 ? -45.094 11.219 -42.625 1 51.06 200 LYS B N 1
ATOM 10525 C CA . LYS B 1 200 ? -45.406 12.32 -43.531 1 51.06 200 LYS B CA 1
ATOM 10526 C C . LYS B 1 200 ? -44.5 13.523 -43.281 1 51.06 200 LYS B C 1
ATOM 10528 O O . LYS B 1 200 ? -44.125 14.234 -44.219 1 51.06 200 LYS B O 1
ATOM 10533 N N . SER B 1 201 ? -44.219 13.742 -41.938 1 49.31 201 SER B N 1
ATOM 10534 C CA . SER B 1 201 ? -43.219 14.75 -41.594 1 49.31 201 SER B CA 1
ATOM 10535 C C . SER B 1 201 ? -41.844 14.352 -42.125 1 49.31 201 SER B C 1
ATOM 10537 O O . SER B 1 201 ? -41.094 15.195 -42.625 1 49.31 201 SER B O 1
ATOM 10539 N N . ASN B 1 202 ? -41.5 13.016 -41.938 1 51.59 202 ASN B N 1
ATOM 10540 C CA . ASN B 1 202 ? -40.312 12.484 -42.594 1 51.59 202 ASN B CA 1
ATOM 10541 C C . ASN B 1 202 ? -40.406 12.594 -44.094 1 51.59 202 ASN B C 1
ATOM 10543 O O . ASN B 1 202 ? -39.438 12.953 -44.781 1 51.59 202 ASN B O 1
ATOM 10547 N N . LYS B 1 203 ? -41.531 12.273 -44.531 1 56.09 203 LYS B N 1
ATOM 10548 C CA . LYS B 1 203 ? -41.719 12.422 -45.969 1 56.09 203 LYS B CA 1
ATOM 10549 C C . LYS B 1 203 ? -41.719 13.891 -46.375 1 56.09 203 LYS B C 1
ATOM 10551 O O . LYS B 1 203 ? -41.219 14.25 -47.438 1 56.09 203 LYS B O 1
ATOM 10556 N N . LEU B 1 204 ? -42.406 14.688 -45.531 1 49.06 204 LEU B N 1
ATOM 10557 C CA . LEU B 1 204 ? -42.281 16.125 -45.719 1 49.06 204 LEU B CA 1
ATOM 10558 C C . LEU B 1 204 ? -40.844 16.594 -45.5 1 49.06 204 LEU B C 1
ATOM 10560 O O . LEU B 1 204 ? -40.344 17.406 -46.281 1 49.06 204 LEU B O 1
ATOM 10564 N N . ASP B 1 205 ? -40.188 16.125 -44.344 1 49.03 205 ASP B N 1
ATOM 10565 C CA . ASP B 1 205 ? -38.75 16.438 -44.188 1 49.03 205 ASP B CA 1
ATOM 10566 C C . ASP B 1 205 ? -37.938 15.805 -45.312 1 49.03 205 ASP B C 1
ATOM 10568 O O . ASP B 1 205 ? -37 16.422 -45.812 1 49.03 205 ASP B O 1
ATOM 10572 N N . GLU B 1 206 ? -38.312 14.578 -45.688 1 54.69 206 GLU B N 1
ATOM 10573 C CA . GLU B 1 206 ? -37.688 13.961 -46.844 1 54.69 206 GLU B CA 1
ATOM 10574 C C . GLU B 1 206 ? -37.875 14.805 -48.094 1 54.69 206 GLU B C 1
ATOM 10576 O O . GLU B 1 206 ? -36.938 15.023 -48.875 1 54.69 206 GLU B O 1
ATOM 10581 N N . VAL B 1 207 ? -39.156 15.289 -48.25 1 58.47 207 VAL B N 1
ATOM 10582 C CA . VAL B 1 207 ? -39.469 16.094 -49.438 1 58.47 207 VAL B CA 1
ATOM 10583 C C . VAL B 1 207 ? -38.938 17.516 -49.25 1 58.47 207 VAL B C 1
ATOM 10585 O O . VAL B 1 207 ? -38.438 18.125 -50.188 1 58.47 207 VAL B O 1
ATOM 10588 N N . ASN B 1 208 ? -39.031 17.984 -48 1 50.72 208 ASN B N 1
ATOM 10589 C CA . ASN B 1 208 ? -38.375 19.25 -47.688 1 50.72 208 ASN B CA 1
ATOM 10590 C C . ASN B 1 208 ? -36.875 19.125 -47.719 1 50.72 208 ASN B C 1
ATOM 10592 O O . ASN B 1 208 ? -36.156 20.047 -48.156 1 50.72 208 ASN B O 1
ATOM 10596 N N . MET B 1 209 ? -36.312 17.906 -47.219 1 48.53 209 MET B N 1
ATOM 10597 C CA . MET B 1 209 ? -34.906 17.594 -47.469 1 48.53 209 MET B CA 1
ATOM 10598 C C . MET B 1 209 ? -34.625 17.5 -48.969 1 48.53 209 MET B C 1
ATOM 10600 O O . MET B 1 209 ? -33.594 17.938 -49.438 1 48.53 209 MET B O 1
ATOM 10604 N N . LYS B 1 210 ? -35.562 16.922 -49.594 1 56.56 210 LYS B N 1
ATOM 10605 C CA . LYS B 1 210 ? -35.438 16.891 -51.062 1 56.56 210 LYS B CA 1
ATOM 10606 C C . LYS B 1 210 ? -35.562 18.281 -51.656 1 56.56 210 LYS B C 1
ATOM 10608 O O . LYS B 1 210 ? -34.844 18.625 -52.625 1 56.56 210 LYS B O 1
ATOM 10613 N N . VAL B 1 211 ? -36.406 19.109 -51.062 1 51.06 211 VAL B N 1
ATOM 10614 C CA . VAL B 1 211 ? -36.5 20.5 -51.438 1 51.06 211 VAL B CA 1
ATOM 10615 C C . VAL B 1 211 ? -35.219 21.25 -51.031 1 51.06 211 VAL B C 1
ATOM 10617 O O . VAL B 1 211 ? -34.688 22.016 -51.812 1 51.06 211 VAL B O 1
ATOM 10620 N N . ASP B 1 212 ? -34.844 21.125 -49.656 1 48.44 212 ASP B N 1
ATOM 10621 C CA . ASP B 1 212 ? -33.625 21.797 -49.219 1 48.44 212 ASP B CA 1
ATOM 10622 C C . ASP B 1 212 ? -32.375 21.219 -49.875 1 48.44 212 ASP B C 1
ATOM 10624 O O . ASP B 1 212 ? -31.453 21.953 -50.25 1 48.44 212 ASP B O 1
ATOM 10628 N N . THR B 1 213 ? -32.406 19.828 -50.094 1 52.44 213 THR B N 1
ATOM 10629 C CA . THR B 1 213 ? -31.344 19.234 -50.938 1 52.44 213 THR B CA 1
ATOM 10630 C C . THR B 1 213 ? -31.344 19.828 -52.312 1 52.44 213 THR B C 1
ATOM 10632 O O . THR B 1 213 ? -30.281 20.125 -52.875 1 52.44 213 THR B O 1
ATOM 10635 N N . LEU B 1 214 ? -32.531 20.062 -52.812 1 53.34 214 LEU B N 1
ATOM 10636 C CA . LEU B 1 214 ? -32.625 20.609 -54.156 1 53.34 214 LEU B CA 1
ATOM 10637 C C . LEU B 1 214 ? -32.375 22.109 -54.156 1 53.34 214 LEU B C 1
ATOM 10639 O O . LEU B 1 214 ? -31.781 22.656 -55.094 1 53.34 214 LEU B O 1
ATOM 10643 N N . LYS B 1 215 ? -32.812 22.828 -53.062 1 51.47 215 LYS B N 1
ATOM 10644 C CA . LYS B 1 215 ? -32.406 24.219 -52.875 1 51.47 215 LYS B CA 1
ATOM 10645 C C . LYS B 1 215 ? -30.922 24.344 -52.656 1 51.47 215 LYS B C 1
ATOM 10647 O O . LYS B 1 215 ? -30.281 25.266 -53.188 1 51.47 215 LYS B O 1
ATOM 10652 N N . GLY B 1 216 ? -30.391 23.375 -51.719 1 48.59 216 GLY B N 1
ATOM 10653 C CA . GLY B 1 216 ? -28.953 23.328 -51.594 1 48.59 216 GLY B CA 1
ATOM 10654 C C . GLY B 1 216 ? -28.234 23.031 -52.875 1 48.59 216 GLY B C 1
ATOM 10655 O O . GLY B 1 216 ? -27.203 23.641 -53.188 1 48.59 216 GLY B O 1
ATOM 10656 N N . LYS B 1 217 ? -28.828 22.094 -53.594 1 54.38 217 LYS B N 1
ATOM 10657 C CA . LYS B 1 217 ? -28.219 21.781 -54.906 1 54.38 217 LYS B CA 1
ATOM 10658 C C . LYS B 1 217 ? -28.25 23 -55.812 1 54.38 217 LYS B C 1
ATOM 10660 O O . LYS B 1 217 ? -27.281 23.25 -56.562 1 54.38 217 LYS B O 1
ATOM 10665 N N . SER B 1 218 ? -29.359 23.734 -55.781 1 52.28 218 SER B N 1
ATOM 10666 C CA . SER B 1 218 ? -29.516 24.891 -56.656 1 52.28 218 SER B CA 1
ATOM 10667 C C . SER B 1 218 ? -28.641 26.062 -56.188 1 52.28 218 SER B C 1
ATOM 10669 O O . SER B 1 218 ? -28.031 26.75 -57 1 52.28 218 SER B O 1
ATOM 10671 N N . GLN B 1 219 ? -28.75 26.391 -54.844 1 51.31 219 GLN B N 1
ATOM 10672 C CA . GLN B 1 219 ? -27.859 27.438 -54.344 1 51.31 219 GLN B CA 1
ATOM 10673 C C . GLN B 1 219 ? -26.391 27.016 -54.438 1 51.31 219 GLN B C 1
ATOM 10675 O O . GLN B 1 219 ? -25.516 27.828 -54.719 1 51.31 219 GLN B O 1
ATOM 10680 N N . ALA B 1 220 ? -26.078 25.609 -54.125 1 50.34 220 ALA B N 1
ATOM 10681 C CA . ALA B 1 220 ? -24.734 25.078 -54.344 1 50.34 220 ALA B CA 1
ATOM 10682 C C . ALA B 1 220 ? -24.312 25.234 -55.781 1 50.34 220 ALA B C 1
ATOM 10684 O O . ALA B 1 220 ? -23.156 25.547 -56.062 1 50.34 220 ALA B O 1
ATOM 10685 N N . LYS B 1 221 ? -25.266 25.078 -56.625 1 55.34 221 LYS B N 1
ATOM 10686 C CA . LYS B 1 221 ? -24.969 25.234 -58.031 1 55.34 221 LYS B CA 1
ATOM 10687 C C . LYS B 1 221 ? -24.797 26.703 -58.406 1 55.34 221 LYS B C 1
ATOM 10689 O O . LYS B 1 221 ? -23.953 27.047 -59.25 1 55.34 221 LYS B O 1
ATOM 10694 N N . SER B 1 222 ? -25.562 27.625 -57.688 1 55.22 222 SER B N 1
ATOM 10695 C CA . SER B 1 222 ? -25.406 29.062 -57.906 1 55.22 222 SER B CA 1
ATOM 10696 C C . SER B 1 222 ? -24.078 29.547 -57.344 1 55.22 222 SER B C 1
ATOM 10698 O O . SER B 1 222 ? -23.391 30.359 -57.969 1 55.22 222 SER B O 1
ATOM 10700 N N . GLU B 1 223 ? -23.828 29.234 -56.031 1 49.91 223 GLU B N 1
ATOM 10701 C CA . GLU B 1 223 ? -22.562 29.672 -55.438 1 49.91 223 GLU B CA 1
ATOM 10702 C C . GLU B 1 223 ? -21.375 29 -56.156 1 49.91 223 GLU B C 1
ATOM 10704 O O . GLU B 1 223 ? -20.328 29.609 -56.312 1 49.91 223 GLU B O 1
ATOM 10709 N N . LYS B 1 224 ? -21.609 27.688 -56.656 1 51.81 224 LYS B N 1
ATOM 10710 C CA . LYS B 1 224 ? -20.625 27.016 -57.5 1 51.81 224 LYS B CA 1
ATOM 10711 C C . LYS B 1 224 ? -20.375 27.797 -58.781 1 51.81 224 LYS B C 1
ATOM 10713 O O . LYS B 1 224 ? -19.25 27.906 -59.25 1 51.81 224 LYS B O 1
ATOM 10718 N N . ILE B 1 225 ? -21.453 28.375 -59.25 1 56.59 225 ILE B N 1
ATOM 10719 C CA . ILE B 1 225 ? -21.375 29.219 -60.438 1 56.59 225 ILE B CA 1
ATOM 10720 C C . ILE B 1 225 ? -20.609 30.5 -60.125 1 56.59 225 ILE B C 1
ATOM 10722 O O . ILE B 1 225 ? -19.719 30.906 -60.875 1 56.59 225 ILE B O 1
ATOM 10726 N N . ASN B 1 226 ? -21.062 31.172 -58.969 1 50.69 226 ASN B N 1
ATOM 10727 C CA . ASN B 1 226 ? -20.344 32.375 -58.594 1 50.69 226 ASN B CA 1
ATOM 10728 C C . ASN B 1 226 ? -18.906 32.094 -58.219 1 50.69 226 ASN B C 1
ATOM 10730 O O . ASN B 1 226 ? -18 32.875 -58.562 1 50.69 226 ASN B O 1
ATOM 10734 N N . SER B 1 227 ? -18.656 30.906 -57.469 1 49.44 227 SER B N 1
ATOM 10735 C CA . SER B 1 227 ? -17.297 30.516 -57.188 1 49.44 227 SER B CA 1
ATOM 10736 C C . SER B 1 227 ? -16.5 30.219 -58.438 1 49.44 227 SER B C 1
ATOM 10738 O O . SER B 1 227 ? -15.328 30.594 -58.562 1 49.44 227 SER B O 1
ATOM 10740 N N . LEU B 1 228 ? -17.219 29.578 -59.438 1 53.78 228 LEU B N 1
ATOM 10741 C CA . LEU B 1 228 ? -16.547 29.266 -60.688 1 53.78 228 LEU B CA 1
ATOM 10742 C C . LEU B 1 228 ? -16.234 30.531 -61.5 1 53.78 228 LEU B C 1
ATOM 10744 O O . LEU B 1 228 ? -15.18 30.625 -62.125 1 53.78 228 LEU B O 1
ATOM 10748 N N . LYS B 1 229 ? -17.141 31.531 -61.438 1 54.16 229 LYS B N 1
ATOM 10749 C CA . LYS B 1 229 ? -16.953 32.781 -62.156 1 54.16 229 LYS B CA 1
ATOM 10750 C C . LYS B 1 229 ? -15.781 33.562 -61.562 1 54.16 229 LYS B C 1
ATOM 10752 O O . LYS B 1 229 ? -14.969 34.125 -62.312 1 54.16 229 LYS B O 1
ATOM 10757 N N . LYS B 1 230 ? -15.812 33.781 -60.188 1 49.56 230 LYS B N 1
ATOM 10758 C CA . LYS B 1 230 ? -14.711 34.5 -59.562 1 49.56 230 LYS B CA 1
ATOM 10759 C C . LYS B 1 230 ? -13.398 33.75 -59.719 1 49.56 230 LYS B C 1
ATOM 10761 O O . LYS B 1 230 ? -12.336 34.344 -59.875 1 49.56 230 LYS B O 1
ATOM 10766 N N . GLN B 1 231 ? -13.531 32.25 -59.688 1 49.06 231 GLN B N 1
ATOM 10767 C CA . GLN B 1 231 ? -12.344 31.438 -59.906 1 49.06 231 GLN B CA 1
ATOM 10768 C C . GLN B 1 231 ? -11.82 31.609 -61.344 1 49.06 231 GLN B C 1
ATOM 10770 O O . GLN B 1 231 ? -10.609 31.656 -61.562 1 49.06 231 GLN B O 1
ATOM 10775 N N . VAL B 1 232 ? -12.711 31.828 -62.281 1 51.75 232 VAL B N 1
ATOM 10776 C CA . VAL B 1 232 ? -12.32 32.062 -63.688 1 51.75 232 VAL B CA 1
ATOM 10777 C C . VAL B 1 232 ? -11.625 33.406 -63.781 1 51.75 232 VAL B C 1
ATOM 10779 O O . VAL B 1 232 ? -10.594 33.531 -64.438 1 51.75 232 VAL B O 1
ATOM 10782 N N . LYS B 1 233 ? -12.266 34.5 -63.125 1 51.81 233 LYS B N 1
ATOM 10783 C CA . LYS B 1 233 ? -11.648 35.812 -63.219 1 51.81 233 LYS B CA 1
ATOM 10784 C C . LYS B 1 233 ? -10.266 35.812 -62.562 1 51.81 233 LYS B C 1
ATOM 10786 O O . LYS B 1 233 ? -9.32 36.406 -63.094 1 51.81 233 LYS B O 1
ATOM 10791 N N . ARG B 1 234 ? -10.266 35.188 -61.281 1 47.25 234 ARG B N 1
ATOM 10792 C CA . ARG B 1 234 ? -8.977 35.125 -60.625 1 47.25 234 ARG B CA 1
ATOM 10793 C C . ARG B 1 234 ? -7.965 34.312 -61.438 1 47.25 234 ARG B C 1
ATOM 10795 O O . ARG B 1 234 ? -6.789 34.688 -61.5 1 47.25 234 ARG B O 1
ATOM 10802 N N . ASP B 1 235 ? -8.445 33.281 -62.094 1 47.53 235 ASP B N 1
ATOM 10803 C CA . ASP B 1 235 ? -7.59 32.375 -62.875 1 47.53 235 ASP B CA 1
ATOM 10804 C C . ASP B 1 235 ? -7.012 33.062 -64.062 1 47.53 235 ASP B C 1
ATOM 10806 O O . ASP B 1 235 ? -5.859 32.812 -64.438 1 47.53 235 ASP B O 1
ATOM 10810 N N . SER B 1 236 ? -7.812 34 -64.688 1 50.12 236 SER B N 1
ATOM 10811 C CA . SER B 1 236 ? -7.355 34.719 -65.875 1 50.12 236 SER B CA 1
ATOM 10812 C C . SER B 1 236 ? -6.281 35.75 -65.5 1 50.12 236 SER B C 1
ATOM 10814 O O . SER B 1 236 ? -5.293 35.875 -66.25 1 50.12 236 SER B O 1
ATOM 10816 N N . GLU B 1 237 ? -6.574 36.531 -64.438 1 48.75 237 GLU B N 1
ATOM 10817 C CA . GLU B 1 237 ? -5.582 37.531 -64 1 48.75 237 GLU B CA 1
ATOM 10818 C C . GLU B 1 237 ? -4.305 36.875 -63.5 1 48.75 237 GLU B C 1
ATOM 10820 O O . GLU B 1 237 ? -3.207 37.406 -63.719 1 48.75 237 GLU B O 1
ATOM 10825 N N . CYS B 1 238 ? -4.512 35.562 -62.875 1 41.75 238 CYS B N 1
ATOM 10826 C CA . CYS B 1 238 ? -3.352 34.781 -62.438 1 41.75 238 CYS B CA 1
ATOM 10827 C C . CYS B 1 238 ? -2.518 34.344 -63.656 1 41.75 238 CYS B C 1
ATOM 10829 O O . CYS B 1 238 ? -1.288 34.312 -63.594 1 41.75 238 CYS B O 1
ATOM 10831 N N . LYS B 1 239 ? -3.117 34.031 -64.812 1 47.34 239 LYS B N 1
ATOM 10832 C CA . LYS B 1 239 ? -2.482 33.562 -66.062 1 47.34 239 LYS B CA 1
ATOM 10833 C C . LYS B 1 239 ? -1.523 34.625 -66.625 1 47.34 239 LYS B C 1
ATOM 10835 O O . LYS B 1 239 ? -0.407 34.281 -67 1 47.34 239 LYS B O 1
ATOM 10840 N N . GLY B 1 240 ? -2.049 35.875 -66.812 1 47.81 240 GLY B N 1
ATOM 10841 C CA . GLY B 1 240 ? -1.255 36.875 -67.438 1 47.81 240 GLY B CA 1
ATOM 10842 C C . GLY B 1 240 ? 0.054 37.188 -66.75 1 47.81 240 GLY B C 1
ATOM 10843 O O . GLY B 1 240 ? 1.103 37.281 -67.375 1 47.81 240 GLY B O 1
ATOM 10844 N N . LYS B 1 241 ? -0.014 37.469 -65.438 1 48.38 241 LYS B N 1
ATOM 10845 C CA . LYS B 1 241 ? 1.165 37.906 -64.688 1 48.38 241 LYS B CA 1
ATOM 10846 C C . LYS B 1 241 ? 2.191 36.781 -64.562 1 48.38 241 LYS B C 1
ATOM 10848 O O . LYS B 1 241 ? 3.398 37.031 -64.625 1 48.38 241 LYS B O 1
ATOM 10853 N N . LYS B 1 242 ? 1.731 35.406 -64.562 1 45.91 242 LYS B N 1
ATOM 10854 C CA . LYS B 1 242 ? 2.65 34.281 -64.438 1 45.91 242 LYS B CA 1
ATOM 10855 C C . LYS B 1 242 ? 3.373 33.938 -65.688 1 45.91 242 LYS B C 1
ATOM 10857 O O . LYS B 1 242 ? 4.535 33.531 -65.688 1 45.91 242 LYS B O 1
ATOM 10862 N N . VAL B 1 243 ? 2.758 34.25 -66.875 1 52.5 243 VAL B N 1
ATOM 10863 C CA . VAL B 1 243 ? 3.418 34.094 -68.188 1 52.5 243 VAL B CA 1
ATOM 10864 C C . VAL B 1 243 ? 4.574 35.094 -68.312 1 52.5 243 VAL B C 1
ATOM 10866 O O . VAL B 1 243 ? 5.668 34.75 -68.75 1 52.5 243 VAL B O 1
ATOM 10869 N N . LYS B 1 244 ? 4.266 36.406 -67.875 1 52.41 244 LYS B N 1
ATOM 10870 C CA . LYS B 1 244 ? 5.328 37.375 -68 1 52.41 244 LYS B CA 1
ATOM 10871 C C . LYS B 1 244 ? 6.52 37.031 -67.125 1 52.41 244 LYS B C 1
ATOM 10873 O O . LYS B 1 244 ? 7.672 37.156 -67.5 1 52.41 244 LYS B O 1
ATOM 10878 N N . LYS B 1 245 ? 6.168 36.406 -65.812 1 50.56 245 LYS B N 1
ATOM 10879 C CA . LYS B 1 245 ? 7.219 36 -64.875 1 50.56 245 LYS B CA 1
ATOM 10880 C C . LYS B 1 245 ? 8.016 34.812 -65.438 1 50.56 245 LYS B C 1
ATOM 10882 O O . LYS B 1 245 ? 9.234 34.75 -65.25 1 50.56 245 LYS B O 1
ATOM 10887 N N . ILE B 1 246 ? 7.363 33.812 -66.25 1 53.22 246 ILE B N 1
ATOM 10888 C CA . ILE B 1 246 ? 8.008 32.656 -66.812 1 53.22 246 ILE B CA 1
ATOM 10889 C C . ILE B 1 246 ? 8.992 33.125 -67.875 1 53.22 246 ILE B C 1
ATOM 10891 O O . ILE B 1 246 ? 10.125 32.625 -67.938 1 53.22 246 ILE B O 1
ATOM 10895 N N . HIS B 1 247 ? 8.484 34.125 -68.75 1 56.12 247 HIS B N 1
ATOM 10896 C CA . HIS B 1 247 ? 9.344 34.562 -69.875 1 56.12 247 HIS B CA 1
ATOM 10897 C C . HIS B 1 247 ? 10.617 35.219 -69.312 1 56.12 247 HIS B C 1
ATOM 10899 O O . HIS B 1 247 ? 11.711 34.938 -69.812 1 56.12 247 HIS B O 1
ATOM 10905 N N . ASP B 1 248 ? 10.359 36.125 -68.312 1 52.72 248 ASP B N 1
ATOM 10906 C CA . ASP B 1 248 ? 11.508 36.844 -67.75 1 52.72 248 ASP B CA 1
ATOM 10907 C C . ASP B 1 248 ? 12.492 35.906 -67.062 1 52.72 248 ASP B C 1
ATOM 10909 O O . ASP B 1 248 ? 13.711 36.031 -67.25 1 52.72 248 ASP B O 1
ATOM 10913 N N . LEU B 1 249 ? 11.922 34.781 -66.375 1 51.25 249 LEU B N 1
ATOM 10914 C CA . LEU B 1 249 ? 12.781 33.844 -65.625 1 51.25 249 LEU B CA 1
ATOM 10915 C C . LEU B 1 249 ? 13.492 32.875 -66.562 1 51.25 249 LEU B C 1
ATOM 10917 O O . LEU B 1 249 ? 14.633 32.5 -66.312 1 51.25 249 LEU B O 1
ATOM 10921 N N . GLU B 1 250 ? 12.984 32.562 -67.812 1 58.31 250 GLU B N 1
ATOM 10922 C CA . GLU B 1 250 ? 13.602 31.719 -68.812 1 58.31 250 GLU B CA 1
ATOM 10923 C C . GLU B 1 250 ? 14.805 32.438 -69.438 1 58.31 250 GLU B C 1
ATOM 10925 O O . GLU B 1 250 ? 15.836 31.812 -69.688 1 58.31 250 GLU B O 1
ATOM 10930 N N . GLN B 1 251 ? 14.547 33.781 -69.812 1 58.75 251 GLN B N 1
ATOM 10931 C CA . GLN B 1 251 ? 15.641 34.5 -70.375 1 58.75 251 GLN B CA 1
ATOM 10932 C C . GLN B 1 251 ? 16.844 34.594 -69.5 1 58.75 251 GLN B C 1
ATOM 10934 O O . GLN B 1 251 ? 18 34.438 -69.938 1 58.75 251 GLN B O 1
ATOM 10939 N N . ASN B 1 252 ? 16.531 34.844 -68.125 1 53.69 252 ASN B N 1
ATOM 10940 C CA . ASN B 1 252 ? 17.594 34.969 -67.188 1 53.69 252 ASN B CA 1
ATOM 10941 C C . ASN B 1 252 ? 18.312 33.656 -66.938 1 53.69 252 ASN B C 1
ATOM 10943 O O . ASN B 1 252 ? 19.531 33.625 -66.75 1 53.69 252 ASN B O 1
ATOM 10947 N N . LYS B 1 253 ? 17.609 32.438 -67 1 51.47 253 LYS B N 1
ATOM 10948 C CA . LYS B 1 253 ? 18.172 31.109 -66.875 1 51.47 253 LYS B CA 1
ATOM 10949 C C . LYS B 1 253 ? 19.156 30.828 -68.062 1 51.47 253 LYS B C 1
ATOM 10951 O O . LYS B 1 253 ? 20.234 30.281 -67.812 1 51.47 253 LYS B O 1
ATOM 10956 N N . LYS B 1 254 ? 18.719 31.172 -69.312 1 57.88 254 LYS B N 1
ATOM 10957 C CA . LYS B 1 254 ? 19.578 30.922 -70.438 1 57.88 254 LYS B CA 1
ATOM 10958 C C . LYS B 1 254 ? 20.922 31.625 -70.312 1 57.88 254 LYS B C 1
ATOM 10960 O O . LYS B 1 254 ? 21.969 31.047 -70.625 1 57.88 254 LYS B O 1
ATOM 10965 N N . GLU B 1 255 ? 20.797 32.938 -69.812 1 57.16 255 GLU B N 1
ATOM 10966 C CA . GLU B 1 255 ? 22.016 33.719 -69.688 1 57.16 255 GLU B CA 1
ATOM 10967 C C . GLU B 1 255 ? 22.938 33.156 -68.625 1 57.16 255 GLU B C 1
ATOM 10969 O O . GLU B 1 255 ? 24.156 33.125 -68.812 1 57.16 255 GLU B O 1
ATOM 10974 N N . MET B 1 256 ? 22.25 32.656 -67.562 1 52.12 256 MET B N 1
ATOM 10975 C CA . MET B 1 256 ? 23.047 32.156 -66.438 1 52.12 256 MET B CA 1
ATOM 10976 C C . MET B 1 256 ? 23.656 30.797 -66.75 1 52.12 256 MET B C 1
ATOM 10978 O O . MET B 1 256 ? 24.766 30.484 -66.312 1 52.12 256 MET B O 1
ATOM 10982 N N . GLU B 1 257 ? 22.984 29.969 -67.562 1 59.06 257 GLU B N 1
ATOM 10983 C CA . GLU B 1 257 ? 23.469 28.703 -68.062 1 59.06 257 GLU B CA 1
ATOM 10984 C C . GLU B 1 257 ? 24.734 28.891 -68.938 1 59.06 257 GLU B C 1
ATOM 10986 O O . GLU B 1 257 ? 25.672 28.094 -68.812 1 59.06 257 GLU B O 1
ATOM 10991 N N . GLN B 1 258 ? 24.641 29.906 -69.812 1 59.09 258 GLN B N 1
ATOM 10992 C CA . GLN B 1 258 ? 25.812 30.172 -70.688 1 59.09 258 GLN B CA 1
ATOM 10993 C C . GLN B 1 258 ? 27.031 30.5 -69.812 1 59.09 258 GLN B C 1
ATOM 10995 O O . GLN B 1 258 ? 28.141 30.078 -70.125 1 59.09 258 GLN B O 1
ATOM 11000 N N . GLN B 1 259 ? 26.734 31.328 -68.75 1 55.44 259 GLN B N 1
ATOM 11001 C CA . GLN B 1 259 ? 27.828 31.734 -67.875 1 55.44 259 GLN B CA 1
ATOM 11002 C C . GLN B 1 259 ? 28.406 30.547 -67.062 1 55.44 259 GLN B C 1
ATOM 11004 O O . GLN B 1 259 ? 29.609 30.438 -66.875 1 55.44 259 GLN B O 1
ATOM 11009 N N . VAL B 1 260 ? 27.469 29.609 -66.625 1 52.78 260 VAL B N 1
ATOM 11010 C CA . VAL B 1 260 ? 27.891 28.406 -65.938 1 52.78 260 VAL B CA 1
ATOM 11011 C C . VAL B 1 260 ? 28.719 27.516 -66.875 1 52.78 260 VAL B C 1
ATOM 11013 O O . VAL B 1 260 ? 29.75 26.984 -66.438 1 52.78 260 VAL B O 1
ATOM 11016 N N . ALA B 1 261 ? 28.328 27.438 -68.188 1 56.53 261 ALA B N 1
ATOM 11017 C CA . ALA B 1 261 ? 29.031 26.609 -69.125 1 56.53 261 ALA B CA 1
ATOM 11018 C C . ALA B 1 261 ? 30.469 27.094 -69.375 1 56.53 261 ALA B C 1
ATOM 11020 O O . ALA B 1 261 ? 31.391 26.297 -69.438 1 56.53 261 ALA B O 1
ATOM 11021 N N . GLN B 1 262 ? 30.562 28.453 -69.5 1 57.03 262 GLN B N 1
ATOM 11022 C CA . GLN B 1 262 ? 31.875 29.031 -69.75 1 57.03 262 GLN B CA 1
ATOM 11023 C C . GLN B 1 262 ? 32.812 28.766 -68.562 1 57.03 262 GLN B C 1
ATOM 11025 O O . GLN B 1 262 ? 34 28.469 -68.75 1 57.03 262 GLN B O 1
ATOM 11030 N N . LYS B 1 263 ? 32.219 28.922 -67.312 1 52.5 263 LYS B N 1
ATOM 11031 C CA . LYS B 1 263 ? 33.062 28.812 -66.125 1 52.5 263 LYS B CA 1
ATOM 11032 C C . LYS B 1 263 ? 33.438 27.359 -65.875 1 52.5 263 LYS B C 1
ATOM 11034 O O . LYS B 1 263 ? 34.5 27.062 -65.312 1 52.5 263 LYS B O 1
ATOM 11039 N N . ASP B 1 264 ? 32.562 26.422 -66.375 1 54.97 264 ASP B N 1
ATOM 11040 C CA . ASP B 1 264 ? 32.875 24.984 -66.375 1 54.97 264 ASP B CA 1
ATOM 11041 C C . ASP B 1 264 ? 34.031 24.656 -67.312 1 54.97 264 ASP B C 1
ATOM 11043 O O . ASP B 1 264 ? 34.906 23.844 -66.938 1 54.97 264 ASP B O 1
ATOM 11047 N N . GLU B 1 265 ? 33.969 25.297 -68.438 1 56.41 265 GLU B N 1
ATOM 11048 C CA . GLU B 1 265 ? 35.062 25.047 -69.375 1 56.41 265 GLU B CA 1
ATOM 11049 C C . GLU B 1 265 ? 36.406 25.453 -68.75 1 56.41 265 GLU B C 1
ATOM 11051 O O . GLU B 1 265 ? 37.406 24.75 -68.938 1 56.41 265 GLU B O 1
ATOM 11056 N N . CYS B 1 266 ? 36.375 26.703 -68.125 1 50.12 266 CYS B N 1
ATOM 11057 C CA . CYS B 1 266 ? 37.594 27.203 -67.5 1 50.12 266 CYS B CA 1
ATOM 11058 C C . CYS B 1 266 ? 38.094 26.266 -66.375 1 50.12 266 CYS B C 1
ATOM 11060 O O . CYS B 1 266 ? 39.281 26.016 -66.25 1 50.12 266 CYS B O 1
ATOM 11062 N N . ILE B 1 267 ? 37.062 25.688 -65.625 1 47.84 267 ILE B N 1
ATOM 11063 C CA . ILE B 1 267 ? 37.406 24.797 -64.562 1 47.84 267 ILE B CA 1
ATOM 11064 C C . ILE B 1 267 ? 37.969 23.5 -65.062 1 47.84 267 ILE B C 1
ATOM 11066 O O . ILE B 1 267 ? 38.969 22.984 -64.562 1 47.84 267 ILE B O 1
ATOM 11070 N N . GLU B 1 268 ? 37.531 23.016 -66.25 1 54.81 268 GLU B N 1
ATOM 11071 C CA . GLU B 1 268 ? 38 21.781 -66.875 1 54.81 268 GLU B CA 1
ATOM 11072 C C . GLU B 1 268 ? 39.438 21.938 -67.375 1 54.81 268 GLU B C 1
ATOM 11074 O O . GLU B 1 268 ? 40.25 21.031 -67.188 1 54.81 268 GLU B O 1
ATOM 11079 N N . ARG B 1 269 ? 39.625 23.016 -68 1 54.47 269 ARG B N 1
ATOM 11080 C CA . ARG B 1 269 ? 40.969 23.219 -68.562 1 54.47 269 ARG B CA 1
ATOM 11081 C C . ARG B 1 269 ? 42 23.219 -67.438 1 54.47 269 ARG B C 1
ATOM 11083 O O . ARG B 1 269 ? 43.094 22.641 -67.625 1 54.47 269 ARG B O 1
ATOM 11090 N N . THR B 1 270 ? 41.625 24.031 -66.375 1 46 270 THR B N 1
ATOM 11091 C CA . THR B 1 270 ? 42.594 24.188 -65.312 1 46 270 THR B CA 1
ATOM 11092 C C . THR B 1 270 ? 42.844 22.859 -64.562 1 46 270 THR B C 1
ATOM 11094 O O . THR B 1 270 ? 43.969 22.578 -64.188 1 46 270 THR B O 1
ATOM 11097 N N . LYS B 1 271 ? 41.781 21.953 -64.625 1 48.25 271 LYS B N 1
ATOM 11098 C CA . LYS B 1 271 ? 41.906 20.594 -64.125 1 48.25 271 LYS B CA 1
ATOM 11099 C C . LYS B 1 271 ? 42.812 19.75 -65 1 48.25 271 LYS B C 1
ATOM 11101 O O . LYS B 1 271 ? 43.562 18.922 -64.438 1 48.25 271 LYS B O 1
ATOM 11106 N N . GLU B 1 272 ? 42.75 19.906 -66.25 1 53.81 272 GLU B N 1
ATOM 11107 C CA . GLU B 1 272 ? 43.562 19.125 -67.125 1 53.81 272 GLU B CA 1
ATOM 11108 C C . GLU B 1 272 ? 45.062 19.391 -66.938 1 53.81 272 GLU B C 1
ATOM 11110 O O . GLU B 1 272 ? 45.875 18.453 -66.875 1 53.81 272 GLU B O 1
ATOM 11115 N N . LEU B 1 273 ? 45.344 20.75 -66.875 1 51.19 273 LEU B N 1
ATOM 11116 C CA . LEU B 1 273 ? 46.75 21.141 -66.625 1 51.19 273 LEU B CA 1
ATOM 11117 C C . LEU B 1 273 ? 47.281 20.625 -65.312 1 51.19 273 LEU B C 1
ATOM 11119 O O . LEU B 1 273 ? 48.438 20.234 -65.188 1 51.19 273 LEU B O 1
ATOM 11123 N N . MET B 1 274 ? 46.281 20.609 -64.312 1 43.44 274 MET B N 1
ATOM 11124 C CA . MET B 1 274 ? 46.656 20.125 -63 1 43.44 274 MET B CA 1
ATOM 11125 C C . MET B 1 274 ? 46.938 18.625 -63.031 1 43.44 274 MET B C 1
ATOM 11127 O O . MET B 1 274 ? 47.875 18.156 -62.375 1 43.44 274 MET B O 1
ATOM 11131 N N . GLU B 1 275 ? 46.219 17.875 -63.906 1 52.06 275 GLU B N 1
ATOM 11132 C CA . GLU B 1 275 ? 46.406 16.438 -64.062 1 52.06 275 GLU B CA 1
ATOM 11133 C C . GLU B 1 275 ? 47.75 16.109 -64.688 1 52.06 275 GLU B C 1
ATOM 11135 O O . GLU B 1 275 ? 48.406 15.141 -64.312 1 52.06 275 GLU B O 1
ATOM 11140 N N . GLU B 1 276 ? 48 16.891 -65.625 1 52.91 276 GLU B N 1
ATOM 11141 C CA . GLU B 1 276 ? 49.25 16.641 -66.312 1 52.91 276 GLU B CA 1
ATOM 11142 C C . GLU B 1 276 ? 50.469 16.812 -65.438 1 52.91 276 GLU B C 1
ATOM 11144 O O . GLU B 1 276 ? 51.375 16 -65.438 1 52.91 276 GLU B O 1
ATOM 11149 N N . ALA B 1 277 ? 50.375 17.984 -64.625 1 42.78 277 ALA B N 1
ATOM 11150 C CA . ALA B 1 277 ? 51.5 18.297 -63.719 1 42.78 277 ALA B CA 1
ATOM 11151 C C . ALA B 1 277 ? 51.625 17.234 -62.625 1 42.78 277 ALA B C 1
ATOM 11153 O O . ALA B 1 277 ? 52.75 16.859 -62.25 1 42.78 277 ALA B O 1
ATOM 11154 N N . LYS B 1 278 ? 50.469 16.672 -62.281 1 44.59 278 LYS B N 1
ATOM 11155 C CA . LYS B 1 278 ? 50.438 15.609 -61.281 1 44.59 278 LYS B CA 1
ATOM 11156 C C . LYS B 1 278 ? 51.031 14.312 -61.844 1 44.59 278 LYS B C 1
ATOM 11158 O O . LYS B 1 278 ? 51.719 13.578 -61.125 1 44.59 278 LYS B O 1
ATOM 11163 N N . SER B 1 279 ? 50.844 14.055 -63.062 1 51.03 279 SER B N 1
ATOM 11164 C CA . SER B 1 279 ? 51.312 12.844 -63.719 1 51.03 279 SER B CA 1
ATOM 11165 C C . SER B 1 279 ? 52.844 12.797 -63.781 1 51.03 279 SER B C 1
ATOM 11167 O O . SER B 1 279 ? 53.438 11.758 -63.531 1 51.03 279 SER B O 1
ATOM 11169 N N . GLU B 1 280 ? 53.375 13.906 -64.125 1 52.16 280 GLU B N 1
ATOM 11170 C CA . GLU B 1 280 ? 54.812 13.984 -64.25 1 52.16 280 GLU B CA 1
ATOM 11171 C C . GLU B 1 280 ? 55.531 13.82 -62.906 1 52.16 280 GLU B C 1
ATOM 11173 O O . GLU B 1 280 ? 56.594 13.188 -62.812 1 52.16 280 GLU B O 1
ATOM 11178 N N . ARG B 1 281 ? 54.844 14.445 -61.906 1 40.22 281 ARG B N 1
ATOM 11179 C CA . ARG B 1 281 ? 55.406 14.359 -60.562 1 40.22 281 ARG B CA 1
ATOM 11180 C C . ARG B 1 281 ? 55.438 12.922 -60.062 1 40.22 281 ARG B C 1
ATOM 11182 O O . ARG B 1 281 ? 56.438 12.477 -59.469 1 40.22 281 ARG B O 1
ATOM 11189 N N . ARG B 1 282 ? 54.469 12.18 -60.469 1 45.66 282 ARG B N 1
ATOM 11190 C CA . ARG B 1 282 ? 54.312 10.773 -60.125 1 45.66 282 ARG B CA 1
ATOM 11191 C C . ARG B 1 282 ? 55.406 9.938 -60.781 1 45.66 282 ARG B C 1
ATOM 11193 O O . ARG B 1 282 ? 55.969 9.016 -60.188 1 45.66 282 ARG B O 1
ATOM 11200 N N . ALA B 1 283 ? 55.719 10.336 -61.906 1 49.5 283 ALA B N 1
ATOM 11201 C CA . ALA B 1 283 ? 56.688 9.547 -62.656 1 49.5 283 ALA B CA 1
ATOM 11202 C C . ALA B 1 283 ? 58.094 9.648 -62.062 1 49.5 283 ALA B C 1
ATOM 11204 O O . ALA B 1 283 ? 58.781 8.641 -61.938 1 49.5 283 ALA B O 1
ATOM 11205 N N . ALA B 1 284 ? 58.469 10.875 -61.656 1 42.16 284 ALA B N 1
ATOM 11206 C CA . ALA B 1 284 ? 59.781 11.117 -61.094 1 42.16 284 ALA B CA 1
ATOM 11207 C C . ALA B 1 284 ? 59.938 10.422 -59.75 1 42.16 284 ALA B C 1
ATOM 11209 O O . ALA B 1 284 ? 61 9.891 -59.438 1 42.16 284 ALA B O 1
ATOM 11210 N N . LEU B 1 285 ? 58.781 10.406 -59.094 1 41.38 285 LEU B N 1
ATOM 11211 C CA . LEU B 1 285 ? 58.844 9.773 -57.781 1 41.38 285 LEU B CA 1
ATOM 11212 C C . LEU B 1 285 ? 59.031 8.266 -57.906 1 41.38 285 LEU B C 1
ATOM 11214 O O . LEU B 1 285 ? 59.688 7.645 -57.062 1 41.38 285 LEU B O 1
ATOM 11218 N N . LYS B 1 286 ? 58.625 7.781 -58.969 1 46.59 286 LYS B N 1
ATOM 11219 C CA . LYS B 1 286 ? 58.719 6.355 -59.281 1 46.59 286 LYS B CA 1
ATOM 11220 C C . LYS B 1 286 ? 60.156 5.914 -59.469 1 46.59 286 LYS B C 1
ATOM 11222 O O . LYS B 1 286 ? 60.562 4.867 -58.938 1 46.59 286 LYS B O 1
ATOM 11227 N N . ASP B 1 287 ? 60.844 6.703 -60.156 1 46.97 287 ASP B N 1
ATOM 11228 C CA . ASP B 1 287 ? 62.219 6.355 -60.469 1 46.97 287 ASP B CA 1
ATOM 11229 C C . ASP B 1 287 ? 63.094 6.395 -59.219 1 46.97 287 ASP B C 1
ATOM 11231 O O . ASP B 1 287 ? 63.906 5.512 -59 1 46.97 287 ASP B O 1
ATOM 11235 N N . LEU B 1 288 ? 62.875 7.496 -58.438 1 36.28 288 LEU B N 1
ATOM 11236 C CA . LEU B 1 288 ? 63.656 7.641 -57.25 1 36.28 288 LEU B CA 1
ATOM 11237 C C . LEU B 1 288 ? 63.469 6.465 -56.281 1 36.28 288 LEU B C 1
ATOM 11239 O O . LEU B 1 288 ? 64.375 5.984 -55.656 1 36.28 288 LEU B O 1
ATOM 11243 N N . SER B 1 289 ? 62.281 5.863 -56.438 1 39.31 289 SER B N 1
ATOM 11244 C CA . SER B 1 289 ? 61.969 4.703 -55.594 1 39.31 289 SER B CA 1
ATOM 11245 C C . SER B 1 289 ? 62.812 3.5 -56 1 39.31 289 SER B C 1
ATOM 11247 O O . SER B 1 289 ? 63.25 2.73 -55.125 1 39.31 289 SER B O 1
ATOM 11249 N N . GLN B 1 290 ? 63.125 3.453 -57.156 1 47.03 290 GLN B N 1
ATOM 11250 C CA . GLN B 1 290 ? 63.781 2.246 -57.688 1 47.03 290 GLN B CA 1
ATOM 11251 C C . GLN B 1 290 ? 65.25 2.18 -57.281 1 47.03 290 GLN B C 1
ATOM 11253 O O . GLN B 1 290 ? 65.75 1.114 -56.906 1 47.03 290 GLN B O 1
ATOM 11258 N N . ILE B 1 291 ? 66 3.289 -57.344 1 43.75 291 ILE B N 1
ATOM 11259 C CA . ILE B 1 291 ? 67.375 3.316 -57.031 1 43.75 291 ILE B CA 1
ATOM 11260 C C . ILE B 1 291 ? 67.625 3.088 -55.531 1 43.75 291 ILE B C 1
ATOM 11262 O O . ILE B 1 291 ? 68.5 2.35 -55.156 1 43.75 291 ILE B O 1
ATOM 11266 N N . LYS B 1 292 ? 66.688 3.748 -54.75 1 37.59 292 LYS B N 1
ATOM 11267 C CA . LYS B 1 292 ? 66.875 3.656 -53.312 1 37.59 292 LYS B CA 1
ATOM 11268 C C . LYS B 1 292 ? 66.625 2.23 -52.812 1 37.59 292 LYS B C 1
ATOM 11270 O O . LYS B 1 292 ? 67.125 1.834 -51.781 1 37.59 292 LYS B O 1
ATOM 11275 N N . ARG B 1 293 ? 66.062 1.393 -53.656 1 43.22 293 ARG B N 1
ATOM 11276 C CA . ARG B 1 293 ? 65.688 -0.007 -53.438 1 43.22 293 ARG B CA 1
ATOM 11277 C C . ARG B 1 293 ? 66.938 -0.894 -53.438 1 43.22 293 ARG B C 1
ATOM 11279 O O . ARG B 1 293 ? 67.125 -1.741 -52.531 1 43.22 293 ARG B O 1
ATOM 11286 N N . ARG B 1 294 ? 67.812 -0.732 -54.375 1 46.41 294 ARG B N 1
ATOM 11287 C CA . ARG B 1 294 ? 68.875 -1.665 -54.594 1 46.41 294 ARG B CA 1
ATOM 11288 C C . ARG B 1 294 ? 70 -1.466 -53.594 1 46.41 294 ARG B C 1
ATOM 11290 O O . ARG B 1 294 ? 70.562 -2.438 -53.094 1 46.41 294 ARG B O 1
ATOM 11297 N N . ALA B 1 295 ? 70.375 -0.195 -53.406 1 39.09 295 ALA B N 1
ATOM 11298 C CA . ALA B 1 295 ? 71.438 0.123 -52.469 1 39.09 295 ALA B CA 1
ATOM 11299 C C . ALA B 1 295 ? 71.062 -0.234 -51.062 1 39.09 295 ALA B C 1
ATOM 11301 O O . ALA B 1 295 ? 71.938 -0.496 -50.219 1 39.09 295 ALA B O 1
ATOM 11302 N N . LYS B 1 296 ? 69.688 -0.299 -50.875 1 39.06 296 LYS B N 1
ATOM 11303 C CA . LYS B 1 296 ? 69.062 -0.71 -49.594 1 39.06 296 LYS B CA 1
ATOM 11304 C C . LYS B 1 296 ? 69.312 -2.195 -49.344 1 39.06 296 LYS B C 1
ATOM 11306 O O . LYS B 1 296 ? 69.375 -2.623 -48.188 1 39.06 296 LYS B O 1
ATOM 11311 N N . GLU B 1 297 ? 69.562 -2.875 -50.312 1 43.34 297 GLU B N 1
ATOM 11312 C CA . GLU B 1 297 ? 69.625 -4.332 -50.312 1 43.34 297 GLU B CA 1
ATOM 11313 C C . GLU B 1 297 ? 70.938 -4.836 -49.656 1 43.34 297 GLU B C 1
ATOM 11315 O O . GLU B 1 297 ? 70.875 -5.75 -48.844 1 43.34 297 GLU B O 1
ATOM 11320 N N . SER B 1 298 ? 72.062 -4.457 -50.094 1 43.78 298 SER B N 1
ATOM 11321 C CA . SER B 1 298 ? 73.375 -4.996 -49.688 1 43.78 298 SER B CA 1
ATOM 11322 C C . SER B 1 298 ? 73.75 -4.547 -48.281 1 43.78 298 SER B C 1
ATOM 11324 O O . SER B 1 298 ? 74.25 -5.344 -47.469 1 43.78 298 SER B O 1
ATOM 11326 N N . GLN B 1 299 ? 73.812 -3.285 -48.156 1 37.34 299 GLN B N 1
ATOM 11327 C CA . GLN B 1 299 ? 74.125 -2.646 -46.906 1 37.34 299 GLN B CA 1
ATOM 11328 C C . GLN B 1 299 ? 73.125 -2.973 -45.812 1 37.34 299 GLN B C 1
ATOM 11330 O O . GLN B 1 299 ? 73.375 -2.783 -44.625 1 37.34 299 GLN B O 1
ATOM 11335 N N . CYS B 1 300 ? 71.938 -3.469 -46.281 1 37.81 300 CYS B N 1
ATOM 11336 C CA . CYS B 1 300 ? 70.75 -3.973 -45.562 1 37.81 300 CYS B CA 1
ATOM 11337 C C . CYS B 1 300 ? 71.125 -5.234 -44.781 1 37.81 300 CYS B C 1
ATOM 11339 O O . CYS B 1 300 ? 70.625 -5.418 -43.656 1 37.81 300 CYS B O 1
ATOM 11341 N N . ASN B 1 301 ? 71.938 -5.984 -45.281 1 42.91 301 ASN B N 1
ATOM 11342 C CA . ASN B 1 301 ? 72.25 -7.305 -44.75 1 42.91 301 ASN B CA 1
ATOM 11343 C C . ASN B 1 301 ? 73.125 -7.207 -43.5 1 42.91 301 ASN B C 1
ATOM 11345 O O . ASN B 1 301 ? 72.875 -7.918 -42.531 1 42.91 301 ASN B O 1
ATOM 11349 N N . LEU B 1 302 ? 74.312 -6.551 -43.531 1 43.97 302 LEU B N 1
ATOM 11350 C CA . LEU B 1 302 ? 75.25 -6.449 -42.438 1 43.97 302 LEU B CA 1
ATOM 11351 C C . LEU B 1 302 ? 74.688 -5.539 -41.344 1 43.97 302 LEU B C 1
ATOM 11353 O O . LEU B 1 302 ? 74.875 -5.832 -40.156 1 43.97 302 LEU B O 1
ATOM 11357 N N . ILE B 1 303 ? 74.312 -4.305 -41.75 1 39.59 303 ILE B N 1
ATOM 11358 C CA . ILE B 1 303 ? 73.688 -3.363 -40.812 1 39.59 303 ILE B CA 1
ATOM 11359 C C . ILE B 1 303 ? 72.375 -3.934 -40.312 1 39.59 303 ILE B C 1
ATOM 11361 O O . ILE B 1 303 ? 72 -3.713 -39.156 1 39.59 303 ILE B O 1
ATOM 11365 N N . ALA B 1 304 ? 71.625 -4.898 -40.969 1 46 304 ALA B N 1
ATOM 11366 C CA . ALA B 1 304 ? 70.438 -5.719 -40.688 1 46 304 ALA B CA 1
ATOM 11367 C C . ALA B 1 304 ? 70.688 -6.645 -39.5 1 46 304 ALA B C 1
ATOM 11369 O O . ALA B 1 304 ? 69.875 -6.801 -38.625 1 46 304 ALA B O 1
ATOM 11370 N N . THR B 1 305 ? 71.75 -7.25 -39.5 1 52.81 305 THR B N 1
ATOM 11371 C CA . THR B 1 305 ? 72.125 -8.172 -38.438 1 52.81 305 THR B CA 1
ATOM 11372 C C . THR B 1 305 ? 72.5 -7.41 -37.156 1 52.81 305 THR B C 1
ATOM 11374 O O . THR B 1 305 ? 72.125 -7.809 -36.062 1 52.81 305 THR B O 1
ATOM 11377 N N . ASN B 1 306 ? 73.438 -6.469 -37.188 1 47.53 306 ASN B N 1
ATOM 11378 C CA . ASN B 1 306 ? 73.75 -5.66 -36 1 47.53 306 ASN B CA 1
ATOM 11379 C C . ASN B 1 306 ? 72.562 -4.781 -35.625 1 47.53 306 ASN B C 1
ATOM 11381 O O . ASN B 1 306 ? 72.312 -4.582 -34.438 1 47.53 306 ASN B O 1
ATOM 11385 N N . GLU B 1 307 ? 71.875 -4.082 -36.656 1 49 307 GLU B N 1
ATOM 11386 C CA . GLU B 1 307 ? 70.688 -3.285 -36.438 1 49 307 GLU B CA 1
ATOM 11387 C C . GLU B 1 307 ? 69.5 -4.156 -36 1 49 307 GLU B C 1
ATOM 11389 O O . GLU B 1 307 ? 68.688 -3.734 -35.188 1 49 307 GLU B O 1
ATOM 11394 N N . ALA B 1 308 ? 69.312 -5.379 -36.438 1 54.06 308 ALA B N 1
ATOM 11395 C CA . ALA B 1 308 ? 68.438 -6.395 -35.875 1 54.06 308 ALA B CA 1
ATOM 11396 C C . ALA B 1 308 ? 68.75 -6.656 -34.406 1 54.06 308 ALA B C 1
ATOM 11398 O O . ALA B 1 308 ? 67.812 -6.762 -33.594 1 54.06 308 ALA B O 1
ATOM 11399 N N . LYS B 1 309 ? 69.938 -6.816 -34.094 1 58.59 309 LYS B N 1
ATOM 11400 C CA . LYS B 1 309 ? 70.312 -7.02 -32.688 1 58.59 309 LYS B CA 1
ATOM 11401 C C . LYS B 1 309 ? 70.188 -5.734 -31.891 1 58.59 309 LYS B C 1
ATOM 11403 O O . LYS B 1 309 ? 69.75 -5.766 -30.734 1 58.59 309 LYS B O 1
ATOM 11408 N N . ILE B 1 310 ? 70.688 -4.602 -32.406 1 50.81 310 ILE B N 1
ATOM 11409 C CA . ILE B 1 310 ? 70.438 -3.324 -31.75 1 50.81 310 ILE B CA 1
ATOM 11410 C C . ILE B 1 310 ? 68.938 -3.055 -31.734 1 50.81 310 ILE B C 1
ATOM 11412 O O . ILE B 1 310 ? 68.375 -2.588 -30.734 1 50.81 310 ILE B O 1
ATOM 11416 N N . LYS B 1 311 ? 68.062 -3.293 -32.875 1 53.94 311 LYS B N 1
ATOM 11417 C CA . LYS B 1 311 ? 66.562 -3.172 -32.906 1 53.94 311 LYS B CA 1
ATOM 11418 C C . LYS B 1 311 ? 65.938 -4.176 -31.969 1 53.94 311 LYS B C 1
ATOM 11420 O O . LYS B 1 311 ? 65 -3.842 -31.281 1 53.94 311 LYS B O 1
ATOM 11425 N N . GLU B 1 312 ? 66.375 -5.383 -31.938 1 56.62 312 GLU B N 1
ATOM 11426 C CA . GLU B 1 312 ? 65.938 -6.34 -30.922 1 56.62 312 GLU B CA 1
ATOM 11427 C C . GLU B 1 312 ? 66.25 -5.867 -29.516 1 56.62 312 GLU B C 1
ATOM 11429 O O . GLU B 1 312 ? 65.438 -5.961 -28.609 1 56.62 312 GLU B O 1
ATOM 11434 N N . LEU B 1 313 ? 67.5 -5.426 -29.281 1 56.62 313 LEU B N 1
ATOM 11435 C CA . LEU B 1 313 ? 67.875 -4.926 -27.953 1 56.62 313 LEU B CA 1
ATOM 11436 C C . LEU B 1 313 ? 67.188 -3.584 -27.688 1 56.62 313 LEU B C 1
ATOM 11438 O O . LEU B 1 313 ? 66.75 -3.324 -26.562 1 56.62 313 LEU B O 1
ATOM 11442 N N . LYS B 1 314 ? 67.125 -2.662 -28.672 1 56.31 314 LYS B N 1
ATOM 11443 C CA . LYS B 1 314 ? 66.312 -1.445 -28.516 1 56.31 314 LYS B CA 1
ATOM 11444 C C . LYS B 1 314 ? 64.812 -1.767 -28.406 1 56.31 314 LYS B C 1
ATOM 11446 O O . LYS B 1 314 ? 64.125 -1.121 -27.656 1 56.31 314 LYS B O 1
ATOM 11451 N N . ASN B 1 315 ? 64.25 -2.777 -29.188 1 52.72 315 ASN B N 1
ATOM 11452 C CA . ASN B 1 315 ? 62.906 -3.295 -28.938 1 52.72 315 ASN B CA 1
ATOM 11453 C C . ASN B 1 315 ? 62.781 -3.883 -27.531 1 52.72 315 ASN B C 1
ATOM 11455 O O . ASN B 1 315 ? 61.781 -3.684 -26.859 1 52.72 315 ASN B O 1
ATOM 11459 N N . THR B 1 316 ? 63.719 -4.617 -27.062 1 56.22 316 THR B N 1
ATOM 11460 C CA . THR B 1 316 ? 63.719 -5.086 -25.688 1 56.22 316 THR B CA 1
ATOM 11461 C C . THR B 1 316 ? 63.875 -3.922 -24.719 1 56.22 316 THR B C 1
ATOM 11463 O O . THR B 1 316 ? 63.25 -3.885 -23.656 1 56.22 316 THR B O 1
ATOM 11466 N N . ILE B 1 317 ? 64.875 -3.002 -25.031 1 52.38 317 ILE B N 1
ATOM 11467 C CA . ILE B 1 317 ? 64.938 -1.815 -24.188 1 52.38 317 ILE B CA 1
ATOM 11468 C C . ILE B 1 317 ? 63.625 -1.004 -24.344 1 52.38 317 ILE B C 1
ATOM 11470 O O . ILE B 1 317 ? 63.062 -0.505 -23.359 1 52.38 317 ILE B O 1
ATOM 11474 N N . GLU B 1 318 ? 63 -0.749 -25.578 1 51.44 318 GLU B N 1
ATOM 11475 C CA . GLU B 1 318 ? 61.719 -0.084 -25.734 1 51.44 318 GLU B CA 1
ATOM 11476 C C . GLU B 1 318 ? 60.562 -0.913 -25.141 1 51.44 318 GLU B C 1
ATOM 11478 O O . GLU B 1 318 ? 59.656 -0.368 -24.5 1 51.44 318 GLU B O 1
ATOM 11483 N N . GLN B 1 319 ? 60.469 -2.189 -25.281 1 51.62 319 GLN B N 1
ATOM 11484 C CA . GLN B 1 319 ? 59.562 -3.016 -24.5 1 51.62 319 GLN B CA 1
ATOM 11485 C C . GLN B 1 319 ? 59.875 -2.926 -23.016 1 51.62 319 GLN B C 1
ATOM 11487 O O . GLN B 1 319 ? 58.938 -2.832 -22.188 1 51.62 319 GLN B O 1
ATOM 11492 N N . ASN B 1 320 ? 61.062 -3.072 -22.594 1 52.53 320 ASN B N 1
ATOM 11493 C CA . ASN B 1 320 ? 61.375 -2.865 -21.188 1 52.53 320 ASN B CA 1
ATOM 11494 C C . ASN B 1 320 ? 61.188 -1.402 -20.781 1 52.53 320 ASN B C 1
ATOM 11496 O O . ASN B 1 320 ? 60.75 -1.108 -19.672 1 52.53 320 ASN B O 1
ATOM 11500 N N . ASP B 1 321 ? 61.594 -0.436 -21.688 1 50.53 321 ASP B N 1
ATOM 11501 C CA . ASP B 1 321 ? 61.281 0.958 -21.391 1 50.53 321 ASP B CA 1
ATOM 11502 C C . ASP B 1 321 ? 59.781 1.206 -21.438 1 50.53 321 ASP B C 1
ATOM 11504 O O . ASP B 1 321 ? 59.25 1.933 -20.594 1 50.53 321 ASP B O 1
ATOM 11508 N N . VAL B 1 322 ? 58.938 0.69 -22.438 1 48.47 322 VAL B N 1
ATOM 11509 C CA . VAL B 1 322 ? 57.469 0.674 -22.312 1 48.47 322 VAL B CA 1
ATOM 11510 C C . VAL B 1 322 ? 57.062 -0.162 -21.094 1 48.47 322 VAL B C 1
ATOM 11512 O O . VAL B 1 322 ? 56.188 0.233 -20.328 1 48.47 322 VAL B O 1
ATOM 11515 N N . HIS B 1 323 ? 57.594 -1.296 -20.891 1 49.84 323 HIS B N 1
ATOM 11516 C CA . HIS B 1 323 ? 57.344 -2.018 -19.656 1 49.84 323 HIS B CA 1
ATOM 11517 C C . HIS B 1 323 ? 57.875 -1.241 -18.438 1 49.84 323 HIS B C 1
ATOM 11519 O O . HIS B 1 323 ? 57.188 -1.167 -17.406 1 49.84 323 HIS B O 1
ATOM 11525 N N . VAL B 1 324 ? 59.062 -0.656 -18.469 1 48.25 324 VAL B N 1
ATOM 11526 C CA . VAL B 1 324 ? 59.469 0.21 -17.359 1 48.25 324 VAL B CA 1
ATOM 11527 C C . VAL B 1 324 ? 58.625 1.486 -17.375 1 48.25 324 VAL B C 1
ATOM 11529 O O . VAL B 1 324 ? 58.156 1.946 -16.328 1 48.25 324 VAL B O 1
ATOM 11532 N N . ARG B 1 325 ? 58.312 2.27 -18.469 1 46.31 325 ARG B N 1
ATOM 11533 C CA . ARG B 1 325 ? 57.375 3.389 -18.484 1 46.31 325 ARG B CA 1
ATOM 11534 C C . ARG B 1 325 ? 55.969 2.918 -18.188 1 46.31 325 ARG B C 1
ATOM 11536 O O . ARG B 1 325 ? 55.219 3.576 -17.469 1 46.31 325 ARG B O 1
ATOM 11543 N N . GLU B 1 326 ? 55.5 1.801 -18.688 1 43.62 326 GLU B N 1
ATOM 11544 C CA . GLU B 1 326 ? 54.25 1.19 -18.219 1 43.62 326 GLU B CA 1
ATOM 11545 C C . GLU B 1 326 ? 54.375 0.795 -16.734 1 43.62 326 GLU B C 1
ATOM 11547 O O . GLU B 1 326 ? 53.438 1.023 -15.961 1 43.62 326 GLU B O 1
ATOM 11552 N N . LEU B 1 327 ? 55.344 0.156 -16.297 1 45.88 327 LEU B N 1
ATOM 11553 C CA . LEU B 1 327 ? 55.5 -0.08 -14.867 1 45.88 327 LEU B CA 1
ATOM 11554 C C . LEU B 1 327 ? 55.844 1.214 -14.141 1 45.88 327 LEU B C 1
ATOM 11556 O O . LEU B 1 327 ? 55.406 1.44 -13.016 1 45.88 327 LEU B O 1
ATOM 11560 N N . GLU B 1 328 ? 56.625 2.125 -14.625 1 46.22 328 GLU B N 1
ATOM 11561 C CA . GLU B 1 328 ? 56.781 3.455 -14.039 1 46.22 328 GLU B CA 1
ATOM 11562 C C . GLU B 1 328 ? 55.531 4.297 -14.281 1 46.22 328 GLU B C 1
ATOM 11564 O O . GLU B 1 328 ? 55.062 5.016 -13.391 1 46.22 328 GLU B O 1
ATOM 11569 N N . GLN B 1 329 ? 54.875 4.336 -15.5 1 41.53 329 GLN B N 1
ATOM 11570 C CA . GLN B 1 329 ? 53.531 4.879 -15.648 1 41.53 329 GLN B CA 1
ATOM 11571 C C . GLN B 1 329 ? 52.5 4.027 -14.906 1 41.53 329 GLN B C 1
ATOM 11573 O O . GLN B 1 329 ? 51.562 4.555 -14.305 1 41.53 329 GLN B O 1
ATOM 11578 N N . LEU B 1 330 ? 52.531 2.748 -14.945 1 41.53 330 LEU B N 1
ATOM 11579 C CA . LEU B 1 330 ? 51.781 1.935 -13.984 1 41.53 330 LEU B CA 1
ATOM 11580 C C . LEU B 1 330 ? 52.188 2.279 -12.555 1 41.53 330 LEU B C 1
ATOM 11582 O O . LEU B 1 330 ? 51.344 2.352 -11.664 1 41.53 330 LEU B O 1
ATOM 11586 N N . ASN B 1 331 ? 53.375 2.369 -12.148 1 41.72 331 ASN B N 1
ATOM 11587 C CA . ASN B 1 331 ? 53.719 2.914 -10.844 1 41.72 331 ASN B CA 1
ATOM 11588 C C . ASN B 1 331 ? 53.344 4.383 -10.719 1 41.72 331 ASN B C 1
ATOM 11590 O O . ASN B 1 331 ? 52.844 4.816 -9.672 1 41.72 331 ASN B O 1
ATOM 11594 N N . VAL B 1 332 ? 53.688 5.301 -11.57 1 44.19 332 VAL B N 1
ATOM 11595 C CA . VAL B 1 332 ? 53.094 6.629 -11.586 1 44.19 332 VAL B CA 1
ATOM 11596 C C . VAL B 1 332 ? 51.594 6.512 -11.867 1 44.19 332 VAL B C 1
ATOM 11598 O O . VAL B 1 332 ? 50.781 7.215 -11.25 1 44.19 332 VAL B O 1
ATOM 11601 N N . LEU B 1 333 ? 51 5.746 -12.828 1 37.88 333 LEU B N 1
ATOM 11602 C CA . LEU B 1 333 ? 49.594 5.418 -13.031 1 37.88 333 LEU B CA 1
ATOM 11603 C C . LEU B 1 333 ? 49.062 4.559 -11.891 1 37.88 333 LEU B C 1
ATOM 11605 O O . LEU B 1 333 ? 47.906 4.68 -11.508 1 37.88 333 LEU B O 1
ATOM 11609 N N . LEU B 1 334 ? 49.781 3.6 -11.438 1 42.47 334 LEU B N 1
ATOM 11610 C CA . LEU B 1 334 ? 49.438 2.965 -10.164 1 42.47 334 LEU B CA 1
ATOM 11611 C C . LEU B 1 334 ? 49.594 3.953 -9.016 1 42.47 334 LEU B C 1
ATOM 11613 O O . LEU B 1 334 ? 48.875 3.85 -8.008 1 42.47 334 LEU B O 1
ATOM 11617 N N . GLU B 1 335 ? 50.562 4.801 -9.031 1 45.62 335 GLU B N 1
ATOM 11618 C CA . GLU B 1 335 ? 50.594 5.965 -8.148 1 45.62 335 GLU B CA 1
ATOM 11619 C C . GLU B 1 335 ? 49.656 7.07 -8.656 1 45.62 335 GLU B C 1
ATOM 11621 O O . GLU B 1 335 ? 49.469 8.078 -7.98 1 45.62 335 GLU B O 1
ATOM 11626 N N . GLY B 1 336 ? 49.438 7.281 -9.961 1 49.78 336 GLY B N 1
ATOM 11627 C CA . GLY B 1 336 ? 48.625 8.344 -10.508 1 49.78 336 GLY B CA 1
ATOM 11628 C C . GLY B 1 336 ? 47.25 8.398 -9.906 1 49.78 336 GLY B C 1
ATOM 11629 O O . GLY B 1 336 ? 46.75 7.391 -9.391 1 49.78 336 GLY B O 1
ATOM 11630 N N . ASP B 1 337 ? 46.875 9.555 -9.617 1 63.5 337 ASP B N 1
ATOM 11631 C CA . ASP B 1 337 ? 45.719 9.938 -8.805 1 63.5 337 ASP B CA 1
ATOM 11632 C C . ASP B 1 337 ? 44.406 9.641 -9.539 1 63.5 337 ASP B C 1
ATOM 11634 O O . ASP B 1 337 ? 43.312 9.898 -9.016 1 63.5 337 ASP B O 1
ATOM 11638 N N . VAL B 1 338 ? 44.656 9.016 -11.016 1 79.69 338 VAL B N 1
ATOM 11639 C CA . VAL B 1 338 ? 43.375 8.891 -11.727 1 79.69 338 VAL B CA 1
ATOM 11640 C C . VAL B 1 338 ? 43.219 7.469 -12.258 1 79.69 338 VAL B C 1
ATOM 11642 O O . VAL B 1 338 ? 44.188 6.863 -12.727 1 79.69 338 VAL B O 1
ATOM 11645 N N . ILE B 1 339 ? 42.281 6.586 -12.172 1 82.69 339 ILE B N 1
ATOM 11646 C CA . ILE B 1 339 ? 41.906 5.289 -12.711 1 82.69 339 ILE B CA 1
ATOM 11647 C C . ILE B 1 339 ? 41.25 5.48 -14.086 1 82.69 339 ILE B C 1
ATOM 11649 O O . ILE B 1 339 ? 40.312 6.266 -14.242 1 82.69 339 ILE B O 1
ATOM 11653 N N . HIS B 1 340 ? 41.844 4.789 -15.062 1 84.25 340 HIS B N 1
ATOM 11654 C CA . HIS B 1 340 ? 41.312 4.91 -16.406 1 84.25 340 HIS B CA 1
ATOM 11655 C C . HIS B 1 340 ? 40.062 4.059 -16.578 1 84.25 340 HIS B C 1
ATOM 11657 O O . HIS B 1 340 ? 40.125 2.83 -16.5 1 84.25 340 HIS B O 1
ATOM 11663 N N . THR B 1 341 ? 39 4.672 -16.812 1 90 341 THR B N 1
ATOM 11664 C CA . THR B 1 341 ? 37.719 3.979 -16.938 1 90 341 THR B CA 1
ATOM 11665 C C . THR B 1 341 ? 37.156 4.129 -18.359 1 90 341 THR B C 1
ATOM 11667 O O . THR B 1 341 ? 36.219 3.414 -18.734 1 90 341 THR B O 1
ATOM 11670 N N . PHE B 1 342 ? 37.656 5.051 -19.188 1 87.31 342 PHE B N 1
ATOM 11671 C CA . PHE B 1 342 ? 37.156 5.387 -20.516 1 87.31 342 PHE B CA 1
ATOM 11672 C C . PHE B 1 342 ? 38.281 5.395 -21.547 1 87.31 342 PHE B C 1
ATOM 11674 O O . PHE B 1 342 ? 39.281 6.109 -21.391 1 87.31 342 PHE B O 1
ATOM 11681 N N . GLU B 1 343 ? 38.219 4.461 -22.531 1 80.88 343 GLU B N 1
ATOM 11682 C CA . GLU B 1 343 ? 39.219 4.348 -23.578 1 80.88 343 GLU B CA 1
ATOM 11683 C C . GLU B 1 343 ? 38.594 4.18 -24.953 1 80.88 343 GLU B C 1
ATOM 11685 O O . GLU B 1 343 ? 37.656 3.41 -25.125 1 80.88 343 GLU B O 1
ATOM 11690 N N . GLY B 1 344 ? 39.062 4.859 -26.016 1 78.31 344 GLY B N 1
ATOM 11691 C CA . GLY B 1 344 ? 38.594 4.695 -27.391 1 78.31 344 GLY B CA 1
ATOM 11692 C C . GLY B 1 344 ? 37.156 5.16 -27.578 1 78.31 344 GLY B C 1
ATOM 11693 O O . GLY B 1 344 ? 36.406 4.555 -28.344 1 78.31 344 GLY B O 1
ATOM 11694 N N . GLY B 1 345 ? 36.625 6.078 -26.781 1 79.38 345 GLY B N 1
ATOM 11695 C CA . GLY B 1 345 ? 35.281 6.617 -26.906 1 79.38 345 GLY B CA 1
ATOM 11696 C C . GLY B 1 345 ? 34.25 5.785 -26.188 1 79.38 345 GLY B C 1
ATOM 11697 O O . GLY B 1 345 ? 33.031 5.988 -26.375 1 79.38 345 GLY B O 1
ATOM 11698 N N . ARG B 1 346 ? 34.75 4.82 -25.578 1 86.69 346 ARG B N 1
ATOM 11699 C CA . ARG B 1 346 ? 33.844 3.982 -24.812 1 86.69 346 ARG B CA 1
ATOM 11700 C C . ARG B 1 346 ? 34.406 3.619 -23.453 1 86.69 346 ARG B C 1
ATOM 11702 O O . ARG B 1 346 ? 35.625 3.703 -23.25 1 86.69 346 ARG B O 1
ATOM 11709 N N . PHE B 1 347 ? 33.531 3.238 -22.562 1 92.81 347 PHE B N 1
ATOM 11710 C CA . PHE B 1 347 ? 34 2.752 -21.266 1 92.81 347 PHE B CA 1
ATOM 11711 C C . PHE B 1 347 ? 34.625 1.365 -21.391 1 92.81 347 PHE B C 1
ATOM 11713 O O . PHE B 1 347 ? 34.125 0.534 -22.172 1 92.81 347 PHE B O 1
ATOM 11720 N N . ILE B 1 348 ? 35.625 1.079 -20.609 1 90.56 348 ILE B N 1
ATOM 11721 C CA . ILE B 1 348 ? 36.312 -0.201 -20.656 1 90.56 348 ILE B CA 1
ATOM 11722 C C . ILE B 1 348 ? 35.406 -1.306 -20.125 1 90.56 348 ILE B C 1
ATOM 11724 O O . ILE B 1 348 ? 34.438 -1.031 -19.422 1 90.56 348 ILE B O 1
ATOM 11728 N N . ASN B 1 349 ? 35.688 -2.547 -20.5 1 93.12 349 ASN B N 1
ATOM 11729 C CA . ASN B 1 349 ? 34.844 -3.682 -20.156 1 93.12 349 ASN B CA 1
ATOM 11730 C C . ASN B 1 349 ? 34.812 -3.939 -18.656 1 93.12 349 ASN B C 1
ATOM 11732 O O . ASN B 1 349 ? 33.812 -4.383 -18.109 1 93.12 349 ASN B O 1
ATOM 11736 N N . GLU B 1 350 ? 35.938 -3.592 -17.969 1 92.38 350 GLU B N 1
ATOM 11737 C CA . GLU B 1 350 ? 35.969 -3.748 -16.531 1 92.38 350 GLU B CA 1
ATOM 11738 C C . GLU B 1 350 ? 35 -2.809 -15.836 1 92.38 350 GLU B C 1
ATOM 11740 O O . GLU B 1 350 ? 34.375 -3.178 -14.844 1 92.38 350 GLU B O 1
ATOM 11745 N N . MET B 1 351 ? 34.875 -1.64 -16.391 1 94.06 351 MET B N 1
ATOM 11746 C CA . MET B 1 351 ? 33.906 -0.677 -15.867 1 94.06 351 MET B CA 1
ATOM 11747 C C . MET B 1 351 ? 32.5 -1.137 -16.141 1 94.06 351 MET B C 1
ATOM 11749 O O . MET B 1 351 ? 31.625 -1.017 -15.266 1 94.06 351 MET B O 1
ATOM 11753 N N . ARG B 1 352 ? 32.25 -1.696 -17.297 1 94.75 352 ARG B N 1
ATOM 11754 C CA . ARG B 1 352 ? 30.922 -2.186 -17.656 1 94.75 352 ARG B CA 1
ATOM 11755 C C . ARG B 1 352 ? 30.5 -3.33 -16.75 1 94.75 352 ARG B C 1
ATOM 11757 O O . ARG B 1 352 ? 29.375 -3.342 -16.25 1 94.75 352 ARG B O 1
ATOM 11764 N N . GLU B 1 353 ? 31.406 -4.238 -16.578 1 95.56 353 GLU B N 1
ATOM 11765 C CA . GLU B 1 353 ? 31.125 -5.359 -15.68 1 95.56 353 GLU B CA 1
ATOM 11766 C C . GLU B 1 353 ? 30.828 -4.871 -14.258 1 95.56 353 GLU B C 1
ATOM 11768 O O . GLU B 1 353 ? 29.906 -5.363 -13.602 1 95.56 353 GLU B O 1
ATOM 11773 N N . THR B 1 354 ? 31.625 -3.873 -13.805 1 96 354 THR B N 1
ATOM 11774 C CA . THR B 1 354 ? 31.438 -3.309 -12.477 1 96 354 THR B CA 1
ATOM 11775 C C . THR B 1 354 ? 30.047 -2.707 -12.336 1 96 354 THR B C 1
ATOM 11777 O O . THR B 1 354 ? 29.359 -2.943 -11.336 1 96 354 THR B O 1
ATOM 11780 N N . ILE B 1 355 ? 29.625 -1.973 -13.32 1 96.44 355 ILE B N 1
ATOM 11781 C CA . ILE B 1 355 ? 28.344 -1.301 -13.297 1 96.44 355 ILE B CA 1
ATOM 11782 C C . ILE B 1 355 ? 27.219 -2.34 -13.297 1 96.44 355 ILE B C 1
ATOM 11784 O O . ILE B 1 355 ? 26.234 -2.197 -12.57 1 96.44 355 ILE B O 1
ATOM 11788 N N . MET B 1 356 ? 27.359 -3.451 -14.07 1 96.69 356 MET B N 1
ATOM 11789 C CA . MET B 1 356 ? 26.344 -4.504 -14.125 1 96.69 356 MET B CA 1
ATOM 11790 C C . MET B 1 356 ? 26.141 -5.137 -12.758 1 96.69 356 MET B C 1
ATOM 11792 O O . MET B 1 356 ? 25 -5.316 -12.312 1 96.69 356 MET B O 1
ATOM 11796 N N . VAL B 1 357 ? 27.203 -5.379 -12.133 1 96.88 357 VAL B N 1
ATOM 11797 C CA . VAL B 1 357 ? 27.141 -6.051 -10.836 1 96.88 357 VAL B CA 1
ATOM 11798 C C . VAL B 1 357 ? 26.594 -5.098 -9.781 1 96.88 357 VAL B C 1
ATOM 11800 O O . VAL B 1 357 ? 25.766 -5.488 -8.953 1 96.88 357 VAL B O 1
ATOM 11803 N N . LEU B 1 358 ? 27.016 -3.83 -9.781 1 96.31 358 LEU B N 1
ATOM 11804 C CA . LEU B 1 358 ? 26.578 -2.85 -8.797 1 96.31 358 LEU B CA 1
ATOM 11805 C C . LEU B 1 358 ? 25.062 -2.611 -8.898 1 96.31 358 LEU B C 1
ATOM 11807 O O . LEU B 1 358 ? 24.375 -2.576 -7.887 1 96.31 358 LEU B O 1
ATOM 11811 N N . LEU B 1 359 ? 24.531 -2.51 -10.062 1 94.81 359 LEU B N 1
ATOM 11812 C CA . LEU B 1 359 ? 23.125 -2.205 -10.273 1 94.81 359 LEU B CA 1
ATOM 11813 C C . LEU B 1 359 ? 22.25 -3.395 -9.898 1 94.81 359 LEU B C 1
ATOM 11815 O O . LEU B 1 359 ? 21.141 -3.217 -9.391 1 94.81 359 LEU B O 1
ATOM 11819 N N . THR B 1 360 ? 22.672 -4.566 -10.148 1 95.12 360 THR B N 1
ATOM 11820 C CA . THR B 1 360 ? 21.781 -5.723 -10.078 1 95.12 360 THR B CA 1
ATOM 11821 C C . THR B 1 360 ? 22.047 -6.527 -8.805 1 95.12 360 THR B C 1
ATOM 11823 O O . THR B 1 360 ? 21.344 -6.379 -7.809 1 95.12 360 THR B O 1
ATOM 11826 N N . GLU B 1 361 ? 23.203 -7.176 -8.711 1 94.06 361 GLU B N 1
ATOM 11827 C CA . GLU B 1 361 ? 23.5 -8.07 -7.594 1 94.06 361 GLU B CA 1
ATOM 11828 C C . GLU B 1 361 ? 23.703 -7.293 -6.301 1 94.06 361 GLU B C 1
ATOM 11830 O O . GLU B 1 361 ? 23.375 -7.781 -5.219 1 94.06 361 GLU B O 1
ATOM 11835 N N . CYS B 1 362 ? 24.25 -6.066 -6.422 1 93.88 362 CYS B N 1
ATOM 11836 C CA . CYS B 1 362 ? 24.484 -5.258 -5.23 1 93.88 362 CYS B CA 1
ATOM 11837 C C . CYS B 1 362 ? 23.328 -4.309 -4.977 1 93.88 362 CYS B C 1
ATOM 11839 O O . CYS B 1 362 ? 23.25 -3.686 -3.916 1 93.88 362 CYS B O 1
ATOM 11841 N N . ASN B 1 363 ? 22.438 -4.16 -5.875 1 89.44 363 ASN B N 1
ATOM 11842 C CA . ASN B 1 363 ? 21.219 -3.367 -5.762 1 89.44 363 ASN B CA 1
ATOM 11843 C C . ASN B 1 363 ? 21.531 -1.903 -5.465 1 89.44 363 ASN B C 1
ATOM 11845 O O . ASN B 1 363 ? 20.922 -1.3 -4.586 1 89.44 363 ASN B O 1
ATOM 11849 N N . VAL B 1 364 ? 22.562 -1.322 -6.094 1 93.62 364 VAL B N 1
ATOM 11850 C CA . VAL B 1 364 ? 22.875 0.1 -5.988 1 93.62 364 VAL B CA 1
ATOM 11851 C C . VAL B 1 364 ? 21.969 0.896 -6.941 1 93.62 364 VAL B C 1
ATOM 11853 O O . VAL B 1 364 ? 21.781 0.5 -8.094 1 93.62 364 VAL B O 1
ATOM 11856 N N . SER B 1 365 ? 21.422 1.977 -6.422 1 90.25 365 SER B N 1
ATOM 11857 C CA . SER B 1 365 ? 20.578 2.811 -7.27 1 90.25 365 SER B CA 1
ATOM 11858 C C . SER B 1 365 ? 21.391 3.459 -8.391 1 90.25 365 SER B C 1
ATOM 11860 O O . SER B 1 365 ? 22.578 3.777 -8.203 1 90.25 365 SER B O 1
ATOM 11862 N N . MET B 1 366 ? 20.781 3.775 -9.523 1 91.19 366 MET B N 1
ATOM 11863 C CA . MET B 1 366 ? 21.453 4.254 -10.727 1 91.19 366 MET B CA 1
ATOM 11864 C C . MET B 1 366 ? 22.141 5.59 -10.469 1 91.19 366 MET B C 1
ATOM 11866 O O . MET B 1 366 ? 23.312 5.766 -10.805 1 91.19 366 MET B O 1
ATOM 11870 N N . PRO B 1 367 ? 21.469 6.477 -9.781 1 89.25 367 PRO B N 1
ATOM 11871 C CA . PRO B 1 367 ? 22.125 7.77 -9.586 1 89.25 367 PRO B CA 1
ATOM 11872 C C . PRO B 1 367 ? 23.297 7.688 -8.609 1 89.25 367 PRO B C 1
ATOM 11874 O O . PRO B 1 367 ? 24.156 8.57 -8.586 1 89.25 367 PRO B O 1
ATOM 11877 N N . LYS B 1 368 ? 23.438 6.617 -7.836 1 93.38 368 LYS B N 1
ATOM 11878 C CA . LYS B 1 368 ? 24.453 6.527 -6.789 1 93.38 368 LYS B CA 1
ATOM 11879 C C . LYS B 1 368 ? 25.656 5.703 -7.254 1 93.38 368 LYS B C 1
ATOM 11881 O O . LYS B 1 368 ? 26.672 5.633 -6.559 1 93.38 368 LYS B O 1
ATOM 11886 N N . VAL B 1 369 ? 25.562 5.117 -8.414 1 95 369 VAL B N 1
ATOM 11887 C CA . VAL B 1 369 ? 26.625 4.25 -8.906 1 95 369 VAL B CA 1
ATOM 11888 C C . VAL B 1 369 ? 27.938 5.035 -9 1 95 369 VAL B C 1
ATOM 11890 O O . VAL B 1 369 ? 28.984 4.562 -8.555 1 95 369 VAL B O 1
ATOM 11893 N N . GLY B 1 370 ? 27.859 6.266 -9.602 1 92.12 370 GLY B N 1
ATOM 11894 C CA . GLY B 1 370 ? 29.047 7.094 -9.688 1 92.12 370 GLY B CA 1
ATOM 11895 C C . GLY B 1 370 ? 29.656 7.418 -8.336 1 92.12 370 GLY B C 1
ATOM 11896 O O . GLY B 1 370 ? 30.875 7.359 -8.164 1 92.12 370 GLY B O 1
ATOM 11897 N N . ASN B 1 371 ? 28.828 7.645 -7.352 1 92.88 371 ASN B N 1
ATOM 11898 C CA . ASN B 1 371 ? 29.281 7.969 -6.004 1 92.88 371 ASN B CA 1
ATOM 11899 C C . ASN B 1 371 ? 29.938 6.773 -5.328 1 92.88 371 ASN B C 1
ATOM 11901 O O . ASN B 1 371 ? 30.922 6.93 -4.598 1 92.88 371 ASN B O 1
ATOM 11905 N N . VAL B 1 372 ? 29.406 5.609 -5.582 1 95.69 372 VAL B N 1
ATOM 11906 C CA . VAL B 1 372 ? 29.953 4.391 -4.984 1 95.69 372 VAL B CA 1
ATOM 11907 C C . VAL B 1 372 ? 31.359 4.133 -5.516 1 95.69 372 VAL B C 1
ATOM 11909 O O . VAL B 1 372 ? 32.281 3.893 -4.742 1 95.69 372 VAL B O 1
ATOM 11912 N N . ILE B 1 373 ? 31.5 4.242 -6.805 1 94.06 373 ILE B N 1
ATOM 11913 C CA . ILE B 1 373 ? 32.781 3.969 -7.445 1 94.06 373 ILE B CA 1
ATOM 11914 C C . ILE B 1 373 ? 33.812 5.004 -6.996 1 94.06 373 ILE B C 1
ATOM 11916 O O . ILE B 1 373 ? 34.938 4.652 -6.633 1 94.06 373 ILE B O 1
ATOM 11920 N N . THR B 1 374 ? 33.406 6.27 -6.945 1 92.12 374 THR B N 1
ATOM 11921 C CA . THR B 1 374 ? 34.312 7.348 -6.543 1 92.12 374 THR B CA 1
ATOM 11922 C C . THR B 1 374 ? 34.75 7.18 -5.09 1 92.12 374 THR B C 1
ATOM 11924 O O . THR B 1 374 ? 35.906 7.359 -4.762 1 92.12 374 THR B O 1
ATOM 11927 N N . THR B 1 375 ? 33.812 6.812 -4.215 1 93 375 THR B N 1
ATOM 11928 C CA . THR B 1 375 ? 34.094 6.688 -2.787 1 93 375 THR B CA 1
ATOM 11929 C C . THR B 1 375 ? 35.094 5.559 -2.525 1 93 375 THR B C 1
ATOM 11931 O O . THR B 1 375 ? 36.031 5.727 -1.769 1 93 375 THR B O 1
ATOM 11934 N N . VAL B 1 376 ? 34.875 4.438 -3.164 1 92.38 376 VAL B N 1
ATOM 11935 C CA . VAL B 1 376 ? 35.75 3.285 -2.938 1 92.38 376 VAL B CA 1
ATOM 11936 C C . VAL B 1 376 ? 37.125 3.564 -3.506 1 92.38 376 VAL B C 1
ATOM 11938 O O . VAL B 1 376 ? 38.125 3.311 -2.848 1 92.38 376 VAL B O 1
ATOM 11941 N N . CYS B 1 377 ? 37.219 4.137 -4.703 1 89.94 377 CYS B N 1
ATOM 11942 C CA . CYS B 1 377 ? 38.5 4.402 -5.352 1 89.94 377 CYS B CA 1
ATOM 11943 C C . CYS B 1 377 ? 39.25 5.508 -4.625 1 89.94 377 CYS B C 1
ATOM 11945 O O . CYS B 1 377 ? 40.469 5.387 -4.391 1 89.94 377 CYS B O 1
ATOM 11947 N N . LYS B 1 378 ? 38.531 6.52 -4.25 1 87.31 378 LYS B N 1
ATOM 11948 C CA . LYS B 1 378 ? 39.156 7.66 -3.584 1 87.31 378 LYS B CA 1
ATOM 11949 C C . LYS B 1 378 ? 39.688 7.273 -2.207 1 87.31 378 LYS B C 1
ATOM 11951 O O . LYS B 1 378 ? 40.844 7.543 -1.881 1 87.31 378 LYS B O 1
ATOM 11956 N N . ASN B 1 379 ? 38.906 6.641 -1.395 1 87.56 379 ASN B N 1
ATOM 11957 C CA . ASN B 1 379 ? 39.25 6.379 -0 1 87.56 379 ASN B CA 1
ATOM 11958 C C . ASN B 1 379 ? 40.219 5.223 0.128 1 87.56 379 ASN B C 1
ATOM 11960 O O . ASN B 1 379 ? 41.156 5.281 0.935 1 87.56 379 ASN B O 1
ATOM 11964 N N . LEU B 1 380 ? 40 4.184 -0.631 1 85.56 380 LEU B N 1
ATOM 11965 C CA . LEU B 1 380 ? 40.812 2.988 -0.413 1 85.56 380 LEU B CA 1
ATOM 11966 C C . LEU B 1 380 ? 42.062 3.021 -1.268 1 85.56 380 LEU B C 1
ATOM 11968 O O . LEU B 1 380 ? 43.094 2.449 -0.889 1 85.56 380 LEU B O 1
ATOM 11972 N N . LEU B 1 381 ? 42 3.773 -2.445 1 80.94 381 LEU B N 1
ATOM 11973 C CA . LEU B 1 381 ? 43.156 3.75 -3.344 1 80.94 381 LEU B CA 1
ATOM 11974 C C . LEU B 1 381 ? 43.75 5.145 -3.49 1 80.94 381 LEU B C 1
ATOM 11976 O O . LEU B 1 381 ? 44.875 5.289 -3.947 1 80.94 381 LEU B O 1
ATOM 11980 N N . GLY B 1 382 ? 43.031 6.129 -3.008 1 79.69 382 GLY B N 1
ATOM 11981 C CA . GLY B 1 382 ? 43.5 7.492 -3.18 1 79.69 382 GLY B CA 1
ATOM 11982 C C . GLY B 1 382 ? 43.5 7.949 -4.625 1 79.69 382 GLY B C 1
ATOM 11983 O O . GLY B 1 382 ? 44.281 8.812 -5.016 1 79.69 382 GLY B O 1
ATOM 11984 N N . LYS B 1 383 ? 42.719 7.168 -5.484 1 84 383 LYS B N 1
ATOM 11985 C CA . LYS B 1 383 ? 42.625 7.488 -6.906 1 84 383 LYS B CA 1
ATOM 11986 C C . LYS B 1 383 ? 41.188 7.844 -7.297 1 84 383 LYS B C 1
ATOM 11988 O O . LYS B 1 383 ? 40.25 7.43 -6.633 1 84 383 LYS B O 1
ATOM 11993 N N . LEU B 1 384 ? 41.094 8.742 -8.25 1 87.56 384 LEU B N 1
ATOM 11994 C CA . LEU B 1 384 ? 39.781 9.125 -8.773 1 87.56 384 LEU B CA 1
ATOM 11995 C C . LEU B 1 384 ? 39.594 8.625 -10.203 1 87.56 384 LEU B C 1
ATOM 11997 O O . LEU B 1 384 ? 40.562 8.609 -10.984 1 87.56 384 LEU B O 1
ATOM 12001 N N . PRO B 1 385 ? 38.406 8.148 -10.516 1 88.25 385 PRO B N 1
ATOM 12002 C CA . PRO B 1 385 ? 38.156 7.758 -11.906 1 88.25 385 PRO B CA 1
ATOM 12003 C C . PRO B 1 385 ? 38.188 8.945 -12.867 1 88.25 385 PRO B C 1
ATOM 12005 O O . PRO B 1 385 ? 37.812 10.062 -12.492 1 88.25 385 PRO B O 1
ATOM 12008 N N . ASP B 1 386 ? 38.625 8.758 -14 1 85.19 386 ASP B N 1
ATOM 12009 C CA . ASP B 1 386 ? 38.719 9.836 -14.977 1 85.19 386 ASP B CA 1
ATOM 12010 C C . ASP B 1 386 ? 37.344 10.289 -15.445 1 85.19 386 ASP B C 1
ATOM 12012 O O . ASP B 1 386 ? 37.094 11.492 -15.57 1 85.19 386 ASP B O 1
ATOM 12016 N N . LYS B 1 387 ? 36.562 9.266 -15.781 1 89.06 387 LYS B N 1
ATOM 12017 C CA . LYS B 1 387 ? 35.219 9.562 -16.234 1 89.06 387 LYS B CA 1
ATOM 12018 C C . LYS B 1 387 ? 34.219 8.617 -15.594 1 89.06 387 LYS B C 1
ATOM 12020 O O . LYS B 1 387 ? 34.5 7.434 -15.406 1 89.06 387 LYS B O 1
ATOM 12025 N N . LEU B 1 388 ? 33.094 9.234 -15.219 1 91.94 388 LEU B N 1
ATOM 12026 C CA . LEU B 1 388 ? 32 8.453 -14.672 1 91.94 388 LEU B CA 1
ATOM 12027 C C . LEU B 1 388 ? 30.828 8.391 -15.656 1 91.94 388 LEU B C 1
ATOM 12029 O O . LEU B 1 388 ? 30.656 9.297 -16.469 1 91.94 388 LEU B O 1
ATOM 12033 N N . PRO B 1 389 ? 30.141 7.266 -15.656 1 91.06 389 PRO B N 1
ATOM 12034 C CA . PRO B 1 389 ? 29.047 7.113 -16.609 1 91.06 389 PRO B CA 1
ATOM 12035 C C . PRO B 1 389 ? 27.859 8.023 -16.281 1 91.06 389 PRO B C 1
ATOM 12037 O O . PRO B 1 389 ? 27.594 8.297 -15.117 1 91.06 389 PRO B O 1
ATOM 12040 N N . SER B 1 390 ? 27.188 8.5 -17.344 1 89.81 390 SER B N 1
ATOM 12041 C CA . SER B 1 390 ? 25.969 9.281 -17.203 1 89.81 390 SER B CA 1
ATOM 12042 C C . SER B 1 390 ? 24.766 8.375 -16.953 1 89.81 390 SER B C 1
ATOM 12044 O O . SER B 1 390 ? 24.859 7.156 -17.062 1 89.81 390 SER B O 1
ATOM 12046 N N . HIS B 1 391 ? 23.688 9.016 -16.625 1 90.88 391 HIS B N 1
ATOM 12047 C CA . HIS B 1 391 ? 22.453 8.273 -16.359 1 90.88 391 HIS B CA 1
ATOM 12048 C C . HIS B 1 391 ? 22.016 7.496 -17.594 1 90.88 391 HIS B C 1
ATOM 12050 O O . HIS B 1 391 ? 21.562 6.352 -17.484 1 90.88 391 HIS B O 1
ATOM 12056 N N . GLY B 1 392 ? 22.141 8.07 -18.719 1 87.69 392 GLY B N 1
ATOM 12057 C CA . GLY B 1 392 ? 21.781 7.398 -19.969 1 87.69 392 GLY B CA 1
ATOM 12058 C C . GLY B 1 392 ? 22.656 6.195 -20.266 1 87.69 392 GLY B C 1
ATOM 12059 O O . GLY B 1 392 ? 22.156 5.16 -20.719 1 87.69 392 GLY B O 1
ATOM 12060 N N . THR B 1 393 ? 23.906 6.316 -19.953 1 90.94 393 THR B N 1
ATOM 12061 C CA . THR B 1 393 ? 24.844 5.227 -20.188 1 90.94 393 THR B CA 1
ATOM 12062 C C . THR B 1 393 ? 24.578 4.066 -19.234 1 90.94 393 THR B C 1
ATOM 12064 O O . THR B 1 393 ? 24.719 2.902 -19.609 1 90.94 393 THR B O 1
ATOM 12067 N N . LEU B 1 394 ? 24.234 4.398 -18.031 1 94.62 394 LEU B N 1
ATOM 12068 C CA . LEU B 1 394 ? 23.922 3.369 -17.047 1 94.62 394 LEU B CA 1
ATOM 12069 C C . LEU B 1 394 ? 22.719 2.533 -17.5 1 94.62 394 LEU B C 1
ATOM 12071 O O . LEU B 1 394 ? 22.719 1.312 -17.328 1 94.62 394 LEU B O 1
ATOM 12075 N N . HIS B 1 395 ? 21.766 3.201 -18.125 1 91 395 HIS B N 1
ATOM 12076 C CA . HIS B 1 395 ? 20.609 2.498 -18.641 1 91 395 HIS B CA 1
ATOM 12077 C C . HIS B 1 395 ? 20.984 1.562 -19.781 1 91 395 HIS B C 1
ATOM 12079 O O . HIS B 1 395 ? 20.453 0.456 -19.891 1 91 395 HIS B O 1
ATOM 12085 N N . ARG B 1 396 ? 21.844 2.006 -20.547 1 90.62 396 ARG B N 1
ATOM 12086 C CA . ARG B 1 396 ? 22.312 1.191 -21.672 1 90.62 396 ARG B CA 1
ATOM 12087 C C . ARG B 1 396 ? 23.047 -0.045 -21.156 1 90.62 396 ARG B C 1
ATOM 12089 O O . ARG B 1 396 ? 22.828 -1.15 -21.656 1 90.62 396 ARG B O 1
ATOM 12096 N N . ILE B 1 397 ? 23.875 0.146 -20.203 1 94.5 397 ILE B N 1
ATOM 12097 C CA . ILE B 1 397 ? 24.672 -0.956 -19.672 1 94.5 397 ILE B CA 1
ATOM 12098 C C . ILE B 1 397 ? 23.766 -1.975 -19 1 94.5 397 ILE B C 1
ATOM 12100 O O . ILE B 1 397 ? 24 -3.182 -19.062 1 94.5 397 ILE B O 1
ATOM 12104 N N . LEU B 1 398 ? 22.703 -1.534 -18.422 1 94.12 398 LEU B N 1
ATOM 12105 C CA . LEU B 1 398 ? 21.734 -2.455 -17.844 1 94.12 398 LEU B CA 1
ATOM 12106 C C . LEU B 1 398 ? 21.109 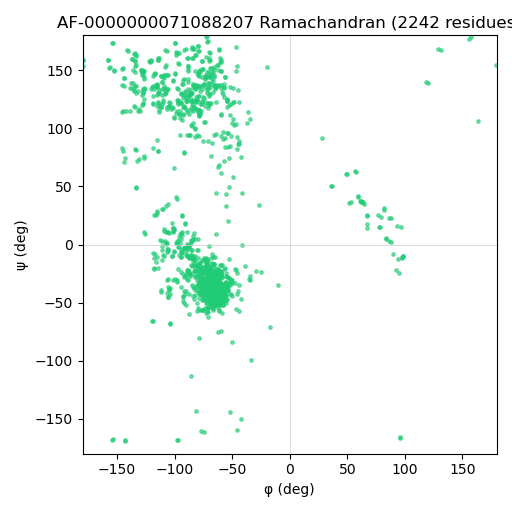-3.354 -18.906 1 94.12 398 LEU B C 1
ATOM 12108 O O . LEU B 1 398 ? 20.859 -4.535 -18.672 1 94.12 398 LEU B O 1
ATOM 12112 N N . ASN B 1 399 ? 20.906 -2.812 -20.031 1 90.81 399 ASN B N 1
ATOM 12113 C CA . ASN B 1 399 ? 20.391 -3.607 -21.141 1 90.81 399 ASN B CA 1
ATOM 12114 C C . ASN B 1 399 ? 21.422 -4.594 -21.656 1 90.81 399 ASN B C 1
ATOM 12116 O O . ASN B 1 399 ? 21.078 -5.695 -22.094 1 90.81 399 ASN B O 1
ATOM 12120 N N . GLU B 1 400 ? 22.656 -4.125 -21.609 1 93.75 400 GLU B N 1
ATOM 12121 C CA . GLU B 1 400 ? 23.734 -5.039 -21.953 1 93.75 400 GLU B CA 1
ATOM 12122 C C . GLU B 1 400 ? 23.812 -6.215 -20.984 1 93.75 400 GLU B C 1
ATOM 12124 O O . GLU B 1 400 ? 24.125 -7.336 -21.391 1 93.75 400 GLU B O 1
ATOM 12129 N N . ALA B 1 401 ? 23.484 -5.895 -19.766 1 95.81 401 ALA B N 1
ATOM 12130 C CA . ALA B 1 401 ? 23.5 -6.93 -18.734 1 95.81 401 ALA B CA 1
ATOM 12131 C C . ALA B 1 401 ? 22.484 -8.023 -19.031 1 95.81 401 ALA B C 1
ATOM 12133 O O . ALA B 1 401 ? 22.672 -9.188 -18.672 1 95.81 401 ALA B O 1
ATOM 12134 N N . LYS B 1 402 ? 21.438 -7.699 -19.672 1 93.5 402 LYS B N 1
ATOM 12135 C CA . LYS B 1 402 ? 20.438 -8.695 -20.047 1 93.5 402 LYS B CA 1
ATOM 12136 C C . LYS B 1 402 ? 21.031 -9.727 -21.016 1 93.5 402 LYS B C 1
ATOM 12138 O O . LYS B 1 402 ? 20.766 -10.922 -20.875 1 93.5 402 LYS B O 1
ATOM 12143 N N . PHE B 1 403 ? 21.781 -9.219 -21.953 1 93.19 403 PHE B N 1
ATOM 12144 C CA . PHE B 1 403 ? 22.422 -10.102 -22.906 1 93.19 403 PHE B CA 1
ATOM 12145 C C . PHE B 1 403 ? 23.328 -11.102 -22.203 1 93.19 403 PHE B C 1
ATOM 12147 O O . PHE B 1 403 ? 23.328 -12.289 -22.547 1 93.19 403 PHE B O 1
ATOM 12154 N N . VAL B 1 404 ? 24.047 -10.602 -21.25 1 95.06 404 VAL B N 1
ATOM 12155 C CA . VAL B 1 404 ? 24.969 -11.461 -20.516 1 95.06 404 VAL B CA 1
ATOM 12156 C C . VAL B 1 404 ? 24.188 -12.555 -19.797 1 95.06 404 VAL B C 1
ATOM 12158 O O . VAL B 1 404 ? 24.562 -13.727 -19.828 1 95.06 404 VAL B O 1
ATOM 12161 N N . ALA B 1 405 ? 23.125 -12.195 -19.188 1 96.06 405 ALA B N 1
ATOM 12162 C CA . ALA B 1 405 ? 22.297 -13.156 -18.469 1 96.06 405 ALA B CA 1
ATOM 12163 C C . ALA B 1 405 ? 21.688 -14.18 -19.406 1 96.06 405 ALA B C 1
ATOM 12165 O O . ALA B 1 405 ? 21.609 -15.367 -19.094 1 96.06 405 ALA B O 1
ATOM 12166 N N . GLN B 1 406 ? 21.266 -13.742 -20.547 1 93.75 406 GLN B N 1
ATOM 12167 C CA . GLN B 1 406 ? 20.641 -14.633 -21.531 1 93.75 406 GLN B CA 1
ATOM 12168 C C . GLN B 1 406 ? 21.656 -15.648 -22.047 1 93.75 406 GLN B C 1
ATOM 12170 O O . GLN B 1 406 ? 21.312 -16.812 -22.297 1 93.75 406 GLN B O 1
ATOM 12175 N N . THR B 1 407 ? 22.875 -15.219 -22.281 1 93.69 407 THR B N 1
ATOM 12176 C CA . THR B 1 407 ? 23.922 -16.125 -22.734 1 93.69 407 THR B CA 1
ATOM 12177 C C . THR B 1 407 ? 24.203 -17.203 -21.688 1 93.69 407 THR B C 1
ATOM 12179 O O . THR B 1 407 ? 24.422 -18.359 -22.016 1 93.69 407 THR B O 1
ATOM 12182 N N . GLN B 1 408 ? 24.234 -16.766 -20.438 1 94.94 408 GLN B N 1
ATOM 12183 C CA . GLN B 1 408 ? 24.406 -17.719 -19.344 1 94.94 408 GLN B CA 1
ATOM 12184 C C . GLN B 1 408 ? 23.281 -18.75 -19.328 1 94.94 408 GLN B C 1
ATOM 12186 O O . GLN B 1 408 ? 23.547 -19.953 -19.156 1 94.94 408 GLN B O 1
ATOM 12191 N N . ILE B 1 409 ? 22.047 -18.344 -19.516 1 95.88 409 ILE B N 1
ATOM 12192 C CA . ILE B 1 409 ? 20.875 -19.219 -19.484 1 95.88 409 ILE B CA 1
ATOM 12193 C C . ILE B 1 409 ? 20.969 -20.25 -20.609 1 95.88 409 ILE B C 1
ATOM 12195 O O . ILE B 1 409 ? 20.688 -21.422 -20.406 1 95.88 409 ILE B O 1
ATOM 12199 N N . MET B 1 410 ? 21.375 -19.797 -21.734 1 93.44 410 MET B N 1
ATOM 12200 C CA . MET B 1 410 ? 21.5 -20.688 -22.875 1 93.44 410 MET B CA 1
ATOM 12201 C C . MET B 1 410 ? 22.516 -21.797 -22.578 1 93.44 410 MET B C 1
ATOM 12203 O O . MET B 1 410 ? 22.25 -22.969 -22.828 1 93.44 410 MET B O 1
ATOM 12207 N N . GLU B 1 411 ? 23.578 -21.391 -22.031 1 91.5 411 GLU B N 1
ATOM 12208 C CA . GLU B 1 411 ? 24.625 -22.359 -21.719 1 91.5 411 GLU B CA 1
ATOM 12209 C C . GLU B 1 411 ? 24.141 -23.359 -20.656 1 91.5 411 GLU B C 1
ATOM 12211 O O . GLU B 1 411 ? 24.344 -24.562 -20.797 1 91.5 411 GLU B O 1
ATOM 12216 N N . TYR B 1 412 ? 23.531 -22.906 -19.641 1 93.31 412 TYR B N 1
ATOM 12217 C CA . TYR B 1 412 ? 23.078 -23.75 -18.547 1 93.31 412 TYR B CA 1
ATOM 12218 C C . TYR B 1 412 ? 21.984 -24.719 -19.016 1 93.31 412 TYR B C 1
ATOM 12220 O O . TYR B 1 412 ? 21.984 -25.891 -18.641 1 93.31 412 TYR B O 1
ATOM 12228 N N . MET B 1 413 ? 21.078 -24.281 -19.844 1 92.62 413 MET B N 1
ATOM 12229 C CA . MET B 1 413 ? 19.969 -25.109 -20.312 1 92.62 413 MET B CA 1
ATOM 12230 C C . MET B 1 413 ? 20.469 -26.156 -21.312 1 92.62 413 MET B C 1
ATOM 12232 O O . MET B 1 413 ? 19.969 -27.281 -21.328 1 92.62 413 MET B O 1
ATOM 12236 N N . GLU B 1 414 ? 21.422 -25.781 -22.078 1 87.31 414 GLU B N 1
ATOM 12237 C CA . GLU B 1 414 ? 21.969 -26.719 -23.047 1 87.31 414 GLU B CA 1
ATOM 12238 C C . GLU B 1 414 ? 22.781 -27.812 -22.375 1 87.31 414 GLU B C 1
ATOM 12240 O O . GLU B 1 414 ? 22.781 -28.969 -22.828 1 87.31 414 GLU B O 1
ATOM 12245 N N . GLU B 1 415 ? 23.469 -27.438 -21.406 1 82 415 GLU B N 1
ATOM 12246 C CA . GLU B 1 415 ? 24.234 -28.422 -20.672 1 82 415 GLU B CA 1
ATOM 12247 C C . GLU B 1 415 ? 23.328 -29.438 -19.984 1 82 415 GLU B C 1
ATOM 12249 O O . GLU B 1 415 ? 23.703 -30.594 -19.812 1 82 415 GLU B O 1
ATOM 12254 N N . GLY B 1 416 ? 22.266 -29.078 -19.609 1 66.69 416 GLY B N 1
ATOM 12255 C CA . GLY B 1 416 ? 21.344 -29.906 -18.859 1 66.69 416 GLY B CA 1
ATOM 12256 C C . GLY B 1 416 ? 20.484 -30.797 -19.75 1 66.69 416 GLY B C 1
ATOM 12257 O O . GLY B 1 416 ? 19.844 -31.734 -19.266 1 66.69 416 GLY B O 1
ATOM 12258 N N . GLY B 1 417 ? 20.547 -30.516 -21.203 1 70.19 417 GLY B N 1
ATOM 12259 C CA . GLY B 1 417 ? 19.391 -31.297 -21.641 1 70.19 417 GLY B CA 1
ATOM 12260 C C . GLY B 1 417 ? 19.562 -31.922 -23.016 1 70.19 417 GLY B C 1
ATOM 12261 O O . GLY B 1 417 ? 19.531 -31.219 -24.016 1 70.19 417 GLY B O 1
ATOM 12262 N N . ASP B 1 418 ? 20.188 -33 -23.062 1 77.88 418 ASP B N 1
ATOM 12263 C CA . ASP B 1 418 ? 19.969 -33.875 -24.203 1 77.88 418 ASP B CA 1
ATOM 12264 C C . ASP B 1 418 ? 18.609 -34.562 -24.109 1 77.88 418 ASP B C 1
ATOM 12266 O O . ASP B 1 418 ? 18.328 -35.25 -23.141 1 77.88 418 ASP B O 1
ATOM 12270 N N . PRO B 1 419 ? 17.766 -34.281 -25.125 1 82.06 419 PRO B N 1
ATOM 12271 C CA . PRO B 1 419 ? 16.406 -34.812 -25.062 1 82.06 419 PRO B CA 1
ATOM 12272 C C . PRO B 1 419 ? 16.391 -36.344 -24.984 1 82.06 419 PRO B C 1
ATOM 12274 O O . PRO B 1 419 ? 15.391 -36.906 -24.547 1 82.06 419 PRO B O 1
ATOM 12277 N N . SER B 1 420 ? 17.5 -36.969 -25.344 1 78.94 420 SER B N 1
ATOM 12278 C CA . SER B 1 420 ? 17.547 -38.406 -25.328 1 78.94 420 SER B CA 1
ATOM 12279 C C . SER B 1 420 ? 17.812 -38.938 -23.922 1 78.94 420 SER B C 1
ATOM 12281 O O . SER B 1 420 ? 17.531 -40.094 -23.625 1 78.94 420 SER B O 1
ATOM 12283 N N . ASN B 1 421 ? 18.297 -38.094 -23.078 1 82.88 421 ASN B N 1
ATOM 12284 C CA . ASN B 1 421 ? 18.516 -38.469 -21.688 1 82.88 421 ASN B CA 1
ATOM 12285 C C . ASN B 1 421 ? 17.203 -38.469 -20.906 1 82.88 421 ASN B C 1
ATOM 12287 O O . ASN B 1 421 ? 16.266 -37.75 -21.234 1 82.88 421 ASN B O 1
ATOM 12291 N N . LEU B 1 422 ? 17.156 -39.281 -19.969 1 82.62 422 LEU B N 1
ATOM 12292 C CA . LEU B 1 422 ? 15.953 -39.406 -19.141 1 82.62 422 LEU B CA 1
ATOM 12293 C C . LEU B 1 422 ? 15.789 -38.156 -18.266 1 82.62 422 LEU B C 1
ATOM 12295 O O . LEU B 1 422 ? 14.664 -37.719 -18 1 82.62 422 LEU B O 1
ATOM 12299 N N . GLN B 1 423 ? 16.984 -37.688 -17.859 1 87 423 GLN B N 1
ATOM 12300 C CA . GLN B 1 423 ? 16.922 -36.5 -17.016 1 87 423 GLN B CA 1
ATOM 12301 C C . GLN B 1 423 ? 17 -35.219 -17.859 1 87 423 GLN B C 1
ATOM 12303 O O . GLN B 1 423 ? 17.766 -35.156 -18.828 1 87 423 GLN B O 1
ATOM 12308 N N . GLY B 1 424 ? 16.094 -34.281 -17.594 1 90.88 424 GLY B N 1
ATOM 12309 C CA . GLY B 1 424 ? 16.078 -33 -18.297 1 90.88 424 GLY B CA 1
ATOM 12310 C C . GLY B 1 424 ? 15.695 -31.844 -17.406 1 90.88 424 GLY B C 1
ATOM 12311 O O . GLY B 1 424 ? 15.75 -31.953 -16.172 1 90.88 424 GLY B O 1
ATOM 12312 N N . ASN B 1 425 ? 15.461 -30.734 -18.031 1 94.5 425 ASN B N 1
ATOM 12313 C CA . ASN B 1 425 ? 15.102 -29.531 -17.297 1 94.5 425 ASN B CA 1
ATOM 12314 C C . ASN B 1 425 ? 13.633 -29.531 -16.891 1 94.5 425 ASN B C 1
ATOM 12316 O O . ASN B 1 425 ? 12.805 -30.156 -17.562 1 94.5 425 ASN B O 1
ATOM 12320 N N . THR B 1 426 ? 13.375 -28.953 -15.742 1 95.5 426 THR B N 1
ATOM 12321 C CA . THR B 1 426 ? 12 -28.766 -15.297 1 95.5 426 THR B CA 1
ATOM 12322 C C . THR B 1 426 ? 11.57 -27.312 -15.461 1 95.5 426 THR B C 1
ATOM 12324 O O . THR B 1 426 ? 12.148 -26.406 -14.859 1 95.5 426 THR B O 1
ATOM 12327 N N . LEU B 1 427 ? 10.531 -27.078 -16.203 1 96.25 427 LEU B N 1
ATOM 12328 C CA . LEU B 1 427 ? 10.039 -25.75 -16.484 1 96.25 427 LEU B CA 1
ATOM 12329 C C . LEU B 1 427 ? 9.031 -25.312 -15.422 1 96.25 427 LEU B C 1
ATOM 12331 O O . LEU B 1 427 ? 8.062 -26.016 -15.148 1 96.25 427 LEU B O 1
ATOM 12335 N N . HIS B 1 428 ? 9.344 -24.203 -14.828 1 96.69 428 HIS B N 1
ATOM 12336 C CA . HIS B 1 428 ? 8.422 -23.578 -13.883 1 96.69 428 HIS B CA 1
ATOM 12337 C C . HIS B 1 428 ? 7.684 -22.406 -14.523 1 96.69 428 HIS B C 1
ATOM 12339 O O . HIS B 1 428 ? 8.258 -21.656 -15.312 1 96.69 428 HIS B O 1
ATOM 12345 N N . SER B 1 429 ? 6.395 -22.266 -14.219 1 93.62 429 SER B N 1
ATOM 12346 C CA . SER B 1 429 ? 5.617 -21.156 -14.75 1 93.62 429 SER B CA 1
ATOM 12347 C C . SER B 1 429 ? 4.598 -20.656 -13.734 1 93.62 429 SER B C 1
ATOM 12349 O O . SER B 1 429 ? 4.023 -21.438 -12.984 1 93.62 429 SER B O 1
ATOM 12351 N N . ASP B 1 430 ? 4.523 -19.406 -13.633 1 92.44 430 ASP B N 1
ATOM 12352 C CA . ASP B 1 430 ? 3.508 -18.766 -12.805 1 92.44 430 ASP B CA 1
ATOM 12353 C C . ASP B 1 430 ? 3.23 -17.344 -13.281 1 92.44 430 ASP B C 1
ATOM 12355 O O . ASP B 1 430 ? 4.027 -16.766 -14.023 1 92.44 430 ASP B O 1
ATOM 12359 N N . ALA B 1 431 ? 2.016 -16.906 -13 1 91.81 431 ALA B N 1
ATOM 12360 C CA . ALA B 1 431 ? 1.629 -15.57 -13.43 1 91.81 431 ALA B CA 1
ATOM 12361 C C . ALA B 1 431 ? 1.078 -14.75 -12.266 1 91.81 431 ALA B C 1
ATOM 12363 O O . ALA B 1 431 ? 0.618 -15.312 -11.266 1 91.81 431 ALA B O 1
ATOM 12364 N N . THR B 1 432 ? 1.28 -13.477 -12.32 1 87.94 432 THR B N 1
ATOM 12365 C CA . THR B 1 432 ? 0.748 -12.586 -11.305 1 87.94 432 THR B CA 1
ATOM 12366 C C . THR B 1 432 ? 0.336 -11.25 -11.914 1 87.94 432 THR B C 1
ATOM 12368 O O . THR B 1 432 ? 0.754 -10.914 -13.023 1 87.94 432 THR B O 1
ATOM 12371 N N . THR B 1 433 ? -0.584 -10.633 -11.32 1 86.12 433 THR B N 1
ATOM 12372 C CA . THR B 1 433 ? -0.991 -9.289 -11.711 1 86.12 433 THR B CA 1
ATOM 12373 C C . THR B 1 433 ? -0.629 -8.281 -10.625 1 86.12 433 THR B C 1
ATOM 12375 O O . THR B 1 433 ? -1.02 -8.438 -9.461 1 86.12 433 THR B O 1
ATOM 12378 N N . LYS B 1 434 ? 0.196 -7.336 -10.938 1 84.75 434 LYS B N 1
ATOM 12379 C CA . LYS B 1 434 ? 0.608 -6.285 -10.016 1 84.75 434 LYS B CA 1
ATOM 12380 C C . LYS B 1 434 ? 0.407 -4.902 -10.633 1 84.75 434 LYS B C 1
ATOM 12382 O O . LYS B 1 434 ? 0.779 -4.672 -11.781 1 84.75 434 LYS B O 1
ATOM 12387 N N . PHE B 1 435 ? -0.231 -3.965 -9.938 1 82.12 435 PHE B N 1
ATOM 12388 C CA . PHE B 1 435 ? -0.469 -2.594 -10.367 1 82.12 435 PHE B CA 1
ATOM 12389 C C . PHE B 1 435 ? -1.133 -2.564 -11.742 1 82.12 435 PHE B C 1
ATOM 12391 O O . PHE B 1 435 ? -0.707 -1.822 -12.625 1 82.12 435 PHE B O 1
ATOM 12398 N N . HIS B 1 436 ? -2.018 -3.535 -11.977 1 83.38 436 HIS B N 1
ATOM 12399 C CA . HIS B 1 436 ? -2.898 -3.617 -13.141 1 83.38 436 HIS B CA 1
ATOM 12400 C C . HIS B 1 436 ? -2.143 -4.098 -14.375 1 83.38 436 HIS B C 1
ATOM 12402 O O . HIS B 1 436 ? -2.598 -3.895 -15.5 1 83.38 436 HIS B O 1
ATOM 12408 N N . ARG B 1 437 ? -0.947 -4.66 -14.188 1 84.19 437 ARG B N 1
ATOM 12409 C CA . ARG B 1 437 ? -0.179 -5.309 -15.25 1 84.19 437 ARG B CA 1
ATOM 12410 C C . ARG B 1 437 ? -0.014 -6.801 -14.969 1 84.19 437 ARG B C 1
ATOM 12412 O O . ARG B 1 437 ? 0.192 -7.203 -13.828 1 84.19 437 ARG B O 1
ATOM 12419 N N . HIS B 1 438 ? -0.218 -7.5 -15.961 1 89.44 438 HIS B N 1
ATOM 12420 C CA . HIS B 1 438 ? -0.134 -8.953 -15.836 1 89.44 438 HIS B CA 1
ATOM 12421 C C . HIS B 1 438 ? 1.231 -9.469 -16.281 1 89.44 438 HIS B C 1
ATOM 12423 O O . HIS B 1 438 ? 1.688 -9.156 -17.391 1 89.44 438 HIS B O 1
ATOM 12429 N N . TYR B 1 439 ? 1.931 -10.18 -15.359 1 92.69 439 TYR B N 1
ATOM 12430 C CA . TYR B 1 439 ? 3.273 -10.68 -15.625 1 92.69 439 TYR B CA 1
ATOM 12431 C C . TYR B 1 439 ? 3.297 -12.203 -15.617 1 92.69 439 TYR B C 1
ATOM 12433 O O . TYR B 1 439 ? 2.627 -12.836 -14.805 1 92.69 439 TYR B O 1
ATOM 12441 N N . GLN B 1 440 ? 3.984 -12.773 -16.562 1 94.31 440 GLN B N 1
ATOM 12442 C CA . GLN B 1 440 ? 4.254 -14.203 -16.609 1 94.31 440 GLN B CA 1
ATOM 12443 C C . GLN B 1 440 ? 5.746 -14.492 -16.438 1 94.31 440 GLN B C 1
ATOM 12445 O O . GLN B 1 440 ? 6.578 -13.914 -17.141 1 94.31 440 GLN B O 1
ATOM 12450 N N . GLY B 1 441 ? 6.043 -15.281 -15.422 1 94.31 441 GLY B N 1
ATOM 12451 C CA . GLY B 1 441 ? 7.426 -15.656 -15.172 1 94.31 441 GLY B CA 1
ATOM 12452 C C . GLY B 1 441 ? 7.73 -17.094 -15.539 1 94.31 441 GLY B C 1
ATOM 12453 O O . GLY B 1 441 ? 6.867 -17.969 -15.406 1 94.31 441 GLY B O 1
ATOM 12454 N N . PHE B 1 442 ? 8.977 -17.328 -16.031 1 96.94 442 PHE B N 1
ATOM 12455 C CA . PHE B 1 442 ? 9.461 -18.672 -16.359 1 96.94 442 PHE B CA 1
ATOM 12456 C C . PHE B 1 442 ? 10.797 -18.938 -15.672 1 96.94 442 PHE B C 1
ATOM 12458 O O . PHE B 1 442 ? 11.68 -18.078 -15.664 1 96.94 442 PHE B O 1
ATOM 12465 N N . GLN B 1 443 ? 10.93 -20.078 -15.078 1 97.19 443 GLN B N 1
ATOM 12466 C CA . GLN B 1 443 ? 12.156 -20.547 -14.453 1 97.19 443 GLN B CA 1
ATOM 12467 C C . GLN B 1 443 ? 12.438 -22 -14.82 1 97.19 443 GLN B C 1
ATOM 12469 O O . GLN B 1 443 ? 11.57 -22.688 -15.359 1 97.19 443 GLN B O 1
ATOM 12474 N N . VAL B 1 444 ? 13.641 -22.422 -14.586 1 96.25 444 VAL B N 1
ATOM 12475 C CA . VAL B 1 444 ? 14.008 -23.797 -14.891 1 96.25 444 VAL B CA 1
ATOM 12476 C C . VAL B 1 444 ? 14.852 -24.375 -13.75 1 96.25 444 VAL B C 1
ATOM 12478 O O . VAL B 1 444 ? 15.688 -23.672 -13.172 1 96.25 444 VAL B O 1
ATOM 12481 N N . THR B 1 445 ? 14.523 -25.547 -13.375 1 95.75 445 THR B N 1
ATOM 12482 C CA . THR B 1 445 ? 15.414 -26.328 -12.523 1 95.75 445 THR B CA 1
ATOM 12483 C C . THR B 1 445 ? 16.281 -27.25 -13.367 1 95.75 445 THR B C 1
ATOM 12485 O O . THR B 1 445 ? 15.773 -28.078 -14.125 1 95.75 445 THR B O 1
ATOM 12488 N N . LEU B 1 446 ? 17.562 -27.109 -13.234 1 94.44 446 LEU B N 1
ATOM 12489 C CA . LEU B 1 446 ? 18.531 -27.891 -14 1 94.44 446 LEU B CA 1
ATOM 12490 C C . LEU B 1 446 ? 18.688 -29.281 -13.422 1 94.44 446 LEU B C 1
ATOM 12492 O O . LEU B 1 446 ? 18.203 -29.562 -12.32 1 94.44 446 LEU B O 1
ATOM 12496 N N . PRO B 1 447 ? 19.328 -30.203 -14.18 1 92 447 PRO B N 1
ATOM 12497 C CA . PRO B 1 447 ? 19.516 -31.578 -13.703 1 92 447 PRO B CA 1
ATOM 12498 C C . PRO B 1 447 ? 20.312 -31.641 -12.398 1 92 447 PRO B C 1
ATOM 12500 O O . PRO B 1 447 ? 20.141 -32.562 -11.609 1 92 447 PRO B O 1
ATOM 12503 N N . ASP B 1 448 ? 21.188 -30.625 -12.078 1 88.88 448 ASP B N 1
ATOM 12504 C CA . ASP B 1 448 ? 21.953 -30.578 -10.836 1 88.88 448 ASP B CA 1
ATOM 12505 C C . ASP B 1 448 ? 21.141 -29.938 -9.711 1 88.88 448 ASP B C 1
ATOM 12507 O O . ASP B 1 448 ? 21.672 -29.672 -8.625 1 88.88 448 ASP B O 1
ATOM 12511 N N . LYS B 1 449 ? 19.875 -29.594 -9.961 1 91 449 LYS B N 1
ATOM 12512 C CA . LYS B 1 449 ? 18.891 -29.109 -8.984 1 91 449 LYS B CA 1
ATOM 12513 C C . LYS B 1 449 ? 19.047 -27.609 -8.758 1 91 449 LYS B C 1
ATOM 12515 O O . LYS B 1 449 ? 18.375 -27.031 -7.898 1 91 449 LYS B O 1
ATOM 12520 N N . GLU B 1 450 ? 19.922 -27.016 -9.516 1 92.25 450 GLU B N 1
ATOM 12521 C CA . GLU B 1 450 ? 20.031 -25.547 -9.461 1 92.25 450 GLU B CA 1
ATOM 12522 C C . GLU B 1 450 ? 18.859 -24.891 -10.18 1 92.25 450 GLU B C 1
ATOM 12524 O O . GLU B 1 450 ? 18.438 -25.344 -11.25 1 92.25 450 GLU B O 1
ATOM 12529 N N . GLN B 1 451 ? 18.406 -23.922 -9.594 1 95 451 GLN B N 1
ATOM 12530 C CA . GLN B 1 451 ? 17.266 -23.219 -10.164 1 95 451 GLN B CA 1
ATOM 12531 C C . GLN B 1 451 ? 17.672 -21.891 -10.766 1 95 451 GLN B C 1
ATOM 12533 O O . GLN B 1 451 ? 18.422 -21.125 -10.141 1 95 451 GLN B O 1
ATOM 12538 N N . ILE B 1 452 ? 17.219 -21.594 -11.938 1 95.75 452 ILE B N 1
ATOM 12539 C CA . ILE B 1 452 ? 17.547 -20.328 -12.594 1 95.75 452 ILE B CA 1
ATOM 12540 C C . ILE B 1 452 ? 16.281 -19.703 -13.18 1 95.75 452 ILE B C 1
ATOM 12542 O O . ILE B 1 452 ? 15.32 -20.406 -13.492 1 95.75 452 ILE B O 1
ATOM 12546 N N . SER B 1 453 ? 16.312 -18.422 -13.312 1 96.69 453 SER B N 1
ATOM 12547 C CA . SER B 1 453 ? 15.219 -17.688 -13.953 1 96.69 453 SER B CA 1
ATOM 12548 C C . SER B 1 453 ? 15.492 -17.484 -15.438 1 96.69 453 SER B C 1
ATOM 12550 O O . SER B 1 453 ? 16.625 -17.219 -15.836 1 96.69 453 SER B O 1
ATOM 12552 N N . ILE B 1 454 ? 14.477 -17.656 -16.266 1 94.94 454 ILE B N 1
ATOM 12553 C CA . ILE B 1 454 ? 14.648 -17.562 -17.703 1 94.94 454 ILE B CA 1
ATOM 12554 C C . ILE B 1 454 ? 14.086 -16.234 -18.203 1 94.94 454 ILE B C 1
ATOM 12556 O O . ILE B 1 454 ? 14.594 -15.656 -19.172 1 94.94 454 ILE B O 1
ATOM 12560 N N . GLY B 1 455 ? 12.945 -15.875 -17.531 1 91.81 455 GLY B N 1
ATOM 12561 C CA . GLY B 1 455 ? 12.406 -14.617 -18.047 1 91.81 455 GLY B CA 1
ATOM 12562 C C . GLY B 1 455 ? 11.141 -14.18 -17.312 1 91.81 455 GLY B C 1
ATOM 12563 O O . GLY B 1 455 ? 10.5 -14.984 -16.641 1 91.81 455 GLY B O 1
ATOM 12564 N N . LEU B 1 456 ? 10.891 -12.93 -17.422 1 93.44 456 LEU B N 1
ATOM 12565 C CA . LEU B 1 456 ? 9.672 -12.273 -16.969 1 93.44 456 LEU B CA 1
ATOM 12566 C C . LEU B 1 456 ? 9.047 -11.445 -18.094 1 93.44 456 LEU B C 1
ATOM 12568 O O . LEU B 1 456 ? 9.688 -10.539 -18.625 1 93.44 456 LEU B O 1
ATOM 12572 N N . VAL B 1 457 ? 7.812 -11.781 -18.422 1 91.56 457 VAL B N 1
ATOM 12573 C CA . VAL B 1 457 ? 7.184 -11.141 -19.578 1 91.56 457 VAL B CA 1
ATOM 12574 C C . VAL B 1 457 ? 5.848 -10.531 -19.172 1 91.56 457 VAL B C 1
ATOM 12576 O O . VAL B 1 457 ? 5.082 -11.141 -18.422 1 91.56 457 VAL B O 1
ATOM 12579 N N . GLU B 1 458 ? 5.633 -9.336 -19.609 1 91.25 458 GLU B N 1
ATOM 12580 C CA . GLU B 1 458 ? 4.312 -8.734 -19.453 1 91.25 458 GLU B CA 1
ATOM 12581 C C . GLU B 1 458 ? 3.344 -9.234 -20.516 1 91.25 458 GLU B C 1
ATOM 12583 O O . GLU B 1 458 ? 3.684 -9.266 -21.703 1 91.25 458 GLU B O 1
ATOM 12588 N N . VAL B 1 459 ? 2.195 -9.703 -20.062 1 90.44 459 VAL B N 1
ATOM 12589 C CA . VAL B 1 459 ? 1.249 -10.289 -21.016 1 90.44 459 VAL B CA 1
ATOM 12590 C C . VAL B 1 459 ? -0.081 -9.539 -20.938 1 90.44 459 VAL B C 1
ATOM 12592 O O . VAL B 1 459 ? -0.371 -8.867 -19.953 1 90.44 459 VAL B O 1
ATOM 12595 N N . GLY B 1 460 ? -0.843 -9.648 -22.031 1 80.12 460 GLY B N 1
ATOM 12596 C CA . GLY B 1 460 ? -2.107 -8.938 -22.125 1 80.12 460 GLY B CA 1
ATOM 12597 C C . GLY B 1 460 ? -3.271 -9.703 -21.531 1 80.12 460 GLY B C 1
ATOM 12598 O O . GLY B 1 460 ? -4.293 -9.117 -21.172 1 80.12 460 GLY B O 1
ATOM 12599 N N . ALA B 1 461 ? -3.111 -11.055 -21.547 1 81.31 461 ALA B N 1
ATOM 12600 C CA . ALA B 1 461 ? -4.207 -11.875 -21.031 1 81.31 461 ALA B CA 1
ATOM 12601 C C . ALA B 1 461 ? -3.68 -13.062 -20.234 1 81.31 461 ALA B C 1
ATOM 12603 O O . ALA B 1 461 ? -2.49 -13.383 -20.312 1 81.31 461 ALA B O 1
ATOM 12604 N N . GLY B 1 462 ? -4.609 -13.695 -19.484 1 81.88 462 GLY B N 1
ATOM 12605 C CA . GLY B 1 462 ? -4.207 -14.812 -18.656 1 81.88 462 GLY B CA 1
ATOM 12606 C C . GLY B 1 462 ? -4.648 -16.156 -19.203 1 81.88 462 GLY B C 1
ATOM 12607 O O . GLY B 1 462 ? -4.98 -17.062 -18.438 1 81.88 462 GLY B O 1
ATOM 12608 N N . ASP B 1 463 ? -4.66 -16.312 -20.547 1 86.19 463 ASP B N 1
ATOM 12609 C CA . ASP B 1 463 ? -5.07 -17.578 -21.141 1 86.19 463 ASP B CA 1
ATOM 12610 C C . ASP B 1 463 ? -3.855 -18.438 -21.5 1 86.19 463 ASP B C 1
ATOM 12612 O O . ASP B 1 463 ? -2.729 -17.938 -21.531 1 86.19 463 ASP B O 1
ATOM 12616 N N . ALA B 1 464 ? -4.117 -19.719 -21.75 1 91.81 464 ALA B N 1
ATOM 12617 C CA . ALA B 1 464 ? -3.047 -20.688 -22 1 91.81 464 ALA B CA 1
ATOM 12618 C C . ALA B 1 464 ? -2.301 -20.359 -23.281 1 91.81 464 ALA B C 1
ATOM 12620 O O . ALA B 1 464 ? -1.086 -20.547 -23.375 1 91.81 464 ALA B O 1
ATOM 12621 N N . GLU B 1 465 ? -2.998 -19.875 -24.297 1 89.88 465 GLU B N 1
ATOM 12622 C CA . GLU B 1 465 ? -2.357 -19.547 -25.562 1 89.88 465 GLU B CA 1
ATOM 12623 C C . GLU B 1 465 ? -1.39 -18.375 -25.406 1 89.88 465 GLU B C 1
ATOM 12625 O O . GLU B 1 465 ? -0.303 -18.391 -25.984 1 89.88 465 GLU B O 1
ATOM 12630 N N . THR B 1 466 ? -1.809 -17.438 -24.609 1 90.31 466 THR B N 1
ATOM 12631 C CA . THR B 1 466 ? -0.953 -16.297 -24.359 1 90.31 466 THR B CA 1
ATOM 12632 C C . THR B 1 466 ? 0.298 -16.703 -23.578 1 90.31 466 THR B C 1
ATOM 12634 O O . THR B 1 466 ? 1.389 -16.188 -23.828 1 90.31 466 THR B O 1
ATOM 12637 N N . TYR B 1 467 ? 0.127 -17.641 -22.688 1 93.5 467 TYR B N 1
ATOM 12638 C CA . TYR B 1 467 ? 1.272 -18.109 -21.922 1 93.5 467 TYR B CA 1
ATOM 12639 C C . TYR B 1 467 ? 2.25 -18.875 -22.797 1 93.5 467 TYR B C 1
ATOM 12641 O O . TYR B 1 467 ? 3.467 -18.766 -22.625 1 93.5 467 TYR B O 1
ATOM 12649 N N . LEU B 1 468 ? 1.688 -19.641 -23.703 1 94.56 468 LEU B N 1
ATOM 12650 C CA . LEU B 1 468 ? 2.564 -20.344 -24.625 1 94.56 468 LEU B CA 1
ATOM 12651 C C . LEU B 1 468 ? 3.334 -19.375 -25.516 1 94.56 468 LEU B C 1
ATOM 12653 O O . LEU B 1 468 ? 4.535 -19.547 -25.734 1 94.56 468 LEU B O 1
ATOM 12657 N N . ASP B 1 469 ? 2.621 -18.391 -25.953 1 91.25 469 ASP B N 1
ATOM 12658 C CA . ASP B 1 469 ? 3.279 -17.375 -26.766 1 91.25 469 ASP B CA 1
ATOM 12659 C C . ASP B 1 469 ? 4.379 -16.672 -25.984 1 91.25 469 ASP B C 1
ATOM 12661 O O . ASP B 1 469 ? 5.422 -16.328 -26.531 1 91.25 469 ASP B O 1
ATOM 12665 N N . ALA B 1 470 ? 4.059 -16.406 -24.781 1 92.69 470 ALA B N 1
ATOM 12666 C CA . ALA B 1 470 ? 5.055 -15.773 -23.922 1 92.69 470 ALA B CA 1
ATOM 12667 C C . ALA B 1 470 ? 6.277 -16.672 -23.75 1 92.69 470 ALA B C 1
ATOM 12669 O O . ALA B 1 470 ? 7.41 -16.188 -23.719 1 92.69 470 ALA B O 1
ATOM 12670 N N . PHE B 1 471 ? 6.105 -18 -23.578 1 94.75 471 PHE B N 1
ATOM 12671 C CA . PHE B 1 471 ? 7.199 -18.953 -23.438 1 94.75 471 PHE B CA 1
ATOM 12672 C C . PHE B 1 471 ? 8.039 -19 -24.719 1 94.75 471 PHE B C 1
ATOM 12674 O O . PHE B 1 471 ? 9.266 -18.938 -24.656 1 94.75 471 PHE B O 1
ATOM 12681 N N . LYS B 1 472 ? 7.348 -19.078 -25.828 1 92.75 472 LYS B N 1
ATOM 12682 C CA . LYS B 1 472 ? 8.039 -19.062 -27.125 1 92.75 472 LYS B CA 1
ATOM 12683 C C . LYS B 1 472 ? 8.883 -17.812 -27.281 1 92.75 472 LYS B C 1
ATOM 12685 O O . LYS B 1 472 ? 10.016 -17.875 -27.766 1 92.75 472 LYS B O 1
ATOM 12690 N N . ARG B 1 473 ? 8.352 -16.766 -26.859 1 89.5 473 ARG B N 1
ATOM 12691 C CA . ARG B 1 473 ? 9.047 -15.477 -26.984 1 89.5 473 ARG B CA 1
ATOM 12692 C C . ARG B 1 473 ? 10.281 -15.445 -26.078 1 89.5 473 ARG B C 1
ATOM 12694 O O . ARG B 1 473 ? 11.336 -14.945 -26.484 1 89.5 473 ARG B O 1
ATOM 12701 N N . ALA B 1 474 ? 10.078 -15.922 -24.859 1 91.56 474 ALA B N 1
ATOM 12702 C CA . ALA B 1 474 ? 11.195 -15.922 -23.922 1 91.56 474 ALA B CA 1
ATOM 12703 C C . ALA B 1 474 ? 12.359 -16.75 -24.453 1 91.56 474 ALA B C 1
ATOM 12705 O O . ALA B 1 474 ? 13.516 -16.328 -24.391 1 91.56 474 ALA B O 1
ATOM 12706 N N . ILE B 1 475 ? 12.023 -17.859 -25.016 1 93.56 475 ILE B N 1
ATOM 12707 C CA . ILE B 1 475 ? 13.047 -18.766 -25.547 1 93.56 475 ILE B CA 1
ATOM 12708 C C . ILE B 1 475 ? 13.641 -18.156 -26.828 1 93.56 475 ILE B C 1
ATOM 12710 O O . ILE B 1 475 ? 14.852 -18.203 -27.031 1 93.56 475 ILE B O 1
ATOM 12714 N N . SER B 1 476 ? 12.805 -17.609 -27.656 1 89.06 476 SER B N 1
ATOM 12715 C CA . SER B 1 476 ? 13.281 -16.984 -28.891 1 89.06 476 SER B CA 1
ATOM 12716 C C . SER B 1 476 ? 14.203 -15.805 -28.609 1 89.06 476 SER B C 1
ATOM 12718 O O . SER B 1 476 ? 15.164 -15.57 -29.328 1 89.06 476 SER B O 1
ATOM 12720 N N . ASP B 1 477 ? 13.844 -15.055 -27.594 1 87.44 477 ASP B N 1
ATOM 12721 C CA . ASP B 1 477 ? 14.672 -13.914 -27.203 1 87.44 477 ASP B CA 1
ATOM 12722 C C . ASP B 1 477 ? 16.078 -14.359 -26.812 1 87.44 477 ASP B C 1
ATOM 12724 O O . ASP B 1 477 ? 17.062 -13.688 -27.141 1 87.44 477 ASP B O 1
ATOM 12728 N N . ILE B 1 478 ? 16.141 -15.453 -26.125 1 89.69 478 ILE B N 1
ATOM 12729 C CA . ILE B 1 478 ? 17.438 -15.984 -25.688 1 89.69 478 ILE B CA 1
ATOM 12730 C C . ILE B 1 478 ? 18.234 -16.469 -26.891 1 89.69 478 ILE B C 1
ATOM 12732 O O . ILE B 1 478 ? 19.422 -16.156 -27.031 1 89.69 478 ILE B O 1
ATOM 12736 N N . ALA B 1 479 ? 17.562 -17.156 -27.781 1 88.12 479 ALA B N 1
ATOM 12737 C CA . ALA B 1 479 ? 18.234 -17.703 -28.953 1 88.12 479 ALA B CA 1
ATOM 12738 C C . ALA B 1 479 ? 18.672 -16.594 -29.891 1 88.12 479 ALA B C 1
ATOM 12740 O O . ALA B 1 479 ? 19.781 -16.641 -30.453 1 88.12 479 ALA B O 1
ATOM 12741 N N . GLU B 1 480 ? 17.875 -15.609 -30.047 1 82.44 480 GLU B N 1
ATOM 12742 C CA . GLU B 1 480 ? 18.172 -14.5 -30.953 1 82.44 480 GLU B CA 1
ATOM 12743 C C . GLU B 1 480 ? 19.328 -13.648 -30.406 1 82.44 480 GLU B C 1
ATOM 12745 O O . GLU B 1 480 ? 20.109 -13.094 -31.188 1 82.44 480 GLU B O 1
ATOM 12750 N N . ALA B 1 481 ? 19.344 -13.508 -29.156 1 80.75 481 ALA B N 1
ATOM 12751 C CA . ALA B 1 481 ? 20.391 -12.688 -28.562 1 80.75 481 ALA B CA 1
ATOM 12752 C C . ALA B 1 481 ? 21.766 -13.32 -28.75 1 80.75 481 ALA B C 1
ATOM 12754 O O . ALA B 1 481 ? 22.75 -12.625 -29.031 1 80.75 481 ALA B O 1
ATOM 12755 N N . VAL B 1 482 ? 21.828 -14.625 -28.656 1 78 482 VAL B N 1
ATOM 12756 C CA . VAL B 1 482 ? 23.125 -15.297 -28.625 1 78 482 VAL B CA 1
ATOM 12757 C C . VAL B 1 482 ? 23.562 -15.648 -30.047 1 78 482 VAL B C 1
ATOM 12759 O O . VAL B 1 482 ? 24.734 -15.547 -30.391 1 78 482 VAL B O 1
ATOM 12762 N N . CYS B 1 483 ? 22.547 -16.094 -30.828 1 76.56 483 CYS B N 1
ATOM 12763 C CA . CYS B 1 483 ? 22.922 -16.594 -32.156 1 76.56 483 CYS B CA 1
ATOM 12764 C C . CYS B 1 483 ? 22.828 -15.484 -33.188 1 76.56 483 CYS B C 1
ATOM 12766 O O . CYS B 1 483 ? 21.891 -14.672 -33.156 1 76.56 483 CYS B O 1
ATOM 12768 N N . SER B 1 484 ? 23.969 -15.078 -33.688 1 63.59 484 SER B N 1
ATOM 12769 C CA . SER B 1 484 ? 24.062 -14.055 -34.719 1 63.59 484 SER B CA 1
ATOM 12770 C C . SER B 1 484 ? 23.047 -14.289 -35.844 1 63.59 484 SER B C 1
ATOM 12772 O O . SER B 1 484 ? 22.312 -15.289 -35.812 1 63.59 484 SER B O 1
ATOM 12774 N N . ASP B 1 485 ? 23.219 -13.688 -37.156 1 58.66 485 ASP B N 1
ATOM 12775 C CA . ASP B 1 485 ? 22.438 -13.312 -38.312 1 58.66 485 ASP B CA 1
ATOM 12776 C C . ASP B 1 485 ? 21.828 -14.547 -39 1 58.66 485 ASP B C 1
ATOM 12778 O O . ASP B 1 485 ? 21.047 -14.414 -39.938 1 58.66 485 ASP B O 1
ATOM 12782 N N . GLN B 1 486 ? 22.25 -15.867 -38.625 1 63.12 486 GLN B N 1
ATOM 12783 C CA . GLN B 1 486 ? 21.719 -16.859 -39.562 1 63.12 486 GLN B CA 1
ATOM 12784 C C . GLN B 1 486 ? 20.469 -17.531 -39.031 1 63.12 486 GLN B C 1
ATOM 12786 O O . GLN B 1 486 ? 20.469 -18.016 -37.875 1 63.12 486 GLN B O 1
ATOM 12791 N N . SER B 1 487 ? 19.359 -17.453 -39.5 1 71.06 487 SER B N 1
ATOM 12792 C CA . SER B 1 487 ? 18 -17.922 -39.219 1 71.06 487 SER B CA 1
ATOM 12793 C C . SER B 1 487 ? 18 -19.422 -38.906 1 71.06 487 SER B C 1
ATOM 12795 O O . SER B 1 487 ? 17.312 -19.859 -37.969 1 71.06 487 SER B O 1
ATOM 12797 N N . THR B 1 488 ? 18.906 -20.203 -39.531 1 78 488 THR B N 1
ATOM 12798 C CA . THR B 1 488 ? 18.891 -21.641 -39.344 1 78 488 THR B CA 1
ATOM 12799 C C . THR B 1 488 ? 19.469 -22.047 -38 1 78 488 THR B C 1
ATOM 12801 O O . THR B 1 488 ? 18.984 -22.969 -37.344 1 78 488 THR B O 1
ATOM 12804 N N . GLU B 1 489 ? 20.438 -21.359 -37.531 1 80.94 489 GLU B N 1
ATOM 12805 C CA . GLU B 1 489 ? 21.062 -21.672 -36.25 1 80.94 489 GLU B CA 1
ATOM 12806 C C . GLU B 1 489 ? 20.141 -21.266 -35.094 1 80.94 489 GLU B C 1
ATOM 12808 O O . GLU B 1 489 ? 20.109 -21.953 -34.062 1 80.94 489 GLU B O 1
ATOM 12813 N N . GLN B 1 490 ? 19.422 -20.266 -35.281 1 85.88 490 GLN B N 1
ATOM 12814 C CA . GLN B 1 490 ? 18.484 -19.812 -34.281 1 85.88 490 GLN B CA 1
ATOM 12815 C C . GLN B 1 490 ? 17.375 -20.844 -34.062 1 85.88 490 GLN B C 1
ATOM 12817 O O . GLN B 1 490 ? 17 -21.125 -32.906 1 85.88 490 GLN B O 1
ATOM 12822 N N . GLU B 1 491 ? 16.938 -21.422 -35.125 1 86.5 491 GLU B N 1
ATOM 12823 C CA . GLU B 1 491 ? 15.867 -22.406 -35.031 1 86.5 491 GLU B CA 1
ATOM 12824 C C . GLU B 1 491 ? 16.344 -23.688 -34.344 1 86.5 491 GLU B C 1
ATOM 12826 O O . GLU B 1 491 ? 15.609 -24.312 -33.562 1 86.5 491 GLU B O 1
ATOM 12831 N N . LYS B 1 492 ? 17.531 -24.016 -34.594 1 86.06 492 LYS B N 1
ATOM 12832 C CA . LYS B 1 492 ? 18.109 -25.203 -33.969 1 86.06 492 LYS B CA 1
ATOM 12833 C C . LYS B 1 492 ? 18.281 -25 -32.469 1 86.06 492 LYS B C 1
ATOM 12835 O O . LYS B 1 492 ? 18.047 -25.906 -31.672 1 86.06 492 LYS B O 1
ATOM 12840 N N . LYS B 1 493 ? 18.688 -23.797 -32.094 1 89.25 493 LYS B N 1
ATOM 12841 C CA . LYS B 1 493 ? 18.875 -23.5 -30.688 1 89.25 493 LYS B CA 1
ATOM 12842 C C . LYS B 1 493 ? 17.547 -23.422 -29.953 1 89.25 493 LYS B C 1
ATOM 12844 O O . LYS B 1 493 ? 17.453 -23.828 -28.797 1 89.25 493 LYS B O 1
ATOM 12849 N N . ILE B 1 494 ? 16.594 -22.875 -30.641 1 91.88 494 ILE B N 1
ATOM 12850 C CA . ILE B 1 494 ? 15.258 -22.828 -30.062 1 91.88 494 ILE B CA 1
ATOM 12851 C C . ILE B 1 494 ? 14.758 -24.234 -29.812 1 91.88 494 ILE B C 1
ATOM 12853 O O . ILE B 1 494 ? 14.242 -24.547 -28.719 1 91.88 494 ILE B O 1
ATOM 12857 N N . ALA B 1 495 ? 14.969 -25.094 -30.781 1 91.44 495 ALA B N 1
ATOM 12858 C CA . ALA B 1 495 ? 14.539 -26.484 -30.656 1 91.44 495 ALA B CA 1
ATOM 12859 C C . ALA B 1 495 ? 15.289 -27.203 -29.547 1 91.44 495 ALA B C 1
ATOM 12861 O O . ALA B 1 495 ? 14.703 -27.969 -28.781 1 91.44 495 ALA B O 1
ATOM 12862 N N . ALA B 1 496 ? 16.5 -26.906 -29.406 1 91.12 496 ALA B N 1
ATOM 12863 C CA . ALA B 1 496 ? 17.328 -27.531 -28.375 1 91.12 496 ALA B CA 1
ATOM 12864 C C . ALA B 1 496 ? 16.875 -27.109 -26.984 1 91.12 496 ALA B C 1
ATOM 12866 O O . ALA B 1 496 ? 16.828 -27.938 -26.062 1 91.12 496 ALA B O 1
ATOM 12867 N N . LEU B 1 497 ? 16.562 -25.844 -26.844 1 92.88 497 LEU B N 1
ATOM 12868 C CA . LEU B 1 497 ? 16.141 -25.312 -25.547 1 92.88 497 LEU B CA 1
ATOM 12869 C C . LEU B 1 497 ? 14.781 -25.875 -25.141 1 92.88 497 LEU B C 1
ATOM 12871 O O . LEU B 1 497 ? 14.594 -26.297 -24 1 92.88 497 LEU B O 1
ATOM 12875 N N . VAL B 1 498 ? 13.891 -25.922 -26.047 1 93.75 498 VAL B N 1
ATOM 12876 C CA . VAL B 1 498 ? 12.531 -26.359 -25.75 1 93.75 498 VAL B CA 1
ATOM 12877 C C . VAL B 1 498 ? 12.531 -27.859 -25.469 1 93.75 498 VAL B C 1
ATOM 12879 O O . VAL B 1 498 ? 11.859 -28.328 -24.547 1 93.75 498 VAL B O 1
ATOM 12882 N N . THR B 1 499 ? 13.305 -28.641 -26.234 1 92.69 499 THR B N 1
ATOM 12883 C CA . THR B 1 499 ? 13.305 -30.094 -26.094 1 92.69 499 THR B CA 1
ATOM 12884 C C . THR B 1 499 ? 14.086 -30.531 -24.859 1 92.69 499 THR B C 1
ATOM 12886 O O . THR B 1 499 ? 13.953 -31.672 -24.406 1 92.69 499 THR B O 1
ATOM 12889 N N . SER B 1 500 ? 14.82 -29.609 -24.312 1 92.69 500 SER B N 1
ATOM 12890 C CA . SER B 1 500 ? 15.531 -29.922 -23.062 1 92.69 500 SER B CA 1
ATOM 12891 C C . SER B 1 500 ? 14.57 -30.016 -21.891 1 92.69 500 SER B C 1
ATOM 12893 O O . SER B 1 500 ? 14.914 -30.578 -20.844 1 92.69 500 SER B O 1
ATOM 12895 N N . VAL B 1 501 ? 13.406 -29.5 -22.016 1 93.56 501 VAL B N 1
ATOM 12896 C CA . VAL B 1 501 ? 12.398 -29.516 -20.969 1 93.56 501 VAL B CA 1
ATOM 12897 C C . VAL B 1 501 ? 11.688 -30.859 -20.938 1 93.56 501 VAL B C 1
ATOM 12899 O O . VAL B 1 501 ? 11.086 -31.266 -21.938 1 93.56 501 VAL B O 1
ATOM 12902 N N . LYS B 1 502 ? 11.742 -31.5 -19.812 1 93.44 502 LYS B N 1
ATOM 12903 C CA . LYS B 1 502 ? 11.133 -32.844 -19.719 1 93.44 502 LYS B CA 1
ATOM 12904 C C . LYS B 1 502 ? 10 -32.844 -18.688 1 93.44 502 LYS B C 1
ATOM 12906 O O . LYS B 1 502 ? 9.156 -33.75 -18.703 1 93.44 502 LYS B O 1
ATOM 12911 N N . ASN B 1 503 ? 10.055 -31.875 -17.812 1 94.38 503 ASN B N 1
ATOM 12912 C CA . ASN B 1 503 ? 9.031 -31.781 -16.781 1 94.38 503 ASN B CA 1
ATOM 12913 C C . ASN B 1 503 ? 8.523 -30.359 -16.625 1 94.38 503 ASN B C 1
ATOM 12915 O O . ASN B 1 503 ? 9.188 -29.406 -17.047 1 94.38 503 ASN B O 1
ATOM 12919 N N . THR B 1 504 ? 7.336 -30.219 -16.078 1 95.31 504 THR B N 1
ATOM 12920 C CA . THR B 1 504 ? 6.789 -28.906 -15.773 1 95.31 504 THR B CA 1
ATOM 12921 C C . THR B 1 504 ? 6.316 -28.844 -14.32 1 95.31 504 THR B C 1
ATOM 12923 O O . THR B 1 504 ? 5.992 -29.875 -13.727 1 95.31 504 THR B O 1
ATOM 12926 N N . MET B 1 505 ? 6.402 -27.734 -13.727 1 95.06 505 MET B N 1
ATOM 12927 C CA . MET B 1 505 ? 5.938 -27.469 -12.367 1 95.06 505 MET B CA 1
ATOM 12928 C C . MET B 1 505 ? 5.156 -26.172 -12.305 1 95.06 505 MET B C 1
ATOM 12930 O O . MET B 1 505 ? 5.656 -25.125 -12.719 1 95.06 505 MET B O 1
ATOM 12934 N N . GLY B 1 506 ? 3.881 -26.156 -11.945 1 91.31 506 GLY B N 1
ATOM 12935 C CA . GLY B 1 506 ? 3.039 -24.984 -11.805 1 91.31 506 GLY B CA 1
ATOM 12936 C C . GLY B 1 506 ? 1.905 -25.172 -10.82 1 91.31 506 GLY B C 1
ATOM 12937 O O . GLY B 1 506 ? 1.952 -26.062 -9.977 1 91.31 506 GLY B O 1
ATOM 12938 N N . ASP B 1 507 ? 1.041 -24.312 -10.859 1 88.19 507 ASP B N 1
ATOM 12939 C CA . ASP B 1 507 ? -0.144 -24.453 -10.016 1 88.19 507 ASP B CA 1
ATOM 12940 C C . ASP B 1 507 ? -1.267 -25.172 -10.758 1 88.19 507 ASP B C 1
ATOM 12942 O O . ASP B 1 507 ? -1.165 -25.406 -11.961 1 88.19 507 ASP B O 1
ATOM 12946 N N . GLN B 1 508 ? -2.238 -25.562 -10.07 1 86.38 508 GLN B N 1
ATOM 12947 C CA . GLN B 1 508 ? -3.314 -26.328 -10.688 1 86.38 508 GLN B CA 1
ATOM 12948 C C . GLN B 1 508 ? -4.453 -25.422 -11.133 1 86.38 508 GLN B C 1
ATOM 12950 O O . GLN B 1 508 ? -5.609 -25.844 -11.195 1 86.38 508 GLN B O 1
ATOM 12955 N N . GLY B 1 509 ? -4.102 -24.203 -11.375 1 82.12 509 GLY B N 1
ATOM 12956 C CA . GLY B 1 509 ? -5.117 -23.328 -11.938 1 82.12 509 GLY B CA 1
ATOM 12957 C C . GLY B 1 509 ? -5.637 -23.812 -13.281 1 82.12 509 GLY B C 1
ATOM 12958 O O . GLY B 1 509 ? -4.957 -24.547 -13.984 1 82.12 509 GLY B O 1
ATOM 12959 N N . PRO B 1 510 ? -6.758 -23.453 -13.68 1 82 510 PRO B N 1
ATOM 12960 C CA . PRO B 1 510 ? -7.391 -23.969 -14.891 1 82 510 PRO B CA 1
ATOM 12961 C C . PRO B 1 510 ? -6.562 -23.703 -16.141 1 82 510 PRO B C 1
ATOM 12963 O O . PRO B 1 510 ? -6.617 -24.484 -17.109 1 82 510 PRO B O 1
ATOM 12966 N N . THR B 1 511 ? -5.734 -22.766 -16.109 1 88.69 511 THR B N 1
ATOM 12967 C CA . THR B 1 511 ? -4.973 -22.375 -17.297 1 88.69 511 THR B CA 1
ATOM 12968 C C . THR B 1 511 ? -3.697 -23.203 -17.406 1 88.69 511 THR B C 1
ATOM 12970 O O . THR B 1 511 ? -3.211 -23.453 -18.516 1 88.69 511 THR B O 1
ATOM 12973 N N . ASN B 1 512 ? -3.197 -23.719 -16.344 1 90.06 512 ASN B N 1
ATOM 12974 C CA . ASN B 1 512 ? -1.872 -24.328 -16.328 1 90.06 512 ASN B CA 1
ATOM 12975 C C . ASN B 1 512 ? -1.889 -25.719 -16.953 1 90.06 512 ASN B C 1
ATOM 12977 O O . ASN B 1 512 ? -0.98 -26.078 -17.703 1 90.06 512 ASN B O 1
ATOM 12981 N N . PRO B 1 513 ? -2.953 -26.562 -16.703 1 87.88 513 PRO B N 1
ATOM 12982 C CA . PRO B 1 513 ? -2.98 -27.859 -17.375 1 87.88 513 PRO B CA 1
ATOM 12983 C C . PRO B 1 513 ? -3.043 -27.734 -18.891 1 87.88 513 PRO B C 1
ATOM 12985 O O . PRO B 1 513 ? -2.402 -28.516 -19.609 1 87.88 513 PRO B O 1
ATOM 12988 N N . GLN B 1 514 ? -3.781 -26.766 -19.328 1 91 514 GLN B N 1
ATOM 12989 C CA . GLN B 1 514 ? -3.844 -26.531 -20.766 1 91 514 GLN B CA 1
ATOM 12990 C C . GLN B 1 514 ? -2.516 -26 -21.297 1 91 514 GLN B C 1
ATOM 12992 O O . GLN B 1 514 ? -2.08 -26.391 -22.391 1 91 514 GLN B O 1
ATOM 12997 N N . PHE B 1 515 ? -1.957 -25.219 -20.578 1 94.06 515 PHE B N 1
ATOM 12998 C CA . PHE B 1 515 ? -0.64 -24.703 -20.938 1 94.06 515 PHE B CA 1
ATOM 12999 C C . PHE B 1 515 ? 0.368 -25.844 -21.062 1 94.06 515 PHE B C 1
ATOM 13001 O O . PHE B 1 515 ? 1.149 -25.891 -22.016 1 94.06 515 PHE B O 1
ATOM 13008 N N . ASN B 1 516 ? 0.368 -26.734 -20.141 1 93.56 516 ASN B N 1
ATOM 13009 C CA . ASN B 1 516 ? 1.287 -27.875 -20.172 1 93.56 516 ASN B CA 1
ATOM 13010 C C . ASN B 1 516 ? 1.072 -28.75 -21.406 1 93.56 516 ASN B C 1
ATOM 13012 O O . ASN B 1 516 ? 2.033 -29.25 -21.984 1 93.56 516 ASN B O 1
ATOM 13016 N N . LYS B 1 517 ? -0.18 -28.859 -21.797 1 91.06 517 LYS B N 1
ATOM 13017 C CA . LYS B 1 517 ? -0.475 -29.625 -23 1 91.06 517 LYS B CA 1
ATOM 13018 C C . LYS B 1 517 ? 0.087 -28.953 -24.25 1 91.06 517 LYS B C 1
ATOM 13020 O O . LYS B 1 517 ? 0.61 -29.609 -25.141 1 91.06 517 LYS B O 1
ATOM 13025 N N . TYR B 1 518 ? -0.002 -27.688 -24.219 1 93.75 518 TYR B N 1
ATOM 13026 C CA . TYR B 1 518 ? 0.523 -26.922 -25.344 1 93.75 518 TYR B CA 1
ATOM 13027 C C . TYR B 1 518 ? 2.043 -27.016 -25.406 1 93.75 518 TYR B C 1
ATOM 13029 O O . TYR B 1 518 ? 2.625 -27.125 -26.484 1 93.75 518 TYR B O 1
ATOM 13037 N N . VAL B 1 519 ? 2.654 -26.953 -24.297 1 94.81 519 VAL B N 1
ATOM 13038 C CA . VAL B 1 519 ? 4.109 -27.031 -24.25 1 94.81 519 VAL B CA 1
ATOM 13039 C C . VAL B 1 519 ? 4.566 -28.422 -24.734 1 94.81 519 VAL B C 1
ATOM 13041 O O . VAL B 1 519 ? 5.555 -28.531 -25.453 1 94.81 519 VAL B O 1
ATOM 13044 N N . GLN B 1 520 ? 3.803 -29.406 -24.266 1 92.94 520 GLN B N 1
ATOM 13045 C CA . GLN B 1 520 ? 4.117 -30.766 -24.703 1 92.94 520 GLN B CA 1
ATOM 13046 C C . GLN B 1 520 ? 3.971 -30.922 -26.203 1 92.94 520 GLN B C 1
ATOM 13048 O O . GLN B 1 520 ? 4.832 -31.516 -26.859 1 92.94 520 GLN B O 1
ATOM 13053 N N . SER B 1 521 ? 2.895 -30.391 -26.75 1 92 521 SER B N 1
ATOM 13054 C CA . SER B 1 521 ? 2.686 -30.453 -28.203 1 92 521 SER B CA 1
ATOM 13055 C C . SER B 1 521 ? 3.777 -29.703 -28.953 1 92 521 SER B C 1
ATOM 13057 O O . SER B 1 521 ? 4.234 -30.156 -30 1 92 521 SER B O 1
ATOM 13059 N N . PHE B 1 522 ? 4.125 -28.641 -28.422 1 93.19 522 PHE B N 1
ATOM 13060 C CA . PHE B 1 522 ? 5.168 -27.828 -29.031 1 93.19 522 PHE B CA 1
ATOM 13061 C C . PHE B 1 522 ? 6.508 -28.547 -29 1 93.19 522 PHE B C 1
ATOM 13063 O O . PHE B 1 522 ? 7.25 -28.531 -29.984 1 93.19 522 PHE B O 1
ATOM 13070 N N . ARG B 1 523 ? 6.812 -29.094 -27.922 1 93.69 523 ARG B N 1
ATOM 13071 C CA . ARG B 1 523 ? 8.039 -29.859 -27.766 1 93.69 523 ARG B CA 1
ATOM 13072 C C . ARG B 1 523 ? 8.07 -31.031 -28.75 1 93.69 523 ARG B C 1
ATOM 13074 O O . ARG B 1 523 ? 9.094 -31.297 -29.391 1 93.69 523 ARG B O 1
ATOM 13081 N N . GLU B 1 524 ? 6.988 -31.781 -28.938 1 90.31 524 GLU B N 1
ATOM 13082 C CA . GLU B 1 524 ? 6.895 -32.938 -29.844 1 90.31 524 GLU B CA 1
ATOM 13083 C C . GLU B 1 524 ? 7.125 -32.531 -31.281 1 90.31 524 GLU B C 1
ATOM 13085 O O . GLU B 1 524 ? 7.723 -33.281 -32.062 1 90.31 524 GLU B O 1
ATOM 13090 N N . GLU B 1 525 ? 6.699 -31.359 -31.578 1 90.38 525 GLU B N 1
ATOM 13091 C CA . GLU B 1 525 ? 6.875 -30.859 -32.938 1 90.38 525 GLU B CA 1
ATOM 13092 C C . GLU B 1 525 ? 8.344 -30.562 -33.219 1 90.38 525 GLU B C 1
ATOM 13094 O O . GLU B 1 525 ? 8.773 -30.609 -34.375 1 90.38 525 GLU B O 1
ATOM 13099 N N . LEU B 1 526 ? 9.102 -30.312 -32.219 1 92 526 LEU B N 1
ATOM 13100 C CA . LEU B 1 526 ? 10.469 -29.859 -32.438 1 92 526 LEU B CA 1
ATOM 13101 C C . LEU B 1 526 ? 11.453 -31 -32.219 1 92 526 LEU B C 1
ATOM 13103 O O . LEU B 1 526 ? 12.633 -30.891 -32.562 1 92 526 LEU B O 1
ATOM 13107 N N . LEU B 1 527 ? 11.078 -32.156 -31.703 1 91.06 527 LEU B N 1
ATOM 13108 C CA . LEU B 1 527 ? 11.953 -33.25 -31.344 1 91.06 527 LEU B CA 1
ATOM 13109 C C . LEU B 1 527 ? 12.664 -33.812 -32.562 1 91.06 527 LEU B C 1
ATOM 13111 O O . LEU B 1 527 ? 13.852 -34.125 -32.531 1 91.06 527 LEU B O 1
ATOM 13115 N N . PRO B 1 528 ? 11.969 -33.875 -33.781 1 87.44 528 PRO B N 1
ATOM 13116 C CA . PRO B 1 528 ? 12.641 -34.406 -34.938 1 87.44 528 PRO B CA 1
ATOM 13117 C C . PRO B 1 528 ? 13.812 -33.531 -35.406 1 87.44 528 PRO B C 1
ATOM 13119 O O . PRO B 1 528 ? 14.719 -34.031 -36.094 1 87.44 528 PRO B O 1
ATOM 13122 N N . HIS B 1 529 ? 13.836 -32.344 -34.969 1 86.19 529 HIS B N 1
ATOM 13123 C CA . HIS B 1 529 ? 14.875 -31.406 -35.406 1 86.19 529 HIS B CA 1
ATOM 13124 C C . HIS B 1 529 ? 16.141 -31.547 -34.562 1 86.19 529 HIS B C 1
ATOM 13126 O O . HIS B 1 529 ? 17.219 -31.125 -34.969 1 86.19 529 HIS B O 1
ATOM 13132 N N . VAL B 1 530 ? 16.047 -32.125 -33.438 1 86.75 530 VAL B N 1
ATOM 13133 C CA . VAL B 1 530 ? 17.188 -32.156 -32.5 1 86.75 530 VAL B CA 1
ATOM 13134 C C . VAL B 1 530 ? 17.703 -33.594 -32.375 1 86.75 530 VAL B C 1
ATOM 13136 O O . VAL B 1 530 ? 18.922 -33.812 -32.312 1 86.75 530 VAL B O 1
ATOM 13139 N N . VAL B 1 531 ? 16.781 -34.562 -32.344 1 85.94 531 VAL B N 1
ATOM 13140 C CA . VAL B 1 531 ? 17.172 -35.969 -32.156 1 85.94 531 VAL B CA 1
ATOM 13141 C C . VAL B 1 531 ? 17.531 -36.562 -33.531 1 85.94 531 VAL B C 1
ATOM 13143 O O . VAL B 1 531 ? 16.75 -36.5 -34.469 1 85.94 531 VAL B O 1
ATOM 13146 N N . SER B 1 532 ? 18.75 -37.062 -33.562 1 79.75 532 SER B N 1
ATOM 13147 C CA . SER B 1 532 ? 19.219 -37.719 -34.781 1 79.75 532 SER B CA 1
ATOM 13148 C C . SER B 1 532 ? 18.453 -39 -35.094 1 79.75 532 SER B C 1
ATOM 13150 O O . SER B 1 532 ? 18.141 -39.75 -34.188 1 79.75 532 SER B O 1
ATOM 13152 N N . ASN B 1 533 ? 18.062 -39.312 -36.281 1 81.19 533 ASN B N 1
ATOM 13153 C CA . ASN B 1 533 ? 17.422 -40.531 -36.75 1 81.19 533 ASN B CA 1
ATOM 13154 C C . ASN B 1 533 ? 16.047 -40.719 -36.094 1 81.19 533 ASN B C 1
ATOM 13156 O O . ASN B 1 533 ? 15.727 -41.812 -35.625 1 81.19 533 ASN B O 1
ATOM 13160 N N . TRP B 1 534 ? 15.32 -39.594 -35.875 1 85.88 534 TRP B N 1
ATOM 13161 C CA . TRP B 1 534 ? 14.016 -39.594 -35.219 1 85.88 534 TRP B CA 1
ATOM 13162 C C . TRP B 1 534 ? 13.055 -40.562 -35.938 1 85.88 534 TRP B C 1
ATOM 13164 O O . TRP B 1 534 ? 12.336 -41.312 -35.312 1 85.88 534 TRP B O 1
ATOM 13174 N N . ASP B 1 535 ? 13.117 -40.625 -37.312 1 81.69 535 ASP B N 1
ATOM 13175 C CA . ASP B 1 535 ? 12.18 -41.406 -38.125 1 81.69 535 ASP B CA 1
ATOM 13176 C C . ASP B 1 535 ? 12.477 -42.906 -38.031 1 81.69 535 ASP B C 1
ATOM 13178 O O . ASP B 1 535 ? 11.594 -43.719 -38.281 1 81.69 535 ASP B O 1
ATOM 13182 N N . SER B 1 536 ? 13.734 -43.219 -37.625 1 84.75 536 SER B N 1
ATOM 13183 C CA . SER B 1 536 ? 14.117 -44.625 -37.562 1 84.75 536 SER B CA 1
ATOM 13184 C C . SER B 1 536 ? 13.812 -45.188 -36.188 1 84.75 536 SER B C 1
ATOM 13186 O O . SER B 1 536 ? 13.898 -46.406 -35.969 1 84.75 536 SER B O 1
ATOM 13188 N N . LEU B 1 537 ? 13.453 -44.375 -35.25 1 86.12 537 LEU B N 1
ATOM 13189 C CA . LEU B 1 537 ? 13.172 -44.844 -33.906 1 86.12 537 LEU B CA 1
ATOM 13190 C C . LEU B 1 537 ? 11.812 -45.531 -33.844 1 86.12 537 LEU B C 1
ATOM 13192 O O . LEU B 1 537 ? 10.914 -45.219 -34.625 1 86.12 537 LEU B O 1
ATOM 13196 N N . SER B 1 538 ? 11.719 -46.562 -33.031 1 84.12 538 SER B N 1
ATOM 13197 C CA . SER B 1 538 ? 10.445 -47.281 -32.812 1 84.12 538 SER B CA 1
ATOM 13198 C C . SER B 1 538 ? 9.398 -46.312 -32.25 1 84.12 538 SER B C 1
ATOM 13200 O O . SER B 1 538 ? 9.734 -45.312 -31.625 1 84.12 538 SER B O 1
ATOM 13202 N N . THR B 1 539 ? 8.227 -46.531 -32.531 1 83.25 539 THR B N 1
ATOM 13203 C CA . THR B 1 539 ? 7.121 -45.719 -32.031 1 83.25 539 THR B CA 1
ATOM 13204 C C . THR B 1 539 ? 7.129 -45.656 -30.5 1 83.25 539 THR B C 1
ATOM 13206 O O . THR B 1 539 ? 6.801 -44.625 -29.906 1 83.25 539 THR B O 1
ATOM 13209 N N . ALA B 1 540 ? 7.508 -46.719 -29.906 1 80.25 540 ALA B N 1
ATOM 13210 C CA . ALA B 1 540 ? 7.578 -46.781 -28.438 1 80.25 540 ALA B CA 1
ATOM 13211 C C . ALA B 1 540 ? 8.688 -45.875 -27.922 1 80.25 540 ALA B C 1
ATOM 13213 O O . ALA B 1 540 ? 8.523 -45.188 -26.891 1 80.25 540 ALA B O 1
ATOM 13214 N N . ALA B 1 541 ? 9.672 -45.875 -28.625 1 82.25 541 ALA B N 1
ATOM 13215 C CA . ALA B 1 541 ? 10.805 -45.062 -28.219 1 82.25 541 ALA B CA 1
ATOM 13216 C C . ALA B 1 541 ? 10.5 -43.562 -28.422 1 82.25 541 ALA B C 1
ATOM 13218 O O . ALA B 1 541 ? 10.898 -42.719 -27.625 1 82.25 541 ALA B O 1
ATOM 13219 N N . GLN B 1 542 ? 9.797 -43.281 -29.5 1 86.12 542 GLN B N 1
ATOM 13220 C CA . GLN B 1 542 ? 9.406 -41.906 -29.75 1 86.12 542 GLN B CA 1
ATOM 13221 C C . GLN B 1 542 ? 8.461 -41.375 -28.672 1 86.12 542 GLN B C 1
ATOM 13223 O O . GLN B 1 542 ? 8.57 -40.219 -28.25 1 86.12 542 GLN B O 1
ATOM 13228 N N . LYS B 1 543 ? 7.672 -42.25 -28.25 1 82.94 543 LYS B N 1
ATOM 13229 C CA . LYS B 1 543 ? 6.715 -41.844 -27.219 1 82.94 543 LYS B CA 1
ATOM 13230 C C . LYS B 1 543 ? 7.406 -41.656 -25.875 1 82.94 543 LYS B C 1
ATOM 13232 O O . LYS B 1 543 ? 7.059 -40.719 -25.125 1 82.94 543 LYS B O 1
ATOM 13237 N N . GLU B 1 544 ? 8.305 -42.438 -25.609 1 81.94 544 GLU B N 1
ATOM 13238 C CA . GLU B 1 544 ? 9.039 -42.312 -24.359 1 81.94 544 GLU B CA 1
ATOM 13239 C C . GLU B 1 544 ? 9.836 -41 -24.312 1 81.94 544 GLU B C 1
ATOM 13241 O O . GLU B 1 544 ? 9.898 -40.344 -23.266 1 81.94 544 GLU B O 1
ATOM 13246 N N . ILE B 1 545 ? 10.336 -40.625 -25.391 1 84.69 545 ILE B N 1
ATOM 13247 C CA . ILE B 1 545 ? 11.117 -39.406 -25.453 1 84.69 545 ILE B CA 1
ATOM 13248 C C . ILE B 1 545 ? 10.188 -38.188 -25.453 1 84.69 545 ILE B C 1
ATOM 13250 O O . ILE B 1 545 ? 10.523 -37.125 -24.906 1 84.69 545 ILE B O 1
ATOM 13254 N N . GLY B 1 546 ? 9.086 -38.375 -25.984 1 84.06 546 GLY B N 1
ATOM 13255 C CA . GLY B 1 546 ? 8.141 -37.281 -26.125 1 84.06 546 GLY B CA 1
ATOM 13256 C C . GLY B 1 546 ? 7.312 -37.062 -24.875 1 84.06 546 GLY B C 1
ATOM 13257 O O . GLY B 1 546 ? 6.789 -35.969 -24.672 1 84.06 546 GLY B O 1
ATOM 13258 N N . ASP B 1 547 ? 7.266 -38 -24.016 1 85.25 547 ASP B N 1
ATOM 13259 C CA . ASP B 1 547 ? 6.438 -37.875 -22.812 1 85.25 547 ASP B CA 1
ATOM 13260 C C . ASP B 1 547 ? 7.039 -36.906 -21.828 1 85.25 547 ASP B C 1
ATOM 13262 O O . ASP B 1 547 ? 8.258 -36.844 -21.656 1 85.25 547 ASP B O 1
ATOM 13266 N N . MET B 1 548 ? 6.168 -36 -21.25 1 90.12 548 MET B N 1
ATOM 13267 C CA . MET B 1 548 ? 6.574 -35 -20.281 1 90.12 548 MET B CA 1
ATOM 13268 C C . MET B 1 548 ? 5.844 -35.188 -18.953 1 90.12 548 MET B C 1
ATOM 13270 O O . MET B 1 548 ? 4.656 -35.531 -18.938 1 90.12 548 MET B O 1
ATOM 13274 N N . GLY B 1 549 ? 6.59 -35.094 -17.875 1 90.44 549 GLY B N 1
ATOM 13275 C CA . GLY B 1 549 ? 5.973 -35.125 -16.562 1 90.44 549 GLY B CA 1
ATOM 13276 C C . GLY B 1 549 ? 5.391 -33.812 -16.125 1 90.44 549 GLY B C 1
ATOM 13277 O O . GLY B 1 549 ? 6.102 -32.812 -16.078 1 90.44 549 GLY B O 1
ATOM 13278 N N . ASN B 1 550 ? 4.094 -33.781 -15.938 1 92.44 550 ASN B N 1
ATOM 13279 C CA . ASN B 1 550 ? 3.424 -32.562 -15.469 1 92.44 550 ASN B CA 1
ATOM 13280 C C . ASN B 1 550 ? 3.125 -32.656 -13.969 1 92.44 550 ASN B C 1
ATOM 13282 O O . ASN B 1 550 ? 2.23 -33.375 -13.547 1 92.44 550 ASN B O 1
ATOM 13286 N N . TYR B 1 551 ? 3.84 -31.875 -13.219 1 94.44 551 TYR B N 1
ATOM 13287 C CA . TYR B 1 551 ? 3.695 -31.891 -11.766 1 94.44 551 TYR B CA 1
ATOM 13288 C C . TYR B 1 551 ? 3.131 -30.562 -11.258 1 94.44 551 TYR B C 1
ATOM 13290 O O . TYR B 1 551 ? 3.176 -29.562 -11.953 1 94.44 551 TYR B O 1
ATOM 13298 N N . PHE B 1 552 ? 2.572 -30.625 -10.078 1 93.56 552 PHE B N 1
ATOM 13299 C CA . PHE B 1 552 ? 1.952 -29.438 -9.516 1 93.56 552 PHE B CA 1
ATOM 13300 C C . PHE B 1 552 ? 2.475 -29.172 -8.109 1 93.56 552 PHE B C 1
ATOM 13302 O O . PHE B 1 552 ? 2.699 -30.094 -7.332 1 93.56 552 PHE B O 1
ATOM 13309 N N . CYS B 1 553 ? 2.576 -27.922 -7.793 1 93.38 553 CYS B N 1
ATOM 13310 C CA . CYS B 1 553 ? 3.186 -27.406 -6.57 1 93.38 553 CYS B CA 1
ATOM 13311 C C . CYS B 1 553 ? 2.387 -27.844 -5.344 1 93.38 553 CYS B C 1
ATOM 13313 O O . CYS B 1 553 ? 1.169 -27.656 -5.297 1 93.38 553 CYS B O 1
ATOM 13315 N N . LYS B 1 554 ? 3.088 -28.281 -4.348 1 93.06 554 LYS B N 1
ATOM 13316 C CA . LYS B 1 554 ? 2.426 -28.766 -3.141 1 93.06 554 LYS B CA 1
ATOM 13317 C C . LYS B 1 554 ? 2.188 -27.641 -2.146 1 93.06 554 LYS B C 1
ATOM 13319 O O . LYS B 1 554 ? 1.415 -27.797 -1.198 1 93.06 554 LYS B O 1
ATOM 13324 N N . MET B 1 555 ? 2.719 -26.516 -2.334 1 90.12 555 MET B N 1
ATOM 13325 C CA . MET B 1 555 ? 2.428 -25.359 -1.503 1 90.12 555 MET B CA 1
ATOM 13326 C C . MET B 1 555 ? 0.973 -24.922 -1.66 1 90.12 555 MET B C 1
ATOM 13328 O O . MET B 1 555 ? 0.364 -24.422 -0.714 1 90.12 555 MET B O 1
ATOM 13332 N N . HIS B 1 556 ? 0.435 -25.109 -2.791 1 89.81 556 HIS B N 1
ATOM 13333 C CA . HIS B 1 556 ? -0.929 -24.688 -3.084 1 89.81 556 HIS B CA 1
ATOM 13334 C C . HIS B 1 556 ? -1.946 -25.547 -2.35 1 89.81 556 HIS B C 1
ATOM 13336 O O . HIS B 1 556 ? -3.09 -25.141 -2.148 1 89.81 556 HIS B O 1
ATOM 13342 N N . LEU B 1 557 ? -1.514 -26.672 -1.945 1 91.88 557 LEU B N 1
ATOM 13343 C CA . LEU B 1 557 ? -2.383 -27.484 -1.103 1 91.88 557 LEU B CA 1
ATOM 13344 C C . LEU B 1 557 ? -2.703 -26.766 0.203 1 91.88 557 LEU B C 1
ATOM 13346 O O . LEU B 1 557 ? -3.848 -26.781 0.661 1 91.88 557 LEU B O 1
ATOM 13350 N N . PHE B 1 558 ? -1.747 -26.109 0.746 1 90.5 558 PHE B N 1
ATOM 13351 C CA . PHE B 1 558 ? -1.919 -25.406 2.012 1 90.5 558 PHE B CA 1
ATOM 13352 C C . PHE B 1 558 ? -2.875 -24.234 1.852 1 90.5 558 PHE B C 1
ATOM 13354 O O . PHE B 1 558 ? -3.75 -24.016 2.693 1 90.5 558 PHE B O 1
ATOM 13361 N N . VAL B 1 559 ? -2.717 -23.531 0.808 1 89.12 559 VAL B N 1
ATOM 13362 C CA . VAL B 1 559 ? -3.551 -22.359 0.543 1 89.12 559 VAL B CA 1
ATOM 13363 C C . VAL B 1 559 ? -5.004 -22.797 0.368 1 89.12 559 VAL B C 1
ATOM 13365 O O . VAL B 1 559 ? -5.918 -22.156 0.896 1 89.12 559 VAL B O 1
ATOM 13368 N N . ASN B 1 560 ? -5.164 -23.875 -0.331 1 91 560 ASN B N 1
ATOM 13369 C CA . ASN B 1 560 ? -6.52 -24.344 -0.591 1 91 560 ASN B CA 1
ATOM 13370 C C . ASN B 1 560 ? -7.137 -24.984 0.648 1 91 560 ASN B C 1
ATOM 13372 O O . ASN B 1 560 ? -8.352 -24.938 0.837 1 91 560 ASN B O 1
ATOM 13376 N N . PHE B 1 561 ? -6.277 -25.578 1.479 1 94.44 561 PHE B N 1
ATOM 13377 C CA . PHE B 1 561 ? -6.762 -26.047 2.768 1 94.44 561 PHE B CA 1
ATOM 13378 C C . PHE B 1 561 ? -7.375 -24.922 3.576 1 94.44 561 PHE B C 1
ATOM 13380 O O . PHE B 1 561 ? -8.453 -25.062 4.156 1 94.44 561 PHE B O 1
ATOM 13387 N N . ALA B 1 562 ? -6.715 -23.797 3.586 1 92.88 562 ALA B N 1
ATOM 13388 C CA . ALA B 1 562 ? -7.16 -22.656 4.375 1 92.88 562 ALA B CA 1
ATOM 13389 C C . ALA B 1 562 ? -8.477 -22.094 3.838 1 92.88 562 ALA B C 1
ATOM 13391 O O . ALA B 1 562 ? -9.375 -21.781 4.609 1 92.88 562 ALA B O 1
ATOM 13392 N N . THR B 1 563 ? -8.594 -21.953 2.566 1 90.81 563 THR B N 1
ATOM 13393 C CA . THR B 1 563 ? -9.805 -21.422 1.949 1 90.81 563 THR B CA 1
ATOM 13394 C C . THR B 1 563 ? -10.992 -22.359 2.215 1 90.81 563 THR B C 1
ATOM 13396 O O . THR B 1 563 ? -12.094 -21.891 2.525 1 90.81 563 THR B O 1
ATOM 13399 N N . GLU B 1 564 ? -10.727 -23.641 2.07 1 92.31 564 GLU B N 1
ATOM 13400 C CA . GLU B 1 564 ? -11.789 -24.609 2.314 1 92.31 564 GLU B CA 1
ATOM 13401 C C . GLU B 1 564 ? -12.18 -24.641 3.789 1 92.31 564 GLU B C 1
ATOM 13403 O O . GLU B 1 564 ? -13.359 -24.797 4.121 1 92.31 564 GLU B O 1
ATOM 13408 N N . ALA B 1 565 ? -11.211 -24.531 4.617 1 94.44 565 ALA B N 1
ATOM 13409 C CA . ALA B 1 565 ? -11.5 -24.5 6.051 1 94.44 565 ALA B CA 1
ATOM 13410 C C . ALA B 1 565 ? -12.414 -23.328 6.406 1 94.44 565 ALA B C 1
ATOM 13412 O O . ALA B 1 565 ? -13.344 -23.484 7.199 1 94.44 565 ALA B O 1
ATOM 13413 N N . ASP B 1 566 ? -12.203 -22.219 5.879 1 93.31 566 ASP B N 1
ATOM 13414 C CA . ASP B 1 566 ? -13.023 -21.047 6.145 1 93.31 566 ASP B CA 1
ATOM 13415 C C . ASP B 1 566 ? -14.461 -21.25 5.676 1 93.31 566 ASP B C 1
ATOM 13417 O O . ASP B 1 566 ? -15.406 -20.891 6.379 1 93.31 566 ASP B O 1
ATOM 13421 N N . LYS B 1 567 ? -14.633 -21.859 4.523 1 90.38 567 LYS B N 1
ATOM 13422 C CA . LYS B 1 567 ? -15.961 -22.125 3.994 1 90.38 567 LYS B CA 1
ATOM 13423 C C . LYS B 1 567 ? -16.719 -23.094 4.898 1 90.38 567 LYS B C 1
ATOM 13425 O O . LYS B 1 567 ? -17.906 -22.891 5.176 1 90.38 567 LYS B O 1
ATOM 13430 N N . VAL B 1 568 ? -16.016 -24.125 5.301 1 93.12 568 VAL B N 1
ATOM 13431 C CA . VAL B 1 568 ? -16.625 -25.156 6.125 1 93.12 568 VAL B CA 1
ATOM 13432 C C . VAL B 1 568 ? -17 -24.578 7.488 1 93.12 568 VAL B C 1
ATOM 13434 O O . VAL B 1 568 ? -18.047 -24.922 8.047 1 93.12 568 VAL B O 1
ATOM 13437 N N . LEU B 1 569 ? -16.203 -23.734 8 1 94.94 569 LEU B N 1
ATOM 13438 C CA . LEU B 1 569 ? -16.469 -23.141 9.305 1 94.94 569 LEU B CA 1
ATOM 13439 C C . LEU B 1 569 ? -17.688 -22.219 9.234 1 94.94 569 LEU B C 1
ATOM 13441 O O . LEU B 1 569 ? -18.438 -22.094 10.195 1 94.94 569 LEU B O 1
ATOM 13445 N N . LYS B 1 570 ? -17.844 -21.578 8.156 1 90.88 570 LYS B N 1
ATOM 13446 C CA . LYS B 1 570 ? -19.031 -20.75 7.969 1 90.88 570 LYS B CA 1
ATOM 13447 C C . LYS B 1 570 ? -20.312 -21.594 8.055 1 90.88 570 LYS B C 1
ATOM 13449 O O . LYS B 1 570 ? -21.297 -21.172 8.656 1 90.88 570 LYS B O 1
ATOM 13454 N N . ILE B 1 571 ? -20.219 -22.719 7.492 1 88.75 571 ILE B N 1
ATOM 13455 C CA . ILE B 1 571 ? -21.344 -23.656 7.531 1 88.75 571 ILE B CA 1
ATOM 13456 C C . ILE B 1 571 ? -21.562 -24.141 8.961 1 88.75 571 ILE B C 1
ATOM 13458 O O . ILE B 1 571 ? -22.703 -24.188 9.438 1 88.75 571 ILE B O 1
ATOM 13462 N N . ASN B 1 572 ? -20.484 -24.484 9.602 1 91.25 572 ASN B N 1
ATOM 13463 C CA . ASN B 1 572 ? -20.562 -24.922 10.984 1 91.25 572 ASN B CA 1
ATOM 13464 C C . ASN B 1 572 ? -21.172 -23.859 11.883 1 91.25 572 ASN B C 1
ATOM 13466 O O . ASN B 1 572 ? -21.922 -24.172 12.812 1 91.25 572 ASN B O 1
ATOM 13470 N N . GLU B 1 573 ? -20.828 -22.625 11.641 1 91.69 573 GLU B N 1
ATOM 13471 C CA . GLU B 1 573 ? -21.375 -21.531 12.422 1 91.69 573 GLU B CA 1
ATOM 13472 C C . GLU B 1 573 ? -22.875 -21.406 12.219 1 91.69 573 GLU B C 1
ATOM 13474 O O . GLU B 1 573 ? -23.609 -21.156 13.18 1 91.69 573 GLU B O 1
ATOM 13479 N N . ALA B 1 574 ? -23.281 -21.594 11.008 1 85 574 ALA B N 1
ATOM 13480 C CA . ALA B 1 574 ? -24.703 -21.531 10.711 1 85 574 ALA B CA 1
ATOM 13481 C C . ALA B 1 574 ? -25.469 -22.656 11.406 1 85 574 ALA B C 1
ATOM 13483 O O . ALA B 1 574 ? -26.641 -22.484 11.766 1 85 574 ALA B O 1
ATOM 13484 N N . ASP B 1 575 ? -24.812 -23.797 11.664 1 86.19 575 ASP B N 1
ATOM 13485 C CA . ASP B 1 575 ? -25.422 -24.953 12.312 1 86.19 575 ASP B CA 1
ATOM 13486 C C . ASP B 1 575 ? -25.547 -24.734 13.82 1 86.19 575 ASP B C 1
ATOM 13488 O O . ASP B 1 575 ? -26.453 -25.281 14.461 1 86.19 575 ASP B O 1
ATOM 13492 N N . VAL B 1 576 ? -24.703 -23.922 14.352 1 88.12 576 VAL B N 1
ATOM 13493 C CA . VAL B 1 576 ? -24.625 -23.812 15.805 1 88.12 576 VAL B CA 1
ATOM 13494 C C . VAL B 1 576 ? -25.281 -22.5 16.25 1 88.12 576 VAL B C 1
ATOM 13496 O O . VAL B 1 576 ? -25.938 -22.453 17.281 1 88.12 576 VAL B O 1
ATOM 13499 N N . ILE B 1 577 ? -25.078 -21.438 15.484 1 87.19 577 ILE B N 1
ATOM 13500 C CA . ILE B 1 577 ? -25.531 -20.109 15.883 1 87.19 577 ILE B CA 1
ATOM 13501 C C . ILE B 1 577 ? -26.984 -19.922 15.453 1 87.19 577 ILE B C 1
ATOM 13503 O O . ILE B 1 577 ? -27.328 -20.109 14.281 1 87.19 577 ILE B O 1
ATOM 13507 N N . ALA B 1 578 ? -27.797 -19.5 16.391 1 74.94 578 ALA B N 1
ATOM 13508 C CA . ALA B 1 578 ? -29.219 -19.25 16.109 1 74.94 578 ALA B CA 1
ATOM 13509 C C . ALA B 1 578 ? -29.438 -17.797 15.727 1 74.94 578 ALA B C 1
ATOM 13511 O O . ALA B 1 578 ? -30.172 -17.5 14.773 1 74.94 578 ALA B O 1
ATOM 13512 N N . ALA B 1 579 ? -28.891 -16.922 16.531 1 76.75 579 ALA B N 1
ATOM 13513 C CA . ALA B 1 579 ? -29.078 -15.492 16.281 1 76.75 579 ALA B CA 1
ATOM 13514 C C . ALA B 1 579 ? -27.906 -14.68 16.828 1 76.75 579 ALA B C 1
ATOM 13516 O O . ALA B 1 579 ? -27.172 -15.148 17.688 1 76.75 579 ALA B O 1
ATOM 13517 N N . GLY B 1 580 ? -27.641 -13.625 16.203 1 76 580 GLY B N 1
ATOM 13518 C CA . GLY B 1 580 ? -26.609 -12.719 16.688 1 76 580 GLY B CA 1
ATOM 13519 C C . GLY B 1 580 ? -25.484 -12.531 15.695 1 76 580 GLY B C 1
ATOM 13520 O O . GLY B 1 580 ? -25.188 -13.43 14.906 1 76 580 GLY B O 1
ATOM 13521 N N . LYS B 1 581 ? -25.031 -11.305 15.578 1 78.81 581 LYS B N 1
ATOM 13522 C CA . LYS B 1 581 ? -23.875 -11.016 14.727 1 78.81 581 LYS B CA 1
ATOM 13523 C C . LYS B 1 581 ? -23.016 -9.922 15.344 1 78.81 581 LYS B C 1
ATOM 13525 O O . LYS B 1 581 ? -23.484 -9.109 16.141 1 78.81 581 LYS B O 1
ATOM 13530 N N . ASN B 1 582 ? -21.766 -10.086 15.164 1 83.81 582 ASN B N 1
ATOM 13531 C CA . ASN B 1 582 ? -20.859 -9.016 15.562 1 83.81 582 ASN B CA 1
ATOM 13532 C C . ASN B 1 582 ? -21.172 -7.719 14.82 1 83.81 582 ASN B C 1
ATOM 13534 O O . ASN B 1 582 ? -20.906 -7.617 13.617 1 83.81 582 ASN B O 1
ATOM 13538 N N . GLN B 1 583 ? -21.656 -6.723 15.516 1 75.56 583 GLN B N 1
ATOM 13539 C CA . GLN B 1 583 ? -22.094 -5.473 14.914 1 75.56 583 GLN B CA 1
ATOM 13540 C C . GLN B 1 583 ? -20.906 -4.652 14.406 1 75.56 583 GLN B C 1
ATOM 13542 O O . GLN B 1 583 ? -21.078 -3.771 13.562 1 75.56 583 GLN B O 1
ATOM 13547 N N . PHE B 1 584 ? -19.781 -5.008 14.914 1 78.81 584 PHE B N 1
ATOM 13548 C CA . PHE B 1 584 ? -18.609 -4.215 14.562 1 78.81 584 PHE B CA 1
ATOM 13549 C C . PHE B 1 584 ? -17.812 -4.883 13.445 1 78.81 584 PHE B C 1
ATOM 13551 O O . PHE B 1 584 ? -16.781 -4.367 13.023 1 78.81 584 PHE B O 1
ATOM 13558 N N . ALA B 1 585 ? -18.359 -6.012 13.023 1 76.81 585 ALA B N 1
ATOM 13559 C CA . ALA B 1 585 ? -17.594 -6.848 12.109 1 76.81 585 ALA B CA 1
ATOM 13560 C C . ALA B 1 585 ? -17.688 -6.336 10.68 1 76.81 585 ALA B C 1
ATOM 13562 O O . ALA B 1 585 ? -18.719 -5.766 10.289 1 76.81 585 ALA B O 1
ATOM 13563 N N . PHE B 1 586 ? -16.453 -6.363 10.031 1 72.88 586 PHE B N 1
ATOM 13564 C CA . PHE B 1 586 ? -16.391 -6.098 8.602 1 72.88 586 PHE B CA 1
ATOM 13565 C C . PHE B 1 586 ? -15.828 -7.305 7.852 1 72.88 586 PHE B C 1
ATOM 13567 O O . PHE B 1 586 ? -15.031 -8.07 8.398 1 72.88 586 PHE B O 1
ATOM 13574 N N . GLY B 1 587 ? -16.484 -7.824 6.82 1 71.25 587 GLY B N 1
ATOM 13575 C CA . GLY B 1 587 ? -15.992 -8.898 5.977 1 71.25 587 GLY B CA 1
ATOM 13576 C C . GLY B 1 587 ? -16.984 -10.039 5.824 1 71.25 587 GLY B C 1
ATOM 13577 O O . GLY B 1 587 ? -17.969 -10.102 6.551 1 71.25 587 GLY B O 1
ATOM 13578 N N . THR B 1 588 ? -16.656 -10.906 4.875 1 78.62 588 THR B N 1
ATOM 13579 C CA . THR B 1 588 ? -17.547 -12.016 4.555 1 78.62 588 THR B CA 1
ATOM 13580 C C . THR B 1 588 ? -16.953 -13.336 5.02 1 78.62 588 THR B C 1
ATOM 13582 O O . THR B 1 588 ? -17.516 -14.406 4.754 1 78.62 588 THR B O 1
ATOM 13585 N N . GLU B 1 589 ? -15.945 -13.391 5.828 1 89.5 589 GLU B N 1
ATOM 13586 C CA . GLU B 1 589 ? -15.289 -14.602 6.316 1 89.5 589 GLU B CA 1
ATOM 13587 C C . GLU B 1 589 ? -16 -15.164 7.543 1 89.5 589 GLU B C 1
ATOM 13589 O O . GLU B 1 589 ? -16.953 -14.562 8.047 1 89.5 589 GLU B O 1
ATOM 13594 N N . SER B 1 590 ? -15.633 -16.391 7.922 1 92.62 590 SER B N 1
ATOM 13595 C CA . SER B 1 590 ? -16.172 -16.984 9.141 1 92.62 590 SER B CA 1
ATOM 13596 C C . SER B 1 590 ? -15.766 -16.172 10.375 1 92.62 590 SER B C 1
ATOM 13598 O O . SER B 1 590 ? -14.797 -15.422 10.336 1 92.62 590 SER B O 1
ATOM 13600 N N . GLY B 1 591 ? -16.578 -16.281 11.398 1 93.06 591 GLY B N 1
ATOM 13601 C CA . GLY B 1 591 ? -16.266 -15.578 12.633 1 93.06 591 GLY B CA 1
ATOM 13602 C C . GLY B 1 591 ? -14.891 -15.93 13.188 1 93.06 591 GLY B C 1
ATOM 13603 O O . GLY B 1 591 ? -14.195 -15.07 13.734 1 93.06 591 GLY B O 1
ATOM 13604 N N . ALA B 1 592 ? -14.516 -17.219 13.008 1 95 592 ALA B N 1
ATOM 13605 C CA . ALA B 1 592 ? -13.203 -17.656 13.461 1 95 592 ALA B CA 1
ATOM 13606 C C . ALA B 1 592 ? -12.086 -17 12.664 1 95 592 ALA B C 1
ATOM 13608 O O . ALA B 1 592 ? -11.117 -16.5 13.242 1 95 592 ALA B O 1
ATOM 13609 N N . ALA B 1 593 ? -12.219 -17.031 11.367 1 94.06 593 ALA B N 1
ATOM 13610 C CA . ALA B 1 593 ? -11.219 -16.406 10.5 1 94.06 593 ALA B CA 1
ATOM 13611 C C . ALA B 1 593 ? -11.156 -14.898 10.727 1 94.06 593 ALA B C 1
ATOM 13613 O O . ALA B 1 593 ? -10.078 -14.305 10.664 1 94.06 593 ALA B O 1
ATOM 13614 N N . ARG B 1 594 ? -12.266 -14.328 10.953 1 93.69 594 ARG B N 1
ATOM 13615 C CA . ARG B 1 594 ? -12.328 -12.898 11.234 1 93.69 594 ARG B CA 1
ATOM 13616 C C . ARG B 1 594 ? -11.586 -12.555 12.516 1 93.69 594 ARG B C 1
ATOM 13618 O O . ARG B 1 594 ? -10.836 -11.57 12.57 1 93.69 594 ARG B O 1
ATOM 13625 N N . LEU B 1 595 ? -11.867 -13.367 13.547 1 95.56 595 LEU B N 1
ATOM 13626 C CA . LEU B 1 595 ? -11.195 -13.133 14.82 1 95.56 595 LEU B CA 1
ATOM 13627 C C . LEU B 1 595 ? -9.68 -13.172 14.648 1 95.56 595 LEU B C 1
ATOM 13629 O O . LEU B 1 595 ? -8.969 -12.336 15.211 1 95.56 595 LEU B O 1
ATOM 13633 N N . ILE B 1 596 ? -9.219 -14.078 13.859 1 95.19 596 ILE B N 1
ATOM 13634 C CA . ILE B 1 596 ? -7.789 -14.234 13.617 1 95.19 596 ILE B CA 1
ATOM 13635 C C . ILE B 1 596 ? -7.25 -13.016 12.883 1 95.19 596 ILE B C 1
ATOM 13637 O O . ILE B 1 596 ? -6.242 -12.43 13.281 1 95.19 596 ILE B O 1
ATOM 13641 N N . ARG B 1 597 ? -7.863 -12.664 11.836 1 92.81 597 ARG B N 1
ATOM 13642 C CA . ARG B 1 597 ? -7.418 -11.562 10.984 1 92.81 597 ARG B CA 1
ATOM 13643 C C . ARG B 1 597 ? -7.473 -10.234 11.742 1 92.81 597 ARG B C 1
ATOM 13645 O O . ARG B 1 597 ? -6.531 -9.445 11.672 1 92.81 597 ARG B O 1
ATOM 13652 N N . THR B 1 598 ? -8.602 -9.984 12.461 1 94.12 598 THR B N 1
ATOM 13653 C CA . THR B 1 598 ? -8.773 -8.711 13.141 1 94.12 598 THR B CA 1
ATOM 13654 C C . THR B 1 598 ? -7.84 -8.609 14.344 1 94.12 598 THR B C 1
ATOM 13656 O O . THR B 1 598 ? -7.375 -7.52 14.688 1 94.12 598 THR B O 1
ATOM 13659 N N . SER B 1 599 ? -7.594 -9.734 14.977 1 95.06 599 SER B N 1
ATOM 13660 C CA . SER B 1 599 ? -6.625 -9.719 16.062 1 95.06 599 SER B CA 1
ATOM 13661 C C . SER B 1 599 ? -5.234 -9.344 15.57 1 95.06 599 SER B C 1
ATOM 13663 O O . SER B 1 599 ? -4.527 -8.57 16.219 1 95.06 599 SER B O 1
ATOM 13665 N N . ALA B 1 600 ? -4.922 -9.953 14.469 1 93.5 600 ALA B N 1
ATOM 13666 C CA . ALA B 1 600 ? -3.625 -9.633 13.883 1 93.5 600 ALA B CA 1
ATOM 13667 C C . ALA B 1 600 ? -3.57 -8.172 13.445 1 93.5 600 ALA B C 1
ATOM 13669 O O . ALA B 1 600 ? -2.541 -7.508 13.594 1 93.5 600 ALA B O 1
ATOM 13670 N N . LYS B 1 601 ? -4.625 -7.691 12.93 1 91.88 601 LYS B N 1
ATOM 13671 C CA . LYS B 1 601 ? -4.723 -6.305 12.469 1 91.88 601 LYS B CA 1
ATOM 13672 C C . LYS B 1 601 ? -4.633 -5.336 13.648 1 91.88 601 LYS B C 1
ATOM 13674 O O . LYS B 1 601 ? -4.055 -4.254 13.523 1 91.88 601 LYS B O 1
ATOM 13679 N N . ALA B 1 602 ? -5.109 -5.684 14.781 1 94.06 602 ALA B N 1
ATOM 13680 C CA . ALA B 1 602 ? -5.219 -4.805 15.938 1 94.06 602 ALA B CA 1
ATOM 13681 C C . ALA B 1 602 ? -3.947 -4.844 16.781 1 94.06 602 ALA B C 1
ATOM 13683 O O . ALA B 1 602 ? -3.572 -3.844 17.391 1 94.06 602 ALA B O 1
ATOM 13684 N N . LEU B 1 603 ? -3.264 -6.012 16.766 1 94.75 603 LEU B N 1
ATOM 13685 C CA . LEU B 1 603 ? -2.33 -6.203 17.859 1 94.75 603 LEU B CA 1
ATOM 13686 C C . LEU B 1 603 ? -0.931 -6.52 17.344 1 94.75 603 LEU B C 1
ATOM 13688 O O . LEU B 1 603 ? -0.058 -6.93 18.125 1 94.75 603 LEU B O 1
ATOM 13692 N N . THR B 1 604 ? -0.766 -6.398 16.094 1 91.25 604 THR B N 1
ATOM 13693 C CA . THR B 1 604 ? 0.568 -6.625 15.555 1 91.25 604 THR B CA 1
ATOM 13694 C C . THR B 1 604 ? 1.15 -5.328 14.992 1 91.25 604 THR B C 1
ATOM 13696 O O . THR B 1 604 ? 0.413 -4.387 14.703 1 91.25 604 THR B O 1
ATOM 13699 N N . GLN B 1 605 ? 2.447 -5.281 14.844 1 83.62 605 GLN B N 1
ATOM 13700 C CA . GLN B 1 605 ? 3.158 -4.066 14.461 1 83.62 605 GLN B CA 1
ATOM 13701 C C . GLN B 1 605 ? 2.832 -3.668 13.023 1 83.62 605 GLN B C 1
ATOM 13703 O O . GLN B 1 605 ? 2.867 -2.484 12.68 1 83.62 605 GLN B O 1
ATOM 13708 N N . ARG B 1 606 ? 2.539 -4.539 12.227 1 78.94 606 ARG B N 1
ATOM 13709 C CA . ARG B 1 606 ? 2.227 -4.215 10.844 1 78.94 606 ARG B CA 1
ATOM 13710 C C . ARG B 1 606 ? 0.719 -4.195 10.609 1 78.94 606 ARG B C 1
ATOM 13712 O O . ARG B 1 606 ? 0.259 -4.297 9.469 1 78.94 606 ARG B O 1
ATOM 13719 N N . GLY B 1 607 ? 0.074 -4.211 11.727 1 80.69 607 GLY B N 1
ATOM 13720 C CA . GLY B 1 607 ? -1.373 -4.094 11.633 1 80.69 607 GLY B CA 1
ATOM 13721 C C . GLY B 1 607 ? -1.838 -2.686 11.305 1 80.69 607 GLY B C 1
ATOM 13722 O O . GLY B 1 607 ? -1.082 -1.894 10.734 1 80.69 607 GLY B O 1
ATOM 13723 N N . CYS B 1 608 ? -3.025 -2.367 11.547 1 82.38 608 CYS B N 1
ATOM 13724 C CA . CYS B 1 608 ? -3.623 -1.079 11.211 1 82.38 608 CYS B CA 1
ATOM 13725 C C . CYS B 1 608 ? -3.049 0.031 12.086 1 82.38 608 CYS B C 1
ATOM 13727 O O . CYS B 1 608 ? -3.17 -0.011 13.305 1 82.38 608 CYS B O 1
ATOM 13729 N N . ASP B 1 609 ? -2.484 0.973 11.453 1 76.19 609 ASP B N 1
ATOM 13730 C CA . ASP B 1 609 ? -1.847 2.068 12.172 1 76.19 609 ASP B CA 1
ATOM 13731 C C . ASP B 1 609 ? -2.887 2.971 12.836 1 76.19 609 ASP B C 1
ATOM 13733 O O . ASP B 1 609 ? -2.625 3.564 13.883 1 76.19 609 ASP B O 1
ATOM 13737 N N . MET B 1 610 ? -4.035 3 12.242 1 77.06 610 MET B N 1
ATOM 13738 C CA . MET B 1 610 ? -5.043 3.957 12.688 1 77.06 610 MET B CA 1
ATOM 13739 C C . MET B 1 610 ? -5.816 3.416 13.883 1 77.06 610 MET B C 1
ATOM 13741 O O . MET B 1 610 ? -6.082 4.148 14.836 1 77.06 610 MET B O 1
ATOM 13745 N N . SER B 1 611 ? -6.055 2.117 13.812 1 84.5 611 SER B N 1
ATOM 13746 C CA . SER B 1 611 ? -6.957 1.571 14.828 1 84.5 611 SER B CA 1
ATOM 13747 C C . SER B 1 611 ? -6.254 0.529 15.688 1 84.5 611 SER B C 1
ATOM 13749 O O . SER B 1 611 ? -6.805 0.069 16.688 1 84.5 611 SER B O 1
ATOM 13751 N N . GLY B 1 612 ? -5.031 0.172 15.32 1 88.25 612 GLY B N 1
ATOM 13752 C CA . GLY B 1 612 ? -4.34 -0.875 16.047 1 88.25 612 GLY B CA 1
ATOM 13753 C C . GLY B 1 612 ? -3.623 -0.362 17.281 1 88.25 612 GLY B C 1
ATOM 13754 O O . GLY B 1 612 ? -3.453 0.848 17.453 1 88.25 612 GLY B O 1
ATOM 13755 N N . MET B 1 613 ? -3.303 -1.3 18.234 1 90.06 613 MET B N 1
ATOM 13756 C CA . MET B 1 613 ? -2.623 -0.97 19.484 1 90.06 613 MET B CA 1
ATOM 13757 C C . MET B 1 613 ? -1.486 -1.949 19.766 1 90.06 613 MET B C 1
ATOM 13759 O O . MET B 1 613 ? -1.367 -2.473 20.875 1 90.06 613 MET B O 1
ATOM 13763 N N . ALA B 1 614 ? -0.667 -2.17 18.734 1 89.56 614 ALA B N 1
ATOM 13764 C CA . ALA B 1 614 ? 0.389 -3.174 18.828 1 89.56 614 ALA B CA 1
ATOM 13765 C C . ALA B 1 614 ? 1.412 -2.801 19.891 1 89.56 614 ALA B C 1
ATOM 13767 O O . ALA B 1 614 ? 1.873 -3.662 20.656 1 89.56 614 ALA B O 1
ATOM 13768 N N . ALA B 1 615 ? 1.758 -1.548 19.984 1 85.5 615 ALA B N 1
ATOM 13769 C CA . ALA B 1 615 ? 2.771 -1.117 20.953 1 85.5 615 ALA B CA 1
ATOM 13770 C C . ALA B 1 615 ? 2.281 -1.3 22.375 1 85.5 615 ALA B C 1
ATOM 13772 O O . ALA B 1 615 ? 3.029 -1.767 23.25 1 85.5 615 ALA B O 1
ATOM 13773 N N . ASN B 1 616 ? 1.067 -0.896 22.656 1 87 616 ASN B N 1
ATOM 13774 C CA . ASN B 1 616 ? 0.479 -1.073 23.984 1 87 616 ASN B CA 1
ATOM 13775 C C . ASN B 1 616 ? 0.328 -2.551 24.344 1 87 616 ASN B C 1
ATOM 13777 O O . ASN B 1 616 ? 0.529 -2.941 25.484 1 87 616 ASN B O 1
ATOM 13781 N N . TRP B 1 617 ? 0.013 -3.338 23.312 1 92.56 617 TRP B N 1
ATOM 13782 C CA . TRP B 1 617 ? -0.145 -4.777 23.5 1 92.56 617 TRP B CA 1
ATOM 13783 C C . TRP B 1 617 ? 1.181 -5.426 23.875 1 92.56 617 TRP B C 1
ATOM 13785 O O . TRP B 1 617 ? 1.237 -6.227 24.812 1 92.56 617 TRP B O 1
ATOM 13795 N N . MET B 1 618 ? 2.232 -5.047 23.266 1 90.94 618 MET B N 1
ATOM 13796 C CA . MET B 1 618 ? 3.553 -5.598 23.547 1 90.94 618 MET B CA 1
ATOM 13797 C C . MET B 1 618 ? 4.004 -5.219 24.953 1 90.94 618 MET B C 1
ATOM 13799 O O . MET B 1 618 ? 4.59 -6.035 25.672 1 90.94 618 MET B O 1
ATOM 13803 N N . THR B 1 619 ? 3.729 -4.008 25.312 1 88.44 619 THR B N 1
ATOM 13804 C CA . THR B 1 619 ? 4.07 -3.551 26.656 1 88.44 619 THR B CA 1
ATOM 13805 C C . THR B 1 619 ? 3.291 -4.336 27.719 1 88.44 619 THR B C 1
ATOM 13807 O O . THR B 1 619 ? 3.848 -4.73 28.734 1 88.44 619 THR B O 1
ATOM 13810 N N . TYR B 1 620 ? 2.025 -4.562 27.469 1 91.44 620 TYR B N 1
ATOM 13811 C CA . TYR B 1 620 ? 1.157 -5.316 28.375 1 91.44 620 TYR B CA 1
ATOM 13812 C C . TYR B 1 620 ? 1.676 -6.734 28.562 1 91.44 620 TYR B C 1
ATOM 13814 O O . TYR B 1 620 ? 1.742 -7.23 29.703 1 91.44 620 TYR B O 1
ATOM 13822 N N . LEU B 1 621 ? 2.062 -7.379 27.469 1 94.31 621 LEU B N 1
ATOM 13823 C CA . LEU B 1 621 ? 2.555 -8.75 27.547 1 94.31 621 LEU B CA 1
ATOM 13824 C C . LEU B 1 621 ? 3.906 -8.805 28.25 1 94.31 621 LEU B C 1
ATOM 13826 O O . LEU B 1 621 ? 4.176 -9.734 29.016 1 94.31 621 LEU B O 1
ATOM 13830 N N . GLU B 1 622 ? 4.758 -7.836 27.953 1 89.69 622 GLU B N 1
ATOM 13831 C CA . GLU B 1 622 ? 6.082 -7.797 28.562 1 89.69 622 GLU B CA 1
ATOM 13832 C C . GLU B 1 622 ? 5.992 -7.676 30.078 1 89.69 622 GLU B C 1
ATOM 13834 O O . GLU B 1 622 ? 6.816 -8.234 30.797 1 89.69 622 GLU B O 1
ATOM 13839 N N . GLU B 1 623 ? 5.055 -6.957 30.578 1 88.19 623 GLU B N 1
ATOM 13840 C CA . GLU B 1 623 ? 4.844 -6.805 32 1 88.19 623 GLU B CA 1
ATOM 13841 C C . GLU B 1 623 ? 4.5 -8.141 32.656 1 88.19 623 GLU B C 1
ATOM 13843 O O . GLU B 1 623 ? 4.828 -8.367 33.812 1 88.19 623 GLU B O 1
ATOM 13848 N N . GLN B 1 624 ? 3.873 -9.016 31.922 1 91.06 624 GLN B N 1
ATOM 13849 C CA . GLN B 1 624 ? 3.49 -10.328 32.438 1 91.06 624 GLN B CA 1
ATOM 13850 C C . GLN B 1 624 ? 4.52 -11.391 32.031 1 91.06 624 GLN B C 1
ATOM 13852 O O . GLN B 1 624 ? 4.328 -12.578 32.312 1 91.06 624 GLN B O 1
ATOM 13857 N N . ASN B 1 625 ? 5.59 -10.977 31.359 1 91.19 625 ASN B N 1
ATOM 13858 C CA . ASN B 1 625 ? 6.656 -11.867 30.906 1 91.19 625 ASN B CA 1
ATOM 13859 C C . ASN B 1 625 ? 6.137 -12.922 29.922 1 91.19 625 ASN B C 1
ATOM 13861 O O . ASN B 1 625 ? 6.434 -14.109 30.078 1 91.19 625 ASN B O 1
ATOM 13865 N N . ILE B 1 626 ? 5.254 -12.531 29.141 1 94.25 626 ILE B N 1
ATOM 13866 C CA . ILE B 1 626 ? 4.703 -13.406 28.109 1 94.25 626 ILE B CA 1
ATOM 13867 C C . ILE B 1 626 ? 5.195 -12.961 26.734 1 94.25 626 ILE B C 1
ATOM 13869 O O . ILE B 1 626 ? 5.211 -11.766 26.422 1 94.25 626 ILE B O 1
ATOM 13873 N N . LYS B 1 627 ? 5.602 -13.82 25.938 1 93.44 627 LYS B N 1
ATOM 13874 C CA . LYS B 1 627 ? 6.066 -13.523 24.578 1 93.44 627 LYS B CA 1
ATOM 13875 C C . LYS B 1 627 ? 4.898 -13.406 23.609 1 93.44 627 LYS B C 1
ATOM 13877 O O . LYS B 1 627 ? 3.938 -14.172 23.688 1 93.44 627 LYS B O 1
ATOM 13882 N N . ASN B 1 628 ? 4.977 -12.391 22.734 1 93.31 628 ASN B N 1
ATOM 13883 C CA . ASN B 1 628 ? 3.945 -12.227 21.719 1 93.31 628 ASN B CA 1
ATOM 13884 C C . ASN B 1 628 ? 4.117 -13.227 20.578 1 93.31 628 ASN B C 1
ATOM 13886 O O . ASN B 1 628 ? 5.148 -13.234 19.906 1 93.31 628 ASN B O 1
ATOM 13890 N N . HIS B 1 629 ? 3.125 -14.039 20.344 1 94.5 629 HIS B N 1
ATOM 13891 C CA . HIS B 1 629 ? 3.219 -15.055 19.297 1 94.5 629 HIS B CA 1
ATOM 13892 C C . HIS B 1 629 ? 2.383 -14.672 18.078 1 94.5 629 HIS B C 1
ATOM 13894 O O . HIS B 1 629 ? 2.381 -15.383 17.078 1 94.5 629 HIS B O 1
ATOM 13900 N N . LEU B 1 630 ? 1.641 -13.539 18.172 1 94 630 LEU B N 1
ATOM 13901 C CA . LEU B 1 630 ? 0.826 -13.094 17.047 1 94 630 LEU B CA 1
ATOM 13902 C C . LEU B 1 630 ? 1.703 -12.594 15.906 1 94 630 LEU B C 1
ATOM 13904 O O . LEU B 1 630 ? 2.727 -11.945 16.141 1 94 630 LEU B O 1
ATOM 13908 N N . ILE B 1 631 ? 1.339 -12.938 14.703 1 89.62 631 ILE B N 1
ATOM 13909 C CA . ILE B 1 631 ? 2.064 -12.469 13.523 1 89.62 631 ILE B CA 1
ATOM 13910 C C . ILE B 1 631 ? 1.127 -11.68 12.617 1 89.62 631 ILE B C 1
ATOM 13912 O O . ILE B 1 631 ? -0.096 -11.789 12.727 1 89.62 631 ILE B O 1
ATOM 13916 N N . SER B 1 632 ? 1.7 -10.875 11.812 1 87.31 632 SER B N 1
ATOM 13917 C CA . SER B 1 632 ? 0.898 -10.109 10.859 1 87.31 632 SER B CA 1
ATOM 13918 C C . SER B 1 632 ? 0.209 -11.023 9.859 1 87.31 632 SER B C 1
ATOM 13920 O O . SER B 1 632 ? 0.808 -11.992 9.375 1 87.31 632 SER B O 1
ATOM 13922 N N . TYR B 1 633 ? -1.033 -10.695 9.641 1 85.06 633 TYR B N 1
ATOM 13923 C CA . TYR B 1 633 ? -1.819 -11.547 8.75 1 85.06 633 TYR B CA 1
ATOM 13924 C C . TYR B 1 633 ? -1.65 -11.117 7.297 1 85.06 633 TYR B C 1
ATOM 13926 O O . TYR B 1 633 ? -2.254 -10.133 6.855 1 85.06 633 TYR B O 1
ATOM 13934 N N . ARG B 1 634 ? -0.792 -11.703 6.648 1 70.88 634 ARG B N 1
ATOM 13935 C CA . ARG B 1 634 ? -0.589 -11.477 5.223 1 70.88 634 ARG B CA 1
ATOM 13936 C C . ARG B 1 634 ? -1.099 -12.656 4.398 1 70.88 634 ARG B C 1
ATOM 13938 O O . ARG B 1 634 ? -0.609 -13.773 4.543 1 70.88 634 ARG B O 1
ATOM 13945 N N . ALA B 1 635 ? -1.986 -12.359 3.645 1 55.75 635 ALA B N 1
ATOM 13946 C CA . ALA B 1 635 ? -2.711 -13.391 2.91 1 55.75 635 ALA B CA 1
ATOM 13947 C C . ALA B 1 635 ? -1.758 -14.242 2.076 1 55.75 635 ALA B C 1
ATOM 13949 O O . ALA B 1 635 ? -2.055 -15.398 1.767 1 55.75 635 ALA B O 1
ATOM 13950 N N . ASN B 1 636 ? -0.638 -13.703 1.823 1 51.41 636 ASN B N 1
ATOM 13951 C CA . ASN B 1 636 ? 0.223 -14.43 0.898 1 51.41 636 ASN B CA 1
ATOM 13952 C C . ASN B 1 636 ? 0.967 -15.562 1.6 1 51.41 636 ASN B C 1
ATOM 13954 O O . ASN B 1 636 ? 1.543 -16.438 0.943 1 51.41 636 ASN B O 1
ATOM 13958 N N . ARG B 1 637 ? 0.763 -15.57 2.844 1 60.88 637 ARG B N 1
ATOM 13959 C CA . ARG B 1 637 ? 1.469 -16.641 3.535 1 60.88 637 ARG B CA 1
ATOM 13960 C C . ARG B 1 637 ? 0.602 -17.891 3.633 1 60.88 637 ARG B C 1
ATOM 13962 O O . ARG B 1 637 ? -0.486 -17.859 4.211 1 60.88 637 ARG B O 1
ATOM 13969 N N . PHE B 1 638 ? 0.951 -18.891 3.111 1 66.69 638 PHE B N 1
ATOM 13970 C CA . PHE B 1 638 ? 0.171 -20.094 2.857 1 66.69 638 PHE B CA 1
ATOM 13971 C C . PHE B 1 638 ? -0.326 -20.703 4.164 1 66.69 638 PHE B C 1
ATOM 13973 O O . PHE B 1 638 ? -1.397 -21.312 4.203 1 66.69 638 PHE B O 1
ATOM 13980 N N . ASN B 1 639 ? 0.39 -20.578 5.191 1 76.62 639 ASN B N 1
ATOM 13981 C CA . ASN B 1 639 ? -0.021 -21.25 6.414 1 76.62 639 ASN B CA 1
ATOM 13982 C C . ASN B 1 639 ? -0.373 -20.25 7.516 1 76.62 639 ASN B C 1
ATOM 13984 O O . ASN B 1 639 ? -0.382 -20.609 8.695 1 76.62 639 ASN B O 1
ATOM 13988 N N . VAL B 1 640 ? -0.764 -19.156 7.199 1 87.56 640 VAL B N 1
ATOM 13989 C CA . VAL B 1 640 ? -0.911 -18.078 8.18 1 87.56 640 VAL B CA 1
ATOM 13990 C C . VAL B 1 640 ? -2.195 -18.281 8.977 1 87.56 640 VAL B C 1
ATOM 13992 O O . VAL B 1 640 ? -2.24 -18 10.18 1 87.56 640 VAL B O 1
ATOM 13995 N N . LEU B 1 641 ? -3.143 -18.859 8.336 1 92.12 641 LEU B N 1
ATOM 13996 C CA . LEU B 1 641 ? -4.422 -19.031 9.016 1 92.12 641 LEU B CA 1
ATOM 13997 C C . LEU B 1 641 ? -4.281 -20 10.195 1 92.12 641 LEU B C 1
ATOM 13999 O O . LEU B 1 641 ? -4.742 -19.703 11.297 1 92.12 641 LEU B O 1
ATOM 14003 N N . PHE B 1 642 ? -3.625 -21.125 10.016 1 95.69 642 PHE B N 1
ATOM 14004 C CA . PHE B 1 642 ? -3.541 -22.188 11.016 1 95.69 642 PHE B CA 1
ATOM 14005 C C . PHE B 1 642 ? -2.594 -21.781 12.141 1 95.69 642 PHE B C 1
ATOM 14007 O O . PHE B 1 642 ? -2.914 -21.953 13.32 1 95.69 642 PHE B O 1
ATOM 14014 N N . TYR B 1 643 ? -1.514 -21.234 11.766 1 94.38 643 TYR B N 1
ATOM 14015 C CA . TYR B 1 643 ? -0.585 -20.781 12.797 1 94.38 643 TYR B CA 1
ATOM 14016 C C . TYR B 1 643 ? -1.204 -19.672 13.641 1 94.38 643 TYR B C 1
ATOM 14018 O O . TYR B 1 643 ? -1.105 -19.703 14.867 1 94.38 643 TYR B O 1
ATOM 14026 N N . SER B 1 644 ? -1.76 -18.688 12.953 1 95.31 644 SER B N 1
ATOM 14027 C CA . SER B 1 644 ? -2.344 -17.547 13.664 1 95.31 644 SER B CA 1
ATOM 14028 C C . SER B 1 644 ? -3.502 -18 14.547 1 95.31 644 SER B C 1
ATOM 14030 O O . SER B 1 644 ? -3.791 -17.359 15.562 1 95.31 644 SER B O 1
ATOM 14032 N N . ALA B 1 645 ? -4.145 -19.062 14.109 1 97.19 645 ALA B N 1
ATOM 14033 C CA . ALA B 1 645 ? -5.211 -19.609 14.953 1 97.19 645 ALA B CA 1
ATOM 14034 C C . ALA B 1 645 ? -4.652 -20.125 16.281 1 97.19 645 ALA B C 1
ATOM 14036 O O . ALA B 1 645 ? -5.227 -19.859 17.344 1 97.19 645 ALA B O 1
ATOM 14037 N N . ALA B 1 646 ? -3.564 -20.828 16.219 1 96.88 646 ALA B N 1
ATOM 14038 C CA . ALA B 1 646 ? -2.922 -21.328 17.422 1 96.88 646 ALA B CA 1
ATOM 14039 C C . ALA B 1 646 ? -2.467 -20.188 18.328 1 96.88 646 ALA B C 1
ATOM 14041 O O . ALA B 1 646 ? -2.664 -20.219 19.547 1 96.88 646 ALA B O 1
ATOM 14042 N N . ALA B 1 647 ? -1.922 -19.188 17.734 1 96.88 647 ALA B N 1
ATOM 14043 C CA . ALA B 1 647 ? -1.426 -18.047 18.484 1 96.88 647 ALA B CA 1
ATOM 14044 C C . ALA B 1 647 ? -2.574 -17.281 19.141 1 96.88 647 ALA B C 1
ATOM 14046 O O . ALA B 1 647 ? -2.482 -16.875 20.297 1 96.88 647 ALA B O 1
ATOM 14047 N N . THR B 1 648 ? -3.596 -17.031 18.375 1 97.5 648 THR B N 1
ATOM 14048 C CA . THR B 1 648 ? -4.746 -16.297 18.891 1 97.5 648 THR B CA 1
ATOM 14049 C C . THR B 1 648 ? -5.402 -17.062 20.031 1 97.5 648 THR B C 1
ATOM 14051 O O . THR B 1 648 ? -5.844 -16.469 21.016 1 97.5 648 THR B O 1
ATOM 14054 N N . TYR B 1 649 ? -5.512 -18.375 19.875 1 97.5 649 TYR B N 1
ATOM 14055 C CA . TYR B 1 649 ? -6.09 -19.188 20.938 1 97.5 649 TYR B CA 1
ATOM 14056 C C . TYR B 1 649 ? -5.262 -19.094 22.219 1 97.5 649 TYR B C 1
ATOM 14058 O O . TYR B 1 649 ? -5.812 -18.984 23.312 1 97.5 649 TYR B O 1
ATOM 14066 N N . TYR B 1 650 ? -4.004 -19.188 22.078 1 97.25 650 TYR B N 1
ATOM 14067 C CA . TYR B 1 650 ? -3.117 -19.062 23.219 1 97.25 650 TYR B CA 1
ATOM 14068 C C . TYR B 1 650 ? -3.324 -17.734 23.938 1 97.25 650 TYR B C 1
ATOM 14070 O O . TYR B 1 650 ? -3.344 -17.672 25.172 1 97.25 650 TYR B O 1
ATOM 14078 N N . HIS B 1 651 ? -3.498 -16.656 23.172 1 97.38 651 HIS B N 1
ATOM 14079 C CA . HIS B 1 651 ? -3.576 -15.305 23.734 1 97.38 651 HIS B CA 1
ATOM 14080 C C . HIS B 1 651 ? -5.023 -14.906 24 1 97.38 651 HIS B C 1
ATOM 14082 O O . HIS B 1 651 ? -5.305 -13.734 24.281 1 97.38 651 HIS B O 1
ATOM 14088 N N . ARG B 1 652 ? -5.992 -15.797 23.922 1 95.81 652 ARG B N 1
ATOM 14089 C CA . ARG B 1 652 ? -7.41 -15.453 23.969 1 95.81 652 ARG B CA 1
ATOM 14090 C C . ARG B 1 652 ? -7.742 -14.695 25.25 1 95.81 652 ARG B C 1
ATOM 14092 O O . ARG B 1 652 ? -8.461 -13.695 25.219 1 95.81 652 ARG B O 1
ATOM 14099 N N . ARG B 1 653 ? -7.234 -15.133 26.359 1 93.19 653 ARG B N 1
ATOM 14100 C CA . ARG B 1 653 ? -7.527 -14.484 27.625 1 93.19 653 ARG B CA 1
ATOM 14101 C C . ARG B 1 653 ? -6.773 -13.164 27.75 1 93.19 653 ARG B C 1
ATOM 14103 O O . ARG B 1 653 ? -7.312 -12.188 28.281 1 93.19 653 ARG B O 1
ATOM 14110 N N . HIS B 1 654 ? -5.566 -13.195 27.234 1 95.75 654 HIS B N 1
ATOM 14111 C CA . HIS B 1 654 ? -4.762 -11.977 27.266 1 95.75 654 HIS B CA 1
ATOM 14112 C C . HIS B 1 654 ? -5.414 -10.859 26.453 1 95.75 654 HIS B C 1
ATOM 14114 O O . HIS B 1 654 ? -5.395 -9.695 26.875 1 95.75 654 HIS B O 1
ATOM 14120 N N . ILE B 1 655 ? -5.945 -11.242 25.297 1 96.75 655 ILE B N 1
ATOM 14121 C CA . ILE B 1 655 ? -6.57 -10.281 24.391 1 96.75 655 ILE B CA 1
ATOM 14122 C C . ILE B 1 655 ? -7.805 -9.68 25.062 1 96.75 655 ILE B C 1
ATOM 14124 O O . ILE B 1 655 ? -7.992 -8.461 25.047 1 96.75 655 ILE B O 1
ATOM 14128 N N . PHE B 1 656 ? -8.609 -10.547 25.641 1 93.06 656 PHE B N 1
ATOM 14129 C CA . PHE B 1 656 ? -9.828 -10.078 26.281 1 93.06 656 PHE B CA 1
ATOM 14130 C C . PHE B 1 656 ? -9.5 -9.133 27.438 1 93.06 656 PHE B C 1
ATOM 14132 O O . PHE B 1 656 ? -10.086 -8.055 27.547 1 93.06 656 PHE B O 1
ATOM 14139 N N . ASP B 1 657 ? -8.539 -9.492 28.25 1 90.81 657 ASP B N 1
ATOM 14140 C CA . ASP B 1 657 ? -8.156 -8.695 29.422 1 90.81 657 ASP B CA 1
ATOM 14141 C C . ASP B 1 657 ? -7.551 -7.359 29 1 90.81 657 ASP B C 1
ATOM 14143 O O . ASP B 1 657 ? -7.852 -6.32 29.594 1 90.81 657 ASP B O 1
ATOM 14147 N N . PHE B 1 658 ? -6.777 -7.398 27.984 1 91.88 658 PHE B N 1
ATOM 14148 C CA . PHE B 1 658 ? -6.105 -6.191 27.516 1 91.88 658 PHE B CA 1
ATOM 14149 C C . PHE B 1 658 ? -7.117 -5.18 26.984 1 91.88 658 PHE B C 1
ATOM 14151 O O . PHE B 1 658 ? -7.082 -4.008 27.375 1 91.88 658 PHE B O 1
ATOM 14158 N N . ILE B 1 659 ? -8.016 -5.613 26.141 1 92.19 659 ILE B N 1
ATOM 14159 C CA . ILE B 1 659 ? -8.969 -4.695 25.516 1 92.19 659 ILE B CA 1
ATOM 14160 C C . ILE B 1 659 ? -9.945 -4.168 26.562 1 92.19 659 ILE B C 1
ATOM 14162 O O . ILE B 1 659 ? -10.359 -3.008 26.5 1 92.19 659 ILE B O 1
ATOM 14166 N N . SER B 1 660 ? -10.219 -5.008 27.531 1 84.88 660 SER B N 1
ATOM 14167 C CA . SER B 1 660 ? -11.141 -4.609 28.594 1 84.88 660 SER B CA 1
ATOM 14168 C C . SER B 1 660 ? -10.531 -3.52 29.469 1 84.88 660 SER B C 1
ATOM 14170 O O . SER B 1 660 ? -11.258 -2.787 30.156 1 84.88 660 SER B O 1
ATOM 14172 N N . THR B 1 661 ? -9.234 -3.402 29.453 1 83 661 THR B N 1
ATOM 14173 C CA . THR B 1 661 ? -8.547 -2.418 30.281 1 83 661 THR B CA 1
ATOM 14174 C C . THR B 1 661 ? -8.438 -1.081 29.562 1 83 661 THR B C 1
ATOM 14176 O O . THR B 1 661 ? -8.133 -0.056 30.172 1 83 661 THR B O 1
ATOM 14179 N N . LEU B 1 662 ? -8.742 -1.015 28.281 1 85.44 662 LEU B N 1
ATOM 14180 C CA . LEU B 1 662 ? -8.562 0.197 27.484 1 85.44 662 LEU B CA 1
ATOM 14181 C C . LEU B 1 662 ? -9.797 1.088 27.562 1 85.44 662 LEU B C 1
ATOM 14183 O O . LEU B 1 662 ? -10.922 0.592 27.578 1 85.44 662 LEU B O 1
ATOM 14187 N N . PRO B 1 663 ? -9.484 2.348 27.641 1 79.75 663 PRO B N 1
ATOM 14188 C CA . PRO B 1 663 ? -10.625 3.266 27.609 1 79.75 663 PRO B CA 1
ATOM 14189 C C . PRO B 1 663 ? -11.211 3.455 26.219 1 79.75 663 PRO B C 1
ATOM 14191 O O . PRO B 1 663 ? -10.461 3.611 25.25 1 79.75 663 PRO B O 1
ATOM 14194 N N . ASP B 1 664 ? -12.391 3.416 25.969 1 76.62 664 ASP B N 1
ATOM 14195 C CA . ASP B 1 664 ? -13.133 3.717 24.75 1 76.62 664 ASP B CA 1
ATOM 14196 C C . ASP B 1 664 ? -12.516 3.025 23.547 1 76.62 664 ASP B C 1
ATOM 14198 O O . ASP B 1 664 ? -12.039 3.688 22.609 1 76.62 664 ASP B O 1
ATOM 14202 N N . PRO B 1 665 ? -12.453 1.742 23.531 1 85 665 PRO B N 1
ATOM 14203 C CA . PRO B 1 665 ? -11.883 1.037 22.375 1 85 665 PRO B CA 1
ATOM 14204 C C . PRO B 1 665 ? -12.578 1.387 21.062 1 85 665 PRO B C 1
ATOM 14206 O O . PRO B 1 665 ? -13.773 1.674 21.047 1 85 665 PRO B O 1
ATOM 14209 N N . ASN B 1 666 ? -11.789 1.443 20 1 87.25 666 ASN B N 1
ATOM 14210 C CA . ASN B 1 666 ? -12.352 1.705 18.672 1 87.25 666 ASN B CA 1
ATOM 14211 C C . ASN B 1 666 ? -13.141 0.507 18.156 1 87.25 666 ASN B C 1
ATOM 14213 O O . ASN B 1 666 ? -13.234 -0.52 18.828 1 87.25 666 ASN B O 1
ATOM 14217 N N . ASN B 1 667 ? -13.711 0.568 17.031 1 85.88 667 ASN B N 1
ATOM 14218 C CA . ASN B 1 667 ? -14.586 -0.464 16.484 1 85.88 667 ASN B CA 1
ATOM 14219 C C . ASN B 1 667 ? -13.828 -1.757 16.203 1 85.88 667 ASN B C 1
ATOM 14221 O O . ASN B 1 667 ? -14.375 -2.85 16.359 1 85.88 667 ASN B O 1
ATOM 14225 N N . LEU B 1 668 ? -12.57 -1.631 15.805 1 91.25 668 LEU B N 1
ATOM 14226 C CA . LEU B 1 668 ? -11.766 -2.82 15.555 1 91.25 668 LEU B CA 1
ATOM 14227 C C . LEU B 1 668 ? -11.539 -3.609 16.844 1 91.25 668 LEU B C 1
ATOM 14229 O O . LEU B 1 668 ? -11.703 -4.832 16.859 1 91.25 668 LEU B O 1
ATOM 14233 N N . LEU B 1 669 ? -11.227 -2.883 17.891 1 93.19 669 LEU B N 1
ATOM 14234 C CA . LEU B 1 669 ? -10.961 -3.531 19.172 1 93.19 669 LEU B CA 1
ATOM 14235 C C . LEU B 1 669 ? -12.25 -4.109 19.75 1 93.19 669 LEU B C 1
ATOM 14237 O O . LEU B 1 669 ? -12.227 -5.188 20.344 1 93.19 669 LEU B O 1
ATOM 14241 N N . LYS B 1 670 ? -13.336 -3.408 19.484 1 89.94 670 LYS B N 1
ATOM 14242 C CA . LYS B 1 670 ? -14.617 -3.926 19.953 1 89.94 670 LYS B CA 1
ATOM 14243 C C . LYS B 1 670 ? -14.992 -5.207 19.219 1 89.94 670 LYS B C 1
ATOM 14245 O O . LYS B 1 670 ? -15.555 -6.129 19.812 1 89.94 670 LYS B O 1
ATOM 14250 N N . ALA B 1 671 ? -14.688 -5.211 17.953 1 91.38 671 ALA B N 1
ATOM 14251 C CA . ALA B 1 671 ? -14.961 -6.402 17.141 1 91.38 671 ALA B CA 1
ATOM 14252 C C . ALA B 1 671 ? -14.164 -7.602 17.656 1 91.38 671 ALA B C 1
ATOM 14254 O O . ALA B 1 671 ? -14.695 -8.711 17.734 1 91.38 671 ALA B O 1
ATOM 14255 N N . VAL B 1 672 ? -12.898 -7.359 18 1 94.94 672 VAL B N 1
ATOM 14256 C CA . VAL B 1 672 ? -12.039 -8.422 18.5 1 94.94 672 VAL B CA 1
ATOM 14257 C C . VAL B 1 672 ? -12.539 -8.875 19.875 1 94.94 672 VAL B C 1
ATOM 14259 O O . VAL B 1 672 ? -12.602 -10.078 20.156 1 94.94 672 VAL B O 1
ATOM 14262 N N . GLN B 1 673 ? -12.898 -7.898 20.688 1 92 673 GLN B N 1
ATOM 14263 C CA . GLN B 1 673 ? -13.375 -8.211 22.031 1 92 673 GLN B CA 1
ATOM 14264 C C . GLN B 1 673 ? -14.656 -9.039 21.984 1 92 673 GLN B C 1
ATOM 14266 O O . GLN B 1 673 ? -14.82 -9.977 22.766 1 92 673 GLN B O 1
ATOM 14271 N N . TYR B 1 674 ? -15.484 -8.711 21.062 1 91.88 674 TYR B N 1
ATOM 14272 C CA . TYR B 1 674 ? -16.734 -9.445 20.891 1 91.88 674 TYR B CA 1
ATOM 14273 C C . TYR B 1 674 ? -16.469 -10.883 20.453 1 91.88 674 TYR B C 1
ATOM 14275 O O . TYR B 1 674 ? -17 -11.828 21.031 1 91.88 674 TYR B O 1
ATOM 14283 N N . ASP B 1 675 ? -15.68 -11.055 19.516 1 93.88 675 ASP B N 1
ATOM 14284 C CA . ASP B 1 675 ? -15.453 -12.359 18.906 1 93.88 675 ASP B CA 1
ATOM 14285 C C . ASP B 1 675 ? -14.695 -13.281 19.859 1 93.88 675 ASP B C 1
ATOM 14287 O O . ASP B 1 675 ? -14.938 -14.492 19.891 1 93.88 675 ASP B O 1
ATOM 14291 N N . VAL B 1 676 ? -13.805 -12.758 20.625 1 94.62 676 VAL B N 1
ATOM 14292 C CA . VAL B 1 676 ? -12.945 -13.57 21.469 1 94.62 676 VAL B CA 1
ATOM 14293 C C . VAL B 1 676 ? -13.758 -14.141 22.641 1 94.62 676 VAL B C 1
ATOM 14295 O O . VAL B 1 676 ? -13.367 -15.133 23.25 1 94.62 676 VAL B O 1
ATOM 14298 N N . GLN B 1 677 ? -14.922 -13.625 22.828 1 91.31 677 GLN B N 1
ATOM 14299 C CA . GLN B 1 677 ? -15.75 -14.07 23.938 1 91.31 677 GLN B CA 1
ATOM 14300 C C . GLN B 1 677 ? -16.719 -15.164 23.5 1 91.31 677 GLN B C 1
ATOM 14302 O O . GLN B 1 677 ? -17.344 -15.828 24.328 1 91.31 677 GLN B O 1
ATOM 14307 N N . GLN B 1 678 ? -16.734 -15.414 22.234 1 91.12 678 GLN B N 1
ATOM 14308 C CA . GLN B 1 678 ? -17.688 -16.391 21.719 1 91.12 678 GLN B CA 1
ATOM 14309 C C . GLN B 1 678 ? -17.109 -17.797 21.766 1 91.12 678 GLN B C 1
ATOM 14311 O O . GLN B 1 678 ? -16.047 -18.062 21.203 1 91.12 678 GLN B O 1
ATOM 14316 N N . THR B 1 679 ? -17.812 -18.703 22.328 1 90.25 679 THR B N 1
ATOM 14317 C CA . THR B 1 679 ? -17.344 -20.078 22.547 1 90.25 679 THR B CA 1
ATOM 14318 C C . THR B 1 679 ? -17.156 -20.797 21.219 1 90.25 679 THR B C 1
ATOM 14320 O O . THR B 1 679 ? -16.188 -21.547 21.047 1 90.25 679 THR B O 1
ATOM 14323 N N . ILE B 1 680 ? -18.062 -20.562 20.297 1 92.44 680 ILE B N 1
ATOM 14324 C CA . ILE B 1 680 ? -17.984 -21.281 19.031 1 92.44 680 ILE B CA 1
ATOM 14325 C C . ILE B 1 680 ? -16.734 -20.844 18.266 1 92.44 680 ILE B C 1
ATOM 14327 O O . ILE B 1 680 ? -16.062 -21.672 17.641 1 92.44 680 ILE B O 1
ATOM 14331 N N . TYR B 1 681 ? -16.469 -19.547 18.297 1 95.88 681 TYR B N 1
ATOM 14332 C CA . TYR B 1 681 ? -15.305 -19.062 17.578 1 95.88 681 TYR B CA 1
ATOM 14333 C C . TYR B 1 681 ? -14.016 -19.578 18.219 1 95.88 681 TYR B C 1
ATOM 14335 O O . TYR B 1 681 ? -13.07 -19.938 17.516 1 95.88 681 TYR B O 1
ATOM 14343 N N . LEU B 1 682 ? -14.031 -19.703 19.469 1 96 682 LEU B N 1
ATOM 14344 C CA . LEU B 1 682 ? -12.859 -20.219 20.172 1 96 682 LEU B CA 1
ATOM 14345 C C . LEU B 1 682 ? -12.656 -21.703 19.891 1 96 682 LEU B C 1
ATOM 14347 O O . LEU B 1 682 ? -11.516 -22.156 19.734 1 96 682 LEU B O 1
ATOM 14351 N N . ALA B 1 683 ? -13.734 -22.391 19.828 1 95.44 683 ALA B N 1
ATOM 14352 C CA . ALA B 1 683 ? -13.648 -23.812 19.516 1 95.44 683 ALA B CA 1
ATOM 14353 C C . ALA B 1 683 ? -13.094 -24.031 18.109 1 95.44 683 ALA B C 1
ATOM 14355 O O . ALA B 1 683 ? -12.273 -24.922 17.891 1 95.44 683 ALA B O 1
ATOM 14356 N N . GLN B 1 684 ? -13.57 -23.203 17.281 1 97.31 684 GLN B N 1
ATOM 14357 C CA . GLN B 1 684 ? -13.125 -23.297 15.898 1 97.31 684 GLN B CA 1
ATOM 14358 C C . GLN B 1 684 ? -11.656 -22.922 15.766 1 97.31 684 GLN B C 1
ATOM 14360 O O . GLN B 1 684 ? -10.914 -23.547 15.008 1 97.31 684 GLN B O 1
ATOM 14365 N N . ILE B 1 685 ? -11.234 -21.938 16.453 1 97.62 685 ILE B N 1
ATOM 14366 C CA . ILE B 1 685 ? -9.836 -21.5 16.438 1 97.62 685 ILE B CA 1
ATOM 14367 C C . ILE B 1 685 ? -8.961 -22.578 17.078 1 97.62 685 ILE B C 1
ATOM 14369 O O . ILE B 1 685 ? -7.832 -22.812 16.625 1 97.62 685 ILE B O 1
ATOM 14373 N N . ARG B 1 686 ? -9.461 -23.188 18.078 1 97.5 686 ARG B N 1
ATOM 14374 C CA . ARG B 1 686 ? -8.734 -24.297 18.672 1 97.5 686 ARG B CA 1
ATOM 14375 C C . ARG B 1 686 ? -8.539 -25.438 17.672 1 97.5 686 ARG B C 1
ATOM 14377 O O . ARG B 1 686 ? -7.445 -26 17.578 1 97.5 686 ARG B O 1
ATOM 14384 N N . ALA B 1 687 ? -9.578 -25.703 16.953 1 97.44 687 ALA B N 1
ATOM 14385 C CA . ALA B 1 687 ? -9.5 -26.75 15.938 1 97.44 687 ALA B CA 1
ATOM 14386 C C . ALA B 1 687 ? -8.445 -26.406 14.891 1 97.44 687 ALA B C 1
ATOM 14388 O O . ALA B 1 687 ? -7.625 -27.266 14.539 1 97.44 687 ALA B O 1
ATOM 14389 N N . LEU B 1 688 ? -8.461 -25.172 14.406 1 97.62 688 LEU B N 1
ATOM 14390 C CA . LEU B 1 688 ? -7.496 -24.75 13.398 1 97.62 688 LEU B CA 1
ATOM 14391 C C . LEU B 1 688 ? -6.078 -24.797 13.953 1 97.62 688 LEU B C 1
ATOM 14393 O O . LEU B 1 688 ? -5.141 -25.156 13.242 1 97.62 688 LEU B O 1
ATOM 14397 N N . GLY B 1 689 ? -5.949 -24.422 15.188 1 97.19 689 GLY B N 1
ATOM 14398 C CA . GLY B 1 689 ? -4.645 -24.469 15.828 1 97.19 689 GLY B CA 1
ATOM 14399 C C . GLY B 1 689 ? -4.102 -25.891 15.945 1 97.19 689 GLY B C 1
ATOM 14400 O O . GLY B 1 689 ? -2.906 -26.109 15.742 1 97.19 689 GLY B O 1
ATOM 14401 N N . ILE B 1 690 ? -4.957 -26.797 16.281 1 96.94 690 ILE B N 1
ATOM 14402 C CA . ILE B 1 690 ? -4.562 -28.203 16.375 1 96.94 690 ILE B CA 1
ATOM 14403 C C . ILE B 1 690 ? -4.105 -28.703 15.008 1 96.94 690 ILE B C 1
ATOM 14405 O O . ILE B 1 690 ? -3.117 -29.438 14.914 1 96.94 690 ILE B O 1
ATOM 14409 N N . ILE B 1 691 ? -4.797 -28.25 14.016 1 96.62 691 ILE B N 1
ATOM 14410 C CA . ILE B 1 691 ? -4.453 -28.656 12.656 1 96.62 691 ILE B CA 1
ATOM 14411 C C . ILE B 1 691 ? -3.062 -28.125 12.305 1 96.62 691 ILE B C 1
ATOM 14413 O O . ILE B 1 691 ? -2.297 -28.797 11.609 1 96.62 691 ILE B O 1
ATOM 14417 N N . ASP B 1 692 ? -2.699 -26.969 12.727 1 95.38 692 ASP B N 1
ATOM 14418 C CA . ASP B 1 692 ? -1.368 -26.406 12.492 1 95.38 692 ASP B CA 1
ATOM 14419 C C . ASP B 1 692 ? -0.288 -27.312 13.086 1 95.38 692 ASP B C 1
ATOM 14421 O O . ASP B 1 692 ? 0.713 -27.609 12.43 1 95.38 692 ASP B O 1
ATOM 14425 N N . LYS B 1 693 ? -0.515 -27.797 14.266 1 95.44 693 LYS B N 1
ATOM 14426 C CA . LYS B 1 693 ? 0.509 -28.531 15 1 95.44 693 LYS B CA 1
ATOM 14427 C C . LYS B 1 693 ? 0.585 -29.984 14.539 1 95.44 693 LYS B C 1
ATOM 14429 O O . LYS B 1 693 ? 1.658 -30.594 14.562 1 95.44 693 LYS B O 1
ATOM 14434 N N . VAL B 1 694 ? -0.518 -30.484 14.039 1 95.44 694 VAL B N 1
ATOM 14435 C CA . VAL B 1 694 ? -0.566 -31.922 13.797 1 95.44 694 VAL B CA 1
ATOM 14436 C C . VAL B 1 694 ? -0.489 -32.188 12.297 1 95.44 694 VAL B C 1
ATOM 14438 O O . VAL B 1 694 ? 0.051 -33.219 11.875 1 95.44 694 VAL B O 1
ATOM 14441 N N . ILE B 1 695 ? -0.974 -31.312 11.5 1 95.56 695 ILE B N 1
ATOM 14442 C CA . ILE B 1 695 ? -1.104 -31.656 10.086 1 95.56 695 ILE B CA 1
ATOM 14443 C C . ILE B 1 695 ? -0.265 -30.703 9.25 1 95.56 695 ILE B C 1
ATOM 14445 O O . ILE B 1 695 ? 0.785 -31.078 8.727 1 95.56 695 ILE B O 1
ATOM 14449 N N . THR B 1 696 ? -0.613 -29.375 9.219 1 94.12 696 THR B N 1
ATOM 14450 C CA . THR B 1 696 ? -0.014 -28.438 8.266 1 94.12 696 THR B CA 1
ATOM 14451 C C . THR B 1 696 ? 1.437 -28.156 8.633 1 94.12 696 THR B C 1
ATOM 14453 O O . THR B 1 696 ? 2.297 -28.047 7.758 1 94.12 696 THR B O 1
ATOM 14456 N N . GLY B 1 697 ? 1.761 -28.016 9.906 1 92.62 697 GLY B N 1
ATOM 14457 C CA . GLY B 1 697 ? 3.135 -27.781 10.328 1 92.62 697 GLY B CA 1
ATOM 14458 C C . GLY B 1 697 ? 4.07 -28.906 9.953 1 92.62 697 GLY B C 1
ATOM 14459 O O . GLY B 1 697 ? 5.035 -28.703 9.211 1 92.62 697 GLY B O 1
ATOM 14460 N N . PRO B 1 698 ? 3.742 -30.078 10.383 1 93.44 698 PRO B N 1
ATOM 14461 C CA . PRO B 1 698 ? 4.578 -31.234 10.055 1 93.44 698 PRO B CA 1
ATOM 14462 C C . PRO B 1 698 ? 4.641 -31.5 8.547 1 93.44 698 PRO B C 1
ATOM 14464 O O . PRO B 1 698 ? 5.699 -31.859 8.023 1 93.44 698 PRO B O 1
ATOM 14467 N N . PHE B 1 699 ? 3.588 -31.422 7.855 1 93.44 699 PHE B N 1
ATOM 14468 C CA . PHE B 1 699 ? 3.574 -31.656 6.418 1 93.44 699 PHE B CA 1
ATOM 14469 C C . PHE B 1 699 ? 4.457 -30.641 5.695 1 93.44 699 PHE B C 1
ATOM 14471 O O . PHE B 1 699 ? 5.172 -31 4.754 1 93.44 699 PHE B O 1
ATOM 14478 N N . TRP B 1 700 ? 4.41 -29.406 6.133 1 92.38 700 TRP B N 1
ATOM 14479 C CA . TRP B 1 700 ? 5.258 -28.375 5.52 1 92.38 700 TRP B CA 1
ATOM 14480 C C . TRP B 1 700 ? 6.734 -28.719 5.715 1 92.38 700 TRP B C 1
ATOM 14482 O O . TRP B 1 700 ? 7.539 -28.547 4.793 1 92.38 700 TRP B O 1
ATOM 14492 N N . ARG B 1 701 ? 7.16 -29.172 6.855 1 92.38 701 ARG B N 1
ATOM 14493 C CA . ARG B 1 701 ? 8.547 -29.562 7.113 1 92.38 701 ARG B CA 1
ATOM 14494 C C . ARG B 1 701 ? 8.953 -30.734 6.227 1 92.38 701 ARG B C 1
ATOM 14496 O O . ARG B 1 701 ? 10.094 -30.797 5.762 1 92.38 701 ARG B O 1
ATOM 14503 N N . LEU B 1 702 ? 7.988 -31.578 5.988 1 93.44 702 LEU B N 1
ATOM 14504 C CA . LEU B 1 702 ? 8.25 -32.719 5.109 1 93.44 702 LEU B CA 1
ATOM 14505 C C . LEU B 1 702 ? 8.445 -32.25 3.67 1 93.44 702 LEU B C 1
ATOM 14507 O O . LEU B 1 702 ? 9.344 -32.719 2.975 1 93.44 702 LEU B O 1
ATOM 14511 N N . VAL B 1 703 ? 7.641 -31.328 3.236 1 92.94 703 VAL B N 1
ATOM 14512 C CA . VAL B 1 703 ? 7.719 -30.812 1.878 1 92.94 703 VAL B CA 1
ATOM 14513 C C . VAL B 1 703 ? 9.055 -30.094 1.678 1 92.94 703 VAL B C 1
ATOM 14515 O O . VAL B 1 703 ? 9.664 -30.188 0.61 1 92.94 703 VAL B O 1
ATOM 14518 N N . GLU B 1 704 ? 9.539 -29.406 2.672 1 89.62 704 GLU B N 1
ATOM 14519 C CA . GLU B 1 704 ? 10.781 -28.641 2.584 1 89.62 704 GLU B CA 1
ATOM 14520 C C . GLU B 1 704 ? 11.992 -29.578 2.609 1 89.62 704 GLU B C 1
ATOM 14522 O O . GLU B 1 704 ? 13.016 -29.281 1.982 1 89.62 704 GLU B O 1
ATOM 14527 N N . ARG B 1 705 ? 11.891 -30.688 3.244 1 89.56 705 ARG B N 1
ATOM 14528 C CA . ARG B 1 705 ? 13.023 -31.578 3.439 1 89.56 705 ARG B CA 1
ATOM 14529 C C . ARG B 1 705 ? 13.141 -32.562 2.287 1 89.56 705 ARG B C 1
ATOM 14531 O O . ARG B 1 705 ? 14.227 -33.094 2.014 1 89.56 705 ARG B O 1
ATOM 14538 N N . THR B 1 706 ? 12.062 -32.781 1.638 1 91.5 706 THR B N 1
ATOM 14539 C CA . THR B 1 706 ? 12.047 -33.781 0.582 1 91.5 706 THR B CA 1
ATOM 14540 C C . THR B 1 706 ? 12.695 -33.25 -0.689 1 91.5 706 THR B C 1
ATOM 14542 O O . THR B 1 706 ? 12.469 -32.094 -1.065 1 91.5 706 THR B O 1
ATOM 14545 N N . ASP B 1 707 ? 13.492 -34.062 -1.287 1 85.94 707 ASP B N 1
ATOM 14546 C CA . ASP B 1 707 ? 14.328 -33.656 -2.41 1 85.94 707 ASP B CA 1
ATOM 14547 C C . ASP B 1 707 ? 13.547 -33.719 -3.723 1 85.94 707 ASP B C 1
ATOM 14549 O O . ASP B 1 707 ? 13.898 -33.031 -4.688 1 85.94 707 ASP B O 1
ATOM 14553 N N . ASN B 1 708 ? 12.664 -34.75 -3.811 1 91.12 708 ASN B N 1
ATOM 14554 C CA . ASN B 1 708 ? 11.938 -34.938 -5.059 1 91.12 708 ASN B CA 1
ATOM 14555 C C . ASN B 1 708 ? 10.43 -35.062 -4.824 1 91.12 708 ASN B C 1
ATOM 14557 O O . ASN B 1 708 ? 9.992 -35.531 -3.777 1 91.12 708 ASN B O 1
ATOM 14561 N N . ILE B 1 709 ? 9.656 -34.656 -5.77 1 94.88 709 ILE B N 1
ATOM 14562 C CA . ILE B 1 709 ? 8.203 -34.531 -5.629 1 94.88 709 ILE B CA 1
ATOM 14563 C C . ILE B 1 709 ? 7.582 -35.906 -5.488 1 94.88 709 ILE B C 1
ATOM 14565 O O . ILE B 1 709 ? 6.559 -36.062 -4.816 1 94.88 709 ILE B O 1
ATOM 14569 N N . LEU B 1 710 ? 8.141 -36.938 -6.109 1 94.81 710 LEU B N 1
ATOM 14570 C CA . LEU B 1 710 ? 7.539 -38.281 -6.102 1 94.81 710 LEU B CA 1
ATOM 14571 C C . LEU B 1 710 ? 7.801 -39 -4.777 1 94.81 710 LEU B C 1
ATOM 14573 O O . LEU B 1 710 ? 7.129 -39.969 -4.449 1 94.81 710 LEU B O 1
ATOM 14577 N N . GLN B 1 711 ? 8.742 -38.5 -4.02 1 93.06 711 GLN B N 1
ATOM 14578 C CA . GLN B 1 711 ? 9 -39.062 -2.691 1 93.06 711 GLN B CA 1
ATOM 14579 C C . GLN B 1 711 ? 7.883 -38.688 -1.717 1 93.06 711 GLN B C 1
ATOM 14581 O O . GLN B 1 711 ? 7.77 -39.281 -0.645 1 93.06 711 GLN B O 1
ATOM 14586 N N . LEU B 1 712 ? 7.035 -37.781 -2.109 1 94.56 712 LEU B N 1
ATOM 14587 C CA . LEU B 1 712 ? 5.941 -37.344 -1.248 1 94.56 712 LEU B CA 1
ATOM 14588 C C . LEU B 1 712 ? 4.734 -38.281 -1.404 1 94.56 712 LEU B C 1
ATOM 14590 O O . LEU B 1 712 ? 3.738 -38.125 -0.69 1 94.56 712 LEU B O 1
ATOM 14594 N N . ASN B 1 713 ? 4.789 -39.25 -2.312 1 94.12 713 ASN B N 1
ATOM 14595 C CA . ASN B 1 713 ? 3.639 -40.094 -2.568 1 94.12 713 ASN B CA 1
ATOM 14596 C C . ASN B 1 713 ? 3.215 -40.844 -1.314 1 94.12 713 ASN B C 1
ATOM 14598 O O . ASN B 1 713 ? 2.027 -40.906 -0.984 1 94.12 713 ASN B O 1
ATOM 14602 N N . ASN B 1 714 ? 4.168 -41.344 -0.611 1 92.06 714 ASN B N 1
ATOM 14603 C CA . ASN B 1 714 ? 3.848 -42.094 0.6 1 92.06 714 ASN B CA 1
ATOM 14604 C C . ASN B 1 714 ? 3.273 -41.188 1.685 1 92.06 714 ASN B C 1
ATOM 14606 O O . ASN B 1 714 ? 2.223 -41.5 2.256 1 92.06 714 ASN B O 1
ATOM 14610 N N . PRO B 1 715 ? 3.912 -40.094 1.974 1 94.38 715 PRO B N 1
ATOM 14611 C CA . PRO B 1 715 ? 3.318 -39.188 2.955 1 94.38 715 PRO B CA 1
ATOM 14612 C C . PRO B 1 715 ? 1.914 -38.719 2.564 1 94.38 715 PRO B C 1
ATOM 14614 O O . PRO B 1 715 ? 1.055 -38.531 3.432 1 94.38 715 PRO B O 1
ATOM 14617 N N . LEU B 1 716 ? 1.675 -38.531 1.328 1 96.06 716 LEU B N 1
ATOM 14618 C CA . LEU B 1 716 ? 0.355 -38.125 0.872 1 96.06 716 LEU B CA 1
ATOM 14619 C C . LEU B 1 716 ? -0.672 -39.219 1.082 1 96.06 716 LEU B C 1
ATOM 14621 O O . LEU B 1 716 ? -1.814 -38.969 1.461 1 96.06 716 LEU B O 1
ATOM 14625 N N . ALA B 1 717 ? -0.285 -40.406 0.877 1 94.19 717 ALA B N 1
ATOM 14626 C CA . ALA B 1 717 ? -1.167 -41.562 1.104 1 94.19 717 ALA B CA 1
ATOM 14627 C C . ALA B 1 717 ? -1.48 -41.719 2.59 1 94.19 717 ALA B C 1
ATOM 14629 O O . ALA B 1 717 ? -2.619 -42 2.961 1 94.19 717 ALA B O 1
ATOM 14630 N N . ILE B 1 718 ? -0.478 -41.531 3.396 1 95.06 718 ILE B N 1
ATOM 14631 C CA . ILE B 1 718 ? -0.675 -41.625 4.84 1 95.06 718 ILE B CA 1
ATOM 14632 C C . ILE B 1 718 ? -1.651 -40.531 5.281 1 95.06 718 ILE B C 1
ATOM 14634 O O . ILE B 1 718 ? -2.551 -40.781 6.086 1 95.06 718 ILE B O 1
ATOM 14638 N N . MET B 1 719 ? -1.458 -39.344 4.754 1 96.19 719 MET B N 1
ATOM 14639 C CA . MET B 1 719 ? -2.336 -38.219 5.086 1 96.19 719 MET B CA 1
ATOM 14640 C C . MET B 1 719 ? -3.77 -38.5 4.652 1 96.19 719 MET B C 1
ATOM 14642 O O . MET B 1 719 ? -4.715 -38.219 5.387 1 96.19 719 MET B O 1
ATOM 14646 N N . GLN B 1 720 ? -3.906 -39.062 3.463 1 93.56 720 GLN B N 1
ATOM 14647 C CA . GLN B 1 720 ? -5.234 -39.406 2.967 1 93.56 720 GLN B CA 1
ATOM 14648 C C . GLN B 1 720 ? -5.941 -40.375 3.916 1 93.56 720 GLN B C 1
ATOM 14650 O O . GLN B 1 720 ? -7.102 -40.156 4.277 1 93.56 720 GLN B O 1
ATOM 14655 N N . ASN B 1 721 ? -5.238 -41.344 4.352 1 93.62 721 ASN B N 1
ATOM 14656 C CA . ASN B 1 721 ? -5.82 -42.375 5.219 1 93.62 721 ASN B CA 1
ATOM 14657 C C . ASN B 1 721 ? -6.141 -41.812 6.602 1 93.62 721 ASN B C 1
ATOM 14659 O O . ASN B 1 721 ? -7.199 -42.094 7.164 1 93.62 721 ASN B O 1
ATOM 14663 N N . LYS B 1 722 ? -5.324 -41.062 7.105 1 95.06 722 LYS B N 1
ATOM 14664 C CA . LYS B 1 722 ? -5.543 -40.469 8.43 1 95.06 722 LYS B CA 1
ATOM 14665 C C . LYS B 1 722 ? -6.672 -39.438 8.391 1 95.06 722 LYS B C 1
ATOM 14667 O O . LYS B 1 722 ? -7.477 -39.375 9.32 1 95.06 722 LYS B O 1
ATOM 14672 N N . LEU B 1 723 ? -6.668 -38.625 7.344 1 95.44 723 LEU B N 1
ATOM 14673 C CA . LEU B 1 723 ? -7.738 -37.625 7.219 1 95.44 723 LEU B CA 1
ATOM 14674 C C . LEU B 1 723 ? -9.094 -38.312 7.094 1 95.44 723 LEU B C 1
ATOM 14676 O O . LEU B 1 723 ? -10.094 -37.844 7.633 1 95.44 723 LEU B O 1
ATOM 14680 N N . LYS B 1 724 ? -9.117 -39.438 6.414 1 90.5 724 LYS B N 1
ATOM 14681 C CA . LYS B 1 724 ? -10.344 -40.188 6.277 1 90.5 724 LYS B CA 1
ATOM 14682 C C . LYS B 1 724 ? -10.828 -40.719 7.633 1 90.5 724 LYS B C 1
ATOM 14684 O O . LYS B 1 724 ? -12.008 -40.625 7.957 1 90.5 724 LYS B O 1
ATOM 14689 N N . SER B 1 725 ? -9.922 -41.219 8.352 1 93 725 SER B N 1
ATOM 14690 C CA . SER B 1 725 ? -10.25 -41.719 9.68 1 93 725 SER B CA 1
ATOM 14691 C C . SER B 1 725 ? -10.664 -40.625 10.625 1 93 725 SER B C 1
ATOM 14693 O O . SER B 1 725 ? -11.672 -40.719 11.328 1 93 725 SER B O 1
ATOM 14695 N N . TRP B 1 726 ? -9.984 -39.5 10.586 1 94.69 726 TRP B N 1
ATOM 14696 C CA . TRP B 1 726 ? -10.211 -38.406 11.508 1 94.69 726 TRP B CA 1
ATOM 14697 C C . TRP B 1 726 ? -11.461 -37.625 11.125 1 94.69 726 TRP B C 1
ATOM 14699 O O . TRP B 1 726 ? -12.102 -37 11.977 1 94.69 726 TRP B O 1
ATOM 14709 N N . ALA B 1 727 ? -11.789 -37.594 9.805 1 91.69 727 ALA B N 1
ATOM 14710 C CA . ALA B 1 727 ? -13.008 -36.906 9.352 1 91.69 727 ALA B CA 1
ATOM 14711 C C . ALA B 1 727 ? -14.242 -37.594 9.938 1 91.69 727 ALA B C 1
ATOM 14713 O O . ALA B 1 727 ? -15.25 -36.938 10.195 1 91.69 727 ALA B O 1
ATOM 14714 N N . ASN B 1 728 ? -14.094 -38.875 10.203 1 87.31 728 ASN B N 1
ATOM 14715 C CA . ASN B 1 728 ? -15.188 -39.625 10.797 1 87.31 728 ASN B CA 1
ATOM 14716 C C . ASN B 1 728 ? -15.211 -39.469 12.32 1 87.31 728 ASN B C 1
ATOM 14718 O O . ASN B 1 728 ? -16.281 -39.344 12.914 1 87.31 728 ASN B O 1
ATOM 14722 N N . ASP B 1 729 ? -14.062 -39.562 12.922 1 90.38 729 ASP B N 1
ATOM 14723 C CA . ASP B 1 729 ? -13.914 -39.406 14.367 1 90.38 729 ASP B CA 1
ATOM 14724 C C . ASP B 1 729 ? -12.594 -38.719 14.711 1 90.38 729 ASP B C 1
ATOM 14726 O O . ASP B 1 729 ? -11.523 -39.312 14.555 1 90.38 729 ASP B O 1
ATOM 14730 N N . ALA B 1 730 ? -12.773 -37.562 15.258 1 93.31 730 ALA B N 1
ATOM 14731 C CA . ALA B 1 730 ? -11.57 -36.781 15.508 1 93.31 730 ALA B CA 1
ATOM 14732 C C . ALA B 1 730 ? -11.086 -36.969 16.938 1 93.31 730 ALA B C 1
ATOM 14734 O O . ALA B 1 730 ? -10.133 -36.312 17.375 1 93.31 730 ALA B O 1
ATOM 14735 N N . SER B 1 731 ? -11.586 -37.781 17.734 1 91.31 731 SER B N 1
ATOM 14736 C CA . SER B 1 731 ? -11.227 -38 19.125 1 91.31 731 SER B CA 1
ATOM 14737 C C . SER B 1 731 ? -9.766 -38.375 19.281 1 91.31 731 SER B C 1
ATOM 14739 O O . SER B 1 731 ? -9.086 -37.938 20.203 1 91.31 731 SER B O 1
ATOM 14741 N N . PRO B 1 732 ? -9.266 -39.156 18.328 1 93.56 732 PRO B N 1
ATOM 14742 C CA . PRO B 1 732 ? -7.852 -39.5 18.453 1 93.56 732 PRO B CA 1
ATOM 14743 C C . PRO B 1 732 ? -6.914 -38.312 18.344 1 93.56 732 PRO B C 1
ATOM 14745 O O . PRO B 1 732 ? -5.871 -38.281 19 1 93.56 732 PRO B O 1
ATOM 14748 N N . ILE B 1 733 ? -7.234 -37.375 17.531 1 94.12 733 ILE B N 1
ATOM 14749 C CA . ILE B 1 733 ? -6.398 -36.188 17.375 1 94.12 733 ILE B CA 1
ATOM 14750 C C . ILE B 1 733 ? -6.383 -35.406 18.672 1 94.12 733 ILE B C 1
ATOM 14752 O O . ILE B 1 733 ? -5.348 -34.844 19.047 1 94.12 733 ILE B O 1
ATOM 14756 N N . LEU B 1 734 ? -7.539 -35.344 19.266 1 92.25 734 LEU B N 1
ATOM 14757 C CA . LEU B 1 734 ? -7.656 -34.625 20.531 1 92.25 734 LEU B CA 1
ATOM 14758 C C . LEU B 1 734 ? -6.859 -35.312 21.625 1 92.25 734 LEU B C 1
ATOM 14760 O O . LEU B 1 734 ? -6.422 -34.656 22.578 1 92.25 734 LEU B O 1
ATOM 14764 N N . ASN B 1 735 ? -6.707 -36.656 21.406 1 89.81 735 ASN B N 1
ATOM 14765 C CA . ASN B 1 735 ? -5.902 -37.406 22.344 1 89.81 735 ASN B CA 1
ATOM 14766 C C . ASN B 1 735 ? -4.441 -37.469 21.922 1 89.81 735 ASN B C 1
ATOM 14768 O O . ASN B 1 735 ? -3.752 -38.469 22.172 1 89.81 735 ASN B O 1
ATOM 14772 N N . LYS B 1 736 ? -3.953 -36.625 21.031 1 91.06 736 LYS B N 1
ATOM 14773 C CA . LYS B 1 736 ? -2.562 -36.344 20.688 1 91.06 736 LYS B CA 1
ATOM 14774 C C . LYS B 1 736 ? -2.014 -37.375 19.719 1 91.06 736 LYS B C 1
ATOM 14776 O O . LYS B 1 736 ? -0.837 -37.75 19.797 1 91.06 736 LYS B O 1
ATOM 14781 N N . GLU B 1 737 ? -2.906 -37.875 18.906 1 92 737 GLU B N 1
ATOM 14782 C CA . GLU B 1 737 ? -2.422 -38.719 17.812 1 92 737 GLU B CA 1
ATOM 14783 C C . GLU B 1 737 ? -1.685 -37.875 16.766 1 92 737 GLU B C 1
ATOM 14785 O O . GLU B 1 737 ? -2.076 -36.75 16.484 1 92 737 GLU B O 1
ATOM 14790 N N . VAL B 1 738 ? -0.651 -38.469 16.219 1 91.94 738 VAL B N 1
ATOM 14791 C CA . VAL B 1 738 ? 0.171 -37.688 15.273 1 91.94 738 VAL B CA 1
ATOM 14792 C C . VAL B 1 738 ? -0.074 -38.188 13.852 1 91.94 738 VAL B C 1
ATOM 14794 O O . VAL B 1 738 ? -0.51 -39.344 13.656 1 91.94 738 VAL B O 1
ATOM 14797 N N . LEU B 1 739 ? 0.141 -37.344 12.883 1 93.88 739 LEU B N 1
ATOM 14798 C CA . LEU B 1 739 ? -0.053 -37.688 11.469 1 93.88 739 LEU B CA 1
ATOM 14799 C C . LEU B 1 739 ? 1.129 -38.469 10.938 1 93.88 739 LEU B C 1
ATOM 14801 O O . LEU B 1 739 ? 0.943 -39.531 10.344 1 93.88 739 LEU B O 1
ATOM 14805 N N . PHE B 1 740 ? 2.346 -37.906 11.086 1 93.25 740 PHE B N 1
ATOM 14806 C CA . PHE B 1 740 ? 3.566 -38.531 10.625 1 93.25 740 PHE B CA 1
ATOM 14807 C C . PHE B 1 740 ? 4.418 -39 11.805 1 93.25 740 PHE B C 1
ATOM 14809 O O . PHE B 1 740 ? 4.844 -38.156 12.617 1 93.25 740 PHE B O 1
ATOM 14816 N N . GLU B 1 741 ? 4.766 -40.188 11.93 1 86.25 741 GLU B N 1
ATOM 14817 C CA . GLU B 1 741 ? 5.527 -40.719 13.055 1 86.25 741 GLU B CA 1
ATOM 14818 C C . GLU B 1 741 ? 6.973 -40.219 13.023 1 86.25 741 GLU B C 1
ATOM 14820 O O . GLU B 1 741 ? 7.586 -40.031 14.07 1 86.25 741 GLU B O 1
ATOM 14825 N N . ASN B 1 742 ? 7.488 -39.906 11.891 1 84.56 742 ASN B N 1
ATOM 14826 C CA . ASN B 1 742 ? 8.906 -39.594 11.75 1 84.56 742 ASN B CA 1
ATOM 14827 C C . ASN B 1 742 ? 9.164 -38.094 11.773 1 84.56 742 ASN B C 1
ATOM 14829 O O . ASN B 1 742 ? 10.297 -37.656 11.594 1 84.56 742 ASN B O 1
ATOM 14833 N N . ILE B 1 743 ? 8.148 -37.344 11.961 1 89.25 743 ILE B N 1
ATOM 14834 C CA . ILE B 1 743 ? 8.336 -35.906 11.961 1 89.25 743 ILE B CA 1
ATOM 14835 C C . ILE B 1 743 ? 8.047 -35.344 13.352 1 89.25 743 ILE B C 1
ATOM 14837 O O . ILE B 1 743 ? 7.008 -35.625 13.945 1 89.25 743 ILE B O 1
ATOM 14841 N N . GLU B 1 744 ? 8.977 -34.531 13.836 1 84.56 744 GLU B N 1
ATOM 14842 C CA . GLU B 1 744 ? 8.875 -33.969 15.18 1 84.56 744 GLU B CA 1
ATOM 14843 C C . GLU B 1 744 ? 7.844 -32.875 15.234 1 84.56 744 GLU B C 1
ATOM 14845 O O . GLU B 1 744 ? 7.801 -32 14.344 1 84.56 744 GLU B O 1
ATOM 14850 N N . ILE B 1 745 ? 6.93 -33.031 16.156 1 88.5 745 ILE B N 1
ATOM 14851 C CA . ILE B 1 745 ? 5.957 -31.969 16.438 1 88.5 745 ILE B CA 1
ATOM 14852 C C . ILE B 1 745 ? 6.551 -30.969 17.422 1 88.5 745 ILE B C 1
ATOM 14854 O O . ILE B 1 745 ? 7.148 -31.359 18.422 1 88.5 745 ILE B O 1
ATOM 14858 N N . HIS B 1 746 ? 6.488 -29.703 17.141 1 87.75 746 HIS B N 1
ATOM 14859 C CA . HIS B 1 746 ? 6.977 -28.656 18.016 1 87.75 746 HIS B CA 1
ATOM 14860 C C . HIS B 1 746 ? 6.043 -28.453 19.203 1 87.75 746 HIS B C 1
ATOM 14862 O O . HIS B 1 746 ? 4.973 -27.859 19.062 1 87.75 746 HIS B O 1
ATOM 14868 N N . LYS B 1 747 ? 6.438 -28.891 20.312 1 90.62 747 LYS B N 1
ATOM 14869 C CA . LYS B 1 747 ? 5.629 -28.75 21.516 1 90.62 747 LYS B CA 1
ATOM 14870 C C . LYS B 1 747 ? 5.973 -27.469 22.266 1 90.62 747 LYS B C 1
ATOM 14872 O O . LYS B 1 747 ? 6.621 -27.516 23.312 1 90.62 747 LYS B O 1
ATOM 14877 N N . ASP B 1 748 ? 5.477 -26.391 21.828 1 92.75 748 ASP B N 1
ATOM 14878 C CA . ASP B 1 748 ? 5.688 -25.094 22.453 1 92.75 748 ASP B CA 1
ATOM 14879 C C . ASP B 1 748 ? 4.523 -24.719 23.359 1 92.75 748 ASP B C 1
ATOM 14881 O O . ASP B 1 748 ? 3.684 -25.562 23.672 1 92.75 748 ASP B O 1
ATOM 14885 N N . VAL B 1 749 ? 4.434 -23.531 23.797 1 93.94 749 VAL B N 1
ATOM 14886 C CA . VAL B 1 749 ? 3.426 -23.078 24.75 1 93.94 749 VAL B CA 1
ATOM 14887 C C . VAL B 1 749 ? 2.047 -23.094 24.094 1 93.94 749 VAL B C 1
ATOM 14889 O O . VAL B 1 749 ? 1.03 -23.234 24.781 1 93.94 749 VAL B O 1
ATOM 14892 N N . MET B 1 750 ? 2.033 -22.922 22.844 1 95.38 750 MET B N 1
ATOM 14893 C CA . MET B 1 750 ? 0.764 -22.969 22.125 1 95.38 750 MET B CA 1
ATOM 14894 C C . MET B 1 750 ? 0.209 -24.375 22.062 1 95.38 750 MET B C 1
ATOM 14896 O O . MET B 1 750 ? -0.998 -24.594 22.188 1 95.38 750 MET B O 1
ATOM 14900 N N . TYR B 1 751 ? 1.151 -25.312 21.828 1 95.88 751 TYR B N 1
ATOM 14901 C CA . TYR B 1 751 ? 0.754 -26.719 21.812 1 95.88 751 TYR B CA 1
ATOM 14902 C C . TYR B 1 751 ? 0.124 -27.125 23.125 1 95.88 751 TYR B C 1
ATOM 14904 O O . TYR B 1 751 ? -0.912 -27.797 23.156 1 95.88 751 TYR B O 1
ATOM 14912 N N . GLU B 1 752 ? 0.736 -26.656 24.219 1 94.44 752 GLU B N 1
ATOM 14913 C CA . GLU B 1 752 ? 0.233 -27 25.531 1 94.44 752 GLU B CA 1
ATOM 14914 C C . GLU B 1 752 ? -1.149 -26.406 25.781 1 94.44 752 GLU B C 1
ATOM 14916 O O . GLU B 1 752 ? -2.018 -27.047 26.375 1 94.44 752 GLU B O 1
ATOM 14921 N N . ALA B 1 753 ? -1.356 -25.25 25.25 1 95.25 753 ALA B N 1
ATOM 14922 C CA . ALA B 1 753 ? -2.645 -24.594 25.438 1 95.25 753 ALA B CA 1
ATOM 14923 C C . ALA B 1 753 ? -3.734 -25.281 24.609 1 95.25 753 ALA B C 1
ATOM 14925 O O . ALA B 1 753 ? -4.875 -25.391 25.062 1 95.25 753 ALA B O 1
ATOM 14926 N N . LEU B 1 754 ? -3.467 -25.719 23.453 1 96.19 754 LEU B N 1
ATOM 14927 C CA . LEU B 1 754 ? -4.426 -26.328 22.547 1 96.19 754 LEU B CA 1
ATOM 14928 C C . LEU B 1 754 ? -4.898 -27.672 23.062 1 96.19 754 LEU B C 1
ATOM 14930 O O . LEU B 1 754 ? -6.059 -28.047 22.859 1 96.19 754 LEU B O 1
ATOM 14934 N N . PHE B 1 755 ? -4.012 -28.375 23.734 1 94.62 755 PHE B N 1
ATOM 14935 C CA . PHE B 1 755 ? -4.336 -29.734 24.141 1 94.62 755 PHE B CA 1
ATOM 14936 C C . PHE B 1 755 ? -4.613 -29.812 25.641 1 94.62 755 PHE B C 1
ATOM 14938 O O . PHE B 1 755 ? -4.742 -30.906 26.188 1 94.62 755 PHE B O 1
ATOM 14945 N N . ALA B 1 756 ? -4.723 -28.656 26.188 1 92.06 756 ALA B N 1
ATOM 14946 C CA . ALA B 1 756 ? -5.082 -28.625 27.609 1 92.06 756 ALA B CA 1
ATOM 14947 C C . ALA B 1 756 ? -6.504 -29.125 27.812 1 92.06 756 ALA B C 1
ATOM 14949 O O . ALA B 1 756 ? -7.395 -28.875 27.016 1 92.06 756 ALA B O 1
ATOM 14950 N N . GLU B 1 757 ? -6.715 -29.844 28.875 1 85.25 757 GLU B N 1
ATOM 14951 C CA . GLU B 1 757 ? -8.031 -30.406 29.172 1 85.25 757 GLU B CA 1
ATOM 14952 C C . GLU B 1 757 ? -9 -29.328 29.641 1 85.25 757 GLU B C 1
ATOM 14954 O O . GLU B 1 757 ? -8.609 -28.406 30.375 1 85.25 757 GLU B O 1
ATOM 14959 N N . SER B 1 758 ? -10.062 -29.25 28.906 1 81.69 758 SER B N 1
ATOM 14960 C CA . SER B 1 758 ? -11.086 -28.297 29.281 1 81.69 758 SER B CA 1
ATOM 14961 C C . SER B 1 758 ? -12.211 -28.953 30.078 1 81.69 758 SER B C 1
ATOM 14963 O O . SER B 1 758 ? -12.609 -30.078 29.766 1 81.69 758 SER B O 1
ATOM 14965 N N . GLU B 1 759 ? -12.625 -28.359 31.156 1 76.75 759 GLU B N 1
ATOM 14966 C CA . GLU B 1 759 ? -13.734 -28.859 31.969 1 76.75 759 GLU B CA 1
ATOM 14967 C C . GLU B 1 759 ? -15.07 -28.641 31.266 1 76.75 759 GLU B C 1
ATOM 14969 O O . GLU B 1 759 ? -16.062 -29.297 31.578 1 76.75 759 GLU B O 1
ATOM 14974 N N . ASP B 1 760 ? -15.07 -27.781 30.219 1 82.5 760 ASP B N 1
ATOM 14975 C CA . ASP B 1 760 ? -16.297 -27.469 29.484 1 82.5 760 ASP B CA 1
ATOM 14976 C C . ASP B 1 760 ? -16.547 -28.5 28.391 1 82.5 760 ASP B C 1
ATOM 14978 O O . ASP B 1 760 ? -15.93 -28.438 27.328 1 82.5 760 ASP B O 1
ATOM 14982 N N . THR B 1 761 ? -17.438 -29.406 28.609 1 81.19 761 THR B N 1
ATOM 14983 C CA . THR B 1 761 ? -17.719 -30.5 27.688 1 81.19 761 THR B CA 1
ATOM 14984 C C . THR B 1 761 ? -18.297 -29.969 26.375 1 81.19 761 THR B C 1
ATOM 14986 O O . THR B 1 761 ? -18.031 -30.516 25.312 1 81.19 761 THR B O 1
ATOM 14989 N N . ASP B 1 762 ? -19.078 -28.875 26.422 1 81.44 762 ASP B N 1
ATOM 14990 C CA . ASP B 1 762 ? -19.625 -28.297 25.203 1 81.44 762 ASP B CA 1
ATOM 14991 C C . ASP B 1 762 ? -18.531 -27.703 24.328 1 81.44 762 ASP B C 1
ATOM 14993 O O . ASP B 1 762 ? -18.547 -27.859 23.109 1 81.44 762 ASP B O 1
ATOM 14997 N N . PHE B 1 763 ? -17.609 -27.172 25 1 90.19 763 PHE B N 1
ATOM 14998 C CA . PHE B 1 763 ? -16.484 -26.578 24.281 1 90.19 763 PHE B CA 1
ATOM 14999 C C . PHE B 1 763 ? -15.672 -27.656 23.562 1 90.19 763 PHE B C 1
ATOM 15001 O O . PHE B 1 763 ? -15.297 -27.469 22.391 1 90.19 763 PHE B O 1
ATOM 15008 N N . THR B 1 764 ? -15.508 -28.734 24.172 1 90.12 764 THR B N 1
ATOM 15009 C CA . THR B 1 764 ? -14.758 -29.828 23.578 1 90.12 764 THR B CA 1
ATOM 15010 C C . THR B 1 764 ? -15.539 -30.484 22.438 1 90.12 764 THR B C 1
ATOM 15012 O O . THR B 1 764 ? -14.961 -30.859 21.422 1 90.12 764 THR B O 1
ATOM 15015 N N . THR B 1 765 ? -16.781 -30.547 22.656 1 86.06 765 THR B N 1
ATOM 15016 C CA . THR B 1 765 ? -17.625 -31.125 21.609 1 86.06 765 THR B CA 1
ATOM 15017 C C . THR B 1 765 ? -17.641 -30.219 20.375 1 86.06 765 THR B C 1
ATOM 15019 O O . THR B 1 765 ? -17.547 -30.703 19.25 1 86.06 765 THR B O 1
ATOM 15022 N N . TYR B 1 766 ? -17.75 -28.922 20.609 1 90.81 766 TYR B N 1
ATOM 15023 C CA . TYR B 1 766 ? -17.719 -27.984 19.484 1 90.81 766 TYR B CA 1
ATOM 15024 C C . TYR B 1 766 ? -16.391 -28.078 18.734 1 90.81 766 TYR B C 1
ATOM 15026 O O . TYR B 1 766 ? -16.359 -27.953 17.516 1 90.81 766 TYR B O 1
ATOM 15034 N N . THR B 1 767 ? -15.328 -28.266 19.438 1 94.5 767 THR B N 1
ATOM 15035 C CA . THR B 1 767 ? -14.008 -28.375 18.828 1 94.5 767 THR B CA 1
ATOM 15036 C C . THR B 1 767 ? -13.906 -29.641 17.984 1 94.5 767 THR B C 1
ATOM 15038 O O . THR B 1 767 ? -13.383 -29.609 16.859 1 94.5 767 THR B O 1
ATOM 15041 N N . GLN B 1 768 ? -14.422 -30.688 18.531 1 92.44 768 GLN B N 1
ATOM 15042 C CA . GLN B 1 768 ? -14.375 -31.969 17.812 1 92.44 768 GLN B CA 1
ATOM 15043 C C . GLN B 1 768 ? -15.18 -31.891 16.516 1 92.44 768 GLN B C 1
ATOM 15045 O O . GLN B 1 768 ? -14.727 -32.375 15.469 1 92.44 768 GLN B O 1
ATOM 15050 N N . VAL B 1 769 ? -16.328 -31.328 16.625 1 90.31 769 VAL B N 1
ATOM 15051 C CA . VAL B 1 769 ? -17.188 -31.203 15.453 1 90.31 769 VAL B CA 1
ATOM 15052 C C . VAL B 1 769 ? -16.516 -30.328 14.406 1 90.31 769 VAL B C 1
ATOM 15054 O O . VAL B 1 769 ? -16.531 -30.641 13.211 1 90.31 769 VAL B O 1
ATOM 15057 N N . ALA B 1 770 ? -15.969 -29.203 14.828 1 94.62 770 ALA B N 1
ATOM 15058 C CA . ALA B 1 770 ? -15.266 -28.312 13.914 1 94.62 770 ALA B CA 1
ATOM 15059 C C . ALA B 1 770 ? -14.094 -29.031 13.242 1 94.62 770 ALA B C 1
ATOM 15061 O O . ALA B 1 770 ? -13.867 -28.875 12.039 1 94.62 770 ALA B O 1
ATOM 15062 N N . LEU B 1 771 ? -13.406 -29.797 13.977 1 95.62 771 LEU B N 1
ATOM 15063 C CA . LEU B 1 771 ? -12.281 -30.562 13.453 1 95.62 771 LEU B CA 1
ATOM 15064 C C . LEU B 1 771 ? -12.742 -31.547 12.383 1 95.62 771 LEU B C 1
ATOM 15066 O O . LEU B 1 771 ? -12.156 -31.609 11.297 1 95.62 771 LEU B O 1
ATOM 15070 N N . GLU B 1 772 ? -13.711 -32.281 12.711 1 93.06 772 GLU B N 1
ATOM 15071 C CA . GLU B 1 772 ? -14.219 -33.281 11.789 1 93.06 772 GLU B CA 1
ATOM 15072 C C . GLU B 1 772 ? -14.688 -32.625 10.484 1 93.06 772 GLU B C 1
ATOM 15074 O O . GLU B 1 772 ? -14.414 -33.156 9.398 1 93.06 772 GLU B O 1
ATOM 15079 N N . MET B 1 773 ? -15.305 -31.531 10.594 1 91.88 773 MET B N 1
ATOM 15080 C CA . MET B 1 773 ? -15.812 -30.859 9.414 1 91.88 773 MET B CA 1
ATOM 15081 C C . MET B 1 773 ? -14.68 -30.312 8.562 1 91.88 773 MET B C 1
ATOM 15083 O O . MET B 1 773 ? -14.68 -30.453 7.34 1 91.88 773 MET B O 1
ATOM 15087 N N . VAL B 1 774 ? -13.734 -29.641 9.188 1 95.5 774 VAL B N 1
ATOM 15088 C CA . VAL B 1 774 ? -12.609 -29.062 8.461 1 95.5 774 VAL B CA 1
ATOM 15089 C C . VAL B 1 774 ? -11.781 -30.188 7.82 1 95.5 774 VAL B C 1
ATOM 15091 O O . VAL B 1 774 ? -11.328 -30.047 6.68 1 95.5 774 VAL B O 1
ATOM 15094 N N . LEU B 1 775 ? -11.594 -31.266 8.555 1 95.75 775 LEU B N 1
ATOM 15095 C CA . LEU B 1 775 ? -10.812 -32.375 8.031 1 95.75 775 LEU B CA 1
ATOM 15096 C C . LEU B 1 775 ? -11.508 -33.031 6.828 1 95.75 775 LEU B C 1
ATOM 15098 O O . LEU B 1 775 ? -10.852 -33.5 5.902 1 95.75 775 LEU B O 1
ATOM 15102 N N . THR B 1 776 ? -12.781 -33.031 6.879 1 91.75 776 THR B N 1
ATOM 15103 C CA . THR B 1 776 ? -13.531 -33.5 5.723 1 91.75 776 THR B CA 1
ATOM 15104 C C . THR B 1 776 ? -13.273 -32.625 4.504 1 91.75 776 THR B C 1
ATOM 15106 O O . THR B 1 776 ? -13.07 -33.125 3.398 1 91.75 776 THR B O 1
ATOM 15109 N N . GLY B 1 777 ? -13.305 -31.328 4.746 1 91.19 777 GLY B N 1
ATOM 15110 C CA . GLY B 1 777 ? -12.984 -30.422 3.662 1 91.19 777 GLY B CA 1
ATOM 15111 C C . GLY B 1 777 ? -11.562 -30.578 3.148 1 91.19 777 GLY B C 1
ATOM 15112 O O . GLY B 1 777 ? -11.328 -30.516 1.939 1 91.19 777 GLY B O 1
ATOM 15113 N N . MET B 1 778 ? -10.625 -30.781 4.016 1 94.75 778 MET B N 1
ATOM 15114 C CA . MET B 1 778 ? -9.219 -30.969 3.656 1 94.75 778 MET B CA 1
ATOM 15115 C C . MET B 1 778 ? -9.023 -32.25 2.848 1 94.75 778 MET B C 1
ATOM 15117 O O . MET B 1 778 ? -8.219 -32.281 1.913 1 94.75 778 MET B O 1
ATOM 15121 N N . LEU B 1 779 ? -9.719 -33.281 3.262 1 92.94 779 LEU B N 1
ATOM 15122 C CA . LEU B 1 779 ? -9.648 -34.531 2.543 1 92.94 779 LEU B CA 1
ATOM 15123 C C . LEU B 1 779 ? -10.086 -34.375 1.093 1 92.94 779 LEU B C 1
ATOM 15125 O O . LEU B 1 779 ? -9.445 -34.906 0.178 1 92.94 779 LEU B O 1
ATOM 15129 N N . LEU B 1 780 ? -11.094 -33.625 0.911 1 88.31 780 LEU B N 1
ATOM 15130 C CA . LEU B 1 780 ? -11.594 -33.375 -0.436 1 88.31 780 LEU B CA 1
ATOM 15131 C C . LEU B 1 780 ? -10.539 -32.656 -1.276 1 88.31 780 LEU B C 1
ATOM 15133 O O . LEU B 1 780 ? -10.305 -33.031 -2.432 1 88.31 780 LEU B O 1
ATOM 15137 N N . ILE B 1 781 ? -9.914 -31.672 -0.729 1 91.62 781 ILE B N 1
ATOM 15138 C CA . ILE B 1 781 ? -8.906 -30.891 -1.444 1 91.62 781 ILE B CA 1
ATOM 15139 C C . ILE B 1 781 ? -7.699 -31.781 -1.753 1 91.62 781 ILE B C 1
ATOM 15141 O O . ILE B 1 781 ? -7.145 -31.719 -2.854 1 91.62 781 ILE B O 1
ATOM 15145 N N . LEU B 1 782 ? -7.32 -32.562 -0.786 1 93.94 782 LEU B N 1
ATOM 15146 C CA . LEU B 1 782 ? -6.176 -33.469 -0.978 1 93.94 782 LEU B CA 1
ATOM 15147 C C . LEU B 1 782 ? -6.426 -34.406 -2.131 1 93.94 782 LEU B C 1
ATOM 15149 O O . LEU B 1 782 ? -5.574 -34.562 -3.014 1 93.94 782 LEU B O 1
ATOM 15153 N N . GLU B 1 783 ? -7.523 -35.031 -2.182 1 89.31 783 GLU B N 1
ATOM 15154 C CA . GLU B 1 783 ? -7.84 -36.031 -3.195 1 89.31 783 GLU B CA 1
ATOM 15155 C C . GLU B 1 783 ? -7.992 -35.406 -4.574 1 89.31 783 GLU B C 1
ATOM 15157 O O . GLU B 1 783 ? -7.699 -36.031 -5.59 1 89.31 783 GLU B O 1
ATOM 15162 N N . ARG B 1 784 ? -8.422 -34.188 -4.578 1 87.12 784 ARG B N 1
ATOM 15163 C CA . ARG B 1 784 ? -8.586 -33.469 -5.848 1 87.12 784 ARG B CA 1
ATOM 15164 C C . ARG B 1 784 ? -7.246 -33 -6.383 1 87.12 784 ARG B C 1
ATOM 15166 O O . ARG B 1 784 ? -6.961 -33.125 -7.578 1 87.12 784 ARG B O 1
ATOM 15173 N N . GLN B 1 785 ? -6.457 -32.531 -5.527 1 90.56 785 GLN B N 1
ATOM 15174 C CA . GLN B 1 785 ? -5.254 -31.828 -5.98 1 90.56 785 GLN B CA 1
ATOM 15175 C C . GLN B 1 785 ? -4.059 -32.781 -6.035 1 90.56 785 GLN B C 1
ATOM 15177 O O . GLN B 1 785 ? -3.086 -32.531 -6.746 1 90.56 785 GLN B O 1
ATOM 15182 N N . ALA B 1 786 ? -4.094 -33.844 -5.277 1 92.19 786 ALA B N 1
ATOM 15183 C CA . ALA B 1 786 ? -3.018 -34.812 -5.32 1 92.19 786 ALA B CA 1
ATOM 15184 C C . ALA B 1 786 ? -3.5 -36.125 -5.941 1 92.19 786 ALA B C 1
ATOM 15186 O O . ALA B 1 786 ? -2.992 -37.219 -5.617 1 92.19 786 ALA B O 1
ATOM 15187 N N . LYS B 1 787 ? -4.414 -36.062 -6.812 1 87.81 787 LYS B N 1
ATOM 15188 C CA . LYS B 1 787 ? -5.035 -37.25 -7.398 1 87.81 787 LYS B CA 1
ATOM 15189 C C . LYS B 1 787 ? -4 -38.094 -8.125 1 87.81 787 LYS B C 1
ATOM 15191 O O . LYS B 1 787 ? -4.074 -39.344 -8.086 1 87.81 787 LYS B O 1
ATOM 15196 N N . ASP B 1 788 ? -3.008 -37.5 -8.758 1 88.56 788 ASP B N 1
ATOM 15197 C CA . ASP B 1 788 ? -2.035 -38.219 -9.578 1 88.56 788 ASP B CA 1
ATOM 15198 C C . ASP B 1 788 ? -1.007 -38.938 -8.711 1 88.56 788 ASP B C 1
ATOM 15200 O O . ASP B 1 788 ? -0.389 -39.906 -9.148 1 88.56 788 ASP B O 1
ATOM 15204 N N . GLN B 1 789 ? -0.854 -38.531 -7.48 1 92 789 GLN B N 1
ATOM 15205 C CA . GLN B 1 789 ? 0.174 -39.094 -6.605 1 92 789 GLN B CA 1
ATOM 15206 C C . GLN B 1 789 ? -0.437 -40 -5.543 1 92 789 GLN B C 1
ATOM 15208 O O . GLN B 1 789 ? 0.271 -40.5 -4.672 1 92 789 GLN B O 1
ATOM 15213 N N . LEU B 1 790 ? -1.706 -40.094 -5.621 1 91.25 790 LEU B N 1
ATOM 15214 C CA . LEU B 1 790 ? -2.406 -41 -4.719 1 91.25 790 LEU B CA 1
ATOM 15215 C C . LEU B 1 790 ? -2.736 -42.312 -5.414 1 91.25 790 LEU B C 1
ATOM 15217 O O . LEU B 1 790 ? -2.492 -42.469 -6.613 1 91.25 790 LEU B O 1
ATOM 15221 N N . GLU B 1 791 ? -3.242 -43.25 -4.633 1 84.12 791 GLU B N 1
ATOM 15222 C CA . GLU B 1 791 ? -3.523 -44.562 -5.164 1 84.12 791 GLU B CA 1
ATOM 15223 C C . GLU B 1 791 ? -4.426 -44.5 -6.391 1 84.12 791 GLU B C 1
ATOM 15225 O O . GLU B 1 791 ? -5.457 -43.812 -6.371 1 84.12 791 GLU B O 1
ATOM 15230 N N . GLY B 1 792 ? -3.949 -45.094 -7.461 1 74.81 792 GLY B N 1
ATOM 15231 C CA . GLY B 1 792 ? -4.707 -45.094 -8.703 1 74.81 792 GLY B CA 1
ATOM 15232 C C . GLY B 1 792 ? -4.254 -44.031 -9.672 1 74.81 792 GLY B C 1
ATOM 15233 O O . GLY B 1 792 ? -4.652 -44 -10.836 1 74.81 792 GLY B O 1
ATOM 15234 N N . GLY B 1 793 ? -3.395 -43.156 -9.18 1 82.75 793 GLY B N 1
ATOM 15235 C CA . GLY B 1 793 ? -2.92 -42.062 -10.016 1 82.75 793 GLY B CA 1
ATOM 15236 C C . GLY B 1 793 ? -1.741 -42.469 -10.891 1 82.75 793 GLY B C 1
ATOM 15237 O O . GLY B 1 793 ? -1.121 -43.5 -10.672 1 82.75 793 GLY B O 1
ATOM 15238 N N . LYS B 1 794 ? -1.445 -41.562 -11.789 1 81.44 794 LYS B N 1
ATOM 15239 C CA . LYS B 1 794 ? -0.414 -41.812 -12.789 1 81.44 794 LYS B CA 1
ATOM 15240 C C . LYS B 1 794 ? 0.97 -41.875 -12.148 1 81.44 794 LYS B C 1
ATOM 15242 O O . LYS B 1 794 ? 1.857 -42.562 -12.656 1 81.44 794 LYS B O 1
ATOM 15247 N N . PHE B 1 795 ? 1.15 -41.188 -11.023 1 89.94 795 PHE B N 1
ATOM 15248 C CA . PHE B 1 795 ? 2.488 -41.094 -10.453 1 89.94 795 PHE B CA 1
ATOM 15249 C C . PHE B 1 795 ? 2.594 -41.875 -9.148 1 89.94 795 PHE B C 1
ATOM 15251 O O . PHE B 1 795 ? 3.609 -41.781 -8.453 1 89.94 795 PHE B O 1
ATOM 15258 N N . PHE B 1 796 ? 1.586 -42.562 -8.703 1 87.88 796 PHE B N 1
ATOM 15259 C CA . PHE B 1 796 ? 1.562 -43.219 -7.395 1 87.88 796 PHE B CA 1
ATOM 15260 C C . PHE B 1 796 ? 2.586 -44.344 -7.328 1 87.88 796 PHE B C 1
ATOM 15262 O O . PHE B 1 796 ? 3.348 -44.438 -6.363 1 87.88 796 PHE B O 1
ATOM 15269 N N . ALA B 1 797 ? 2.656 -45.25 -8.312 1 86.06 797 ALA B N 1
ATOM 15270 C CA . ALA B 1 797 ? 3.648 -46.312 -8.43 1 86.06 797 ALA B CA 1
ATOM 15271 C C . ALA B 1 797 ? 4.543 -46.094 -9.648 1 86.06 797 ALA B C 1
ATOM 15273 O O . ALA B 1 797 ? 4.387 -46.781 -10.664 1 86.06 797 ALA B O 1
ATOM 15274 N N . PRO B 1 798 ? 5.465 -45.219 -9.367 1 87.69 798 PRO B N 1
ATOM 15275 C CA . PRO B 1 798 ? 6.27 -44.844 -10.531 1 87.69 798 PRO B CA 1
ATOM 15276 C C . PRO B 1 798 ? 7.254 -45.938 -10.953 1 87.69 798 PRO B C 1
ATOM 15278 O O . PRO B 1 798 ? 7.805 -46.625 -10.102 1 87.69 798 PRO B O 1
ATOM 15281 N N . SER B 1 799 ? 7.406 -46.031 -12.258 1 84.25 799 SER B N 1
ATOM 15282 C CA . SER B 1 799 ? 8.43 -46.906 -12.812 1 84.25 799 SER B CA 1
ATOM 15283 C C . SER B 1 799 ? 9.828 -46.375 -12.547 1 84.25 799 SER B C 1
ATOM 15285 O O . SER B 1 799 ? 9.984 -45.219 -12.133 1 84.25 799 SER B O 1
ATOM 15287 N N . ALA B 1 800 ? 10.828 -47.188 -12.727 1 86.62 800 ALA B N 1
ATOM 15288 C CA . ALA B 1 800 ? 12.211 -46.781 -12.5 1 86.62 800 ALA B CA 1
ATOM 15289 C C . ALA B 1 800 ? 12.586 -45.625 -13.43 1 86.62 800 ALA B C 1
ATOM 15291 O O . ALA B 1 800 ? 13.312 -44.719 -13.023 1 86.62 800 ALA B O 1
ATOM 15292 N N . ASN B 1 801 ? 12.023 -45.688 -14.586 1 84.5 801 ASN B N 1
ATOM 15293 C CA . ASN B 1 801 ? 12.312 -44.625 -15.547 1 84.5 801 ASN B CA 1
ATOM 15294 C C . ASN B 1 801 ? 11.664 -43.312 -15.133 1 84.5 801 ASN B C 1
ATOM 15296 O O . ASN B 1 801 ? 12.258 -42.25 -15.297 1 84.5 801 ASN B O 1
ATOM 15300 N N . LEU B 1 802 ? 10.547 -43.438 -14.609 1 88.88 802 LEU B N 1
ATOM 15301 C CA . LEU B 1 802 ? 9.836 -42.219 -14.18 1 88.88 802 LEU B CA 1
ATOM 15302 C C . LEU B 1 802 ? 10.516 -41.594 -12.961 1 88.88 802 LEU B C 1
ATOM 15304 O O . LEU B 1 802 ? 10.57 -40.375 -12.844 1 88.88 802 LEU B O 1
ATOM 15308 N N . LEU B 1 803 ? 11.016 -42.406 -12.109 1 90.44 803 LEU B N 1
ATOM 15309 C CA . LEU B 1 803 ? 11.719 -41.938 -10.922 1 90.44 803 LEU B CA 1
ATOM 15310 C C . LEU B 1 803 ? 12.992 -41.188 -11.305 1 90.44 803 LEU B C 1
ATOM 15312 O O . LEU B 1 803 ? 13.32 -40.156 -10.703 1 90.44 803 LEU B O 1
ATOM 15316 N N . LYS B 1 804 ? 13.609 -41.688 -12.305 1 88.12 804 LYS B N 1
ATOM 15317 C CA . LYS B 1 804 ? 14.828 -41.062 -12.766 1 88.12 804 LYS B CA 1
ATOM 15318 C C . LYS B 1 804 ? 14.523 -39.75 -13.477 1 88.12 804 LYS B C 1
ATOM 15320 O O . LYS B 1 804 ? 15.25 -38.75 -13.32 1 88.12 804 LYS B O 1
ATOM 15325 N N . SER B 1 805 ? 13.492 -39.75 -14.188 1 89.56 805 SER B N 1
ATOM 15326 C CA . SER B 1 805 ? 13.117 -38.562 -14.93 1 89.56 805 SER B CA 1
ATOM 15327 C C . SER B 1 805 ? 12.656 -37.469 -13.984 1 89.56 805 SER B C 1
ATOM 15329 O O . SER B 1 805 ? 12.805 -36.281 -14.289 1 89.56 805 SER B O 1
ATOM 15331 N N . ALA B 1 806 ? 12.148 -37.812 -12.836 1 91.94 806 ALA B N 1
ATOM 15332 C CA . ALA B 1 806 ? 11.586 -36.844 -11.914 1 91.94 806 ALA B CA 1
ATOM 15333 C C . ALA B 1 806 ? 12.555 -36.531 -10.781 1 91.94 806 ALA B C 1
ATOM 15335 O O . ALA B 1 806 ? 12.188 -35.844 -9.805 1 91.94 806 ALA B O 1
ATOM 15336 N N . GLN B 1 807 ? 13.75 -36.875 -10.867 1 90.5 807 GLN B N 1
ATOM 15337 C CA . GLN B 1 807 ? 14.719 -36.75 -9.781 1 90.5 807 GLN B CA 1
ATOM 15338 C C . GLN B 1 807 ? 15 -35.281 -9.453 1 90.5 807 GLN B C 1
ATOM 15340 O O . GLN B 1 807 ? 15.234 -34.938 -8.289 1 90.5 807 GLN B O 1
ATOM 15345 N N . ASN B 1 808 ? 14.969 -34.438 -10.445 1 91.25 808 ASN B N 1
ATOM 15346 C CA . ASN B 1 808 ? 15.305 -33.062 -10.211 1 91.25 808 ASN B CA 1
ATOM 15347 C C . ASN B 1 808 ? 14.055 -32.188 -10.117 1 91.25 808 ASN B C 1
ATOM 15349 O O . ASN B 1 808 ? 14.141 -30.953 -10.141 1 91.25 808 ASN B O 1
ATOM 15353 N N . VAL B 1 809 ? 12.883 -32.812 -10.016 1 95.31 809 VAL B N 1
ATOM 15354 C CA . VAL B 1 809 ? 11.656 -32.031 -9.875 1 95.31 809 VAL B CA 1
ATOM 15355 C C . VAL B 1 809 ? 11.445 -31.672 -8.406 1 95.31 809 VAL B C 1
ATOM 15357 O O . VAL B 1 809 ? 11.281 -32.531 -7.555 1 95.31 809 VAL B O 1
ATOM 15360 N N . PRO B 1 810 ? 11.43 -30.359 -8.141 1 95.19 810 PRO B N 1
ATOM 15361 C CA . PRO B 1 810 ? 11.234 -29.969 -6.75 1 95.19 810 PRO B CA 1
ATOM 15362 C C . PRO B 1 810 ? 9.812 -30.203 -6.258 1 95.19 810 PRO B C 1
ATOM 15364 O O . PRO B 1 810 ? 8.93 -30.547 -7.051 1 95.19 810 PRO B O 1
ATOM 15367 N N . THR B 1 811 ? 9.648 -29.969 -5.008 1 94.69 811 THR B N 1
ATOM 15368 C CA . THR B 1 811 ? 8.352 -30.234 -4.395 1 94.69 811 THR B CA 1
ATOM 15369 C C . THR B 1 811 ? 7.434 -29.016 -4.512 1 94.69 811 THR B C 1
ATOM 15371 O O . THR B 1 811 ? 6.215 -29.141 -4.41 1 94.69 811 THR B O 1
ATOM 15374 N N . THR B 1 812 ? 8.125 -27.891 -4.68 1 92.56 812 THR B N 1
ATOM 15375 C CA . THR B 1 812 ? 7.344 -26.656 -4.707 1 92.56 812 THR B CA 1
ATOM 15376 C C . THR B 1 812 ? 7.77 -25.766 -5.875 1 92.56 812 THR B C 1
ATOM 15378 O O . THR B 1 812 ? 8.805 -26.016 -6.496 1 92.56 812 THR B O 1
ATOM 15381 N N . ASN B 1 813 ? 6.898 -24.812 -6.219 1 92.56 813 ASN B N 1
ATOM 15382 C CA . ASN B 1 813 ? 7.18 -23.781 -7.211 1 92.56 813 ASN B CA 1
ATOM 15383 C C . ASN B 1 813 ? 7.629 -22.484 -6.551 1 92.56 813 ASN B C 1
ATOM 15385 O O . ASN B 1 813 ? 7.219 -21.391 -6.969 1 92.56 813 ASN B O 1
ATOM 15389 N N . ASN B 1 814 ? 8.422 -22.562 -5.516 1 89.44 814 ASN B N 1
ATOM 15390 C CA . ASN B 1 814 ? 8.867 -21.422 -4.719 1 89.44 814 ASN B CA 1
ATOM 15391 C C . ASN B 1 814 ? 9.75 -20.469 -5.535 1 89.44 814 ASN B C 1
ATOM 15393 O O . ASN B 1 814 ? 9.836 -19.281 -5.234 1 89.44 814 ASN B O 1
ATOM 15397 N N . VAL B 1 815 ? 10.375 -21.016 -6.586 1 92.75 815 VAL B N 1
ATOM 15398 C CA . VAL B 1 815 ? 11.281 -20.203 -7.395 1 92.75 815 VAL B CA 1
ATOM 15399 C C . VAL B 1 815 ? 10.508 -19.078 -8.078 1 92.75 815 VAL B C 1
ATOM 15401 O O . VAL B 1 815 ? 10.992 -17.938 -8.156 1 92.75 815 VAL B O 1
ATOM 15404 N N . SER B 1 816 ? 9.344 -19.375 -8.547 1 92.19 816 SER B N 1
ATOM 15405 C CA . SER B 1 816 ? 8.516 -18.359 -9.18 1 92.19 816 SER B CA 1
ATOM 15406 C C . SER B 1 816 ? 8.031 -17.328 -8.156 1 92.19 816 SER B C 1
ATOM 15408 O O . SER B 1 816 ? 7.965 -16.141 -8.461 1 92.19 816 SER B O 1
ATOM 15410 N N . GLU B 1 817 ? 7.703 -17.797 -7.027 1 87.88 817 GLU B N 1
ATOM 15411 C CA . GLU B 1 817 ? 7.246 -16.891 -5.973 1 87.88 817 GLU B CA 1
ATOM 15412 C C . GLU B 1 817 ? 8.359 -15.945 -5.535 1 87.88 817 GLU B C 1
ATOM 15414 O O . GLU B 1 817 ? 8.102 -14.797 -5.176 1 87.88 817 GLU B O 1
ATOM 15419 N N . ARG B 1 818 ? 9.531 -16.438 -5.5 1 90.06 818 ARG B N 1
ATOM 15420 C CA . ARG B 1 818 ? 10.68 -15.617 -5.164 1 90.06 818 ARG B CA 1
ATOM 15421 C C . ARG B 1 818 ? 10.859 -14.492 -6.172 1 90.06 818 ARG B C 1
ATOM 15423 O O . ARG B 1 818 ? 11.133 -13.344 -5.793 1 90.06 818 ARG B O 1
ATOM 15430 N N . ASP B 1 819 ? 10.719 -14.852 -7.414 1 93.88 819 ASP B N 1
ATOM 15431 C CA . ASP B 1 819 ? 10.844 -13.836 -8.453 1 93.88 819 ASP B CA 1
ATOM 15432 C C . ASP B 1 819 ? 9.758 -12.773 -8.32 1 93.88 819 ASP B C 1
ATOM 15434 O O . ASP B 1 819 ? 10.008 -11.586 -8.531 1 93.88 819 ASP B O 1
ATOM 15438 N N . PHE B 1 820 ? 8.617 -13.18 -7.969 1 91.75 820 PHE B N 1
ATOM 15439 C CA . PHE B 1 820 ? 7.52 -12.227 -7.836 1 91.75 820 PHE B CA 1
ATOM 15440 C C . PHE B 1 820 ? 7.699 -11.359 -6.598 1 91.75 820 PHE B C 1
ATOM 15442 O O . PHE B 1 820 ? 7.293 -10.195 -6.586 1 91.75 820 PHE B O 1
ATOM 15449 N N . ALA B 1 821 ? 8.266 -11.977 -5.57 1 89.38 821 ALA B N 1
ATOM 15450 C CA . ALA B 1 821 ? 8.57 -11.172 -4.387 1 89.38 821 ALA B CA 1
ATOM 15451 C C . ALA B 1 821 ? 9.547 -10.047 -4.727 1 89.38 821 ALA B C 1
ATOM 15453 O O . ALA B 1 821 ? 9.391 -8.922 -4.258 1 89.38 821 ALA B O 1
ATOM 15454 N N . VAL B 1 822 ? 10.523 -10.375 -5.523 1 92.69 822 VAL B N 1
ATOM 15455 C CA . VAL B 1 822 ? 11.484 -9.359 -5.961 1 92.69 822 VAL B CA 1
ATOM 15456 C C . VAL B 1 822 ? 10.789 -8.328 -6.836 1 92.69 822 VAL B C 1
ATOM 15458 O O . VAL B 1 822 ? 11.047 -7.129 -6.719 1 92.69 822 VAL B O 1
ATOM 15461 N N . LEU B 1 823 ? 9.938 -8.836 -7.715 1 93.5 823 LEU B N 1
ATOM 15462 C CA . LEU B 1 823 ? 9.188 -7.945 -8.586 1 93.5 823 LEU B CA 1
ATOM 15463 C C . LEU B 1 823 ? 8.367 -6.953 -7.77 1 93.5 823 LEU B C 1
ATOM 15465 O O . LEU B 1 823 ? 8.305 -5.766 -8.102 1 93.5 823 LEU B O 1
ATOM 15469 N N . ASP B 1 824 ? 7.793 -7.387 -6.73 1 88.75 824 ASP B N 1
ATOM 15470 C CA . ASP B 1 824 ? 6.977 -6.531 -5.875 1 88.75 824 ASP B CA 1
ATOM 15471 C C . ASP B 1 824 ? 7.809 -5.395 -5.285 1 88.75 824 ASP B C 1
ATOM 15473 O O . ASP B 1 824 ? 7.355 -4.246 -5.242 1 88.75 824 ASP B O 1
ATOM 15477 N N . VAL B 1 825 ? 8.953 -5.691 -4.848 1 88 825 VAL B N 1
ATOM 15478 C CA . VAL B 1 825 ? 9.844 -4.695 -4.266 1 88 825 VAL B CA 1
ATOM 15479 C C . VAL B 1 825 ? 10.297 -3.713 -5.344 1 88 825 VAL B C 1
ATOM 15481 O O . VAL B 1 825 ? 10.32 -2.5 -5.117 1 88 825 VAL B O 1
ATOM 15484 N N . LEU B 1 826 ? 10.586 -4.254 -6.5 1 90.88 826 LEU B N 1
ATOM 15485 C CA . LEU B 1 826 ? 11.102 -3.428 -7.586 1 90.88 826 LEU B CA 1
ATOM 15486 C C . LEU B 1 826 ? 10.039 -2.459 -8.086 1 90.88 826 LEU B C 1
ATOM 15488 O O . LEU B 1 826 ? 10.32 -1.284 -8.328 1 90.88 826 LEU B O 1
ATOM 15492 N N . VAL B 1 827 ? 8.852 -2.943 -8.25 1 88.25 827 VAL B N 1
ATOM 15493 C CA . VAL B 1 827 ? 7.773 -2.109 -8.773 1 88.25 827 VAL B CA 1
ATOM 15494 C C . VAL B 1 827 ? 7.469 -0.986 -7.781 1 88.25 827 VAL B C 1
ATOM 15496 O O . VAL B 1 827 ? 7.133 0.13 -8.188 1 88.25 827 VAL B O 1
ATOM 15499 N N . ARG B 1 828 ? 7.609 -1.203 -6.535 1 82.75 828 ARG B N 1
ATOM 15500 C CA . ARG B 1 828 ? 7.336 -0.201 -5.508 1 82.75 828 ARG B CA 1
ATOM 15501 C C . ARG B 1 828 ? 8.453 0.834 -5.445 1 82.75 828 ARG B C 1
ATOM 15503 O O . ARG B 1 828 ? 8.195 2.025 -5.27 1 82.75 828 ARG B O 1
ATOM 15510 N N . LEU B 1 829 ? 9.68 0.393 -5.586 1 82.06 829 LEU B N 1
ATOM 15511 C CA . LEU B 1 829 ? 10.836 1.27 -5.453 1 82.06 829 LEU B CA 1
ATOM 15512 C C . LEU B 1 829 ? 11.078 2.057 -6.734 1 82.06 829 LEU B C 1
ATOM 15514 O O . LEU B 1 829 ? 11.523 3.203 -6.691 1 82.06 829 LEU B O 1
ATOM 15518 N N . LYS B 1 830 ? 10.797 1.312 -7.855 1 86.06 830 LYS B N 1
ATOM 15519 C CA . LYS B 1 830 ? 11.039 1.912 -9.164 1 86.06 830 LYS B CA 1
ATOM 15520 C C . LYS B 1 830 ? 9.797 1.834 -10.047 1 86.06 830 LYS B C 1
ATOM 15522 O O . LYS B 1 830 ? 9.805 1.172 -11.086 1 86.06 830 LYS B O 1
ATOM 15527 N N . PRO B 1 831 ? 8.875 2.639 -9.797 1 79.44 831 PRO B N 1
ATOM 15528 C CA . PRO B 1 831 ? 7.605 2.51 -10.516 1 79.44 831 PRO B CA 1
ATOM 15529 C C . PRO B 1 831 ? 7.715 2.916 -11.984 1 79.44 831 PRO B C 1
ATOM 15531 O O . PRO B 1 831 ? 6.914 2.473 -12.812 1 79.44 831 PRO B O 1
ATOM 15534 N N . ALA B 1 832 ? 8.703 3.701 -12.359 1 80.38 832 ALA B N 1
ATOM 15535 C CA . ALA B 1 832 ? 8.82 4.207 -13.719 1 80.38 832 ALA B CA 1
ATOM 15536 C C . ALA B 1 832 ? 9.68 3.279 -14.578 1 80.38 832 ALA B C 1
ATOM 15538 O O . ALA B 1 832 ? 9.789 3.469 -15.789 1 80.38 832 ALA B O 1
ATOM 15539 N N . ALA B 1 833 ? 10.18 2.275 -13.914 1 87 833 ALA B N 1
ATOM 15540 C CA . ALA B 1 833 ? 11.047 1.358 -14.656 1 87 833 ALA B CA 1
ATOM 15541 C C . ALA B 1 833 ? 10.227 0.442 -15.562 1 87 833 ALA B C 1
ATOM 15543 O O . ALA B 1 833 ? 9.055 0.176 -15.289 1 87 833 ALA B O 1
ATOM 15544 N N . SER B 1 834 ? 10.852 0.022 -16.672 1 87.56 834 SER B N 1
ATOM 15545 C CA . SER B 1 834 ? 10.188 -0.859 -17.625 1 87.56 834 SER B CA 1
ATOM 15546 C C . SER B 1 834 ? 10.258 -2.314 -17.172 1 87.56 834 SER B C 1
ATOM 15548 O O . SER B 1 834 ? 11.086 -2.67 -16.328 1 87.56 834 SER B O 1
ATOM 15550 N N . CYS B 1 835 ? 9.391 -3.156 -17.781 1 89.06 835 CYS B N 1
ATOM 15551 C CA . CYS B 1 835 ? 9.398 -4.59 -17.516 1 89.06 835 CYS B CA 1
ATOM 15552 C C . CYS B 1 835 ? 10.727 -5.215 -17.922 1 89.06 835 CYS B C 1
ATOM 15554 O O . CYS B 1 835 ? 11.203 -6.145 -17.266 1 89.06 835 CYS B O 1
ATOM 15556 N N . HIS B 1 836 ? 11.305 -4.609 -18.938 1 89.5 836 HIS B N 1
ATOM 15557 C CA . HIS B 1 836 ? 12.602 -5.074 -19.406 1 89.5 836 HIS B CA 1
ATOM 15558 C C . HIS B 1 836 ? 13.68 -4.91 -18.344 1 89.5 836 HIS B C 1
ATOM 15560 O O . HIS B 1 836 ? 14.5 -5.801 -18.141 1 89.5 836 HIS B O 1
ATOM 15566 N N . SER B 1 837 ? 13.648 -3.814 -17.672 1 92.25 837 SER B N 1
ATOM 15567 C CA . SER B 1 837 ? 14.586 -3.562 -16.578 1 92.25 837 SER B CA 1
ATOM 15568 C C . SER B 1 837 ? 14.344 -4.504 -15.406 1 92.25 837 SER B C 1
ATOM 15570 O O . SER B 1 837 ? 15.289 -5.039 -14.828 1 92.25 837 SER B O 1
ATOM 15572 N N . PHE B 1 838 ? 13.078 -4.766 -15.094 1 94.38 838 PHE B N 1
ATOM 15573 C CA . PHE B 1 838 ? 12.75 -5.668 -14 1 94.38 838 PHE B CA 1
ATOM 15574 C C . PHE B 1 838 ? 13.258 -7.074 -14.281 1 94.38 838 PHE B C 1
ATOM 15576 O O . PHE B 1 838 ? 13.789 -7.738 -13.391 1 94.38 838 PHE B O 1
ATOM 15583 N N . GLU B 1 839 ? 13.008 -7.469 -15.469 1 94.69 839 GLU B N 1
ATOM 15584 C CA . GLU B 1 839 ? 13.469 -8.789 -15.883 1 94.69 839 GLU B CA 1
ATOM 15585 C C . GLU B 1 839 ? 14.977 -8.93 -15.695 1 94.69 839 GLU B C 1
ATOM 15587 O O . GLU B 1 839 ? 15.453 -9.945 -15.172 1 94.69 839 GLU B O 1
ATOM 15592 N N . THR B 1 840 ? 15.727 -7.902 -16.109 1 95 840 THR B N 1
ATOM 15593 C CA . THR B 1 840 ? 17.172 -7.934 -16 1 95 840 THR B CA 1
ATOM 15594 C C . THR B 1 840 ? 17.609 -8.023 -14.547 1 95 840 THR B C 1
ATOM 15596 O O . THR B 1 840 ? 18.5 -8.805 -14.203 1 95 840 THR B O 1
ATOM 15599 N N . TYR B 1 841 ? 16.969 -7.246 -13.68 1 96.06 841 TYR B N 1
ATOM 15600 C CA . TYR B 1 841 ? 17.281 -7.285 -12.258 1 96.06 841 TYR B CA 1
ATOM 15601 C C . TYR B 1 841 ? 17.062 -8.68 -11.688 1 96.06 841 TYR B C 1
ATOM 15603 O O . TYR B 1 841 ? 17.906 -9.211 -10.961 1 96.06 841 TYR B O 1
ATOM 15611 N N . ILE B 1 842 ? 16.016 -9.297 -12.07 1 96.38 842 ILE B N 1
ATOM 15612 C CA . ILE B 1 842 ? 15.633 -10.594 -11.523 1 96.38 842 ILE B CA 1
ATOM 15613 C C . ILE B 1 842 ? 16.609 -11.664 -12.023 1 96.38 842 ILE B C 1
ATOM 15615 O O . ILE B 1 842 ? 17.062 -12.5 -11.242 1 96.38 842 ILE B O 1
ATOM 15619 N N . LEU B 1 843 ? 16.953 -11.625 -13.305 1 97.19 843 LEU B N 1
ATOM 15620 C CA . LEU B 1 843 ? 17.875 -12.602 -13.875 1 97.19 843 LEU B CA 1
ATOM 15621 C C . LEU B 1 843 ? 19.234 -12.531 -13.18 1 97.19 843 LEU B C 1
ATOM 15623 O O . LEU B 1 843 ? 19.812 -13.57 -12.836 1 97.19 843 LEU B O 1
ATOM 15627 N N . TRP B 1 844 ? 19.703 -11.352 -12.961 1 97.19 844 TRP B N 1
ATOM 15628 C CA . TRP B 1 844 ? 21.031 -11.18 -12.375 1 97.19 844 TRP B CA 1
ATOM 15629 C C . TRP B 1 844 ? 21.016 -11.5 -10.883 1 97.19 844 TRP B C 1
ATOM 15631 O O . TRP B 1 844 ? 21.984 -12.039 -10.352 1 97.19 844 TRP B O 1
ATOM 15641 N N . LEU B 1 845 ? 19.984 -11.188 -10.219 1 94.69 845 LEU B N 1
ATOM 15642 C CA . LEU B 1 845 ? 19.891 -11.43 -8.781 1 94.69 845 LEU B CA 1
ATOM 15643 C C . LEU B 1 845 ? 19.812 -12.93 -8.484 1 94.69 845 LEU B C 1
ATOM 15645 O O . LEU B 1 845 ? 20.422 -13.406 -7.531 1 94.69 845 LEU B O 1
ATOM 15649 N N . HIS B 1 846 ? 19.141 -13.602 -9.312 1 94.62 846 HIS B N 1
ATOM 15650 C CA . HIS B 1 846 ? 18.875 -15 -9.016 1 94.62 846 HIS B CA 1
ATOM 15651 C C . HIS B 1 846 ? 19.938 -15.906 -9.641 1 94.62 846 HIS B C 1
ATOM 15653 O O . HIS B 1 846 ? 20.375 -16.875 -9.031 1 94.62 846 HIS B O 1
ATOM 15659 N N . ASN B 1 847 ? 20.297 -15.625 -10.969 1 96.06 847 ASN B N 1
ATOM 15660 C CA . ASN B 1 847 ? 21.219 -16.5 -11.688 1 96.06 847 ASN B CA 1
ATOM 15661 C C . ASN B 1 847 ? 22.672 -16.188 -11.352 1 96.06 847 ASN B C 1
ATOM 15663 O O . ASN B 1 847 ? 23.562 -17 -11.625 1 96.06 847 ASN B O 1
ATOM 15667 N N . LYS B 1 848 ? 23.016 -15.016 -10.891 1 94.62 848 LYS B N 1
ATOM 15668 C CA . LYS B 1 848 ? 24.359 -14.578 -10.492 1 94.62 848 LYS B CA 1
ATOM 15669 C C . LYS B 1 848 ? 25.344 -14.734 -11.641 1 94.62 848 LYS B C 1
ATOM 15671 O O . LYS B 1 848 ? 26.359 -15.43 -11.508 1 94.62 848 LYS B O 1
ATOM 15676 N N . PRO B 1 849 ? 25.094 -14.008 -12.719 1 95.94 849 PRO B N 1
ATOM 15677 C CA . PRO B 1 849 ? 26 -14.086 -13.875 1 95.94 849 PRO B CA 1
ATOM 15678 C C . PRO B 1 849 ? 27.422 -13.633 -13.547 1 95.94 849 PRO B C 1
ATOM 15680 O O . PRO B 1 849 ? 28.375 -14.031 -14.227 1 95.94 849 PRO B O 1
ATOM 15683 N N . SER B 1 850 ? 27.641 -12.836 -12.5 1 94.38 850 SER B N 1
ATOM 15684 C CA . SER B 1 850 ? 28.969 -12.383 -12.125 1 94.38 850 SER B CA 1
ATOM 15685 C C . SER B 1 850 ? 29.875 -13.555 -11.781 1 94.38 850 SER B C 1
ATOM 15687 O O . SER B 1 850 ? 31.047 -13.586 -12.164 1 94.38 850 SER B O 1
ATOM 15689 N N . ALA B 1 851 ? 29.375 -14.523 -11.062 1 92.44 851 ALA B N 1
ATOM 15690 C CA . ALA B 1 851 ? 30.141 -15.719 -10.719 1 92.44 851 ALA B CA 1
ATOM 15691 C C . ALA B 1 851 ? 30.469 -16.531 -11.969 1 92.44 851 ALA B C 1
ATOM 15693 O O . ALA B 1 851 ? 31.547 -17.141 -12.062 1 92.44 851 ALA B O 1
ATOM 15694 N N . TRP B 1 852 ? 29.5 -16.609 -12.859 1 94.31 852 TRP B N 1
ATOM 15695 C CA . TRP B 1 852 ? 29.688 -17.297 -14.133 1 94.31 852 TRP B CA 1
ATOM 15696 C C . TRP B 1 852 ? 30.766 -16.609 -14.977 1 94.31 852 TRP B C 1
ATOM 15698 O O . TRP B 1 852 ? 31.594 -17.266 -15.594 1 94.31 852 TRP B O 1
ATOM 15708 N N . LEU B 1 853 ? 30.812 -15.266 -15.023 1 94.31 853 LEU B N 1
ATOM 15709 C CA . LEU B 1 853 ? 31.812 -14.492 -15.75 1 94.31 853 LEU B CA 1
ATOM 15710 C C . LEU B 1 853 ? 33.219 -14.711 -15.172 1 94.31 853 LEU B C 1
ATOM 15712 O O . LEU B 1 853 ? 34.188 -14.695 -15.906 1 94.31 853 LEU B O 1
ATOM 15716 N N . ASP B 1 854 ? 33.312 -14.922 -13.875 1 90.62 854 ASP B N 1
ATOM 15717 C CA . ASP B 1 854 ? 34.594 -15.086 -13.188 1 90.62 854 ASP B CA 1
ATOM 15718 C C . ASP B 1 854 ? 35.25 -16.406 -13.57 1 90.62 854 ASP B C 1
ATOM 15720 O O . ASP B 1 854 ? 36.469 -16.547 -13.43 1 90.62 854 ASP B O 1
ATOM 15724 N N . GLN B 1 855 ? 34.469 -17.344 -14.078 1 90.38 855 GLN B N 1
ATOM 15725 C CA . GLN B 1 855 ? 35 -18.641 -14.469 1 90.38 855 GLN B CA 1
ATOM 15726 C C . GLN B 1 855 ? 35.594 -18.594 -15.883 1 90.38 855 GLN B C 1
ATOM 15728 O O . GLN B 1 855 ? 36.344 -19.484 -16.281 1 90.38 855 GLN B O 1
ATOM 15733 N N . MET B 1 856 ? 35.344 -17.531 -16.578 1 91.81 856 MET B N 1
ATOM 15734 C CA . MET B 1 856 ? 35.812 -17.391 -17.953 1 91.81 856 MET B CA 1
ATOM 15735 C C . MET B 1 856 ? 37.188 -16.766 -18 1 91.81 856 MET B C 1
ATOM 15737 O O . MET B 1 856 ? 37.594 -16.109 -17.047 1 91.81 856 MET B O 1
ATOM 15741 N N . THR B 1 857 ? 37.812 -16.984 -19.109 1 88.88 857 THR B N 1
ATOM 15742 C CA . THR B 1 857 ? 39.094 -16.328 -19.344 1 88.88 857 THR B CA 1
ATOM 15743 C C . THR B 1 857 ? 38.906 -14.852 -19.703 1 88.88 857 THR B C 1
ATOM 15745 O O . THR B 1 857 ? 37.812 -14.445 -20.094 1 88.88 857 THR B O 1
ATOM 15748 N N . LYS B 1 858 ? 39.906 -14.031 -19.516 1 89.06 858 LYS B N 1
ATOM 15749 C CA . LYS B 1 858 ? 39.812 -12.602 -19.766 1 89.06 858 LYS B CA 1
ATOM 15750 C C . LYS B 1 858 ? 39.469 -12.32 -21.219 1 89.06 858 LYS B C 1
ATOM 15752 O O . LYS B 1 858 ? 38.688 -11.406 -21.516 1 89.06 858 LYS B O 1
ATOM 15757 N N . GLU B 1 859 ? 39.906 -13.102 -22.094 1 86.56 859 GLU B N 1
ATOM 15758 C CA . GLU B 1 859 ? 39.625 -12.906 -23.516 1 86.56 859 GLU B CA 1
ATOM 15759 C C . GLU B 1 859 ? 38.188 -13.242 -23.844 1 86.56 859 GLU B C 1
ATOM 15761 O O . GLU B 1 859 ? 37.5 -12.508 -24.562 1 86.56 859 GLU B O 1
ATOM 15766 N N . GLU B 1 860 ? 37.812 -14.336 -23.297 1 91.56 860 GLU B N 1
ATOM 15767 C CA . GLU B 1 860 ? 36.406 -14.75 -23.531 1 91.56 860 GLU B CA 1
ATOM 15768 C C . GLU B 1 860 ? 35.438 -13.742 -22.938 1 91.56 860 GLU B C 1
ATOM 15770 O O . GLU B 1 860 ? 34.406 -13.445 -23.547 1 91.56 860 GLU B O 1
ATOM 15775 N N . LYS B 1 861 ? 35.906 -13.242 -21.828 1 93.06 861 LYS B N 1
ATOM 15776 C CA . LYS B 1 861 ? 35.062 -12.258 -21.141 1 93.06 861 LYS B CA 1
ATOM 15777 C C . LYS B 1 861 ? 34.969 -10.961 -21.953 1 93.06 861 LYS B C 1
ATOM 15779 O O . LYS B 1 861 ? 33.906 -10.398 -22.109 1 93.06 861 LYS B O 1
ATOM 15784 N N . ASN B 1 862 ? 35.969 -10.555 -22.406 1 92 862 ASN B N 1
ATOM 15785 C CA . ASN B 1 862 ? 35.969 -9.32 -23.188 1 92 862 ASN B CA 1
ATOM 15786 C C . ASN B 1 862 ? 35.219 -9.477 -24.484 1 92 862 ASN B C 1
ATOM 15788 O O . ASN B 1 862 ? 34.531 -8.555 -24.922 1 92 862 ASN B O 1
ATOM 15792 N N . LYS B 1 863 ? 35.312 -10.648 -25 1 91.38 863 LYS B N 1
ATOM 15793 C CA . LYS B 1 863 ? 34.562 -10.914 -26.234 1 91.38 863 LYS B CA 1
ATOM 15794 C C . LYS B 1 863 ? 33.062 -10.875 -25.969 1 91.38 863 LYS B C 1
ATOM 15796 O O . LYS B 1 863 ? 32.281 -10.312 -26.75 1 91.38 863 LYS B O 1
ATOM 15801 N N . LEU B 1 864 ? 32.688 -11.477 -24.922 1 93.56 864 LEU B N 1
ATOM 15802 C CA . LEU B 1 864 ? 31.266 -11.531 -24.547 1 93.56 864 LEU B CA 1
ATOM 15803 C C . LEU B 1 864 ? 30.734 -10.133 -24.25 1 93.56 864 LEU B C 1
ATOM 15805 O O . LEU B 1 864 ? 29.641 -9.781 -24.703 1 93.56 864 LEU B O 1
ATOM 15809 N N . LEU B 1 865 ? 31.469 -9.289 -23.547 1 94.31 865 LEU B N 1
ATOM 15810 C CA . LEU B 1 865 ? 31.031 -7.953 -23.172 1 94.31 865 LEU B CA 1
ATOM 15811 C C . LEU B 1 865 ? 31 -7.031 -24.375 1 94.31 865 LEU B C 1
ATOM 15813 O O . LEU B 1 865 ? 30.156 -6.141 -24.469 1 94.31 865 LEU B O 1
ATOM 15817 N N . ASP B 1 866 ? 31.922 -7.309 -25.25 1 90.38 866 ASP B N 1
ATOM 15818 C CA . ASP B 1 866 ? 31.891 -6.547 -26.484 1 90.38 866 ASP B CA 1
ATOM 15819 C C . ASP B 1 866 ? 30.672 -6.906 -27.328 1 90.38 866 ASP B C 1
ATOM 15821 O O . ASP B 1 866 ? 30.047 -6.035 -27.953 1 90.38 866 ASP B O 1
ATOM 15825 N N . MET B 1 867 ? 30.375 -8.18 -27.328 1 89.88 867 MET B N 1
ATOM 15826 C CA . MET B 1 867 ? 29.188 -8.617 -28.047 1 89.88 867 MET B CA 1
ATOM 15827 C C . MET B 1 867 ? 27.922 -8.008 -27.438 1 89.88 867 MET B C 1
ATOM 15829 O O . MET B 1 867 ? 27 -7.637 -28.156 1 89.88 867 MET B O 1
ATOM 15833 N N . ALA B 1 868 ? 27.891 -7.949 -26.125 1 92.56 868 ALA B N 1
ATOM 15834 C CA . ALA B 1 868 ? 26.75 -7.355 -25.422 1 92.56 868 ALA B CA 1
ATOM 15835 C C . ALA B 1 868 ? 26.562 -5.895 -25.812 1 92.56 868 ALA B C 1
ATOM 15837 O O . ALA B 1 868 ? 25.438 -5.434 -26 1 92.56 868 ALA B O 1
ATOM 15838 N N . ARG B 1 869 ? 27.625 -5.16 -25.938 1 89.81 869 ARG B N 1
ATOM 15839 C CA . ARG B 1 869 ? 27.578 -3.752 -26.312 1 89.81 869 ARG B CA 1
ATOM 15840 C C . ARG B 1 869 ? 27.062 -3.588 -27.734 1 89.81 869 ARG B C 1
ATOM 15842 O O . ARG B 1 869 ? 26.234 -2.707 -28.016 1 89.81 869 ARG B O 1
ATOM 15849 N N . CYS B 1 870 ? 27.453 -4.496 -28.578 1 86.19 870 CYS B N 1
ATOM 15850 C CA . CYS B 1 870 ? 27.078 -4.395 -29.984 1 86.19 870 CYS B CA 1
ATOM 15851 C C . CYS B 1 870 ? 25.625 -4.785 -30.203 1 86.19 870 CYS B C 1
ATOM 15853 O O . CYS B 1 870 ? 24.938 -4.223 -31.062 1 86.19 870 CYS B O 1
ATOM 15855 N N . ARG B 1 871 ? 25.141 -5.637 -29.422 1 86.44 871 ARG B N 1
ATOM 15856 C CA . ARG B 1 871 ? 23.812 -6.188 -29.609 1 86.44 871 ARG B CA 1
ATOM 15857 C C . ARG B 1 871 ? 22.75 -5.336 -28.906 1 86.44 871 ARG B C 1
ATOM 15859 O O . ARG B 1 871 ? 21.562 -5.598 -29.031 1 86.44 871 ARG B O 1
ATOM 15866 N N . TYR B 1 872 ? 23.156 -4.34 -28.266 1 84.56 872 TYR B N 1
ATOM 15867 C CA . TYR B 1 872 ? 22.25 -3.492 -27.5 1 84.56 872 TYR B CA 1
ATOM 15868 C C . TYR B 1 872 ? 21.156 -2.918 -28.391 1 84.56 872 TYR B C 1
ATOM 15870 O O . TYR B 1 872 ? 19.984 -2.92 -28.031 1 84.56 872 TYR B O 1
ATOM 15878 N N . THR B 1 873 ? 21.484 -2.441 -29.5 1 81.25 873 THR B N 1
ATOM 15879 C CA . THR B 1 873 ? 20.516 -1.784 -30.391 1 81.25 873 THR B CA 1
ATOM 15880 C C . THR B 1 873 ? 19.453 -2.77 -30.844 1 81.25 873 THR B C 1
ATOM 15882 O O . THR B 1 873 ? 18.266 -2.42 -30.922 1 81.25 873 THR B O 1
ATOM 15885 N N . SER B 1 874 ? 19.922 -3.945 -31.094 1 79.44 874 SER B N 1
ATOM 15886 C CA . SER B 1 874 ? 18.969 -4.969 -31.516 1 79.44 874 SER B CA 1
ATOM 15887 C C . SER B 1 874 ? 18.016 -5.344 -30.391 1 79.44 874 SER B C 1
ATOM 15889 O O . SER B 1 874 ? 16.812 -5.531 -30.609 1 79.44 874 SER B O 1
ATOM 15891 N N . ILE B 1 875 ? 18.531 -5.426 -29.234 1 80.06 875 ILE B N 1
ATOM 15892 C CA . ILE B 1 875 ? 17.734 -5.793 -28.078 1 80.06 875 ILE B CA 1
ATOM 15893 C C . ILE B 1 875 ? 16.703 -4.695 -27.781 1 80.06 875 ILE B C 1
ATOM 15895 O O . ILE B 1 875 ? 15.555 -4.984 -27.453 1 80.06 875 ILE B O 1
ATOM 15899 N N . ARG B 1 876 ? 17.094 -3.484 -27.906 1 82.5 876 ARG B N 1
ATOM 15900 C CA . ARG B 1 876 ? 16.203 -2.354 -27.641 1 82.5 876 ARG B CA 1
ATOM 15901 C C . ARG B 1 876 ? 15.078 -2.303 -28.672 1 82.5 876 ARG B C 1
ATOM 15903 O O . ARG B 1 876 ? 13.93 -2.037 -28.328 1 82.5 876 ARG B O 1
ATOM 15910 N N . GLN B 1 877 ? 15.406 -2.562 -29.875 1 82.75 877 GLN B N 1
ATOM 15911 C CA . GLN B 1 877 ? 14.391 -2.547 -30.922 1 82.75 877 GLN B CA 1
ATOM 15912 C C . GLN B 1 877 ? 13.375 -3.664 -30.719 1 82.75 877 GLN B C 1
ATOM 15914 O O . GLN B 1 877 ? 12.18 -3.471 -30.953 1 82.75 877 GLN B O 1
ATOM 15919 N N . GLN B 1 878 ? 13.867 -4.75 -30.328 1 81.88 878 GLN B N 1
ATOM 15920 C CA . GLN B 1 878 ? 12.969 -5.863 -30.047 1 81.88 878 GLN B CA 1
ATOM 15921 C C . GLN B 1 878 ? 12.016 -5.523 -28.906 1 81.88 878 GLN B C 1
ATOM 15923 O O . GLN B 1 878 ? 10.836 -5.879 -28.938 1 81.88 878 GLN B O 1
ATOM 15928 N N . TYR B 1 879 ? 12.516 -4.863 -27.953 1 83.5 879 TYR B N 1
ATOM 15929 C CA . TYR B 1 879 ? 11.688 -4.469 -26.812 1 83.5 879 TYR B CA 1
ATOM 15930 C C . TYR B 1 879 ? 10.594 -3.5 -27.25 1 83.5 879 TYR B C 1
ATOM 15932 O O . TYR B 1 879 ? 9.445 -3.617 -26.812 1 83.5 879 TYR B O 1
ATOM 15940 N N . LEU B 1 880 ? 10.914 -2.561 -28.078 1 85.62 880 LEU B N 1
ATOM 15941 C CA . LEU B 1 880 ? 9.945 -1.569 -28.531 1 85.62 880 LEU B CA 1
ATOM 15942 C C . LEU B 1 880 ? 8.852 -2.223 -29.375 1 85.62 880 LEU B C 1
ATOM 15944 O O . LEU B 1 880 ? 7.676 -1.854 -29.266 1 85.62 880 LEU B O 1
ATOM 15948 N N . ARG B 1 881 ? 9.242 -3.217 -30.109 1 84.5 881 ARG B N 1
ATOM 15949 C CA . ARG B 1 881 ? 8.258 -3.951 -30.906 1 84.5 881 ARG B CA 1
ATOM 15950 C C . ARG B 1 881 ? 7.305 -4.727 -30 1 84.5 881 ARG B C 1
ATOM 15952 O O . ARG B 1 881 ? 6.102 -4.77 -30.25 1 84.5 881 ARG B O 1
ATOM 15959 N N . LYS B 1 882 ? 7.836 -5.293 -29.016 1 85.5 882 LYS B N 1
ATOM 15960 C CA . LYS B 1 882 ? 7.027 -6.055 -28.062 1 85.5 882 LYS B CA 1
ATOM 15961 C C . LYS B 1 882 ? 6.07 -5.141 -27.312 1 85.5 882 LYS B C 1
ATOM 15963 O O . LYS B 1 882 ? 4.938 -5.531 -27.016 1 85.5 882 LYS B O 1
ATOM 15968 N N . LYS B 1 883 ? 6.555 -3.996 -27 1 85.31 883 LYS B N 1
ATOM 15969 C CA . LYS B 1 883 ? 5.719 -3.027 -26.297 1 85.31 883 LYS B CA 1
ATOM 15970 C C . LYS B 1 883 ? 4.535 -2.598 -27.156 1 85.31 883 LYS B C 1
ATOM 15972 O O . LYS B 1 883 ? 3.42 -2.443 -26.656 1 85.31 883 LYS B O 1
ATOM 15977 N N . ASP B 1 884 ? 4.758 -2.482 -28.391 1 86.69 884 ASP B N 1
ATOM 15978 C CA . ASP B 1 884 ? 3.697 -2.084 -29.312 1 86.69 884 ASP B CA 1
ATOM 15979 C C . ASP B 1 884 ? 2.676 -3.207 -29.484 1 86.69 884 ASP B C 1
ATOM 15981 O O . ASP B 1 884 ? 1.474 -2.951 -29.578 1 86.69 884 ASP B O 1
ATOM 15985 N N . LYS B 1 885 ? 3.213 -4.379 -29.547 1 85.56 885 LYS B N 1
ATOM 15986 C CA . LYS B 1 885 ? 2.311 -5.523 -29.641 1 85.56 885 LYS B CA 1
ATOM 15987 C C . LYS B 1 885 ? 1.437 -5.648 -28.406 1 85.56 885 LYS B C 1
ATOM 15989 O O . LYS B 1 885 ? 0.26 -6.004 -28.5 1 85.56 885 LYS B O 1
ATOM 15994 N N . LEU B 1 886 ? 1.986 -5.418 -27.312 1 87.31 886 LEU B N 1
ATOM 15995 C CA . LEU B 1 886 ? 1.248 -5.473 -26.047 1 87.31 886 LEU B CA 1
ATOM 15996 C C . LEU B 1 886 ? 0.141 -4.422 -26.031 1 87.31 886 LEU B C 1
ATOM 15998 O O . LEU B 1 886 ? -0.964 -4.691 -25.547 1 87.31 886 LEU B O 1
ATOM 16002 N N . LYS B 1 887 ? 0.435 -3.26 -26.562 1 85.31 887 LYS B N 1
ATOM 16003 C CA . LYS B 1 887 ? -0.573 -2.205 -26.641 1 85.31 887 LYS B CA 1
ATOM 16004 C C . LYS B 1 887 ? -1.741 -2.633 -27.531 1 85.31 887 LYS B C 1
ATOM 16006 O O . LYS B 1 887 ? -2.9 -2.363 -27.203 1 85.31 887 LYS B O 1
ATOM 16011 N N . GLN B 1 888 ? -1.354 -3.301 -28.516 1 84.88 888 GLN B N 1
ATOM 16012 C CA . GLN B 1 888 ? -2.389 -3.771 -29.438 1 84.88 888 GLN B CA 1
ATOM 16013 C C . GLN B 1 888 ? -3.238 -4.863 -28.781 1 84.88 888 GLN B C 1
ATOM 16015 O O . GLN B 1 888 ? -4.457 -4.898 -28.969 1 84.88 888 GLN B O 1
ATOM 16020 N N . GLN B 1 889 ? -2.596 -5.668 -28.047 1 84.62 889 GLN B N 1
ATOM 16021 C CA . GLN B 1 889 ? -3.326 -6.723 -27.359 1 84.62 889 GLN B CA 1
ATOM 16022 C C . GLN B 1 889 ? -4.289 -6.137 -26.328 1 84.62 889 GLN B C 1
ATOM 16024 O O . GLN B 1 889 ? -5.406 -6.633 -26.156 1 84.62 889 GLN B O 1
ATOM 16029 N N . HIS B 1 890 ? -3.871 -5.137 -25.719 1 84.88 890 HIS B N 1
ATOM 16030 C CA . HIS B 1 890 ? -4.738 -4.473 -24.75 1 84.88 890 HIS B CA 1
ATOM 16031 C C . HIS B 1 890 ? -5.945 -3.838 -25.438 1 84.88 890 HIS B C 1
ATOM 16033 O O . HIS B 1 890 ? -7.055 -3.871 -24.906 1 84.88 890 HIS B O 1
ATOM 16039 N N . ARG B 1 891 ? -5.719 -3.314 -26.578 1 84.62 891 ARG B N 1
ATOM 16040 C CA . ARG B 1 891 ? -6.797 -2.697 -27.359 1 84.62 891 ARG B CA 1
ATOM 16041 C C . ARG B 1 891 ? -7.812 -3.74 -27.812 1 84.62 891 ARG B C 1
ATOM 16043 O O . ARG B 1 891 ? -9.023 -3.523 -27.703 1 84.62 891 ARG B O 1
ATOM 16050 N N . GLN B 1 892 ? -7.238 -4.816 -28.203 1 83.62 892 GLN B N 1
ATOM 16051 C CA . GLN B 1 892 ? -8.109 -5.895 -28.656 1 83.62 892 GLN B CA 1
ATOM 16052 C C . GLN B 1 892 ? -8.906 -6.488 -27.5 1 83.62 892 GLN B C 1
ATOM 16054 O O . GLN B 1 892 ? -10.086 -6.797 -27.641 1 83.62 892 GLN B O 1
ATOM 16059 N N . ALA B 1 893 ? -8.297 -6.633 -26.391 1 82.19 893 ALA B N 1
ATOM 16060 C CA . ALA B 1 893 ? -8.977 -7.172 -25.203 1 82.19 893 ALA B CA 1
ATOM 16061 C C . ALA B 1 893 ? -10.078 -6.23 -24.734 1 82.19 893 ALA B C 1
ATOM 16063 O O . ALA B 1 893 ? -11.141 -6.684 -24.312 1 82.19 893 ALA B O 1
ATOM 16064 N N . LEU B 1 894 ? -9.773 -4.98 -24.828 1 82.31 894 LEU B N 1
ATOM 16065 C CA . LEU B 1 894 ? -10.781 -3.998 -24.438 1 82.31 894 LEU B CA 1
ATOM 16066 C C . LEU B 1 894 ? -11.977 -4.043 -25.391 1 82.31 894 LEU B C 1
ATOM 16068 O O . LEU B 1 894 ? -13.125 -3.99 -24.953 1 82.31 894 LEU B O 1
ATOM 16072 N N . HIS B 1 895 ? -11.703 -4.211 -26.625 1 83.12 895 HIS B N 1
ATOM 16073 C CA . HIS B 1 895 ? -12.773 -4.293 -27.609 1 83.12 895 HIS B CA 1
ATOM 16074 C C . HIS B 1 895 ? -13.586 -5.574 -27.438 1 83.12 895 HIS B C 1
ATOM 16076 O O . HIS B 1 895 ? -14.812 -5.562 -27.594 1 83.12 895 HIS B O 1
ATOM 16082 N N . ALA B 1 896 ? -12.883 -6.594 -27.109 1 81.5 896 ALA B N 1
ATOM 16083 C CA . ALA B 1 896 ? -13.562 -7.863 -26.875 1 81.5 896 ALA B CA 1
ATOM 16084 C C . ALA B 1 896 ? -14.492 -7.766 -25.672 1 81.5 896 ALA B C 1
ATOM 16086 O O . ALA B 1 896 ? -15.594 -8.336 -25.688 1 81.5 896 ALA B O 1
ATOM 16087 N N . LYS B 1 897 ? -14.047 -7.066 -24.703 1 80.69 897 LYS B N 1
ATOM 16088 C CA . LYS B 1 897 ? -14.891 -6.867 -23.516 1 80.69 897 LYS B CA 1
ATOM 16089 C C . LYS B 1 897 ? -16.109 -6.023 -23.859 1 80.69 897 LYS B C 1
ATOM 16091 O O . LYS B 1 897 ? -17.203 -6.277 -23.344 1 80.69 897 LYS B O 1
ATOM 16096 N N . GLN B 1 898 ? -15.938 -5.043 -24.703 1 80 898 GLN B N 1
ATOM 16097 C CA . GLN B 1 898 ? -17.047 -4.18 -25.109 1 80 898 GLN B CA 1
ATOM 16098 C C . GLN B 1 898 ? -18.047 -4.949 -25.969 1 80 898 GLN B C 1
ATOM 16100 O O . GLN B 1 898 ? -19.266 -4.781 -25.797 1 80 898 GLN B O 1
ATOM 16105 N N . GLU B 1 899 ? -17.516 -5.793 -26.75 1 75.56 899 GLU B N 1
ATOM 16106 C CA . GLU B 1 899 ? -18.375 -6.629 -27.562 1 75.56 899 GLU B CA 1
ATOM 16107 C C . GLU B 1 899 ? -19.125 -7.645 -26.719 1 75.56 899 GLU B C 1
ATOM 16109 O O . GLU B 1 899 ? -20.312 -7.906 -26.953 1 75.56 899 GLU B O 1
ATOM 16114 N N . LYS B 1 900 ? -18.453 -8.195 -25.828 1 78.62 900 LYS B N 1
ATOM 16115 C CA . LYS B 1 900 ? -19.094 -9.141 -24.922 1 78.62 900 LYS B CA 1
ATOM 16116 C C . LYS B 1 900 ? -20.219 -8.477 -24.141 1 78.62 900 LYS B C 1
ATOM 16118 O O . LYS B 1 900 ? -21.281 -9.078 -23.922 1 78.62 900 LYS B O 1
ATOM 16123 N N . LYS B 1 901 ? -20 -7.32 -23.734 1 78.75 901 LYS B N 1
ATOM 16124 C CA . LYS B 1 901 ? -21.047 -6.578 -23.047 1 78.75 901 LYS B CA 1
ATOM 16125 C C . LYS B 1 901 ? -22.281 -6.383 -23.938 1 78.75 901 LYS B C 1
ATOM 16127 O O . LYS B 1 901 ? -23.406 -6.59 -23.5 1 78.75 901 LYS B O 1
ATOM 16132 N N . GLU B 1 902 ? -22 -5.98 -25.094 1 71.56 902 GLU B N 1
ATOM 16133 C CA . GLU B 1 902 ? -23.094 -5.758 -26.031 1 71.56 902 GLU B CA 1
ATOM 16134 C C . GLU B 1 902 ? -23.875 -7.043 -26.281 1 71.56 902 GLU B C 1
ATOM 16136 O O . GLU B 1 902 ? -25.109 -7.027 -26.328 1 71.56 902 GLU B O 1
ATOM 16141 N N . LYS B 1 903 ? -23.141 -8.117 -26.391 1 74.62 903 LYS B N 1
ATOM 16142 C CA . LYS B 1 903 ? -23.781 -9.406 -26.609 1 74.62 903 LYS B CA 1
ATOM 16143 C C . LYS B 1 903 ? -24.547 -9.852 -25.359 1 74.62 903 LYS B C 1
ATOM 16145 O O . LYS B 1 903 ? -25.656 -10.375 -25.469 1 74.62 903 LYS B O 1
ATOM 16150 N N . GLN B 1 904 ? -23.953 -9.648 -24.25 1 76.12 904 GLN B N 1
ATOM 16151 C CA . GLN B 1 904 ? -24.625 -10.016 -23 1 76.12 904 GLN B CA 1
ATOM 16152 C C . GLN B 1 904 ? -25.875 -9.172 -22.766 1 76.12 904 GLN B C 1
ATOM 16154 O O . GLN B 1 904 ? -26.891 -9.688 -22.297 1 76.12 904 GLN B O 1
ATOM 16159 N N . GLU B 1 905 ? -25.734 -7.914 -23.031 1 71.62 905 GLU B N 1
ATOM 16160 C CA . GLU B 1 905 ? -26.891 -7.043 -22.906 1 71.62 905 GLU B CA 1
ATOM 16161 C C . GLU B 1 905 ? -28 -7.461 -23.875 1 71.62 905 GLU B C 1
ATOM 16163 O O . GLU B 1 905 ? -29.172 -7.473 -23.5 1 71.62 905 GLU B O 1
ATOM 16168 N N . GLN B 1 906 ? -27.562 -7.824 -25.047 1 68.62 906 GLN B N 1
ATOM 16169 C CA . GLN B 1 906 ? -28.531 -8.289 -26.031 1 68.62 906 GLN B CA 1
ATOM 16170 C C . GLN B 1 906 ? -29.156 -9.609 -25.594 1 68.62 906 GLN B C 1
ATOM 16172 O O . GLN B 1 906 ? -30.375 -9.789 -25.688 1 68.62 906 GLN B O 1
ATOM 16177 N N . ARG B 1 907 ? -28.328 -10.516 -25.109 1 72.12 907 ARG B N 1
ATOM 16178 C CA . ARG B 1 907 ? -28.812 -11.805 -24.641 1 72.12 907 ARG B CA 1
ATOM 16179 C C . ARG B 1 907 ? -29.719 -11.633 -23.422 1 72.12 907 ARG B C 1
ATOM 16181 O O . ARG B 1 907 ? -30.75 -12.305 -23.297 1 72.12 907 ARG B O 1
ATOM 16188 N N . SER B 1 908 ? -29.188 -10.812 -22.562 1 72.88 908 SER B N 1
ATOM 16189 C CA . SER B 1 908 ? -29.984 -10.555 -21.375 1 72.88 908 SER B CA 1
ATOM 16190 C C . SER B 1 908 ? -31.328 -9.93 -21.75 1 72.88 908 SER B C 1
ATOM 16192 O O . SER B 1 908 ? -32.375 -10.297 -21.203 1 72.88 908 SER B O 1
ATOM 16194 N N . ARG B 1 909 ? -31.281 -9.023 -22.719 1 64.12 909 ARG B N 1
ATOM 16195 C CA . ARG B 1 909 ? -32.531 -8.406 -23.188 1 64.12 909 ARG B CA 1
ATOM 16196 C C . ARG B 1 909 ? -33.438 -9.445 -23.812 1 64.12 909 ARG B C 1
ATOM 16198 O O . ARG B 1 909 ? -34.656 -9.461 -23.531 1 64.12 909 ARG B O 1
ATOM 16205 N N . VAL B 1 910 ? -32.844 -10.289 -24.641 1 67.19 910 VAL B N 1
ATOM 16206 C CA . VAL B 1 910 ? -33.625 -11.328 -25.312 1 67.19 910 VAL B CA 1
ATOM 16207 C C . VAL B 1 910 ? -34.188 -12.305 -24.266 1 67.19 910 VAL B C 1
ATOM 16209 O O . VAL B 1 910 ? -35.344 -12.695 -24.344 1 67.19 910 VAL B O 1
ATOM 16212 N N . THR B 1 911 ? -33.344 -12.633 -23.312 1 75.62 911 THR B N 1
ATOM 16213 C CA . THR B 1 911 ? -33.781 -13.562 -22.281 1 75.62 911 THR B CA 1
ATOM 16214 C C . THR B 1 911 ? -34.844 -12.93 -21.391 1 75.62 911 THR B C 1
ATOM 16216 O O . THR B 1 911 ? -35.781 -13.602 -20.969 1 75.62 911 THR B O 1
ATOM 16219 N N . LYS B 1 912 ? -34.656 -11.703 -21.094 1 71.75 912 LYS B N 1
ATOM 16220 C CA . LYS B 1 912 ? -35.625 -11.016 -20.281 1 71.75 912 LYS B CA 1
ATOM 16221 C C . LYS B 1 912 ? -36.969 -10.875 -21.016 1 71.75 912 LYS B C 1
ATOM 16223 O O . LYS B 1 912 ? -38.031 -11.055 -20.422 1 71.75 912 LYS B O 1
ATOM 16228 N N . VAL B 1 913 ? -36.875 -10.562 -22.312 1 67.25 913 VAL B N 1
ATOM 16229 C CA . VAL B 1 913 ? -38.062 -10.453 -23.125 1 67.25 913 VAL B CA 1
ATOM 16230 C C . VAL B 1 913 ? -38.75 -11.812 -23.219 1 67.25 913 VAL B C 1
ATOM 16232 O O . VAL B 1 913 ? -39.969 -11.914 -23.047 1 67.25 913 VAL B O 1
ATOM 16235 N N . ALA B 1 914 ? -37.938 -12.812 -23.391 1 72.88 914 ALA B N 1
ATOM 16236 C CA . ALA B 1 914 ? -38.469 -14.172 -23.453 1 72.88 914 ALA B CA 1
ATOM 16237 C C . ALA B 1 914 ? -39.094 -14.586 -22.141 1 72.88 914 ALA B C 1
ATOM 16239 O O . ALA B 1 914 ? -40.156 -15.219 -22.109 1 72.88 914 ALA B O 1
ATOM 16240 N N . ALA B 1 915 ? -38.406 -14.258 -21.078 1 77.31 915 ALA B N 1
ATOM 16241 C CA . ALA B 1 915 ? -38.938 -14.586 -19.766 1 77.31 915 ALA B CA 1
ATOM 16242 C C . ALA B 1 915 ? -40.219 -13.805 -19.484 1 77.31 915 ALA B C 1
ATOM 16244 O O . ALA B 1 915 ? -41.188 -14.344 -18.891 1 77.31 915 ALA B O 1
ATOM 16245 N N . THR B 1 916 ? -40.219 -12.594 -19.891 1 72.69 916 THR B N 1
ATOM 16246 C CA . THR B 1 916 ? -41.438 -11.773 -19.703 1 72.69 916 THR B CA 1
ATOM 16247 C C . THR B 1 916 ? -42.594 -12.297 -20.547 1 72.69 916 THR B C 1
ATOM 16249 O O . THR B 1 916 ? -43.719 -12.375 -20.062 1 72.69 916 THR B O 1
ATOM 16252 N N . GLU B 1 917 ? -42.25 -12.656 -21.766 1 71.25 917 GLU B N 1
ATOM 16253 C CA . GLU B 1 917 ? -43.25 -13.242 -22.625 1 71.25 917 GLU B CA 1
ATOM 16254 C C . GLU B 1 917 ? -43.781 -14.57 -22.062 1 71.25 917 GLU B C 1
ATOM 16256 O O . GLU B 1 917 ? -44.969 -14.867 -22.156 1 71.25 917 GLU B O 1
ATOM 16261 N N . GLY B 1 918 ? -42.844 -15.297 -21.484 1 75 918 GLY B N 1
ATOM 16262 C CA . GLY B 1 918 ? -43.219 -16.562 -20.891 1 75 918 GLY B CA 1
ATOM 16263 C C . GLY B 1 918 ? -44.188 -16.438 -19.734 1 75 918 GLY B C 1
ATOM 16264 O O . GLY B 1 918 ? -45.125 -17.203 -19.625 1 75 918 GLY B O 1
ATOM 16265 N N . VAL B 1 919 ? -43.938 -15.469 -18.922 1 78.75 919 VAL B N 1
ATOM 16266 C CA . VAL B 1 919 ? -44.812 -15.281 -17.766 1 78.75 919 VAL B CA 1
ATOM 16267 C C . VAL B 1 919 ? -46.156 -14.711 -18.234 1 78.75 919 VAL B C 1
ATOM 16269 O O . VAL B 1 919 ? -47.219 -15.07 -17.703 1 78.75 919 VAL B O 1
ATOM 16272 N N . PHE B 1 920 ? -46.125 -13.93 -19.297 1 72.06 920 PHE B N 1
ATOM 16273 C CA . PHE B 1 920 ? -47.375 -13.336 -19.781 1 72.06 920 PHE B CA 1
ATOM 16274 C C . PHE B 1 920 ? -48.25 -14.383 -20.438 1 72.06 920 PHE B C 1
ATOM 16276 O O . PHE B 1 920 ? -49.5 -14.273 -20.391 1 72.06 920 PHE B O 1
ATOM 16283 N N . ALA B 1 921 ? -47.656 -15.352 -20.984 1 72.94 921 ALA B N 1
ATOM 16284 C CA . ALA B 1 921 ? -48.406 -16.453 -21.578 1 72.94 921 ALA B CA 1
ATOM 16285 C C . ALA B 1 921 ? -49.25 -17.188 -20.531 1 72.94 921 ALA B C 1
ATOM 16287 O O . ALA B 1 921 ? -50.281 -17.797 -20.844 1 72.94 921 ALA B O 1
ATOM 16288 N N . TYR B 1 922 ? -48.781 -16.969 -19.297 1 77.06 922 TYR B N 1
ATOM 16289 C CA . TYR B 1 922 ? -49.469 -17.719 -18.25 1 77.06 922 TYR B CA 1
ATOM 16290 C C . TYR B 1 922 ? -50.156 -16.781 -17.25 1 77.06 922 TYR B C 1
ATOM 16292 O O . TYR B 1 922 ? -50.281 -17.094 -16.078 1 77.06 922 TYR B O 1
ATOM 16300 N N . GLY B 1 923 ? -50.5 -15.688 -17.547 1 67.25 923 GLY B N 1
ATOM 16301 C CA . GLY B 1 923 ? -51.312 -14.797 -16.734 1 67.25 923 GLY B CA 1
ATOM 16302 C C . GLY B 1 923 ? -50.5 -13.797 -15.945 1 67.25 923 GLY B C 1
ATOM 16303 O O . GLY B 1 923 ? -50.969 -13.281 -14.922 1 67.25 923 GLY B O 1
ATOM 16304 N N . GLY B 1 924 ? -49.25 -13.578 -16.219 1 73.38 924 GLY B N 1
ATOM 16305 C CA . GLY B 1 924 ? -48.438 -12.57 -15.562 1 73.38 924 GLY B CA 1
ATOM 16306 C C . GLY B 1 924 ? -47.625 -13.133 -14.422 1 73.38 924 GLY B C 1
ATOM 16307 O O . GLY B 1 924 ? -47.438 -14.344 -14.32 1 73.38 924 GLY B O 1
ATOM 16308 N N . VAL B 1 925 ? -47.031 -12.156 -13.523 1 77.44 925 VAL B N 1
ATOM 16309 C CA . VAL B 1 925 ? -46.188 -12.555 -12.398 1 77.44 925 VAL B CA 1
ATOM 16310 C C . VAL B 1 925 ? -47.062 -12.969 -11.219 1 77.44 925 VAL B C 1
ATOM 16312 O O . VAL B 1 925 ? -47.969 -12.25 -10.844 1 77.44 925 VAL B O 1
ATOM 16315 N N . TRP B 1 926 ? -46.719 -14.18 -10.797 1 78 926 TRP B N 1
ATOM 16316 C CA . TRP B 1 926 ? -47.531 -14.758 -9.727 1 78 926 TRP B CA 1
ATOM 16317 C C . TRP B 1 926 ? -47.062 -14.242 -8.359 1 78 926 TRP B C 1
ATOM 16319 O O . TRP B 1 926 ? -45.875 -14.023 -8.141 1 78 926 TRP B O 1
ATOM 16329 N N . THR B 1 927 ? -47.906 -13.859 -7.422 1 72.88 927 THR B N 1
ATOM 16330 C CA . THR B 1 927 ? -47.625 -13.469 -6.047 1 72.88 927 THR B CA 1
ATOM 16331 C C . THR B 1 927 ? -47.875 -14.633 -5.09 1 72.88 927 THR B C 1
ATOM 16333 O O . THR B 1 927 ? -48.406 -15.664 -5.488 1 72.88 927 THR B O 1
ATOM 16336 N N . LEU B 1 928 ? -47.312 -14.531 -3.812 1 72.56 928 LEU B N 1
ATOM 16337 C CA . LEU B 1 928 ? -47.469 -15.586 -2.812 1 72.56 928 LEU B CA 1
ATOM 16338 C C . LEU B 1 928 ? -48.938 -15.961 -2.633 1 72.56 928 LEU B C 1
ATOM 16340 O O . LEU B 1 928 ? -49.25 -17.125 -2.41 1 72.56 928 LEU B O 1
ATOM 16344 N N . ASP B 1 929 ? -49.906 -15.07 -2.826 1 65.31 929 ASP B N 1
ATOM 16345 C CA . ASP B 1 929 ? -51.312 -15.289 -2.598 1 65.31 929 ASP B CA 1
ATOM 16346 C C . ASP B 1 929 ? -52 -15.875 -3.836 1 65.31 929 ASP B C 1
ATOM 16348 O O . ASP B 1 929 ? -52.969 -16.609 -3.725 1 65.31 929 ASP B O 1
ATOM 16352 N N . SER B 1 930 ? -51.5 -15.695 -4.984 1 75.06 930 SER B N 1
ATOM 16353 C CA . SER B 1 930 ? -52.25 -16.016 -6.207 1 75.06 930 SER B CA 1
ATOM 16354 C C . SER B 1 930 ? -51.656 -17.25 -6.895 1 75.06 930 SER B C 1
ATOM 16356 O O . SER B 1 930 ? -52.25 -17.797 -7.816 1 75.06 930 SER B O 1
ATOM 16358 N N . TYR B 1 931 ? -50.5 -17.688 -6.438 1 79.56 931 TYR B N 1
ATOM 16359 C CA . TYR B 1 931 ? -49.812 -18.688 -7.25 1 79.56 931 TYR B CA 1
ATOM 16360 C C . TYR B 1 931 ? -50.594 -20 -7.254 1 79.56 931 TYR B C 1
ATOM 16362 O O . TYR B 1 931 ? -50.656 -20.688 -8.281 1 79.56 931 TYR B O 1
ATOM 16370 N N . GLU B 1 932 ? -51.281 -20.297 -6.16 1 75.81 932 GLU B N 1
ATOM 16371 C CA . GLU B 1 932 ? -52 -21.562 -6.066 1 75.81 932 GLU B CA 1
ATOM 16372 C C . GLU B 1 932 ? -53.219 -21.562 -6.996 1 75.81 932 GLU B C 1
ATOM 16374 O O . GLU B 1 932 ? -53.5 -22.578 -7.656 1 75.81 932 GLU B O 1
ATOM 16379 N N . ASP B 1 933 ? -53.938 -20.5 -7.098 1 76.06 933 ASP B N 1
ATOM 16380 C CA . ASP B 1 933 ? -55.125 -20.391 -7.961 1 76.06 933 ASP B CA 1
ATOM 16381 C C . ASP B 1 933 ? -54.719 -20.469 -9.438 1 76.06 933 ASP B C 1
ATOM 16383 O O . ASP B 1 933 ? -55.375 -21.125 -10.234 1 76.06 933 ASP B O 1
ATOM 16387 N N . LYS B 1 934 ? -53.625 -19.859 -9.648 1 80.19 934 LYS B N 1
ATOM 16388 C CA . LYS B 1 934 ? -53.219 -19.812 -11.039 1 80.19 934 LYS B CA 1
ATOM 16389 C C . LYS B 1 934 ? -52.719 -21.172 -11.508 1 80.19 934 LYS B C 1
ATOM 16391 O O . LYS B 1 934 ? -52.938 -21.547 -12.664 1 80.19 934 LYS B O 1
ATOM 16396 N N . ILE B 1 935 ? -52.125 -21.844 -10.578 1 81.94 935 ILE B N 1
ATOM 16397 C CA . ILE B 1 935 ? -51.656 -23.188 -10.922 1 81.94 935 ILE B CA 1
ATOM 16398 C C . ILE B 1 935 ? -52.844 -24.109 -11.141 1 81.94 935 ILE B C 1
ATOM 16400 O O . ILE B 1 935 ? -52.844 -24.938 -12.062 1 81.94 935 ILE B O 1
ATOM 16404 N N . SER B 1 936 ? -53.938 -23.891 -10.367 1 77.44 936 SER B N 1
ATOM 16405 C CA . SER B 1 936 ? -55.125 -24.75 -10.453 1 77.44 936 SER B CA 1
ATOM 16406 C C . SER B 1 936 ? -55.906 -24.484 -11.742 1 77.44 936 SER B C 1
ATOM 16408 O O . SER B 1 936 ? -56.562 -25.391 -12.266 1 77.44 936 SER B O 1
ATOM 16410 N N . GLU B 1 937 ? -55.75 -23.359 -12.297 1 76.5 937 GLU B N 1
ATOM 16411 C CA . GLU B 1 937 ? -56.5 -22.984 -13.5 1 76.5 937 GLU B CA 1
ATOM 16412 C C . GLU B 1 937 ? -55.812 -23.516 -14.75 1 76.5 937 GLU B C 1
ATOM 16414 O O . GLU B 1 937 ? -56.438 -23.641 -15.805 1 76.5 937 GLU B O 1
ATOM 16419 N N . LEU B 1 938 ? -54.625 -23.906 -14.57 1 79.12 938 LEU B N 1
ATOM 16420 C CA . LEU B 1 938 ? -53.875 -24.312 -15.742 1 79.12 938 LEU B CA 1
ATOM 16421 C C . LEU B 1 938 ? -54 -25.812 -15.992 1 79.12 938 LEU B C 1
ATOM 16423 O O . LEU B 1 938 ? -54.219 -26.578 -15.055 1 79.12 938 LEU B O 1
ATOM 16427 N N . GLN B 1 939 ? -54.094 -26.234 -17.344 1 75.75 939 GLN B N 1
ATOM 16428 C CA . GLN B 1 939 ? -54.094 -27.641 -17.719 1 75.75 939 GLN B CA 1
ATOM 16429 C C . GLN B 1 939 ? -52.844 -28.359 -17.203 1 75.75 939 GLN B C 1
ATOM 16431 O O . GLN B 1 939 ? -51.781 -27.766 -17.125 1 75.75 939 GLN B O 1
ATOM 16436 N N . PRO B 1 940 ? -52.969 -29.547 -16.703 1 72.25 940 PRO B N 1
ATOM 16437 C CA . PRO B 1 940 ? -51.875 -30.281 -16.078 1 72.25 940 PRO B CA 1
ATOM 16438 C C . PRO B 1 940 ? -50.625 -30.344 -16.953 1 72.25 940 PRO B C 1
ATOM 16440 O O . PRO B 1 940 ? -49.5 -30.281 -16.438 1 72.25 940 PRO B O 1
ATOM 16443 N N . ALA B 1 941 ? -50.812 -30.344 -18.266 1 72.56 941 ALA B N 1
ATOM 16444 C CA . ALA B 1 941 ? -49.656 -30.469 -19.172 1 72.56 941 ALA B CA 1
ATOM 16445 C C . ALA B 1 941 ? -48.844 -29.172 -19.234 1 72.56 941 ALA B C 1
ATOM 16447 O O . ALA B 1 941 ? -47.656 -29.188 -19.531 1 72.56 941 ALA B O 1
ATOM 16448 N N . LYS B 1 942 ? -49.438 -28.062 -18.844 1 78.44 942 LYS B N 1
ATOM 16449 C CA . LYS B 1 942 ? -48.812 -26.75 -18.984 1 78.44 942 LYS B CA 1
ATOM 16450 C C . LYS B 1 942 ? -48.344 -26.203 -17.625 1 78.44 942 LYS B C 1
ATOM 16452 O O . LYS B 1 942 ? -47.688 -25.172 -17.547 1 78.44 942 LYS B O 1
ATOM 16457 N N . ARG B 1 943 ? -48.656 -26.859 -16.625 1 84.56 943 ARG B N 1
ATOM 16458 C CA . ARG B 1 943 ? -48.375 -26.344 -15.289 1 84.56 943 ARG B CA 1
ATOM 16459 C C . ARG B 1 943 ? -46.875 -26.266 -15.047 1 84.56 943 ARG B C 1
ATOM 16461 O O . ARG B 1 943 ? -46.375 -25.234 -14.578 1 84.56 943 ARG B O 1
ATOM 16468 N N . LYS B 1 944 ? -46.219 -27.281 -15.406 1 85 944 LYS B N 1
ATOM 16469 C CA . LYS B 1 944 ? -44.781 -27.344 -15.188 1 85 944 LYS B CA 1
ATOM 16470 C C . LYS B 1 944 ? -44.062 -26.219 -15.938 1 85 944 LYS B C 1
ATOM 16472 O O . LYS B 1 944 ? -43.156 -25.562 -15.391 1 85 944 LYS B O 1
ATOM 16477 N N . ALA B 1 945 ? -44.531 -26.062 -17.125 1 83 945 ALA B N 1
ATOM 16478 C CA . ALA B 1 945 ? -43.938 -25.016 -17.938 1 83 945 ALA B CA 1
ATOM 16479 C C . ALA B 1 945 ? -44.25 -23.641 -17.391 1 83 945 ALA B C 1
ATOM 16481 O O . ALA B 1 945 ? -43.375 -22.75 -17.406 1 83 945 ALA B O 1
ATOM 16482 N N . ALA B 1 946 ? -45.312 -23.484 -16.875 1 84.06 946 ALA B N 1
ATOM 16483 C CA . ALA B 1 946 ? -45.719 -22.188 -16.312 1 84.06 946 ALA B CA 1
ATOM 16484 C C . ALA B 1 946 ? -44.938 -21.875 -15.047 1 84.06 946 ALA B C 1
ATOM 16486 O O . ALA B 1 946 ? -44.469 -20.75 -14.859 1 84.06 946 ALA B O 1
ATOM 16487 N N . ILE B 1 947 ? -44.781 -22.844 -14.242 1 87.12 947 ILE B N 1
ATOM 16488 C CA . ILE B 1 947 ? -44.031 -22.656 -13 1 87.12 947 ILE B CA 1
ATOM 16489 C C . ILE B 1 947 ? -42.594 -22.328 -13.312 1 87.12 947 ILE B C 1
ATOM 16491 O O . ILE B 1 947 ? -42 -21.422 -12.703 1 87.12 947 ILE B O 1
ATOM 16495 N N . TYR B 1 948 ? -42.125 -23.016 -14.203 1 87.38 948 TYR B N 1
ATOM 16496 C CA . TYR B 1 948 ? -40.719 -22.75 -14.57 1 87.38 948 TYR B CA 1
ATOM 16497 C C . TYR B 1 948 ? -40.594 -21.359 -15.188 1 87.38 948 TYR B C 1
ATOM 16499 O O . TYR B 1 948 ? -39.562 -20.703 -14.984 1 87.38 948 TYR B O 1
ATOM 16507 N N . ALA B 1 949 ? -41.562 -20.984 -15.898 1 83.19 949 ALA B N 1
ATOM 16508 C CA . ALA B 1 949 ? -41.562 -19.641 -16.453 1 83.19 949 ALA B CA 1
ATOM 16509 C C . ALA B 1 949 ? -41.5 -18.578 -15.352 1 83.19 949 ALA B C 1
ATOM 16511 O O . ALA B 1 949 ? -40.812 -17.562 -15.477 1 83.19 949 ALA B O 1
ATOM 16512 N N . GLN B 1 950 ? -42.125 -18.859 -14.336 1 83.81 950 GLN B N 1
ATOM 16513 C CA . GLN B 1 950 ? -42.125 -17.953 -13.195 1 83.81 950 GLN B CA 1
ATOM 16514 C C . GLN B 1 950 ? -40.719 -17.922 -12.547 1 83.81 950 GLN B C 1
ATOM 16516 O O . GLN B 1 950 ? -40.219 -16.844 -12.211 1 83.81 950 GLN B O 1
ATOM 16521 N N . LEU B 1 951 ? -40.156 -19.016 -12.359 1 86 951 LEU B N 1
ATOM 16522 C CA . LEU B 1 951 ? -38.844 -19.109 -11.742 1 86 951 LEU B CA 1
ATOM 16523 C C . LEU B 1 951 ? -37.812 -18.406 -12.586 1 86 951 LEU B C 1
ATOM 16525 O O . LEU B 1 951 ? -36.938 -17.719 -12.055 1 86 951 LEU B O 1
ATOM 16529 N N . LYS B 1 952 ? -37.969 -18.641 -13.805 1 81.81 952 LYS B N 1
ATOM 16530 C CA . LYS B 1 952 ? -37.062 -17.984 -14.727 1 81.81 952 LYS B CA 1
ATOM 16531 C C . LYS B 1 952 ? -37.188 -16.469 -14.664 1 81.81 952 LYS B C 1
ATOM 16533 O O . LYS B 1 952 ? -36.188 -15.742 -14.719 1 81.81 952 LYS B O 1
ATOM 16538 N N . TYR B 1 953 ? -38.344 -16.062 -14.531 1 80.38 953 TYR B N 1
ATOM 16539 C CA . TYR B 1 953 ? -38.625 -14.633 -14.43 1 80.38 953 TYR B CA 1
ATOM 16540 C C . TYR B 1 953 ? -38.031 -14.07 -13.133 1 80.38 953 TYR B C 1
ATOM 16542 O O . TYR B 1 953 ? -37.438 -13 -13.133 1 80.38 953 TYR B O 1
ATOM 16550 N N . HIS B 1 954 ? -38.125 -14.719 -12.117 1 80.12 954 HIS B N 1
ATOM 16551 C CA . HIS B 1 954 ? -37.594 -14.289 -10.828 1 80.12 954 HIS B CA 1
ATOM 16552 C C . HIS B 1 954 ? -36.094 -14.258 -10.828 1 80.12 954 HIS B C 1
ATOM 16554 O O . HIS B 1 954 ? -35.469 -13.406 -10.18 1 80.12 954 HIS B O 1
ATOM 16560 N N . LYS B 1 955 ? -35.594 -15.109 -11.469 1 79.88 955 LYS B N 1
ATOM 16561 C CA . LYS B 1 955 ? -34.125 -15.203 -11.516 1 79.88 955 LYS B CA 1
ATOM 16562 C C . LYS B 1 955 ? -33.531 -14.133 -12.43 1 79.88 955 LYS B C 1
ATOM 16564 O O . LYS B 1 955 ? -32.562 -13.461 -12.07 1 79.88 955 LYS B O 1
ATOM 16569 N N . ARG B 1 956 ? -34.188 -13.961 -13.547 1 75.81 956 ARG B N 1
ATOM 16570 C CA . ARG B 1 956 ? -33.531 -13.195 -14.609 1 75.81 956 ARG B CA 1
ATOM 16571 C C . ARG B 1 956 ? -34.031 -11.758 -14.633 1 75.81 956 ARG B C 1
ATOM 16573 O O . ARG B 1 956 ? -33.312 -10.852 -15.07 1 75.81 956 ARG B O 1
ATOM 16580 N N . VAL B 1 957 ? -35.25 -11.555 -14.234 1 69.5 957 VAL B N 1
ATOM 16581 C CA . VAL B 1 957 ? -35.844 -10.219 -14.375 1 69.5 957 VAL B CA 1
ATOM 16582 C C . VAL B 1 957 ? -35.906 -9.539 -13.008 1 69.5 957 VAL B C 1
ATOM 16584 O O . VAL B 1 957 ? -35.406 -8.422 -12.836 1 69.5 957 VAL B O 1
ATOM 16587 N N . LEU B 1 958 ? -36.344 -10.266 -11.984 1 65.31 958 LEU B N 1
ATOM 16588 C CA . LEU B 1 958 ? -36.562 -9.648 -10.68 1 65.31 958 LEU B CA 1
ATOM 16589 C C . LEU B 1 958 ? -35.312 -9.766 -9.812 1 65.31 958 LEU B C 1
ATOM 16591 O O . LEU B 1 958 ? -35.188 -9.062 -8.805 1 65.31 958 LEU B O 1
ATOM 16595 N N . ASP B 1 959 ? -34.312 -10.414 -10.312 1 65.19 959 ASP B N 1
ATOM 16596 C CA . ASP B 1 959 ? -33.125 -10.703 -9.523 1 65.19 959 ASP B CA 1
ATOM 16597 C C . ASP B 1 959 ? -33.469 -11 -8.07 1 65.19 959 ASP B C 1
ATOM 16599 O O . ASP B 1 959 ? -32.906 -10.406 -7.148 1 65.19 959 ASP B O 1
ATOM 16603 N N . SER B 1 960 ? -34.438 -11.906 -7.84 1 65.31 960 SER B N 1
ATOM 16604 C CA . SER B 1 960 ? -34.906 -12.297 -6.523 1 65.31 960 SER B CA 1
ATOM 16605 C C . SER B 1 960 ? -33.812 -12.953 -5.691 1 65.31 960 SER B C 1
ATOM 16607 O O . SER B 1 960 ? -32.969 -13.641 -6.234 1 65.31 960 SER B O 1
ATOM 16609 N N . LYS B 1 961 ? -33.719 -12.578 -4.434 1 66.19 961 LYS B N 1
ATOM 16610 C CA . LYS B 1 961 ? -32.75 -13.172 -3.516 1 66.19 961 LYS B CA 1
ATOM 16611 C C . LYS B 1 961 ? -33.125 -14.617 -3.189 1 66.19 961 LYS B C 1
ATOM 16613 O O . LYS B 1 961 ? -34.312 -14.938 -2.998 1 66.19 961 LYS B O 1
ATOM 16618 N N . GLY B 1 962 ? -32.281 -15.57 -3.443 1 62.09 962 GLY B N 1
ATOM 16619 C CA . GLY B 1 962 ? -32.469 -16.969 -3.104 1 62.09 962 GLY B CA 1
ATOM 16620 C C . GLY B 1 962 ? -31.297 -17.844 -3.529 1 62.09 962 GLY B C 1
ATOM 16621 O O . GLY B 1 962 ? -30.406 -17.391 -4.262 1 62.09 962 GLY B O 1
ATOM 16622 N N . ASN B 1 963 ? -31.156 -18.938 -2.809 1 69 963 ASN B N 1
ATOM 16623 C CA . ASN B 1 963 ? -30.156 -19.922 -3.207 1 69 963 ASN B CA 1
ATOM 16624 C C . ASN B 1 963 ? -30.266 -20.266 -4.691 1 69 963 ASN B C 1
ATOM 16626 O O . ASN B 1 963 ? -31.359 -20.469 -5.207 1 69 963 ASN B O 1
ATOM 16630 N N . PRO B 1 964 ? -29.297 -20.109 -5.414 1 76.62 964 PRO B N 1
ATOM 16631 C CA . PRO B 1 964 ? -29.312 -20.359 -6.859 1 76.62 964 PRO B CA 1
ATOM 16632 C C . PRO B 1 964 ? -29.984 -21.672 -7.227 1 76.62 964 PRO B C 1
ATOM 16634 O O . PRO B 1 964 ? -30.5 -21.828 -8.336 1 76.62 964 PRO B O 1
ATOM 16637 N N . GLN B 1 965 ? -30.031 -22.625 -6.34 1 75.31 965 GLN B N 1
ATOM 16638 C CA . GLN B 1 965 ? -30.609 -23.938 -6.621 1 75.31 965 GLN B CA 1
ATOM 16639 C C . GLN B 1 965 ? -32.125 -23.844 -6.742 1 75.31 965 GLN B C 1
ATOM 16641 O O . GLN B 1 965 ? -32.75 -24.672 -7.414 1 75.31 965 GLN B O 1
ATOM 16646 N N . LEU B 1 966 ? -32.656 -22.812 -6.234 1 78.75 966 LEU B N 1
ATOM 16647 C CA . LEU B 1 966 ? -34.094 -22.656 -6.254 1 78.75 966 LEU B CA 1
ATOM 16648 C C . LEU B 1 966 ? -34.594 -22.297 -7.652 1 78.75 966 LEU B C 1
ATOM 16650 O O . LEU B 1 966 ? -35.75 -22.516 -7.984 1 78.75 966 LEU B O 1
ATOM 16654 N N . PHE B 1 967 ? -33.688 -21.781 -8.422 1 81.69 967 PHE B N 1
ATOM 16655 C CA . PHE B 1 967 ? -34.125 -21.266 -9.727 1 81.69 967 PHE B CA 1
ATOM 16656 C C . PHE B 1 967 ? -33.906 -22.312 -10.812 1 81.69 967 PHE B C 1
ATOM 16658 O O . PHE B 1 967 ? -34.281 -22.078 -11.969 1 81.69 967 PHE B O 1
ATOM 16665 N N . GLN B 1 968 ? -33.344 -23.422 -10.438 1 79.56 968 GLN B N 1
ATOM 16666 C CA . GLN B 1 968 ? -32.938 -24.391 -11.43 1 79.56 968 GLN B CA 1
ATOM 16667 C C . GLN B 1 968 ? -34.062 -25.297 -11.852 1 79.56 968 GLN B C 1
ATOM 16669 O O . GLN B 1 968 ? -34.938 -25.625 -11.047 1 79.56 968 GLN B O 1
ATOM 16674 N N . LYS B 1 969 ? -34.156 -25.5 -13.242 1 78.44 969 LYS B N 1
ATOM 16675 C CA . LYS B 1 969 ? -35.156 -26.422 -13.805 1 78.44 969 LYS B CA 1
ATOM 16676 C C . LYS B 1 969 ? -34.75 -27.875 -13.523 1 78.44 969 LYS B C 1
ATOM 16678 O O . LYS B 1 969 ? -35.625 -28.734 -13.375 1 78.44 969 LYS B O 1
ATOM 16683 N N . SER B 1 970 ? -33.438 -28.047 -13.742 1 72.75 970 SER B N 1
ATOM 16684 C CA . SER B 1 970 ? -32.906 -29.391 -13.57 1 72.75 970 SER B CA 1
ATOM 16685 C C . SER B 1 970 ? -31.641 -29.375 -12.711 1 72.75 970 SER B C 1
ATOM 16687 O O . SER B 1 970 ? -30.969 -28.359 -12.594 1 72.75 970 SER B O 1
ATOM 16689 N N . THR B 1 971 ? -31.5 -30.141 -11.805 1 66.06 971 THR B N 1
ATOM 16690 C CA . THR B 1 971 ? -30.266 -30.328 -11.062 1 66.06 971 THR B CA 1
ATOM 16691 C C . THR B 1 971 ? -29.578 -31.641 -11.461 1 66.06 971 THR B C 1
ATOM 16693 O O . THR B 1 971 ? -30.203 -32.719 -11.422 1 66.06 971 THR B O 1
ATOM 16696 N N . HIS B 1 972 ? -28.344 -31.641 -12 1 55.5 972 HIS B N 1
ATOM 16697 C CA . HIS B 1 972 ? -27.547 -32.781 -12.445 1 55.5 972 HIS B CA 1
ATOM 16698 C C . HIS B 1 972 ? -28.234 -33.5 -13.586 1 55.5 972 HIS B C 1
ATOM 16700 O O . HIS B 1 972 ? -28.297 -34.75 -13.586 1 55.5 972 HIS B O 1
ATOM 16706 N N . GLY B 1 973 ? -28.984 -32.812 -14.609 1 59.47 973 GLY B N 1
ATOM 16707 C CA . GLY B 1 973 ? -29.562 -33.344 -15.82 1 59.47 973 GLY B CA 1
ATOM 16708 C C . GLY B 1 973 ? -31.016 -33.781 -15.648 1 59.47 973 GLY B C 1
ATOM 16709 O O . GLY B 1 973 ? -31.688 -34.125 -16.625 1 59.47 973 GLY B O 1
ATOM 16710 N N . THR B 1 974 ? -31.469 -34.062 -14.461 1 59.66 974 THR B N 1
ATOM 16711 C CA . THR B 1 974 ? -32.844 -34.469 -14.234 1 59.66 974 THR B CA 1
ATOM 16712 C C . THR B 1 974 ? -33.75 -33.25 -13.977 1 59.66 974 THR B C 1
ATOM 16714 O O . THR B 1 974 ? -33.438 -32.438 -13.109 1 59.66 974 THR B O 1
ATOM 16717 N N . GLU B 1 975 ? -34.75 -33.125 -14.68 1 75.69 975 GLU B N 1
ATOM 16718 C CA . GLU B 1 975 ? -35.688 -32.031 -14.57 1 75.69 975 GLU B CA 1
ATOM 16719 C C . GLU B 1 975 ? -36.5 -32.125 -13.273 1 75.69 975 GLU B C 1
ATOM 16721 O O . GLU B 1 975 ? -36.906 -33.188 -12.867 1 75.69 975 GLU B O 1
ATOM 16726 N N . HIS B 1 976 ? -36.562 -31.188 -12.523 1 79.75 976 HIS B N 1
ATOM 16727 C CA . HIS B 1 976 ? -37.344 -31.141 -11.289 1 79.75 976 HIS B CA 1
ATOM 16728 C C . HIS B 1 976 ? -38.812 -31.422 -11.539 1 79.75 976 HIS B C 1
ATOM 16730 O O . HIS B 1 976 ? -39.344 -31.125 -12.625 1 79.75 976 HIS B O 1
ATOM 16736 N N . SER B 1 977 ? -39.406 -32.312 -10.656 1 77.25 977 SER B N 1
ATOM 16737 C CA . SER B 1 977 ? -40.844 -32.562 -10.758 1 77.25 977 SER B CA 1
ATOM 16738 C C . SER B 1 977 ? -41.656 -31.297 -10.555 1 77.25 977 SER B C 1
ATOM 16740 O O . SER B 1 977 ? -41.125 -30.281 -10.086 1 77.25 977 SER B O 1
ATOM 16742 N N . GLU B 1 978 ? -42.938 -31.297 -11.016 1 80.88 978 GLU B N 1
ATOM 16743 C CA . GLU B 1 978 ? -43.844 -30.172 -10.836 1 80.88 978 GLU B CA 1
ATOM 16744 C C . GLU B 1 978 ? -43.938 -29.766 -9.367 1 80.88 978 GLU B C 1
ATOM 16746 O O . GLU B 1 978 ? -43.969 -28.578 -9.039 1 80.88 978 GLU B O 1
ATOM 16751 N N . GLY B 1 979 ? -43.875 -30.75 -8.555 1 75.5 979 GLY B N 1
ATOM 16752 C CA . GLY B 1 979 ? -43.969 -30.469 -7.129 1 75.5 979 GLY B CA 1
ATOM 16753 C C . GLY B 1 979 ? -42.75 -29.734 -6.578 1 75.5 979 GLY B C 1
ATOM 16754 O O . GLY B 1 979 ? -42.906 -28.75 -5.852 1 75.5 979 GLY B O 1
ATOM 16755 N N . THR B 1 980 ? -41.656 -30.188 -6.957 1 81 980 THR B N 1
ATOM 16756 C CA . THR B 1 980 ? -40.406 -29.562 -6.496 1 81 980 THR B CA 1
ATOM 16757 C C . THR B 1 980 ? -40.312 -28.125 -7.004 1 81 980 THR B C 1
ATOM 16759 O O . THR B 1 980 ? -39.906 -27.219 -6.262 1 81 980 THR B O 1
ATOM 16762 N N . LEU B 1 981 ? -40.688 -27.984 -8.195 1 86.56 981 LEU B N 1
ATOM 16763 C CA . LEU B 1 981 ? -40.625 -26.641 -8.773 1 86.56 981 LEU B CA 1
ATOM 16764 C C . LEU B 1 981 ? -41.625 -25.719 -8.078 1 86.56 981 LEU B C 1
ATOM 16766 O O . LEU B 1 981 ? -41.344 -24.531 -7.891 1 86.56 981 LEU B O 1
ATOM 16770 N N . THR B 1 982 ? -42.688 -26.297 -7.742 1 81.25 982 THR B N 1
ATOM 16771 C CA . THR B 1 982 ? -43.688 -25.516 -7.035 1 81.25 982 THR B CA 1
ATOM 16772 C C . THR B 1 982 ? -43.188 -25.125 -5.645 1 81.25 982 THR B C 1
ATOM 16774 O O . THR B 1 982 ? -43.375 -24 -5.199 1 81.25 982 THR B O 1
ATOM 16777 N N . ASP B 1 983 ? -42.5 -25.969 -5.027 1 80.5 983 ASP B N 1
ATOM 16778 C CA . ASP B 1 983 ? -41.938 -25.688 -3.717 1 80.5 983 ASP B CA 1
ATOM 16779 C C . ASP B 1 983 ? -40.844 -24.625 -3.816 1 80.5 983 ASP B C 1
ATOM 16781 O O . ASP B 1 983 ? -40.75 -23.734 -2.957 1 80.5 983 ASP B O 1
ATOM 16785 N N . ASN B 1 984 ? -40.125 -24.734 -4.809 1 83.19 984 ASN B N 1
ATOM 16786 C CA . ASN B 1 984 ? -39.062 -23.734 -5.035 1 83.19 984 ASN B CA 1
ATOM 16787 C C . ASN B 1 984 ? -39.656 -22.344 -5.258 1 83.19 984 ASN B C 1
ATOM 16789 O O . ASN B 1 984 ? -39.156 -21.359 -4.73 1 83.19 984 ASN B O 1
ATOM 16793 N N . LEU B 1 985 ? -40.656 -22.375 -6.02 1 84.81 985 LEU B N 1
ATOM 16794 C CA . LEU B 1 985 ? -41.281 -21.094 -6.293 1 84.81 985 LEU B CA 1
ATOM 16795 C C . LEU B 1 985 ? -41.906 -20.516 -5.027 1 84.81 985 LEU B C 1
ATOM 16797 O O . LEU B 1 985 ? -41.812 -19.312 -4.758 1 84.81 985 LEU B O 1
ATOM 16801 N N . LYS B 1 986 ? -42.438 -21.359 -4.285 1 80.62 986 LYS B N 1
ATOM 16802 C CA . LYS B 1 986 ? -43.031 -20.906 -3.027 1 80.62 986 LYS B CA 1
ATOM 16803 C C . LYS B 1 986 ? -41.969 -20.359 -2.086 1 80.62 986 LYS B C 1
ATOM 16805 O O . LYS B 1 986 ? -42.156 -19.281 -1.501 1 80.62 986 LYS B O 1
ATOM 16810 N N . THR B 1 987 ? -40.938 -21.047 -1.973 1 79.5 987 THR B N 1
ATOM 16811 C CA . THR B 1 987 ? -39.812 -20.625 -1.12 1 79.5 987 THR B CA 1
ATOM 16812 C C . THR B 1 987 ? -39.281 -19.281 -1.592 1 79.5 987 THR B C 1
ATOM 16814 O O . THR B 1 987 ? -38.969 -18.406 -0.776 1 79.5 987 THR B O 1
ATOM 16817 N N . LEU B 1 988 ? -39.125 -19.188 -2.828 1 79 988 LEU B N 1
ATOM 16818 C CA . LEU B 1 988 ? -38.594 -17.969 -3.408 1 79 988 LEU B CA 1
ATOM 16819 C C . LEU B 1 988 ? -39.531 -16.781 -3.164 1 79 988 LEU B C 1
ATOM 16821 O O . LEU B 1 988 ? -39.062 -15.68 -2.852 1 79 988 LEU B O 1
ATOM 16825 N N . LEU B 1 989 ? -40.75 -17.047 -3.279 1 75.06 989 LEU B N 1
ATOM 16826 C CA . LEU B 1 989 ? -41.75 -16 -3.07 1 75.06 989 LEU B CA 1
ATOM 16827 C C . LEU B 1 989 ? -41.812 -15.602 -1.6 1 75.06 989 LEU B C 1
ATOM 16829 O O . LEU B 1 989 ? -41.969 -14.422 -1.277 1 75.06 989 LEU B O 1
ATOM 16833 N N . GLU B 1 990 ? -41.5 -16.531 -0.789 1 66.88 990 GLU B N 1
ATOM 16834 C CA . GLU B 1 990 ? -41.5 -16.266 0.645 1 66.88 990 GLU B CA 1
ATOM 16835 C C . GLU B 1 990 ? -40.281 -15.445 1.038 1 66.88 990 GLU B C 1
ATOM 16837 O O . GLU B 1 990 ? -40.375 -14.523 1.847 1 66.88 990 GLU B O 1
ATOM 16842 N N . LEU B 1 991 ? -39.156 -15.875 0.453 1 63.06 991 LEU B N 1
ATOM 16843 C CA . LEU B 1 991 ? -37.906 -15.211 0.755 1 63.06 991 LEU B CA 1
ATOM 16844 C C . LEU B 1 991 ? -37.938 -13.758 0.29 1 63.06 991 LEU B C 1
ATOM 16846 O O . LEU B 1 991 ? -37.344 -12.883 0.938 1 63.06 991 LEU B O 1
ATOM 16850 N N . ASN B 1 992 ? -38.406 -13.641 -0.754 1 55.16 992 ASN B N 1
ATOM 16851 C CA . ASN B 1 992 ? -38.375 -12.305 -1.336 1 55.16 992 ASN B CA 1
ATOM 16852 C C . ASN B 1 992 ? -39.594 -11.484 -0.935 1 55.16 992 ASN B C 1
ATOM 16854 O O . ASN B 1 992 ? -39.719 -10.312 -1.31 1 55.16 992 ASN B O 1
ATOM 16858 N N . ASN B 1 993 ? -40.375 -12.164 -0.203 1 46.16 993 ASN B N 1
ATOM 16859 C CA . ASN B 1 993 ? -41.5 -11.445 0.387 1 46.16 993 ASN B CA 1
ATOM 16860 C C . ASN B 1 993 ? -41.125 -10.852 1.742 1 46.16 993 ASN B C 1
ATOM 16862 O O . ASN B 1 993 ? -41.844 -11.047 2.727 1 46.16 993 ASN B O 1
ATOM 16866 N N . ILE B 1 994 ? -39.844 -10.867 2.08 1 38.22 994 ILE B N 1
ATOM 16867 C CA . ILE B 1 994 ? -39.406 -10.422 3.396 1 38.22 994 ILE B CA 1
ATOM 16868 C C . ILE B 1 994 ? -39.844 -8.984 3.641 1 38.22 994 ILE B C 1
ATOM 16870 O O . ILE B 1 994 ? -39.5 -8.078 2.889 1 38.22 994 ILE B O 1
ATOM 16874 N N . THR B 1 995 ? -40.906 -8.883 4.289 1 32.59 995 THR B N 1
ATOM 16875 C CA . THR B 1 995 ? -41.25 -7.652 4.988 1 32.59 995 THR B CA 1
ATOM 16876 C C . THR B 1 995 ? -40.094 -7.156 5.844 1 32.59 995 THR B C 1
ATOM 16878 O O . THR B 1 995 ? -39.25 -7.949 6.281 1 32.59 995 THR B O 1
ATOM 16881 N N . ALA B 1 996 ? -39.75 -5.93 5.852 1 33.06 996 ALA B N 1
ATOM 16882 C CA . ALA B 1 996 ? -38.75 -5.121 6.566 1 33.06 996 ALA B CA 1
ATOM 16883 C C . ALA B 1 996 ? -38.562 -5.633 7.988 1 33.06 996 ALA B C 1
ATOM 16885 O O . ALA B 1 996 ? -37.625 -5.238 8.664 1 33.06 996 ALA B O 1
ATOM 16886 N N . ALA B 1 997 ? -39.438 -6.227 8.602 1 30.72 997 ALA B N 1
ATOM 16887 C CA . ALA B 1 997 ? -39.5 -6.426 10.047 1 30.72 997 ALA B CA 1
ATOM 16888 C C . ALA B 1 997 ? -38.375 -7.359 10.508 1 30.72 997 ALA B C 1
ATOM 16890 O O . ALA B 1 997 ? -37.875 -7.242 11.641 1 30.72 997 ALA B O 1
ATOM 16891 N N . ASP B 1 998 ? -38.094 -8.438 9.875 1 30.81 998 ASP B N 1
ATOM 16892 C CA . ASP B 1 998 ? -37.312 -9.492 10.508 1 30.81 998 ASP B CA 1
ATOM 16893 C C . ASP B 1 998 ? -35.844 -9.094 10.594 1 30.81 998 ASP B C 1
ATOM 16895 O O . ASP B 1 998 ? -35 -9.844 11.133 1 30.81 998 ASP B O 1
ATOM 16899 N N . VAL B 1 999 ? -35.375 -8.281 9.812 1 32.09 999 VAL B N 1
ATOM 16900 C CA . VAL B 1 999 ? -33.969 -8.023 9.836 1 32.09 999 VAL B CA 1
ATOM 16901 C C . VAL B 1 999 ? -33.594 -7.223 11.086 1 32.09 999 VAL B C 1
ATOM 16903 O O . VAL B 1 999 ? -32.406 -6.934 11.328 1 32.09 999 VAL B O 1
ATOM 16906 N N . GLU B 1 1000 ? -34.469 -6.547 11.695 1 31.41 1000 GLU B N 1
ATOM 16907 C CA . GLU B 1 1000 ? -34.125 -5.523 12.672 1 31.41 1000 GLU B CA 1
ATOM 16908 C C . GLU B 1 1000 ? -33.531 -6.145 13.938 1 31.41 1000 GLU B C 1
ATOM 16910 O O . GLU B 1 1000 ? -32.938 -5.441 14.75 1 31.41 1000 GLU B O 1
ATOM 16915 N N . GLY B 1 1001 ? -34.031 -7.332 14.281 1 32.41 1001 GLY B N 1
ATOM 16916 C CA . GLY B 1 1001 ? -33.812 -7.703 15.672 1 32.41 1001 GLY B CA 1
ATOM 16917 C C . GLY B 1 1001 ? -32.344 -7.902 16 1 32.41 1001 GLY B C 1
ATOM 16918 O O . GLY B 1 1001 ? -31.984 -8.297 17.109 1 32.41 1001 GLY B O 1
ATOM 16919 N N . ALA B 1 1002 ? -31.516 -8.164 15.117 1 33.81 1002 ALA B N 1
ATOM 16920 C CA . ALA B 1 1002 ? -30.266 -8.773 15.539 1 33.81 1002 ALA B CA 1
ATOM 16921 C C . ALA B 1 1002 ? -29.281 -7.707 16.031 1 33.81 1002 ALA B C 1
ATOM 16923 O O . ALA B 1 1002 ? -28.062 -7.938 16.062 1 33.81 1002 ALA B O 1
ATOM 16924 N N . ARG B 1 1003 ? -29.672 -6.586 16.094 1 36.34 1003 ARG B N 1
ATOM 16925 C CA . ARG B 1 1003 ? -28.609 -5.625 16.375 1 36.34 1003 ARG B CA 1
ATOM 16926 C C . ARG B 1 1003 ? -27.922 -5.934 17.688 1 36.34 1003 ARG B C 1
ATOM 16928 O O . ARG B 1 1003 ? -26.688 -5.91 17.781 1 36.34 1003 ARG B O 1
ATOM 16935 N N . ASP B 1 1004 ? -28.594 -5.637 18.891 1 38.28 1004 ASP B N 1
ATOM 16936 C CA . ASP B 1 1004 ? -27.906 -5.207 20.109 1 38.28 1004 ASP B CA 1
ATOM 16937 C C . ASP B 1 1004 ? -27.391 -6.402 20.906 1 38.28 1004 ASP B C 1
ATOM 16939 O O . ASP B 1 1004 ? -27.156 -6.305 22.109 1 38.28 1004 ASP B O 1
ATOM 16943 N N . GLN B 1 1005 ? -27.531 -7.656 20.375 1 43.5 1005 GLN B N 1
ATOM 16944 C CA . GLN B 1 1005 ? -27.203 -8.641 21.391 1 43.5 1005 GLN B CA 1
ATOM 16945 C C . GLN B 1 1005 ? -25.688 -8.789 21.531 1 43.5 1005 GLN B C 1
ATOM 16947 O O . GLN B 1 1005 ? -24.969 -8.906 20.547 1 43.5 1005 GLN B O 1
ATOM 16952 N N . THR B 1 1006 ? -25.109 -8.445 22.703 1 56.72 1006 THR B N 1
ATOM 16953 C CA . THR B 1 1006 ? -23.734 -8.539 23.188 1 56.72 1006 THR B CA 1
ATOM 16954 C C . THR B 1 1006 ? -23.188 -9.953 22.969 1 56.72 1006 THR B C 1
ATOM 16956 O O . THR B 1 1006 ? -21.984 -10.133 22.781 1 56.72 1006 THR B O 1
ATOM 16959 N N . ASN B 1 1007 ? -24.078 -11.086 23.062 1 69.88 1007 ASN B N 1
ATOM 16960 C CA . ASN B 1 1007 ? -23.578 -12.453 22.938 1 69.88 1007 ASN B CA 1
ATOM 16961 C C . ASN B 1 1007 ? -24.344 -13.234 21.875 1 69.88 1007 ASN B C 1
ATOM 16963 O O . ASN B 1 1007 ? -25.531 -12.961 21.625 1 69.88 1007 ASN B O 1
ATOM 16967 N N . LEU B 1 1008 ? -23.734 -14.078 21.109 1 79.38 1008 LEU B N 1
ATOM 16968 C CA . LEU B 1 1008 ? -24.359 -14.977 20.141 1 79.38 1008 LEU B CA 1
ATOM 16969 C C . LEU B 1 1008 ? -25.344 -15.914 20.828 1 79.38 1008 LEU B C 1
ATOM 16971 O O . LEU B 1 1008 ? -25.109 -16.359 21.953 1 79.38 1008 LEU B O 1
ATOM 16975 N N . GLN B 1 1009 ? -26.422 -16.078 20.234 1 76.5 1009 GLN B N 1
ATOM 16976 C CA . GLN B 1 1009 ? -27.375 -17.078 20.688 1 76.5 1009 GLN B CA 1
ATOM 16977 C C . GLN B 1 1009 ? -27.188 -18.391 19.938 1 76.5 1009 GLN B C 1
ATOM 16979 O O . GLN B 1 1009 ? -27 -18.406 18.719 1 76.5 1009 GLN B O 1
ATOM 16984 N N . TYR B 1 1010 ? -27.094 -19.5 20.766 1 84.19 1010 TYR B N 1
ATOM 16985 C CA . TYR B 1 1010 ? -26.844 -20.812 20.188 1 84.19 1010 TYR B CA 1
ATOM 16986 C C . TYR B 1 1010 ? -28.141 -21.609 20.062 1 84.19 1010 TYR B C 1
ATOM 16988 O O . TYR B 1 1010 ? -29.094 -21.391 20.828 1 84.19 1010 TYR B O 1
ATOM 16996 N N . HIS B 1 1011 ? -28.25 -22.438 19.062 1 81.69 1011 HIS B N 1
ATOM 16997 C CA . HIS B 1 1011 ? -29.359 -23.391 18.969 1 81.69 1011 HIS B CA 1
ATOM 16998 C C . HIS B 1 1011 ? -29.344 -24.344 20.156 1 81.69 1011 HIS B C 1
ATOM 17000 O O . HIS B 1 1011 ? -28.375 -24.406 20.906 1 81.69 1011 HIS B O 1
ATOM 17006 N N . THR B 1 1012 ? -30.438 -25.094 20.312 1 76.69 1012 THR B N 1
ATOM 17007 C CA . THR B 1 1012 ? -30.484 -26.109 21.359 1 76.69 1012 THR B CA 1
ATOM 17008 C C . THR B 1 1012 ? -29.531 -27.266 21.016 1 76.69 1012 THR B C 1
ATOM 17010 O O . THR B 1 1012 ? -29.219 -27.484 19.844 1 76.69 1012 THR B O 1
ATOM 17013 N N . ASN B 1 1013 ? -29.016 -27.938 21.969 1 77.19 1013 ASN B N 1
ATOM 17014 C CA . ASN B 1 1013 ? -28.047 -29.016 21.781 1 77.19 1013 ASN B CA 1
ATOM 17015 C C . ASN B 1 1013 ? -28.578 -30.094 20.828 1 77.19 1013 ASN B C 1
ATOM 17017 O O . ASN B 1 1013 ? -27.812 -30.641 20.031 1 77.19 1013 ASN B O 1
ATOM 17021 N N . GLU B 1 1014 ? -29.812 -30.344 20.906 1 75.81 1014 GLU B N 1
ATOM 17022 C CA . GLU B 1 1014 ? -30.406 -31.344 20.031 1 75.81 1014 GLU B CA 1
ATOM 17023 C C . GLU B 1 1014 ? -30.406 -30.875 18.578 1 75.81 1014 GLU B C 1
ATOM 17025 O O . GLU B 1 1014 ? -30.078 -31.641 17.672 1 75.81 1014 GLU B O 1
ATOM 17030 N N . LYS B 1 1015 ? -30.766 -29.656 18.484 1 82.44 1015 LYS B N 1
ATOM 17031 C CA . LYS B 1 1015 ? -30.797 -29.109 17.125 1 82.44 1015 LYS B CA 1
ATOM 17032 C C . LYS B 1 1015 ? -29.375 -29 16.547 1 82.44 1015 LYS B C 1
ATOM 17034 O O . LYS B 1 1015 ? -29.172 -29.219 15.359 1 82.44 1015 LYS B O 1
ATOM 17039 N N . ILE B 1 1016 ? -28.484 -28.672 17.391 1 85.5 1016 ILE B N 1
ATOM 17040 C CA . ILE B 1 1016 ? -27.094 -28.562 16.953 1 85.5 1016 ILE B CA 1
ATOM 17041 C C . ILE B 1 1016 ? -26.609 -29.938 16.484 1 85.5 1016 ILE B C 1
ATOM 17043 O O . ILE B 1 1016 ? -25.984 -30.047 15.414 1 85.5 1016 ILE B O 1
ATOM 17047 N N . THR B 1 1017 ? -26.906 -30.953 17.188 1 80.12 1017 THR B N 1
ATOM 17048 C CA . THR B 1 1017 ? -26.469 -32.312 16.828 1 80.12 1017 THR B CA 1
ATOM 17049 C C . THR B 1 1017 ? -27.109 -32.75 15.508 1 80.12 1017 THR B C 1
ATOM 17051 O O . THR B 1 1017 ? -26.438 -33.344 14.656 1 80.12 1017 THR B O 1
ATOM 17054 N N . THR B 1 1018 ? -28.312 -32.375 15.375 1 82.25 1018 THR B N 1
ATOM 17055 C CA . THR B 1 1018 ? -29.016 -32.75 14.141 1 82.25 1018 THR B CA 1
ATOM 17056 C C . THR B 1 1018 ? -28.453 -31.969 12.953 1 82.25 1018 THR B C 1
ATOM 17058 O O . THR B 1 1018 ? -28.219 -32.531 11.891 1 82.25 1018 THR B O 1
ATOM 17061 N N . ASN B 1 1019 ? -28.297 -30.688 13.188 1 83.62 1019 ASN B N 1
ATOM 17062 C CA . ASN B 1 1019 ? -27.75 -29.844 12.125 1 83.62 1019 ASN B CA 1
ATOM 17063 C C . ASN B 1 1019 ? -26.359 -30.297 11.711 1 83.62 1019 ASN B C 1
ATOM 17065 O O . ASN B 1 1019 ? -26.047 -30.391 10.523 1 83.62 1019 ASN B O 1
ATOM 17069 N N . VAL B 1 1020 ? -25.562 -30.625 12.648 1 82.38 1020 VAL B N 1
ATOM 17070 C CA . VAL B 1 1020 ? -24.172 -31.016 12.414 1 82.38 1020 VAL B CA 1
ATOM 17071 C C . VAL B 1 1020 ? -24.125 -32.375 11.719 1 82.38 1020 VAL B C 1
ATOM 17073 O O . VAL B 1 1020 ? -23.344 -32.594 10.797 1 82.38 1020 VAL B O 1
ATOM 17076 N N . ARG B 1 1021 ? -24.938 -33.25 12.133 1 79.31 1021 ARG B N 1
ATOM 17077 C CA . ARG B 1 1021 ? -24.984 -34.562 11.508 1 79.31 1021 ARG B CA 1
ATOM 17078 C C . ARG B 1 1021 ? -25.438 -34.469 10.055 1 79.31 1021 ARG B C 1
ATOM 17080 O O . ARG B 1 1021 ? -24.891 -35.156 9.18 1 79.31 1021 ARG B O 1
ATOM 17087 N N . SER B 1 1022 ? -26.375 -33.625 9.875 1 81.25 1022 SER B N 1
ATOM 17088 C CA . SER B 1 1022 ? -26.875 -33.438 8.516 1 81.25 1022 SER B CA 1
ATOM 17089 C C . SER B 1 1022 ? -25.812 -32.812 7.625 1 81.25 1022 SER B C 1
ATOM 17091 O O . SER B 1 1022 ? -25.594 -33.25 6.492 1 81.25 1022 SER B O 1
ATOM 17093 N N . SER B 1 1023 ? -25.219 -31.844 8.164 1 83.38 1023 SER B N 1
ATOM 17094 C CA . SER B 1 1023 ? -24.188 -31.156 7.395 1 83.38 1023 SER B CA 1
ATOM 17095 C C . SER B 1 1023 ? -22.984 -32.062 7.141 1 83.38 1023 SER B C 1
ATOM 17097 O O . SER B 1 1023 ? -22.422 -32.062 6.047 1 83.38 1023 SER B O 1
ATOM 17099 N N . LYS B 1 1024 ? -22.641 -32.75 8.07 1 80.31 1024 LYS B N 1
ATOM 17100 C CA . LYS B 1 1024 ? -21.547 -33.719 7.93 1 80.31 1024 LYS B CA 1
ATOM 17101 C C . LYS B 1 1024 ? -21.891 -34.812 6.918 1 80.31 1024 LYS B C 1
ATOM 17103 O O . LYS B 1 1024 ? -21.062 -35.156 6.078 1 80.31 1024 LYS B O 1
ATOM 17108 N N . SER B 1 1025 ? -23.047 -35.281 7.012 1 79.19 1025 SER B N 1
ATOM 17109 C CA . SER B 1 1025 ? -23.484 -36.344 6.094 1 79.19 1025 SER B CA 1
ATOM 17110 C C . SER B 1 1025 ? -23.516 -35.812 4.656 1 79.19 1025 SER B C 1
ATOM 17112 O O . SER B 1 1025 ? -23.109 -36.531 3.73 1 79.19 1025 SER B O 1
ATOM 17114 N N . GLU B 1 1026 ? -23.969 -34.656 4.512 1 78.19 1026 GLU B N 1
ATOM 17115 C CA . GLU B 1 1026 ? -24.016 -34.062 3.182 1 78.19 1026 GLU B CA 1
ATOM 17116 C C . GLU B 1 1026 ? -22.625 -33.875 2.611 1 78.19 1026 GLU B C 1
ATOM 17118 O O . GLU B 1 1026 ? -22.391 -34.125 1.425 1 78.19 1026 GLU B O 1
ATOM 17123 N N . ARG B 1 1027 ? -21.75 -33.531 3.406 1 80.06 1027 ARG B N 1
ATOM 17124 C CA . ARG B 1 1027 ? -20.391 -33.281 2.957 1 80.06 1027 ARG B CA 1
ATOM 17125 C C . ARG B 1 1027 ? -19.672 -34.625 2.664 1 80.06 1027 ARG B C 1
ATOM 17127 O O . ARG B 1 1027 ? -18.922 -34.719 1.693 1 80.06 1027 ARG B O 1
ATOM 17134 N N . MET B 1 1028 ? -19.969 -35.5 3.51 1 79.38 1028 MET B N 1
ATOM 17135 C CA . MET B 1 1028 ? -19.375 -36.812 3.287 1 79.38 1028 MET B CA 1
ATOM 17136 C C . MET B 1 1028 ? -19.891 -37.438 1.998 1 79.38 1028 MET B C 1
ATOM 17138 O O . MET B 1 1028 ? -19.141 -38.094 1.276 1 79.38 1028 MET B O 1
ATOM 17142 N N . LYS B 1 1029 ? -21.078 -37.188 1.79 1 76.56 1029 LYS B N 1
ATOM 17143 C CA . LYS B 1 1029 ? -21.656 -37.656 0.535 1 76.56 1029 LYS B CA 1
ATOM 17144 C C . LYS B 1 1029 ? -21.016 -36.969 -0.662 1 76.56 1029 LYS B C 1
ATOM 17146 O O . LYS B 1 1029 ? -20.703 -37.594 -1.666 1 76.56 1029 LYS B O 1
ATOM 17151 N N . LYS B 1 1030 ? -20.828 -35.75 -0.498 1 76.12 1030 LYS B N 1
ATOM 17152 C CA . LYS B 1 1030 ? -20.188 -35 -1.564 1 76.12 1030 LYS B CA 1
ATOM 17153 C C . LYS B 1 1030 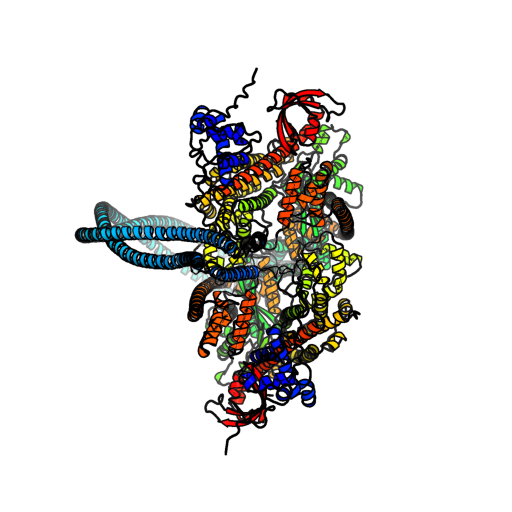? -18.75 -35.469 -1.79 1 76.12 1030 LYS B C 1
ATOM 17155 O O . LYS B 1 1030 ? -18.297 -35.562 -2.932 1 76.12 1030 LYS B O 1
ATOM 17160 N N . ILE B 1 1031 ? -18.109 -35.781 -0.782 1 77.81 1031 ILE B N 1
ATOM 17161 C CA . ILE B 1 1031 ? -16.734 -36.25 -0.863 1 77.81 1031 ILE B CA 1
ATOM 17162 C C . ILE B 1 1031 ? -16.688 -37.594 -1.545 1 77.81 1031 ILE B C 1
ATOM 17164 O O . ILE B 1 1031 ? -15.828 -37.844 -2.398 1 77.81 1031 ILE B O 1
ATOM 17168 N N . SER B 1 1032 ? -17.609 -38.375 -1.082 1 78.12 1032 SER B N 1
ATOM 17169 C CA . SER B 1 1032 ? -17.672 -39.719 -1.684 1 78.12 1032 SER B CA 1
ATOM 17170 C C . SER B 1 1032 ? -17.938 -39.625 -3.182 1 78.12 1032 SER B C 1
ATOM 17172 O O . SER B 1 1032 ? -17.312 -40.344 -3.973 1 78.12 1032 SER B O 1
ATOM 17174 N N . GLU B 1 1033 ? -18.797 -38.719 -3.461 1 77.81 1033 GLU B N 1
ATOM 17175 C CA . GLU B 1 1033 ? -19.094 -38.531 -4.875 1 77.81 1033 GLU B CA 1
ATOM 17176 C C . GLU B 1 1033 ? -17.891 -38 -5.633 1 77.81 1033 GLU B C 1
ATOM 17178 O O . GLU B 1 1033 ? -17.578 -38.438 -6.73 1 77.81 1033 GLU B O 1
ATOM 17183 N N . GLN B 1 1034 ? -17.281 -37.094 -5.055 1 78.88 1034 GLN B N 1
ATOM 17184 C CA . GLN B 1 1034 ? -16.125 -36.5 -5.707 1 78.88 1034 GLN B CA 1
ATOM 17185 C C . GLN B 1 1034 ? -14.961 -37.469 -5.793 1 78.88 1034 GLN B C 1
ATOM 17187 O O . GLN B 1 1034 ? -14.227 -37.5 -6.785 1 78.88 1034 GLN B O 1
ATOM 17192 N N . ARG B 1 1035 ? -14.82 -38.188 -4.797 1 79.44 1035 ARG B N 1
ATOM 17193 C CA . ARG B 1 1035 ? -13.789 -39.219 -4.797 1 79.44 1035 ARG B CA 1
ATOM 17194 C C . ARG B 1 1035 ? -14 -40.188 -5.934 1 79.44 1035 ARG B C 1
ATOM 17196 O O . ARG B 1 1035 ? -13.055 -40.594 -6.617 1 79.44 1035 ARG B O 1
ATOM 17203 N N . ASN B 1 1036 ? -15.211 -40.594 -6.062 1 78.69 1036 ASN B N 1
ATOM 17204 C CA . ASN B 1 1036 ? -15.531 -41.5 -7.16 1 78.69 1036 ASN B CA 1
ATOM 17205 C C . ASN B 1 1036 ? -15.25 -40.844 -8.516 1 78.69 1036 ASN B C 1
ATOM 17207 O O . ASN B 1 1036 ? -14.727 -41.5 -9.422 1 78.69 1036 ASN B O 1
ATOM 17211 N N . GLN B 1 1037 ? -15.516 -39.625 -8.516 1 79.12 1037 GLN B N 1
ATOM 17212 C CA . GLN B 1 1037 ? -15.258 -38.938 -9.773 1 79.12 1037 GLN B CA 1
ATOM 17213 C C . GLN B 1 1037 ? -13.758 -38.844 -10.047 1 79.12 1037 GLN B C 1
ATOM 17215 O O . GLN B 1 1037 ? -13.32 -38.969 -11.195 1 79.12 1037 GLN B O 1
ATOM 17220 N N . ILE B 1 1038 ? -13.031 -38.625 -9.078 1 79 1038 ILE B N 1
ATOM 17221 C CA . ILE B 1 1038 ? -11.586 -38.531 -9.227 1 79 1038 ILE B CA 1
ATOM 17222 C C . ILE B 1 1038 ? -11.016 -39.875 -9.656 1 79 1038 ILE B C 1
ATOM 17224 O O . ILE B 1 1038 ? -10.188 -39.938 -10.562 1 79 1038 ILE B O 1
ATOM 17228 N N . LYS B 1 1039 ? -11.461 -40.844 -9.008 1 78.5 1039 LYS B N 1
ATOM 17229 C CA . LYS B 1 1039 ? -11.016 -42.188 -9.359 1 78.5 1039 LYS B CA 1
ATOM 17230 C C . LYS B 1 1039 ? -11.383 -42.531 -10.797 1 78.5 1039 LYS B C 1
ATOM 17232 O O . LYS B 1 1039 ? -10.578 -43.125 -11.523 1 78.5 1039 LYS B O 1
ATOM 17237 N N . ALA B 1 1040 ? -12.531 -42.125 -11.125 1 78.81 1040 ALA B N 1
ATOM 17238 C CA . ALA B 1 1040 ? -12.977 -42.375 -12.5 1 78.81 1040 ALA B CA 1
ATOM 17239 C C . ALA B 1 1040 ? -12.078 -41.656 -13.5 1 78.81 1040 ALA B C 1
ATOM 17241 O O . ALA B 1 1040 ? -11.695 -42.219 -14.523 1 78.81 1040 ALA B O 1
ATOM 17242 N N . LYS B 1 1041 ? -11.727 -40.469 -13.18 1 76.38 1041 LYS B N 1
ATOM 17243 C CA . LYS B 1 1041 ? -10.883 -39.688 -14.07 1 76.38 1041 LYS B CA 1
ATOM 17244 C C . LYS B 1 1041 ? -9.469 -40.25 -14.133 1 76.38 1041 LYS B C 1
ATOM 17246 O O . LYS B 1 1041 ? -8.828 -40.219 -15.188 1 76.38 1041 LYS B O 1
ATOM 17251 N N . GLN B 1 1042 ? -9.062 -40.719 -13.047 1 75.81 1042 GLN B N 1
ATOM 17252 C CA . GLN B 1 1042 ? -7.738 -41.312 -12.992 1 75.81 1042 GLN B CA 1
ATOM 17253 C C . GLN B 1 1042 ? -7.668 -42.562 -13.891 1 75.81 1042 GLN B C 1
ATOM 17255 O O . GLN B 1 1042 ? -6.645 -42.812 -14.539 1 75.81 1042 GLN B O 1
ATOM 17260 N N . GLN B 1 1043 ? -8.742 -43.281 -14 1 76.44 1043 GLN B N 1
ATOM 17261 C CA . GLN B 1 1043 ? -8.742 -44.562 -14.703 1 76.44 1043 GLN B CA 1
ATOM 17262 C C . GLN B 1 1043 ? -9.031 -44.375 -16.188 1 76.44 1043 GLN B C 1
ATOM 17264 O O . GLN B 1 1043 ? -8.961 -45.312 -16.969 1 76.44 1043 GLN B O 1
ATOM 17269 N N . GLN B 1 1044 ? -9.234 -43.125 -16.484 1 76.94 1044 GLN B N 1
ATOM 17270 C CA . GLN B 1 1044 ? -9.414 -42.844 -17.906 1 76.94 1044 GLN B CA 1
ATOM 17271 C C . GLN B 1 1044 ? -8.156 -43.188 -18.703 1 76.94 1044 GLN B C 1
ATOM 17273 O O . GLN B 1 1044 ? -8.227 -43.438 -19.906 1 76.94 1044 GLN B O 1
ATOM 17278 N N . THR B 1 1045 ? -7.098 -43.219 -18.047 1 71.19 1045 THR B N 1
ATOM 17279 C CA . THR B 1 1045 ? -5.832 -43.531 -18.703 1 71.19 1045 THR B CA 1
ATOM 17280 C C . THR B 1 1045 ? -5.809 -44.969 -19.172 1 71.19 1045 THR B C 1
ATOM 17282 O O . THR B 1 1045 ? -5.035 -45.312 -20.062 1 71.19 1045 THR B O 1
ATOM 17285 N N . LEU B 1 1046 ? -6.75 -45.812 -18.641 1 77.19 1046 LEU B N 1
ATOM 17286 C CA . LEU B 1 1046 ? -6.801 -47.219 -19 1 77.19 1046 LEU B CA 1
ATOM 17287 C C . LEU B 1 1046 ? -7.613 -47.438 -20.281 1 77.19 1046 LEU B C 1
ATOM 17289 O O . LEU B 1 1046 ? -7.598 -48.531 -20.859 1 77.19 1046 LEU B O 1
ATOM 17293 N N . LEU B 1 1047 ? -8.25 -46.469 -20.75 1 81.25 1047 LEU B N 1
ATOM 17294 C CA . LEU B 1 1047 ? -9.211 -46.594 -21.844 1 81.25 1047 LEU B CA 1
ATOM 17295 C C . LEU B 1 1047 ? -8.523 -47.094 -23.109 1 81.25 1047 LEU B C 1
ATOM 17297 O O . LEU B 1 1047 ? -9.023 -48 -23.766 1 81.25 1047 LEU B O 1
ATOM 17301 N N . PRO B 1 1048 ? -7.309 -46.594 -23.469 1 76.88 1048 PRO B N 1
ATOM 17302 C CA . PRO B 1 1048 ? -6.688 -47.062 -24.703 1 76.88 1048 PRO B CA 1
ATOM 17303 C C . PRO B 1 1048 ? -6.375 -48.562 -24.641 1 76.88 1048 PRO B C 1
ATOM 17305 O O . PRO B 1 1048 ? -6.539 -49.281 -25.641 1 76.88 1048 PRO B O 1
ATOM 17308 N N . GLU B 1 1049 ? -5.996 -49 -23.5 1 78.81 1049 GLU B N 1
ATOM 17309 C CA . GLU B 1 1049 ? -5.691 -50.438 -23.359 1 78.81 1049 GLU B CA 1
ATOM 17310 C C . GLU B 1 1049 ? -6.957 -51.281 -23.453 1 78.81 1049 GLU B C 1
ATOM 17312 O O . GLU B 1 1049 ? -6.945 -52.344 -24.062 1 78.81 1049 GLU B O 1
ATOM 17317 N N . LEU B 1 1050 ? -8.031 -50.781 -22.953 1 84.94 1050 LEU B N 1
ATOM 17318 C CA . LEU B 1 1050 ? -9.281 -51.531 -22.938 1 84.94 1050 LEU B CA 1
ATOM 17319 C C . LEU B 1 1050 ? -9.945 -51.5 -24.312 1 84.94 1050 LEU B C 1
ATOM 17321 O O . LEU B 1 1050 ? -10.734 -52.406 -24.641 1 84.94 1050 LEU B O 1
ATOM 17325 N N . LEU B 1 1051 ? -9.609 -50.5 -25.078 1 84.56 1051 LEU B N 1
ATOM 17326 C CA . LEU B 1 1051 ? -10.141 -50.438 -26.438 1 84.56 1051 LEU B CA 1
ATOM 17327 C C . LEU B 1 1051 ? -9.492 -51.469 -27.328 1 84.56 1051 LEU B C 1
ATOM 17329 O O . LEU B 1 1051 ? -10.117 -51.938 -28.281 1 84.56 1051 LEU B O 1
ATOM 17333 N N . LEU B 1 1052 ? -8.211 -51.812 -27 1 79.44 1052 LEU B N 1
ATOM 17334 C CA . LEU B 1 1052 ? -7.496 -52.812 -27.766 1 79.44 1052 LEU B CA 1
ATOM 17335 C C . LEU B 1 1052 ? -8.008 -54.219 -27.406 1 79.44 1052 LEU B C 1
ATOM 17337 O O . LEU B 1 1052 ? -8.109 -55.094 -28.281 1 79.44 1052 LEU B O 1
ATOM 17341 N N . ASP B 1 1053 ? -8.312 -54.438 -26.109 1 83 1053 ASP B N 1
ATOM 17342 C CA . ASP B 1 1053 ? -8.828 -55.719 -25.641 1 83 1053 ASP B CA 1
ATOM 17343 C C . ASP B 1 1053 ? -10.023 -55.531 -24.703 1 83 1053 ASP B C 1
ATOM 17345 O O . ASP B 1 1053 ? -9.898 -55.656 -23.484 1 83 1053 ASP B O 1
ATOM 17349 N N . PRO B 1 1054 ? -11.172 -55.344 -25.328 1 88.19 1054 PRO B N 1
ATOM 17350 C CA . PRO B 1 1054 ? -12.359 -55.094 -24.5 1 88.19 1054 PRO B CA 1
ATOM 17351 C C . PRO B 1 1054 ? -12.719 -56.281 -23.625 1 88.19 1054 PRO B C 1
ATOM 17353 O O . PRO B 1 1054 ? -13.375 -56.125 -22.594 1 88.19 1054 PRO B O 1
ATOM 17356 N N . ALA B 1 1055 ? -12.297 -57.5 -24.016 1 84.5 1055 ALA B N 1
ATOM 17357 C CA . ALA B 1 1055 ? -12.633 -58.719 -23.266 1 84.5 1055 ALA B CA 1
ATOM 17358 C C . ALA B 1 1055 ? -11.992 -58.719 -21.891 1 84.5 1055 ALA B C 1
ATOM 17360 O O . ALA B 1 1055 ? -12.422 -59.438 -21 1 84.5 1055 ALA B O 1
ATOM 17361 N N . SER B 1 1056 ? -11.016 -57.875 -21.719 1 87.06 1056 SER B N 1
ATOM 17362 C CA . SER B 1 1056 ? -10.312 -57.812 -20.453 1 87.06 1056 SER B CA 1
ATOM 17363 C C . SER B 1 1056 ? -11.188 -57.219 -19.359 1 87.06 1056 SER B C 1
ATOM 17365 O O . SER B 1 1056 ? -10.898 -57.375 -18.172 1 87.06 1056 SER B O 1
ATOM 17367 N N . LEU B 1 1057 ? -12.156 -56.562 -19.75 1 90 1057 LEU B N 1
ATOM 17368 C CA . LEU B 1 1057 ? -13.07 -55.969 -18.781 1 90 1057 LEU B CA 1
ATOM 17369 C C . LEU B 1 1057 ? -14.016 -57 -18.203 1 90 1057 LEU B C 1
ATOM 17371 O O . LEU B 1 1057 ? -14.57 -56.812 -17.125 1 90 1057 LEU B O 1
ATOM 17375 N N . VAL B 1 1058 ? -14.156 -58.156 -18.953 1 85.94 1058 VAL B N 1
ATOM 17376 C CA . VAL B 1 1058 ? -15.07 -59.188 -18.516 1 85.94 1058 VAL B CA 1
ATOM 17377 C C . VAL B 1 1058 ? -14.508 -59.906 -17.281 1 85.94 1058 VAL B C 1
ATOM 17379 O O . VAL B 1 1058 ? -13.32 -60.25 -17.234 1 85.94 1058 VAL B O 1
ATOM 17382 N N . GLY B 1 1059 ? -15.289 -60.062 -16.25 1 85.38 1059 GLY B N 1
ATOM 17383 C CA . GLY B 1 1059 ? -14.883 -60.688 -15 1 85.38 1059 GLY B CA 1
ATOM 17384 C C . GLY B 1 1059 ? -14.492 -59.688 -13.93 1 85.38 1059 GLY B C 1
ATOM 17385 O O . GLY B 1 1059 ? -14.242 -60.062 -12.781 1 85.38 1059 GLY B O 1
ATOM 17386 N N . LYS B 1 1060 ? -14.344 -58.438 -14.297 1 89.12 1060 LYS B N 1
ATOM 17387 C CA . LYS B 1 1060 ? -13.906 -57.406 -13.336 1 89.12 1060 LYS B CA 1
ATOM 17388 C C . LYS B 1 1060 ? -15.094 -56.781 -12.617 1 89.12 1060 LYS B C 1
ATOM 17390 O O . LYS B 1 1060 ? -16.203 -56.75 -13.156 1 89.12 1060 LYS B O 1
ATOM 17395 N N . LYS B 1 1061 ? -14.82 -56.375 -11.367 1 89.5 1061 LYS B N 1
ATOM 17396 C CA . LYS B 1 1061 ? -15.805 -55.625 -10.594 1 89.5 1061 LYS B CA 1
ATOM 17397 C C . LYS B 1 1061 ? -15.703 -54.125 -10.875 1 89.5 1061 LYS B C 1
ATOM 17399 O O . LYS B 1 1061 ? -14.602 -53.594 -10.992 1 89.5 1061 LYS B O 1
ATOM 17404 N N . CYS B 1 1062 ? -16.828 -53.531 -11.164 1 90.5 1062 CYS B N 1
ATOM 17405 C CA . CYS B 1 1062 ? -16.844 -52.125 -11.484 1 90.5 1062 CYS B CA 1
ATOM 17406 C C . CYS B 1 1062 ? -17.891 -51.375 -10.648 1 90.5 1062 CYS B C 1
ATOM 17408 O O . CYS B 1 1062 ? -18.797 -52 -10.078 1 90.5 1062 CYS B O 1
ATOM 17410 N N . LYS B 1 1063 ? -17.672 -50.188 -10.367 1 88.25 1063 LYS B N 1
ATOM 17411 C CA . LYS B 1 1063 ? -18.641 -49.25 -9.828 1 88.25 1063 LYS B CA 1
ATOM 17412 C C . LYS B 1 1063 ? -19.156 -48.281 -10.906 1 88.25 1063 LYS B C 1
ATOM 17414 O O . LYS B 1 1063 ? -18.375 -47.594 -11.547 1 88.25 1063 LYS B O 1
ATOM 17419 N N . GLN B 1 1064 ? -20.484 -48.375 -11.188 1 88.31 1064 GLN B N 1
ATOM 17420 C CA . GLN B 1 1064 ? -21.078 -47.594 -12.258 1 88.31 1064 GLN B CA 1
ATOM 17421 C C . GLN B 1 1064 ? -21.984 -46.5 -11.695 1 88.31 1064 GLN B C 1
ATOM 17423 O O . GLN B 1 1064 ? -22.734 -46.719 -10.75 1 88.31 1064 GLN B O 1
ATOM 17428 N N . LYS B 1 1065 ? -21.766 -45.281 -12.289 1 85.69 1065 LYS B N 1
ATOM 17429 C CA . LYS B 1 1065 ? -22.594 -44.125 -11.914 1 85.69 1065 LYS B CA 1
ATOM 17430 C C . LYS B 1 1065 ? -23.953 -44.188 -12.609 1 85.69 1065 LYS B C 1
ATOM 17432 O O . LYS B 1 1065 ? -24.031 -44.219 -13.836 1 85.69 1065 LYS B O 1
ATOM 17437 N N . CYS B 1 1066 ? -24.953 -44.406 -11.828 1 75.88 1066 CYS B N 1
ATOM 17438 C CA . CYS B 1 1066 ? -26.297 -44.5 -12.383 1 75.88 1066 CYS B CA 1
ATOM 17439 C C . CYS B 1 1066 ? -27.172 -43.344 -11.875 1 75.88 1066 CYS B C 1
ATOM 17441 O O . CYS B 1 1066 ? -27 -42.875 -10.742 1 75.88 1066 CYS B O 1
ATOM 17443 N N . ARG B 1 1067 ? -27.766 -42.75 -12.68 1 65.12 1067 ARG B N 1
ATOM 17444 C CA . ARG B 1 1067 ? -28.688 -41.688 -12.32 1 65.12 1067 ARG B CA 1
ATOM 17445 C C . ARG B 1 1067 ? -30.094 -42.219 -12.078 1 65.12 1067 ARG B C 1
ATOM 17447 O O . ARG B 1 1067 ? -30.656 -42.906 -12.938 1 65.12 1067 ARG B O 1
ATOM 17454 N N . GLU B 1 1068 ? -30.547 -42.125 -10.852 1 57.09 1068 GLU B N 1
ATOM 17455 C CA . GLU B 1 1068 ? -31.891 -42.562 -10.5 1 57.09 1068 GLU B CA 1
ATOM 17456 C C . GLU B 1 1068 ? -32.969 -41.656 -11.07 1 57.09 1068 GLU B C 1
ATOM 17458 O O . GLU B 1 1068 ? -32.656 -40.562 -11.594 1 57.09 1068 GLU B O 1
ATOM 17463 N N . GLU B 1 1069 ? -34.219 -42.125 -11.172 1 51.41 1069 GLU B N 1
ATOM 17464 C CA . GLU B 1 1069 ? -35.344 -41.375 -11.719 1 51.41 1069 GLU B CA 1
ATOM 17465 C C . GLU B 1 1069 ? -35.5 -40.031 -11.031 1 51.41 1069 GLU B C 1
ATOM 17467 O O . GLU B 1 1069 ? -35.938 -39.062 -11.656 1 51.41 1069 GLU B O 1
ATOM 17472 N N . ASP B 1 1070 ? -35.094 -39.969 -9.828 1 46.47 1070 ASP B N 1
ATOM 17473 C CA . ASP B 1 1070 ? -35.25 -38.719 -9.062 1 46.47 1070 ASP B CA 1
ATOM 17474 C C . ASP B 1 1070 ? -34.094 -37.75 -9.328 1 46.47 1070 ASP B C 1
ATOM 17476 O O . ASP B 1 1070 ? -34.094 -36.656 -8.773 1 46.47 1070 ASP B O 1
ATOM 17480 N N . GLY B 1 1071 ? -33.25 -38.125 -10.164 1 56.38 1071 GLY B N 1
ATOM 17481 C CA . GLY B 1 1071 ? -32.125 -37.25 -10.531 1 56.38 1071 GLY B CA 1
ATOM 17482 C C . GLY B 1 1071 ? -30.906 -37.438 -9.672 1 56.38 1071 GLY B C 1
ATOM 17483 O O . GLY B 1 1071 ? -29.859 -36.844 -9.93 1 56.38 1071 GLY B O 1
ATOM 17484 N N . SER B 1 1072 ? -31.031 -38.219 -8.625 1 62.59 1072 SER B N 1
ATOM 17485 C CA . SER B 1 1072 ? -29.891 -38.438 -7.738 1 62.59 1072 SER B CA 1
ATOM 17486 C C . SER B 1 1072 ? -28.875 -39.375 -8.375 1 62.59 1072 SER B C 1
ATOM 17488 O O . SER B 1 1072 ? -29.234 -40.25 -9.172 1 62.59 1072 SER B O 1
ATOM 17490 N N . VAL B 1 1073 ? -27.641 -39.031 -8.219 1 70.12 1073 VAL B N 1
ATOM 17491 C CA . VAL B 1 1073 ? -26.547 -39.844 -8.781 1 70.12 1073 VAL B CA 1
ATOM 17492 C C . VAL B 1 1073 ? -26.016 -40.781 -7.715 1 70.12 1073 VAL B C 1
ATOM 17494 O O . VAL B 1 1073 ? -25.734 -40.375 -6.586 1 70.12 1073 VAL B O 1
ATOM 17497 N N . GLU B 1 1074 ? -26.281 -42.094 -7.961 1 75.31 1074 GLU B N 1
ATOM 17498 C CA . GLU B 1 1074 ? -25.734 -43.094 -7.055 1 75.31 1074 GLU B CA 1
ATOM 17499 C C . GLU B 1 1074 ? -24.781 -44.031 -7.785 1 75.31 1074 GLU B C 1
ATOM 17501 O O . GLU B 1 1074 ? -24.906 -44.25 -8.992 1 75.31 1074 GLU B O 1
ATOM 17506 N N . TRP B 1 1075 ? -23.766 -44.469 -7.074 1 83.56 1075 TRP B N 1
ATOM 17507 C CA . TRP B 1 1075 ? -22.797 -45.406 -7.617 1 83.56 1075 TRP B CA 1
ATOM 17508 C C . TRP B 1 1075 ? -23.141 -46.844 -7.211 1 83.56 1075 TRP B C 1
ATOM 17510 O O . TRP B 1 1075 ? -23.359 -47.125 -6.027 1 83.56 1075 TRP B O 1
ATOM 17520 N N . PHE B 1 1076 ? -23.359 -47.75 -8.203 1 82.44 1076 PHE B N 1
ATOM 17521 C CA . PHE B 1 1076 ? -23.688 -49.156 -7.949 1 82.44 1076 PHE B CA 1
ATOM 17522 C C . PHE B 1 1076 ? -22.516 -50.062 -8.297 1 82.44 1076 PHE B C 1
ATOM 17524 O O . PHE B 1 1076 ? -21.844 -49.844 -9.312 1 82.44 1076 PHE B O 1
ATOM 17531 N N . THR B 1 1077 ? -22.25 -50.906 -7.305 1 88.69 1077 THR B N 1
ATOM 17532 C CA . THR B 1 1077 ? -21.188 -51.875 -7.551 1 88.69 1077 THR B CA 1
ATOM 17533 C C . THR B 1 1077 ? -21.75 -53.125 -8.242 1 88.69 1077 THR B C 1
ATOM 17535 O O . THR B 1 1077 ? -22.828 -53.594 -7.91 1 88.69 1077 THR B O 1
ATOM 17538 N N . GLY B 1 1078 ? -21.078 -53.594 -9.312 1 87.31 1078 GLY B N 1
ATOM 17539 C CA . GLY B 1 1078 ? -21.469 -54.781 -10.047 1 87.31 1078 GLY B CA 1
ATOM 17540 C C . GLY B 1 1078 ? -20.297 -55.469 -10.75 1 87.31 1078 GLY B C 1
ATOM 17541 O O . GLY B 1 1078 ? -19.156 -55.031 -10.609 1 87.31 1078 GLY B O 1
ATOM 17542 N N . SER B 1 1079 ? -20.547 -56.594 -11.312 1 91.5 1079 SER B N 1
ATOM 17543 C CA . SER B 1 1079 ? -19.547 -57.375 -12.039 1 91.5 1079 SER B CA 1
ATOM 17544 C C . SER B 1 1079 ? -19.891 -57.5 -13.516 1 91.5 1079 SER B C 1
ATOM 17546 O O . SER B 1 1079 ? -21.062 -57.656 -13.875 1 91.5 1079 SER B O 1
ATOM 17548 N N . VAL B 1 1080 ? -18.844 -57.344 -14.305 1 93.19 1080 VAL B N 1
ATOM 17549 C CA . VAL B 1 1080 ? -19.016 -57.531 -15.742 1 93.19 1080 VAL B CA 1
ATOM 17550 C C . VAL B 1 1080 ? -19 -59 -16.078 1 93.19 1080 VAL B C 1
ATOM 17552 O O . VAL B 1 1080 ? -18 -59.688 -15.828 1 93.19 1080 VAL B O 1
ATOM 17555 N N . THR B 1 1081 ? -20.016 -59.531 -16.734 1 89.88 1081 THR B N 1
ATOM 17556 C CA . THR B 1 1081 ? -20.141 -60.969 -16.906 1 89.88 1081 THR B CA 1
ATOM 17557 C C . THR B 1 1081 ? -19.812 -61.375 -18.344 1 89.88 1081 THR B C 1
ATOM 17559 O O . THR B 1 1081 ? -19.219 -62.438 -18.594 1 89.88 1081 THR B O 1
ATOM 17562 N N . ALA B 1 1082 ? -20.281 -60.625 -19.266 1 85.38 1082 ALA B N 1
ATOM 17563 C CA . ALA B 1 1082 ? -20.031 -61 -20.656 1 85.38 1082 ALA B CA 1
ATOM 17564 C C . ALA B 1 1082 ? -20.156 -59.781 -21.578 1 85.38 1082 ALA B C 1
ATOM 17566 O O . ALA B 1 1082 ? -20.562 -58.688 -21.156 1 85.38 1082 ALA B O 1
ATOM 17567 N N . ILE B 1 1083 ? -19.516 -59.969 -22.703 1 91.25 1083 ILE B N 1
ATOM 17568 C CA . ILE B 1 1083 ? -19.766 -59 -23.766 1 91.25 1083 ILE B CA 1
ATOM 17569 C C . ILE B 1 1083 ? -21.094 -59.312 -24.453 1 91.25 1083 ILE B C 1
ATOM 17571 O O . ILE B 1 1083 ? -21.281 -60.406 -24.984 1 91.25 1083 ILE B O 1
ATOM 17575 N N . SER B 1 1084 ? -22.062 -58.469 -24.328 1 85.75 1084 SER B N 1
ATOM 17576 C CA . SER B 1 1084 ? -23.375 -58.688 -24.906 1 85.75 1084 SER B CA 1
ATOM 17577 C C . SER B 1 1084 ? -23.344 -58.531 -26.422 1 85.75 1084 SER B C 1
ATOM 17579 O O . SER B 1 1084 ? -23.875 -59.375 -27.156 1 85.75 1084 SER B O 1
ATOM 17581 N N . ARG B 1 1085 ? -22.844 -57.344 -26.828 1 85.19 1085 ARG B N 1
ATOM 17582 C CA . ARG B 1 1085 ? -22.766 -57.031 -28.266 1 85.19 1085 ARG B CA 1
ATOM 17583 C C . ARG B 1 1085 ? -21.484 -56.25 -28.578 1 85.19 1085 ARG B C 1
ATOM 17585 O O . ARG B 1 1085 ? -21.266 -55.156 -28.047 1 85.19 1085 ARG B O 1
ATOM 17592 N N . PHE B 1 1086 ? -20.609 -56.938 -29.391 1 86.25 1086 PHE B N 1
ATOM 17593 C CA . PHE B 1 1086 ? -19.406 -56.281 -29.859 1 86.25 1086 PHE B CA 1
ATOM 17594 C C . PHE B 1 1086 ? -19.719 -55.312 -31 1 86.25 1086 PHE B C 1
ATOM 17596 O O . PHE B 1 1086 ? -20.297 -55.719 -32 1 86.25 1086 PHE B O 1
ATOM 17603 N N . LYS B 1 1087 ? -19.547 -54.094 -30.828 1 80.25 1087 LYS B N 1
ATOM 17604 C CA . LYS B 1 1087 ? -19.875 -53.094 -31.844 1 80.25 1087 LYS B CA 1
ATOM 17605 C C . LYS B 1 1087 ? -18.625 -52.719 -32.625 1 80.25 1087 LYS B C 1
ATOM 17607 O O . LYS B 1 1087 ? -17.5 -52.938 -32.188 1 80.25 1087 LYS B O 1
ATOM 17612 N N . GLN B 1 1088 ? -18.906 -52.188 -33.938 1 75.12 1088 GLN B N 1
ATOM 17613 C CA . GLN B 1 1088 ? -17.828 -51.75 -34.812 1 75.12 1088 GLN B CA 1
ATOM 17614 C C . GLN B 1 1088 ? -17.016 -50.656 -34.125 1 75.12 1088 GLN B C 1
ATOM 17616 O O . GLN B 1 1088 ? -15.781 -50.656 -34.219 1 75.12 1088 GLN B O 1
ATOM 17621 N N . ASN B 1 1089 ? -17.734 -49.719 -33.531 1 79.38 1089 ASN B N 1
ATOM 17622 C CA . ASN B 1 1089 ? -17.062 -48.781 -32.656 1 79.38 1089 ASN B CA 1
ATOM 17623 C C . ASN B 1 1089 ? -16.844 -49.344 -31.266 1 79.38 1089 ASN B C 1
ATOM 17625 O O . ASN B 1 1089 ? -17.75 -49.406 -30.453 1 79.38 1089 ASN B O 1
ATOM 17629 N N . VAL B 1 1090 ? -15.656 -49.812 -31.031 1 85.81 1090 VAL B N 1
ATOM 17630 C CA . VAL B 1 1090 ? -15.32 -50.594 -29.844 1 85.81 1090 VAL B CA 1
ATOM 17631 C C . VAL B 1 1090 ? -15.789 -49.875 -28.578 1 85.81 1090 VAL B C 1
ATOM 17633 O O . VAL B 1 1090 ? -16.156 -50.531 -27.594 1 85.81 1090 VAL B O 1
ATOM 17636 N N . ILE B 1 1091 ? -15.789 -48.531 -28.578 1 87.69 1091 ILE B N 1
ATOM 17637 C CA . ILE B 1 1091 ? -16.125 -47.75 -27.375 1 87.69 1091 ILE B CA 1
ATOM 17638 C C . ILE B 1 1091 ? -17.594 -47.969 -27.031 1 87.69 1091 ILE B C 1
ATOM 17640 O O . ILE B 1 1091 ? -17.984 -47.875 -25.859 1 87.69 1091 ILE B O 1
ATOM 17644 N N . SER B 1 1092 ? -18.422 -48.344 -28.078 1 86.06 1092 SER B N 1
ATOM 17645 C CA . SER B 1 1092 ? -19.859 -48.531 -27.875 1 86.06 1092 SER B CA 1
ATOM 17646 C C . SER B 1 1092 ? -20.203 -49.969 -27.609 1 86.06 1092 SER B C 1
ATOM 17648 O O . SER B 1 1092 ? -21.375 -50.344 -27.625 1 86.06 1092 SER B O 1
ATOM 17650 N N . THR B 1 1093 ? -19.172 -50.812 -27.406 1 88.94 1093 THR B N 1
ATOM 17651 C CA . THR B 1 1093 ? -19.406 -52.219 -27.094 1 88.94 1093 THR B CA 1
ATOM 17652 C C . THR B 1 1093 ? -20.25 -52.375 -25.844 1 88.94 1093 THR B C 1
ATOM 17654 O O . THR B 1 1093 ? -20.047 -51.656 -24.859 1 88.94 1093 THR B O 1
ATOM 17657 N N . GLU B 1 1094 ? -21.25 -53.125 -25.938 1 90 1094 GLU B N 1
ATOM 17658 C CA . GLU B 1 1094 ? -22.172 -53.312 -24.828 1 90 1094 GLU B CA 1
ATOM 17659 C C . GLU B 1 1094 ? -21.766 -54.5 -23.969 1 90 1094 GLU B C 1
ATOM 17661 O O . GLU B 1 1094 ? -21.469 -55.594 -24.484 1 90 1094 GLU B O 1
ATOM 17666 N N . PHE B 1 1095 ? -21.672 -54.312 -22.719 1 92.69 1095 PHE B N 1
ATOM 17667 C CA . PHE B 1 1095 ? -21.312 -55.344 -21.75 1 92.69 1095 PHE B CA 1
ATOM 17668 C C . PHE B 1 1095 ? -22.484 -55.688 -20.844 1 92.69 1095 PHE B C 1
ATOM 17670 O O . PHE B 1 1095 ? -23.328 -54.812 -20.578 1 92.69 1095 PHE B O 1
ATOM 17677 N N . ASP B 1 1096 ? -22.594 -56.938 -20.469 1 85.81 1096 ASP B N 1
ATOM 17678 C CA . ASP B 1 1096 ? -23.578 -57.375 -19.484 1 85.81 1096 ASP B CA 1
ATOM 17679 C C . ASP B 1 1096 ? -23.047 -57.188 -18.062 1 85.81 1096 ASP B C 1
ATOM 17681 O O . ASP B 1 1096 ? -21.938 -57.594 -17.766 1 85.81 1096 ASP B O 1
ATOM 17685 N N . MET B 1 1097 ? -23.797 -56.438 -17.266 1 90.12 1097 MET B N 1
ATOM 17686 C CA . MET B 1 1097 ? -23.438 -56.156 -15.875 1 90.12 1097 MET B CA 1
ATOM 17687 C C . MET B 1 1097 ? -24.469 -56.688 -14.906 1 90.12 1097 MET B C 1
ATOM 17689 O O . MET B 1 1097 ? -25.672 -56.625 -15.18 1 90.12 1097 MET B O 1
ATOM 17693 N N . VAL B 1 1098 ? -24 -57.344 -13.859 1 87.62 1098 VAL B N 1
ATOM 17694 C CA . VAL B 1 1098 ? -24.844 -57.781 -12.75 1 87.62 1098 VAL B CA 1
ATOM 17695 C C . VAL B 1 1098 ? -24.484 -57.031 -11.484 1 87.62 1098 VAL B C 1
ATOM 17697 O O . VAL B 1 1098 ? -23.344 -57.094 -11.023 1 87.62 1098 VAL B O 1
ATOM 17700 N N . TYR B 1 1099 ? -25.344 -56.25 -10.992 1 87.56 1099 TYR B N 1
ATOM 17701 C CA . TYR B 1 1099 ? -25.094 -55.438 -9.82 1 87.56 1099 TYR B CA 1
ATOM 17702 C C . TYR B 1 1099 ? -25.219 -56.25 -8.539 1 87.56 1099 TYR B C 1
ATOM 17704 O O . TYR B 1 1099 ? -26.031 -57.156 -8.453 1 87.56 1099 TYR B O 1
ATOM 17712 N N . ASP B 1 1100 ? -24.422 -55.969 -7.543 1 85.5 1100 ASP B N 1
ATOM 17713 C CA . ASP B 1 1100 ? -24.406 -56.688 -6.277 1 85.5 1100 ASP B CA 1
ATOM 17714 C C . ASP B 1 1100 ? -25.75 -56.562 -5.559 1 85.5 1100 ASP B C 1
ATOM 17716 O O . ASP B 1 1100 ? -26.203 -57.531 -4.938 1 85.5 1100 ASP B O 1
ATOM 17720 N N . ASP B 1 1101 ? -26.375 -55.469 -5.68 1 78.5 1101 ASP B N 1
ATOM 17721 C CA . ASP B 1 1101 ? -27.641 -55.219 -4.996 1 78.5 1101 ASP B CA 1
ATOM 17722 C C . ASP B 1 1101 ? -28.812 -55.875 -5.738 1 78.5 1101 ASP B C 1
ATOM 17724 O O . ASP B 1 1101 ? -29.891 -56.062 -5.168 1 78.5 1101 ASP B O 1
ATOM 17728 N N . PHE B 1 1102 ? -28.578 -56.156 -7.07 1 82.19 1102 PHE B N 1
ATOM 17729 C CA . PHE B 1 1102 ? -29.609 -56.781 -7.898 1 82.19 1102 PHE B CA 1
ATOM 17730 C C . PHE B 1 1102 ? -29.047 -57.969 -8.664 1 82.19 1102 PHE B C 1
ATOM 17732 O O . PHE B 1 1102 ? -29 -57.969 -9.891 1 82.19 1102 PHE B O 1
ATOM 17739 N N . PRO B 1 1103 ? -28.781 -59.094 -7.984 1 82.25 1103 PRO B N 1
ATOM 17740 C CA . PRO B 1 1103 ? -28.094 -60.219 -8.617 1 82.25 1103 PRO B CA 1
ATOM 17741 C C . PRO B 1 1103 ? -28.953 -60.938 -9.641 1 82.25 1103 PRO B C 1
ATOM 17743 O O . PRO B 1 1103 ? -28.438 -61.625 -10.516 1 82.25 1103 PRO B O 1
ATOM 17746 N N . GLU B 1 1104 ? -30.281 -60.938 -9.57 1 77 1104 GLU B N 1
ATOM 17747 C CA . GLU B 1 1104 ? -31.172 -61.688 -10.453 1 77 1104 GLU B CA 1
ATOM 17748 C C . GLU B 1 1104 ? -31.328 -61 -11.805 1 77 1104 GLU B C 1
ATOM 17750 O O . GLU B 1 1104 ? -31.75 -61.625 -12.781 1 77 1104 GLU B O 1
ATOM 17755 N N . ASP B 1 1105 ? -30.922 -59.688 -11.891 1 81.5 1105 ASP B N 1
ATOM 17756 C CA . ASP B 1 1105 ? -31.141 -58.938 -13.109 1 81.5 1105 ASP B CA 1
ATOM 17757 C C . ASP B 1 1105 ? -29.828 -58.688 -13.844 1 81.5 1105 ASP B C 1
ATOM 17759 O O . ASP B 1 1105 ? -28.812 -58.375 -13.219 1 81.5 1105 ASP B O 1
ATOM 17763 N N . THR B 1 1106 ? -29.812 -59 -15.125 1 84.06 1106 THR B N 1
ATOM 17764 C CA . THR B 1 1106 ? -28.672 -58.656 -15.969 1 84.06 1106 THR B CA 1
ATOM 17765 C C . THR B 1 1106 ? -28.953 -57.375 -16.75 1 84.06 1106 THR B C 1
ATOM 17767 O O . THR B 1 1106 ? -29.984 -57.219 -17.391 1 84.06 1106 THR B O 1
ATOM 17770 N N . TRP B 1 1107 ? -28.016 -56.375 -16.578 1 87.75 1107 TRP B N 1
ATOM 17771 C CA . TRP B 1 1107 ? -28.141 -55.094 -17.281 1 87.75 1107 TRP B CA 1
ATOM 17772 C C . TRP B 1 1107 ? -27.078 -54.938 -18.359 1 87.75 1107 TRP B C 1
ATOM 17774 O O . TRP B 1 1107 ? -25.969 -55.5 -18.219 1 87.75 1107 TRP B O 1
ATOM 17784 N N . THR B 1 1108 ? -27.422 -54.312 -19.453 1 86.69 1108 THR B N 1
ATOM 17785 C CA . THR B 1 1108 ? -26.5 -54.156 -20.562 1 86.69 1108 THR B CA 1
ATOM 17786 C C . THR B 1 1108 ? -26.188 -52.656 -20.766 1 86.69 1108 THR B C 1
ATOM 17788 O O . THR B 1 1108 ? -27.094 -51.844 -20.938 1 86.69 1108 THR B O 1
ATOM 17791 N N . PHE B 1 1109 ? -24.875 -52.25 -20.641 1 89.31 1109 PHE B N 1
ATOM 17792 C CA . PHE B 1 1109 ? -24.438 -50.875 -20.812 1 89.31 1109 PHE B CA 1
ATOM 17793 C C . PHE B 1 1109 ? -23.156 -50.812 -21.656 1 89.31 1109 PHE B C 1
ATOM 17795 O O . PHE B 1 1109 ? -22.391 -51.75 -21.688 1 89.31 1109 PHE B O 1
ATOM 17802 N N . PRO B 1 1110 ? -22.984 -49.688 -22.406 1 89.56 1110 PRO B N 1
ATOM 17803 C CA . PRO B 1 1110 ? -21.672 -49.469 -22.984 1 89.56 1110 PRO B CA 1
ATOM 17804 C C . PRO B 1 1110 ? -20.641 -49 -21.953 1 89.56 1110 PRO B C 1
ATOM 17806 O O . PRO B 1 1110 ? -20.359 -47.781 -21.859 1 89.56 1110 PRO B O 1
ATOM 17809 N N . LEU B 1 1111 ? -19.984 -49.844 -21.328 1 89.75 1111 LEU B N 1
ATOM 17810 C CA . LEU B 1 1111 ? -19.141 -49.562 -20.172 1 89.75 1111 LEU B CA 1
ATOM 17811 C C . LEU B 1 1111 ? -17.891 -48.781 -20.562 1 89.75 1111 LEU B C 1
ATOM 17813 O O . LEU B 1 1111 ? -17.344 -48.031 -19.766 1 89.75 1111 LEU B O 1
ATOM 17817 N N . LEU B 1 1112 ? -17.359 -49 -21.719 1 89.44 1112 LEU B N 1
ATOM 17818 C CA . LEU B 1 1112 ? -16.188 -48.25 -22.172 1 89.44 1112 LEU B CA 1
ATOM 17819 C C . LEU B 1 1112 ? -16.531 -46.781 -22.406 1 89.44 1112 LEU B C 1
ATOM 17821 O O . LEU B 1 1112 ? -15.711 -45.906 -22.141 1 89.44 1112 LEU B O 1
ATOM 17825 N N . MET B 1 1113 ? -17.688 -46.562 -22.906 1 87.19 1113 MET B N 1
ATOM 17826 C CA . MET B 1 1113 ? -18.156 -45.188 -23.016 1 87.19 1113 MET B CA 1
ATOM 17827 C C . MET B 1 1113 ? -18.312 -44.531 -21.641 1 87.19 1113 MET B C 1
ATOM 17829 O O . MET B 1 1113 ? -17.984 -43.375 -21.469 1 87.19 1113 MET B O 1
ATOM 17833 N N . ASP B 1 1114 ? -18.781 -45.281 -20.75 1 86.5 1114 ASP B N 1
ATOM 17834 C CA . ASP B 1 1114 ? -18.922 -44.812 -19.391 1 86.5 1114 ASP B CA 1
ATOM 17835 C C . ASP B 1 1114 ? -17.547 -44.469 -18.781 1 86.5 1114 ASP B C 1
ATOM 17837 O O . ASP B 1 1114 ? -17.406 -43.5 -18.031 1 86.5 1114 ASP B O 1
ATOM 17841 N N . LEU B 1 1115 ? -16.641 -45.281 -19.031 1 87.19 1115 LEU B N 1
ATOM 17842 C CA . LEU B 1 1115 ? -15.281 -45.031 -18.578 1 87.19 1115 LEU B CA 1
ATOM 17843 C C . LEU B 1 1115 ? -14.742 -43.719 -19.172 1 87.19 1115 LEU B C 1
ATOM 17845 O O . LEU B 1 1115 ? -14.086 -42.938 -18.484 1 87.19 1115 LEU B O 1
ATOM 17849 N N . LYS B 1 1116 ? -15.039 -43.562 -20.406 1 82.75 1116 LYS B N 1
ATOM 17850 C CA . LYS B 1 1116 ? -14.602 -42.344 -21.094 1 82.75 1116 LYS B CA 1
ATOM 17851 C C . LYS B 1 1116 ? -15.234 -41.094 -20.469 1 82.75 1116 LYS B C 1
ATOM 17853 O O . LYS B 1 1116 ? -14.57 -40.094 -20.312 1 82.75 1116 LYS B O 1
ATOM 17858 N N . LYS B 1 1117 ? -16.469 -41.25 -20.078 1 80.69 1117 LYS B N 1
ATOM 17859 C CA . LYS B 1 1117 ? -17.219 -40.125 -19.516 1 80.69 1117 LYS B CA 1
ATOM 17860 C C . LYS B 1 1117 ? -16.906 -39.938 -18.031 1 80.69 1117 LYS B C 1
ATOM 17862 O O . LYS B 1 1117 ? -17.328 -38.969 -17.438 1 80.69 1117 LYS B O 1
ATOM 17867 N N . GLY B 1 1118 ? -16.25 -40.875 -17.422 1 80.19 1118 GLY B N 1
ATOM 17868 C CA . GLY B 1 1118 ? -15.953 -40.812 -16 1 80.19 1118 GLY B CA 1
ATOM 17869 C C . GLY B 1 1118 ? -17.062 -41.406 -15.141 1 80.19 1118 GLY B C 1
ATOM 17870 O O . GLY B 1 1118 ? -17.188 -41.031 -13.969 1 80.19 1118 GLY B O 1
ATOM 17871 N N . ASP B 1 1119 ? -17.828 -42.25 -15.742 1 83.75 1119 ASP B N 1
ATOM 17872 C CA . ASP B 1 1119 ? -18.969 -42.781 -15.023 1 83.75 1119 ASP B CA 1
ATOM 17873 C C . ASP B 1 1119 ? -18.75 -44.25 -14.633 1 83.75 1119 ASP B C 1
ATOM 17875 O O . ASP B 1 1119 ? -19.688 -44.938 -14.258 1 83.75 1119 ASP B O 1
ATOM 17879 N N . LEU B 1 1120 ? -17.578 -44.688 -14.797 1 87.31 1120 LEU B N 1
ATOM 17880 C CA . LEU B 1 1120 ? -17.234 -46.062 -14.453 1 87.31 1120 LEU B CA 1
ATOM 17881 C C . LEU B 1 1120 ? -15.922 -46.156 -13.703 1 87.31 1120 LEU B C 1
ATOM 17883 O O . LEU B 1 1120 ? -14.969 -45.438 -14.031 1 87.31 1120 LEU B O 1
ATOM 17887 N N . ILE B 1 1121 ? -15.93 -46.906 -12.602 1 88.25 1121 ILE B N 1
ATOM 17888 C CA . ILE B 1 1121 ? -14.711 -47.188 -11.844 1 88.25 1121 ILE B CA 1
ATOM 17889 C C . ILE B 1 1121 ? -14.453 -48.688 -11.82 1 88.25 1121 ILE B C 1
ATOM 17891 O O . ILE B 1 1121 ? -15.32 -49.469 -11.406 1 88.25 1121 ILE B O 1
ATOM 17895 N N . ILE B 1 1122 ? -13.32 -49.125 -12.32 1 86.81 1122 ILE B N 1
ATOM 17896 C CA . ILE B 1 1122 ? -12.945 -50.531 -12.273 1 86.81 1122 ILE B CA 1
ATOM 17897 C C . ILE B 1 1122 ? -12.305 -50.844 -10.922 1 86.81 1122 ILE B C 1
ATOM 17899 O O . ILE B 1 1122 ? -11.367 -50.156 -10.5 1 86.81 1122 ILE B O 1
ATOM 17903 N N . LEU B 1 1123 ? -12.938 -51.656 -10.18 1 81.56 1123 LEU B N 1
ATOM 17904 C CA . LEU B 1 1123 ? -12.461 -52 -8.836 1 81.56 1123 LEU B CA 1
ATOM 17905 C C . LEU B 1 1123 ? -11.375 -53.062 -8.891 1 81.56 1123 LEU B C 1
ATOM 17907 O O . LEU B 1 1123 ? -11.461 -54 -9.68 1 81.56 1123 LEU B O 1
#